Protein 2O2C (pdb70)

Structure (mmCIF, N/CA/C/O backbone):
data_2O2C
#
_entry.id   2O2C
#
_cell.length_a   125.837
_cell.length_b   221.253
_cell.length_c   128.087
_cell.angle_alpha   90.000
_cell.angle_beta   90.000
_cell.angle_gamma   90.000
#
_symmetry.space_group_name_H-M   'C 2 2 21'
#
loop_
_entity.id
_entity.type
_entity.pdbx_description
1 polymer 'Glucose-6-phosphate isomerase, glycosomal'
2 non-polymer GLUCOSE-6-PHOSPHATE
3 non-polymer GLYCEROL
4 water water
#
loop_
_atom_site.group_PDB
_atom_site.id
_atom_site.type_symbol
_atom_site.label_atom_id
_atom_site.label_alt_id
_atom_site.label_comp_id
_atom_site.label_asym_id
_atom_site.label_entity_id
_atom_site.label_seq_id
_atom_site.pdbx_PDB_ins_code
_atom_site.Cartn_x
_atom_site.Cartn_y
_atom_site.Cartn_z
_atom_site.occupancy
_atom_site.B_iso_or_equiv
_atom_site.auth_seq_id
_atom_site.auth_comp_id
_atom_site.auth_asym_id
_atom_site.auth_atom_id
_atom_site.pdbx_PDB_model_num
ATOM 1 N N . GLY A 1 43 ? 14.261 -20.339 9.098 1.00 41.43 43 GLY A N 1
ATOM 2 C CA . GLY A 1 43 ? 15.106 -20.469 10.318 1.00 40.90 43 GLY A CA 1
ATOM 3 C C . GLY A 1 43 ? 14.313 -20.357 11.607 1.00 41.01 43 GLY A C 1
ATOM 4 O O . GLY A 1 43 ? 13.254 -20.977 11.748 1.00 41.06 43 GLY A O 1
ATOM 5 N N . ALA A 1 44 ? 14.823 -19.553 12.539 1.00 40.53 44 ALA A N 1
ATOM 6 C CA . ALA A 1 44 ? 14.193 -19.329 13.844 1.00 39.88 44 ALA A CA 1
ATOM 7 C C . ALA A 1 44 ? 13.144 -18.212 13.808 1.00 38.89 44 ALA A C 1
ATOM 8 O O . ALA A 1 44 ? 12.900 -17.611 12.755 1.00 39.62 44 ALA A O 1
ATOM 10 N N . ASP A 1 45 ? 12.539 -17.933 14.967 1.00 37.49 45 ASP A N 1
ATOM 11 C CA . ASP A 1 45 ? 11.512 -16.893 15.114 1.00 36.10 45 ASP A CA 1
ATOM 12 C C . ASP A 1 45 ? 12.122 -15.493 14.977 1.00 34.64 45 ASP A C 1
ATOM 13 O O . ASP A 1 45 ? 13.319 -15.312 15.218 1.00 34.07 45 ASP A O 1
ATOM 18 N N . ALA A 1 46 ? 11.311 -14.523 14.559 1.00 32.03 46 ALA A N 1
ATOM 19 C CA . ALA A 1 46 ? 11.771 -13.143 14.388 1.00 30.26 46 ALA A CA 1
ATOM 20 C C . ALA A 1 46 ? 11.811 -12.382 15.707 1.00 29.04 46 ALA A C 1
ATOM 21 O O . ALA A 1 46 ? 10.922 -12.536 16.551 1.00 27.80 46 ALA A O 1
ATOM 23 N N . ASP A 1 47 ? 12.867 -11.586 15.884 1.00 26.65 47 ASP A N 1
ATOM 24 C CA . ASP A 1 47 ? 13.070 -10.777 17.089 1.00 26.23 47 ASP A CA 1
ATOM 25 C C . ASP A 1 47 ? 12.104 -9.595 17.124 1.00 26.39 47 ASP A C 1
ATOM 26 O O . ASP A 1 47 ? 11.975 -8.858 16.148 1.00 25.93 47 ASP A O 1
ATOM 31 N N . THR A 1 48 ? 11.425 -9.442 18.260 1.00 26.54 48 THR A N 1
ATOM 32 C CA . THR A 1 48 ? 10.461 -8.364 18.458 1.00 27.62 48 THR A CA 1
ATOM 33 C C . THR A 1 48 ? 10.903 -7.362 19.524 1.00 27.13 48 THR A C 1
ATOM 34 O O . THR A 1 48 ? 10.335 -6.275 19.608 1.00 27.86 48 THR A O 1
ATOM 38 N N . THR A 1 49 ? 11.938 -7.708 20.294 1.00 27.32 49 THR A N 1
ATOM 39 C CA . THR A 1 49 ? 12.449 -6.870 21.395 1.00 27.17 49 THR A CA 1
ATOM 40 C C . THR A 1 49 ? 12.872 -5.442 21.042 1.00 26.86 49 THR A C 1
ATOM 41 O O . THR A 1 49 ? 12.655 -4.522 21.832 1.00 26.46 49 THR A O 1
ATOM 45 N N . LEU A 1 50 ? 13.447 -5.264 19.850 1.00 25.65 50 LEU A N 1
ATOM 46 C CA . LEU A 1 50 ? 13.882 -3.948 19.392 1.00 25.31 50 LEU A CA 1
ATOM 47 C C . LEU A 1 50 ? 12.736 -3.135 18.753 1.00 25.70 50 LEU A C 1
ATOM 48 O O . LEU A 1 50 ? 12.529 -1.988 19.120 1.00 25.29 50 LEU A O 1
ATOM 53 N N . THR A 1 51 ? 12.059 -3.698 17.753 1.00 27.16 51 THR A N 1
ATOM 54 C CA . THR A 1 51 ? 10.941 -3.041 17.059 1.00 29.85 51 THR A CA 1
ATOM 55 C C . THR A 1 51 ? 9.709 -2.746 17.968 1.00 30.95 51 THR A C 1
ATOM 56 O O . THR A 1 51 ? 8.903 -1.865 17.553 1.00 31.65 51 THR A O 1
ATOM 60 N N . SER A 1 52 ? 9.589 -3.430 19.119 1.00 32.12 52 SER A N 1
ATOM 61 C CA . SER A 1 52 ? 8.487 -3.241 20.119 1.00 32.52 52 SER A CA 1
ATOM 62 C C . SER A 1 52 ? 8.809 -2.173 21.166 1.00 32.12 52 SER A C 1
ATOM 63 O O . SER A 1 52 ? 7.965 -1.860 22.017 1.00 32.64 52 SER A O 1
ATOM 66 N N . CYS A 1 53 ? 10.030 -1.628 21.114 1.00 30.53 53 CYS A N 1
ATOM 67 C CA . CYS A 1 53 ? 10.458 -0.565 22.031 1.00 29.58 53 CYS A CA 1
ATOM 68 C C . CYS A 1 53 ? 9.680 0.697 21.676 1.00 27.78 53 CYS A C 1
ATOM 69 O O . CYS A 1 53 ? 9.493 0.997 20.489 1.00 26.68 53 CYS A O 1
ATOM 72 N N . ALA A 1 54 ? 9.194 1.400 22.702 1.00 25.80 54 ALA A N 1
ATOM 73 C CA . ALA A 1 54 ? 8.431 2.641 22.538 1.00 25.01 54 ALA A CA 1
ATOM 74 C C . ALA A 1 54 ? 9.280 3.705 21.845 1.00 23.58 54 ALA A C 1
ATOM 75 O O . ALA A 1 54 ? 8.790 4.456 21.003 1.00 23.65 54 ALA A O 1
ATOM 77 N N . SER A 1 55 ? 10.578 3.679 22.145 1.00 23.13 55 SER A N 1
ATOM 78 C CA . SER A 1 55 ? 11.545 4.604 21.572 1.00 22.25 55 SER A CA 1
ATOM 79 C C . SER A 1 55 ? 11.797 4.366 20.083 1.00 20.58 55 SER A C 1
ATOM 80 O O . SER A 1 55 ? 12.045 5.313 19.341 1.00 19.21 55 SER A O 1
ATOM 83 N N . TRP A 1 56 ? 11.693 3.106 19.655 1.00 19.67 56 TRP A N 1
ATOM 84 C CA . TRP A 1 56 ? 11.882 2.732 18.248 1.00 18.80 56 TRP A CA 1
ATOM 85 C C . TRP A 1 56 ? 10.692 3.214 17.419 1.00 19.11 56 TRP A C 1
ATOM 86 O O . TRP A 1 56 ? 10.870 3.737 16.316 1.00 17.80 56 TRP A O 1
ATOM 97 N N . THR A 1 57 ? 9.491 3.039 17.982 1.00 19.65 57 THR A N 1
ATOM 98 C CA . THR A 1 57 ? 8.229 3.448 17.364 1.00 20.48 57 THR A CA 1
ATOM 99 C C . THR A 1 57 ? 8.213 4.968 17.204 1.00 19.76 57 THR A C 1
ATOM 100 O O . THR A 1 57 ? 7.789 5.479 16.161 1.00 20.73 57 THR A O 1
ATOM 104 N N . GLN A 1 58 ? 8.748 5.666 18.208 1.00 18.41 58 GLN A N 1
ATOM 105 C CA . GLN A 1 58 ? 8.826 7.125 18.197 1.00 18.97 58 GLN A CA 1
ATOM 106 C C . GLN A 1 58 ? 9.833 7.614 17.160 1.00 17.48 58 GLN A C 1
ATOM 107 O O . GLN A 1 58 ? 9.571 8.590 16.464 1.00 17.14 58 GLN A O 1
ATOM 113 N N . LEU A 1 59 ? 10.954 6.904 17.026 1.00 16.97 59 LEU A N 1
ATOM 114 C CA . LEU A 1 59 ? 11.973 7.264 16.042 1.00 15.94 59 LEU A CA 1
ATOM 115 C C . LEU A 1 59 ? 11.470 7.092 14.610 1.00 15.68 59 LEU A C 1
ATOM 116 O O . LEU A 1 59 ? 11.802 7.895 13.737 1.00 16.18 59 LEU A O 1
ATOM 121 N N . GLN A 1 60 ? 10.608 6.090 14.397 1.00 16.69 60 GLN A N 1
ATOM 122 C CA . GLN A 1 60 ? 10.008 5.832 13.083 1.00 18.07 60 GLN A CA 1
ATOM 123 C C . GLN A 1 60 ? 9.042 6.962 12.735 1.00 17.22 60 GLN A C 1
ATOM 124 O O . GLN A 1 60 ? 9.015 7.434 11.596 1.00 18.27 60 GLN A O 1
ATOM 130 N N . LYS A 1 61 ? 8.330 7.434 13.762 1.00 17.55 61 LYS A N 1
ATOM 131 C CA . LYS A 1 61 ? 7.365 8.532 13.656 1.00 18.04 61 LYS A CA 1
ATOM 132 C C . LYS A 1 61 ? 8.112 9.839 13.355 1.00 16.65 61 LYS A C 1
ATOM 133 O O . LYS A 1 61 ? 7.701 10.599 12.480 1.00 16.31 61 LYS A O 1
ATOM 139 N N . LEU A 1 62 ? 9.243 10.049 14.036 1.00 15.61 62 LEU A N 1
ATOM 140 C CA . LEU A 1 62 ? 10.072 11.245 13.842 1.00 15.45 62 LEU A CA 1
ATOM 141 C C . LEU A 1 62 ? 10.761 11.279 12.478 1.00 14.82 62 LEU A C 1
ATOM 142 O O . LEU A 1 62 ? 11.021 12.356 11.942 1.00 15.05 62 LEU A O 1
ATOM 147 N N . TYR A 1 63 ? 11.033 10.095 11.917 1.00 15.11 63 TYR A N 1
ATOM 148 C CA . TYR A 1 63 ? 11.644 9.980 10.593 1.00 15.48 63 TYR A CA 1
ATOM 149 C C . TYR A 1 63 ? 10.640 10.416 9.523 1.00 16.16 63 TYR A C 1
ATOM 150 O O . TYR A 1 63 ? 10.999 11.133 8.591 1.00 15.86 63 TYR A O 1
ATOM 159 N N . GLU A 1 64 ? 9.401 9.943 9.663 1.00 17.23 64 GLU A N 1
ATOM 160 C CA . GLU A 1 64 ? 8.313 10.268 8.738 1.00 18.53 64 GLU A CA 1
ATOM 161 C C . GLU A 1 64 ? 8.024 11.769 8.743 1.00 17.86 64 GLU A C 1
ATOM 162 O O . GLU A 1 64 ? 7.757 12.355 7.697 1.00 20.04 64 GLU A O 1
ATOM 168 N N . GLN A 1 65 ? 8.185 12.377 9.918 1.00 17.26 65 GLN A N 1
ATOM 169 C CA . GLN A 1 65 ? 7.950 13.804 10.129 1.00 16.89 65 GLN A CA 1
ATOM 170 C C . GLN A 1 65 ? 9.072 14.739 9.684 1.00 17.63 65 GLN A C 1
ATOM 171 O O . GLN A 1 65 ? 8.827 15.690 8.938 1.00 16.49 65 GLN A O 1
ATOM 177 N N . TYR A 1 66 ? 10.299 14.448 10.122 1.00 16.56 66 TYR A N 1
ATOM 178 C CA . TYR A 1 66 ? 11.456 15.307 9.845 1.00 16.35 66 TYR A CA 1
ATOM 179 C C . TYR A 1 66 ? 12.539 14.814 8.882 1.00 17.08 66 TYR A C 1
ATOM 180 O O . TYR A 1 66 ? 13.480 15.561 8.583 1.00 16.59 66 TYR A O 1
ATOM 189 N N . GLY A 1 67 ? 12.397 13.588 8.375 1.00 17.64 67 GLY A N 1
ATOM 190 C CA . GLY A 1 67 ? 13.381 13.013 7.455 1.00 19.92 67 GLY A CA 1
ATOM 191 C C . GLY A 1 67 ? 13.633 13.745 6.144 1.00 21.55 67 GLY A C 1
ATOM 192 O O . GLY A 1 67 ? 14.758 13.723 5.634 1.00 22.88 67 GLY A O 1
ATOM 193 N N . ASP A 1 68 ? 12.601 14.412 5.626 1.00 21.88 68 ASP A N 1
ATOM 194 C CA . ASP A 1 68 ? 12.680 15.169 4.371 1.00 22.55 68 ASP A CA 1
ATOM 195 C C . ASP A 1 68 ? 13.177 16.607 4.539 1.00 21.21 68 ASP A C 1
ATOM 196 O O . ASP A 1 68 ? 13.407 17.305 3.544 1.00 22.34 68 ASP A O 1
ATOM 201 N N . GLU A 1 69 ? 13.339 17.048 5.788 1.00 18.42 69 GLU A N 1
ATOM 202 C CA . GLU A 1 69 ? 13.828 18.401 6.072 1.00 18.05 69 GLU A CA 1
ATOM 203 C C . GLU A 1 69 ? 15.331 18.434 5.796 1.00 17.99 69 GLU A C 1
ATOM 204 O O . GLU A 1 69 ? 16.066 17.586 6.313 1.00 18.12 69 GLU A O 1
ATOM 210 N N . PRO A 1 70 ? 15.798 19.370 4.932 1.00 18.38 70 PRO A N 1
ATOM 211 C CA . PRO A 1 70 ? 17.234 19.449 4.622 1.00 17.49 70 PRO A CA 1
ATOM 212 C C . PRO A 1 70 ? 18.087 19.818 5.834 1.00 17.09 70 PRO A C 1
ATOM 213 O O . PRO A 1 70 ? 17.610 20.486 6.752 1.00 16.23 70 PRO A O 1
ATOM 217 N N . ILE A 1 71 ? 19.337 19.354 5.844 1.00 15.20 71 ILE A N 1
ATOM 218 C CA . ILE A 1 71 ? 20.255 19.628 6.953 1.00 14.85 71 ILE A CA 1
ATOM 219 C C . ILE A 1 71 ? 20.453 21.125 7.211 1.00 14.51 71 ILE A C 1
ATOM 220 O O . ILE A 1 71 ? 20.499 21.549 8.368 1.00 15.05 71 ILE A O 1
ATOM 225 N N . LYS A 1 72 ? 20.502 21.914 6.132 1.00 15.68 72 LYS A N 1
ATOM 226 C CA . LYS A 1 72 ? 20.684 23.364 6.226 1.00 16.15 72 LYS A CA 1
ATOM 227 C C . LYS A 1 72 ? 19.576 24.079 7.001 1.00 15.93 72 LYS A C 1
ATOM 228 O O . LYS A 1 72 ? 19.837 25.107 7.624 1.00 16.28 72 LYS A O 1
ATOM 234 N N . LYS A 1 73 ? 18.374 23.490 7.014 1.00 16.52 73 LYS A N 1
ATOM 235 C CA . LYS A 1 73 ? 17.220 24.052 7.734 1.00 17.18 73 LYS A CA 1
ATOM 236 C C . LYS A 1 73 ? 17.484 24.096 9.242 1.00 16.91 73 LYS A C 1
ATOM 237 O O . LYS A 1 73 ? 17.130 25.067 9.908 1.00 16.97 73 LYS A O 1
ATOM 243 N N . HIS A 1 74 ? 18.168 23.072 9.751 1.00 15.57 74 HIS A N 1
ATOM 244 C CA . HIS A 1 74 ? 18.492 22.980 11.173 1.00 15.38 74 HIS A CA 1
ATOM 245 C C . HIS A 1 74 ? 19.520 24.036 11.591 1.00 16.24 74 HIS A C 1
ATOM 246 O O . HIS A 1 74 ? 19.502 24.510 12.729 1.00 17.21 74 HIS A O 1
ATOM 253 N N . PHE A 1 75 ? 20.378 24.427 10.645 1.00 15.65 75 PHE A N 1
ATOM 254 C CA . PHE A 1 75 ? 21.393 25.460 10.874 1.00 16.73 75 PHE A CA 1
ATOM 255 C C . PHE A 1 75 ? 20.770 26.852 10.813 1.00 18.30 75 PHE A C 1
ATOM 256 O O . PHE A 1 75 ? 21.216 27.771 11.504 1.00 18.21 75 PHE A O 1
ATOM 264 N N . GLU A 1 76 ? 19.725 26.981 9.993 1.00 20.97 76 GLU A N 1
ATOM 265 C CA . GLU A 1 76 ? 18.996 28.239 9.818 1.00 23.39 76 GLU A CA 1
ATOM 266 C C . GLU A 1 76 ? 18.085 28.553 11.010 1.00 24.19 76 GLU A C 1
ATOM 267 O O . GLU A 1 76 ? 17.874 29.725 11.340 1.00 25.36 76 GLU A O 1
ATOM 273 N N . THR A 1 77 ? 17.591 27.509 11.680 1.00 23.95 77 THR A N 1
ATOM 274 C CA . THR A 1 77 ? 16.707 27.670 12.839 1.00 24.50 77 THR A CA 1
ATOM 275 C C . THR A 1 77 ? 17.434 27.680 14.190 1.00 24.76 77 THR A C 1
ATOM 276 O O . THR A 1 77 ? 16.868 28.108 15.203 1.00 26.28 77 THR A O 1
ATOM 280 N N . ASP A 1 78 ? 18.686 27.221 14.192 1.00 23.17 78 ASP A N 1
ATOM 281 C CA . ASP A 1 78 ? 19.524 27.175 15.395 1.00 21.82 78 ASP A CA 1
ATOM 282 C C . ASP A 1 78 ? 20.909 27.721 15.033 1.00 21.41 78 ASP A C 1
ATOM 283 O O . ASP A 1 78 ? 21.738 27.014 14.449 1.00 20.89 78 ASP A O 1
ATOM 288 N N . SER A 1 79 ? 21.161 28.969 15.435 1.00 20.85 79 SER A N 1
ATOM 289 C CA . SER A 1 79 ? 22.427 29.659 15.167 1.00 2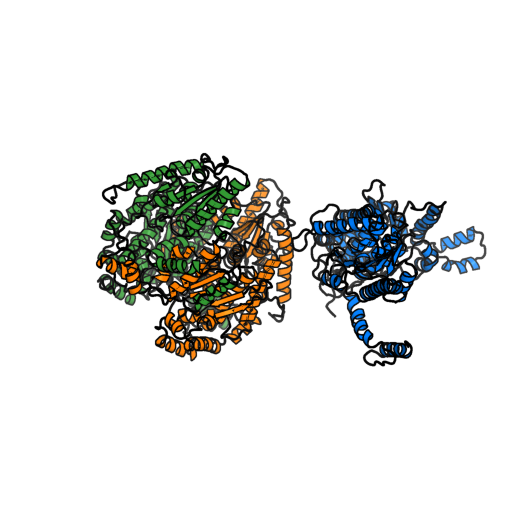0.21 79 SER A CA 1
ATOM 290 C C . SER A 1 79 ? 23.634 29.124 15.948 1.00 20.24 79 SER A C 1
ATOM 291 O O . SER A 1 79 ? 24.782 29.415 15.595 1.00 20.73 79 SER A O 1
ATOM 294 N N . GLU A 1 80 ? 23.365 28.336 16.991 1.00 19.93 80 GLU A N 1
ATOM 295 C CA . GLU A 1 80 ? 24.413 27.742 17.829 1.00 19.39 80 GLU A CA 1
ATOM 296 C C . GLU A 1 80 ? 24.537 26.230 17.604 1.00 17.70 80 GLU A C 1
ATOM 297 O O . GLU A 1 80 ? 25.159 25.538 18.421 1.00 18.56 80 GLU A O 1
ATOM 303 N N . ARG A 1 81 ? 24.004 25.732 16.483 1.00 15.95 81 ARG A N 1
ATOM 304 C CA . ARG A 1 81 ? 24.029 24.293 16.171 1.00 14.88 81 ARG A CA 1
ATOM 305 C C . ARG A 1 81 ? 25.410 23.645 16.178 1.00 15.59 81 ARG A C 1
ATOM 306 O O . ARG A 1 81 ? 25.571 22.553 16.726 1.00 14.78 81 ARG A O 1
ATOM 314 N N . GLY A 1 82 ? 26.396 24.343 15.614 1.00 15.99 82 GLY A N 1
ATOM 315 C CA . GLY A 1 82 ? 27.765 23.843 15.564 1.00 17.68 82 GLY A CA 1
ATOM 316 C C . GLY A 1 82 ? 28.332 23.493 16.929 1.00 18.86 82 GLY A C 1
ATOM 317 O O . GLY A 1 82 ? 28.934 22.430 17.090 1.00 20.37 82 GLY A O 1
ATOM 318 N N . GLN A 1 83 ? 28.049 24.339 17.922 1.00 18.63 83 GLN A N 1
ATOM 319 C CA . GLN A 1 83 ? 28.510 24.141 19.296 1.00 20.37 83 GLN A CA 1
ATOM 320 C C . GLN A 1 83 ? 27.664 23.137 20.080 1.00 19.03 83 GLN A C 1
ATOM 321 O O . GLN A 1 83 ? 28.204 22.320 20.827 1.00 19.23 83 GLN A O 1
ATOM 327 N N . ARG A 1 84 ? 26.344 23.182 19.880 1.00 19.16 84 ARG A N 1
ATOM 328 C CA . ARG A 1 84 ? 25.410 22.287 20.572 1.00 17.82 84 ARG A CA 1
ATOM 329 C C . ARG A 1 84 ? 25.493 20.835 20.105 1.00 17.33 84 ARG A C 1
ATOM 330 O O . ARG A 1 84 ? 25.196 19.910 20.870 1.00 17.57 84 ARG A O 1
ATOM 338 N N . TYR A 1 85 ? 25.892 20.649 18.848 1.00 14.97 85 TYR A N 1
ATOM 339 C CA . TYR A 1 85 ? 26.024 19.325 18.257 1.00 14.67 85 TYR A CA 1
ATOM 340 C C . TYR A 1 85 ? 27.481 18.928 18.022 1.00 14.05 85 TYR A C 1
ATOM 341 O O . TYR A 1 85 ? 27.846 18.364 16.974 1.00 13.65 85 TYR A O 1
ATOM 350 N N . SER A 1 86 ? 28.299 19.198 19.033 1.00 13.41 86 SER A N 1
ATOM 351 C CA . SER A 1 86 ? 29.715 18.867 19.012 1.00 14.48 86 SER A CA 1
ATOM 352 C C . SER A 1 86 ? 30.245 18.691 20.428 1.00 15.16 86 SER A C 1
ATOM 353 O O . SER A 1 86 ? 29.721 19.292 21.367 1.00 16.10 86 SER A O 1
ATOM 356 N N . VAL A 1 87 ? 31.229 17.804 20.580 1.00 13.72 87 VAL A N 1
ATOM 357 C CA . VAL A 1 87 ? 31.848 17.500 21.879 1.00 14.21 87 VAL A CA 1
ATOM 358 C C . VAL A 1 87 ? 33.370 17.405 21.731 1.00 14.90 87 VAL A C 1
ATOM 359 O O . VAL A 1 87 ? 33.864 16.756 20.806 1.00 15.19 87 VAL A O 1
ATOM 363 N N . LYS A 1 88 ? 34.095 18.030 22.660 1.00 15.14 88 LYS A N 1
ATOM 364 C CA . LYS A 1 88 ? 35.557 17.998 22.684 1.00 15.03 88 LYS A CA 1
ATOM 365 C C . LYS A 1 88 ? 35.995 17.172 23.895 1.00 15.33 88 LYS A C 1
ATOM 366 O O . LYS A 1 88 ? 35.593 17.458 25.026 1.00 15.72 88 LYS A O 1
ATOM 372 N N . VAL A 1 89 ? 36.778 16.124 23.640 1.00 14.55 89 VAL A N 1
ATOM 373 C CA . VAL A 1 89 ? 37.287 15.248 24.698 1.00 14.74 89 VAL A CA 1
ATOM 374 C C . VAL A 1 89 ? 38.799 15.425 24.783 1.00 14.97 89 VAL A C 1
ATOM 375 O O . VAL A 1 89 ? 39.512 15.123 23.826 1.00 15.05 89 VAL A O 1
ATOM 379 N N . SER A 1 90 ? 39.276 15.897 25.934 1.00 14.47 90 SER A N 1
ATOM 380 C CA . SER A 1 90 ? 40.708 16.090 26.171 1.00 16.13 90 SER A CA 1
ATOM 381 C C . SER A 1 90 ? 41.390 14.729 26.313 1.00 15.50 90 SER A C 1
ATOM 382 O O . SER A 1 90 ? 40.815 13.795 26.884 1.00 16.08 90 SER A O 1
ATOM 385 N N . LEU A 1 91 ? 42.598 14.612 25.762 1.00 15.49 91 LEU A N 1
ATOM 386 C CA . LEU A 1 91 ? 43.346 13.361 25.853 1.00 15.79 91 LEU A CA 1
ATOM 387 C C . LEU A 1 91 ? 44.229 13.261 27.097 1.00 17.01 91 LEU A C 1
ATOM 388 O O . LEU A 1 91 ? 44.851 12.225 27.340 1.00 17.01 91 LEU A O 1
ATOM 393 N N . GLY A 1 92 ? 44.257 14.342 27.883 1.00 18.39 92 GLY A N 1
ATOM 394 C CA . GLY A 1 92 ? 45.020 14.382 29.125 1.00 19.41 92 GLY A CA 1
ATOM 395 C C . GLY A 1 92 ? 46.530 14.501 29.040 1.00 20.42 92 GLY A C 1
ATOM 396 O O . GLY A 1 92 ? 47.220 14.269 30.038 1.00 21.62 92 GLY A O 1
ATOM 397 N N . SER A 1 93 ? 47.042 14.840 27.861 1.00 19.48 93 SER A N 1
ATOM 398 C CA . SER A 1 93 ? 48.478 14.997 27.641 1.00 19.75 93 SER A CA 1
ATOM 399 C C . SER A 1 93 ? 48.905 16.458 27.720 1.00 20.65 93 SER A C 1
ATOM 400 O O . SER A 1 93 ? 48.082 17.359 27.527 1.00 21.01 93 SER A O 1
ATOM 403 N N . LYS A 1 94 ? 50.201 16.675 27.962 1.00 21.68 94 LYS A N 1
ATOM 404 C CA . LYS A 1 94 ? 50.792 18.012 28.094 1.00 22.54 94 LYS A CA 1
ATOM 405 C C . LYS A 1 94 ? 50.692 18.891 26.838 1.00 21.58 94 LYS A C 1
ATOM 406 O O . LYS A 1 94 ? 50.642 20.123 26.942 1.00 22.60 94 LYS A O 1
ATOM 412 N N . ASP A 1 95 ? 50.601 18.258 25.665 1.00 20.69 95 ASP A N 1
ATOM 413 C CA . ASP A 1 95 ? 50.488 18.972 24.388 1.00 19.61 95 ASP A CA 1
ATOM 414 C C . ASP A 1 95 ? 49.061 19.504 24.135 1.00 18.77 95 ASP A C 1
ATOM 415 O O . ASP A 1 95 ? 48.793 20.132 23.106 1.00 18.46 95 ASP A O 1
ATOM 420 N N . GLU A 1 96 ? 48.170 19.234 25.094 1.00 18.15 96 GLU A N 1
ATOM 421 C CA . GLU A 1 96 ? 46.755 19.634 25.086 1.00 18.60 96 GLU A CA 1
ATOM 422 C C . GLU A 1 96 ? 45.968 19.077 23.890 1.00 17.43 96 GLU A C 1
ATOM 423 O O . GLU A 1 96 ? 45.061 19.725 23.355 1.00 17.08 96 GLU A O 1
ATOM 429 N N . ASN A 1 97 ? 46.312 17.843 23.510 1.00 15.96 97 ASN A N 1
ATOM 430 C CA . ASN A 1 97 ? 45.666 17.144 22.397 1.00 14.68 97 ASN A CA 1
ATOM 431 C C . ASN A 1 97 ? 44.237 16.766 22.792 1.00 14.54 97 ASN A C 1
ATOM 432 O O . ASN A 1 97 ? 43.915 16.641 23.982 1.00 14.54 97 ASN A O 1
ATOM 437 N N . PHE A 1 98 ? 43.384 16.625 21.783 1.00 12.26 98 PHE A N 1
ATOM 438 C CA . PHE A 1 98 ? 41.982 16.300 21.987 1.00 13.78 98 PHE A CA 1
ATOM 439 C C . PHE A 1 98 ? 41.393 15.526 20.815 1.00 13.77 98 PHE A C 1
ATOM 440 O O . PHE A 1 98 ? 42.014 15.417 19.767 1.00 13.53 98 PHE A O 1
ATOM 448 N N . LEU A 1 99 ? 40.157 15.068 21.003 1.00 14.50 99 LEU A N 1
ATOM 449 C CA . LEU A 1 99 ? 39.377 14.379 19.979 1.00 16.79 99 LEU A CA 1
ATOM 450 C C . LEU A 1 99 ? 38.064 15.168 19.974 1.00 16.32 99 LEU A C 1
ATOM 451 O O . LEU A 1 99 ? 37.345 15.197 20.977 1.00 18.54 99 LEU A O 1
ATOM 456 N N . PHE A 1 100 ? 37.823 15.885 18.877 1.00 14.68 100 PHE A N 1
ATOM 457 C CA . PHE A 1 100 ? 36.624 16.713 18.707 1.00 14.79 100 PHE A CA 1
ATOM 458 C C . PHE A 1 100 ? 35.689 16.098 17.676 1.00 15.46 100 PHE A C 1
ATOM 459 O O . PHE A 1 100 ? 36.072 15.933 16.517 1.00 16.60 100 PHE A O 1
ATOM 467 N N . LEU A 1 101 ? 34.464 15.789 18.099 1.00 14.13 101 LEU A N 1
ATOM 468 C CA . LEU A 1 101 ? 33.457 15.232 17.201 1.00 13.57 101 LEU A CA 1
ATOM 469 C C . LEU A 1 101 ? 32.398 16.285 16.916 1.00 13.51 101 LEU A C 1
ATOM 470 O O . LEU A 1 101 ? 31.814 16.842 17.840 1.00 13.95 101 LEU A O 1
ATOM 475 N N . ASP A 1 102 ? 32.186 16.553 15.631 1.00 12.68 102 ASP A N 1
ATOM 476 C CA . ASP A 1 102 ? 31.163 17.484 15.172 1.00 11.16 102 ASP A CA 1
ATOM 477 C C . ASP A 1 102 ? 30.202 16.612 14.365 1.00 12.25 102 ASP A C 1
ATOM 478 O O . ASP A 1 102 ? 30.540 16.163 13.271 1.00 12.13 102 ASP A O 1
ATOM 483 N N . TYR A 1 103 ? 29.013 16.377 14.921 1.00 12.25 103 TYR A N 1
ATOM 484 C CA . TYR A 1 103 ? 27.989 15.566 14.263 1.00 12.72 103 TYR A CA 1
ATOM 485 C C . TYR A 1 103 ? 26.790 16.421 13.828 1.00 13.13 103 TYR A C 1
ATOM 486 O O . TYR A 1 103 ? 25.697 15.898 13.580 1.00 13.58 103 TYR A O 1
ATOM 495 N N . SER A 1 104 ? 27.024 17.729 13.696 1.00 13.74 104 SER A N 1
ATOM 496 C CA . SER A 1 104 ? 25.985 18.696 13.321 1.00 12.35 104 SER A CA 1
ATOM 497 C C . SER A 1 104 ? 25.459 18.626 11.901 1.00 12.84 104 SER A C 1
ATOM 498 O O . SER A 1 104 ? 24.318 19.015 11.650 1.00 11.98 104 SER A O 1
ATOM 501 N N . LYS A 1 105 ? 26.292 18.154 10.973 1.00 11.82 105 LYS A N 1
ATOM 502 C CA . LYS A 1 105 ? 25.880 18.037 9.578 1.00 11.60 105 LYS A CA 1
ATOM 503 C C . LYS A 1 105 ? 25.129 16.714 9.415 1.00 12.06 105 LYS A C 1
ATOM 504 O O . LYS A 1 105 ? 25.616 15.760 8.809 1.00 12.43 105 LYS A O 1
ATOM 510 N N . SER A 1 106 ? 23.924 16.695 9.985 1.00 11.43 106 SER A N 1
ATOM 511 C CA . SER A 1 106 ? 23.042 15.531 9.998 1.00 11.88 106 SER A CA 1
ATOM 512 C C . SER A 1 106 ? 21.568 15.941 10.022 1.00 11.99 106 SER A C 1
ATOM 513 O O . SER A 1 106 ? 21.240 17.070 10.399 1.00 13.18 106 SER A O 1
ATOM 516 N N . HIS A 1 107 ? 20.690 15.002 9.657 1.00 12.81 107 HIS A N 1
ATOM 517 C CA . HIS A 1 107 ? 19.234 15.219 9.634 1.00 12.53 107 HIS A CA 1
ATOM 518 C C . HIS A 1 107 ? 18.691 14.919 11.034 1.00 13.76 107 HIS A C 1
ATOM 519 O O . HIS A 1 107 ? 17.833 14.041 11.221 1.00 13.89 107 HIS A O 1
ATOM 526 N N . ILE A 1 108 ? 19.233 15.628 12.022 1.00 13.08 108 ILE A N 1
ATOM 527 C CA . ILE A 1 108 ? 18.879 15.431 13.421 1.00 13.26 108 ILE A CA 1
ATOM 528 C C . ILE A 1 108 ? 18.571 16.752 14.125 1.00 14.56 108 ILE A C 1
ATOM 529 O O . ILE A 1 108 ? 19.426 17.632 14.203 1.00 13.67 108 ILE A O 1
ATOM 534 N N . ASN A 1 109 ? 17.336 16.885 14.608 1.00 15.05 109 ASN A N 1
ATOM 535 C CA . ASN A 1 109 ? 16.936 18.063 15.381 1.00 15.27 109 ASN A CA 1
ATOM 536 C C . ASN A 1 109 ? 16.927 17.634 16.855 1.00 15.58 109 ASN A C 1
ATOM 537 O O . ASN A 1 109 ? 17.233 16.474 17.154 1.00 14.87 109 ASN A O 1
ATOM 542 N N . ASP A 1 110 ? 16.588 18.543 17.772 1.00 15.86 110 ASP A N 1
ATOM 543 C CA . ASP A 1 110 ? 16.565 18.223 19.206 1.00 16.08 110 ASP A CA 1
ATOM 544 C C . ASP A 1 110 ? 15.643 17.071 19.610 1.00 15.76 110 ASP A C 1
ATOM 545 O O . ASP A 1 110 ? 15.996 16.271 20.478 1.00 16.12 110 ASP A O 1
ATOM 550 N N . GLU A 1 111 ? 14.503 16.955 18.922 1.00 15.65 111 GLU A N 1
ATOM 551 C CA . GLU A 1 111 ? 13.516 15.895 19.172 1.00 16.83 111 GLU A CA 1
ATOM 552 C C . GLU A 1 111 ? 14.065 14.517 18.804 1.00 16.15 111 GLU A C 1
ATOM 553 O O . GLU A 1 111 ? 13.854 13.547 19.533 1.00 16.51 111 GLU A O 1
ATOM 559 N N . ILE A 1 112 ? 14.796 14.453 17.690 1.00 15.57 112 ILE A N 1
ATOM 560 C CA . ILE A 1 112 ? 15.412 13.207 17.219 1.00 14.71 112 ILE A CA 1
ATOM 561 C C . ILE A 1 112 ? 16.590 12.828 18.124 1.00 14.86 112 ILE A C 1
ATOM 562 O O . ILE A 1 112 ? 16.706 11.668 18.516 1.00 14.47 112 ILE A O 1
ATOM 567 N N . LYS A 1 113 ? 17.413 13.816 18.494 1.00 15.47 113 LYS A N 1
ATOM 568 C CA . LYS A 1 113 ? 18.571 13.598 19.373 1.00 15.29 113 LYS A CA 1
ATOM 569 C C . LYS A 1 113 ? 18.112 13.025 20.715 1.00 16.28 113 LYS A C 1
ATOM 570 O O . LYS A 1 113 ? 18.657 12.026 21.181 1.00 16.77 113 LYS A O 1
ATOM 576 N N . CYS A 1 114 ? 17.031 13.593 21.252 1.00 16.95 114 CYS A N 1
ATOM 577 C CA . CYS A 1 114 ? 16.446 13.155 22.519 1.00 17.54 114 CYS A CA 1
ATOM 578 C C . CYS A 1 114 ? 15.901 11.731 22.408 1.00 15.90 114 CYS A C 1
ATOM 579 O O . CYS A 1 114 ? 16.153 10.904 23.284 1.00 16.60 114 CYS A O 1
ATOM 582 N N . ALA A 1 115 ? 15.231 11.438 21.292 1.00 15.13 115 ALA A N 1
ATOM 583 C CA . ALA A 1 115 ? 14.652 10.116 21.043 1.00 14.65 115 ALA A CA 1
ATOM 584 C C . ALA A 1 115 ? 15.698 9.021 20.845 1.00 15.64 115 ALA A C 1
ATOM 585 O O . ALA A 1 115 ? 15.479 7.868 21.238 1.00 16.47 115 ALA A O 1
ATOM 587 N N . LEU A 1 116 ? 16.838 9.392 20.253 1.00 16.00 116 LEU A N 1
ATOM 588 C CA . LEU A 1 116 ? 17.951 8.454 20.040 1.00 15.38 116 LEU A CA 1
ATOM 589 C C . LEU A 1 116 ? 18.587 8.116 21.389 1.00 15.06 116 LEU A C 1
ATOM 590 O O . LEU A 1 116 ? 18.935 6.960 21.649 1.00 14.94 116 LEU A O 1
ATOM 595 N N . LEU A 1 117 ? 18.694 9.126 22.256 1.00 15.03 117 LEU A N 1
ATOM 596 C CA . LEU A 1 117 ? 19.249 8.959 23.601 1.00 15.14 117 LEU A CA 1
ATOM 597 C C . LEU A 1 117 ? 18.320 8.111 24.469 1.00 16.00 117 LEU A C 1
ATOM 598 O O . LEU A 1 117 ? 18.788 7.317 25.289 1.00 16.63 117 LEU A O 1
ATOM 603 N N . ARG A 1 118 ? 17.010 8.235 24.236 1.00 16.49 118 ARG A N 1
ATOM 604 C CA . ARG A 1 118 ? 16.015 7.445 24.970 1.00 18.15 118 ARG A CA 1
ATOM 605 C C . ARG A 1 118 ? 16.070 5.981 24.528 1.00 18.32 118 ARG A C 1
ATOM 606 O O . ARG A 1 118 ? 15.797 5.085 25.328 1.00 18.28 118 ARG A O 1
ATOM 614 N N . LEU A 1 119 ? 16.459 5.749 23.265 1.00 17.27 119 LEU A N 1
ATOM 615 C CA . LEU A 1 119 ? 16.603 4.390 22.720 1.00 16.96 119 LEU A CA 1
ATOM 616 C C . LEU A 1 119 ? 17.759 3.698 23.427 1.00 16.81 119 LEU A C 1
ATOM 617 O O . LEU A 1 119 ? 17.657 2.527 23.798 1.00 15.96 119 LEU A O 1
ATOM 622 N N . ALA A 1 120 ? 18.827 4.464 23.652 1.00 17.54 120 ALA A N 1
ATOM 623 C CA . ALA A 1 120 ? 20.021 3.981 24.338 1.00 17.91 120 ALA A CA 1
ATOM 624 C C . ALA A 1 120 ? 19.695 3.586 25.785 1.00 18.85 120 ALA A C 1
ATOM 625 O O . ALA A 1 120 ? 20.159 2.551 26.264 1.00 18.43 120 ALA A O 1
ATOM 627 N N . GLU A 1 121 ? 18.822 4.365 26.430 1.00 19.92 121 GLU A N 1
ATOM 628 C CA . GLU A 1 121 ? 18.394 4.092 27.809 1.00 21.18 121 GLU A CA 1
ATOM 629 C C . GLU A 1 121 ? 17.505 2.847 27.876 1.00 20.99 121 GLU A C 1
ATOM 630 O O . GLU A 1 121 ? 17.720 1.979 28.729 1.00 21.12 121 GLU A O 1
ATOM 636 N N . GLU A 1 122 ? 16.554 2.746 26.939 1.00 20.84 122 GLU A N 1
ATOM 637 C CA . GLU A 1 122 ? 15.613 1.624 26.852 1.00 20.94 122 GLU A CA 1
ATOM 638 C C . GLU A 1 122 ? 16.264 0.275 26.555 1.00 20.33 122 GLU A C 1
ATOM 639 O O . GLU A 1 122 ? 15.826 -0.756 27.076 1.00 19.90 122 GLU A O 1
ATOM 645 N N . ARG A 1 123 ? 17.309 0.298 25.727 1.00 18.79 123 ARG A N 1
ATOM 646 C CA . ARG A 1 123 ? 18.048 -0.911 25.358 1.00 18.23 123 ARG A CA 1
ATOM 647 C C . ARG A 1 123 ? 19.131 -1.280 26.377 1.00 17.72 123 ARG A C 1
ATOM 648 O O . ARG A 1 123 ? 19.848 -2.270 26.200 1.00 18.68 123 ARG A O 1
ATOM 656 N N . GLY A 1 124 ? 19.236 -0.469 27.433 1.00 17.31 124 GLY A N 1
ATOM 657 C CA . GLY A 1 124 ? 20.191 -0.694 28.508 1.00 16.71 124 GLY A CA 1
ATOM 658 C C . GLY A 1 124 ? 21.666 -0.635 28.160 1.00 16.34 124 GLY A C 1
ATOM 659 O O . GLY A 1 124 ? 22.435 -1.481 28.620 1.00 16.82 124 GLY A O 1
ATOM 660 N N . ILE A 1 125 ? 22.062 0.374 27.382 1.00 16.18 125 ILE A N 1
ATOM 661 C CA . ILE A 1 125 ? 23.458 0.548 26.964 1.00 16.03 125 ILE A CA 1
ATOM 662 C C . ILE A 1 125 ? 24.408 0.787 28.136 1.00 16.11 125 ILE A C 1
ATOM 663 O O . ILE A 1 125 ? 25.468 0.171 28.190 1.00 16.62 125 ILE A O 1
ATOM 668 N N . ARG A 1 126 ? 23.994 1.625 29.090 1.00 16.36 126 ARG A N 1
ATOM 669 C CA . ARG A 1 126 ? 24.799 1.950 30.275 1.00 17.53 126 ARG A CA 1
ATOM 670 C C . ARG A 1 126 ? 25.183 0.690 31.064 1.00 18.04 126 ARG A C 1
ATOM 671 O O . ARG A 1 126 ? 26.363 0.483 31.375 1.00 17.56 126 ARG A O 1
ATOM 679 N N . GLN A 1 127 ? 24.197 -0.183 31.274 1.00 18.33 127 GLN A N 1
ATOM 680 C CA . GLN A 1 127 ? 24.374 -1.442 32.001 1.00 18.75 127 GLN A CA 1
ATOM 681 C C . GLN A 1 127 ? 25.181 -2.465 31.201 1.00 17.99 127 GLN A C 1
ATOM 682 O O . GLN A 1 127 ? 25.975 -3.211 31.777 1.00 18.16 127 GLN A O 1
ATOM 688 N N . PHE A 1 128 ? 25.009 -2.457 29.875 1.00 16.89 128 PHE A N 1
ATOM 689 C CA . PHE A 1 128 ? 25.732 -3.370 28.978 1.00 15.96 128 PHE A CA 1
ATOM 690 C C . PHE A 1 128 ? 27.223 -3.019 28.958 1.00 15.67 128 PHE A C 1
ATOM 691 O O . PHE A 1 128 ? 28.065 -3.916 28.939 1.00 14.91 128 PHE A O 1
ATOM 699 N N . VAL A 1 129 ? 27.525 -1.717 28.951 1.00 14.85 129 VAL A N 1
ATOM 700 C CA . VAL A 1 129 ? 28.905 -1.207 28.953 1.00 14.50 129 VAL A CA 1
ATOM 701 C C . VAL A 1 129 ? 29.607 -1.612 30.250 1.00 15.07 129 VAL A C 1
ATOM 702 O O . VAL A 1 129 ? 30.759 -2.053 30.223 1.00 15.07 129 VAL A O 1
ATOM 706 N N . GLN A 1 130 ? 28.891 -1.490 31.372 1.00 15.21 130 GLN A N 1
ATOM 707 C CA . GLN A 1 130 ? 29.438 -1.871 32.671 1.00 15.81 130 GLN A CA 1
ATOM 708 C C . GLN A 1 130 ? 29.723 -3.368 32.706 1.00 15.66 130 GLN A C 1
ATOM 709 O O . GLN A 1 130 ? 30.775 -3.780 33.181 1.00 16.32 130 GLN A O 1
ATOM 715 N N . SER A 1 131 ? 28.846 -4.148 32.072 1.00 15.73 131 SER A N 1
ATOM 716 C CA . SER A 1 131 ? 28.994 -5.602 31.984 1.00 16.15 131 SER A CA 1
ATOM 717 C C . SER A 1 131 ? 30.233 -5.994 31.174 1.00 16.62 131 SER A C 1
ATOM 718 O O . SER A 1 131 ? 30.979 -6.890 31.573 1.00 17.07 131 SER A O 1
ATOM 721 N N . VAL A 1 132 ? 30.486 -5.263 30.085 1.00 15.47 132 VAL A N 1
ATOM 722 C CA . VAL A 1 132 ? 31.643 -5.504 29.215 1.00 14.99 132 VAL A CA 1
ATOM 723 C C . VAL A 1 132 ? 32.941 -5.194 29.973 1.00 14.59 132 VAL A C 1
ATOM 724 O O . VAL A 1 132 ? 33.827 -6.045 30.061 1.00 14.15 132 VAL A O 1
ATOM 728 N N . PHE A 1 133 ? 32.993 -4.001 30.573 1.00 15.51 133 PHE A N 1
ATOM 729 C CA . PHE A 1 133 ? 34.156 -3.517 31.329 1.00 15.50 133 PHE A CA 1
ATOM 730 C C . PHE A 1 133 ? 34.527 -4.308 32.585 1.00 15.88 133 PHE A C 1
ATOM 731 O O . PHE A 1 133 ? 35.703 -4.367 32.955 1.00 16.40 133 PHE A O 1
ATOM 739 N N . ARG A 1 134 ? 33.525 -4.920 33.218 1.00 17.23 134 ARG A N 1
ATOM 740 C CA . ARG A 1 134 ? 33.718 -5.707 34.440 1.00 18.00 134 ARG A CA 1
ATOM 741 C C . ARG A 1 134 ? 34.027 -7.192 34.196 1.00 17.47 134 ARG A C 1
ATOM 742 O O . ARG A 1 134 ? 34.242 -7.954 35.142 1.00 18.17 134 ARG A O 1
ATOM 750 N N . GLY A 1 135 ? 34.023 -7.598 32.926 1.00 15.47 135 GLY A N 1
ATOM 751 C CA . GLY A 1 135 ? 34.367 -8.971 32.577 1.00 14.95 135 GLY A CA 1
ATOM 752 C C . GLY A 1 135 ? 33.249 -9.983 32.426 1.00 14.54 135 GLY A C 1
ATOM 753 O O . GLY A 1 135 ? 33.505 -11.192 32.358 1.00 14.59 135 GLY A O 1
ATOM 754 N N . GLU A 1 136 ? 32.003 -9.518 32.375 1.00 14.15 136 GLU A N 1
ATOM 755 C CA . GLU A 1 136 ? 30.870 -10.437 32.192 1.00 15.74 136 GLU A CA 1
ATOM 756 C C . GLU A 1 136 ? 30.969 -11.093 30.814 1.00 15.73 136 GLU A C 1
ATOM 757 O O . GLU A 1 136 ? 31.519 -10.505 29.875 1.00 15.42 136 GLU A O 1
ATOM 763 N N . ARG A 1 137 ? 30.462 -12.318 30.709 1.00 15.98 137 ARG A N 1
ATOM 764 C CA . ARG A 1 137 ? 30.494 -13.080 29.464 1.00 17.06 137 ARG A CA 1
ATOM 765 C C . ARG A 1 137 ? 29.395 -12.625 28.502 1.00 16.80 137 ARG A C 1
ATOM 766 O O . ARG A 1 137 ? 28.384 -13.310 28.310 1.00 18.09 137 ARG A O 1
ATOM 774 N N . VAL A 1 138 ? 29.622 -11.446 27.912 1.00 16.10 138 VAL A N 1
ATOM 775 C CA . VAL A 1 138 ? 28.703 -10.797 26.970 1.00 16.08 138 VAL A CA 1
ATOM 776 C C . VAL A 1 138 ? 28.741 -11.457 25.583 1.00 14.93 138 VAL A C 1
ATOM 777 O O . VAL A 1 138 ? 27.800 -11.334 24.790 1.00 15.65 138 VAL A O 1
ATOM 781 N N . ASN A 1 139 ? 29.858 -12.126 25.288 1.00 14.78 139 ASN A N 1
ATOM 782 C CA . ASN A 1 139 ? 30.013 -12.881 24.040 1.00 13.76 139 ASN A CA 1
ATOM 783 C C . ASN A 1 139 ? 29.339 -14.225 24.368 1.00 14.04 139 ASN A C 1
ATOM 784 O O . ASN A 1 139 ? 29.998 -15.235 24.631 1.00 15.81 139 ASN A O 1
ATOM 789 N N . THR A 1 140 ? 28.011 -14.187 24.324 1.00 15.40 140 THR A N 1
ATOM 790 C CA . THR A 1 140 ? 27.126 -15.296 24.674 1.00 15.59 140 THR A CA 1
ATOM 791 C C . THR A 1 140 ? 27.227 -16.578 23.842 1.00 16.03 140 THR A C 1
ATOM 792 O O . THR A 1 140 ? 27.051 -17.678 24.365 1.00 17.51 140 THR A O 1
ATOM 796 N N . THR A 1 141 ? 27.516 -16.449 22.551 1.00 16.02 141 THR A N 1
ATOM 797 C CA . THR A 1 141 ? 27.596 -17.633 21.686 1.00 15.80 141 THR A CA 1
ATOM 798 C C . THR A 1 141 ? 28.854 -18.480 21.946 1.00 17.27 141 THR A C 1
ATOM 799 O O . THR A 1 141 ? 28.919 -19.660 21.583 1.00 18.39 141 THR A O 1
ATOM 803 N N . GLU A 1 142 ? 29.850 -17.855 22.571 1.00 17.21 142 GLU A N 1
ATOM 804 C CA . GLU A 1 142 ? 31.124 -18.502 22.893 1.00 18.22 142 GLU A CA 1
ATOM 805 C C . GLU A 1 142 ? 31.372 -18.518 24.401 1.00 18.18 142 GLU A C 1
ATOM 806 O O . GLU A 1 142 ? 32.396 -19.034 24.873 1.00 19.28 142 GLU A O 1
ATOM 812 N N . ASN A 1 143 ? 30.422 -17.942 25.146 1.00 19.06 143 ASN A N 1
ATOM 813 C CA . ASN A 1 143 ? 30.451 -17.840 26.617 1.00 19.12 143 ASN A CA 1
ATOM 814 C C . ASN A 1 143 ? 31.799 -17.319 27.125 1.00 19.27 143 ASN A C 1
ATOM 815 O O . ASN A 1 143 ? 32.452 -17.948 27.969 1.00 18.60 143 ASN A O 1
ATOM 820 N N . ARG A 1 144 ? 32.218 -16.183 26.575 1.00 18.89 144 ARG A N 1
ATOM 821 C CA . ARG A 1 144 ? 33.513 -15.594 26.899 1.00 18.23 144 ARG A CA 1
ATOM 822 C C . ARG A 1 144 ? 33.453 -14.097 27.190 1.00 15.86 144 ARG A C 1
ATOM 823 O O . ARG A 1 144 ? 32.541 -13.411 26.712 1.00 13.22 144 ARG A O 1
ATOM 831 N N . PRO A 1 145 ? 34.371 -13.580 28.049 1.00 13.61 145 PRO A N 1
ATOM 832 C CA . PRO A 1 145 ? 34.370 -12.139 28.346 1.00 13.09 145 PRO A CA 1
ATOM 833 C C . PRO A 1 145 ? 34.905 -11.387 27.121 1.00 11.77 145 PRO A C 1
ATOM 834 O O . PRO A 1 145 ? 35.405 -12.004 26.173 1.00 11.74 145 PRO A O 1
ATOM 838 N N . VAL A 1 146 ? 34.750 -10.069 27.125 1.00 10.75 146 VAL A N 1
ATOM 839 C CA . VAL A 1 146 ? 35.215 -9.209 26.035 1.00 11.55 146 VAL A CA 1
ATOM 840 C C . VAL A 1 146 ? 35.993 -8.135 26.758 1.00 11.66 146 VAL A C 1
ATOM 841 O O . VAL A 1 146 ? 35.433 -7.134 27.222 1.00 12.40 146 VAL A O 1
ATOM 845 N N . LEU A 1 147 ? 37.297 -8.366 26.875 1.00 12.05 147 LEU A N 1
ATOM 846 C CA . LEU A 1 147 ? 38.142 -7.462 27.627 1.00 11.00 147 LEU A CA 1
ATOM 847 C C . LEU A 1 147 ? 39.343 -6.821 26.964 1.00 10.31 147 LEU A C 1
ATOM 848 O O . LEU A 1 147 ? 40.438 -6.802 27.535 1.00 11.29 147 LEU A O 1
ATOM 853 N N . HIS A 1 148 ? 39.139 -6.247 25.780 1.00 9.97 148 HIS A N 1
ATOM 854 C CA . HIS A 1 148 ? 40.235 -5.544 25.115 1.00 10.95 148 HIS A CA 1
ATOM 855 C C . HIS A 1 148 ? 40.577 -4.269 25.897 1.00 11.62 148 HIS A C 1
ATOM 856 O O . HIS A 1 148 ? 41.709 -3.794 25.837 1.00 11.98 148 HIS A O 1
ATOM 863 N N . ILE A 1 149 ? 39.622 -3.791 26.702 1.00 11.88 149 ILE A N 1
ATOM 864 C CA . ILE A 1 149 ? 39.827 -2.602 27.533 1.00 11.60 149 ILE A CA 1
ATOM 865 C C . ILE A 1 149 ? 40.838 -2.869 28.663 1.00 12.24 149 ILE A C 1
ATOM 866 O O . ILE A 1 149 ? 41.456 -1.939 29.184 1.00 12.87 149 ILE A O 1
ATOM 871 N N . ALA A 1 150 ? 40.986 -4.147 29.027 1.00 11.48 150 ALA A N 1
ATOM 872 C CA . ALA A 1 150 ? 41.923 -4.562 30.070 1.00 11.41 150 ALA A CA 1
ATOM 873 C C . ALA A 1 150 ? 43.371 -4.443 29.608 1.00 11.83 150 ALA A C 1
ATOM 874 O O . ALA A 1 150 ? 44.258 -4.145 30.407 1.00 13.09 150 ALA A O 1
ATOM 876 N N . LEU A 1 151 ? 43.584 -4.593 28.299 1.00 12.15 151 LEU A N 1
ATOM 877 C CA . LEU A 1 151 ? 44.914 -4.517 27.698 1.00 10.55 151 LEU A CA 1
ATOM 878 C C . LEU A 1 151 ? 45.551 -3.142 27.822 1.00 11.06 151 LEU A C 1
ATOM 879 O O . LEU A 1 151 ? 46.782 -3.022 27.896 1.00 10.74 151 LEU A O 1
ATOM 884 N N . ARG A 1 152 ? 44.697 -2.127 27.911 1.00 10.83 152 ARG A N 1
ATOM 885 C CA . ARG A 1 152 ? 45.127 -0.743 28.021 1.00 11.80 152 ARG A CA 1
ATOM 886 C C . ARG A 1 152 ? 44.687 -0.073 29.325 1.00 12.01 152 ARG A C 1
ATOM 887 O O . ARG A 1 152 ? 44.674 1.152 29.423 1.00 11.31 152 ARG A O 1
ATOM 895 N N . ASN A 1 153 ? 44.336 -0.883 30.322 1.00 12.95 153 ASN A N 1
ATOM 896 C CA . ASN A 1 153 ? 43.891 -0.379 31.624 1.00 12.61 153 ASN A CA 1
ATOM 897 C C . ASN A 1 153 ? 45.092 0.136 32.442 1.00 14.06 153 ASN A C 1
ATOM 898 O O . ASN A 1 153 ? 45.629 -0.561 33.305 1.00 13.81 153 ASN A O 1
ATOM 903 N N . ARG A 1 154 ? 45.477 1.386 32.161 1.00 14.53 154 ARG A N 1
ATOM 904 C CA . ARG A 1 154 ? 46.615 2.044 32.815 1.00 15.29 154 ARG A CA 1
ATOM 905 C C . ARG A 1 154 ? 46.432 2.316 34.305 1.00 16.52 154 ARG A C 1
ATOM 906 O O . ARG A 1 154 ? 47.419 2.428 35.037 1.00 18.39 154 ARG A O 1
ATOM 914 N N . SER A 1 155 ? 45.175 2.384 34.749 1.00 17.07 155 SER A N 1
ATOM 915 C CA . SER A 1 155 ? 44.846 2.627 36.160 1.00 17.42 155 SER A CA 1
ATOM 916 C C . SER A 1 155 ? 45.124 1.392 37.020 1.00 18.07 155 SER A C 1
ATOM 917 O O . SER A 1 155 ? 45.259 1.493 38.245 1.00 18.06 155 SER A O 1
ATOM 920 N N . ASN A 1 156 ? 45.210 0.237 36.349 1.00 17.22 156 ASN A N 1
ATOM 921 C CA . ASN A 1 156 ? 45.440 -1.080 36.958 1.00 18.18 156 ASN A CA 1
ATOM 922 C C . ASN A 1 156 ? 44.341 -1.497 37.928 1.00 19.14 156 ASN A C 1
ATOM 923 O O . ASN A 1 156 ? 44.564 -2.273 38.861 1.00 19.69 156 ASN A O 1
ATOM 928 N N . ARG A 1 157 ? 43.140 -0.971 37.659 1.00 19.96 157 ARG A N 1
ATOM 929 C CA . ARG A 1 157 ? 41.919 -1.258 38.411 1.00 21.03 157 ARG A CA 1
ATOM 930 C C . ARG A 1 157 ? 41.673 -2.751 38.171 1.00 20.51 157 ARG A C 1
ATOM 931 O O . ARG A 1 157 ? 41.694 -3.198 37.016 1.00 20.01 157 ARG A O 1
ATOM 939 N N . PRO A 1 158 ? 41.522 -3.550 39.249 1.00 20.07 158 PRO A N 1
ATOM 940 C CA . PRO A 1 158 ? 41.291 -4.986 39.083 1.00 19.07 158 PRO A CA 1
ATOM 941 C C . PRO A 1 158 ? 40.070 -5.384 38.248 1.00 17.97 158 PRO A C 1
ATOM 942 O O . PRO A 1 158 ? 38.983 -4.821 38.400 1.00 18.93 158 PRO A O 1
ATOM 946 N N . ILE A 1 159 ? 40.319 -6.253 37.267 1.00 16.52 159 ILE A N 1
ATOM 947 C CA . ILE A 1 159 ? 39.289 -6.780 36.371 1.00 15.71 159 ILE A CA 1
ATOM 948 C C . ILE A 1 159 ? 39.425 -8.298 36.497 1.00 14.91 159 ILE A C 1
ATOM 949 O O . ILE A 1 159 ? 40.481 -8.864 36.213 1.00 14.83 159 ILE A O 1
ATOM 954 N N . TYR A 1 160 ? 38.336 -8.945 36.896 1.00 14.81 160 TYR A N 1
ATOM 955 C CA . TYR A 1 160 ? 38.347 -10.382 37.140 1.00 14.88 160 TYR A CA 1
ATOM 956 C C . TYR A 1 160 ? 37.746 -11.322 36.106 1.00 14.05 160 TYR A C 1
ATOM 957 O O . TYR A 1 160 ? 36.673 -11.063 35.563 1.00 14.84 160 TYR A O 1
ATOM 966 N N . VAL A 1 161 ? 38.480 -12.406 35.842 1.00 13.80 161 VAL A N 1
ATOM 967 C CA . VAL A 1 161 ? 38.073 -13.495 34.941 1.00 15.83 161 VAL A CA 1
ATOM 968 C C . VAL A 1 161 ? 38.379 -14.749 35.758 1.00 17.07 161 VAL A C 1
ATOM 969 O O . VAL A 1 161 ? 39.523 -14.958 36.172 1.00 17.56 161 VAL A O 1
ATOM 973 N N . ASP A 1 162 ? 37.343 -15.559 36.000 1.00 19.62 162 ASP A N 1
ATOM 974 C CA . ASP A 1 162 ? 37.415 -16.806 36.793 1.00 21.47 162 ASP A CA 1
ATOM 975 C C . ASP A 1 162 ? 37.937 -16.542 38.221 1.00 21.27 162 ASP A C 1
ATOM 976 O O . ASP A 1 162 ? 38.680 -17.351 38.794 1.00 22.30 162 ASP A O 1
ATOM 981 N N . GLY A 1 163 ? 37.595 -15.362 38.744 1.00 21.11 163 GLY A N 1
ATOM 982 C CA . GLY A 1 163 ? 38.000 -14.948 40.082 1.00 20.88 163 GLY A CA 1
ATOM 983 C C . GLY A 1 163 ? 39.417 -14.428 40.246 1.00 20.46 163 GLY A C 1
ATOM 984 O O . GLY A 1 163 ? 39.833 -14.120 41.365 1.00 20.95 163 GLY A O 1
ATOM 985 N N . LYS A 1 164 ? 40.150 -14.322 39.136 1.00 19.46 164 LYS A N 1
ATOM 986 C CA . LYS A 1 164 ? 41.538 -13.852 39.144 1.00 19.32 164 LYS A CA 1
ATOM 987 C C . LYS A 1 164 ? 41.689 -12.544 38.379 1.00 17.87 164 LYS A C 1
ATOM 988 O O . LYS A 1 164 ? 41.180 -12.414 37.259 1.00 16.65 164 LYS A O 1
ATOM 994 N N . ASP A 1 165 ? 42.399 -11.584 38.982 1.00 17.07 165 ASP A N 1
ATOM 995 C CA . ASP A 1 165 ? 42.670 -10.279 38.361 1.00 16.79 165 ASP A CA 1
ATOM 996 C C . ASP A 1 165 ? 43.585 -10.534 37.162 1.00 15.50 165 ASP A C 1
ATOM 997 O O . ASP A 1 165 ? 44.631 -11.176 37.300 1.00 16.21 165 ASP A O 1
ATOM 1002 N N . VAL A 1 166 ? 43.166 -10.047 35.995 1.00 14.53 166 VAL A N 1
ATOM 1003 C CA . VAL A 1 166 ? 43.929 -10.234 34.761 1.00 13.94 166 VAL A CA 1
ATOM 1004 C C . VAL A 1 166 ? 45.046 -9.232 34.542 1.00 13.63 166 VAL A C 1
ATOM 1005 O O . VAL A 1 166 ? 45.917 -9.460 33.698 1.00 13.96 166 VAL A O 1
ATOM 1009 N N . MET A 1 167 ? 45.034 -8.148 35.321 1.00 14.37 167 MET A N 1
ATOM 1010 C CA . MET A 1 167 ? 46.040 -7.098 35.188 1.00 14.38 167 MET A CA 1
ATOM 1011 C C . MET A 1 167 ? 47.509 -7.502 35.352 1.00 14.76 167 MET A C 1
ATOM 1012 O O . MET A 1 167 ? 48.339 -7.038 34.564 1.00 15.15 167 MET A O 1
ATOM 1017 N N . PRO A 1 168 ? 47.853 -8.392 36.329 1.00 15.18 168 PRO A N 1
ATOM 1018 C CA . PRO A 1 168 ? 49.271 -8.769 36.442 1.00 14.55 168 PRO A CA 1
ATOM 1019 C C . PRO A 1 168 ? 49.774 -9.505 35.189 1.00 15.01 168 PRO A C 1
ATOM 1020 O O . PRO A 1 168 ? 50.896 -9.275 34.751 1.00 15.77 168 PRO A O 1
ATOM 1024 N N . ALA A 1 169 ? 48.891 -10.301 34.572 1.00 14.94 169 ALA A N 1
ATOM 1025 C CA . ALA A 1 169 ? 49.206 -11.063 33.359 1.00 13.83 169 ALA A CA 1
ATOM 1026 C C . ALA A 1 169 ? 49.362 -10.138 32.147 1.00 13.82 169 ALA A C 1
ATOM 1027 O O . ALA A 1 169 ? 50.262 -10.334 31.323 1.00 13.73 169 ALA A O 1
ATOM 1029 N N . VAL A 1 170 ? 48.503 -9.115 32.073 1.00 12.84 170 VAL A N 1
ATOM 1030 C CA . VAL A 1 170 ? 48.531 -8.111 30.997 1.00 13.39 170 VAL A CA 1
ATOM 1031 C C . VAL A 1 170 ? 49.843 -7.326 31.072 1.00 13.10 170 VAL A C 1
ATOM 1032 O O . VAL A 1 170 ? 50.545 -7.172 30.068 1.00 12.72 170 VAL A O 1
ATOM 1036 N N . ASN A 1 171 ? 50.179 -6.886 32.284 1.00 13.62 171 ASN A N 1
ATOM 1037 C CA . ASN A 1 171 ? 51.392 -6.116 32.534 1.00 15.02 171 ASN A CA 1
ATOM 1038 C C . ASN A 1 171 ? 52.680 -6.926 32.388 1.00 14.59 171 ASN A C 1
ATOM 1039 O O . ASN A 1 171 ? 53.717 -6.365 32.019 1.00 14.33 171 ASN A O 1
ATOM 1044 N N . LYS A 1 172 ? 52.598 -8.241 32.629 1.00 14.89 172 LYS A N 1
ATOM 1045 C CA . LYS A 1 172 ? 53.750 -9.147 32.494 1.00 15.05 172 LYS A CA 1
ATOM 1046 C C . LYS A 1 172 ? 54.154 -9.253 31.020 1.00 14.50 172 LYS A C 1
ATOM 1047 O O . LYS A 1 172 ? 55.343 -9.195 30.698 1.00 15.13 172 LYS A O 1
ATOM 1053 N N . VAL A 1 173 ? 53.156 -9.367 30.137 1.00 13.88 173 VAL A N 1
ATOM 1054 C CA . VAL A 1 173 ? 53.400 -9.454 28.694 1.00 12.79 173 VAL A CA 1
ATOM 1055 C C . VAL A 1 173 ? 53.899 -8.109 28.164 1.00 11.79 173 VAL A C 1
ATOM 1056 O O . VAL A 1 173 ? 54.827 -8.087 27.361 1.00 12.20 173 VAL A O 1
ATOM 1060 N N . LEU A 1 174 ? 53.350 -7.001 28.679 1.00 10.86 174 LEU A N 1
ATOM 1061 C CA . LEU A 1 174 ? 53.794 -5.664 28.262 1.00 11.50 174 LEU A CA 1
ATOM 1062 C C . LEU A 1 174 ? 55.267 -5.437 28.623 1.00 12.62 174 LEU A C 1
ATOM 1063 O O . LEU A 1 174 ? 56.013 -4.851 27.835 1.00 12.19 174 LEU A O 1
ATOM 1068 N N . ASP A 1 175 ? 55.689 -5.997 29.763 1.00 13.27 175 ASP A N 1
ATOM 1069 C CA . ASP A 1 175 ? 57.077 -5.904 30.223 1.00 13.95 175 ASP A CA 1
ATOM 1070 C C . ASP A 1 175 ? 57.979 -6.801 29.365 1.00 13.83 175 ASP A C 1
ATOM 1071 O O . ASP A 1 175 ? 59.107 -6.420 29.048 1.00 14.55 175 ASP A O 1
ATOM 1076 N N . GLN A 1 176 ? 57.462 -7.972 28.976 1.00 12.99 176 GLN A N 1
ATOM 1077 C CA . GLN A 1 176 ? 58.195 -8.922 28.131 1.00 13.40 176 GLN A CA 1
ATOM 1078 C C . GLN A 1 176 ? 58.404 -8.288 26.746 1.00 13.92 176 GLN A C 1
ATOM 1079 O O . GLN A 1 176 ? 59.487 -8.387 26.168 1.00 13.97 176 GLN A O 1
ATOM 1085 N N . MET A 1 177 ? 57.376 -7.577 26.271 1.00 13.95 177 MET A N 1
ATOM 1086 C CA . MET A 1 177 ? 57.408 -6.874 24.983 1.00 13.49 177 MET A CA 1
ATOM 1087 C C . MET A 1 177 ? 58.420 -5.730 25.024 1.00 13.48 177 MET A C 1
ATOM 1088 O O . MET A 1 177 ? 59.162 -5.529 24.064 1.00 14.02 177 MET A O 1
ATOM 1093 N N . ARG A 1 178 ? 58.471 -5.024 26.158 1.00 13.85 178 ARG A N 1
ATOM 1094 C CA . ARG A 1 178 ? 59.404 -3.910 26.385 1.00 14.72 178 ARG A CA 1
ATOM 1095 C C . ARG A 1 178 ? 60.849 -4.402 26.285 1.00 15.47 178 ARG A C 1
ATOM 1096 O O . ARG A 1 178 ? 61.633 -3.872 25.500 1.00 15.18 178 ARG A O 1
ATOM 1104 N N . SER A 1 179 ? 61.158 -5.449 27.052 1.00 15.44 179 SER A N 1
ATOM 1105 C CA . SER A 1 179 ? 62.491 -6.055 27.100 1.00 16.15 179 SER A CA 1
ATOM 1106 C C . SER A 1 179 ? 62.971 -6.540 25.732 1.00 15.89 179 SER A C 1
ATOM 1107 O O . SER A 1 179 ? 64.063 -6.175 25.298 1.00 16.10 179 SER A O 1
ATOM 1110 N N . PHE A 1 180 ? 62.113 -7.283 25.030 1.00 15.42 180 PHE A N 1
ATOM 1111 C CA . PHE A 1 180 ? 62.443 -7.819 23.708 1.00 14.33 180 PHE A CA 1
ATOM 1112 C C . PHE A 1 180 ? 62.567 -6.736 22.636 1.00 14.38 180 PHE A C 1
ATOM 1113 O O . PHE A 1 180 ? 63.521 -6.759 21.854 1.00 14.07 180 PHE A O 1
ATOM 1121 N N . SER A 1 181 ? 61.602 -5.814 22.589 1.00 14.20 181 SER A N 1
ATOM 1122 C CA . SER A 1 181 ? 61.624 -4.725 21.606 1.00 14.74 181 SER A CA 1
ATOM 1123 C C . SER A 1 181 ? 62.869 -3.854 21.757 1.00 15.18 181 SER A C 1
ATOM 1124 O O . SER A 1 181 ? 63.448 -3.442 20.756 1.00 13.99 181 SER A O 1
ATOM 1127 N N . GLU A 1 182 ? 63.327 -3.674 23.001 1.00 15.70 182 GLU A N 1
ATOM 1128 C CA . GLU A 1 182 ? 64.534 -2.887 23.269 1.00 17.46 182 GLU A CA 1
ATOM 1129 C C . GLU A 1 182 ? 65.784 -3.592 22.753 1.00 17.46 182 GLU A C 1
ATOM 1130 O O . GLU A 1 182 ? 66.673 -2.938 22.211 1.00 18.97 182 GLU A O 1
ATOM 1136 N N . LYS A 1 183 ? 65.806 -4.926 22.850 1.00 16.72 183 LYS A N 1
ATOM 1137 C CA . LYS A 1 183 ? 66.933 -5.737 22.365 1.00 16.72 183 LYS A CA 1
ATOM 1138 C C . LYS A 1 183 ? 67.035 -5.674 20.837 1.00 16.53 183 LYS A C 1
ATOM 1139 O O . LYS A 1 183 ? 68.132 -5.618 20.284 1.00 16.21 183 LYS A O 1
ATOM 1145 N N . VAL A 1 184 ? 65.880 -5.636 20.171 1.00 15.32 184 VAL A N 1
ATOM 1146 C CA . VAL A 1 184 ? 65.818 -5.561 18.709 1.00 14.05 184 VAL A CA 1
ATOM 1147 C C . VAL A 1 184 ? 66.238 -4.168 18.225 1.00 14.37 184 VAL A C 1
ATOM 1148 O O . VAL A 1 184 ? 67.082 -4.055 17.336 1.00 15.82 184 VAL A O 1
ATOM 1152 N N . ARG A 1 185 ? 65.699 -3.132 18.873 1.00 15.19 185 ARG A N 1
ATOM 1153 C CA . ARG A 1 185 ? 65.969 -1.726 18.537 1.00 15.42 185 ARG A CA 1
ATOM 1154 C C . ARG A 1 185 ? 67.398 -1.239 18.769 1.00 16.29 185 ARG A C 1
ATOM 1155 O O . ARG A 1 185 ? 67.911 -0.437 17.988 1.00 16.72 185 ARG A O 1
ATOM 1163 N N . THR A 1 186 ? 68.031 -1.719 19.840 1.00 17.04 186 THR A N 1
ATOM 1164 C CA . THR A 1 186 ? 69.404 -1.320 20.173 1.00 17.53 186 THR A CA 1
ATOM 1165 C C . THR A 1 186 ? 70.465 -2.112 19.405 1.00 18.24 186 THR A C 1
ATOM 1166 O O . THR A 1 186 ? 71.645 -1.739 19.402 1.00 19.07 186 THR A O 1
ATOM 1170 N N . GLY A 1 187 ? 70.036 -3.206 18.779 1.00 17.66 187 GLY A N 1
ATOM 1171 C CA . GLY A 1 187 ? 70.940 -4.052 18.018 1.00 18.00 187 GLY A CA 1
ATOM 1172 C C . GLY A 1 187 ? 71.556 -5.179 18.829 1.00 19.26 187 GLY A C 1
ATOM 1173 O O . GLY A 1 187 ? 72.465 -5.858 18.344 1.00 19.18 187 GLY A O 1
ATOM 1174 N N . GLU A 1 188 ? 71.054 -5.385 20.051 1.00 19.24 188 GLU A N 1
ATOM 1175 C CA . GLU A 1 188 ? 71.534 -6.438 20.956 1.00 20.80 188 GLU A CA 1
ATOM 1176 C C . GLU A 1 188 ? 71.114 -7.827 20.461 1.00 20.40 188 GLU A C 1
ATOM 1177 O O . GLU A 1 188 ? 71.895 -8.782 20.554 1.00 21.80 188 GLU A O 1
ATOM 1183 N N . TRP A 1 189 ? 69.893 -7.929 19.924 1.00 19.36 189 TRP A N 1
ATOM 1184 C CA . TRP A 1 189 ? 69.379 -9.197 19.398 1.00 18.12 189 TRP A CA 1
ATOM 1185 C C . TRP A 1 189 ? 70.049 -9.478 18.055 1.00 19.30 189 TRP A C 1
ATOM 1186 O O . TRP A 1 189 ? 69.902 -8.709 17.098 1.00 19.07 189 TRP A O 1
ATOM 1197 N N . LYS A 1 190 ? 70.772 -10.593 18.005 1.00 19.03 190 LYS A N 1
ATOM 1198 C CA . LYS A 1 190 ? 71.504 -10.992 16.810 1.00 19.86 190 LYS A CA 1
ATOM 1199 C C . LYS A 1 190 ? 70.891 -12.151 16.048 1.00 19.35 190 LYS A C 1
ATOM 1200 O O . LYS A 1 190 ? 70.257 -13.039 16.632 1.00 20.08 190 LYS A O 1
ATOM 1206 N N . GLY A 1 191 ? 71.147 -12.160 14.739 1.00 19.54 191 GLY A N 1
ATOM 1207 C CA . GLY A 1 191 ? 70.699 -13.236 13.873 1.00 19.22 191 GLY A CA 1
ATOM 1208 C C . GLY A 1 191 ? 71.690 -14.386 14.012 1.00 19.66 191 GLY A C 1
ATOM 1209 O O . GLY A 1 191 ? 72.649 -14.273 14.788 1.00 20.83 191 GLY A O 1
ATOM 1210 N N . HIS A 1 192 ? 71.509 -15.454 13.235 1.00 18.94 192 HIS A N 1
ATOM 1211 C CA . HIS A 1 192 ? 72.378 -16.636 13.303 1.00 20.47 192 HIS A CA 1
ATOM 1212 C C . HIS A 1 192 ? 73.854 -16.414 12.961 1.00 21.38 192 HIS A C 1
ATOM 1213 O O . HIS A 1 192 ? 74.727 -17.102 13.503 1.00 22.12 192 HIS A O 1
ATOM 1220 N N . THR A 1 193 ? 74.117 -15.448 12.081 1.00 21.39 193 THR A N 1
ATOM 1221 C CA . THR A 1 193 ? 75.477 -15.115 11.656 1.00 21.65 193 THR A CA 1
ATOM 1222 C C . THR A 1 193 ? 76.070 -13.919 12.416 1.00 21.65 193 THR A C 1
ATOM 1223 O O . THR A 1 193 ? 77.134 -13.402 12.047 1.00 22.73 193 THR A O 1
ATOM 1227 N N . GLY A 1 194 ? 75.367 -13.481 13.464 1.00 20.53 194 GLY A N 1
ATOM 1228 C CA . GLY A 1 194 ? 75.825 -12.375 14.291 1.00 20.12 194 GLY A CA 1
ATOM 1229 C C . GLY A 1 194 ? 75.420 -10.957 13.921 1.00 20.82 194 GLY A C 1
ATOM 1230 O O . GLY A 1 194 ? 75.880 -10.008 14.560 1.00 20.74 194 GLY A O 1
ATOM 1231 N N . LYS A 1 195 ? 74.551 -10.807 12.920 1.00 20.45 195 LYS A N 1
ATOM 1232 C CA . LYS A 1 195 ? 74.098 -9.486 12.476 1.00 20.49 195 LYS A CA 1
ATOM 1233 C C . LYS A 1 195 ? 72.941 -8.933 13.295 1.00 19.16 195 LYS A C 1
ATOM 1234 O O . LYS A 1 195 ? 72.075 -9.686 13.747 1.00 18.08 195 LYS A O 1
ATOM 1240 N N . ALA A 1 196 ? 72.917 -7.608 13.442 1.00 18.03 196 ALA A N 1
ATOM 1241 C CA . ALA A 1 196 ? 71.845 -6.906 14.148 1.00 18.04 196 ALA A CA 1
ATOM 1242 C C . ALA A 1 196 ? 70.610 -6.953 13.239 1.00 16.77 196 ALA A C 1
ATOM 1243 O O . ALA A 1 196 ? 70.741 -7.099 12.023 1.00 17.41 196 ALA A O 1
ATOM 1245 N N . ILE A 1 197 ? 69.423 -6.868 13.835 1.00 16.26 197 ILE A N 1
ATOM 1246 C CA . ILE A 1 197 ? 68.174 -6.922 13.075 1.00 16.12 197 ILE A CA 1
ATOM 1247 C C . ILE A 1 197 ? 67.903 -5.619 12.315 1.00 15.01 197 ILE A C 1
ATOM 1248 O O . ILE A 1 197 ? 67.963 -4.531 12.886 1.00 14.68 197 ILE A O 1
ATOM 1253 N N . ARG A 1 198 ? 67.670 -5.758 11.008 1.00 15.19 198 ARG A N 1
ATOM 1254 C CA . ARG A 1 198 ? 67.376 -4.634 10.120 1.00 15.10 198 ARG A CA 1
ATOM 1255 C C . ARG A 1 198 ? 65.978 -4.748 9.517 1.00 14.62 198 ARG A C 1
ATOM 1256 O O . ARG A 1 198 ? 65.404 -3.747 9.083 1.00 15.09 198 ARG A O 1
ATOM 1264 N N . HIS A 1 199 ? 65.455 -5.975 9.465 1.00 13.44 199 HIS A N 1
ATOM 1265 C CA . HIS A 1 199 ? 64.130 -6.249 8.898 1.00 13.24 199 HIS A CA 1
ATOM 1266 C C . HIS A 1 199 ? 63.237 -7.015 9.864 1.00 12.85 199 HIS A C 1
ATOM 1267 O O . HIS A 1 199 ? 63.654 -8.009 10.454 1.00 11.80 199 HIS A O 1
ATOM 1274 N N . VAL A 1 200 ? 62.007 -6.534 10.029 1.00 12.06 200 VAL A N 1
ATOM 1275 C CA . VAL A 1 200 ? 61.030 -7.169 10.910 1.00 12.44 200 VAL A CA 1
ATOM 1276 C C . VAL A 1 200 ? 59.848 -7.576 10.028 1.00 12.30 200 VAL A C 1
ATOM 1277 O O . VAL A 1 200 ? 59.185 -6.726 9.437 1.00 12.50 200 VAL A O 1
ATOM 1281 N N . VAL A 1 201 ? 59.628 -8.884 9.912 1.00 11.68 201 VAL A N 1
ATOM 1282 C CA . VAL A 1 201 ? 58.553 -9.426 9.085 1.00 11.58 201 VAL A CA 1
ATOM 1283 C C . VAL A 1 201 ? 57.438 -10.039 9.933 1.00 11.94 201 VAL A C 1
ATOM 1284 O O . VAL A 1 201 ? 57.639 -11.064 10.590 1.00 11.38 201 VAL A O 1
ATOM 1288 N N . ASN A 1 202 ? 56.261 -9.418 9.891 1.00 10.84 202 ASN A N 1
ATOM 1289 C CA . ASN A 1 202 ? 55.101 -9.926 10.618 1.00 11.64 202 ASN A CA 1
ATOM 1290 C C . ASN A 1 202 ? 54.370 -10.883 9.677 1.00 11.75 202 ASN A C 1
ATOM 1291 O O . ASN A 1 202 ? 54.197 -10.590 8.491 1.00 14.10 202 ASN A O 1
ATOM 1296 N N . ILE A 1 203 ? 54.050 -12.067 10.195 1.00 11.08 203 ILE A N 1
ATOM 1297 C CA . ILE A 1 203 ? 53.342 -13.099 9.449 1.00 11.97 203 ILE A CA 1
ATOM 1298 C C . ILE A 1 203 ? 52.029 -13.342 10.201 1.00 11.16 203 ILE A C 1
ATOM 1299 O O . ILE A 1 203 ? 52.023 -13.881 11.309 1.00 11.79 203 ILE A O 1
ATOM 1304 N N . GLY A 1 204 ? 50.929 -12.924 9.589 1.00 11.02 204 GLY A N 1
ATOM 1305 C CA . GLY A 1 204 ? 49.620 -13.084 10.197 1.00 10.72 204 GLY A CA 1
ATOM 1306 C C . GLY A 1 204 ? 48.565 -12.549 9.262 1.00 11.03 204 GLY A C 1
ATOM 1307 O O . GLY A 1 204 ? 48.898 -11.814 8.341 1.00 11.04 204 GLY A O 1
ATOM 1308 N N . ILE A 1 205 ? 47.303 -12.890 9.506 1.00 11.07 205 ILE A N 1
ATOM 1309 C CA . ILE A 1 205 ? 46.205 -12.442 8.652 1.00 11.39 205 ILE A CA 1
ATOM 1310 C C . ILE A 1 205 ? 45.026 -11.915 9.486 1.00 11.63 205 ILE A C 1
ATOM 1311 O O . ILE A 1 205 ? 44.884 -12.278 10.654 1.00 11.63 205 ILE A O 1
ATOM 1316 N N . GLY A 1 206 ? 44.249 -10.999 8.900 1.00 10.35 206 GLY A N 1
ATOM 1317 C CA . GLY A 1 206 ? 43.092 -10.420 9.576 1.00 10.04 206 GLY A CA 1
ATOM 1318 C C . GLY A 1 206 ? 43.438 -9.624 10.817 1.00 9.36 206 GLY A C 1
ATOM 1319 O O . GLY A 1 206 ? 44.179 -8.644 10.739 1.00 11.25 206 GLY A O 1
ATOM 1320 N N . GLY A 1 207 ? 42.956 -10.091 11.971 1.00 10.43 207 GLY A N 1
ATOM 1321 C CA . GLY A 1 207 ? 43.229 -9.418 13.234 1.00 10.30 207 GLY A CA 1
ATOM 1322 C C . GLY A 1 207 ? 44.691 -9.447 13.653 1.00 10.79 207 GLY A C 1
ATOM 1323 O O . GLY A 1 207 ? 45.131 -8.636 14.472 1.00 12.75 207 GLY A O 1
ATOM 1324 N N . SER A 1 208 ? 45.441 -10.370 13.059 1.00 11.10 208 SER A N 1
ATOM 1325 C CA . SER A 1 208 ? 46.868 -10.516 13.327 1.00 11.92 208 SER A CA 1
ATOM 1326 C C . SER A 1 208 ? 47.712 -9.833 12.237 1.00 13.90 208 SER A C 1
ATOM 1327 O O . SER A 1 208 ? 48.919 -10.091 12.120 1.00 15.13 208 SER A O 1
ATOM 1330 N N . ASP A 1 209 ? 47.076 -8.938 11.474 1.00 12.55 209 ASP A N 1
ATOM 1331 C CA . ASP A 1 209 ? 47.726 -8.205 10.378 1.00 12.38 209 ASP A CA 1
ATOM 1332 C C . ASP A 1 209 ? 47.301 -6.747 10.266 1.00 11.55 209 ASP A C 1
ATOM 1333 O O . ASP A 1 209 ? 48.149 -5.854 10.295 1.00 11.28 209 ASP A O 1
ATOM 1338 N N . LEU A 1 210 ? 45.994 -6.518 10.116 1.00 10.14 210 LEU A N 1
ATOM 1339 C CA . LEU A 1 210 ? 45.457 -5.170 9.913 1.00 10.70 210 LEU A CA 1
ATOM 1340 C C . LEU A 1 210 ? 45.812 -4.096 10.936 1.00 10.05 210 LEU A C 1
ATOM 1341 O O . LEU A 1 210 ? 46.111 -2.970 10.546 1.00 11.06 210 LEU A O 1
ATOM 1346 N N . GLY A 1 211 ? 45.819 -4.459 12.223 1.00 9.56 211 GLY A N 1
ATOM 1347 C CA . GLY A 1 211 ? 46.191 -3.536 13.299 1.00 10.30 211 GLY A CA 1
ATOM 1348 C C . GLY A 1 211 ? 47.648 -3.142 13.163 1.00 10.27 211 GLY A C 1
ATOM 1349 O O . GLY A 1 211 ? 47.956 -1.944 13.119 1.00 10.24 211 GLY A O 1
ATOM 1350 N N . PRO A 1 212 ? 48.571 -4.128 13.117 1.00 10.55 212 PRO A N 1
ATOM 1351 C CA . PRO A 1 212 ? 50.005 -3.868 12.963 1.00 10.63 212 PRO A CA 1
ATOM 1352 C C . PRO A 1 212 ? 50.323 -3.029 11.720 1.00 11.48 212 PRO A C 1
ATOM 1353 O O . PRO A 1 212 ? 51.127 -2.107 11.801 1.00 11.21 212 PRO A O 1
ATOM 1357 N N . VAL A 1 213 ? 49.623 -3.292 10.610 1.00 9.44 213 VAL A N 1
ATOM 1358 C CA . VAL A 1 213 ? 49.810 -2.531 9.363 1.00 10.81 213 VAL A CA 1
ATOM 1359 C C . VAL A 1 213 ? 49.336 -1.085 9.557 1.00 9.47 213 VAL A C 1
ATOM 1360 O O . VAL A 1 213 ? 50.108 -0.151 9.369 1.00 9.40 213 VAL A O 1
ATOM 1364 N N . MET A 1 214 ? 48.080 -0.925 9.971 1.00 8.17 214 MET A N 1
ATOM 1365 C CA . MET A 1 214 ? 47.475 0.393 10.179 1.00 9.09 214 MET A CA 1
ATOM 1366 C C . MET A 1 214 ? 48.248 1.287 11.139 1.00 9.39 214 MET A C 1
ATOM 1367 O O . MET A 1 214 ? 48.514 2.444 10.818 1.00 10.29 214 MET A O 1
ATOM 1372 N N . ALA A 1 215 ? 48.622 0.732 12.291 1.00 9.15 215 ALA A N 1
ATOM 1373 C CA . ALA A 1 215 ? 49.337 1.484 13.317 1.00 10.05 215 ALA A CA 1
ATOM 1374 C C . ALA A 1 215 ? 50.778 1.847 12.985 1.00 9.36 215 ALA A C 1
ATOM 1375 O O . ALA A 1 215 ? 51.204 2.956 13.305 1.00 11.23 215 ALA A O 1
ATOM 1377 N N . THR A 1 216 ? 51.521 0.942 12.338 1.00 10.69 216 THR A N 1
ATOM 1378 C CA . THR A 1 216 ? 52.912 1.249 11.959 1.00 10.55 216 THR A CA 1
ATOM 1379 C C . THR A 1 216 ? 52.937 2.291 10.839 1.00 10.59 216 THR A C 1
ATOM 1380 O O . THR A 1 216 ? 53.841 3.125 10.786 1.00 11.30 216 THR A O 1
ATOM 1384 N N . GLU A 1 217 ? 51.905 2.276 9.994 1.00 9.53 217 GLU A N 1
ATOM 1385 C CA . GLU A 1 217 ? 51.783 3.256 8.913 1.00 10.49 217 GLU A CA 1
ATOM 1386 C C . GLU A 1 217 ? 51.359 4.602 9.494 1.00 11.00 217 GLU A C 1
ATOM 1387 O O . GLU A 1 217 ? 51.938 5.636 9.155 1.00 11.86 217 GLU A O 1
ATOM 1393 N N . ALA A 1 218 ? 50.392 4.568 10.416 1.00 10.27 218 ALA A N 1
ATOM 1394 C CA . ALA A 1 218 ? 49.866 5.771 11.066 1.00 10.70 218 ALA A CA 1
ATOM 1395 C C . ALA A 1 218 ? 50.864 6.524 11.923 1.00 11.02 218 ALA A C 1
ATOM 1396 O O . ALA A 1 218 ? 50.850 7.759 11.971 1.00 12.31 218 ALA A O 1
ATOM 1398 N N . LEU A 1 219 ? 51.748 5.765 12.567 1.00 12.09 219 LEU A N 1
ATOM 1399 C CA . LEU A 1 219 ? 52.743 6.323 13.473 1.00 11.93 219 LEU A CA 1
ATOM 1400 C C . LEU A 1 219 ? 54.182 6.273 12.980 1.00 12.76 219 LEU A C 1
ATOM 1401 O O . LEU A 1 219 ? 55.124 6.289 13.778 1.00 13.30 219 LEU A O 1
ATOM 1406 N N . LYS A 1 220 ? 54.343 6.353 11.657 1.00 13.05 220 LYS A N 1
ATOM 1407 C CA . LYS A 1 220 ? 55.662 6.346 11.016 1.00 14.34 220 LYS A CA 1
ATOM 1408 C C . LYS A 1 220 ? 56.626 7.483 11.474 1.00 14.44 220 LYS A C 1
ATOM 1409 O O . LYS A 1 220 ? 57.834 7.240 11.552 1.00 14.06 220 LYS A O 1
ATOM 1415 N N . PRO A 1 221 ? 56.121 8.709 11.813 1.00 13.49 221 PRO A N 1
ATOM 1416 C CA . PRO A 1 221 ? 57.069 9.750 12.257 1.00 13.78 221 PRO A CA 1
ATOM 1417 C C . PRO A 1 221 ? 57.697 9.461 13.623 1.00 14.93 221 PRO A C 1
ATOM 1418 O O . PRO A 1 221 ? 58.707 10.067 13.991 1.00 16.05 221 PRO A O 1
ATOM 1422 N N . PHE A 1 222 ? 57.071 8.545 14.363 1.00 13.32 222 PHE A N 1
ATOM 1423 C CA . PHE A 1 222 ? 57.516 8.162 15.705 1.00 13.25 222 PHE A CA 1
ATOM 1424 C C . PHE A 1 222 ? 58.283 6.843 15.687 1.00 12.85 222 PHE A C 1
ATOM 1425 O O . PHE A 1 222 ? 58.606 6.294 16.740 1.00 15.06 222 PHE A O 1
ATOM 1433 N N . SER A 1 223 ? 58.619 6.377 14.483 1.00 13.73 223 SER A N 1
ATOM 1434 C CA . SER A 1 223 ? 59.333 5.117 14.300 1.00 13.34 223 SER A CA 1
ATOM 1435 C C . SER A 1 223 ? 60.851 5.226 14.202 1.00 13.73 223 SER A C 1
ATOM 1436 O O . SER A 1 223 ? 61.395 6.308 13.960 1.00 13.35 223 SER A O 1
ATOM 1439 N N . GLN A 1 224 ? 61.509 4.079 14.380 1.00 12.83 224 GLN A N 1
ATOM 1440 C CA . GLN A 1 224 ? 62.960 3.966 14.252 1.00 13.60 224 GLN A CA 1
ATOM 1441 C C . GLN A 1 224 ? 63.144 3.568 12.785 1.00 13.59 224 GLN A C 1
ATOM 1442 O O . GLN A 1 224 ? 62.838 2.437 12.387 1.00 13.41 224 GLN A O 1
ATOM 1448 N N . ARG A 1 225 ? 63.612 4.526 11.994 1.00 15.17 225 ARG A N 1
ATOM 1449 C CA . ARG A 1 225 ? 63.799 4.363 10.551 1.00 16.43 225 ARG A CA 1
ATOM 1450 C C . ARG A 1 225 ? 64.725 3.260 10.030 1.00 17.04 225 ARG A C 1
ATOM 1451 O O . ARG A 1 225 ? 64.526 2.783 8.909 1.00 17.39 225 ARG A O 1
ATOM 1459 N N . ASP A 1 226 ? 65.687 2.816 10.845 1.00 17.36 226 ASP A N 1
ATOM 1460 C CA . ASP A 1 226 ? 66.609 1.757 10.416 1.00 18.52 226 ASP A CA 1
ATOM 1461 C C . ASP A 1 226 ? 66.043 0.329 10.510 1.00 17.83 226 ASP A C 1
ATOM 1462 O O . ASP A 1 226 ? 66.740 -0.651 10.226 1.00 18.34 226 ASP A O 1
ATOM 1467 N N . LEU A 1 227 ? 64.793 0.230 10.961 1.00 16.67 227 LEU A N 1
ATOM 1468 C CA . LEU A 1 227 ? 64.092 -1.047 11.070 1.00 15.92 227 LEU A CA 1
ATOM 1469 C C . LEU A 1 227 ? 62.963 -1.070 10.040 1.00 15.95 227 LEU A C 1
ATOM 1470 O O . LEU A 1 227 ? 61.962 -0.359 10.189 1.00 17.58 227 LEU A O 1
ATOM 1475 N N . SER A 1 228 ? 63.145 -1.866 8.984 1.00 14.70 228 SER A N 1
ATOM 1476 C CA . SER A 1 228 ? 62.149 -1.996 7.917 1.00 15.61 228 SER A CA 1
ATOM 1477 C C . SER A 1 228 ? 61.086 -3.023 8.287 1.00 14.66 228 SER A C 1
ATOM 1478 O O . SER A 1 228 ? 61.408 -4.166 8.616 1.00 14.94 228 SER A O 1
ATOM 1481 N N . LEU A 1 229 ? 59.826 -2.589 8.266 1.00 14.24 229 LEU A N 1
ATOM 1482 C CA . LEU A 1 229 ? 58.687 -3.447 8.590 1.00 14.26 229 LEU A CA 1
ATOM 1483 C C . LEU A 1 229 ? 58.060 -4.032 7.327 1.00 14.32 229 LEU A C 1
ATOM 1484 O O . LEU A 1 229 ? 57.821 -3.316 6.354 1.00 15.05 229 LEU A O 1
ATOM 1489 N N . HIS A 1 230 ? 57.863 -5.352 7.337 1.00 12.52 230 HIS A N 1
ATOM 1490 C CA . HIS A 1 230 ? 57.273 -6.084 6.213 1.00 12.16 230 HIS A CA 1
ATOM 1491 C C . HIS A 1 230 ? 56.098 -6.894 6.744 1.00 12.52 230 HIS A C 1
ATOM 1492 O O . HIS A 1 230 ? 56.106 -7.333 7.900 1.00 12.16 230 HIS A O 1
ATOM 1499 N N . PHE A 1 231 ? 55.064 -7.053 5.917 1.00 11.66 231 PHE A N 1
ATOM 1500 C CA . PHE A 1 231 ? 53.868 -7.782 6.324 1.00 12.52 231 PHE A CA 1
ATOM 1501 C C . PHE A 1 231 ? 53.450 -8.855 5.334 1.00 14.07 231 PHE A C 1
ATOM 1502 O O . PHE A 1 231 ? 53.093 -8.560 4.189 1.00 16.84 231 PHE A O 1
ATOM 1510 N N . VAL A 1 232 ? 53.557 -10.109 5.776 1.00 11.74 232 VAL A N 1
ATOM 1511 C CA . VAL A 1 232 ? 53.165 -11.265 4.974 1.00 12.26 232 VAL A CA 1
ATOM 1512 C C . VAL A 1 232 ? 51.834 -11.733 5.562 1.00 12.41 232 VAL A C 1
ATOM 1513 O O . VAL A 1 232 ? 51.763 -12.098 6.733 1.00 13.88 232 VAL A O 1
ATOM 1517 N N . SER A 1 233 ? 50.785 -11.712 4.746 1.00 11.72 233 SER A N 1
ATOM 1518 C CA . SER A 1 233 ? 49.451 -12.101 5.205 1.00 11.23 233 SER A CA 1
ATOM 1519 C C . SER A 1 233 ? 48.717 -13.059 4.292 1.00 11.51 233 SER A C 1
ATOM 1520 O O . SER A 1 233 ? 48.211 -14.093 4.740 1.00 11.21 233 SER A O 1
ATOM 1523 N N . ASN A 1 234 ? 48.663 -12.706 3.010 1.00 10.48 234 ASN A N 1
ATOM 1524 C CA . ASN A 1 234 ? 47.989 -13.501 1.987 1.00 10.69 234 ASN A CA 1
ATOM 1525 C C . ASN A 1 234 ? 48.711 -14.831 1.791 1.00 11.00 234 ASN A C 1
ATOM 1526 O O . ASN A 1 234 ? 49.938 -14.877 1.865 1.00 10.00 234 ASN A O 1
ATOM 1531 N N . VAL A 1 235 ? 47.953 -15.907 1.561 1.00 9.68 235 VAL A N 1
ATOM 1532 C CA . VAL A 1 235 ? 48.566 -17.216 1.310 1.00 11.88 235 VAL A CA 1
ATOM 1533 C C . VAL A 1 235 ? 49.075 -17.285 -0.134 1.00 10.67 235 VAL A C 1
ATOM 1534 O O . VAL A 1 235 ? 49.790 -18.209 -0.502 1.00 13.33 235 VAL A O 1
ATOM 1538 N N . ASP A 1 236 ? 48.710 -16.289 -0.946 1.00 11.49 236 ASP A N 1
ATOM 1539 C CA . ASP A 1 236 ? 49.191 -16.182 -2.326 1.00 9.72 236 ASP A CA 1
ATOM 1540 C C . ASP A 1 236 ? 50.712 -16.116 -2.192 1.00 10.45 236 ASP A C 1
ATOM 1541 O O . ASP A 1 236 ? 51.226 -15.256 -1.470 1.00 11.62 236 ASP A O 1
ATOM 1546 N N . GLY A 1 237 ? 51.391 -17.057 -2.855 1.00 10.48 237 GLY A N 1
ATOM 1547 C CA . GLY A 1 237 ? 52.848 -17.163 -2.831 1.00 10.40 237 GLY A CA 1
ATOM 1548 C C . GLY A 1 237 ? 53.616 -15.896 -3.118 1.00 10.54 237 GLY A C 1
ATOM 1549 O O . GLY A 1 237 ? 54.740 -15.724 -2.659 1.00 11.32 237 GLY A O 1
ATOM 1550 N N . THR A 1 238 ? 52.951 -14.985 -3.823 1.00 10.28 238 THR A N 1
ATOM 1551 C CA . THR A 1 238 ? 53.479 -13.680 -4.179 1.00 10.39 238 THR A CA 1
ATOM 1552 C C . THR A 1 238 ? 53.856 -12.842 -2.959 1.00 11.26 238 THR A C 1
ATOM 1553 O O . THR A 1 238 ? 54.886 -12.165 -2.974 1.00 10.90 238 THR A O 1
ATOM 1557 N N . HIS A 1 239 ? 53.024 -12.896 -1.916 1.00 11.29 239 HIS A N 1
ATOM 1558 C CA . HIS A 1 239 ? 53.256 -12.112 -0.702 1.00 11.39 239 HIS A CA 1
ATOM 1559 C C . HIS A 1 239 ? 54.577 -12.444 0.003 1.00 13.01 239 HIS A C 1
ATOM 1560 O O . HIS A 1 239 ? 55.370 -11.551 0.281 1.00 12.80 239 HIS A O 1
ATOM 1567 N N . ILE A 1 240 ? 54.841 -13.725 0.241 1.00 13.79 240 ILE A N 1
ATOM 1568 C CA . ILE A 1 240 ? 56.092 -14.108 0.891 1.00 13.68 240 ILE A CA 1
ATOM 1569 C C . ILE A 1 240 ? 57.287 -13.961 -0.060 1.00 14.00 240 ILE A C 1
ATOM 1570 O O . ILE A 1 240 ? 58.393 -13.635 0.363 1.00 14.87 240 ILE A O 1
ATOM 1575 N N . ALA A 1 241 ? 57.027 -14.194 -1.343 1.00 12.71 241 ALA A N 1
ATOM 1576 C CA . ALA A 1 241 ? 58.044 -14.117 -2.391 1.00 12.34 241 ALA A CA 1
ATOM 1577 C C . ALA A 1 241 ? 58.636 -12.719 -2.529 1.00 11.46 241 ALA A C 1
ATOM 1578 O O . ALA A 1 241 ? 59.858 -12.548 -2.598 1.00 12.25 241 ALA A O 1
ATOM 1580 N N . GLU A 1 242 ? 57.749 -11.724 -2.566 1.00 11.33 242 GLU A N 1
ATOM 1581 C CA . GLU A 1 242 ? 58.141 -10.325 -2.704 1.00 11.53 242 GLU A CA 1
ATOM 1582 C C . GLU A 1 242 ? 58.862 -9.791 -1.476 1.00 11.11 242 GLU A C 1
ATOM 1583 O O . GLU A 1 242 ? 59.746 -8.939 -1.590 1.00 12.93 242 GLU A O 1
ATOM 1589 N N . VAL A 1 243 ? 58.504 -10.322 -0.306 1.00 11.40 243 VAL A N 1
ATOM 1590 C CA . VAL A 1 243 ? 59.145 -9.926 0.948 1.00 10.87 243 VAL A CA 1
ATOM 1591 C C . VAL A 1 243 ? 60.551 -10.538 1.003 1.00 11.55 243 VAL A C 1
ATOM 1592 O O . VAL A 1 243 ? 61.501 -9.860 1.393 1.00 12.53 243 VAL A O 1
ATOM 1596 N N . LEU A 1 244 ? 60.677 -11.788 0.545 1.00 12.19 244 LEU A N 1
ATOM 1597 C CA . LEU A 1 244 ? 61.971 -12.480 0.513 1.00 12.32 244 LEU A CA 1
ATOM 1598 C C . LEU A 1 244 ? 62.968 -11.796 -0.431 1.00 13.77 244 LEU A C 1
ATOM 1599 O O . LEU A 1 244 ? 64.179 -11.840 -0.200 1.00 14.32 244 LEU A O 1
ATOM 1604 N N . LYS A 1 245 ? 62.436 -11.112 -1.450 1.00 14.38 245 LYS A N 1
ATOM 1605 C CA . LYS A 1 245 ? 63.236 -10.359 -2.427 1.00 16.32 245 LYS A CA 1
ATOM 1606 C C . LYS A 1 245 ? 63.713 -9.019 -1.853 1.00 17.48 245 LYS A C 1
ATOM 1607 O O . LYS A 1 245 ? 64.711 -8.459 -2.319 1.00 18.34 245 LYS A O 1
ATOM 1613 N N . SER A 1 246 ? 63.005 -8.535 -0.831 1.00 17.74 246 SER A N 1
ATOM 1614 C CA . SER A 1 246 ? 63.279 -7.241 -0.197 1.00 19.35 246 SER A CA 1
ATOM 1615 C C . SER A 1 246 ? 64.069 -7.295 1.117 1.00 20.18 246 SER A C 1
ATOM 1616 O O . SER A 1 246 ? 64.376 -6.254 1.720 1.00 21.81 246 SER A O 1
ATOM 1619 N N . ILE A 1 247 ? 64.428 -8.472 1.578 1.00 18.64 247 ILE A N 1
ATOM 1620 C CA . ILE A 1 247 ? 65.143 -8.569 2.863 1.00 19.12 247 ILE A CA 1
ATOM 1621 C C . ILE A 1 247 ? 66.485 -9.293 2.767 1.00 19.40 247 ILE A C 1
ATOM 1622 O O . ILE A 1 247 ? 66.765 -9.989 1.778 1.00 20.58 247 ILE A O 1
ATOM 1627 N N . ASP A 1 248 ? 67.228 -9.053 3.834 1.00 20.00 248 ASP A N 1
ATOM 1628 C CA . ASP A 1 248 ? 68.515 -9.691 4.135 1.00 19.83 248 ASP A CA 1
ATOM 1629 C C . ASP A 1 248 ? 68.225 -10.630 5.305 1.00 18.14 248 ASP A C 1
ATOM 1630 O O . ASP A 1 248 ? 68.328 -10.241 6.474 1.00 18.34 248 ASP A O 1
ATOM 1635 N N . ILE A 1 249 ? 67.846 -11.832 4.929 1.00 17.42 249 ILE A N 1
ATOM 1636 C CA . ILE A 1 249 ? 67.380 -12.876 5.861 1.00 18.30 249 ILE A CA 1
ATOM 1637 C C . ILE A 1 249 ? 68.300 -13.071 7.091 1.00 18.04 249 ILE A C 1
ATOM 1638 O O . ILE A 1 249 ? 67.856 -13.534 8.150 1.00 18.45 249 ILE A O 1
ATOM 1643 N N . GLU A 1 250 ? 69.572 -12.727 6.970 1.00 18.44 250 GLU A N 1
ATOM 1644 C CA . GLU A 1 250 ? 70.537 -12.872 8.097 1.00 18.11 250 GLU A CA 1
ATOM 1645 C C . GLU A 1 250 ? 70.240 -11.847 9.186 1.00 17.20 250 GLU A C 1
ATOM 1646 O O . GLU A 1 250 ? 70.549 -12.057 10.362 1.00 17.33 250 GLU A O 1
ATOM 1652 N N . ALA A 1 251 ? 69.624 -10.744 8.766 1.00 16.04 251 ALA A N 1
ATOM 1653 C CA . ALA A 1 251 ? 69.272 -9.635 9.640 1.00 14.39 251 ALA A CA 1
ATOM 1654 C C . ALA A 1 251 ? 67.753 -9.489 9.765 1.00 13.38 251 ALA A C 1
ATOM 1655 O O . ALA A 1 251 ? 67.251 -8.397 10.043 1.00 14.41 251 ALA A O 1
ATOM 1657 N N . THR A 1 252 ? 67.034 -10.600 9.604 1.00 13.31 252 THR A N 1
ATOM 1658 C CA . THR A 1 252 ? 65.575 -10.583 9.679 1.00 13.02 252 THR A CA 1
ATOM 1659 C C . THR A 1 252 ? 64.961 -11.353 10.842 1.00 13.17 252 THR A C 1
ATOM 1660 O O . THR A 1 252 ? 65.313 -12.505 11.099 1.00 13.17 252 THR A O 1
ATOM 1664 N N . LEU A 1 253 ? 64.018 -10.691 11.512 1.00 13.08 253 LEU A N 1
ATOM 1665 C CA . LEU A 1 253 ? 63.256 -11.281 12.603 1.00 12.84 253 LEU A CA 1
ATOM 1666 C C . LEU A 1 253 ? 61.860 -11.539 12.041 1.00 12.69 253 LEU A C 1
ATOM 1667 O O . LEU A 1 253 ? 61.218 -10.624 11.513 1.00 12.74 253 LEU A O 1
ATOM 1672 N N . PHE A 1 254 ? 61.422 -12.791 12.127 1.00 12.14 254 PHE A N 1
ATOM 1673 C CA . PHE A 1 254 ? 60.095 -13.177 11.674 1.00 12.64 254 PHE A CA 1
ATOM 1674 C C . PHE A 1 254 ? 59.198 -13.296 12.900 1.00 12.66 254 PHE A C 1
ATOM 1675 O O . PHE A 1 254 ? 59.559 -13.932 13.897 1.00 12.38 254 PHE A O 1
ATOM 1683 N N . ILE A 1 255 ? 58.052 -12.624 12.839 1.00 11.99 255 ILE A N 1
ATOM 1684 C CA . ILE A 1 255 ? 57.077 -12.636 13.920 1.00 13.03 255 ILE A CA 1
ATOM 1685 C C . ILE A 1 255 ? 55.830 -13.378 13.428 1.00 13.39 255 ILE A C 1
ATOM 1686 O O . ILE A 1 255 ? 55.131 -12.887 12.538 1.00 14.18 255 ILE A O 1
ATOM 1691 N N . VAL A 1 256 ? 55.556 -14.550 14.003 1.00 13.22 256 VAL A N 1
ATOM 1692 C CA . VAL A 1 256 ? 54.375 -15.326 13.611 1.00 13.43 256 VAL A CA 1
ATOM 1693 C C . VAL A 1 256 ? 53.227 -14.964 14.562 1.00 14.21 256 VAL A C 1
ATOM 1694 O O . VAL A 1 256 ? 53.221 -15.344 15.732 1.00 12.74 256 VAL A O 1
ATOM 1698 N N . ALA A 1 257 ? 52.287 -14.182 14.031 1.00 13.54 257 ALA A N 1
ATOM 1699 C CA . ALA A 1 257 ? 51.130 -13.691 14.771 1.00 12.77 257 ALA A CA 1
ATOM 1700 C C . ALA A 1 257 ? 49.865 -14.448 14.393 1.00 14.04 257 ALA A C 1
ATOM 1701 O O . ALA A 1 257 ? 49.426 -14.418 13.241 1.00 13.75 257 ALA A O 1
ATOM 1703 N N . SER A 1 258 ? 49.285 -15.116 15.389 1.00 13.63 258 SER A N 1
ATOM 1704 C CA . SER A 1 258 ? 48.076 -15.911 15.216 1.00 15.15 258 SER A CA 1
ATOM 1705 C C . SER A 1 258 ? 47.505 -16.314 16.571 1.00 15.93 258 SER A C 1
ATOM 1706 O O . SER A 1 258 ? 48.187 -16.953 17.373 1.00 15.77 258 SER A O 1
ATOM 1709 N N . LYS A 1 259 ? 46.240 -15.959 16.796 1.00 16.09 259 LYS A N 1
ATOM 1710 C CA . LYS A 1 259 ? 45.531 -16.267 18.041 1.00 16.65 259 LYS A CA 1
ATOM 1711 C C . LYS A 1 259 ? 45.422 -17.759 18.306 1.00 17.06 259 LYS A C 1
ATOM 1712 O O . LYS A 1 259 ? 45.701 -18.234 19.405 1.00 17.48 259 LYS A O 1
ATOM 1718 N N . THR A 1 260 ? 45.025 -18.481 17.268 1.00 17.45 260 THR A N 1
ATOM 1719 C CA . THR A 1 260 ? 44.825 -19.921 17.339 1.00 17.83 260 THR A CA 1
ATOM 1720 C C . THR A 1 260 ? 46.098 -20.699 17.023 1.00 18.64 260 THR A C 1
ATOM 1721 O O . THR A 1 260 ? 46.349 -21.774 17.581 1.00 18.09 260 THR A O 1
ATOM 1725 N N . PHE A 1 261 ? 46.889 -20.133 16.111 1.00 18.10 261 PHE A N 1
ATOM 1726 C CA . PHE A 1 261 ? 48.142 -20.719 15.617 1.00 18.17 261 PHE A CA 1
ATOM 1727 C C . PHE A 1 261 ? 47.870 -21.940 14.755 1.00 18.16 261 PHE A C 1
ATOM 1728 O O . PHE A 1 261 ? 48.688 -22.862 14.679 1.00 20.33 261 PHE A O 1
ATOM 1736 N N . THR A 1 262 ? 46.697 -21.939 14.124 1.00 19.11 262 THR A N 1
ATOM 1737 C CA . THR A 1 262 ? 46.261 -23.036 13.256 1.00 18.50 262 THR A CA 1
ATOM 1738 C C . THR A 1 262 ? 45.709 -22.513 11.921 1.00 18.29 262 THR A C 1
ATOM 1739 O O . THR A 1 262 ? 45.397 -23.304 11.022 1.00 19.92 262 THR A O 1
ATOM 1743 N N . THR A 1 263 ? 45.582 -21.189 11.797 1.00 17.47 263 THR A N 1
ATOM 1744 C CA . THR A 1 263 ? 45.069 -20.552 10.569 1.00 16.59 263 THR A CA 1
ATOM 1745 C C . THR A 1 263 ? 45.961 -20.969 9.399 1.00 16.53 263 THR A C 1
ATOM 1746 O O . THR A 1 263 ? 47.178 -20.752 9.429 1.00 15.29 263 THR A O 1
ATOM 1750 N N . GLN A 1 264 ? 45.340 -21.616 8.409 1.00 15.13 264 GLN A N 1
ATOM 1751 C CA . GLN A 1 264 ? 46.031 -22.139 7.229 1.00 15.14 264 GLN A CA 1
ATOM 1752 C C . GLN A 1 264 ? 46.978 -21.165 6.534 1.00 14.37 264 GLN A C 1
ATOM 1753 O O . GLN A 1 264 ? 48.122 -21.517 6.271 1.00 13.12 264 GLN A O 1
ATOM 1759 N N . GLU A 1 265 ? 46.525 -19.931 6.325 1.00 12.96 265 GLU A N 1
ATOM 1760 C CA . GLU A 1 265 ? 47.335 -18.893 5.682 1.00 14.09 265 GLU A CA 1
ATOM 1761 C C . GLU A 1 265 ? 48.638 -18.597 6.416 1.00 12.75 265 GLU A C 1
ATOM 1762 O O . GLU A 1 265 ? 49.722 -18.635 5.828 1.00 13.23 265 GLU A O 1
ATOM 1768 N N . THR A 1 266 ? 48.508 -18.362 7.719 1.00 13.18 266 THR A N 1
ATOM 1769 C CA . THR A 1 266 ? 49.623 -18.017 8.589 1.00 11.94 266 THR A CA 1
ATOM 1770 C C . THR A 1 266 ? 50.628 -19.143 8.781 1.00 11.79 266 THR A C 1
ATOM 1771 O O . THR A 1 266 ? 51.830 -18.906 8.686 1.00 12.42 266 THR A O 1
ATOM 1775 N N . ILE A 1 267 ? 50.135 -20.367 8.979 1.00 12.59 267 ILE A N 1
ATOM 1776 C CA . ILE A 1 267 ? 51.017 -21.522 9.158 1.00 13.74 267 ILE A CA 1
ATOM 1777 C C . ILE A 1 267 ? 51.756 -21.855 7.861 1.00 12.93 267 ILE A C 1
ATOM 1778 O O . ILE A 1 267 ? 52.961 -22.099 7.900 1.00 13.62 267 ILE A O 1
ATOM 1783 N N . THR A 1 268 ? 51.070 -21.742 6.719 1.00 12.93 268 THR A N 1
ATOM 1784 C CA . THR A 1 268 ? 51.679 -22.007 5.404 1.00 12.77 268 THR A CA 1
ATOM 1785 C C . THR A 1 268 ? 52.799 -20.991 5.134 1.00 12.44 268 THR A C 1
ATOM 1786 O O . THR A 1 268 ? 53.895 -21.369 4.712 1.00 12.73 268 THR A O 1
ATOM 1790 N N . ASN A 1 269 ? 52.528 -19.717 5.433 1.00 11.35 269 ASN A N 1
ATOM 1791 C CA . ASN A 1 269 ? 53.513 -18.646 5.253 1.00 11.35 269 ASN A CA 1
ATOM 1792 C C . ASN A 1 269 ? 54.688 -18.786 6.218 1.00 12.52 269 ASN A C 1
ATOM 1793 O O . ASN A 1 269 ? 55.842 -18.602 5.817 1.00 12.83 269 ASN A O 1
ATOM 1798 N N . ALA A 1 270 ? 54.387 -19.161 7.466 1.00 12.07 270 ALA A N 1
ATOM 1799 C CA . ALA A 1 270 ? 55.401 -19.350 8.512 1.00 13.07 270 ALA A CA 1
ATOM 1800 C C . ALA A 1 270 ? 56.354 -20.494 8.171 1.00 12.98 270 ALA A C 1
ATOM 1801 O O . ALA A 1 270 ? 57.570 -20.366 8.357 1.00 13.72 270 ALA A O 1
ATOM 1803 N N . LEU A 1 271 ? 55.799 -21.570 7.602 1.00 13.80 271 LEU A N 1
ATOM 1804 C CA . LEU A 1 271 ? 56.577 -22.740 7.184 1.00 13.82 271 LEU A CA 1
ATOM 1805 C C . LEU A 1 271 ? 57.481 -22.408 5.999 1.00 14.78 271 LEU A C 1
ATOM 1806 O O . LEU A 1 271 ? 58.598 -22.916 5.908 1.00 14.68 271 LEU A O 1
ATOM 1811 N N . SER A 1 272 ? 57.010 -21.518 5.122 1.00 13.54 272 SER A N 1
ATOM 1812 C CA . SER A 1 272 ? 57.795 -21.094 3.962 1.00 12.83 272 SER A CA 1
ATOM 1813 C C . SER A 1 272 ? 58.900 -20.139 4.362 1.00 12.85 272 SER A C 1
ATOM 1814 O O . SER A 1 272 ? 59.970 -20.141 3.750 1.00 14.92 272 SER A O 1
ATOM 1817 N N . ALA A 1 273 ? 58.635 -19.342 5.403 1.00 13.50 273 ALA A N 1
ATOM 1818 C CA . ALA A 1 273 ? 59.612 -18.393 5.937 1.00 12.08 273 ALA A CA 1
ATOM 1819 C C . ALA A 1 273 ? 60.723 -19.175 6.633 1.00 13.60 273 ALA A C 1
ATOM 1820 O O . ALA A 1 273 ? 61.901 -18.814 6.526 1.00 13.55 273 ALA A O 1
ATOM 1822 N N . ARG A 1 274 ? 60.343 -20.269 7.305 1.00 14.11 274 ARG A N 1
ATOM 1823 C CA . ARG A 1 274 ? 61.298 -21.138 8.000 1.00 15.37 274 ARG A CA 1
ATOM 1824 C C . ARG A 1 274 ? 62.161 -21.885 6.993 1.00 15.33 274 ARG A C 1
ATOM 1825 O O . ARG A 1 274 ? 63.386 -21.943 7.155 1.00 15.29 274 ARG A O 1
ATOM 1833 N N . ARG A 1 275 ? 61.527 -22.367 5.919 1.00 15.61 275 ARG A N 1
ATOM 1834 C CA . ARG A 1 275 ? 62.223 -23.086 4.850 1.00 16.95 275 ARG A CA 1
ATOM 1835 C C . ARG A 1 275 ? 63.220 -22.150 4.165 1.00 16.25 275 ARG A C 1
ATOM 1836 O O . ARG A 1 275 ? 64.336 -22.561 3.862 1.00 15.78 275 ARG A O 1
ATOM 1844 N N . ALA A 1 276 ? 62.840 -20.876 4.024 1.00 15.72 276 ALA A N 1
ATOM 1845 C CA . ALA A 1 276 ? 63.692 -19.861 3.401 1.00 14.91 276 ALA A CA 1
ATOM 1846 C C . ALA A 1 276 ? 64.958 -19.590 4.216 1.00 14.54 276 ALA A C 1
ATOM 1847 O O . ALA A 1 276 ? 66.049 -19.482 3.649 1.00 15.39 276 ALA A O 1
ATOM 1849 N N . LEU A 1 277 ? 64.817 -19.538 5.545 1.00 14.61 277 LEU A N 1
ATOM 1850 C CA . LEU A 1 277 ? 65.958 -19.314 6.440 1.00 14.20 277 LEU A CA 1
ATOM 1851 C C . LEU A 1 277 ? 66.938 -20.482 6.336 1.00 14.00 277 LEU A C 1
ATOM 1852 O O . LEU A 1 277 ? 68.131 -20.267 6.119 1.00 15.51 277 LEU A O 1
ATOM 1857 N N . LEU A 1 278 ? 66.404 -21.702 6.407 1.00 14.76 278 LEU A N 1
ATOM 1858 C CA . LEU A 1 278 ? 67.208 -22.919 6.331 1.00 16.05 278 LEU A CA 1
ATOM 1859 C C . LEU A 1 278 ? 67.833 -23.145 4.950 1.00 16.72 278 LEU A C 1
ATOM 1860 O O . LEU A 1 278 ? 68.962 -23.634 4.859 1.00 17.72 278 LEU A O 1
ATOM 1865 N N . ASP A 1 279 ? 67.128 -22.723 3.895 1.00 16.63 279 ASP A N 1
ATOM 1866 C CA . ASP A 1 279 ? 67.617 -22.834 2.511 1.00 16.52 279 ASP A CA 1
ATOM 1867 C C . ASP A 1 279 ? 68.801 -21.889 2.276 1.00 15.60 279 ASP A C 1
ATOM 1868 O O . ASP A 1 279 ? 69.768 -22.259 1.604 1.00 15.28 279 ASP A O 1
ATOM 1873 N N . TYR A 1 280 ? 68.735 -20.689 2.862 1.00 15.86 280 TYR A N 1
ATOM 1874 C CA . TYR A 1 280 ? 69.806 -19.695 2.734 1.00 16.32 280 TYR A CA 1
ATOM 1875 C C . TYR A 1 280 ? 71.080 -20.185 3.404 1.00 16.59 280 TYR A C 1
ATOM 1876 O O . TYR A 1 280 ? 72.160 -20.097 2.820 1.00 16.63 280 TYR A O 1
ATOM 1885 N N . LEU A 1 281 ? 70.945 -20.635 4.651 1.00 17.40 281 LEU A N 1
ATOM 1886 C CA . LEU A 1 281 ? 72.081 -21.131 5.426 1.00 18.75 281 LEU A CA 1
ATOM 1887 C C . LEU A 1 281 ? 72.737 -22.348 4.780 1.00 20.22 281 LEU A C 1
ATOM 1888 O O . LEU A 1 281 ? 73.965 -22.427 4.720 1.00 20.31 281 LEU A O 1
ATOM 1893 N N . ARG A 1 282 ? 71.915 -23.227 4.201 1.00 20.10 282 ARG A N 1
ATOM 1894 C CA . ARG A 1 282 ? 72.397 -24.439 3.529 1.00 20.87 282 ARG A CA 1
ATOM 1895 C C . ARG A 1 282 ? 73.184 -24.112 2.252 1.00 21.66 282 ARG A C 1
ATOM 1896 O O . ARG A 1 282 ? 74.188 -24.768 1.951 1.00 21.57 282 ARG A O 1
ATOM 1904 N N . SER A 1 283 ? 72.746 -23.069 1.540 1.00 19.47 283 SER A N 1
ATOM 1905 C CA . SER A 1 283 ? 73.390 -22.626 0.298 1.00 19.48 283 SER A CA 1
ATOM 1906 C C . SER A 1 283 ? 74.749 -21.966 0.535 1.00 19.71 283 SER A C 1
ATOM 1907 O O . SER A 1 283 ? 75.597 -21.933 -0.356 1.00 18.23 283 SER A O 1
ATOM 1910 N N . ARG A 1 284 ? 74.919 -21.434 1.746 1.00 20.90 284 ARG A N 1
ATOM 1911 C CA . ARG A 1 284 ? 76.144 -20.761 2.176 1.00 24.17 284 ARG A CA 1
ATOM 1912 C C . ARG A 1 284 ? 77.049 -21.720 2.960 1.00 25.96 284 ARG A C 1
ATOM 1913 O O . ARG A 1 284 ? 78.162 -21.351 3.345 1.00 26.35 284 ARG A O 1
ATOM 1921 N N . GLY A 1 285 ? 76.542 -22.929 3.218 1.00 26.93 285 GLY A N 1
ATOM 1922 C CA . GLY A 1 285 ? 77.281 -23.951 3.952 1.00 29.06 285 GLY A CA 1
ATOM 1923 C C . GLY A 1 285 ? 77.332 -23.772 5.461 1.00 29.90 285 GLY A C 1
ATOM 1924 O O . GLY A 1 285 ? 78.090 -24.472 6.138 1.00 31.93 285 GLY A O 1
ATOM 1925 N N . ILE A 1 286 ? 76.512 -22.860 5.985 1.00 29.64 286 ILE A N 1
ATOM 1926 C CA . ILE A 1 286 ? 76.450 -22.549 7.418 1.00 29.65 286 ILE A CA 1
ATOM 1927 C C . ILE A 1 286 ? 75.567 -23.544 8.183 1.00 30.32 286 ILE A C 1
ATOM 1928 O O . ILE A 1 286 ? 74.503 -23.944 7.693 1.00 29.69 286 ILE A O 1
ATOM 1933 N N . ASP A 1 287 ? 76.026 -23.929 9.380 1.00 29.96 287 ASP A N 1
ATOM 1934 C CA . ASP A 1 287 ? 75.320 -24.851 10.277 1.00 30.51 287 ASP A CA 1
ATOM 1935 C C . ASP A 1 287 ? 74.025 -24.165 10.729 1.00 29.74 287 ASP A C 1
ATOM 1936 O O . ASP A 1 287 ? 74.056 -23.035 11.215 1.00 29.35 287 ASP A O 1
ATOM 1941 N N . GLU A 1 288 ? 72.909 -24.878 10.567 1.00 30.08 288 GLU A N 1
ATOM 1942 C CA . GLU A 1 288 ? 71.575 -24.370 10.895 1.00 30.04 288 GLU A CA 1
ATOM 1943 C C . GLU A 1 288 ? 71.046 -24.601 12.317 1.00 29.05 288 GLU A C 1
ATOM 1944 O O . GLU A 1 288 ? 69.959 -24.117 12.649 1.00 28.12 288 GLU A O 1
ATOM 1950 N N . LYS A 1 289 ? 71.796 -25.329 13.146 1.00 27.52 289 LYS A N 1
ATOM 1951 C CA . LYS A 1 289 ? 71.373 -25.626 14.521 1.00 27.24 289 LYS A CA 1
ATOM 1952 C C . LYS A 1 289 ? 71.241 -24.405 15.435 1.00 25.42 289 LYS A C 1
ATOM 1953 O O . LYS A 1 289 ? 72.202 -23.656 15.640 1.00 24.98 289 LYS A O 1
ATOM 1959 N N . GLY A 1 290 ? 70.013 -24.183 15.910 1.00 24.12 290 GLY A N 1
ATOM 1960 C CA . GLY A 1 290 ? 69.710 -23.068 16.796 1.00 23.36 290 GLY A CA 1
ATOM 1961 C C . GLY A 1 290 ? 69.328 -21.771 16.098 1.00 21.51 290 GLY A C 1
ATOM 1962 O O . GLY A 1 290 ? 69.144 -20.747 16.762 1.00 22.31 290 GLY A O 1
ATOM 1963 N N . SER A 1 291 ? 69.188 -21.820 14.771 1.00 20.91 291 SER A N 1
ATOM 1964 C CA . SER A 1 291 ? 68.842 -20.641 13.966 1.00 19.30 291 SER A CA 1
ATOM 1965 C C . SER A 1 291 ? 67.410 -20.146 14.103 1.00 19.67 291 SER A C 1
ATOM 1966 O O . SER A 1 291 ? 67.179 -18.935 14.167 1.00 18.54 291 SER A O 1
ATOM 1969 N N . VAL A 1 292 ? 66.462 -21.086 14.169 1.00 20.12 292 VAL A N 1
ATOM 1970 C CA . VAL A 1 292 ? 65.033 -20.773 14.286 1.00 20.37 292 VAL A CA 1
ATOM 1971 C C . VAL A 1 292 ? 64.714 -19.960 15.553 1.00 20.35 292 VAL A C 1
ATOM 1972 O O . VAL A 1 292 ? 63.974 -18.977 15.486 1.00 19.76 292 VAL A O 1
ATOM 1976 N N . ALA A 1 293 ? 65.373 -20.304 16.661 1.00 19.76 293 ALA A N 1
ATOM 1977 C CA . ALA A 1 293 ? 65.182 -19.628 17.951 1.00 20.05 293 ALA A CA 1
ATOM 1978 C C . ALA A 1 293 ? 65.640 -18.163 17.977 1.00 19.98 293 ALA A C 1
ATOM 1979 O O . ALA A 1 293 ? 65.150 -17.367 18.786 1.00 21.29 293 ALA A O 1
ATOM 1981 N N . LYS A 1 294 ? 66.563 -17.814 17.077 1.00 19.24 294 LYS A N 1
ATOM 1982 C CA . LYS A 1 294 ? 67.094 -16.453 16.983 1.00 18.87 294 LYS A CA 1
ATOM 1983 C C . LYS A 1 294 ? 66.317 -15.598 15.978 1.00 18.56 294 LYS A C 1
ATOM 1984 O O . LYS A 1 294 ? 66.300 -14.369 16.086 1.00 19.74 294 LYS A O 1
ATOM 1990 N N . HIS A 1 295 ? 65.676 -16.255 15.014 1.00 17.76 295 HIS A N 1
ATOM 1991 C CA . HIS A 1 295 ? 64.934 -15.563 13.958 1.00 16.12 295 HIS A CA 1
ATOM 1992 C C . HIS A 1 295 ? 63.410 -15.595 14.022 1.00 16.54 295 HIS A C 1
ATOM 1993 O O . HIS A 1 295 ? 62.760 -14.893 13.247 1.00 14.85 295 HIS A O 1
ATOM 2000 N N . PHE A 1 296 ? 62.847 -16.443 14.885 1.00 14.82 296 PHE A N 1
ATOM 2001 C CA . PHE A 1 296 ? 61.390 -16.581 15.016 1.00 14.70 296 PHE A CA 1
ATOM 2002 C C . PHE A 1 296 ? 60.831 -16.389 16.416 1.00 15.44 296 PHE A C 1
ATOM 2003 O O . PHE A 1 296 ? 61.370 -16.923 17.386 1.00 15.82 296 PHE A O 1
ATOM 2011 N N . VAL A 1 297 ? 59.761 -15.597 16.508 1.00 14.13 297 VAL A N 1
ATOM 2012 C CA . VAL A 1 297 ? 59.034 -15.364 17.761 1.00 13.01 297 VAL A CA 1
ATOM 2013 C C . VAL A 1 297 ? 57.546 -15.563 17.447 1.00 13.18 297 VAL A C 1
ATOM 2014 O O . VAL A 1 297 ? 57.141 -15.499 16.276 1.00 12.76 297 VAL A O 1
ATOM 2018 N N . ALA A 1 298 ? 56.745 -15.821 18.479 1.00 12.42 298 ALA A N 1
ATOM 2019 C CA . ALA A 1 298 ? 55.312 -16.057 18.297 1.00 12.78 298 ALA A CA 1
ATOM 2020 C C . ALA A 1 298 ? 54.409 -15.247 19.211 1.00 13.08 298 ALA A C 1
ATOM 2021 O O . ALA A 1 298 ? 54.745 -14.990 20.369 1.00 13.27 298 ALA A O 1
ATOM 2023 N N . LEU A 1 299 ? 53.288 -14.793 18.649 1.00 13.18 299 LEU A N 1
ATOM 2024 C CA . LEU A 1 299 ? 52.273 -14.025 19.383 1.00 13.30 299 LEU A CA 1
ATOM 2025 C C . LEU A 1 299 ? 51.029 -14.902 19.288 1.00 15.49 299 LEU A C 1
ATOM 2026 O O . LEU A 1 299 ? 50.409 -14.986 18.219 1.00 15.18 299 LEU A O 1
ATOM 2031 N N . SER A 1 300 ? 50.684 -15.574 20.392 1.00 16.43 300 SER A N 1
ATOM 2032 C CA . SER A 1 300 ? 49.551 -16.505 20.398 1.00 18.14 300 SER A CA 1
ATOM 2033 C C . SER A 1 300 ? 48.908 -16.757 21.763 1.00 18.81 300 SER A C 1
ATOM 2034 O O . SER A 1 300 ? 49.323 -16.189 22.774 1.00 18.72 300 SER A O 1
ATOM 2037 N N . THR A 1 301 ? 47.850 -17.574 21.753 1.00 20.21 301 THR A N 1
ATOM 2038 C CA . THR A 1 301 ? 47.139 -17.995 22.965 1.00 20.91 301 THR A CA 1
ATOM 2039 C C . THR A 1 301 ? 47.392 -19.498 23.115 1.00 22.06 301 THR A C 1
ATOM 2040 O O . THR A 1 301 ? 47.255 -20.056 24.205 1.00 22.92 301 THR A O 1
ATOM 2044 N N . ASN A 1 302 ? 47.763 -20.129 21.997 1.00 23.67 302 ASN A N 1
ATOM 2045 C CA . ASN A 1 302 ? 48.015 -21.569 21.922 1.00 25.39 302 ASN A CA 1
ATOM 2046 C C . ASN A 1 302 ? 49.484 -21.921 22.156 1.00 25.57 302 ASN A C 1
ATOM 2047 O O . ASN A 1 302 ? 50.291 -21.947 21.222 1.00 25.09 302 ASN A O 1
ATOM 2052 N N . ASN A 1 303 ? 49.800 -22.256 23.406 1.00 26.39 303 ASN A N 1
ATOM 2053 C CA . ASN A 1 303 ? 51.151 -22.627 23.831 1.00 27.58 303 ASN A CA 1
ATOM 2054 C C . ASN A 1 303 ? 51.674 -23.924 23.215 1.00 28.38 303 ASN A C 1
ATOM 2055 O O . ASN A 1 303 ? 52.864 -24.027 22.900 1.00 29.10 303 ASN A O 1
ATOM 2060 N N . GLN A 1 304 ? 50.764 -24.872 22.984 1.00 29.54 304 GLN A N 1
ATOM 2061 C CA . GLN A 1 304 ? 51.090 -26.183 22.417 1.00 31.03 304 GLN A CA 1
ATOM 2062 C C . GLN A 1 304 ? 51.517 -26.147 20.948 1.00 30.38 304 GLN A C 1
ATOM 2063 O O . GLN A 1 304 ? 52.531 -26.749 20.585 1.00 30.78 304 GLN A O 1
ATOM 2069 N N . LYS A 1 305 ? 50.765 -25.410 20.125 1.00 30.40 305 LYS A N 1
ATOM 2070 C CA . LYS A 1 305 ? 51.053 -25.288 18.688 1.00 29.97 305 LYS A CA 1
ATOM 2071 C C . LYS A 1 305 ? 52.315 -24.474 18.385 1.00 29.05 305 LYS A C 1
ATOM 2072 O O . LYS A 1 305 ? 52.956 -24.679 17.350 1.00 29.14 305 LYS A O 1
ATOM 2078 N N . VAL A 1 306 ? 52.683 -23.584 19.312 1.00 28.06 306 VAL A N 1
ATOM 2079 C CA . VAL A 1 306 ? 53.890 -22.752 19.193 1.00 27.10 306 VAL A CA 1
ATOM 2080 C C . VAL A 1 306 ? 55.133 -23.620 19.430 1.00 28.19 306 VAL A C 1
ATOM 2081 O O . VAL A 1 306 ? 56.163 -23.439 18.764 1.00 27.04 306 VAL A O 1
ATOM 2085 N N . LYS A 1 307 ? 55.009 -24.579 20.354 1.00 29.98 307 LYS A N 1
ATOM 2086 C CA . LYS A 1 307 ? 56.096 -25.505 20.683 1.00 32.79 307 LYS A CA 1
ATOM 2087 C C . LYS A 1 307 ? 56.375 -26.512 19.567 1.00 32.97 307 LYS A C 1
ATOM 2088 O O . LYS A 1 307 ? 57.530 -26.871 19.330 1.00 34.00 307 LYS A O 1
ATOM 2094 N N . GLU A 1 308 ? 55.314 -26.914 18.859 1.00 34.23 308 GLU A N 1
ATOM 2095 C CA . GLU A 1 308 ? 55.390 -27.871 17.746 1.00 35.69 308 GLU A CA 1
ATOM 2096 C C . GLU A 1 308 ? 56.116 -27.305 16.523 1.00 36.01 308 GLU A C 1
ATOM 2097 O O . GLU A 1 308 ? 56.695 -28.058 15.732 1.00 37.00 308 GLU A O 1
ATOM 2103 N N . PHE A 1 309 ? 56.072 -25.976 16.380 1.00 35.62 309 PHE A N 1
ATOM 2104 C CA . PHE A 1 309 ? 56.718 -25.262 15.276 1.00 34.78 309 PHE A CA 1
ATOM 2105 C C . PHE A 1 309 ? 58.237 -25.199 15.486 1.00 35.17 309 PHE A C 1
ATOM 2106 O O . PHE A 1 309 ? 59.003 -25.252 14.520 1.00 36.40 309 PHE A O 1
ATOM 2114 N N . GLY A 1 310 ? 58.656 -25.066 16.745 1.00 34.29 310 GLY A N 1
ATOM 2115 C CA . GLY A 1 310 ? 60.072 -25.003 17.062 1.00 33.87 310 GLY A CA 1
ATOM 2116 C C . GLY A 1 310 ? 60.524 -23.681 17.648 1.00 33.07 310 GLY A C 1
ATOM 2117 O O . GLY A 1 310 ? 61.712 -23.356 17.620 1.00 33.82 310 GLY A O 1
ATOM 2118 N N . ILE A 1 311 ? 59.569 -22.912 18.169 1.00 32.21 311 ILE A N 1
ATOM 2119 C CA . ILE A 1 311 ? 59.850 -21.615 18.785 1.00 31.59 311 ILE A CA 1
ATOM 2120 C C . ILE A 1 311 ? 59.985 -21.806 20.295 1.00 32.45 311 ILE A C 1
ATOM 2121 O O . ILE A 1 311 ? 59.209 -22.551 20.902 1.00 32.57 311 ILE A O 1
ATOM 2126 N N . ASP A 1 312 ? 60.972 -21.125 20.879 1.00 33.90 312 ASP A N 1
ATOM 2127 C CA . ASP A 1 312 ? 61.242 -21.165 22.324 1.00 35.20 312 ASP A CA 1
ATOM 2128 C C . ASP A 1 312 ? 60.079 -20.550 23.108 1.00 34.80 312 ASP A C 1
ATOM 2129 O O . ASP A 1 312 ? 59.469 -19.574 22.659 1.00 33.60 312 ASP A O 1
ATOM 2134 N N . GLU A 1 313 ? 59.762 -21.145 24.262 1.00 34.15 313 GLU A N 1
ATOM 2135 C CA . GLU A 1 313 ? 58.680 -20.676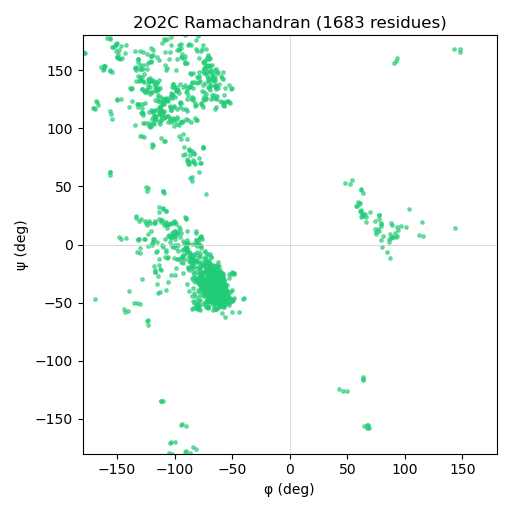 25.137 1.00 33.64 313 GLU A CA 1
ATOM 2136 C C . GLU A 1 313 ? 58.990 -19.278 25.709 1.00 32.73 313 GLU A C 1
ATOM 2137 O O . GLU A 1 313 ? 58.078 -18.494 25.997 1.00 31.88 313 GLU A O 1
ATOM 2143 N N . GLU A 1 314 ? 60.278 -18.949 25.763 1.00 31.55 314 GLU A N 1
ATOM 2144 C CA . GLU A 1 314 ? 60.774 -17.658 26.249 1.00 31.11 314 GLU A CA 1
ATOM 2145 C C . GLU A 1 314 ? 60.465 -16.574 25.205 1.00 29.08 314 GLU A C 1
ATOM 2146 O O . GLU A 1 314 ? 60.367 -15.388 25.527 1.00 29.73 314 GLU A O 1
ATOM 2152 N N . ASN A 1 315 ? 60.281 -17.020 23.961 1.00 26.42 315 ASN A N 1
ATOM 2153 C CA . ASN A 1 315 ? 59.992 -16.145 22.829 1.00 24.55 315 ASN A CA 1
ATOM 2154 C C . ASN A 1 315 ? 58.528 -16.159 22.371 1.00 22.72 315 ASN A C 1
ATOM 2155 O O . ASN A 1 315 ? 58.212 -15.757 21.241 1.00 21.50 315 ASN A O 1
ATOM 2160 N N . MET A 1 316 ? 57.642 -16.647 23.238 1.00 18.81 316 MET A N 1
ATOM 2161 C CA . MET A 1 316 ? 56.209 -16.653 22.956 1.00 18.12 316 MET A CA 1
ATOM 2162 C C . MET A 1 316 ? 55.586 -15.526 23.780 1.00 17.43 316 MET A C 1
ATOM 2163 O O . MET A 1 316 ? 55.806 -15.433 24.992 1.00 17.79 316 MET A O 1
ATOM 2168 N N . PHE A 1 317 ? 54.838 -14.661 23.101 1.00 15.29 317 PHE A N 1
ATOM 2169 C CA . PHE A 1 317 ? 54.173 -13.526 23.735 1.00 14.20 317 PHE A CA 1
ATOM 2170 C C . PHE A 1 317 ? 52.696 -13.861 23.806 1.00 14.25 317 PHE A C 1
ATOM 2171 O O . PHE A 1 317 ? 51.999 -13.944 22.795 1.00 13.31 317 PHE A O 1
ATOM 2179 N N . GLN A 1 318 ? 52.254 -14.081 25.037 1.00 13.66 318 GLN A N 1
ATOM 2180 C CA . GLN A 1 318 ? 50.897 -14.479 25.350 1.00 14.49 318 GLN A CA 1
ATOM 2181 C C . GLN A 1 318 ? 49.832 -13.393 25.387 1.00 13.73 318 GLN A C 1
ATOM 2182 O O . GLN A 1 318 ? 50.077 -12.263 25.813 1.00 13.80 318 GLN A O 1
ATOM 2188 N N . PHE A 1 319 ? 48.652 -13.806 24.923 1.00 13.75 319 PHE A N 1
ATOM 2189 C CA . PHE A 1 319 ? 47.412 -13.055 24.946 1.00 13.67 319 PHE A CA 1
ATOM 2190 C C . PHE A 1 319 ? 46.269 -14.059 25.243 1.00 13.90 319 PHE A C 1
ATOM 2191 O O . PHE A 1 319 ? 46.516 -15.273 25.301 1.00 15.34 319 PHE A O 1
ATOM 2199 N N . TRP A 1 320 ? 45.048 -13.582 25.484 1.00 14.47 320 TRP A N 1
ATOM 2200 C CA . TRP A 1 320 ? 43.975 -14.467 25.954 1.00 14.29 320 TRP A CA 1
ATOM 2201 C C . TRP A 1 320 ? 42.727 -14.573 25.096 1.00 13.83 320 TRP A C 1
ATOM 2202 O O . TRP A 1 320 ? 42.556 -13.781 24.175 1.00 13.71 320 TRP A O 1
ATOM 2213 N N . ASP A 1 321 ? 41.854 -15.540 25.405 1.00 15.76 321 ASP A N 1
ATOM 2214 C CA . ASP A 1 321 ? 40.621 -15.768 24.634 1.00 16.05 321 ASP A CA 1
ATOM 2215 C C . ASP A 1 321 ? 39.631 -14.601 24.598 1.00 15.05 321 ASP A C 1
ATOM 2216 O O . ASP A 1 321 ? 38.891 -14.437 23.623 1.00 14.94 321 ASP A O 1
ATOM 2221 N N . TRP A 1 322 ? 39.685 -13.760 25.633 1.00 13.56 322 TRP A N 1
ATOM 2222 C CA . TRP A 1 322 ? 38.823 -12.586 25.737 1.00 13.48 322 TRP A CA 1
ATOM 2223 C C . TRP A 1 322 ? 39.307 -11.391 24.904 1.00 12.88 322 TRP A C 1
ATOM 2224 O O . TRP A 1 322 ? 38.738 -10.296 24.971 1.00 12.94 322 TRP A O 1
ATOM 2235 N N . VAL A 1 323 ? 40.401 -11.607 24.172 1.00 12.53 323 VAL A N 1
ATOM 2236 C CA . VAL A 1 323 ? 40.964 -10.608 23.270 1.00 11.70 323 VAL A CA 1
ATOM 2237 C C . VAL A 1 323 ? 40.546 -11.054 21.862 1.00 12.06 323 VAL A C 1
ATOM 2238 O O . VAL A 1 323 ? 41.083 -12.034 21.330 1.00 12.36 323 VAL A O 1
ATOM 2242 N N . GLY A 1 324 ? 39.573 -10.352 21.278 1.00 11.21 324 GLY A N 1
ATOM 2243 C CA . GLY A 1 324 ? 39.125 -10.666 19.931 1.00 12.38 324 GLY A CA 1
ATOM 2244 C C . GLY A 1 324 ? 40.201 -10.235 18.947 1.00 12.37 324 GLY A C 1
ATOM 2245 O O . GLY A 1 324 ? 40.885 -9.245 19.198 1.00 12.18 324 GLY A O 1
ATOM 2246 N N . GLY A 1 325 ? 40.374 -10.983 17.860 1.00 11.72 325 GLY A N 1
ATOM 2247 C CA . GLY A 1 325 ? 41.393 -10.654 16.868 1.00 11.96 325 GLY A CA 1
ATOM 2248 C C . GLY A 1 325 ? 41.341 -9.234 16.328 1.00 12.26 325 GLY A C 1
ATOM 2249 O O . GLY A 1 325 ? 42.364 -8.556 16.264 1.00 11.79 325 GLY A O 1
ATOM 2250 N N . ARG A 1 326 ? 40.141 -8.764 15.991 1.00 10.97 326 ARG A N 1
ATOM 2251 C CA . ARG A 1 326 ? 39.941 -7.408 15.471 1.00 11.52 326 ARG A CA 1
ATOM 2252 C C . ARG A 1 326 ? 39.990 -6.338 16.567 1.00 10.95 326 ARG A C 1
ATOM 2253 O O . ARG A 1 326 ? 39.715 -5.160 16.324 1.00 12.29 326 ARG A O 1
ATOM 2261 N N . TYR A 1 327 ? 40.351 -6.775 17.775 1.00 10.33 327 TYR A N 1
ATOM 2262 C CA . TYR A 1 327 ? 40.489 -5.908 18.954 1.00 10.54 327 TYR A CA 1
ATOM 2263 C C . TYR A 1 327 ? 41.810 -6.247 19.663 1.00 11.72 327 TYR A C 1
ATOM 2264 O O . TYR A 1 327 ? 41.975 -5.952 20.852 1.00 11.68 327 TYR A O 1
ATOM 2273 N N . SER A 1 328 ? 42.753 -6.835 18.926 1.00 10.55 328 SER A N 1
ATOM 2274 C CA . SER A 1 328 ? 44.026 -7.311 19.492 1.00 10.03 328 SER A CA 1
ATOM 2275 C C . SER A 1 328 ? 45.292 -6.484 19.320 1.00 11.01 328 SER A C 1
ATOM 2276 O O . SER A 1 328 ? 46.348 -6.872 19.821 1.00 11.43 328 SER A O 1
ATOM 2279 N N . MET A 1 329 ? 45.228 -5.358 18.617 1.00 11.21 329 MET A N 1
ATOM 2280 C CA . MET A 1 329 ? 46.448 -4.560 18.394 1.00 12.53 329 MET A CA 1
ATOM 2281 C C . MET A 1 329 ? 47.081 -4.011 19.687 1.00 12.96 329 MET A C 1
ATOM 2282 O O . MET A 1 329 ? 48.238 -3.590 19.701 1.00 13.12 329 MET A O 1
ATOM 2287 N N . TRP A 1 330 ? 46.308 -4.055 20.769 1.00 10.60 330 TRP A N 1
ATOM 2288 C CA . TRP A 1 330 ? 46.724 -3.553 22.083 1.00 11.25 330 TRP A CA 1
ATOM 2289 C C . TRP A 1 330 ? 47.466 -4.592 22.914 1.00 11.63 330 TRP A C 1
ATOM 2290 O O . TRP A 1 330 ? 48.085 -4.259 23.930 1.00 11.86 330 TRP A O 1
ATOM 2301 N N . SER A 1 331 ? 47.371 -5.847 22.480 1.00 10.93 331 SER A N 1
ATOM 2302 C CA . SER A 1 331 ? 47.990 -6.983 23.156 1.00 11.35 331 SER A CA 1
ATOM 2303 C C . SER A 1 331 ? 49.372 -7.305 22.589 1.00 12.65 331 SER A C 1
ATOM 2304 O O . SER A 1 331 ? 50.033 -6.444 22.003 1.00 12.13 331 SER A O 1
ATOM 2307 N N . ALA A 1 332 ? 49.760 -8.578 22.736 1.00 12.56 332 ALA A N 1
ATOM 2308 C CA . ALA A 1 332 ? 51.017 -9.134 22.234 1.00 11.72 332 ALA A CA 1
ATOM 2309 C C . ALA A 1 332 ? 51.105 -8.948 20.723 1.00 11.31 332 ALA A C 1
ATOM 2310 O O . ALA A 1 332 ? 52.193 -8.778 20.188 1.00 12.09 332 ALA A O 1
ATOM 2312 N N . ILE A 1 333 ? 49.938 -8.908 20.066 1.00 11.14 333 ILE A N 1
ATOM 2313 C CA . ILE A 1 333 ? 49.814 -8.713 18.609 1.00 11.16 333 ILE A CA 1
ATOM 2314 C C . ILE A 1 333 ? 50.451 -7.390 18.193 1.00 10.72 333 ILE A C 1
ATOM 2315 O O . ILE A 1 333 ? 50.971 -7.257 17.082 1.00 11.85 333 ILE A O 1
ATOM 2320 N N . GLY A 1 334 ? 50.478 -6.456 19.141 1.00 10.52 334 GLY A N 1
ATOM 2321 C CA . GLY A 1 334 ? 51.073 -5.155 18.918 1.00 10.38 334 GLY A CA 1
ATOM 2322 C C . GLY A 1 334 ? 52.590 -5.136 18.992 1.00 10.55 334 GLY A C 1
ATOM 2323 O O . GLY A 1 334 ? 53.163 -4.056 18.908 1.00 10.98 334 GLY A O 1
ATOM 2324 N N . LEU A 1 335 ? 53.246 -6.301 19.114 1.00 10.94 335 LEU A N 1
ATOM 2325 C CA . LEU A 1 335 ? 54.722 -6.347 19.181 1.00 11.55 335 LEU A CA 1
ATOM 2326 C C . LEU A 1 335 ? 55.419 -5.644 17.993 1.00 12.48 335 LEU A C 1
ATOM 2327 O O . LEU A 1 335 ? 56.346 -4.866 18.231 1.00 12.51 335 LEU A O 1
ATOM 2332 N N . PRO A 1 336 ? 54.975 -5.881 16.721 1.00 12.96 336 PRO A N 1
ATOM 2333 C CA . PRO A 1 336 ? 55.653 -5.173 15.622 1.00 12.13 336 PRO A CA 1
ATOM 2334 C C . PRO A 1 336 ? 55.471 -3.646 15.706 1.00 12.01 336 PRO A C 1
ATOM 2335 O O . PRO A 1 336 ? 56.344 -2.899 15.264 1.00 12.23 336 PRO A O 1
ATOM 2339 N N . ILE A 1 337 ? 54.376 -3.199 16.338 1.00 10.58 337 ILE A N 1
ATOM 2340 C CA . ILE A 1 337 ? 54.116 -1.762 16.528 1.00 10.76 337 ILE A CA 1
ATOM 2341 C C . ILE A 1 337 ? 55.121 -1.233 17.554 1.00 11.92 337 ILE A C 1
ATOM 2342 O O . ILE A 1 337 ? 55.768 -0.218 17.312 1.00 12.73 337 ILE A O 1
ATOM 2347 N N . MET A 1 338 ? 55.298 -1.972 18.653 1.00 11.39 338 MET A N 1
ATOM 2348 C CA . MET A 1 338 ? 56.242 -1.583 19.707 1.00 11.84 338 MET A CA 1
ATOM 2349 C C . MET A 1 338 ? 57.698 -1.599 19.225 1.00 11.84 338 MET A C 1
ATOM 2350 O O . MET A 1 338 ? 58.483 -0.744 19.624 1.00 12.70 338 MET A O 1
ATOM 2355 N N . ILE A 1 339 ? 58.045 -2.552 18.359 1.00 12.61 339 ILE A N 1
ATOM 2356 C CA . ILE A 1 339 ? 59.408 -2.635 17.808 1.00 11.81 339 ILE A CA 1
ATOM 2357 C C . ILE A 1 339 ? 59.671 -1.409 16.926 1.00 13.21 339 ILE A C 1
ATOM 2358 O O . ILE A 1 339 ? 60.752 -0.825 16.973 1.00 12.76 339 ILE A O 1
ATOM 2363 N N . SER A 1 340 ? 58.647 -0.986 16.190 1.00 11.78 340 SER A N 1
ATOM 2364 C CA . SER A 1 340 ? 58.771 0.168 15.310 1.00 11.91 340 SER A CA 1
ATOM 2365 C C . SER A 1 340 ? 58.805 1.510 16.043 1.00 12.27 340 SER A C 1
ATOM 2366 O O . SER A 1 340 ? 59.741 2.282 15.851 1.00 13.39 340 SER A O 1
ATOM 2369 N N . ILE A 1 341 ? 57.839 1.743 16.934 1.00 11.55 341 ILE A N 1
ATOM 2370 C CA . ILE A 1 341 ? 57.738 3.020 17.648 1.00 11.57 341 ILE A CA 1
ATOM 2371 C C . ILE A 1 341 ? 58.327 3.125 19.060 1.00 11.67 341 ILE A C 1
ATOM 2372 O O . ILE A 1 341 ? 58.459 4.228 19.593 1.00 12.62 341 ILE A O 1
ATOM 2377 N N . GLY A 1 342 ? 58.666 1.984 19.658 1.00 11.53 342 GLY A N 1
ATOM 2378 C CA . GLY A 1 342 ? 59.229 1.977 21.002 1.00 13.08 342 GLY A CA 1
ATOM 2379 C C . GLY A 1 342 ? 58.197 1.827 22.096 1.00 13.10 342 GLY A C 1
ATOM 2380 O O . GLY A 1 342 ? 57.024 2.156 21.898 1.00 12.75 342 GLY A O 1
ATOM 2381 N N . TYR A 1 343 ? 58.652 1.355 23.258 1.00 12.82 343 TYR A N 1
ATOM 2382 C CA . TYR A 1 343 ? 57.799 1.141 24.429 1.00 12.97 343 TYR A CA 1
ATOM 2383 C C . TYR A 1 343 ? 57.028 2.371 24.901 1.00 13.97 343 TYR A C 1
ATOM 2384 O O . TYR A 1 343 ? 55.819 2.285 25.110 1.00 12.11 343 TYR A O 1
ATOM 2393 N N . GLU A 1 344 ? 57.726 3.495 25.079 1.00 14.32 344 GLU A N 1
ATOM 2394 C CA . GLU A 1 344 ? 57.090 4.727 25.551 1.00 15.20 344 GLU A CA 1
ATOM 2395 C C . GLU A 1 344 ? 55.974 5.223 24.631 1.00 14.18 344 GLU A C 1
ATOM 2396 O O . GLU A 1 344 ? 54.913 5.637 25.103 1.00 14.29 344 GLU A O 1
ATOM 2402 N N . ASN A 1 345 ? 56.183 5.077 23.324 1.00 13.34 345 ASN A N 1
ATOM 2403 C CA . ASN A 1 345 ? 55.176 5.474 22.349 1.00 12.60 345 ASN A CA 1
ATOM 2404 C C . ASN A 1 345 ? 54.024 4.467 22.316 1.00 12.64 345 ASN A C 1
ATOM 2405 O O . ASN A 1 345 ? 52.882 4.856 22.083 1.00 11.88 345 ASN A O 1
ATOM 2410 N N . PHE A 1 346 ? 54.314 3.192 22.609 1.00 12.23 346 PHE A N 1
ATOM 2411 C CA . PHE A 1 346 ? 53.266 2.160 22.644 1.00 12.52 346 PHE A CA 1
ATOM 2412 C C . PHE A 1 346 ? 52.388 2.391 23.879 1.00 12.69 346 PHE A C 1
ATOM 2413 O O . PHE A 1 346 ? 51.177 2.185 23.821 1.00 12.22 346 PHE A O 1
ATOM 2421 N N . VAL A 1 347 ? 53.003 2.833 24.980 1.00 12.89 347 VAL A N 1
ATOM 2422 C CA . VAL A 1 347 ? 52.277 3.140 26.214 1.00 11.91 347 VAL A CA 1
ATOM 2423 C C . VAL A 1 347 ? 51.357 4.338 25.962 1.00 11.95 347 VAL A C 1
ATOM 2424 O O . VAL A 1 347 ? 50.239 4.363 26.464 1.00 12.68 347 VAL A O 1
ATOM 2428 N N . GLU A 1 348 ? 51.807 5.277 25.121 1.00 12.19 348 GLU A N 1
ATOM 2429 C CA . GLU A 1 348 ? 51.003 6.446 24.763 1.00 11.75 348 GLU A CA 1
ATOM 2430 C C . GLU A 1 348 ? 49.779 6.009 23.956 1.00 11.87 348 GLU A C 1
ATOM 2431 O O . GLU A 1 348 ? 48.680 6.512 24.187 1.00 11.42 348 GLU A O 1
ATOM 2437 N N . LEU A 1 349 ? 49.973 5.021 23.070 1.00 12.25 349 LEU A N 1
ATOM 2438 C CA . LEU A 1 349 ? 48.902 4.450 22.238 1.00 12.17 349 LEU A CA 1
ATOM 2439 C C . LEU A 1 349 ? 47.839 3.810 23.138 1.00 12.30 349 LEU A C 1
ATOM 2440 O O . LEU A 1 349 ? 46.641 4.064 22.976 1.00 11.24 349 LEU A O 1
ATOM 2445 N N . LEU A 1 350 ? 48.304 3.058 24.139 1.00 11.96 350 LEU A N 1
ATOM 2446 C CA . LEU A 1 350 ? 47.429 2.406 25.114 1.00 11.71 350 LEU A CA 1
ATOM 2447 C C . LEU A 1 350 ? 46.691 3.429 25.977 1.00 12.28 350 LEU A C 1
ATOM 2448 O O . LEU A 1 350 ? 45.499 3.272 26.242 1.00 12.26 350 LEU A O 1
ATOM 2453 N N . THR A 1 351 ? 47.397 4.494 26.367 1.00 11.55 351 THR A N 1
ATOM 2454 C CA . THR A 1 351 ? 46.832 5.555 27.209 1.00 12.16 351 THR A CA 1
ATOM 2455 C C . THR A 1 351 ? 45.724 6.325 26.495 1.00 11.15 351 THR A C 1
ATOM 2456 O O . THR A 1 351 ? 44.720 6.665 27.116 1.00 10.96 351 THR A O 1
ATOM 2460 N N . GLY A 1 352 ? 45.876 6.524 25.182 1.00 12.25 352 GLY A N 1
ATOM 2461 C CA . GLY A 1 352 ? 44.862 7.217 24.401 1.00 11.28 352 GLY A CA 1
ATOM 2462 C C . GLY A 1 352 ? 43.571 6.433 24.374 1.00 11.48 352 GLY A C 1
ATOM 2463 O O . GLY A 1 352 ? 42.480 7.002 24.482 1.00 11.92 352 GLY A O 1
ATOM 2464 N N . ALA A 1 353 ? 43.715 5.113 24.278 1.00 11.17 353 ALA A N 1
ATOM 2465 C CA . ALA A 1 353 ? 42.580 4.208 24.279 1.00 11.13 353 ALA A CA 1
ATOM 2466 C C . ALA A 1 353 ? 41.921 4.208 25.651 1.00 10.83 353 ALA A C 1
ATOM 2467 O O . ALA A 1 353 ? 40.698 4.306 25.745 1.00 12.64 353 ALA A O 1
ATOM 2469 N N . HIS A 1 354 ? 42.754 4.204 26.696 1.00 12.31 354 HIS A N 1
ATOM 2470 C CA . HIS A 1 354 ? 42.296 4.221 28.092 1.00 11.82 354 HIS A CA 1
ATOM 2471 C C . HIS A 1 354 ? 41.495 5.484 28.422 1.00 12.90 354 HIS A C 1
ATOM 2472 O O . HIS A 1 354 ? 40.466 5.397 29.099 1.00 14.26 354 HIS A O 1
ATOM 2479 N N . VAL A 1 355 ? 41.945 6.637 27.915 1.00 12.37 355 VAL A N 1
ATOM 2480 C CA . VAL A 1 355 ? 41.262 7.917 28.142 1.00 12.82 355 VAL A CA 1
ATOM 2481 C C . VAL A 1 355 ? 39.854 7.877 27.531 1.00 11.95 355 VAL A C 1
ATOM 2482 O O . VAL A 1 355 ? 38.894 8.310 28.164 1.00 12.83 355 VAL A O 1
ATOM 2486 N N . ILE A 1 356 ? 39.734 7.282 26.343 1.00 12.05 356 ILE A N 1
ATOM 2487 C CA . ILE A 1 356 ? 38.438 7.158 25.675 1.00 11.07 356 ILE A CA 1
ATOM 2488 C C . ILE A 1 356 ? 37.563 6.074 26.321 1.00 11.26 356 ILE A C 1
ATOM 2489 O O . ILE A 1 356 ? 36.340 6.217 26.345 1.00 11.42 356 ILE A O 1
ATOM 2494 N N . ASP A 1 357 ? 38.193 5.040 26.895 1.00 12.04 357 ASP A N 1
ATOM 2495 C CA . ASP A 1 357 ? 37.462 3.971 27.597 1.00 12.45 357 ASP A CA 1
ATOM 2496 C C . ASP A 1 357 ? 36.784 4.578 28.831 1.00 12.73 357 ASP A C 1
ATOM 2497 O O . ASP A 1 357 ? 35.613 4.317 29.094 1.00 14.29 357 ASP A O 1
ATOM 2502 N N . GLU A 1 358 ? 37.532 5.426 29.546 1.00 14.08 358 GLU A N 1
ATOM 2503 C CA . GLU A 1 358 ? 37.037 6.106 30.744 1.00 14.95 358 GLU A CA 1
ATOM 2504 C C . GLU A 1 358 ? 35.953 7.126 30.403 1.00 14.59 358 GLU A C 1
ATOM 2505 O O . GLU A 1 358 ? 34.970 7.247 31.129 1.00 15.47 358 GLU A O 1
ATOM 2511 N N . HIS A 1 359 ? 36.123 7.815 29.271 1.00 14.27 359 HIS A N 1
ATOM 2512 C CA . HIS A 1 359 ? 35.156 8.799 28.776 1.00 13.72 359 HIS A CA 1
ATOM 2513 C C . HIS A 1 359 ? 33.850 8.074 28.422 1.00 13.71 359 HIS A C 1
ATOM 2514 O O . HIS A 1 359 ? 32.773 8.490 28.836 1.00 14.94 359 HIS A O 1
ATOM 2521 N N . PHE A 1 360 ? 33.971 6.978 27.674 1.00 12.79 360 PHE A N 1
ATOM 2522 C CA . PHE A 1 360 ? 32.818 6.188 27.241 1.00 12.62 360 PHE A CA 1
ATOM 2523 C C . PHE A 1 360 ? 32.000 5.613 28.404 1.00 13.08 360 PHE A C 1
ATOM 2524 O O . PHE A 1 360 ? 30.769 5.677 28.391 1.00 13.73 360 PHE A O 1
ATOM 2532 N N . ALA A 1 361 ? 32.694 5.081 29.405 1.00 14.22 361 ALA A N 1
ATOM 2533 C CA . ALA A 1 361 ? 32.039 4.482 30.563 1.00 16.17 361 ALA A CA 1
ATOM 2534 C C . ALA A 1 361 ? 31.463 5.467 31.577 1.00 17.66 361 ALA A C 1
ATOM 2535 O O . ALA A 1 361 ? 30.495 5.139 32.269 1.00 19.41 361 ALA A O 1
ATOM 2537 N N . ASN A 1 362 ? 32.013 6.684 31.620 1.00 18.10 362 ASN A N 1
ATOM 2538 C CA . ASN A 1 362 ? 31.588 7.678 32.613 1.00 18.89 362 ASN A CA 1
ATOM 2539 C C . ASN A 1 362 ? 30.891 8.961 32.172 1.00 18.08 362 ASN A C 1
ATOM 2540 O O . ASN A 1 362 ? 30.127 9.534 32.956 1.00 17.96 362 ASN A O 1
ATOM 2545 N N . ALA A 1 363 ? 31.150 9.420 30.947 1.00 17.16 363 ALA A N 1
ATOM 2546 C CA . ALA A 1 363 ? 30.549 10.662 30.440 1.00 17.56 363 ALA A CA 1
ATOM 2547 C C . ALA A 1 363 ? 29.031 10.586 30.240 1.00 17.98 363 ALA A C 1
ATOM 2548 O O . ALA A 1 363 ? 28.515 9.529 29.858 1.00 16.65 363 ALA A O 1
ATOM 2550 N N . PRO A 1 364 ? 28.293 11.690 30.544 1.00 18.98 364 PRO A N 1
ATOM 2551 C CA . PRO A 1 364 ? 26.831 11.748 30.389 1.00 20.26 364 PRO A CA 1
ATOM 2552 C C . PRO A 1 364 ? 26.434 11.463 28.929 1.00 20.11 364 PRO A C 1
ATOM 2553 O O . PRO A 1 364 ? 27.156 11.873 28.013 1.00 19.13 364 PRO A O 1
ATOM 2557 N N . PRO A 1 365 ? 25.308 10.743 28.694 1.00 19.95 365 PRO A N 1
ATOM 2558 C CA . PRO A 1 365 ? 24.827 10.395 27.346 1.00 19.88 365 PRO A CA 1
ATOM 2559 C C . PRO A 1 365 ? 24.903 11.449 26.238 1.00 20.52 365 PRO A C 1
ATOM 2560 O O . PRO A 1 365 ? 25.432 11.172 25.149 1.00 20.80 365 PRO A O 1
ATOM 2564 N N . GLU A 1 366 ? 24.461 12.665 26.552 1.00 20.52 366 GLU A N 1
ATOM 2565 C CA . GLU A 1 366 ? 24.451 13.777 25.600 1.00 21.18 366 GLU A CA 1
ATOM 2566 C C . GLU A 1 366 ? 25.832 14.366 25.268 1.00 20.14 366 GLU A C 1
ATOM 2567 O O . GLU A 1 366 ? 25.954 15.175 24.346 1.00 19.62 366 GLU A O 1
ATOM 2573 N N . GLN A 1 367 ? 26.853 13.957 26.027 1.00 18.21 367 GLN A N 1
ATOM 2574 C CA . GLN A 1 367 ? 28.237 14.412 25.844 1.00 17.60 367 GLN A CA 1
ATOM 2575 C C . GLN A 1 367 ? 29.205 13.230 25.660 1.00 16.36 367 GLN A C 1
ATOM 2576 O O . GLN A 1 367 ? 30.421 13.385 25.789 1.00 16.18 367 GLN A O 1
ATOM 2582 N N . ASN A 1 368 ? 28.656 12.065 25.320 1.00 14.96 368 ASN A N 1
ATOM 2583 C CA . ASN A 1 368 ? 29.425 10.831 25.133 1.00 12.89 368 ASN A CA 1
ATOM 2584 C C . ASN A 1 368 ? 29.709 10.616 23.633 1.00 12.71 368 ASN A C 1
ATOM 2585 O O . ASN A 1 368 ? 28.811 10.236 22.879 1.00 13.01 368 ASN A O 1
ATOM 2590 N N . VAL A 1 369 ? 30.968 10.807 23.226 1.00 12.17 369 VAL A N 1
ATOM 2591 C CA . VAL A 1 369 ? 31.375 10.683 21.813 1.00 12.58 369 VAL A CA 1
ATOM 2592 C C . VAL A 1 369 ? 31.079 9.350 21.094 1.00 12.14 369 VAL A C 1
ATOM 2593 O O . VAL A 1 369 ? 30.448 9.382 20.028 1.00 12.59 369 VAL A O 1
ATOM 2597 N N . PRO A 1 370 ? 31.487 8.177 21.657 1.00 11.93 370 PRO A N 1
ATOM 2598 C CA . PRO A 1 370 ? 31.176 6.939 20.929 1.00 12.13 370 PRO A CA 1
ATOM 2599 C C . PRO A 1 370 ? 29.681 6.606 20.875 1.00 12.15 370 PRO A C 1
ATOM 2600 O O . PRO A 1 370 ? 29.217 6.027 19.894 1.00 10.90 370 PRO A O 1
ATOM 2604 N N . LEU A 1 371 ? 28.934 7.004 21.911 1.00 12.39 371 LEU A N 1
ATOM 2605 C CA . LEU A 1 371 ? 27.484 6.773 21.955 1.00 11.82 371 LEU A CA 1
ATOM 2606 C C . LEU A 1 371 ? 26.779 7.614 20.884 1.00 12.07 371 LEU A C 1
ATOM 2607 O O . LEU A 1 371 ? 25.949 7.093 20.140 1.00 12.43 371 LEU A O 1
ATOM 2612 N N . LEU A 1 372 ? 27.153 8.892 20.786 1.00 12.59 372 LEU A N 1
ATOM 2613 C CA . LEU A 1 372 ? 26.575 9.805 19.799 1.00 12.55 372 LEU A CA 1
ATOM 2614 C C . LEU A 1 372 ? 26.888 9.377 18.368 1.00 12.61 372 LEU A C 1
ATOM 2615 O O . LEU A 1 372 ? 25.997 9.355 17.524 1.00 12.91 372 LEU A O 1
ATOM 2620 N N . LEU A 1 373 ? 28.123 8.924 18.144 1.00 11.69 373 LEU A N 1
ATOM 2621 C CA . LEU A 1 373 ? 28.576 8.453 16.830 1.00 11.98 373 LEU A CA 1
ATOM 2622 C C . LEU A 1 373 ? 27.787 7.200 16.419 1.00 11.62 373 LEU A C 1
ATOM 2623 O O . LEU A 1 373 ? 27.369 7.065 15.267 1.00 12.24 373 LEU A O 1
ATOM 2628 N N . ALA A 1 374 ? 27.518 6.338 17.399 1.00 11.33 374 ALA A N 1
ATOM 2629 C CA . ALA A 1 374 ? 26.763 5.111 17.179 1.00 11.37 374 ALA A CA 1
ATOM 2630 C C . ALA A 1 374 ? 25.297 5.361 16.880 1.00 10.06 374 ALA A C 1
ATOM 2631 O O . ALA A 1 374 ? 24.723 4.724 15.995 1.00 10.51 374 ALA A O 1
ATOM 2633 N N . LEU A 1 375 ? 24.713 6.316 17.603 1.00 11.16 375 LEU A N 1
ATOM 2634 C CA . LEU A 1 375 ? 23.309 6.681 17.433 1.00 11.12 375 LEU A CA 1
ATOM 2635 C C . LEU A 1 375 ? 23.026 7.383 16.108 1.00 11.10 375 LEU A C 1
ATOM 2636 O O . LEU A 1 375 ? 21.978 7.151 15.502 1.00 10.85 375 LEU A O 1
ATOM 2641 N N . VAL A 1 376 ? 23.971 8.215 15.654 1.00 11.22 376 VAL A N 1
ATOM 2642 C CA . VAL A 1 376 ? 23.865 8.918 14.368 1.00 11.53 376 VAL A CA 1
ATOM 2643 C C . VAL A 1 376 ? 23.887 7.835 13.274 1.00 10.59 376 VAL A C 1
ATOM 2644 O O . VAL A 1 376 ? 23.121 7.903 12.313 1.00 11.47 376 VAL A O 1
ATOM 2648 N N . GLY A 1 377 ? 24.701 6.800 13.508 1.00 11.35 377 GLY A N 1
ATOM 2649 C CA . GLY A 1 377 ? 24.822 5.679 12.589 1.00 11.25 377 GLY A CA 1
ATOM 2650 C C . GLY A 1 377 ? 23.542 4.862 12.505 1.00 11.43 377 GLY A C 1
ATOM 2651 O O . GLY A 1 377 ? 23.091 4.545 11.408 1.00 11.46 377 GLY A O 1
ATOM 2652 N N . VAL A 1 378 ? 22.931 4.586 13.663 1.00 11.20 378 VAL A N 1
ATOM 2653 C CA . VAL A 1 378 ? 21.669 3.833 13.753 1.00 11.21 378 VAL A CA 1
ATOM 2654 C C . VAL A 1 378 ? 20.546 4.611 13.058 1.00 10.63 378 VAL A C 1
ATOM 2655 O O . VAL A 1 378 ? 19.728 4.020 12.350 1.00 11.17 378 VAL A O 1
ATOM 2659 N N . TRP A 1 379 ? 20.564 5.937 13.209 1.00 10.36 379 TRP A N 1
ATOM 2660 C CA . TRP A 1 379 ? 19.570 6.806 12.580 1.00 11.46 379 TRP A CA 1
ATOM 2661 C C . TRP A 1 379 ? 19.624 6.658 11.054 1.00 11.38 379 TRP A C 1
ATOM 2662 O O . TRP A 1 379 ? 18.598 6.430 10.408 1.00 11.27 379 TRP A O 1
ATOM 2673 N N . TYR A 1 380 ? 20.835 6.668 10.502 1.00 10.59 380 TYR A N 1
ATOM 2674 C CA . TYR A 1 380 ? 21.003 6.524 9.063 1.00 10.33 380 TYR A CA 1
ATOM 2675 C C . TYR A 1 380 ? 20.801 5.122 8.505 1.00 10.52 380 TYR A C 1
ATOM 2676 O O . TYR A 1 380 ? 20.181 4.964 7.455 1.00 11.15 380 TYR A O 1
ATOM 2685 N N . ILE A 1 381 ? 21.268 4.108 9.230 1.00 9.92 381 ILE A N 1
ATOM 2686 C CA . ILE A 1 381 ? 21.127 2.717 8.786 1.00 10.62 381 ILE A CA 1
ATOM 2687 C C . ILE A 1 381 ? 19.685 2.203 8.853 1.00 11.71 381 ILE A C 1
ATOM 2688 O O . ILE A 1 381 ? 19.133 1.750 7.850 1.00 12.40 381 ILE A O 1
ATOM 2693 N N . ASN A 1 382 ? 19.085 2.321 10.032 1.00 11.35 382 ASN A N 1
ATOM 2694 C CA . ASN A 1 382 ? 17.744 1.796 10.271 1.00 11.68 382 ASN A CA 1
ATOM 2695 C C . ASN A 1 382 ? 16.540 2.655 9.894 1.00 13.57 382 ASN A C 1
ATOM 2696 O O . ASN A 1 382 ? 15.425 2.151 9.790 1.00 14.69 382 ASN A O 1
ATOM 2701 N N . PHE A 1 383 ? 16.733 3.950 9.695 1.00 12.89 383 PHE A N 1
ATOM 2702 C CA . PHE A 1 383 ? 15.586 4.778 9.358 1.00 13.36 383 PHE A CA 1
ATOM 2703 C C . PHE A 1 383 ? 15.685 5.341 7.960 1.00 13.88 383 PHE A C 1
ATOM 2704 O O . PHE A 1 383 ? 14.724 5.274 7.194 1.00 14.95 383 PHE A O 1
ATOM 2712 N N . PHE A 1 384 ? 16.881 5.791 7.589 1.00 13.70 384 PHE A N 1
ATOM 2713 C CA . PHE A 1 384 ? 17.119 6.297 6.239 1.00 13.12 384 PHE A CA 1
ATOM 2714 C C . PHE A 1 384 ? 17.421 5.156 5.260 1.00 12.77 384 PHE A C 1
ATOM 2715 O O . PHE A 1 384 ? 17.276 5.321 4.048 1.00 13.59 384 PHE A O 1
ATOM 2723 N N . GLY A 1 385 ? 17.829 4.002 5.799 1.00 12.31 385 GLY A N 1
ATOM 2724 C CA . GLY A 1 385 ? 18.147 2.845 4.975 1.00 13.12 385 GLY A CA 1
ATOM 2725 C C . GLY A 1 385 ? 19.502 2.920 4.286 1.00 13.04 385 GLY A C 1
ATOM 2726 O O . GLY A 1 385 ? 19.698 2.303 3.237 1.00 13.70 385 GLY A O 1
ATOM 2727 N N . ALA A 1 386 ? 20.425 3.690 4.868 1.00 12.18 386 ALA A N 1
ATOM 2728 C CA . ALA A 1 386 ? 21.777 3.860 4.330 1.00 11.99 386 ALA A CA 1
ATOM 2729 C C . ALA A 1 386 ? 22.639 2.668 4.746 1.00 12.04 386 ALA A C 1
ATOM 2730 O O . ALA A 1 386 ? 23.008 2.532 5.916 1.00 14.01 386 ALA A O 1
ATOM 2732 N N . VAL A 1 387 ? 22.933 1.805 3.771 1.00 11.81 387 VAL A N 1
ATOM 2733 C CA . VAL A 1 387 ? 23.701 0.584 3.995 1.00 12.13 387 VAL A CA 1
ATOM 2734 C C . VAL A 1 387 ? 25.215 0.700 3.835 1.00 11.40 387 VAL A C 1
ATOM 2735 O O . VAL A 1 387 ? 25.926 -0.301 3.952 1.00 11.76 387 VAL A O 1
ATOM 2739 N N . THR A 1 388 ? 25.701 1.897 3.506 1.00 10.24 388 THR A N 1
ATOM 2740 C CA . THR A 1 388 ? 27.139 2.125 3.355 1.00 10.80 388 THR A CA 1
ATOM 2741 C C . THR A 1 388 ? 27.583 3.256 4.276 1.00 10.75 388 THR A C 1
ATOM 2742 O O . THR A 1 388 ? 26.780 4.105 4.655 1.00 10.55 388 THR A O 1
ATOM 2746 N N . HIS A 1 389 ? 28.865 3.253 4.632 1.00 9.94 389 HIS A N 1
ATOM 2747 C CA . HIS A 1 389 ? 29.442 4.267 5.509 1.00 9.73 389 HIS A CA 1
ATOM 2748 C C . HIS A 1 389 ? 30.884 4.467 5.050 1.00 9.34 389 HIS A C 1
ATOM 2749 O O . HIS A 1 389 ? 31.654 3.512 4.968 1.00 10.84 389 HIS A O 1
ATOM 2756 N N . ALA A 1 390 ? 31.237 5.714 4.748 1.00 8.53 390 ALA A N 1
ATOM 2757 C CA . ALA A 1 390 ? 32.579 6.037 4.284 1.00 9.52 390 ALA A CA 1
ATOM 2758 C C . ALA A 1 390 ? 33.494 6.575 5.377 1.00 9.10 390 ALA A C 1
ATOM 2759 O O . ALA A 1 390 ? 33.083 7.413 6.173 1.00 11.59 390 ALA A O 1
ATOM 2761 N N . ILE A 1 391 ? 34.705 6.020 5.452 1.00 8.31 391 ILE A N 1
ATOM 2762 C CA . ILE A 1 391 ? 35.733 6.459 6.407 1.00 9.41 391 ILE A CA 1
ATOM 2763 C C . ILE A 1 391 ? 36.731 7.201 5.526 1.00 9.12 391 ILE A C 1
ATOM 2764 O O . ILE A 1 391 ? 37.401 6.601 4.682 1.00 9.34 391 ILE A O 1
ATOM 2769 N N . LEU A 1 392 ? 36.787 8.522 5.697 1.00 10.07 392 LEU A N 1
ATOM 2770 C CA . LEU A 1 392 ? 37.645 9.386 4.884 1.00 9.18 392 LEU A CA 1
ATOM 2771 C C . LEU A 1 392 ? 38.685 10.148 5.715 1.00 9.31 392 LEU A C 1
ATOM 2772 O O . LEU A 1 392 ? 38.472 11.314 6.081 1.00 9.81 392 LEU A O 1
ATOM 2777 N N . PRO A 1 393 ? 39.832 9.498 6.019 1.00 8.46 393 PRO A N 1
ATOM 2778 C CA . PRO A 1 393 ? 40.858 10.172 6.810 1.00 9.59 393 PRO A CA 1
ATOM 2779 C C . PRO A 1 393 ? 41.751 11.111 6.012 1.00 10.19 393 PRO A C 1
ATOM 2780 O O . PRO A 1 393 ? 42.376 10.715 5.032 1.00 9.69 393 PRO A O 1
ATOM 2784 N N . TYR A 1 394 ? 41.731 12.382 6.395 1.00 10.02 394 TYR A N 1
ATOM 2785 C CA . TYR A 1 394 ? 42.570 13.366 5.741 1.00 9.71 394 TYR A CA 1
ATOM 2786 C C . TYR A 1 394 ? 43.911 13.410 6.461 1.00 10.60 394 TYR A C 1
ATOM 2787 O O . TYR A 1 394 ? 44.245 14.361 7.170 1.00 11.14 394 TYR A O 1
ATOM 2796 N N . ASP A 1 395 ? 44.666 12.336 6.247 1.00 10.06 395 ASP A N 1
ATOM 2797 C CA . ASP A 1 395 ? 46.004 12.134 6.785 1.00 10.73 395 ASP A CA 1
ATOM 2798 C C . ASP A 1 395 ? 46.516 10.920 6.022 1.00 10.90 395 ASP A C 1
ATOM 2799 O O . ASP A 1 395 ? 45.964 9.819 6.142 1.00 11.47 395 ASP A O 1
ATOM 2804 N N . GLN A 1 396 ? 47.573 11.125 5.238 1.00 9.32 396 GLN A N 1
ATOM 2805 C CA . GLN A 1 396 ? 48.167 10.059 4.435 1.00 9.76 396 GLN A CA 1
ATOM 2806 C C . GLN A 1 396 ? 48.680 8.871 5.257 1.00 9.69 396 GLN A C 1
ATOM 2807 O O . GLN A 1 396 ? 48.630 7.738 4.795 1.00 9.95 396 GLN A O 1
ATOM 2813 N N . TYR A 1 397 ? 49.121 9.133 6.486 1.00 10.35 397 TYR A N 1
ATOM 2814 C CA . TYR A 1 397 ? 49.610 8.070 7.367 1.00 10.09 397 TYR A CA 1
ATOM 2815 C C . TYR A 1 397 ? 48.466 7.126 7.765 1.00 10.24 397 TYR A C 1
ATOM 2816 O O . TYR A 1 397 ? 48.691 5.950 8.045 1.00 11.10 397 TYR A O 1
ATOM 2825 N N . LEU A 1 398 ? 47.238 7.644 7.737 1.00 8.58 398 LEU A N 1
ATOM 2826 C CA . LEU A 1 398 ? 46.050 6.855 8.067 1.00 10.29 398 LEU A CA 1
ATOM 2827 C C . LEU A 1 398 ? 45.429 6.184 6.839 1.00 10.19 398 LEU A C 1
ATOM 2828 O O . LEU A 1 398 ? 44.255 5.804 6.865 1.00 9.76 398 LEU A O 1
ATOM 2833 N N . TRP A 1 399 ? 46.228 5.976 5.790 1.00 9.91 399 TRP A N 1
ATOM 2834 C CA . TRP A 1 399 ? 45.729 5.359 4.559 1.00 9.76 399 TRP A CA 1
ATOM 2835 C C . TRP A 1 399 ? 45.220 3.914 4.709 1.00 10.45 399 TRP A C 1
ATOM 2836 O O . TRP A 1 399 ? 44.446 3.444 3.873 1.00 11.11 399 TRP A O 1
ATOM 2847 N N . ARG A 1 400 ? 45.666 3.223 5.763 1.00 9.60 400 ARG A N 1
ATOM 2848 C CA . ARG A 1 400 ? 45.213 1.857 6.023 1.00 10.36 400 ARG A CA 1
ATOM 2849 C C . ARG A 1 400 ? 44.141 1.782 7.112 1.00 10.68 400 ARG A C 1
ATOM 2850 O O . ARG A 1 400 ? 43.731 0.688 7.511 1.00 11.33 400 ARG A O 1
ATOM 2858 N N . LEU A 1 401 ? 43.659 2.947 7.558 1.00 9.26 401 LEU A N 1
ATOM 2859 C CA . LEU A 1 401 ? 42.584 3.001 8.556 1.00 9.21 401 LEU A CA 1
ATOM 2860 C C . LEU A 1 401 ? 41.245 2.471 8.001 1.00 9.26 401 LEU A C 1
ATOM 2861 O O . LEU A 1 401 ? 40.560 1.735 8.713 1.00 9.94 401 LEU A O 1
ATOM 2866 N N . PRO A 1 402 ? 40.861 2.817 6.735 1.00 10.14 402 PRO A N 1
ATOM 2867 C CA . PRO A 1 402 ? 39.582 2.283 6.235 1.00 9.03 402 PRO A CA 1
ATOM 2868 C C . PRO A 1 402 ? 39.530 0.750 6.203 1.00 8.84 402 PRO A C 1
ATOM 2869 O O . PRO A 1 402 ? 38.537 0.164 6.625 1.00 9.64 402 PRO A O 1
ATOM 2873 N N . ALA A 1 403 ? 40.633 0.115 5.791 1.00 9.13 403 ALA A N 1
ATOM 2874 C CA . ALA A 1 403 ? 40.715 -1.353 5.738 1.00 8.11 403 ALA A CA 1
ATOM 2875 C C . ALA A 1 403 ? 40.621 -1.958 7.142 1.00 8.92 403 ALA A C 1
ATOM 2876 O O . ALA A 1 403 ? 39.991 -3.005 7.331 1.00 9.12 403 ALA A O 1
ATOM 2878 N N . TYR A 1 404 ? 41.196 -1.261 8.127 1.00 8.71 404 TYR A N 1
ATOM 2879 C CA . TYR A 1 404 ? 41.158 -1.711 9.521 1.00 8.68 404 TYR A CA 1
ATOM 2880 C C . TYR A 1 404 ? 39.729 -1.639 10.055 1.00 9.50 404 TYR A C 1
ATOM 2881 O O . TYR A 1 404 ? 39.251 -2.581 10.698 1.00 10.19 404 TYR A O 1
ATOM 2890 N N . LEU A 1 405 ? 39.075 -0.503 9.809 1.00 10.84 405 LEU A N 1
ATOM 2891 C CA . LEU A 1 405 ? 37.705 -0.293 10.259 1.00 11.26 405 LEU A CA 1
ATOM 2892 C C . LEU A 1 405 ? 36.701 -1.180 9.545 1.00 12.88 405 LEU A C 1
ATOM 2893 O O . LEU A 1 405 ? 35.622 -1.440 10.086 1.00 12.31 405 LEU A O 1
ATOM 2898 N N . GLN A 1 406 ? 37.088 -1.698 8.370 1.00 11.40 406 GLN A N 1
ATOM 2899 C CA . GLN A 1 406 ? 36.248 -2.631 7.614 1.00 12.78 406 GLN A CA 1
ATOM 2900 C C . GLN A 1 406 ? 36.123 -3.902 8.427 1.00 12.32 406 GLN A C 1
ATOM 2901 O O . GLN A 1 406 ? 35.022 -4.383 8.632 1.00 11.61 406 GLN A O 1
ATOM 2907 N N . GLN A 1 407 ? 37.249 -4.399 8.947 1.00 12.24 407 GLN A N 1
ATOM 2908 C CA . GLN A 1 407 ? 37.225 -5.604 9.767 1.00 11.89 407 GLN A CA 1
ATOM 2909 C C . GLN A 1 407 ? 36.519 -5.349 11.085 1.00 11.91 407 GLN A C 1
ATOM 2910 O O . GLN A 1 407 ? 35.618 -6.095 11.452 1.00 12.37 407 GLN A O 1
ATOM 2916 N N . LEU A 1 408 ? 36.893 -4.261 11.755 1.00 10.92 408 LEU A N 1
ATOM 2917 C CA . LEU A 1 408 ? 36.307 -3.912 13.046 1.00 10.21 408 LEU A CA 1
ATOM 2918 C C . LEU A 1 408 ? 34.783 -3.819 13.015 1.00 10.41 408 LEU A C 1
ATOM 2919 O O . LEU A 1 408 ? 34.116 -4.450 13.821 1.00 11.75 408 LEU A O 1
ATOM 2924 N N . ASP A 1 409 ? 34.250 -3.086 12.045 1.00 9.60 409 ASP A N 1
ATOM 2925 C CA . ASP A 1 409 ? 32.808 -2.903 11.934 1.00 9.32 409 ASP A CA 1
ATOM 2926 C C . ASP A 1 409 ? 32.085 -4.068 11.259 1.00 10.39 409 ASP A C 1
ATOM 2927 O O . ASP A 1 409 ? 31.163 -4.640 11.850 1.00 11.49 409 ASP A O 1
ATOM 2932 N N . MET A 1 410 ? 32.518 -4.433 10.053 1.00 10.03 410 MET A N 1
ATOM 2933 C CA . MET A 1 410 ? 31.866 -5.498 9.285 1.00 9.08 410 MET A CA 1
ATOM 2934 C C . MET A 1 410 ? 31.941 -6.903 9.856 1.00 9.34 410 MET A C 1
ATOM 2935 O O . MET A 1 410 ? 30.950 -7.639 9.794 1.00 10.18 410 MET A O 1
ATOM 2940 N N . GLU A 1 411 ? 33.082 -7.274 10.441 1.00 8.98 411 GLU A N 1
ATOM 2941 C CA . GLU A 1 411 ? 33.186 -8.606 11.035 1.00 9.14 411 GLU A CA 1
ATOM 2942 C C . GLU A 1 411 ? 32.469 -8.666 12.388 1.00 9.15 411 GLU A C 1
ATOM 2943 O O . GLU A 1 411 ? 31.973 -9.719 12.787 1.00 10.89 411 GLU A O 1
ATOM 2949 N N . SER A 1 412 ? 32.359 -7.519 13.056 1.00 9.77 412 SER A N 1
ATOM 2950 C CA . SER A 1 412 ? 31.661 -7.459 14.333 1.00 9.50 412 SER A CA 1
ATOM 2951 C C . SER A 1 412 ? 30.152 -7.424 14.176 1.00 10.08 412 SER A C 1
ATOM 2952 O O . SER A 1 412 ? 29.440 -8.258 14.736 1.00 10.45 412 SER A O 1
ATOM 2955 N N . ASN A 1 413 ? 29.677 -6.487 13.358 1.00 9.21 413 ASN A N 1
ATOM 2956 C CA . ASN A 1 413 ? 28.250 -6.276 13.197 1.00 9.28 413 ASN A CA 1
ATOM 2957 C C . ASN A 1 413 ? 27.522 -6.798 11.963 1.00 9.08 413 ASN A C 1
ATOM 2958 O O . ASN A 1 413 ? 26.324 -6.552 11.800 1.00 9.66 413 ASN A O 1
ATOM 2963 N N . GLY A 1 414 ? 28.223 -7.570 11.133 1.00 8.61 414 GLY A N 1
ATOM 2964 C CA . GLY A 1 414 ? 27.602 -8.160 9.958 1.00 9.97 414 GLY A CA 1
ATOM 2965 C C . GLY A 1 414 ? 26.994 -9.483 10.376 1.00 9.48 414 GLY A C 1
ATOM 2966 O O . GLY A 1 414 ? 27.518 -10.553 10.068 1.00 11.15 414 GLY A O 1
ATOM 2967 N N . LYS A 1 415 ? 25.910 -9.378 11.146 1.00 10.20 415 LYS A N 1
ATOM 2968 C CA . LYS A 1 415 ? 25.198 -10.521 11.718 1.00 10.35 415 LYS A CA 1
ATOM 2969 C C . LYS A 1 415 ? 23.707 -10.425 11.415 1.00 11.89 415 LYS A C 1
ATOM 2970 O O . LYS A 1 415 ? 23.172 -9.324 11.275 1.00 12.40 415 LYS A O 1
ATOM 2976 N N . TYR A 1 416 ? 23.037 -11.572 11.312 1.00 12.07 416 TYR A N 1
ATOM 2977 C CA . TYR A 1 416 ? 21.598 -11.559 11.059 1.00 13.11 416 TYR A CA 1
ATOM 2978 C C . TYR A 1 416 ? 20.742 -12.291 12.087 1.00 14.78 416 TYR A C 1
ATOM 2979 O O . TYR A 1 416 ? 19.545 -12.513 11.881 1.00 14.05 416 TYR A O 1
ATOM 2988 N N . VAL A 1 417 ? 21.389 -12.686 13.180 1.00 15.67 417 VAL A N 1
ATOM 2989 C 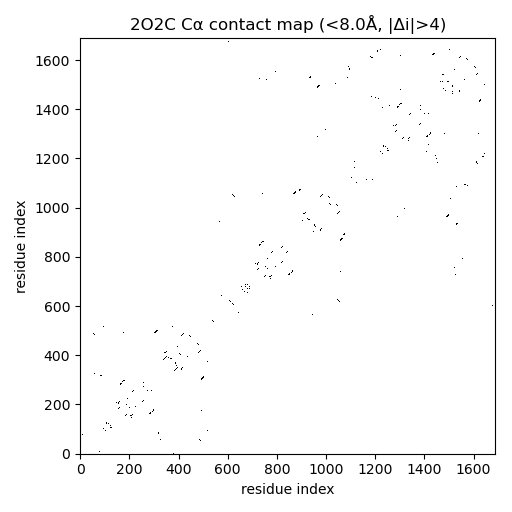CA . VAL A 1 417 ? 20.736 -13.364 14.295 1.00 17.66 417 VAL A CA 1
ATOM 2990 C C . VAL A 1 417 ? 21.163 -12.681 15.594 1.00 17.92 417 VAL A C 1
ATOM 2991 O O . VAL A 1 417 ? 22.294 -12.191 15.707 1.00 17.94 417 VAL A O 1
ATOM 2995 N N . THR A 1 418 ? 20.238 -12.609 16.548 1.00 17.72 418 THR A N 1
ATOM 2996 C CA . THR A 1 418 ? 20.487 -11.984 17.850 1.00 19.29 418 THR A CA 1
ATOM 2997 C C . THR A 1 418 ? 21.206 -12.951 18.799 1.00 21.15 418 THR A C 1
ATOM 2998 O O . THR A 1 418 ? 21.416 -14.115 18.448 1.00 20.74 418 THR A O 1
ATOM 3002 N N . ARG A 1 419 ? 21.563 -12.467 19.995 1.00 23.15 419 ARG A N 1
ATOM 3003 C CA . ARG A 1 419 ? 22.235 -13.280 21.030 1.00 27.42 419 ARG A CA 1
ATOM 3004 C C . ARG A 1 419 ? 21.352 -14.442 21.482 1.00 29.41 419 ARG A C 1
ATOM 3005 O O . ARG A 1 419 ? 21.848 -15.521 21.810 1.00 31.55 419 ARG A O 1
ATOM 3013 N N . SER A 1 420 ? 20.039 -14.200 21.484 1.00 31.04 420 SER A N 1
ATOM 3014 C CA . SER A 1 420 ? 19.035 -15.189 21.880 1.00 32.02 420 SER A CA 1
ATOM 3015 C C . SER A 1 420 ? 18.773 -16.220 20.775 1.00 31.81 420 SER A C 1
ATOM 3016 O O . SER A 1 420 ? 18.062 -17.209 20.989 1.00 34.08 420 SER A O 1
ATOM 3019 N N . GLY A 1 421 ? 19.357 -15.978 19.601 1.00 30.80 421 GLY A N 1
ATOM 3020 C CA . GLY A 1 421 ? 19.210 -16.883 18.476 1.00 28.14 421 GLY A CA 1
ATOM 3021 C C . GLY A 1 421 ? 18.019 -16.639 17.572 1.00 27.39 421 GLY A C 1
ATOM 3022 O O . GLY A 1 421 ? 17.624 -17.520 16.807 1.00 27.15 421 GLY A O 1
ATOM 3023 N N . LYS A 1 422 ? 17.435 -15.450 17.675 1.00 25.24 422 LYS A N 1
ATOM 3024 C CA . LYS A 1 422 ? 16.283 -15.075 16.860 1.00 24.68 422 LYS A CA 1
ATOM 3025 C C . LYS A 1 422 ? 16.757 -14.227 15.680 1.00 22.93 422 LYS A C 1
ATOM 3026 O O . LYS A 1 422 ? 17.767 -13.543 15.793 1.00 22.36 422 LYS A O 1
ATOM 3032 N N . THR A 1 423 ? 16.054 -14.297 14.546 1.00 20.91 423 THR A N 1
ATOM 3033 C CA . THR A 1 423 ? 16.436 -13.521 13.356 1.00 19.67 423 THR A CA 1
ATOM 3034 C C . THR A 1 423 ? 16.156 -12.029 13.553 1.00 18.46 423 THR A C 1
ATOM 3035 O O . THR A 1 423 ? 15.100 -11.661 14.077 1.00 18.53 423 THR A O 1
ATOM 3039 N N . VAL A 1 424 ? 17.110 -11.177 13.165 1.00 15.82 424 VAL A N 1
ATOM 3040 C CA . VAL A 1 424 ? 16.941 -9.724 13.311 1.00 14.51 424 VAL A CA 1
ATOM 3041 C C . VAL A 1 424 ? 15.805 -9.201 12.434 1.00 14.10 424 VAL A C 1
ATOM 3042 O O . VAL A 1 424 ? 15.538 -9.747 11.360 1.00 14.39 424 VAL A O 1
ATOM 3046 N N . SER A 1 425 ? 15.096 -8.203 12.952 1.00 14.83 425 SER A N 1
ATOM 3047 C CA . SER A 1 425 ? 13.984 -7.585 12.234 1.00 16.14 425 SER A CA 1
ATOM 3048 C C . SER A 1 425 ? 14.387 -6.217 11.702 1.00 14.86 425 SER A C 1
ATOM 3049 O O . SER A 1 425 ? 13.547 -5.453 11.222 1.00 15.89 425 SER A O 1
ATOM 3052 N N . THR A 1 426 ? 15.679 -5.902 11.831 1.00 13.75 426 THR A N 1
ATOM 3053 C CA . THR A 1 426 ? 16.234 -4.631 11.361 1.00 12.40 426 THR A CA 1
ATOM 3054 C C . THR A 1 426 ? 17.532 -4.895 10.614 1.00 12.14 426 THR A C 1
ATOM 3055 O O . THR A 1 426 ? 18.102 -5.988 10.706 1.00 12.55 426 THR A O 1
ATOM 3059 N N . LEU A 1 427 ? 18.005 -3.873 9.900 1.00 11.75 427 LEU A N 1
ATOM 3060 C CA . LEU A 1 427 ? 19.281 -3.949 9.199 1.00 11.57 427 LEU A CA 1
ATOM 3061 C C . LEU A 1 427 ? 20.366 -3.840 10.268 1.00 11.81 427 LEU A C 1
ATOM 3062 O O . LEU A 1 427 ? 20.142 -3.242 11.327 1.00 12.20 427 LEU A O 1
ATOM 3067 N N . THR A 1 428 ? 21.491 -4.511 10.041 1.00 10.71 428 THR A N 1
ATOM 3068 C CA . THR A 1 428 ? 22.592 -4.448 10.983 1.00 11.14 428 THR A CA 1
ATOM 3069 C C . THR A 1 428 ? 23.784 -3.703 10.379 1.00 10.38 428 THR A C 1
ATOM 3070 O O . THR A 1 428 ? 23.596 -2.636 9.788 1.00 10.61 428 THR A O 1
ATOM 3074 N N . GLY A 1 429 ? 24.993 -4.251 10.541 1.00 10.04 429 GLY A N 1
ATOM 3075 C CA . GLY A 1 429 ? 26.209 -3.622 10.051 1.00 11.85 429 GLY A CA 1
ATOM 3076 C C . GLY A 1 429 ? 26.249 -3.156 8.606 1.00 10.43 429 GLY A C 1
ATOM 3077 O O . GLY A 1 429 ? 25.786 -3.871 7.715 1.00 11.34 429 GLY A O 1
ATOM 3078 N N . PRO A 1 430 ? 26.746 -1.928 8.357 1.00 10.93 430 PRO A N 1
ATOM 3079 C CA . PRO A 1 430 ? 26.824 -1.410 6.993 1.00 10.73 430 PRO A CA 1
ATOM 3080 C C . PRO A 1 430 ? 28.142 -1.798 6.311 1.00 10.98 430 PRO A C 1
ATOM 3081 O O . PRO A 1 430 ? 29.054 -2.338 6.951 1.00 11.33 430 PRO A O 1
ATOM 3085 N N . ILE A 1 431 ? 28.222 -1.517 5.013 1.00 10.18 431 ILE A N 1
ATOM 3086 C CA . ILE A 1 431 ? 29.437 -1.763 4.245 1.00 10.25 431 ILE A CA 1
ATOM 3087 C C . ILE A 1 431 ? 30.328 -0.542 4.481 1.00 9.41 431 ILE A C 1
ATOM 3088 O O . ILE A 1 431 ? 29.886 0.590 4.319 1.00 11.16 431 ILE A O 1
ATOM 3093 N N . ILE A 1 432 ? 31.560 -0.797 4.914 1.00 8.31 432 ILE A N 1
ATOM 3094 C CA . ILE A 1 432 ? 32.536 0.254 5.170 1.00 9.71 432 ILE A CA 1
ATOM 3095 C C . ILE A 1 432 ? 33.487 0.326 3.979 1.00 8.68 432 ILE A C 1
ATOM 3096 O O . ILE A 1 432 ? 33.902 -0.702 3.448 1.00 9.53 432 ILE A O 1
ATOM 3101 N N . PHE A 1 433 ? 33.774 1.547 3.538 1.00 8.48 433 PHE A N 1
ATOM 3102 C CA . PHE A 1 433 ? 34.721 1.780 2.452 1.00 8.73 433 PHE A CA 1
ATOM 3103 C C . PHE A 1 433 ? 35.349 3.156 2.660 1.00 9.83 433 PHE A C 1
ATOM 3104 O O . PHE A 1 433 ? 34.915 3.920 3.527 1.00 9.08 433 PHE A O 1
ATOM 3112 N N . GLY A 1 434 ? 36.368 3.445 1.859 1.00 9.38 434 GLY A N 1
ATOM 3113 C CA . GLY A 1 434 ? 37.032 4.729 1.928 1.00 9.82 434 GLY A CA 1
ATOM 3114 C C . GLY A 1 434 ? 38.502 4.659 1.595 1.00 10.46 434 GLY A C 1
ATOM 3115 O O . GLY A 1 434 ? 39.104 3.579 1.531 1.00 10.33 434 GLY A O 1
ATOM 3116 N N . GLU A 1 435 ? 39.055 5.845 1.355 1.00 9.89 435 GLU A N 1
ATOM 3117 C CA . GLU A 1 435 ? 40.458 6.071 1.035 1.00 11.01 435 GLU A CA 1
ATOM 3118 C C . GLU A 1 435 ? 40.855 7.401 1.661 1.00 9.43 435 GLU A C 1
ATOM 3119 O O . GLU A 1 435 ? 39.995 8.226 1.986 1.00 10.80 435 GLU A O 1
ATOM 3125 N N . ALA A 1 436 ? 42.157 7.607 1.830 1.00 8.56 436 ALA A N 1
ATOM 3126 C CA . ALA A 1 436 ? 42.674 8.844 2.403 1.00 10.39 436 ALA A CA 1
ATOM 3127 C C . ALA A 1 436 ? 42.380 10.056 1.520 1.00 10.43 436 ALA A C 1
ATOM 3128 O O . ALA A 1 436 ? 42.496 9.976 0.295 1.00 11.82 436 ALA A O 1
ATOM 3130 N N . GLY A 1 437 ? 41.975 11.157 2.162 1.00 9.65 437 GLY A N 1
ATOM 3131 C CA . GLY A 1 437 ? 41.718 12.422 1.470 1.00 10.45 437 GLY A CA 1
ATOM 3132 C C . GLY A 1 437 ? 43.088 13.057 1.220 1.00 9.96 437 GLY A C 1
ATOM 3133 O O . GLY A 1 437 ? 43.988 12.774 1.982 1.00 10.99 437 GLY A O 1
ATOM 3134 N N . THR A 1 438 ? 43.293 13.820 0.140 1.00 11.52 438 THR A N 1
ATOM 3135 C CA . THR A 1 438 ? 42.280 14.133 -0.872 1.00 12.61 438 THR A CA 1
ATOM 3136 C C . THR A 1 438 ? 42.139 13.181 -2.053 1.00 14.12 438 THR A C 1
ATOM 3137 O O . THR A 1 438 ? 41.370 13.462 -2.972 1.00 15.40 438 THR A O 1
ATOM 3141 N N . ASN A 1 439 ? 42.881 12.081 -2.076 1.00 14.03 439 ASN A N 1
ATOM 3142 C CA . ASN A 1 439 ? 42.817 11.170 -3.224 1.00 16.23 439 ASN A CA 1
ATOM 3143 C C . ASN A 1 439 ? 41.397 10.719 -3.589 1.00 16.13 439 ASN A C 1
ATOM 3144 O O . ASN A 1 439 ? 41.088 10.467 -4.754 1.00 17.41 439 ASN A O 1
ATOM 3149 N N . GLY A 1 440 ? 40.534 10.679 -2.573 1.00 14.99 440 GLY A N 1
ATOM 3150 C CA . GLY A 1 440 ? 39.152 10.260 -2.750 1.00 14.67 440 GLY A CA 1
ATOM 3151 C C . GLY A 1 440 ? 38.320 11.222 -3.574 1.00 15.21 440 GLY A C 1
ATOM 3152 O O . GLY A 1 440 ? 37.379 10.818 -4.275 1.00 14.12 440 GLY A O 1
ATOM 3153 N N . GLN A 1 441 ? 38.665 12.508 -3.475 1.00 14.04 441 GLN A N 1
ATOM 3154 C CA . GLN A 1 441 ? 37.985 13.589 -4.192 1.00 13.96 441 GLN A CA 1
ATOM 3155 C C . GLN A 1 441 ? 38.031 13.437 -5.702 1.00 15.30 441 GLN A C 1
ATOM 3156 O O . GLN A 1 441 ? 37.094 13.807 -6.414 1.00 17.46 441 GLN A O 1
ATOM 3162 N N . HIS A 1 442 ? 39.142 12.878 -6.168 1.00 16.07 442 HIS A N 1
ATOM 3163 C CA . HIS A 1 442 ? 39.384 12.664 -7.594 1.00 17.35 442 HIS A CA 1
ATOM 3164 C C . HIS A 1 442 ? 39.169 11.199 -7.955 1.00 18.23 442 HIS A C 1
ATOM 3165 O O . HIS A 1 442 ? 39.635 10.726 -8.998 1.00 20.47 442 HIS A O 1
ATOM 3172 N N . ALA A 1 443 ? 38.453 10.494 -7.081 1.00 17.59 443 ALA A N 1
ATOM 3173 C CA . ALA A 1 443 ? 38.179 9.077 -7.247 1.00 16.27 443 ALA A CA 1
ATOM 3174 C C . ALA A 1 443 ? 36.697 8.726 -7.266 1.00 15.37 443 ALA A C 1
ATOM 3175 O O . ALA A 1 443 ? 36.153 8.333 -8.297 1.00 16.90 443 ALA A O 1
ATOM 3177 N N . PHE A 1 444 ? 36.044 8.874 -6.117 1.00 13.24 444 PHE A N 1
ATOM 3178 C CA . PHE A 1 444 ? 34.638 8.495 -5.973 1.00 11.85 444 PHE A CA 1
ATOM 3179 C C . PHE A 1 444 ? 33.701 9.519 -5.332 1.00 11.50 444 PHE A C 1
ATOM 3180 O O . PHE A 1 444 ? 32.536 9.211 -5.070 1.00 11.07 444 PHE A O 1
ATOM 3188 N N . TYR A 1 445 ? 34.203 10.716 -5.037 1.00 10.93 445 TYR A N 1
ATOM 3189 C CA . TYR A 1 445 ? 33.365 11.747 -4.414 1.00 11.56 445 TYR A CA 1
ATOM 3190 C C . TYR A 1 445 ? 32.271 12.221 -5.348 1.00 11.88 445 TYR A C 1
ATOM 3191 O O . TYR A 1 445 ? 31.256 12.745 -4.900 1.00 12.37 445 TYR A O 1
ATOM 3200 N N . GLN A 1 446 ? 32.478 11.991 -6.647 1.00 10.75 446 GLN A N 1
ATOM 3201 C CA . GLN A 1 446 ? 31.497 12.335 -7.674 1.00 9.91 446 GLN A CA 1
ATOM 3202 C C . GLN A 1 446 ? 30.175 11.635 -7.326 1.00 10.34 446 GLN A C 1
ATOM 3203 O O . GLN A 1 446 ? 29.111 12.251 -7.386 1.00 10.63 446 GLN A O 1
ATOM 3209 N N . LEU A 1 447 ? 30.278 10.367 -6.917 1.00 10.50 447 LEU A N 1
ATOM 3210 C CA . LEU A 1 447 ? 29.118 9.568 -6.533 1.00 10.57 447 LEU A CA 1
ATOM 3211 C C . LEU A 1 447 ? 28.530 10.022 -5.191 1.00 11.00 447 LEU A C 1
ATOM 3212 O O . LEU A 1 447 ? 27.313 10.025 -5.028 1.00 11.02 447 LEU A O 1
ATOM 3217 N N . ILE A 1 448 ? 29.379 10.403 -4.236 1.00 10.64 448 ILE A N 1
ATOM 3218 C CA . ILE A 1 448 ? 28.886 10.851 -2.924 1.00 10.52 448 ILE A CA 1
ATOM 3219 C C . ILE A 1 448 ? 28.079 12.162 -3.068 1.00 11.06 448 ILE A C 1
ATOM 3220 O O . ILE A 1 448 ? 27.014 12.309 -2.465 1.00 12.91 448 ILE A O 1
ATOM 3225 N N . HIS A 1 449 ? 28.535 13.032 -3.967 1.00 11.50 449 HIS A N 1
ATOM 3226 C CA . HIS A 1 449 ? 27.882 14.313 -4.234 1.00 11.50 449 HIS A CA 1
ATOM 3227 C C . HIS A 1 449 ? 26.694 14.245 -5.189 1.00 11.79 449 HIS A C 1
ATOM 3228 O O . HIS A 1 449 ? 25.669 14.886 -4.947 1.00 12.95 449 HIS A O 1
ATOM 3235 N N . GLN A 1 450 ? 26.846 13.498 -6.284 1.00 11.76 450 GLN A N 1
ATOM 3236 C CA . GLN A 1 450 ? 25.803 13.415 -7.309 1.00 11.98 450 GLN A CA 1
ATOM 3237 C C . GLN A 1 450 ? 25.243 12.037 -7.656 1.00 12.56 450 GLN A C 1
ATOM 3238 O O . GLN A 1 450 ? 24.621 11.861 -8.708 1.00 13.58 450 GLN A O 1
ATOM 3244 N N . GLY A 1 451 ? 25.421 11.076 -6.756 1.00 11.41 451 GLY A N 1
ATOM 3245 C CA . GLY A 1 451 ? 24.908 9.735 -6.990 1.00 11.49 451 GLY A CA 1
ATOM 3246 C C . GLY A 1 451 ? 23.509 9.549 -6.439 1.00 12.01 451 GLY A C 1
ATOM 3247 O O . GLY A 1 451 ? 22.939 10.459 -5.829 1.00 12.82 451 GLY A O 1
ATOM 3248 N N . THR A 1 452 ? 22.980 8.344 -6.620 1.00 11.59 452 THR A N 1
ATOM 3249 C CA . THR A 1 452 ? 21.633 8.000 -6.171 1.00 12.83 452 THR A CA 1
ATOM 3250 C C . THR A 1 452 ? 21.591 7.311 -4.801 1.00 14.15 452 THR A C 1
ATOM 3251 O O . THR A 1 452 ? 20.566 6.741 -4.414 1.00 16.51 452 THR A O 1
ATOM 3255 N N . ASN A 1 453 ? 22.704 7.387 -4.069 1.00 15.16 453 ASN A N 1
ATOM 3256 C CA . ASN A 1 453 ? 22.829 6.758 -2.752 1.00 17.26 453 ASN A CA 1
ATOM 3257 C C . ASN A 1 453 ? 23.152 7.773 -1.667 1.00 17.30 453 ASN A C 1
ATOM 3258 O O . ASN A 1 453 ? 23.926 8.706 -1.894 1.00 18.49 453 ASN A O 1
ATOM 3263 N N . LEU A 1 454 ? 22.579 7.563 -0.482 1.00 15.99 454 LEU A N 1
ATOM 3264 C CA . LEU A 1 454 ? 22.844 8.406 0.680 1.00 15.84 454 LEU A CA 1
ATOM 3265 C C . LEU A 1 454 ? 23.992 7.704 1.402 1.00 14.03 454 LEU A C 1
ATOM 3266 O O . LEU A 1 454 ? 23.860 6.545 1.810 1.00 14.24 454 LEU A O 1
ATOM 3271 N N . ILE A 1 455 ? 25.137 8.380 1.485 1.00 12.58 455 ILE A N 1
ATOM 3272 C CA . ILE A 1 455 ? 26.334 7.807 2.104 1.00 11.81 455 ILE A CA 1
ATOM 3273 C C . ILE A 1 455 ? 26.904 8.624 3.272 1.00 11.51 455 ILE A C 1
ATOM 3274 O O . ILE A 1 455 ? 27.592 9.630 3.053 1.00 12.35 455 ILE A O 1
ATOM 3279 N N . PRO A 1 456 ? 26.647 8.192 4.527 1.00 10.10 456 PRO A N 1
ATOM 3280 C CA . PRO A 1 456 ? 27.169 8.900 5.707 1.00 10.54 456 PRO A CA 1
ATOM 3281 C C . PRO A 1 456 ? 28.697 8.808 5.671 1.00 10.64 456 PRO A C 1
ATOM 3282 O O . PRO A 1 456 ? 29.248 7.752 5.356 1.00 10.74 456 PRO A O 1
ATOM 3286 N N . CYS A 1 457 ? 29.359 9.936 5.902 1.00 9.21 457 CYS A N 1
ATOM 3287 C CA . CYS A 1 457 ? 30.815 9.997 5.855 1.00 10.71 457 CYS A CA 1
ATOM 3288 C C . CYS A 1 457 ? 31.455 10.474 7.151 1.00 11.62 457 CYS A C 1
ATOM 3289 O O . CYS A 1 457 ? 30.929 11.354 7.820 1.00 13.63 457 CYS A O 1
ATOM 3292 N N . ASP A 1 458 ? 32.591 9.870 7.498 1.00 10.89 458 ASP A N 1
ATOM 3293 C CA . ASP A 1 458 ? 33.366 10.280 8.663 1.00 11.00 458 ASP A CA 1
ATOM 3294 C C . ASP A 1 458 ? 34.657 10.895 8.139 1.00 10.91 458 ASP A C 1
ATOM 3295 O O . ASP A 1 458 ? 35.474 10.209 7.523 1.00 12.18 458 ASP A O 1
ATOM 3300 N N . PHE A 1 459 ? 34.782 12.206 8.316 1.00 9.88 459 PHE A N 1
ATOM 3301 C CA . PHE A 1 459 ? 35.967 12.955 7.898 1.00 9.65 459 PHE A CA 1
ATOM 3302 C C . PHE A 1 459 ? 36.860 13.127 9.120 1.00 10.44 459 PHE A C 1
ATOM 3303 O O . PHE A 1 459 ? 36.463 13.759 10.098 1.00 12.64 459 PHE A O 1
ATOM 3311 N N . ILE A 1 460 ? 38.057 12.540 9.061 1.00 10.01 460 ILE A N 1
ATOM 3312 C CA . ILE A 1 460 ? 39.026 12.583 10.163 1.00 11.10 460 ILE A CA 1
ATOM 3313 C C . ILE A 1 460 ? 40.244 13.419 9.759 1.00 11.17 460 ILE A C 1
ATOM 3314 O O . ILE A 1 460 ? 40.830 13.183 8.710 1.00 11.59 460 ILE A O 1
ATOM 3319 N N . GLY A 1 461 ? 40.602 14.404 10.583 1.00 11.32 461 GLY A N 1
ATOM 3320 C CA . GLY A 1 461 ? 41.745 15.252 10.269 1.00 11.87 461 GLY A CA 1
ATOM 3321 C C . GLY A 1 461 ? 42.498 15.782 11.467 1.00 12.78 461 GLY A C 1
ATOM 3322 O O . GLY A 1 461 ? 42.001 15.739 12.596 1.00 13.05 461 GLY A O 1
ATOM 3323 N N . ALA A 1 462 ? 43.709 16.275 11.207 1.00 12.27 462 ALA A N 1
ATOM 3324 C CA . ALA A 1 462 ? 44.584 16.826 12.237 1.00 12.28 462 ALA A CA 1
ATOM 3325 C C . ALA A 1 462 ? 44.889 18.290 11.956 1.00 11.67 462 ALA A C 1
ATOM 3326 O O . ALA A 1 462 ? 45.097 18.667 10.805 1.00 11.97 462 ALA A O 1
ATOM 3328 N N . ILE A 1 463 ? 44.903 19.108 13.009 1.00 12.00 463 ILE A N 1
ATOM 3329 C CA . ILE A 1 463 ? 45.192 20.541 12.882 1.00 11.78 463 ILE A CA 1
ATOM 3330 C C . ILE A 1 463 ? 46.664 20.776 12.525 1.00 11.92 463 ILE A C 1
ATOM 3331 O O . ILE A 1 463 ? 46.979 21.642 11.702 1.00 13.25 463 ILE A O 1
ATOM 3336 N N . GLN A 1 464 ? 47.543 19.974 13.123 1.00 12.01 464 GLN A N 1
ATOM 3337 C CA . GLN A 1 464 ? 48.983 20.070 12.897 1.00 13.11 464 GLN A CA 1
ATOM 3338 C C . GLN A 1 464 ? 49.552 18.833 12.208 1.00 13.66 464 GLN A C 1
ATOM 3339 O O . GLN A 1 464 ? 49.242 17.697 12.588 1.00 14.12 464 GLN A O 1
ATOM 3345 N N . SER A 1 465 ? 50.382 19.071 11.193 1.00 13.11 465 SER A N 1
ATOM 3346 C CA . SER A 1 465 ? 51.051 18.007 10.444 1.00 13.21 465 SER A CA 1
ATOM 3347 C C . SER A 1 465 ? 52.380 17.682 11.116 1.00 13.61 465 SER A C 1
ATOM 3348 O O . SER A 1 465 ? 52.953 18.518 11.825 1.00 14.29 465 SER A O 1
ATOM 3351 N N . GLN A 1 466 ? 52.865 16.465 10.884 1.00 12.75 466 GLN A N 1
ATOM 3352 C CA . GLN A 1 466 ? 54.150 16.026 11.425 1.00 14.32 466 GLN A CA 1
ATOM 3353 C C . GLN A 1 466 ? 55.254 16.394 10.443 1.00 15.24 466 GLN A C 1
ATOM 3354 O O . GLN A 1 466 ? 56.438 16.447 10.793 1.00 17.25 466 GLN A O 1
ATOM 3360 N N . ASN A 1 467 ? 54.822 16.634 9.206 1.00 16.53 467 ASN A N 1
ATOM 3361 C CA . ASN A 1 467 ? 55.683 17.016 8.094 1.00 18.24 467 ASN A CA 1
ATOM 3362 C C . ASN A 1 467 ? 55.206 18.353 7.560 1.00 21.63 467 ASN A C 1
ATOM 3363 O O . ASN A 1 467 ? 54.227 18.438 6.809 1.00 23.97 467 ASN A O 1
ATOM 3368 N N . LYS A 1 468 ? 55.924 19.392 7.950 1.00 22.76 468 LYS A N 1
ATOM 3369 C CA . LYS A 1 468 ? 55.616 20.719 7.524 1.00 24.22 468 LYS A CA 1
ATOM 3370 C C . LYS A 1 468 ? 56.412 21.164 6.341 1.00 22.80 468 LYS A C 1
ATOM 3371 O O . LYS A 1 468 ? 57.550 21.623 6.468 1.00 24.91 468 LYS A O 1
ATOM 3377 N N . ILE A 1 469 ? 55.791 20.947 5.183 1.00 21.44 469 ILE A N 1
ATOM 3378 C CA . ILE A 1 469 ? 56.338 21.231 3.866 1.00 21.06 469 ILE A CA 1
ATOM 3379 C C . ILE A 1 469 ? 55.550 22.378 3.242 1.00 20.42 469 ILE A C 1
ATOM 3380 O O . ILE A 1 469 ? 54.386 22.213 2.844 1.00 18.47 469 ILE A O 1
ATOM 3385 N N . GLY A 1 470 ? 56.196 23.543 3.193 1.00 19.19 470 GLY A N 1
ATOM 3386 C CA . GLY A 1 470 ? 55.609 24.745 2.628 1.00 19.66 470 GLY A CA 1
ATOM 3387 C C . GLY A 1 470 ? 54.218 25.054 3.155 1.00 18.20 470 GLY A C 1
ATOM 3388 O O . GLY A 1 470 ? 53.983 25.070 4.369 1.00 18.99 470 GLY A O 1
ATOM 3389 N N . ASP A 1 471 ? 53.291 25.224 2.216 1.00 17.25 471 ASP A N 1
ATOM 3390 C CA . ASP A 1 471 ? 51.889 25.540 2.505 1.00 17.80 471 ASP A CA 1
ATOM 3391 C C . ASP A 1 471 ? 50.974 24.341 2.247 1.00 15.56 471 ASP A C 1
ATOM 3392 O O . ASP A 1 471 ? 49.756 24.497 2.102 1.00 15.54 471 ASP A O 1
ATOM 3397 N N . HIS A 1 472 ? 51.566 23.146 2.215 1.00 13.66 472 HIS A N 1
ATOM 3398 C CA . HIS A 1 472 ? 50.838 21.901 1.945 1.00 12.85 472 HIS A CA 1
ATOM 3399 C C . HIS A 1 472 ? 49.678 21.628 2.876 1.00 12.58 472 HIS A C 1
ATOM 3400 O O . HIS A 1 472 ? 48.594 21.277 2.413 1.00 11.75 472 HIS A O 1
ATOM 3407 N N . HIS A 1 473 ? 49.896 21.821 4.178 1.00 11.86 473 HIS A N 1
ATOM 3408 C CA . HIS A 1 473 ? 48.843 21.546 5.150 1.00 12.06 473 HIS A CA 1
ATOM 3409 C C . HIS A 1 473 ? 47.603 22.429 5.078 1.00 11.95 473 HIS A C 1
ATOM 3410 O O . HIS A 1 473 ? 46.493 21.912 5.212 1.00 11.64 473 HIS A O 1
ATOM 3417 N N . LYS A 1 474 ? 47.774 23.734 4.846 1.00 12.71 474 LYS A N 1
ATOM 3418 C CA . LYS A 1 474 ? 46.608 24.618 4.729 1.00 13.25 474 LYS A CA 1
ATOM 3419 C C . LYS A 1 474 ? 45.826 24.343 3.439 1.00 11.87 474 LYS A C 1
ATOM 3420 O O . LYS A 1 474 ? 44.595 24.366 3.448 1.00 11.72 474 LYS A O 1
ATOM 3426 N N . ILE A 1 475 ? 46.546 23.999 2.364 1.00 12.36 475 ILE A N 1
ATOM 3427 C CA . ILE A 1 475 ? 45.942 23.667 1.065 1.00 11.79 475 ILE A CA 1
ATOM 3428 C C . ILE A 1 475 ? 45.132 22.378 1.234 1.00 12.04 475 ILE A C 1
ATOM 3429 O O . ILE A 1 475 ? 43.984 22.292 0.810 1.00 13.29 475 ILE A O 1
ATOM 3434 N N . PHE A 1 476 ? 45.726 21.441 1.967 1.00 12.80 476 PHE A N 1
ATOM 3435 C CA . PHE A 1 476 ? 45.141 20.141 2.287 1.00 12.17 476 PHE A CA 1
ATOM 3436 C C . PHE A 1 476 ? 43.885 20.284 3.142 1.00 12.89 476 PHE A C 1
ATOM 3437 O O . PHE A 1 476 ? 42.841 19.702 2.827 1.00 12.95 476 PHE A O 1
ATOM 3445 N N . MET A 1 477 ? 43.995 21.072 4.208 1.00 12.01 477 MET A N 1
ATOM 3446 C CA . MET A 1 477 ? 42.877 21.278 5.114 1.00 12.14 477 MET A CA 1
ATOM 3447 C C . MET A 1 477 ? 41.751 22.144 4.573 1.00 11.69 477 MET A C 1
ATOM 3448 O O . MET A 1 477 ? 40.619 22.046 5.051 1.00 10.94 477 MET A O 1
ATOM 3453 N N . SER A 1 478 ? 42.027 22.904 3.507 1.00 11.62 478 SER A N 1
ATOM 3454 C CA . SER A 1 478 ? 40.988 23.722 2.874 1.00 10.27 478 SER A CA 1
ATOM 3455 C C . SER A 1 478 ? 39.969 22.780 2.227 1.00 10.82 478 SER A C 1
ATOM 3456 O O . SER A 1 478 ? 38.774 23.067 2.220 1.00 11.54 478 SER A O 1
ATOM 3459 N N . ASN A 1 479 ? 40.456 21.621 1.776 1.00 10.68 479 ASN A N 1
ATOM 3460 C CA . ASN A 1 479 ? 39.618 20.583 1.166 1.00 11.66 479 ASN A CA 1
ATOM 3461 C C . ASN A 1 479 ? 38.808 19.853 2.235 1.00 11.46 479 ASN A C 1
ATOM 3462 O O . ASN A 1 479 ? 37.644 19.543 2.020 1.00 10.63 479 ASN A O 1
ATOM 3467 N N . PHE A 1 480 ? 39.431 19.622 3.392 1.00 11.28 480 PHE A N 1
ATOM 3468 C CA . PHE A 1 480 ? 38.813 18.930 4.531 1.00 11.49 480 PHE A CA 1
ATOM 3469 C C . PHE A 1 480 ? 37.532 19.626 5.005 1.00 11.94 480 PHE A C 1
ATOM 3470 O O . PHE A 1 480 ? 36.496 18.979 5.177 1.00 13.58 480 PHE A O 1
ATOM 3478 N N . PHE A 1 481 ? 37.608 20.944 5.178 1.00 11.08 481 PHE A N 1
ATOM 3479 C CA . PHE A 1 481 ? 36.464 21.736 5.625 1.00 11.02 481 PHE A CA 1
ATOM 3480 C C . PHE A 1 481 ? 35.443 21.960 4.518 1.00 10.35 481 PHE A C 1
ATOM 3481 O O . PHE A 1 481 ? 34.236 21.902 4.761 1.00 12.16 481 PHE A O 1
ATOM 3489 N N . ALA A 1 482 ? 35.944 22.153 3.299 1.00 11.62 482 ALA A N 1
ATOM 3490 C CA . ALA A 1 482 ? 35.110 22.400 2.125 1.00 10.70 482 ALA A CA 1
ATOM 3491 C C . ALA A 1 482 ? 34.219 21.259 1.703 1.00 11.30 482 ALA A C 1
ATOM 3492 O O . ALA A 1 482 ? 33.088 21.486 1.292 1.00 11.98 482 ALA A O 1
ATOM 3494 N N . GLN A 1 483 ? 34.741 20.039 1.784 1.00 12.33 483 GLN A N 1
ATOM 3495 C CA . GLN A 1 483 ? 33.984 18.863 1.378 1.00 10.84 483 GLN A CA 1
ATOM 3496 C C . GLN A 1 483 ? 32.752 18.586 2.217 1.00 11.33 483 GLN A C 1
ATOM 3497 O O . GLN A 1 483 ? 31.690 18.308 1.665 1.00 9.98 483 GLN A O 1
ATOM 3503 N N . THR A 1 484 ? 32.875 18.749 3.535 1.00 10.99 484 THR A N 1
ATOM 3504 C CA . THR A 1 484 ? 31.746 18.537 4.441 1.00 11.80 484 THR A CA 1
ATOM 3505 C C . THR A 1 484 ? 30.725 19.661 4.260 1.00 11.38 484 THR A C 1
ATOM 3506 O O . THR A 1 484 ? 29.516 19.413 4.278 1.00 12.61 484 THR A O 1
ATOM 3510 N N . GLU A 1 485 ? 31.224 20.880 4.018 1.00 11.70 485 GLU A N 1
ATOM 3511 C CA . GLU A 1 485 ? 30.371 22.048 3.779 1.00 11.90 485 GLU A CA 1
ATOM 3512 C C . GLU A 1 485 ? 29.600 21.835 2.467 1.00 11.16 485 GLU A C 1
ATOM 3513 O O . GLU A 1 485 ? 28.384 22.020 2.425 1.00 10.34 485 GLU A O 1
ATOM 3519 N N . ALA A 1 486 ? 30.313 21.359 1.442 1.00 11.53 486 ALA A N 1
ATOM 3520 C CA . ALA A 1 486 ? 29.753 21.083 0.114 1.00 12.09 486 ALA A CA 1
ATOM 3521 C C . ALA A 1 486 ? 28.665 20.026 0.140 1.00 12.51 486 ALA A C 1
ATOM 3522 O O . ALA A 1 486 ? 27.607 20.197 -0.471 1.00 12.44 486 ALA A O 1
ATOM 3524 N N . LEU A 1 487 ? 28.919 18.958 0.896 1.00 12.34 487 LEU A N 1
ATOM 3525 C CA . LEU A 1 487 ? 27.973 17.856 1.051 1.00 11.40 487 LEU A CA 1
ATOM 3526 C C . LEU A 1 487 ? 26.682 18.325 1.717 1.00 11.75 487 LEU A C 1
ATOM 3527 O O . LEU A 1 487 ? 25.590 17.938 1.313 1.00 11.22 487 LEU A O 1
ATOM 3532 N N . MET A 1 488 ? 26.828 19.247 2.664 1.00 11.66 488 MET A N 1
ATOM 3533 C CA . MET A 1 488 ? 25.703 19.785 3.413 1.00 13.65 488 MET A CA 1
ATOM 3534 C C . MET A 1 488 ? 24.867 20.830 2.667 1.00 13.14 488 MET A C 1
ATOM 3535 O O . MET A 1 488 ? 23.654 20.660 2.519 1.00 13.76 488 MET A O 1
ATOM 3540 N N . ILE A 1 489 ? 25.513 21.904 2.208 1.00 14.06 489 ILE A N 1
ATOM 3541 C CA . ILE A 1 489 ? 24.802 22.997 1.542 1.00 13.99 489 ILE A CA 1
ATOM 3542 C C . ILE A 1 489 ? 24.395 22.804 0.088 1.00 14.93 489 ILE A C 1
ATOM 3543 O O . ILE A 1 489 ? 23.357 23.314 -0.335 1.00 15.34 489 ILE A O 1
ATOM 3548 N N . GLY A 1 490 ? 25.224 22.088 -0.672 1.00 13.78 490 GLY A N 1
ATOM 3549 C CA . GLY A 1 490 ? 24.957 21.872 -2.085 1.00 15.23 490 GLY A CA 1
ATOM 3550 C C . GLY A 1 490 ? 24.989 23.162 -2.896 1.00 16.47 490 GLY A C 1
ATOM 3551 O O . GLY A 1 490 ? 25.642 24.129 -2.504 1.00 16.82 490 GLY A O 1
ATOM 3552 N N . LYS A 1 491 ? 24.303 23.149 -4.037 1.00 18.30 491 LYS A N 1
ATOM 3553 C CA . LYS A 1 491 ? 24.194 24.306 -4.927 1.00 20.04 491 LYS A CA 1
ATOM 3554 C C . LYS A 1 491 ? 22.883 24.117 -5.688 1.00 21.22 491 LYS A C 1
ATOM 3555 O O . LYS A 1 491 ? 22.759 23.220 -6.528 1.00 19.91 491 LYS A O 1
ATOM 3561 N N . SER A 1 492 ? 21.897 24.943 -5.337 1.00 23.25 492 SER A N 1
ATOM 3562 C CA . SER A 1 492 ? 20.544 24.912 -5.908 1.00 25.56 492 SER A CA 1
ATOM 3563 C C . SER A 1 492 ? 20.474 25.374 -7.377 1.00 27.23 492 SER A C 1
ATOM 3564 O O . SER A 1 492 ? 21.417 26.015 -7.858 1.00 25.25 492 SER A O 1
ATOM 3567 N N . PRO A 1 493 ? 19.385 25.021 -8.119 1.00 28.43 493 PRO A N 1
ATOM 3568 C CA . PRO A 1 493 ? 19.251 25.441 -9.522 1.00 30.20 493 PRO A CA 1
ATOM 3569 C C . PRO A 1 493 ? 19.365 26.954 -9.742 1.00 31.29 493 PRO A C 1
ATOM 3570 O O . PRO A 1 493 ? 19.957 27.401 -10.730 1.00 31.72 493 PRO A O 1
ATOM 3574 N N . SER A 1 494 ? 18.852 27.718 -8.772 1.00 32.23 494 SER A N 1
ATOM 3575 C CA . SER A 1 494 ? 18.880 29.183 -8.793 1.00 33.14 494 SER A CA 1
ATOM 3576 C C . SER A 1 494 ? 20.288 29.744 -8.610 1.00 32.37 494 SER A C 1
ATOM 3577 O O . SER A 1 494 ? 20.646 30.734 -9.250 1.00 33.08 494 SER A O 1
ATOM 3580 N N . GLU A 1 495 ? 21.087 29.082 -7.765 1.00 31.55 495 GLU A N 1
ATOM 3581 C CA . GLU A 1 495 ? 22.476 29.479 -7.485 1.00 30.98 495 GLU A CA 1
ATOM 3582 C C . GLU A 1 495 ? 23.383 29.269 -8.700 1.00 29.76 495 GLU A C 1
ATOM 3583 O O . GLU A 1 495 ? 24.291 30.064 -8.943 1.00 28.98 495 GLU A O 1
ATOM 3589 N N . VAL A 1 496 ? 23.122 28.193 -9.450 1.00 29.49 496 VAL A N 1
ATOM 3590 C CA . VAL A 1 496 ? 23.877 27.848 -10.659 1.00 29.34 496 VAL A CA 1
ATOM 3591 C C . VAL A 1 496 ? 23.593 28.888 -11.757 1.00 30.30 496 VAL A C 1
ATOM 3592 O O . VAL A 1 496 ? 24.507 29.301 -12.471 1.00 30.38 496 VAL A O 1
ATOM 3596 N N . ARG A 1 497 ? 22.334 29.329 -11.841 1.00 31.97 497 ARG A N 1
ATOM 3597 C CA . ARG A 1 497 ? 21.901 30.331 -12.821 1.00 33.34 497 ARG A CA 1
ATOM 3598 C C . ARG A 1 497 ? 22.535 31.694 -12.521 1.00 34.24 497 ARG A C 1
ATOM 3599 O O . ARG A 1 497 ? 22.971 32.383 -13.444 1.00 34.93 497 ARG A O 1
ATOM 3607 N N . ARG A 1 498 ? 22.635 32.039 -11.233 1.00 35.15 498 ARG A N 1
ATOM 3608 C CA . ARG A 1 498 ? 23.236 33.306 -10.792 1.00 36.13 498 ARG A CA 1
ATOM 3609 C C . ARG A 1 498 ? 24.741 33.339 -11.038 1.00 35.81 498 ARG A C 1
ATOM 3610 O O . ARG A 1 498 ? 25.278 34.374 -11.427 1.00 36.33 498 ARG A O 1
ATOM 3618 N N . GLU A 1 499 ? 25.400 32.192 -10.839 1.00 35.40 499 GLU A N 1
ATOM 3619 C CA . GLU A 1 499 ? 26.848 32.048 -11.022 1.00 35.44 499 GLU A CA 1
ATOM 3620 C C . GLU A 1 499 ? 27.263 32.156 -12.492 1.00 34.97 499 GLU A C 1
ATOM 3621 O O . GLU A 1 499 ? 28.286 32.772 -12.806 1.00 34.56 499 GLU A O 1
ATOM 3627 N N . LEU A 1 500 ? 26.457 31.568 -13.377 1.00 34.23 500 LEU A N 1
ATOM 3628 C CA . LEU A 1 500 ? 26.725 31.598 -14.820 1.00 34.37 500 LEU A CA 1
ATOM 3629 C C . LEU A 1 500 ? 26.421 32.964 -15.440 1.00 34.87 500 LEU A C 1
ATOM 3630 O O . LEU A 1 500 ? 27.139 33.438 -16.325 1.00 34.89 500 LEU A O 1
ATOM 3635 N N . GLU A 1 501 ? 25.364 33.611 -14.950 1.00 35.98 501 GLU A N 1
ATOM 3636 C CA . GLU A 1 501 ? 24.954 34.923 -15.463 1.00 37.15 501 GLU A CA 1
ATOM 3637 C C . GLU A 1 501 ? 25.839 36.050 -14.933 1.00 38.02 501 GLU A C 1
ATOM 3638 O O . GLU A 1 501 ? 25.887 37.152 -15.495 1.00 38.76 501 GLU A O 1
ATOM 3644 N N . ALA A 1 502 ? 26.549 35.758 -13.840 1.00 38.18 502 ALA A N 1
ATOM 3645 C CA . ALA A 1 502 ? 27.452 36.724 -13.192 1.00 38.68 502 ALA A CA 1
ATOM 3646 C C . ALA A 1 502 ? 28.849 36.673 -13.803 1.00 38.90 502 ALA A C 1
ATOM 3647 O O . ALA A 1 502 ? 29.640 37.624 -13.686 1.00 39.69 502 ALA A O 1
ATOM 3649 N N . ALA A 1 503 ? 29.152 35.539 -14.443 1.00 38.82 503 ALA A N 1
ATOM 3650 C CA . ALA A 1 503 ? 30.442 35.294 -15.105 1.00 39.21 503 ALA A CA 1
ATOM 3651 C C . ALA A 1 503 ? 30.407 35.841 -16.538 1.00 39.74 503 ALA A C 1
ATOM 3652 O O . ALA A 1 503 ? 31.436 35.866 -17.239 1.00 40.43 503 ALA A O 1
ATOM 3654 N N . GLY A 1 504 ? 29.190 36.237 -16.953 1.00 40.04 504 GLY A N 1
ATOM 3655 C CA . GLY A 1 504 ? 28.915 36.864 -18.247 1.00 40.19 504 GLY A CA 1
ATOM 3656 C C . GLY A 1 504 ? 28.274 35.975 -19.320 1.00 39.98 504 GLY A C 1
ATOM 3657 O O . GLY A 1 504 ? 28.460 36.176 -20.524 1.00 40.27 504 GLY A O 1
ATOM 3658 N N . GLU A 1 505 ? 27.476 34.990 -18.922 1.00 39.55 505 GLU A N 1
ATOM 3659 C CA . GLU A 1 505 ? 26.877 34.089 -19.916 1.00 38.76 505 GLU A CA 1
ATOM 3660 C C . GLU A 1 505 ? 25.471 34.495 -20.268 1.00 38.28 505 GLU A C 1
ATOM 3661 O O . GLU A 1 505 ? 24.525 34.327 -19.482 1.00 38.48 505 GLU A O 1
ATOM 3667 N N . ARG A 1 506 ? 25.358 34.985 -21.495 1.00 37.52 506 ARG A N 1
ATOM 3668 C CA . ARG A 1 506 ? 24.120 35.483 -22.045 1.00 36.97 506 ARG A CA 1
ATOM 3669 C C . ARG A 1 506 ? 23.351 34.421 -22.823 1.00 35.49 506 ARG A C 1
ATOM 3670 O O . ARG A 1 506 ? 22.232 34.665 -23.283 1.00 35.42 506 ARG A O 1
ATOM 3678 N N . SER A 1 507 ? 23.943 33.236 -22.969 1.00 34.05 507 SER A N 1
ATOM 3679 C CA . SER A 1 507 ? 23.301 32.134 -23.700 1.00 32.11 507 SER A CA 1
ATOM 3680 C C . SER A 1 507 ? 22.372 31.340 -22.787 1.00 31.32 507 SER A C 1
ATOM 3681 O O . SER A 1 507 ? 22.842 30.539 -21.966 1.00 30.90 507 SER A O 1
ATOM 3684 N N . ALA A 1 508 ? 21.063 31.536 -22.963 1.00 29.88 508 ALA A N 1
ATOM 3685 C CA . ALA A 1 508 ? 20.028 30.853 -22.182 1.00 29.29 508 ALA A CA 1
ATOM 3686 C C . ALA A 1 508 ? 20.006 29.347 -22.446 1.00 28.31 508 ALA A C 1
ATOM 3687 O O . ALA A 1 508 ? 19.609 28.566 -21.579 1.00 27.76 508 ALA A O 1
ATOM 3689 N N . GLU A 1 509 ? 20.480 28.958 -23.632 1.00 27.71 509 GLU A N 1
ATOM 3690 C CA . GLU A 1 509 ? 20.555 27.559 -24.053 1.00 27.34 509 GLU A CA 1
ATOM 3691 C C . GLU A 1 509 ? 21.623 26.803 -23.259 1.00 27.00 509 GLU A C 1
ATOM 3692 O O . GLU A 1 509 ? 21.357 25.712 -22.748 1.00 25.64 509 GLU A O 1
ATOM 3698 N N . LYS A 1 510 ? 22.814 27.398 -23.154 1.00 26.50 510 LYS A N 1
ATOM 3699 C CA . LYS A 1 510 ? 23.939 26.796 -22.431 1.00 27.10 510 LYS A CA 1
ATOM 3700 C C . LYS A 1 510 ? 23.661 26.735 -20.925 1.00 26.31 510 LYS A C 1
ATOM 3701 O O . LYS A 1 510 ? 24.018 25.751 -20.272 1.00 25.96 510 LYS A O 1
ATOM 3707 N N . ILE A 1 511 ? 22.972 27.755 -20.403 1.00 25.16 511 ILE A N 1
ATOM 3708 C CA . ILE A 1 511 ? 22.607 27.819 -18.984 1.00 24.74 511 ILE A CA 1
ATOM 3709 C C . ILE A 1 511 ? 21.631 26.691 -18.655 1.00 24.58 511 ILE A C 1
ATOM 3710 O O . ILE A 1 511 ? 21.896 25.909 -17.746 1.00 23.52 511 ILE A O 1
ATOM 3715 N N . ASN A 1 512 ? 20.565 26.561 -19.452 1.00 23.76 512 ASN A N 1
ATOM 3716 C CA . ASN A 1 512 ? 19.542 25.525 -19.261 1.00 24.10 512 ASN A CA 1
ATOM 3717 C C . ASN A 1 512 ? 20.051 24.097 -19.481 1.00 24.07 512 ASN A C 1
ATOM 3718 O O . ASN A 1 512 ? 19.577 23.162 -18.826 1.00 24.75 512 ASN A O 1
ATOM 3723 N N . ALA A 1 513 ? 21.028 23.947 -20.380 1.00 23.52 513 ALA A N 1
ATOM 3724 C CA . ALA A 1 513 ? 21.618 22.641 -20.703 1.00 23.80 513 ALA A CA 1
ATOM 3725 C C . ALA A 1 513 ? 22.577 22.133 -19.626 1.00 24.60 513 ALA A C 1
ATOM 3726 O O . ALA A 1 513 ? 22.574 20.941 -19.302 1.00 25.08 513 ALA A O 1
ATOM 3728 N N . LEU A 1 514 ? 23.391 23.037 -19.080 1.00 24.28 514 LEU A N 1
ATOM 3729 C CA . LEU A 1 514 ? 24.366 22.697 -18.032 1.00 24.25 514 LEU A CA 1
ATOM 3730 C C . LEU A 1 514 ? 23.786 22.756 -16.620 1.00 23.56 514 LEU A C 1
ATOM 3731 O O . LEU A 1 514 ? 24.370 22.210 -15.676 1.00 21.86 514 LEU A O 1
ATOM 3736 N N . LEU A 1 515 ? 22.619 23.389 -16.492 1.00 21.72 515 LEU A N 1
ATOM 3737 C CA . LEU A 1 515 ? 21.947 23.584 -15.209 1.00 22.43 515 LEU A CA 1
ATOM 3738 C C . LEU A 1 515 ? 21.768 22.354 -14.313 1.00 20.56 515 LEU A C 1
ATOM 3739 O O . LEU A 1 515 ? 22.272 22.366 -13.184 1.00 20.47 515 LEU A O 1
ATOM 3744 N N . PRO A 1 516 ? 21.096 21.277 -14.801 1.00 20.05 516 PRO A N 1
ATOM 3745 C CA . PRO A 1 516 ? 20.928 20.110 -13.926 1.00 18.69 516 PRO A CA 1
ATOM 3746 C C . PRO A 1 516 ? 22.203 19.319 -13.610 1.00 17.97 516 PRO A C 1
ATOM 3747 O O . PRO A 1 516 ? 22.316 18.719 -12.534 1.00 17.96 516 PRO A O 1
ATOM 3751 N N . HIS A 1 517 ? 23.161 19.356 -14.534 1.00 17.44 517 HIS A N 1
ATOM 3752 C CA . HIS A 1 517 ? 24.439 18.657 -14.380 1.00 16.79 517 HIS A CA 1
ATOM 3753 C C . HIS A 1 517 ? 25.347 19.319 -13.343 1.00 17.32 517 HIS A C 1
ATOM 3754 O O . HIS A 1 517 ? 26.166 18.648 -12.711 1.00 16.90 517 HIS A O 1
ATOM 3761 N N . LYS A 1 518 ? 25.154 20.624 -13.146 1.00 15.58 518 LYS A N 1
ATOM 3762 C CA . LYS A 1 518 ? 25.928 21.422 -12.195 1.00 16.72 518 LYS A CA 1
ATOM 3763 C C . LYS A 1 518 ? 25.223 21.610 -10.846 1.00 16.16 518 LYS A C 1
ATOM 3764 O O . LYS A 1 518 ? 25.754 22.276 -9.950 1.00 16.55 518 LYS A O 1
ATOM 3770 N N . THR A 1 519 ? 24.023 21.040 -10.718 1.00 15.57 519 THR A N 1
ATOM 3771 C CA . THR A 1 519 ? 23.224 21.139 -9.496 1.00 15.89 519 THR A CA 1
ATOM 3772 C C . THR A 1 519 ? 23.625 20.080 -8.471 1.00 14.66 519 THR A C 1
ATOM 3773 O O . THR A 1 519 ? 23.844 18.918 -8.815 1.00 15.49 519 THR A O 1
ATOM 3777 N N . PHE A 1 520 ? 23.765 20.526 -7.224 1.00 14.19 520 PHE A N 1
ATOM 3778 C CA . PHE A 1 520 ? 24.111 19.665 -6.098 1.00 13.95 520 PHE A CA 1
ATOM 3779 C C . PHE A 1 520 ? 22.949 19.763 -5.116 1.00 13.85 520 PHE A C 1
ATOM 3780 O O . PHE A 1 520 ? 22.714 20.826 -4.534 1.00 15.42 520 PHE A O 1
ATOM 3788 N N . ILE A 1 521 ? 22.219 18.661 -4.931 1.00 14.73 521 ILE A N 1
ATOM 3789 C CA . ILE A 1 521 ? 21.065 18.642 -4.023 1.00 15.25 521 ILE A CA 1
ATOM 3790 C C . ILE A 1 521 ? 21.435 18.932 -2.570 1.00 14.98 521 ILE A C 1
ATOM 3791 O O . ILE A 1 521 ? 20.642 19.512 -1.823 1.00 15.81 521 ILE A O 1
ATOM 3796 N N . GLY A 1 522 ? 22.672 18.584 -2.206 1.00 14.07 522 GLY A N 1
ATOM 3797 C CA . GLY A 1 522 ? 23.146 18.778 -0.848 1.00 13.08 522 GLY A CA 1
ATOM 3798 C C . GLY A 1 522 ? 22.423 17.854 0.109 1.00 14.13 522 GLY A C 1
ATOM 3799 O O . GLY A 1 522 ? 21.881 16.821 -0.307 1.00 14.52 522 GLY A O 1
ATOM 3800 N N . GLY A 1 523 ? 22.400 18.236 1.385 1.00 13.40 523 GLY A N 1
ATOM 3801 C CA . GLY A 1 523 ? 21.740 17.430 2.401 1.00 15.57 523 GLY A CA 1
ATOM 3802 C C . GLY A 1 523 ? 22.383 16.068 2.589 1.00 15.82 523 GLY A C 1
ATOM 3803 O O . GLY A 1 523 ? 21.713 15.116 2.989 1.00 17.24 523 GLY A O 1
ATOM 3804 N N . ARG A 1 524 ? 23.666 15.972 2.231 1.00 14.78 524 ARG A N 1
ATOM 3805 C CA . ARG A 1 524 ? 24.438 14.736 2.359 1.00 14.71 524 ARG A CA 1
ATOM 3806 C C . ARG A 1 524 ? 25.149 14.877 3.714 1.00 13.79 524 ARG A C 1
ATOM 3807 O O . ARG A 1 524 ? 25.907 15.830 3.927 1.00 14.28 524 ARG A O 1
ATOM 3815 N N . PRO A 1 525 ? 24.926 13.927 4.641 1.00 11.38 525 PRO A N 1
ATOM 3816 C CA . PRO A 1 525 ? 25.535 13.968 5.972 1.00 11.01 525 PRO A CA 1
ATOM 3817 C C . PRO A 1 525 ? 27.004 13.631 6.123 1.00 10.62 525 PRO A C 1
ATOM 3818 O O . PRO A 1 525 ? 27.583 12.916 5.309 1.00 11.94 525 PRO A O 1
ATOM 3822 N N . SER A 1 526 ? 27.578 14.150 7.204 1.00 10.75 526 SER A N 1
ATOM 3823 C CA . SER A 1 526 ? 28.968 13.904 7.543 1.00 10.94 526 SER A CA 1
ATOM 3824 C C . SER A 1 526 ? 29.243 14.217 9.000 1.00 10.54 526 SER A C 1
ATOM 3825 O O . SER A 1 526 ? 28.546 15.024 9.625 1.00 11.04 526 SER A O 1
ATOM 3828 N N . ASN A 1 527 ? 30.226 13.506 9.540 1.00 10.48 527 ASN A N 1
ATOM 3829 C CA . ASN A 1 527 ? 30.714 13.716 10.891 1.00 10.67 527 ASN A CA 1
ATOM 3830 C C . ASN A 1 527 ? 32.149 14.175 10.679 1.00 11.36 527 ASN A C 1
ATOM 3831 O O . ASN A 1 527 ? 32.838 13.672 9.786 1.00 12.46 527 ASN A O 1
ATOM 3836 N N . THR A 1 528 ? 32.570 15.168 11.452 1.00 10.57 528 THR A N 1
ATOM 3837 C CA . THR A 1 528 ? 33.939 15.653 11.378 1.00 11.41 528 THR A CA 1
ATOM 3838 C C . THR A 1 528 ? 34.617 15.333 12.700 1.00 12.67 528 THR A C 1
ATOM 3839 O O . THR A 1 528 ? 34.097 15.649 13.770 1.00 13.51 528 THR A O 1
ATOM 3843 N N . LEU A 1 529 ? 35.729 14.611 12.600 1.00 12.50 529 LEU A N 1
ATOM 3844 C CA . LEU A 1 529 ? 36.551 14.231 13.740 1.00 13.92 529 LEU A CA 1
ATOM 3845 C C . LEU A 1 529 ? 37.860 14.990 13.578 1.00 13.65 529 LEU A C 1
ATOM 3846 O O . LEU A 1 529 ? 38.588 14.797 12.603 1.00 14.71 529 LEU A O 1
ATOM 3851 N N . LEU A 1 530 ? 38.103 15.916 14.499 1.00 12.85 530 LEU A N 1
ATOM 3852 C CA . LEU A 1 530 ? 39.297 16.746 14.457 1.00 13.73 530 LEU A CA 1
ATOM 3853 C C . LEU A 1 530 ? 40.159 16.563 15.698 1.00 14.82 530 LEU A C 1
ATOM 3854 O O . LEU A 1 530 ? 39.651 16.553 16.820 1.00 15.84 530 LEU A O 1
ATOM 3859 N N . ILE A 1 531 ? 41.453 16.348 15.476 1.00 13.27 531 ILE A N 1
ATOM 3860 C CA . ILE A 1 531 ? 42.427 16.184 16.559 1.00 13.54 531 ILE A CA 1
ATOM 3861 C C . ILE A 1 531 ? 43.479 17.281 16.400 1.00 12.38 531 ILE A C 1
ATOM 3862 O O . ILE A 1 531 ? 43.561 17.898 15.334 1.00 11.99 531 ILE A O 1
ATOM 3867 N N . LYS A 1 532 ? 44.254 17.556 17.452 1.00 11.92 532 LYS A N 1
ATOM 3868 C CA . LYS A 1 532 ? 45.296 18.586 17.359 1.00 11.76 532 LYS A CA 1
ATOM 3869 C C . LYS A 1 532 ? 46.450 18.073 16.481 1.00 12.10 532 LYS A C 1
ATOM 3870 O O . LYS A 1 532 ? 46.933 18.795 15.607 1.00 13.03 532 LYS A O 1
ATOM 3876 N N . SER A 1 533 ? 46.836 16.812 16.688 1.00 11.04 533 SER A N 1
ATOM 3877 C CA . SER A 1 533 ? 47.895 16.162 15.906 1.00 12.39 533 SER A CA 1
ATOM 3878 C C . SER A 1 533 ? 47.784 14.648 16.064 1.00 11.92 533 SER A C 1
ATOM 3879 O O . SER A 1 533 ? 47.269 14.166 17.080 1.00 12.53 533 SER A O 1
ATOM 3882 N N . LEU A 1 534 ? 48.258 13.906 15.060 1.00 12.72 534 LEU A N 1
ATOM 3883 C CA . LEU A 1 534 ? 48.213 12.445 15.100 1.00 12.03 534 LEU A CA 1
ATOM 3884 C C . LEU A 1 534 ? 49.434 11.848 15.795 1.00 12.10 534 LEU A C 1
ATOM 3885 O O . LEU A 1 534 ? 50.424 11.453 15.165 1.00 12.22 534 LEU A O 1
ATOM 3890 N N . THR A 1 535 ? 49.339 11.833 17.118 1.00 11.49 535 THR A N 1
ATOM 3891 C CA . THR A 1 535 ? 50.359 11.294 18.010 1.00 12.31 535 THR A CA 1
ATOM 3892 C C . THR A 1 535 ? 49.911 9.872 18.366 1.00 12.39 535 THR A C 1
ATOM 3893 O O . THR A 1 535 ? 48.781 9.491 18.019 1.00 11.08 535 THR A O 1
ATOM 3897 N N . PRO A 1 536 ? 50.797 9.040 18.984 1.00 11.92 536 PRO A N 1
ATOM 3898 C CA . PRO A 1 536 ? 50.359 7.686 19.349 1.00 10.99 536 PRO A CA 1
ATOM 3899 C C . PRO A 1 536 ? 49.122 7.702 20.247 1.00 11.27 536 PRO A C 1
ATOM 3900 O O . PRO A 1 536 ? 48.211 6.896 20.053 1.00 10.96 536 PRO A O 1
ATOM 3904 N N . ARG A 1 537 ? 49.049 8.696 21.137 1.00 10.22 537 ARG A N 1
ATOM 3905 C CA . ARG A 1 537 ? 47.911 8.859 22.041 1.00 10.65 537 ARG A CA 1
ATOM 3906 C C . ARG A 1 537 ? 46.635 9.175 21.258 1.00 10.58 537 ARG A C 1
ATOM 3907 O O . ARG A 1 537 ? 45.574 8.617 21.551 1.00 11.07 537 ARG A O 1
ATOM 3915 N N . ALA A 1 538 ? 46.763 9.993 20.211 1.00 10.68 538 ALA A N 1
ATOM 3916 C CA . ALA A 1 538 ? 45.621 10.358 19.375 1.00 11.01 538 ALA A CA 1
ATOM 3917 C C . ALA A 1 538 ? 45.083 9.172 18.588 1.00 10.77 538 ALA A C 1
ATOM 3918 O O . ALA A 1 538 ? 43.865 9.007 18.499 1.00 10.85 538 ALA A O 1
ATOM 3920 N N . LEU A 1 539 ? 45.979 8.322 18.072 1.00 10.82 539 LEU A N 1
ATOM 3921 C CA . LEU A 1 539 ? 45.558 7.135 17.317 1.00 10.52 539 LEU A CA 1
ATOM 3922 C C . LEU A 1 539 ? 44.807 6.169 18.227 1.00 11.10 539 LEU A C 1
ATOM 3923 O O . LEU A 1 539 ? 43.758 5.653 17.843 1.00 10.84 539 LEU A O 1
ATOM 3928 N N . GLY A 1 540 ? 45.324 5.996 19.449 1.00 10.57 540 GLY A N 1
ATOM 3929 C CA . GLY A 1 540 ? 44.703 5.113 20.429 1.00 10.84 540 GLY A CA 1
ATOM 3930 C C . GLY A 1 540 ? 43.291 5.544 20.753 1.00 10.94 540 GLY A C 1
ATOM 3931 O O . GLY A 1 540 ? 42.382 4.721 20.863 1.00 12.43 540 GLY A O 1
ATOM 3932 N N . ALA A 1 541 ? 43.114 6.859 20.826 1.00 10.17 541 ALA A N 1
ATOM 3933 C CA . ALA A 1 541 ? 41.830 7.479 21.099 1.00 9.90 541 ALA A CA 1
ATOM 3934 C C . ALA A 1 541 ? 40.816 7.238 19.988 1.00 10.61 541 ALA A C 1
ATOM 3935 O O . ALA A 1 541 ? 39.669 6.869 20.257 1.00 12.35 541 ALA A O 1
ATOM 3937 N N . ILE A 1 542 ? 41.278 7.376 18.744 1.00 10.39 542 ILE A N 1
ATOM 3938 C CA . ILE A 1 542 ? 40.443 7.191 17.551 1.00 10.60 542 ILE A CA 1
ATOM 3939 C C . ILE A 1 542 ? 39.955 5.746 17.405 1.00 9.93 542 ILE A C 1
ATOM 3940 O O . ILE A 1 542 ? 38.768 5.518 17.167 1.00 11.13 542 ILE A O 1
ATOM 3945 N N . ILE A 1 543 ? 40.860 4.783 17.590 1.00 10.68 543 ILE A N 1
ATOM 3946 C CA . ILE A 1 543 ? 40.502 3.370 17.460 1.00 9.50 543 ILE A CA 1
ATOM 3947 C C . ILE A 1 543 ? 39.539 2.928 18.562 1.00 10.45 543 ILE A C 1
ATOM 3948 O O . ILE A 1 543 ? 38.542 2.269 18.268 1.00 11.41 543 ILE A O 1
ATOM 3953 N N . ALA A 1 544 ? 39.795 3.361 19.799 1.00 10.09 544 ALA A N 1
ATOM 3954 C CA . ALA A 1 544 ? 38.924 3.022 20.929 1.00 9.89 544 ALA A CA 1
ATOM 3955 C C . ALA A 1 544 ? 37.525 3.593 20.727 1.00 9.26 544 ALA A C 1
ATOM 3956 O O . ALA A 1 544 ? 36.545 2.937 21.055 1.00 11.48 544 ALA A O 1
ATOM 3958 N N . MET A 1 545 ? 37.444 4.789 20.130 1.00 9.74 545 MET A N 1
ATOM 3959 C CA . MET A 1 545 ? 36.162 5.447 19.844 1.00 9.98 545 MET A CA 1
ATOM 3960 C C . MET A 1 545 ? 35.326 4.582 18.890 1.00 10.18 545 MET A C 1
ATOM 3961 O O . MET A 1 545 ? 34.139 4.344 19.138 1.00 10.47 545 MET A O 1
ATOM 3966 N N . TYR A 1 546 ? 35.977 4.068 17.846 1.00 10.24 546 TYR A N 1
ATOM 3967 C CA . TYR A 1 546 ? 35.318 3.206 16.869 1.00 9.19 546 TYR A CA 1
ATOM 3968 C C . TYR A 1 546 ? 34.960 1.839 17.439 1.00 8.85 546 TYR A C 1
ATOM 3969 O O . TYR A 1 546 ? 33.915 1.296 17.102 1.00 11.06 546 TYR A O 1
ATOM 3978 N N . GLU A 1 547 ? 35.796 1.321 18.344 1.00 10.12 547 GLU A N 1
ATOM 3979 C CA . GLU A 1 547 ? 35.535 0.033 19.000 1.00 9.22 547 GLU A CA 1
ATOM 3980 C C . GLU A 1 547 ? 34.272 0.154 19.852 1.00 9.06 547 GLU A C 1
ATOM 3981 O O . GLU A 1 547 ? 33.411 -0.726 19.837 1.00 10.57 547 GLU A O 1
ATOM 3987 N N . HIS A 1 548 ? 34.127 1.307 20.503 1.00 9.54 548 HIS A N 1
ATOM 3988 C CA . HIS A 1 548 ? 32.976 1.565 21.355 1.00 9.64 548 HIS A CA 1
ATOM 3989 C C . HIS A 1 548 ? 31.711 1.931 20.588 1.00 10.43 548 HIS A C 1
ATOM 3990 O O . HIS A 1 548 ? 30.603 1.633 21.044 1.00 11.28 548 HIS A O 1
ATOM 3997 N N . LYS A 1 549 ? 31.884 2.510 19.395 1.00 10.84 549 LYS A N 1
ATOM 3998 C CA . LYS A 1 549 ? 30.762 2.853 18.511 1.00 10.97 549 LYS A CA 1
ATOM 3999 C C . LYS A 1 549 ? 30.126 1.522 18.073 1.00 10.62 549 LYS A C 1
ATOM 4000 O O . LYS A 1 549 ? 28.902 1.353 18.127 1.00 11.21 549 LYS A O 1
ATOM 4006 N N . VAL A 1 550 ? 30.996 0.576 17.709 1.00 11.82 550 VAL A N 1
ATOM 4007 C CA . VAL A 1 550 ? 30.615 -0.764 17.258 1.00 10.59 550 VAL A CA 1
ATOM 4008 C C . VAL A 1 550 ? 29.912 -1.548 18.377 1.00 11.86 550 VAL A C 1
ATOM 4009 O O . VAL A 1 550 ? 28.939 -2.261 18.114 1.00 10.97 550 VAL A O 1
ATOM 4013 N N . LEU A 1 551 ? 30.362 -1.334 19.618 1.00 10.99 551 LEU A N 1
ATOM 4014 C CA . LEU A 1 551 ? 29.780 -1.971 20.806 1.00 11.51 551 LEU A CA 1
ATOM 4015 C C . LEU A 1 551 ? 28.333 -1.505 20.976 1.00 11.10 551 LEU A C 1
ATOM 4016 O O . LEU A 1 551 ? 27.438 -2.325 21.159 1.00 12.91 551 LEU A O 1
ATOM 4021 N N . VAL A 1 552 ? 28.124 -0.188 20.921 1.00 10.26 552 VAL A N 1
ATOM 4022 C CA . VAL A 1 552 ? 26.789 0.389 21.092 1.00 10.30 552 VAL A CA 1
ATOM 4023 C C . VAL A 1 552 ? 25.819 -0.044 19.995 1.00 10.15 552 VAL A C 1
ATOM 4024 O O . VAL A 1 552 ? 24.702 -0.453 20.305 1.00 10.91 552 VAL A O 1
ATOM 4028 N N . GLN A 1 553 ? 26.261 -0.002 18.735 1.00 10.44 553 GLN A N 1
ATOM 4029 C CA . GLN A 1 553 ? 25.409 -0.401 17.611 1.00 8.96 553 GLN A CA 1
ATOM 4030 C C . GLN A 1 553 ? 24.995 -1.862 17.705 1.00 9.77 553 GLN A C 1
ATOM 4031 O O . GLN A 1 553 ? 23.821 -2.183 17.517 1.00 10.59 553 GLN A O 1
ATOM 4037 N N . GLY A 1 554 ? 25.943 -2.711 18.100 1.00 9.45 554 GLY A N 1
ATOM 4038 C CA . GLY A 1 554 ? 25.680 -4.130 18.261 1.00 10.89 554 GLY A CA 1
ATOM 4039 C C . GLY A 1 554 ? 24.709 -4.412 19.398 1.00 11.93 554 GLY A C 1
ATOM 4040 O O . GLY A 1 554 ? 23.824 -5.260 19.269 1.00 13.33 554 GLY A O 1
ATOM 4041 N N . ALA A 1 555 ? 24.826 -3.633 20.475 1.00 11.92 555 ALA A N 1
ATOM 4042 C CA . ALA A 1 555 ? 23.960 -3.771 21.645 1.00 13.17 555 ALA A CA 1
ATOM 4043 C C . ALA A 1 555 ? 22.534 -3.291 21.361 1.00 13.79 555 ALA A C 1
ATOM 4044 O O . ALA A 1 555 ? 21.570 -3.877 21.865 1.00 14.54 555 ALA A O 1
ATOM 4046 N N . ILE A 1 556 ? 22.407 -2.251 20.529 1.00 12.83 556 ILE A N 1
ATOM 4047 C CA . ILE A 1 556 ? 21.096 -1.712 20.137 1.00 12.09 556 ILE A CA 1
ATOM 4048 C C . ILE A 1 556 ? 20.355 -2.759 19.294 1.00 13.21 556 ILE A C 1
ATOM 4049 O O . ILE A 1 556 ? 19.191 -3.052 19.560 1.00 12.59 556 ILE A O 1
ATOM 4054 N N . TRP A 1 557 ? 21.074 -3.373 18.350 1.00 12.69 557 TRP A N 1
ATOM 4055 C CA . TRP A 1 557 ? 20.513 -4.400 17.468 1.00 12.65 557 TRP A CA 1
ATOM 4056 C C . TRP A 1 557 ? 20.300 -5.747 18.160 1.00 12.41 557 TRP A C 1
ATOM 4057 O O . TRP A 1 557 ? 19.546 -6.591 17.665 1.00 14.31 557 TRP A O 1
ATOM 4068 N N . GLY A 1 558 ? 20.959 -5.920 19.306 1.00 12.10 558 GLY A N 1
ATOM 4069 C CA . GLY A 1 558 ? 20.844 -7.141 20.091 1.00 13.10 558 GLY A CA 1
ATOM 4070 C C . GLY A 1 558 ? 21.671 -8.309 19.596 1.00 12.70 558 GLY A C 1
ATOM 4071 O O . GLY A 1 558 ? 21.423 -9.451 19.987 1.00 13.43 558 GLY A O 1
ATOM 4072 N N . ILE A 1 559 ? 22.665 -8.024 18.756 1.00 12.46 559 ILE A N 1
ATOM 4073 C CA . ILE A 1 559 ? 23.537 -9.056 18.196 1.00 11.53 559 ILE A CA 1
ATOM 4074 C C . ILE A 1 559 ? 24.820 -9.236 19.013 1.00 12.11 559 ILE A C 1
ATOM 4075 O O . ILE A 1 559 ? 25.102 -8.449 19.922 1.00 12.39 559 ILE A O 1
ATOM 4080 N N . ASP A 1 560 ? 25.564 -10.296 18.702 1.00 11.39 560 ASP A N 1
ATOM 4081 C CA . ASP A 1 560 ? 26.844 -10.588 19.351 1.00 11.75 560 ASP A CA 1
ATOM 4082 C C . ASP A 1 560 ? 27.920 -10.011 18.421 1.00 11.59 560 ASP A C 1
ATOM 4083 O O . ASP A 1 560 ? 28.253 -10.604 17.394 1.00 12.47 560 ASP A O 1
ATOM 4088 N N . SER A 1 561 ? 28.458 -8.856 18.813 1.00 12.13 561 SER A N 1
ATOM 4089 C CA . SER A 1 561 ? 29.494 -8.157 18.050 1.00 11.29 561 SER A CA 1
ATOM 4090 C C . SER A 1 561 ? 30.870 -8.793 18.242 1.00 12.44 561 SER A C 1
ATOM 4091 O O . SER A 1 561 ? 31.882 -8.288 17.738 1.00 12.99 561 SER A O 1
ATOM 4094 N N . TYR A 1 562 ? 30.929 -9.921 18.942 1.00 9.91 562 TYR A N 1
ATOM 4095 C CA . TYR A 1 562 ? 32.248 -10.444 19.316 1.00 11.25 562 TYR A CA 1
ATOM 4096 C C . TYR A 1 562 ? 32.601 -11.823 18.802 1.00 9.57 562 TYR A C 1
ATOM 4097 O O . TYR A 1 562 ? 33.709 -12.313 19.045 1.00 12.17 562 TYR A O 1
ATOM 4106 N N . ASP A 1 563 ? 31.686 -12.417 18.044 1.00 10.83 563 ASP A N 1
ATOM 4107 C CA . ASP A 1 563 ? 31.920 -13.720 17.435 1.00 10.02 563 ASP A CA 1
ATOM 4108 C C . ASP A 1 563 ? 32.089 -13.557 15.918 1.00 11.69 563 ASP A C 1
ATOM 4109 O O . ASP A 1 563 ? 32.007 -12.439 15.397 1.00 11.23 563 ASP A O 1
ATOM 4114 N N . GLN A 1 564 ? 32.375 -14.664 15.232 1.00 10.93 564 GLN A N 1
ATOM 4115 C CA . GLN A 1 564 ? 32.570 -14.674 13.782 1.00 12.00 564 GLN A CA 1
ATOM 4116 C C . GLN A 1 564 ? 32.313 -16.058 13.181 1.00 11.46 564 GLN A C 1
ATOM 4117 O O . GLN A 1 564 ? 33.186 -16.666 12.558 1.00 13.05 564 GLN A O 1
ATOM 4123 N N . TRP A 1 565 ? 31.075 -16.526 13.328 1.00 12.30 565 TRP A N 1
ATOM 4124 C CA . TRP A 1 565 ? 30.671 -17.836 12.810 1.00 12.72 565 TRP A CA 1
ATOM 4125 C C . TRP A 1 565 ? 30.565 -17.872 11.284 1.00 13.06 565 TRP A C 1
ATOM 4126 O O . TRP A 1 565 ? 30.638 -18.941 10.678 1.00 12.73 565 TRP A O 1
ATOM 4137 N N . GLY A 1 566 ? 30.460 -16.686 10.682 1.00 13.37 566 GLY A N 1
ATOM 4138 C CA . GLY A 1 566 ? 30.336 -16.543 9.239 1.00 14.11 566 GLY A CA 1
ATOM 4139 C C . GLY A 1 566 ? 31.516 -16.898 8.360 1.00 15.06 566 GLY A C 1
ATOM 4140 O O . GLY A 1 566 ? 31.367 -16.987 7.141 1.00 16.04 566 GLY A O 1
ATOM 4141 N N . VAL A 1 567 ? 32.675 -17.122 8.972 1.00 15.46 567 VAL A N 1
ATOM 4142 C CA . VAL A 1 567 ? 33.874 -17.475 8.224 1.00 16.36 567 VAL A CA 1
ATOM 4143 C C . VAL A 1 567 ? 34.070 -18.993 8.117 1.00 16.82 567 VAL A C 1
ATOM 4144 O O . VAL A 1 567 ? 34.884 -19.458 7.318 1.00 15.74 567 VAL A O 1
ATOM 4148 N N . GLU A 1 568 ? 33.270 -19.749 8.877 1.00 16.46 568 GLU A N 1
ATOM 4149 C CA . GLU A 1 568 ? 33.372 -21.213 8.914 1.00 17.06 568 GLU A CA 1
ATOM 4150 C C . GLU A 1 568 ? 33.064 -22.003 7.646 1.00 15.73 568 GLU A C 1
ATOM 4151 O O . GLU A 1 568 ? 33.819 -22.914 7.311 1.00 16.81 568 GLU A O 1
ATOM 4157 N N . LEU A 1 569 ? 31.994 -21.647 6.928 1.00 14.39 569 LEU A N 1
ATOM 4158 C CA . LEU A 1 569 ? 31.614 -22.370 5.705 1.00 13.66 569 LEU A CA 1
ATOM 4159 C C . LEU A 1 569 ? 32.665 -22.320 4.598 1.00 14.24 569 LEU A C 1
ATOM 4160 O O . LEU A 1 569 ? 32.970 -23.351 3.993 1.00 14.17 569 LEU A O 1
ATOM 4165 N N . GLY A 1 570 ? 33.249 -21.138 4.389 1.00 13.04 570 GLY A N 1
ATOM 4166 C CA . GLY A 1 570 ? 34.282 -20.957 3.378 1.00 13.57 570 GLY A CA 1
ATOM 4167 C C . GLY A 1 570 ? 35.526 -21.778 3.686 1.00 13.93 570 GLY A C 1
ATOM 4168 O O . GLY A 1 570 ? 36.129 -22.345 2.777 1.00 13.44 570 GLY A O 1
ATOM 4169 N N . LYS A 1 571 ? 35.849 -21.902 4.977 1.00 13.88 571 LYS A N 1
ATOM 4170 C CA . LYS A 1 571 ? 37.007 -22.679 5.434 1.00 13.82 571 LYS A CA 1
ATOM 4171 C C . LYS A 1 571 ? 36.801 -24.181 5.238 1.00 14.04 571 LYS A C 1
ATOM 4172 O O . LYS A 1 571 ? 37.707 -24.872 4.767 1.00 15.42 571 LYS A O 1
ATOM 4178 N N . VAL A 1 572 ? 35.596 -24.661 5.560 1.00 14.12 572 VAL A N 1
ATOM 4179 C CA . VAL A 1 572 ? 35.236 -26.083 5.427 1.00 14.95 572 VAL A CA 1
ATOM 4180 C C . VAL A 1 572 ? 35.194 -26.509 3.953 1.00 14.70 572 VAL A C 1
ATOM 4181 O O . VAL A 1 572 ? 35.739 -27.559 3.589 1.00 15.37 572 VAL A O 1
ATOM 4185 N N . LEU A 1 573 ? 34.580 -25.681 3.107 1.00 14.15 573 LEU A N 1
ATOM 4186 C CA . LEU A 1 573 ? 34.496 -25.992 1.680 1.00 13.49 573 LEU A CA 1
ATOM 4187 C C . LEU A 1 573 ? 35.860 -25.878 0.984 1.00 13.79 573 LEU A C 1
ATOM 4188 O O . LEU A 1 573 ? 36.114 -26.556 -0.010 1.00 14.23 573 LEU A O 1
ATOM 4193 N N . ALA A 1 574 ? 36.757 -25.043 1.511 1.00 13.23 574 ALA A N 1
ATOM 4194 C CA . ALA A 1 574 ? 38.094 -24.930 0.905 1.00 13.77 574 ALA A CA 1
ATOM 4195 C C . ALA A 1 574 ? 38.915 -26.177 1.231 1.00 13.77 574 ALA A C 1
ATOM 4196 O O . ALA A 1 574 ? 39.657 -26.701 0.395 1.00 14.22 574 ALA A O 1
ATOM 4198 N N . LYS A 1 575 ? 38.745 -26.660 2.459 1.00 15.10 575 LYS A N 1
ATOM 4199 C CA . LYS A 1 575 ? 39.440 -27.855 2.937 1.00 16.14 575 LYS A CA 1
ATOM 4200 C C . LYS A 1 575 ? 39.015 -29.091 2.148 1.00 16.41 575 LYS A C 1
ATOM 4201 O O . LYS A 1 575 ? 39.812 -30.002 1.938 1.00 16.76 575 LYS A O 1
ATOM 4207 N N . SER A 1 576 ? 37.772 -29.073 1.663 1.00 15.29 576 SER A N 1
ATOM 4208 C CA . SER A 1 576 ? 37.207 -30.169 0.872 1.00 15.96 576 SER A CA 1
ATOM 4209 C C . SER A 1 576 ? 37.686 -30.108 -0.584 1.00 15.18 576 SER A C 1
ATOM 4210 O O . SER A 1 576 ? 37.880 -31.145 -1.228 1.00 16.61 576 SER A O 1
ATOM 4213 N N . ILE A 1 577 ? 37.903 -28.888 -1.081 1.00 13.99 577 ILE A N 1
ATOM 4214 C CA . ILE A 1 577 ? 38.365 -28.659 -2.453 1.00 13.28 577 ILE A CA 1
ATOM 4215 C C . ILE A 1 577 ? 39.876 -28.842 -2.623 1.00 13.50 577 ILE A C 1
ATOM 4216 O O . ILE A 1 577 ? 40.315 -29.301 -3.675 1.00 14.11 577 ILE A O 1
ATOM 4221 N N . LEU A 1 578 ? 40.655 -28.560 -1.572 1.00 14.20 578 LEU A N 1
ATOM 4222 C CA . LEU A 1 578 ? 42.119 -28.683 -1.633 1.00 14.01 578 LEU A CA 1
ATOM 4223 C C . LEU A 1 578 ? 42.681 -30.021 -2.177 1.00 15.34 578 LEU A C 1
ATOM 4224 O O . LEU A 1 578 ? 43.519 -29.981 -3.086 1.00 15.14 578 LEU A O 1
ATOM 4229 N N . PRO A 1 579 ? 42.194 -31.200 -1.691 1.00 16.06 579 PRO A N 1
ATOM 4230 C CA . PRO A 1 579 ? 42.747 -32.449 -2.243 1.00 17.22 579 PRO A CA 1
ATOM 4231 C C . PRO A 1 579 ? 42.279 -32.777 -3.673 1.00 17.47 579 PRO A C 1
ATOM 4232 O O . PRO A 1 579 ? 42.764 -33.729 -4.286 1.00 18.70 579 PRO A O 1
ATOM 4236 N N . GLN A 1 580 ? 41.349 -31.971 -4.189 1.00 15.85 580 GLN A N 1
ATOM 4237 C CA . GLN A 1 580 ? 40.812 -32.131 -5.543 1.00 15.10 580 GLN A CA 1
ATOM 4238 C C . GLN A 1 580 ? 41.590 -31.294 -6.557 1.00 14.37 580 GLN A C 1
ATOM 4239 O O . GLN A 1 580 ? 41.376 -31.420 -7.766 1.00 14.13 580 GLN A O 1
ATOM 4245 N N . LEU A 1 581 ? 42.475 -30.423 -6.065 1.00 15.09 581 LEU A N 1
ATOM 4246 C CA . LEU A 1 581 ? 43.277 -29.574 -6.945 1.00 15.48 581 LEU A CA 1
ATOM 4247 C C . LEU A 1 581 ? 44.606 -30.238 -7.303 1.00 16.64 581 LEU A C 1
ATOM 4248 O O . LEU A 1 581 ? 45.642 -29.988 -6.686 1.00 17.41 581 LEU A O 1
ATOM 4253 N N . ARG A 1 582 ? 44.522 -31.182 -8.242 1.00 17.98 582 ARG A N 1
ATOM 4254 C CA . ARG A 1 582 ? 45.672 -31.951 -8.734 1.00 19.05 582 ARG A CA 1
ATOM 4255 C C . ARG A 1 582 ? 45.577 -31.959 -10.266 1.00 18.32 582 ARG A C 1
ATOM 4256 O O . ARG A 1 582 ? 44.477 -32.079 -10.804 1.00 16.98 582 ARG A O 1
ATOM 4264 N N . PRO A 1 583 ? 46.721 -31.834 -10.991 1.00 19.63 583 PRO A N 1
ATOM 4265 C CA . PRO A 1 583 ? 46.718 -31.829 -12.464 1.00 19.47 583 PRO A CA 1
ATOM 4266 C C . PRO A 1 583 ? 45.992 -33.007 -13.122 1.00 19.96 583 PRO A C 1
ATOM 4267 O O . PRO A 1 583 ? 46.258 -34.168 -12.802 1.00 20.61 583 PRO A O 1
ATOM 4271 N N . GLY A 1 584 ? 45.000 -32.675 -13.947 1.00 18.69 584 GLY A N 1
ATOM 4272 C CA . GLY A 1 584 ? 44.219 -33.677 -14.652 1.00 18.48 584 GLY A CA 1
ATOM 4273 C C . GLY A 1 584 ? 43.015 -34.250 -13.921 1.00 18.22 584 GLY A C 1
ATOM 4274 O O . GLY A 1 584 ? 42.192 -34.922 -14.551 1.00 19.36 584 GLY A O 1
ATOM 4275 N N . MET A 1 585 ? 42.891 -33.986 -12.619 1.00 17.42 585 MET A N 1
ATOM 4276 C CA . MET A 1 585 ? 41.769 -34.499 -11.821 1.00 16.82 585 MET A CA 1
ATOM 4277 C C . MET A 1 585 ? 40.435 -33.863 -12.204 1.00 18.26 585 MET A C 1
ATOM 4278 O O . MET A 1 585 ? 40.370 -32.666 -12.494 1.00 17.28 585 MET A O 1
ATOM 4283 N N . ARG A 1 586 ? 39.399 -34.701 -12.279 1.00 18.60 586 ARG A N 1
ATOM 4284 C CA . ARG A 1 586 ? 38.047 -34.260 -12.620 1.00 21.08 586 ARG A CA 1
ATOM 4285 C C . ARG A 1 586 ? 37.099 -34.521 -11.454 1.00 20.78 586 ARG A C 1
ATOM 4286 O O . ARG A 1 586 ? 37.187 -35.562 -10.785 1.00 20.75 586 ARG A O 1
ATOM 4294 N N . VAL A 1 587 ? 36.235 -33.543 -11.176 1.00 18.20 587 VAL A N 1
ATOM 4295 C CA . VAL A 1 587 ? 35.261 -33.628 -10.085 1.00 17.41 587 VAL A CA 1
ATOM 4296 C C . VAL A 1 587 ? 33.817 -33.516 -10.588 1.00 17.61 587 VAL A C 1
ATOM 4297 O O . VAL A 1 587 ? 33.567 -32.948 -11.657 1.00 18.09 587 VAL A O 1
ATOM 4301 N N . ASN A 1 588 ? 32.881 -34.039 -9.794 1.00 17.36 588 ASN A N 1
ATOM 4302 C CA . ASN A 1 588 ? 31.451 -34.012 -10.121 1.00 18.11 588 ASN A CA 1
ATOM 4303 C C . ASN A 1 588 ? 30.531 -33.876 -8.902 1.00 17.13 588 ASN A C 1
ATOM 4304 O O . ASN A 1 588 ? 29.304 -33.878 -9.046 1.00 17.26 588 ASN A O 1
ATOM 4309 N N . ASN A 1 589 ? 31.125 -33.701 -7.720 1.00 16.68 589 ASN A N 1
ATOM 4310 C CA . ASN A 1 589 ? 30.368 -33.618 -6.464 1.00 16.73 589 ASN A CA 1
ATOM 4311 C C . ASN A 1 589 ? 29.769 -32.265 -6.065 1.00 16.11 589 ASN A C 1
ATOM 4312 O O . ASN A 1 589 ? 28.974 -32.191 -5.124 1.00 17.71 589 ASN A O 1
ATOM 4317 N N . HIS A 1 590 ? 30.169 -31.202 -6.755 1.00 15.60 590 HIS A N 1
ATOM 4318 C CA . HIS A 1 590 ? 29.658 -29.861 -6.461 1.00 15.82 590 HIS A CA 1
ATOM 4319 C C . HIS A 1 590 ? 28.632 -29.485 -7.529 1.00 16.40 590 HIS A C 1
ATOM 4320 O O . HIS A 1 590 ? 28.249 -30.318 -8.356 1.00 16.60 590 HIS A O 1
ATOM 4327 N N . ASP A 1 591 ? 28.217 -28.216 -7.519 1.00 16.06 591 ASP A N 1
ATOM 4328 C CA . ASP A 1 591 ? 27.290 -27.662 -8.514 1.00 14.62 591 ASP A CA 1
ATOM 4329 C C . ASP A 1 591 ? 28.077 -27.565 -9.835 1.00 13.86 591 ASP A C 1
ATOM 4330 O O . ASP A 1 591 ? 29.314 -27.558 -9.803 1.00 14.97 591 ASP A O 1
ATOM 4335 N N . SER A 1 592 ? 27.384 -27.421 -10.965 1.00 13.22 592 SER A N 1
ATOM 4336 C CA . SER A 1 592 ? 28.053 -27.367 -12.276 1.00 14.01 592 SER A CA 1
ATOM 4337 C C . SER A 1 592 ? 29.059 -26.238 -12.513 1.00 13.58 592 SER A C 1
ATOM 4338 O O . SER A 1 592 ? 29.995 -26.403 -13.294 1.00 13.40 592 SER A O 1
ATOM 4341 N N . SER A 1 593 ? 28.874 -25.113 -11.817 1.00 13.56 593 SER A N 1
ATOM 4342 C CA . SER A 1 593 ? 29.786 -23.969 -11.928 1.00 12.97 593 SER A CA 1
ATOM 4343 C C . SER A 1 593 ? 31.112 -24.300 -11.255 1.00 13.24 593 SER A C 1
ATOM 4344 O O . SER A 1 593 ? 32.158 -24.237 -11.895 1.00 12.60 593 SER A O 1
ATOM 4347 N N . THR A 1 594 ? 31.039 -24.725 -9.991 1.00 13.30 594 THR A N 1
ATOM 4348 C CA . THR A 1 594 ? 32.218 -25.091 -9.197 1.00 11.78 594 THR A CA 1
ATOM 4349 C C . THR A 1 594 ? 32.950 -26.281 -9.830 1.00 12.74 594 THR A C 1
ATOM 4350 O O . THR A 1 594 ? 34.176 -26.268 -9.901 1.00 12.90 594 THR A O 1
ATOM 4354 N N . ASN A 1 595 ? 32.191 -27.247 -10.364 1.00 13.03 595 ASN A N 1
ATOM 4355 C CA . ASN A 1 595 ? 32.773 -28.419 -11.038 1.00 13.74 595 ASN A CA 1
ATOM 4356 C C . ASN A 1 595 ? 33.557 -27.971 -12.270 1.00 13.60 595 ASN A C 1
ATOM 4357 O O . ASN A 1 595 ? 34.724 -28.335 -12.430 1.00 14.05 595 ASN A O 1
ATOM 4362 N N . GLY A 1 596 ? 32.930 -27.101 -13.073 1.00 13.30 596 GLY A N 1
ATOM 4363 C CA . GLY A 1 596 ? 33.540 -26.579 -14.287 1.00 13.12 596 GLY A CA 1
ATOM 4364 C C . GLY A 1 596 ? 34.789 -25.751 -14.040 1.00 13.49 596 GLY A C 1
ATOM 4365 O O . GLY A 1 596 ? 35.756 -25.850 -14.791 1.00 13.69 596 GLY A O 1
ATOM 4366 N N . LEU A 1 597 ? 34.776 -24.983 -12.951 1.00 13.12 597 LEU A N 1
ATOM 4367 C CA . LEU A 1 597 ? 35.904 -24.140 -12.563 1.00 12.48 597 LEU A CA 1
ATOM 4368 C C . LEU A 1 597 ? 37.104 -24.950 -12.073 1.00 12.60 597 LEU A C 1
ATOM 4369 O O . LEU A 1 597 ? 38.230 -24.716 -12.514 1.00 12.60 597 LEU A O 1
ATOM 4374 N N . ILE A 1 598 ? 36.844 -25.928 -11.197 1.00 13.68 598 ILE A N 1
ATOM 4375 C CA . ILE A 1 598 ? 37.885 -26.814 -10.656 1.00 13.16 598 ILE A CA 1
ATOM 4376 C C . ILE A 1 598 ? 38.489 -27.667 -11.782 1.00 12.00 598 ILE A C 1
ATOM 4377 O O . ILE A 1 598 ? 39.710 -27.823 -11.848 1.00 12.33 598 ILE A O 1
ATOM 4382 N N . ASN A 1 599 ? 37.632 -28.166 -12.678 1.00 13.58 599 ASN A N 1
ATOM 4383 C CA . ASN A 1 599 ? 38.078 -28.993 -13.806 1.00 15.01 599 ASN A CA 1
ATOM 4384 C C . ASN A 1 599 ? 38.961 -28.230 -14.778 1.00 14.71 599 ASN A C 1
ATOM 4385 O O . ASN A 1 599 ? 39.984 -28.757 -15.204 1.00 15.69 599 ASN A O 1
ATOM 4390 N N . MET A 1 600 ? 38.625 -26.959 -15.026 1.00 15.13 600 MET A N 1
ATOM 4391 C CA . MET A 1 600 ? 39.408 -26.094 -15.919 1.00 15.26 600 MET A CA 1
ATOM 4392 C C . MET A 1 600 ? 40.770 -25.775 -15.293 1.00 14.66 600 MET A C 1
ATOM 4393 O O . MET A 1 600 ? 41.799 -25.741 -15.982 1.00 15.87 600 MET A O 1
ATOM 4398 N N . PHE A 1 601 ? 40.762 -25.561 -13.975 1.00 13.79 601 PHE A N 1
ATOM 4399 C CA . PHE A 1 601 ? 41.979 -25.253 -13.218 1.00 13.12 601 PHE A CA 1
ATOM 4400 C C . PHE A 1 601 ? 42.963 -26.422 -13.271 1.00 12.72 601 PHE A C 1
ATOM 4401 O O . PHE A 1 601 ? 44.169 -26.226 -13.418 1.00 13.84 601 PHE A O 1
ATOM 4409 N N . ASN A 1 602 ? 42.418 -27.629 -13.130 1.00 14.30 602 ASN A N 1
ATOM 4410 C CA . ASN A 1 602 ? 43.192 -28.866 -13.122 1.00 14.76 602 ASN A CA 1
ATOM 4411 C C . ASN A 1 602 ? 43.766 -29.222 -14.480 1.00 16.18 602 ASN A C 1
ATOM 4412 O O . ASN A 1 602 ? 44.822 -29.850 -14.572 1.00 16.25 602 ASN A O 1
ATOM 4417 N N . GLU A 1 603 ? 43.074 -28.781 -15.528 1.00 18.11 603 GLU A N 1
ATOM 4418 C CA . GLU A 1 603 ? 43.493 -29.029 -16.907 1.00 20.94 603 GLU A CA 1
ATOM 4419 C C . GLU A 1 603 ? 44.697 -28.174 -17.297 1.00 21.35 603 GLU A C 1
ATOM 4420 O O . GLU A 1 603 ? 45.547 -28.612 -18.070 1.00 22.15 603 GLU A O 1
ATOM 4426 N N . LEU A 1 604 ? 44.754 -26.953 -16.752 1.00 21.44 604 LEU A N 1
ATOM 4427 C CA . LEU A 1 604 ? 45.804 -25.990 -17.087 1.00 22.57 604 LEU A CA 1
ATOM 4428 C C . LEU A 1 604 ? 46.795 -25.541 -16.004 1.00 24.15 604 LEU A C 1
ATOM 4429 O O . LEU A 1 604 ? 47.659 -24.700 -16.287 1.00 24.66 604 LEU A O 1
ATOM 4434 N N . SER A 1 605 ? 46.693 -26.085 -14.784 1.00 25.28 605 SER A N 1
ATOM 4435 C CA . SER A 1 605 ? 47.608 -25.726 -13.677 1.00 29.01 605 SER A CA 1
ATOM 4436 C C . SER A 1 605 ? 49.041 -26.132 -13.998 1.00 32.51 605 SER A C 1
ATOM 4437 O O . SER A 1 605 ? 50.000 -25.426 -13.655 1.00 33.65 605 SER A O 1
ATOM 4440 N N . HIS A 1 606 ? 49.133 -27.257 -14.706 1.00 35.91 606 HIS A N 1
ATOM 4441 C CA . HIS A 1 606 ? 50.356 -27.881 -15.205 1.00 40.22 606 HIS A CA 1
ATOM 4442 C C . HIS A 1 606 ? 49.890 -29.012 -16.137 1.00 41.65 606 HIS A C 1
ATOM 4443 O O . HIS A 1 606 ? 48.867 -29.681 -15.843 1.00 43.22 606 HIS A O 1
ATOM 4450 N N . GLY B 1 43 ? -8.807 -48.122 58.294 1.00 41.62 43 GLY B N 1
ATOM 4451 C CA . GLY B 1 43 ? -7.508 -48.024 57.572 1.00 41.14 43 GLY B CA 1
ATOM 4452 C C . GLY B 1 43 ? -7.527 -48.691 56.212 1.00 41.15 43 GLY B C 1
ATOM 4453 O O . GLY B 1 43 ? -8.599 -48.971 55.664 1.00 41.92 43 GLY B O 1
ATOM 4454 N N . ALA B 1 44 ? -6.337 -48.941 55.667 1.00 40.67 44 ALA B N 1
ATOM 4455 C CA . ALA B 1 44 ? -6.177 -49.580 54.361 1.00 39.78 44 ALA B CA 1
ATOM 4456 C C . ALA B 1 44 ? -5.776 -51.055 54.484 1.00 38.89 44 ALA B C 1
ATOM 4457 O O . ALA B 1 44 ? -5.481 -51.536 55.586 1.00 39.63 44 ALA B O 1
ATOM 4459 N N . ASP B 1 45 ? -5.784 -51.762 53.351 1.00 37.24 45 ASP B N 1
ATOM 4460 C CA . ASP B 1 45 ? -5.415 -53.185 53.285 1.00 35.18 45 ASP B CA 1
ATOM 4461 C C . ASP B 1 45 ? -3.895 -53.344 53.299 1.00 32.96 45 ASP B C 1
ATOM 4462 O O . ASP B 1 45 ? -3.169 -52.396 53.000 1.00 31.87 45 ASP B O 1
ATOM 4467 N N . ALA B 1 46 ? -3.420 -54.540 53.647 1.00 30.67 46 ALA B N 1
ATOM 4468 C CA . ALA B 1 46 ? -1.985 -54.820 53.702 1.00 28.06 46 ALA B CA 1
ATOM 4469 C C . ALA B 1 46 ? -1.409 -55.224 52.345 1.00 26.59 46 ALA B C 1
ATOM 4470 O O . ALA B 1 46 ? -2.040 -55.962 51.580 1.00 25.98 46 ALA B O 1
ATOM 4472 N N . ASP B 1 47 ? -0.215 -54.711 52.049 1.00 24.26 47 ASP B N 1
ATOM 4473 C CA . ASP B 1 47 ? 0.495 -54.998 50.800 1.00 23.13 47 ASP B CA 1
ATOM 4474 C C . ASP B 1 47 ? 1.085 -56.405 50.832 1.00 23.30 47 ASP B C 1
ATOM 4475 O O . ASP B 1 47 ? 1.725 -56.796 51.807 1.00 23.78 47 ASP B O 1
ATOM 4480 N N . THR B 1 48 ? 0.847 -57.150 49.755 1.00 23.17 48 THR B N 1
ATOM 4481 C CA . THR B 1 48 ? 1.354 -58.513 49.620 1.00 24.25 48 THR B CA 1
ATOM 4482 C C . THR B 1 48 ? 2.336 -58.655 48.459 1.00 23.71 48 THR B C 1
ATOM 4483 O O . THR B 1 48 ? 2.983 -59.691 48.339 1.00 23.87 48 THR B O 1
ATOM 4487 N N . THR B 1 49 ? 2.497 -57.599 47.653 1.00 23.05 49 THR B N 1
ATOM 4488 C CA . THR B 1 49 ? 3.385 -57.622 46.477 1.00 23.15 49 THR B CA 1
ATOM 4489 C C . THR B 1 49 ? 4.863 -57.915 46.742 1.00 22.62 49 THR B C 1
ATOM 4490 O O . THR B 1 49 ? 5.503 -58.614 45.951 1.00 23.55 49 THR B O 1
ATOM 4494 N N . LEU B 1 50 ? 5.391 -57.401 47.856 1.00 21.98 50 LEU B N 1
ATOM 4495 C CA . LEU B 1 50 ? 6.789 -57.630 48.221 1.00 21.15 50 LEU B CA 1
ATOM 4496 C C . LEU B 1 50 ? 6.963 -58.990 48.897 1.00 22.49 50 LEU B C 1
ATOM 4497 O O . LEU B 1 50 ? 7.835 -59.768 48.507 1.00 20.81 50 LEU B O 1
ATOM 4502 N N . THR B 1 51 ? 6.115 -59.269 49.881 1.00 24.12 51 THR B N 1
ATOM 4503 C CA . THR B 1 51 ? 6.169 -60.523 50.637 1.00 27.12 51 THR B CA 1
ATOM 4504 C C . THR B 1 51 ? 5.842 -61.794 49.841 1.00 28.24 51 THR B C 1
ATOM 4505 O O . THR B 1 51 ? 6.270 -62.887 50.227 1.00 28.80 51 THR B O 1
ATOM 4509 N N . SER B 1 52 ? 5.143 -61.635 48.711 1.00 29.22 52 SER B N 1
ATOM 4510 C CA . SER B 1 52 ? 4.779 -62.762 47.844 1.00 29.80 52 SER B CA 1
ATOM 4511 C C . SER B 1 52 ? 5.803 -63.030 46.740 1.00 29.37 52 SER B C 1
ATOM 4512 O O . SER B 1 52 ? 5.651 -63.992 45.970 1.00 30.06 52 SER B O 1
ATOM 4515 N N . CYS B 1 53 ? 6.835 -62.183 46.655 1.00 27.37 53 CYS B N 1
ATOM 4516 C CA . CYS B 1 53 ? 7.914 -62.333 45.670 1.00 26.41 53 CYS B CA 1
ATOM 4517 C C . CYS B 1 53 ? 8.669 -63.622 45.987 1.00 25.45 53 CYS B C 1
ATOM 4518 O O . CYS B 1 53 ? 8.927 -63.914 47.161 1.00 24.67 53 CYS B O 1
ATOM 4521 N N . ALA B 1 54 ? 8.984 -64.396 44.945 1.00 25.07 54 ALA B N 1
ATOM 4522 C CA . ALA B 1 54 ? 9.707 -65.669 45.080 1.00 23.16 54 ALA B CA 1
ATO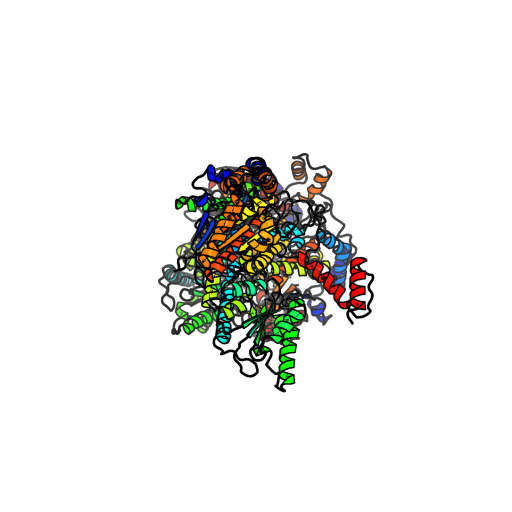M 4523 C C . ALA B 1 54 ? 11.068 -65.489 45.754 1.00 21.76 54 ALA B C 1
ATOM 4524 O O . ALA B 1 54 ? 11.494 -66.324 46.553 1.00 21.16 54 ALA B O 1
ATOM 4526 N N . SER B 1 55 ? 11.697 -64.347 45.484 1.00 20.20 55 SER B N 1
ATOM 4527 C CA . SER B 1 55 ? 12.997 -64.014 46.048 1.00 20.13 55 SER B CA 1
ATOM 4528 C C . SER B 1 55 ? 12.938 -63.586 47.513 1.00 17.82 55 SER B C 1
ATOM 4529 O O . SER B 1 55 ? 13.924 -63.735 48.225 1.00 18.04 55 SER B O 1
ATOM 4532 N N . TRP B 1 56 ? 11.786 -63.070 47.959 1.00 16.76 56 TRP B N 1
ATOM 4533 C CA . TRP B 1 56 ? 11.611 -62.660 49.356 1.00 16.51 56 TRP B CA 1
ATOM 4534 C C . TRP B 1 56 ? 11.528 -63.897 50.247 1.00 16.68 56 TRP B C 1
ATOM 4535 O O . TRP B 1 56 ? 12.140 -63.941 51.318 1.00 16.82 56 TRP B O 1
ATOM 4546 N N . THR B 1 57 ? 10.749 -64.883 49.797 1.00 17.79 57 THR B N 1
ATOM 4547 C CA . THR B 1 57 ? 10.575 -66.142 50.521 1.00 18.45 57 THR B CA 1
ATOM 4548 C C . THR B 1 57 ? 11.892 -66.924 50.531 1.00 17.81 57 THR B C 1
ATOM 4549 O O . THR B 1 57 ? 12.232 -67.555 51.534 1.00 18.15 57 THR B O 1
ATOM 4553 N N . GLN B 1 58 ? 12.671 -66.778 49.455 1.00 17.00 58 GLN B N 1
ATOM 4554 C CA . GLN B 1 58 ? 13.977 -67.431 49.337 1.00 17.95 58 GLN B CA 1
ATOM 4555 C C . GLN B 1 58 ? 14.978 -66.783 50.295 1.00 17.14 58 GLN B C 1
ATOM 4556 O O . GLN B 1 58 ? 15.753 -67.485 50.936 1.00 16.90 58 GLN B O 1
ATOM 4562 N N . LEU B 1 59 ? 14.915 -65.456 50.429 1.00 16.30 59 LEU B N 1
ATOM 4563 C CA . LEU B 1 59 ? 15.804 -64.731 51.339 1.00 14.95 59 LEU B CA 1
ATOM 4564 C C . LEU B 1 59 ? 15.531 -65.070 52.808 1.00 14.13 59 LEU B C 1
ATOM 4565 O O . LEU B 1 59 ? 16.461 -65.115 53.609 1.00 15.46 59 LEU B O 1
ATOM 4570 N N . GLN B 1 60 ? 14.265 -65.353 53.139 1.00 16.04 60 GLN B N 1
ATOM 4571 C CA . GLN B 1 60 ? 13.867 -65.735 54.502 1.00 15.85 60 GLN B CA 1
ATOM 4572 C C . GLN B 1 60 ? 14.425 -67.124 54.826 1.00 15.71 60 GLN B C 1
ATOM 4573 O O . GLN B 1 60 ? 14.918 -67.355 55.929 1.00 16.16 60 GLN B O 1
ATOM 4579 N N . LYS B 1 61 ? 14.416 -67.996 53.816 1.00 16.83 61 LYS B N 1
ATOM 4580 C CA . LYS B 1 61 ? 14.932 -69.363 53.916 1.00 16.91 61 LYS B CA 1
ATOM 4581 C C . LYS B 1 61 ? 16.453 -69.306 54.110 1.00 17.46 61 LYS B C 1
ATOM 4582 O O . LYS B 1 61 ? 16.997 -69.991 54.977 1.00 17.92 61 LYS B O 1
ATOM 4588 N N . LEU B 1 62 ? 17.108 -68.411 53.366 1.00 15.75 62 LEU B N 1
ATOM 4589 C CA . LEU B 1 62 ? 18.559 -68.233 53.458 1.00 15.22 62 LEU B CA 1
ATOM 4590 C C . LEU B 1 62 ? 18.993 -67.612 54.786 1.00 14.75 62 LEU B C 1
ATOM 4591 O O . LEU B 1 62 ? 20.091 -67.892 55.269 1.00 14.76 62 LEU B O 1
ATOM 4596 N N . TYR B 1 63 ? 18.115 -66.789 55.375 1.00 15.11 63 TYR B N 1
ATOM 4597 C CA . TYR B 1 63 ? 18.366 -66.148 56.673 1.00 15.75 63 TYR B CA 1
ATOM 4598 C C . TYR B 1 63 ? 18.376 -67.211 57.768 1.00 16.25 63 TYR B C 1
ATOM 4599 O O . TYR B 1 63 ? 19.261 -67.229 58.623 1.00 16.08 63 TYR B O 1
ATOM 4608 N N . GLU B 1 64 ? 17.381 -68.091 57.716 1.00 18.24 64 GLU B N 1
ATOM 4609 C CA . GLU B 1 64 ? 17.233 -69.179 58.678 1.00 19.92 64 GLU B CA 1
ATOM 4610 C C . GLU B 1 64 ? 18.405 -70.165 58.596 1.00 19.30 64 GLU B C 1
ATOM 4611 O O . GLU B 1 64 ? 18.907 -70.622 59.622 1.00 19.88 64 GLU B O 1
ATOM 4617 N N . GLN B 1 65 ? 18.887 -70.394 57.373 1.00 19.00 65 GLN B N 1
ATOM 4618 C CA . GLN B 1 65 ? 19.998 -71.309 57.107 1.00 18.57 65 GLN B CA 1
ATOM 4619 C C . GLN B 1 65 ? 21.399 -70.765 57.396 1.00 18.85 65 GLN B C 1
ATOM 4620 O O . GLN B 1 65 ? 22.192 -71.428 58.072 1.00 18.66 65 GLN B O 1
ATOM 4626 N N . TYR B 1 66 ? 21.691 -69.557 56.902 1.00 18.32 66 TYR B N 1
ATOM 4627 C CA . TYR B 1 66 ? 23.026 -68.957 57.034 1.00 18.73 66 TYR B CA 1
ATOM 4628 C C . TYR B 1 66 ? 23.202 -67.685 57.868 1.00 18.81 66 TYR B C 1
ATOM 4629 O O . TYR B 1 66 ? 24.338 -67.239 58.063 1.00 19.30 66 TYR B O 1
ATOM 4638 N N . GLY B 1 67 ? 22.103 -67.111 58.355 1.00 20.48 67 GLY B N 1
ATOM 4639 C CA . GLY B 1 67 ? 22.175 -65.881 59.146 1.00 23.05 67 GLY B CA 1
ATOM 4640 C C . GLY B 1 67 ? 22.848 -65.983 60.508 1.00 25.62 67 GLY B C 1
ATOM 4641 O O . GLY B 1 67 ? 23.326 -64.975 61.044 1.00 26.18 67 GLY B O 1
ATOM 4642 N N . ASP B 1 68 ? 22.921 -67.206 61.038 1.00 27.46 68 ASP B N 1
ATOM 4643 C CA . ASP B 1 68 ? 23.530 -67.495 62.342 1.00 29.14 68 ASP B CA 1
ATOM 4644 C C . ASP B 1 68 ? 25.046 -67.704 62.214 1.00 28.24 68 ASP B C 1
ATOM 4645 O O . ASP B 1 68 ? 25.762 -67.698 63.219 1.00 28.86 68 ASP B O 1
ATOM 4650 N N . GLU B 1 69 ? 25.531 -67.877 60.983 1.00 27.25 69 GLU B N 1
ATOM 4651 C CA . GLU B 1 69 ? 26.958 -68.079 60.732 1.00 26.67 69 GLU B CA 1
ATOM 4652 C C . GLU B 1 69 ? 27.746 -66.775 60.896 1.00 25.40 69 GLU B C 1
ATOM 4653 O O . GLU B 1 69 ? 27.407 -65.761 60.269 1.00 23.78 69 GLU B O 1
ATOM 4659 N N . PRO B 1 70 ? 28.788 -66.771 61.769 1.00 23.38 70 PRO B N 1
ATOM 4660 C CA . PRO B 1 70 ? 29.604 -65.564 61.996 1.00 21.86 70 PRO B CA 1
ATOM 4661 C C . PRO B 1 70 ? 30.266 -65.032 60.727 1.00 20.09 70 PRO B C 1
ATOM 4662 O O . PRO B 1 70 ? 30.592 -65.804 59.822 1.00 19.14 70 PRO B O 1
ATOM 4666 N N . ILE B 1 71 ? 30.451 -63.712 60.665 1.00 19.16 71 ILE B N 1
ATOM 4667 C CA . ILE B 1 71 ? 31.063 -63.057 59.504 1.00 17.87 71 ILE B CA 1
ATOM 4668 C C . ILE B 1 71 ? 32.467 -63.588 59.188 1.00 17.41 71 ILE B C 1
ATOM 4669 O O . ILE B 1 71 ? 32.787 -63.814 58.019 1.00 16.26 71 ILE B O 1
ATOM 4674 N N . LYS B 1 72 ? 33.259 -63.839 60.236 1.00 19.97 72 LYS B N 1
ATOM 4675 C CA . LYS B 1 72 ? 34.625 -64.359 60.100 1.00 21.45 72 LYS B CA 1
ATOM 4676 C C . LYS B 1 72 ? 34.708 -65.693 59.346 1.00 21.36 72 LYS B C 1
ATOM 4677 O O . LYS B 1 72 ? 35.709 -65.961 58.682 1.00 22.21 72 LYS B O 1
ATOM 4683 N N . LYS B 1 73 ? 33.627 -66.475 59.408 1.00 21.59 73 LYS B N 1
ATOM 4684 C CA . LYS B 1 73 ? 33.507 -67.722 58.708 1.00 22.19 73 LYS B CA 1
ATOM 4685 C C . LYS B 1 73 ? 33.571 -67.617 57.207 1.00 21.23 73 LYS B C 1
ATOM 4686 O O . LYS B 1 73 ? 34.181 -68.434 56.510 1.00 21.06 73 LYS B O 1
ATOM 4692 N N . HIS B 1 74 ? 32.970 -66.540 56.720 1.00 19.70 74 HIS B N 1
ATOM 4693 C CA . HIS B 1 74 ? 32.934 -66.253 55.289 1.00 18.69 74 HIS B CA 1
ATOM 4694 C C . HIS B 1 74 ? 34.323 -65.911 54.743 1.00 18.54 74 HIS B C 1
ATOM 4695 O O . HIS B 1 74 ? 34.629 -66.209 53.585 1.00 18.46 74 HIS B O 1
ATOM 4702 N N . PHE B 1 75 ? 35.165 -65.330 55.602 1.00 18.12 75 PHE B N 1
ATOM 4703 C CA . PHE B 1 75 ? 36.543 -64.967 55.258 1.00 18.67 75 PHE B CA 1
ATOM 4704 C C . PHE B 1 75 ? 37.461 -66.188 55.277 1.00 20.14 75 PHE B C 1
ATOM 4705 O O . PHE B 1 75 ? 38.439 -66.244 54.527 1.00 21.20 75 PHE B O 1
ATOM 4713 N N . GLU B 1 76 ? 37.117 -67.163 56.122 1.00 22.22 76 GLU B N 1
ATOM 4714 C CA . GLU B 1 76 ? 37.866 -68.420 56.254 1.00 23.97 76 GLU B CA 1
ATOM 4715 C C . GLU B 1 76 ? 37.637 -69.315 55.031 1.00 24.34 76 GLU B C 1
ATOM 4716 O O . GLU B 1 76 ? 38.565 -69.977 54.555 1.00 25.53 76 GLU B O 1
ATOM 4722 N N . THR B 1 77 ? 36.408 -69.287 54.514 1.00 24.24 77 THR B N 1
ATOM 4723 C CA . THR B 1 77 ? 35.986 -70.073 53.349 1.00 24.01 77 THR B CA 1
ATOM 4724 C C . THR B 1 77 ? 36.488 -69.471 52.030 1.00 24.12 77 THR B C 1
ATOM 4725 O O . THR B 1 77 ? 36.981 -70.190 51.152 1.00 23.82 77 THR B O 1
ATOM 4729 N N . ASP B 1 78 ? 36.378 -68.148 51.924 1.00 22.28 78 ASP B N 1
ATOM 4730 C CA . ASP B 1 78 ? 36.763 -67.402 50.731 1.00 21.67 78 ASP B CA 1
ATOM 4731 C C . ASP B 1 78 ? 37.961 -66.490 51.024 1.00 21.16 78 ASP B C 1
ATOM 4732 O O . ASP B 1 78 ? 37.807 -65.426 51.627 1.00 20.66 78 ASP B O 1
ATOM 4737 N N . SER B 1 79 ? 39.135 -66.892 50.532 1.00 21.01 79 SER B N 1
ATOM 4738 C CA . SER B 1 79 ? 40.384 -66.145 50.721 1.00 21.28 79 SER B CA 1
ATOM 4739 C C . SER B 1 79 ? 40.449 -64.851 49.895 1.00 20.49 79 SER B C 1
ATOM 4740 O O . SER B 1 79 ? 41.309 -63.998 50.131 1.00 20.73 79 SER B O 1
ATOM 4743 N N . GLU B 1 80 ? 39.535 -64.731 48.933 1.00 20.45 80 GLU B N 1
ATOM 4744 C CA . GLU B 1 80 ? 39.447 -63.569 48.053 1.00 19.98 80 GLU B CA 1
ATOM 4745 C C . GLU B 1 80 ? 38.210 -62.712 48.357 1.00 18.73 80 GLU B C 1
ATOM 4746 O O . GLU B 1 80 ? 37.845 -61.857 47.543 1.00 18.53 80 GLU B O 1
ATOM 4752 N N . ARG B 1 81 ? 37.603 -62.902 49.536 1.00 16.76 81 ARG B N 1
ATOM 4753 C CA . ARG B 1 81 ? 36.390 -62.165 49.928 1.00 16.30 81 ARG B CA 1
ATOM 4754 C C . ARG B 1 81 ? 36.488 -60.643 49.892 1.00 16.24 81 ARG B C 1
ATOM 4755 O O . ARG B 1 81 ? 35.553 -59.980 49.434 1.00 16.17 81 ARG B O 1
ATOM 4763 N N . GLY B 1 82 ? 37.633 -60.109 50.321 1.00 16.81 82 GLY B N 1
ATOM 4764 C CA . GLY B 1 82 ? 37.854 -58.670 50.320 1.00 17.88 82 GLY B CA 1
ATOM 4765 C C . GLY B 1 82 ? 37.727 -58.055 48.937 1.00 19.27 82 GLY B C 1
ATOM 4766 O O . GLY B 1 82 ? 37.118 -56.998 48.786 1.00 19.90 82 GLY B O 1
ATOM 4767 N N . GLN B 1 83 ? 38.225 -58.772 47.927 1.00 18.57 83 GLN B N 1
ATOM 4768 C CA . GLN B 1 83 ? 38.184 -58.337 46.528 1.00 19.16 83 GLN B CA 1
ATOM 4769 C C . GLN B 1 83 ? 36.823 -58.581 45.878 1.00 18.09 83 GLN B C 1
ATOM 4770 O O . GLN B 1 83 ? 36.285 -57.700 45.204 1.00 17.83 83 GLN B O 1
ATOM 4776 N N . ARG B 1 84 ? 36.264 -59.771 46.108 1.00 16.92 84 ARG B N 1
ATOM 4777 C CA . ARG B 1 84 ? 34.977 -60.181 45.540 1.00 16.98 84 ARG B CA 1
ATOM 4778 C C . ARG B 1 84 ? 33.774 -59.413 46.084 1.00 16.20 84 ARG B C 1
ATOM 4779 O O . ARG B 1 84 ? 32.758 -59.271 45.400 1.00 17.87 84 ARG B O 1
ATOM 4787 N N . TYR B 1 85 ? 33.893 -58.935 47.320 1.00 15.67 85 TYR B N 1
ATOM 4788 C CA . TYR B 1 85 ? 32.827 -58.174 47.961 1.00 14.88 85 TYR B CA 1
ATOM 4789 C C . TYR B 1 85 ? 33.188 -56.701 48.121 1.00 14.96 85 TYR B C 1
ATOM 4790 O O . TYR B 1 85 ? 32.970 -56.088 49.177 1.00 14.93 85 TYR B O 1
ATOM 4799 N N . SER B 1 86 ? 33.713 -56.138 47.036 1.00 13.74 86 SER B N 1
ATOM 4800 C CA . SER B 1 86 ? 34.105 -54.737 46.980 1.00 14.50 86 SER B CA 1
ATOM 4801 C C . SER B 1 86 ? 34.119 -54.226 45.544 1.00 15.02 86 SER B C 1
ATOM 4802 O O . SER B 1 86 ? 34.290 -55.007 44.610 1.00 15.79 86 SER B O 1
ATOM 4805 N N . VAL B 1 87 ? 33.857 -52.926 45.370 1.00 14.72 87 VAL B N 1
ATOM 4806 C CA . VAL B 1 87 ? 33.829 -52.292 44.045 1.00 14.66 87 VAL B CA 1
ATOM 4807 C C . VAL B 1 87 ? 34.508 -50.922 44.101 1.00 15.58 87 VAL B C 1
ATOM 4808 O O . VAL B 1 87 ? 34.261 -50.136 45.023 1.00 16.11 87 VAL B O 1
ATOM 4812 N N . LYS B 1 88 ? 35.360 -50.650 43.114 1.00 16.03 88 LYS B N 1
ATOM 4813 C CA . LYS B 1 88 ? 36.049 -49.369 42.996 1.00 16.25 88 LYS B CA 1
ATOM 4814 C C . LYS B 1 88 ? 35.473 -48.632 41.784 1.00 16.62 88 LYS B C 1
ATOM 4815 O O . LYS B 1 88 ? 35.448 -49.171 40.669 1.00 16.87 88 LYS B O 1
ATOM 4821 N N . VAL B 1 89 ? 34.965 -47.423 42.026 1.00 15.38 89 VAL B N 1
ATOM 4822 C CA . VAL B 1 89 ? 34.393 -46.592 40.968 1.00 16.08 89 VAL B CA 1
ATOM 4823 C C . VAL B 1 89 ? 35.273 -45.365 40.774 1.00 15.79 89 VAL B C 1
ATOM 4824 O O . VAL B 1 89 ? 35.404 -44.547 41.681 1.00 16.16 89 VAL B O 1
ATOM 4828 N N . SER B 1 90 ? 35.851 -45.236 39.581 1.00 15.58 90 SER B N 1
ATOM 4829 C CA . SER B 1 90 ? 36.700 -44.095 39.234 1.00 15.76 90 SER B CA 1
ATOM 4830 C C . SER B 1 90 ? 35.830 -42.841 39.098 1.00 15.28 90 SER B C 1
ATOM 4831 O O . SER B 1 90 ? 34.713 -42.914 38.589 1.00 14.54 90 SER B O 1
ATOM 4834 N N . LEU B 1 91 ? 36.331 -41.708 39.586 1.00 15.62 91 LEU B N 1
ATOM 4835 C CA . LEU B 1 91 ? 35.577 -40.459 39.486 1.00 15.11 91 LEU B CA 1
ATOM 4836 C C . LEU B 1 91 ? 35.858 -39.671 38.204 1.00 16.53 91 LEU B C 1
ATOM 4837 O O . LEU B 1 91 ? 35.257 -38.620 37.969 1.00 15.61 91 LEU B O 1
ATOM 4842 N N . GLY B 1 92 ? 36.762 -40.206 37.379 1.00 18.48 92 GLY B N 1
ATOM 4843 C CA . GLY B 1 92 ? 37.110 -39.599 36.100 1.00 20.36 92 GLY B CA 1
ATOM 4844 C C . GLY B 1 92 ? 37.977 -38.355 36.101 1.00 21.06 92 GLY B C 1
ATOM 4845 O O . GLY B 1 92 ? 38.145 -37.720 35.054 1.00 22.71 92 GLY B O 1
ATOM 4846 N N . SER B 1 93 ? 38.518 -38.001 37.264 1.00 21.64 93 SER B N 1
ATOM 4847 C CA . SER B 1 93 ? 39.376 -36.825 37.410 1.00 21.83 93 SER B CA 1
ATOM 4848 C C . SER B 1 93 ? 40.857 -37.139 37.218 1.00 22.13 93 SER B C 1
ATOM 4849 O O . SER B 1 93 ? 41.274 -38.296 37.333 1.00 21.71 93 SER B O 1
ATOM 4852 N N . LYS B 1 94 ? 41.639 -36.086 36.966 1.00 22.87 94 LYS B N 1
ATOM 4853 C CA . LYS B 1 94 ? 43.090 -36.162 36.733 1.00 23.99 94 LYS B CA 1
ATOM 4854 C C . LYS B 1 94 ? 43.897 -36.676 37.928 1.00 22.77 94 LYS B C 1
ATOM 4855 O O . LYS B 1 94 ? 44.938 -37.315 37.744 1.00 22.81 94 LYS B O 1
ATOM 4861 N N . ASP B 1 95 ? 43.392 -36.425 39.142 1.00 20.92 95 ASP B N 1
ATOM 4862 C CA . ASP B 1 95 ? 44.039 -36.857 40.391 1.00 19.67 95 ASP B CA 1
ATOM 4863 C C . ASP B 1 95 ? 43.837 -38.354 40.689 1.00 19.26 95 ASP B C 1
ATOM 4864 O O . ASP B 1 95 ? 44.312 -38.860 41.710 1.00 19.60 95 ASP B O 1
ATOM 4869 N N . GLU B 1 96 ? 43.101 -39.026 39.797 1.00 19.11 96 GLU B N 1
ATOM 4870 C CA . GLU B 1 96 ? 42.765 -40.459 39.871 1.00 19.29 96 GLU B CA 1
ATOM 4871 C C . GLU B 1 96 ? 41.958 -40.839 41.118 1.00 17.45 96 GLU B C 1
ATOM 4872 O O . GLU B 1 96 ? 42.106 -41.934 41.671 1.00 17.55 96 GLU B O 1
ATOM 4878 N N . ASN B 1 97 ? 41.075 -39.925 41.529 1.00 15.79 97 ASN B N 1
ATOM 4879 C CA . ASN B 1 97 ? 40.205 -40.119 42.693 1.00 14.59 97 ASN B CA 1
ATOM 4880 C C . ASN B 1 97 ? 39.165 -41.201 42.387 1.00 14.11 97 ASN B C 1
ATOM 4881 O O . ASN B 1 97 ? 38.824 -41.442 41.222 1.00 15.14 97 ASN B O 1
ATOM 4886 N N . PHE B 1 98 ? 38.697 -41.864 43.441 1.00 13.84 98 PHE B N 1
ATOM 4887 C CA . PHE B 1 98 ? 37.722 -42.943 43.326 1.00 13.89 98 PHE B CA 1
ATOM 4888 C C . PHE B 1 98 ? 36.830 -43.035 44.556 1.00 14.46 98 PHE B C 1
ATOM 4889 O O . PHE B 1 98 ? 37.083 -42.378 45.558 1.00 14.54 98 PHE B O 1
ATOM 4897 N N . LEU B 1 99 ? 35.826 -43.904 44.471 1.00 14.84 99 LEU B N 1
ATOM 4898 C CA . LEU B 1 99 ? 34.921 -44.203 45.575 1.00 15.45 99 LEU B CA 1
ATOM 4899 C C . LEU B 1 99 ? 34.968 -45.734 45.642 1.00 15.67 99 LEU B C 1
ATOM 4900 O O . LEU B 1 99 ? 34.605 -46.415 44.682 1.00 16.16 99 LEU B O 1
ATOM 4905 N N . PHE B 1 100 ? 35.515 -46.246 46.743 1.00 14.69 100 PHE B N 1
ATOM 4906 C CA . PHE B 1 100 ? 35.665 -47.686 46.967 1.00 15.39 100 PHE B CA 1
ATOM 4907 C C . PHE B 1 100 ? 34.739 -48.167 48.080 1.00 14.89 100 PHE B C 1
ATOM 4908 O O . PHE B 1 100 ? 34.843 -47.703 49.210 1.00 15.36 100 PHE B O 1
ATOM 4916 N N . LEU B 1 101 ? 33.842 -49.096 47.747 1.00 13.31 101 LEU B N 1
ATOM 4917 C CA . LEU B 1 101 ? 32.927 -49.676 48.730 1.00 13.38 101 LEU B CA 1
ATOM 4918 C C . LEU B 1 101 ? 33.360 -51.100 49.039 1.00 13.17 101 LEU B C 1
ATOM 4919 O O . LEU B 1 101 ? 33.502 -51.914 48.138 1.00 13.84 101 LEU B O 1
ATOM 4924 N N . ASP B 1 102 ? 33.540 -51.376 50.325 1.00 12.89 102 ASP B N 1
ATOM 4925 C CA . ASP B 1 102 ? 33.893 -52.700 50.810 1.00 12.29 102 ASP B CA 1
ATOM 4926 C C . ASP B 1 102 ? 32.709 -53.100 51.690 1.00 12.66 102 ASP B C 1
ATOM 4927 O O . ASP B 1 102 ? 32.526 -52.546 52.770 1.00 13.27 102 ASP B O 1
ATOM 4932 N N . TYR B 1 103 ? 31.908 -54.053 51.211 1.00 12.05 103 TYR B N 1
ATOM 4933 C CA . TYR B 1 103 ? 30.743 -54.536 51.951 1.00 11.69 103 TYR B CA 1
ATOM 4934 C C . TYR B 1 103 ? 30.930 -55.988 52.425 1.00 11.62 103 TYR B C 1
ATOM 4935 O O . TYR B 1 103 ? 29.959 -56.670 52.764 1.00 12.49 103 TYR B O 1
ATOM 4944 N N . SER B 1 104 ? 32.189 -56.417 52.502 1.00 11.96 104 SER B N 1
ATOM 4945 C CA . SER B 1 104 ? 32.548 -57.780 52.909 1.00 12.03 104 SER B CA 1
ATOM 4946 C C . SER B 1 104 ? 32.297 -58.162 54.358 1.00 11.41 104 SER B C 1
ATOM 4947 O O . SER B 1 104 ? 32.066 -59.333 54.653 1.00 12.14 104 SER B O 1
ATOM 4950 N N . LYS B 1 105 ? 32.364 -57.184 55.262 1.00 10.92 105 LYS B N 1
ATOM 4951 C CA . LYS B 1 105 ? 32.138 -57.444 56.686 1.00 10.89 105 LYS B CA 1
ATOM 4952 C C . LYS B 1 105 ? 30.626 -57.467 56.942 1.00 12.34 105 LYS B C 1
ATOM 4953 O O . LYS B 1 105 ? 30.061 -56.572 57.566 1.00 12.50 105 LYS B O 1
ATOM 4959 N N . SER B 1 106 ? 29.994 -58.517 56.418 1.00 12.63 106 SER B N 1
ATOM 4960 C CA . SER B 1 106 ? 28.552 -58.725 56.498 1.00 12.12 106 SER B CA 1
ATOM 4961 C C . SER B 1 106 ? 28.205 -60.215 56.554 1.00 12.33 106 SER B C 1
ATOM 4962 O O . SER B 1 106 ? 29.015 -61.062 56.162 1.00 12.66 106 SER B O 1
ATOM 4965 N N . HIS B 1 107 ? 26.994 -60.523 57.022 1.00 12.28 107 HIS B N 1
ATOM 4966 C CA . HIS B 1 107 ? 26.499 -61.905 57.120 1.00 12.18 107 HIS B CA 1
ATOM 4967 C C . HIS B 1 107 ? 25.901 -62.290 55.764 1.00 11.31 107 HIS B C 1
ATOM 4968 O O . HIS B 1 107 ? 24.713 -62.624 55.657 1.00 12.89 107 HIS B O 1
ATOM 4975 N N . ILE B 1 108 ? 26.722 -62.203 54.721 1.00 13.06 108 ILE B N 1
ATOM 4976 C CA . ILE B 1 108 ? 26.284 -62.484 53.357 1.00 13.14 108 ILE B CA 1
ATOM 4977 C C . ILE B 1 108 ? 27.243 -63.425 52.630 1.00 13.34 108 ILE B C 1
ATOM 4978 O O . ILE B 1 108 ? 28.427 -63.126 52.512 1.00 13.77 108 ILE B O 1
ATOM 4983 N N . ASN B 1 109 ? 26.725 -64.570 52.177 1.00 14.55 109 ASN B N 1
ATOM 4984 C CA . ASN B 1 109 ? 27.519 -65.509 51.380 1.00 15.29 109 ASN B CA 1
ATOM 4985 C C . ASN B 1 109 ? 27.058 -65.325 49.925 1.00 16.01 109 ASN B C 1
ATOM 4986 O O . ASN B 1 109 ? 26.166 -64.508 49.671 1.00 16.04 109 ASN B O 1
ATOM 4991 N N . ASP B 1 110 ? 27.657 -66.051 48.976 1.00 16.40 110 ASP B N 1
ATOM 4992 C CA . ASP B 1 110 ? 27.289 -65.925 47.559 1.00 16.95 110 ASP B CA 1
ATOM 4993 C C . ASP B 1 110 ? 25.820 -66.190 47.240 1.00 17.06 110 ASP B C 1
ATOM 4994 O O . ASP B 1 110 ? 25.247 -65.511 46.385 1.00 17.70 110 ASP B O 1
ATOM 4999 N N . GLU B 1 111 ? 25.205 -67.122 47.975 1.00 16.24 111 GLU B N 1
ATOM 5000 C CA . GLU B 1 111 ? 23.787 -67.470 47.799 1.00 16.71 111 GLU B CA 1
ATOM 5001 C C . GLU B 1 111 ? 22.868 -66.309 48.169 1.00 15.73 111 GLU B C 1
ATOM 5002 O O . GLU B 1 111 ? 21.925 -66.004 47.435 1.00 16.77 111 GLU B O 1
ATOM 5008 N N . ILE B 1 112 ? 23.179 -65.651 49.289 1.00 15.91 112 ILE B N 1
ATOM 5009 C CA . ILE B 1 112 ? 22.416 -64.503 49.790 1.00 14.28 112 ILE B CA 1
ATOM 5010 C C . ILE B 1 112 ? 22.579 -63.300 48.854 1.00 14.12 112 ILE B C 1
ATOM 5011 O O . ILE B 1 112 ? 21.592 -62.646 48.519 1.00 13.12 112 ILE B O 1
ATOM 5016 N N . LYS B 1 113 ? 23.813 -63.069 48.396 1.00 14.10 113 LYS B N 1
ATOM 5017 C CA . LYS B 1 113 ? 24.144 -61.970 47.478 1.00 15.20 113 LYS B CA 1
ATOM 5018 C C . LYS B 1 113 ? 23.351 -62.096 46.178 1.00 15.50 113 LYS B C 1
ATOM 5019 O O . LYS B 1 113 ? 22.744 -61.127 45.727 1.00 15.52 113 LYS B O 1
ATOM 5025 N N . CYS B 1 114 ? 23.288 -63.316 45.641 1.00 15.81 114 CYS B N 1
ATOM 5026 C CA . CYS B 1 114 ? 22.557 -63.587 44.405 1.00 17.89 114 CYS B CA 1
ATOM 5027 C C . CYS B 1 114 ? 21.045 -63.442 44.567 1.00 15.92 114 CYS B C 1
ATOM 5028 O O . CYS B 1 114 ? 20.374 -62.926 43.672 1.00 16.51 114 CYS B O 1
ATOM 5031 N N . ALA B 1 115 ? 20.537 -63.814 45.745 1.00 13.99 115 ALA B N 1
ATOM 5032 C CA . ALA B 1 115 ? 19.112 -63.717 46.056 1.00 14.13 115 ALA B CA 1
ATOM 5033 C C . ALA B 1 115 ? 18.681 -62.264 46.282 1.00 13.91 115 ALA B C 1
ATOM 5034 O O . ALA B 1 115 ? 17.550 -61.894 45.953 1.00 14.30 115 ALA B O 1
ATOM 5036 N N . LEU B 1 116 ? 19.596 -61.451 46.822 1.00 14.60 116 LEU B N 1
ATOM 5037 C CA . LEU B 1 116 ? 19.343 -60.022 47.052 1.00 13.52 116 LEU B CA 1
ATOM 5038 C C . LEU B 1 116 ? 19.281 -59.315 45.694 1.00 14.07 116 LEU B C 1
ATOM 5039 O O . LEU B 1 116 ? 18.436 -58.445 45.484 1.00 15.22 116 LEU B O 1
ATOM 5044 N N . LEU B 1 117 ? 20.147 -59.736 44.766 1.00 14.93 117 LEU B N 1
ATOM 5045 C CA . LEU B 1 117 ? 20.178 -59.178 43.409 1.00 15.12 117 LEU B CA 1
ATOM 5046 C C . LEU B 1 117 ? 18.944 -59.614 42.617 1.00 15.73 117 LEU B C 1
ATOM 5047 O O . LEU B 1 117 ? 18.427 -58.851 41.798 1.00 15.22 117 LEU B O 1
ATOM 5052 N N . ARG B 1 118 ? 18.446 -60.820 42.915 1.00 16.63 118 ARG B N 1
ATOM 5053 C CA . ARG B 1 118 ? 17.252 -61.367 42.262 1.00 17.85 118 ARG B CA 1
ATOM 5054 C C . ARG B 1 118 ? 16.007 -60.613 42.733 1.00 16.48 118 ARG B C 1
ATOM 5055 O O . ARG B 1 118 ? 15.060 -60.445 41.963 1.00 17.07 118 ARG B O 1
ATOM 5063 N N . LEU B 1 119 ? 16.034 -60.140 43.984 1.00 16.33 119 LEU B N 1
ATOM 5064 C CA . LEU B 1 119 ? 14.928 -59.362 44.563 1.00 15.15 119 LEU B CA 1
ATOM 5065 C C . LEU B 1 119 ? 14.800 -58.037 43.828 1.00 15.34 119 LEU B C 1
ATOM 5066 O O . LEU B 1 119 ? 13.692 -57.603 43.503 1.00 14.66 119 LEU B O 1
ATOM 5071 N N . ALA B 1 120 ? 15.955 -57.449 43.514 1.00 15.55 120 ALA B N 1
ATOM 5072 C CA . ALA B 1 120 ? 16.030 -56.186 42.788 1.00 15.70 120 ALA B CA 1
ATOM 5073 C C . ALA B 1 120 ? 15.482 -56.345 41.365 1.00 17.31 120 ALA B C 1
ATOM 5074 O O . ALA B 1 120 ? 14.789 -55.461 40.854 1.00 17.35 120 ALA B O 1
ATOM 5076 N N . GLU B 1 121 ? 15.717 -57.524 40.785 1.00 18.14 121 GLU B N 1
ATOM 5077 C CA . GLU B 1 121 ? 15.255 -57.867 39.436 1.00 19.74 121 GLU B CA 1
ATOM 5078 C C . GLU B 1 121 ? 13.732 -58.049 39.437 1.00 19.32 121 GLU B C 1
ATOM 5079 O O . GLU B 1 121 ? 13.040 -57.503 38.574 1.00 18.82 121 GLU B O 1
ATOM 5085 N N . GLU B 1 122 ? 13.225 -58.745 40.460 1.00 18.37 122 GLU B N 1
ATOM 5086 C CA . GLU B 1 122 ? 11.791 -59.013 40.629 1.00 19.27 122 GLU B CA 1
ATOM 5087 C C . GLU B 1 122 ? 10.954 -57.775 40.940 1.00 19.31 122 GLU B C 1
ATOM 5088 O O . GLU B 1 122 ? 9.786 -57.699 40.551 1.00 20.14 122 GLU B O 1
ATOM 5094 N N . ARG B 1 123 ? 11.555 -56.819 41.652 1.00 18.29 123 ARG B N 1
ATOM 5095 C CA . ARG B 1 123 ? 10.876 -55.577 42.018 1.00 18.08 123 ARG B CA 1
ATOM 5096 C C . ARG B 1 123 ? 11.017 -54.492 40.956 1.00 18.16 123 ARG B C 1
ATOM 5097 O O . ARG B 1 123 ? 10.510 -53.380 41.125 1.00 19.32 123 ARG B O 1
ATOM 5105 N N . GLY B 1 124 ? 11.701 -54.843 39.864 1.00 17.52 124 GLY B N 1
ATOM 5106 C CA . GLY B 1 124 ? 11.908 -53.947 38.735 1.00 17.05 124 GLY B CA 1
ATOM 5107 C C . GLY B 1 124 ? 12.676 -52.671 39.008 1.00 15.83 124 GLY B C 1
ATOM 5108 O O . GLY B 1 124 ? 12.258 -51.597 38.561 1.00 16.53 124 GLY B O 1
ATOM 5109 N N . ILE B 1 125 ? 13.804 -52.792 39.713 1.00 16.31 125 ILE B N 1
ATOM 5110 C CA . ILE B 1 125 ? 14.644 -51.637 40.059 1.00 16.98 125 ILE B CA 1
ATOM 5111 C C . ILE B 1 125 ? 15.233 -50.963 38.823 1.00 17.11 125 ILE B C 1
ATOM 5112 O O . ILE B 1 125 ? 15.179 -49.739 38.719 1.00 16.90 125 ILE B O 1
ATOM 5117 N N . ARG B 1 126 ? 15.710 -51.768 37.869 1.00 17.68 126 ARG B N 1
ATOM 5118 C CA . ARG B 1 126 ? 16.304 -51.270 36.619 1.00 18.42 126 ARG B CA 1
ATOM 5119 C C . ARG B 1 126 ? 15.324 -50.373 35.846 1.00 18.65 126 ARG B C 1
ATOM 5120 O O . ARG B 1 126 ? 15.675 -49.253 35.468 1.00 18.88 126 ARG B O 1
ATOM 5128 N N . GLN B 1 127 ? 14.080 -50.841 35.708 1.00 17.69 127 GLN B N 1
ATOM 5129 C CA . GLN B 1 127 ? 13.021 -50.109 35.008 1.00 18.13 127 GLN B CA 1
ATOM 5130 C C . GLN B 1 127 ? 12.579 -48.851 35.761 1.00 17.80 127 GLN B C 1
ATOM 5131 O O . GLN B 1 127 ? 12.268 -47.831 35.137 1.00 17.33 127 GLN B O 1
ATOM 5137 N N . PHE B 1 128 ? 12.583 -48.926 37.097 1.00 15.91 128 PHE B N 1
ATOM 5138 C CA . PHE B 1 128 ? 12.199 -47.801 37.956 1.00 15.27 128 PHE B CA 1
ATOM 5139 C C . PHE B 1 128 ? 13.229 -46.674 37.842 1.00 14.86 128 PHE B C 1
ATOM 5140 O O . PHE B 1 128 ? 12.856 -45.500 37.776 1.00 15.81 128 PHE B O 1
ATOM 5148 N N . VAL B 1 129 ? 14.511 -47.042 37.803 1.00 15.19 129 VAL B N 1
ATOM 5149 C CA . VAL B 1 129 ? 15.620 -46.088 37.681 1.00 13.41 129 VAL B CA 1
ATOM 5150 C C . VAL B 1 129 ? 15.526 -45.342 36.353 1.00 14.65 129 VAL B C 1
ATOM 5151 O O . VAL B 1 129 ? 15.628 -44.116 36.319 1.00 14.18 129 VAL B O 1
ATOM 5155 N N . GLN B 1 130 ? 15.272 -46.090 35.277 1.00 15.31 130 GLN B N 1
ATOM 5156 C CA . GLN B 1 130 ? 15.139 -45.502 33.946 1.00 15.53 130 GLN B CA 1
ATOM 5157 C C . GLN B 1 130 ? 13.957 -44.538 33.885 1.00 15.71 130 GLN B C 1
ATOM 5158 O O . GLN B 1 130 ? 14.052 -43.487 33.257 1.00 14.79 130 GLN B O 1
ATOM 5164 N N . SER B 1 131 ? 12.898 -44.859 34.637 1.00 15.33 131 SER B N 1
ATOM 5165 C CA . SER B 1 131 ? 11.694 -44.029 34.719 1.00 14.96 131 SER B CA 1
ATOM 5166 C C . SER B 1 131 ? 11.979 -42.728 35.469 1.00 14.66 131 SER B C 1
ATOM 5167 O O . SER B 1 131 ? 11.543 -41.661 35.045 1.00 14.07 131 SER B O 1
ATOM 5170 N N . VAL B 1 132 ? 12.762 -42.821 36.548 1.00 14.67 132 VAL B N 1
ATOM 5171 C CA . VAL B 1 132 ? 13.142 -41.651 37.350 1.00 13.20 132 VAL B CA 1
ATOM 5172 C C . VAL B 1 132 ? 14.014 -40.718 36.501 1.00 13.33 132 VAL B C 1
ATOM 5173 O O . VAL B 1 132 ? 13.731 -39.520 36.390 1.00 13.14 132 VAL B O 1
ATOM 5177 N N . PHE B 1 133 ? 15.020 -41.309 35.854 1.00 12.77 133 PHE B N 1
ATOM 5178 C CA . PHE B 1 133 ? 15.978 -40.584 35.018 1.00 14.22 133 PHE B CA 1
ATOM 5179 C C . PHE B 1 133 ? 15.414 -39.916 33.763 1.00 14.45 133 PHE B C 1
ATOM 5180 O O . PHE B 1 133 ? 15.940 -38.886 33.335 1.00 15.45 133 PHE B O 1
ATOM 5188 N N . ARG B 1 134 ? 14.344 -40.475 33.192 1.00 14.97 134 ARG B N 1
ATOM 5189 C CA . ARG B 1 134 ? 13.737 -39.887 31.992 1.00 16.46 134 ARG B CA 1
ATOM 5190 C C . ARG B 1 134 ? 12.681 -38.819 32.305 1.00 16.25 134 ARG B C 1
ATOM 5191 O O . ARG B 1 134 ? 12.153 -38.172 31.398 1.00 16.44 134 ARG B O 1
ATOM 5199 N N . GLY B 1 135 ? 12.362 -38.659 33.588 1.00 15.64 135 GLY B N 1
ATOM 5200 C CA . GLY B 1 135 ? 11.398 -37.649 33.979 1.00 14.66 135 GLY B CA 1
ATOM 5201 C C . GLY B 1 135 ? 9.963 -38.071 34.176 1.00 15.10 135 GLY B C 1
ATOM 5202 O O . GLY B 1 135 ? 9.077 -37.211 34.201 1.00 15.05 135 GLY B O 1
ATOM 5203 N N . GLU B 1 136 ? 9.716 -39.377 34.304 1.00 14.15 136 GLU B N 1
ATOM 5204 C CA . GLU B 1 136 ? 8.359 -39.874 34.547 1.00 16.31 136 GLU B CA 1
ATOM 5205 C C . GLU B 1 136 ? 7.939 -39.454 35.959 1.00 15.29 136 GLU B C 1
ATOM 5206 O O . GLU B 1 136 ? 8.781 -39.307 36.851 1.00 15.43 136 GLU B O 1
ATOM 5212 N N . ARG B 1 137 ? 6.641 -39.240 36.139 1.00 15.79 137 ARG B N 1
ATOM 5213 C CA . ARG B 1 137 ? 6.078 -38.802 37.414 1.00 16.12 137 ARG B CA 1
ATOM 5214 C C . ARG B 1 137 ? 5.980 -39.939 38.429 1.00 16.29 137 ARG B C 1
ATOM 5215 O O . ARG B 1 137 ? 4.884 -40.396 38.777 1.00 16.98 137 ARG B O 1
ATOM 5223 N N . VAL B 1 138 ? 7.156 -40.370 38.902 1.00 15.74 138 VAL B N 1
ATOM 5224 C CA . VAL B 1 138 ? 7.315 -41.474 39.857 1.00 15.44 138 VAL B CA 1
ATOM 5225 C C . VAL B 1 138 ? 6.875 -41.108 41.286 1.00 14.39 138 VAL B C 1
ATOM 5226 O O . VAL B 1 138 ? 6.596 -41.984 42.110 1.00 15.50 138 VAL B O 1
ATOM 5230 N N . ASN B 1 139 ? 6.856 -39.807 41.584 1.00 13.38 139 ASN B N 1
ATOM 5231 C CA . ASN B 1 139 ? 6.373 -39.311 42.885 1.00 13.22 139 ASN B CA 1
ATOM 5232 C C . ASN B 1 139 ? 4.852 -39.226 42.656 1.00 13.91 139 ASN B C 1
ATOM 5233 O O . ASN B 1 139 ? 4.295 -38.157 42.406 1.00 15.38 139 ASN B O 1
ATOM 5238 N N . THR B 1 140 ? 4.213 -40.389 42.769 1.00 14.65 140 THR B N 1
ATOM 5239 C CA . THR B 1 140 ? 2.790 -40.577 42.491 1.00 16.19 140 THR B CA 1
ATOM 5240 C C . THR B 1 140 ? 1.772 -39.838 43.358 1.00 16.40 140 THR B C 1
ATOM 5241 O O . THR B 1 140 ? 0.702 -39.460 42.880 1.00 16.40 140 THR B O 1
ATOM 5245 N N . THR B 1 141 ? 2.101 -39.620 44.629 1.00 15.74 141 THR B N 1
ATOM 5246 C CA . THR B 1 141 ? 1.166 -38.948 45.536 1.00 15.62 141 THR B CA 1
ATOM 5247 C C . THR B 1 141 ? 1.014 -37.461 45.214 1.00 16.00 141 THR B C 1
ATOM 5248 O O . THR B 1 141 ? -0.042 -36.864 45.442 1.00 18.06 141 THR B O 1
ATOM 5252 N N . GLU B 1 142 ? 2.092 -36.880 44.688 1.00 16.01 142 GLU B N 1
ATOM 5253 C CA . GLU B 1 142 ? 2.129 -35.472 44.306 1.00 15.86 142 GLU B CA 1
ATOM 5254 C C . GLU B 1 142 ? 2.109 -35.295 42.783 1.00 16.47 142 GLU B C 1
ATOM 5255 O O . GLU B 1 142 ? 2.034 -34.164 42.296 1.00 17.31 142 GLU B O 1
ATOM 5261 N N . ASN B 1 143 ? 2.167 -36.416 42.048 1.00 16.82 143 ASN B N 1
ATOM 5262 C CA . ASN B 1 143 ? 2.175 -36.471 40.567 1.00 16.93 143 ASN B CA 1
ATOM 5263 C C . ASN B 1 143 ? 3.273 -35.559 39.983 1.00 17.31 143 ASN B C 1
ATOM 5264 O O . ASN B 1 143 ? 3.025 -34.694 39.138 1.00 17.95 143 ASN B O 1
ATOM 5269 N N . ARG B 1 144 ? 4.488 -35.751 40.491 1.00 15.27 144 ARG B N 1
ATOM 5270 C CA . ARG B 1 144 ? 5.645 -34.947 40.099 1.00 15.56 144 ARG B CA 1
ATOM 5271 C C . ARG B 1 144 ? 6.843 -35.778 39.661 1.00 14.03 144 ARG B C 1
ATOM 5272 O O . ARG B 1 144 ? 6.975 -36.941 40.069 1.00 12.95 144 ARG B O 1
ATOM 5280 N N . PRO B 1 145 ? 7.693 -35.231 38.756 1.00 14.11 145 PRO B N 1
ATOM 5281 C CA . PRO B 1 145 ? 8.880 -35.992 38.344 1.00 13.74 145 PRO B CA 1
ATOM 5282 C C . PRO B 1 145 ? 9.892 -35.872 39.503 1.00 12.55 145 PRO B C 1
ATOM 5283 O O . PRO B 1 145 ? 9.667 -35.115 40.461 1.00 12.27 145 PRO B O 1
ATOM 5287 N N . VAL B 1 146 ? 10.949 -36.672 39.456 1.00 11.30 146 VAL B N 1
ATOM 5288 C CA . VAL B 1 146 ? 11.993 -36.661 40.483 1.00 10.56 146 VAL B CA 1
ATOM 5289 C C . VAL B 1 146 ? 13.266 -36.506 39.680 1.00 10.56 146 VAL B C 1
ATOM 5290 O O . VAL B 1 146 ? 13.840 -37.480 39.185 1.00 10.87 146 VAL B O 1
ATOM 5294 N N . LEU B 1 147 ? 13.683 -35.253 39.522 1.00 10.26 147 LEU B N 1
ATOM 5295 C CA . LEU B 1 147 ? 14.835 -34.960 38.692 1.00 9.29 147 LEU B CA 1
ATOM 5296 C C . LEU B 1 147 ? 16.028 -34.205 39.251 1.00 9.67 147 LEU B C 1
ATOM 5297 O O . LEU B 1 147 ? 16.577 -33.315 38.592 1.00 9.86 147 LEU B O 1
ATOM 5302 N N . HIS B 1 148 ? 16.483 -34.596 40.438 1.00 9.26 148 HIS B N 1
ATOM 5303 C CA . HIS B 1 148 ? 17.685 -33.977 40.993 1.00 9.40 148 HIS B CA 1
ATOM 5304 C C . HIS B 1 148 ? 18.910 -34.360 40.138 1.00 10.18 148 HIS B C 1
ATOM 5305 O O . HIS B 1 148 ? 19.900 -33.630 40.111 1.00 10.50 148 HIS B O 1
ATOM 5312 N N . ILE B 1 149 ? 18.790 -35.454 39.374 1.00 9.73 149 ILE B N 1
ATOM 5313 C CA . ILE B 1 149 ? 19.867 -35.899 38.482 1.00 9.73 149 ILE B CA 1
ATOM 5314 C C . ILE B 1 149 ? 20.047 -34.927 37.302 1.00 9.87 149 ILE B C 1
ATOM 5315 O O . ILE B 1 149 ? 21.138 -34.821 36.742 1.00 10.93 149 ILE B O 1
ATOM 5320 N N . ALA B 1 150 ? 18.976 -34.200 36.965 1.00 9.74 150 ALA B N 1
ATOM 5321 C CA . ALA B 1 150 ? 19.010 -33.215 35.877 1.00 10.92 150 ALA B CA 1
ATOM 5322 C C . ALA B 1 150 ? 19.852 -31.995 36.249 1.00 11.20 150 ALA B C 1
ATOM 5323 O O . ALA B 1 150 ? 20.514 -31.405 35.395 1.00 11.84 150 ALA B O 1
ATOM 5325 N N . LEU B 1 151 ? 19.880 -31.678 37.544 1.00 10.31 151 LEU B N 1
ATOM 5326 C CA . LEU B 1 151 ? 20.637 -30.535 38.065 1.00 9.15 151 LEU B CA 1
ATOM 5327 C C . LEU B 1 151 ? 22.146 -30.655 37.877 1.00 9.70 151 LEU B C 1
ATOM 5328 O O . LEU B 1 151 ? 22.845 -29.649 37.743 1.00 9.29 151 LEU B O 1
ATOM 5333 N N . ARG B 1 152 ? 22.626 -31.895 37.841 1.00 9.48 152 ARG B N 1
ATOM 5334 C CA . ARG B 1 152 ? 24.043 -32.186 37.679 1.00 10.85 152 ARG B CA 1
ATOM 5335 C C . ARG B 1 152 ? 24.350 -32.953 36.387 1.00 10.68 152 ARG B C 1
ATOM 5336 O O . ARG B 1 152 ? 25.408 -33.568 36.261 1.00 11.75 152 ARG B O 1
ATOM 5344 N N . ASN B 1 153 ? 23.432 -32.889 35.423 1.00 11.25 153 ASN B N 1
ATOM 5345 C CA . ASN B 1 153 ? 23.590 -33.585 34.141 1.00 11.44 153 ASN B CA 1
ATOM 5346 C C . ASN B 1 153 ? 24.595 -32.847 33.245 1.00 11.30 153 ASN B C 1
ATOM 5347 O O . ASN B 1 153 ? 24.215 -32.080 32.356 1.00 12.24 153 ASN B O 1
ATOM 5352 N N . ARG B 1 154 ? 25.876 -33.141 33.474 1.00 11.12 154 ARG B N 1
ATOM 5353 C CA . ARG B 1 154 ? 26.980 -32.517 32.744 1.00 13.32 154 ARG B CA 1
ATOM 5354 C C . ARG B 1 154 ? 27.069 -32.891 31.272 1.00 14.35 154 ARG B C 1
ATOM 5355 O O . ARG B 1 154 ? 27.605 -32.119 30.477 1.00 15.85 154 ARG B O 1
ATOM 5363 N N . SER B 1 155 ? 26.501 -34.044 30.911 1.00 15.94 155 SER B N 1
ATOM 5364 C CA . SER B 1 155 ? 26.496 -34.514 29.516 1.00 16.77 155 SER B CA 1
ATOM 5365 C C . SER B 1 155 ? 25.554 -33.652 28.673 1.00 16.77 155 SER B C 1
ATOM 5366 O O . SER B 1 155 ? 25.685 -33.575 27.450 1.00 16.73 155 SER B O 1
ATOM 5369 N N . ASN B 1 156 ? 24.613 -33.004 29.372 1.00 16.23 156 ASN B N 1
ATOM 5370 C CA . ASN B 1 156 ? 23.586 -32.130 28.808 1.00 18.06 156 ASN B CA 1
ATOM 5371 C C . ASN B 1 156 ? 22.631 -32.815 27.840 1.00 18.09 156 ASN B C 1
ATOM 5372 O O . ASN B 1 156 ? 22.010 -32.162 26.994 1.00 19.43 156 ASN B O 1
ATOM 5377 N N . ARG B 1 157 ? 22.503 -34.138 27.992 1.00 18.21 157 ARG B N 1
ATOM 5378 C CA . ARG B 1 157 ? 21.587 -34.935 27.174 1.00 19.45 157 ARG B CA 1
ATOM 5379 C C . ARG B 1 157 ? 20.177 -34.461 27.568 1.00 17.73 157 ARG B C 1
ATOM 5380 O O . ARG B 1 157 ? 19.934 -34.136 28.742 1.00 18.19 157 ARG B O 1
ATOM 5388 N N . PRO B 1 158 ? 19.255 -34.352 26.597 1.00 16.20 158 PRO B N 1
ATOM 5389 C CA . PRO B 1 158 ? 17.907 -33.894 26.936 1.00 15.43 158 PRO B CA 1
ATOM 5390 C C . PRO B 1 158 ? 17.055 -34.758 27.871 1.00 15.07 158 PRO B C 1
ATOM 5391 O O . PRO B 1 158 ? 17.098 -35.991 27.812 1.00 15.75 158 PRO B O 1
ATOM 5395 N N . ILE B 1 159 ? 16.407 -34.084 28.824 1.00 14.57 159 ILE B N 1
ATOM 5396 C CA . ILE B 1 159 ? 15.509 -34.703 29.809 1.00 14.94 159 ILE B CA 1
ATOM 5397 C C . ILE B 1 159 ? 14.211 -33.888 29.728 1.00 14.91 159 ILE B C 1
ATOM 5398 O O . ILE B 1 159 ? 14.195 -32.692 30.039 1.00 14.65 159 ILE B O 1
ATOM 5403 N N . TYR B 1 160 ? 13.127 -34.554 29.336 1.00 15.93 160 TYR B N 1
ATOM 5404 C CA . TYR B 1 160 ? 11.827 -33.913 29.129 1.00 17.04 160 TYR B CA 1
ATOM 5405 C C . TYR B 1 160 ? 10.768 -33.962 30.226 1.00 17.82 160 TYR B C 1
ATOM 5406 O O . TYR B 1 160 ? 10.530 -35.009 30.838 1.00 19.61 160 TYR B O 1
ATOM 5415 N N . VAL B 1 161 ? 10.150 -32.801 30.452 1.00 18.56 161 VAL B N 1
ATOM 5416 C CA . VAL B 1 161 ? 9.040 -32.598 31.400 1.00 21.40 161 VAL B CA 1
ATOM 5417 C C . VAL B 1 161 ? 8.080 -31.697 30.615 1.00 22.80 161 VAL B C 1
ATOM 5418 O O . VAL B 1 161 ? 8.473 -30.612 30.161 1.00 22.95 161 VAL B O 1
ATOM 5422 N N . ASP B 1 162 ? 6.831 -32.155 30.470 1.00 24.74 162 ASP B N 1
ATOM 5423 C CA . ASP B 1 162 ? 5.753 -31.466 29.727 1.00 26.62 162 ASP B CA 1
ATOM 5424 C C . ASP B 1 162 ? 6.117 -31.271 28.240 1.00 27.03 162 ASP B C 1
ATOM 5425 O O . ASP B 1 162 ? 5.682 -30.305 27.598 1.00 28.42 162 ASP B O 1
ATOM 5430 N N . GLY B 1 163 ? 6.941 -32.187 27.724 1.00 27.15 163 GLY B N 1
ATOM 5431 C CA . GLY B 1 163 ? 7.398 -32.150 26.337 1.00 26.92 163 GLY B CA 1
ATOM 5432 C C . GLY B 1 163 ? 8.488 -31.124 26.054 1.00 26.51 163 GLY B C 1
ATOM 5433 O O . GLY B 1 163 ? 8.805 -30.850 24.894 1.00 26.86 163 GLY B O 1
ATOM 5434 N N . LYS B 1 164 ? 9.077 -30.587 27.123 1.00 24.97 164 LYS B N 1
ATOM 5435 C CA . LYS B 1 164 ? 10.120 -29.568 27.048 1.00 22.99 164 LYS B CA 1
ATOM 5436 C C . LYS B 1 164 ? 11.382 -30.016 27.794 1.00 21.40 164 LYS B C 1
ATOM 5437 O O . LYS B 1 164 ? 11.297 -30.486 28.935 1.00 20.78 164 LYS B O 1
ATOM 5443 N N . ASP B 1 165 ? 12.541 -29.850 27.149 1.00 18.32 165 ASP B N 1
ATOM 5444 C CA . ASP B 1 165 ? 13.847 -30.188 27.733 1.00 17.04 165 ASP B CA 1
ATOM 5445 C C . ASP B 1 165 ? 14.100 -29.213 28.890 1.00 16.27 165 ASP B C 1
ATOM 5446 O O . ASP B 1 165 ? 13.969 -27.997 28.725 1.00 16.55 165 ASP B O 1
ATOM 5451 N N . VAL B 1 166 ? 14.429 -29.769 30.056 1.00 13.80 166 VAL B N 1
ATOM 5452 C CA . VAL B 1 166 ? 14.689 -28.973 31.255 1.00 13.76 166 VAL B CA 1
ATOM 5453 C C . VAL B 1 166 ? 16.106 -28.435 31.372 1.00 13.84 166 VAL B C 1
ATOM 5454 O O . VAL B 1 166 ? 16.352 -27.515 32.158 1.00 13.79 166 VAL B O 1
ATOM 5458 N N . MET B 1 167 ? 17.022 -28.985 30.574 1.00 12.79 167 MET B N 1
ATOM 5459 C CA . MET B 1 167 ? 18.418 -28.560 30.606 1.00 12.73 167 MET B CA 1
ATOM 5460 C C . MET B 1 167 ? 18.716 -27.072 30.348 1.00 13.43 167 MET B C 1
ATOM 5461 O O . MET B 1 167 ? 19.585 -26.517 31.027 1.00 12.58 167 MET B O 1
ATOM 5466 N N . PRO B 1 168 ? 18.001 -26.399 29.393 1.00 13.98 168 PRO B N 1
ATOM 5467 C CA . PRO B 1 168 ? 18.295 -24.971 29.188 1.00 13.90 168 PRO B CA 1
ATOM 5468 C C . PRO B 1 168 ? 18.008 -24.134 30.439 1.00 14.57 168 PRO B C 1
ATOM 5469 O O . PRO B 1 168 ? 18.775 -23.229 30.773 1.00 15.57 168 PRO B O 1
ATOM 5473 N N . ALA B 1 169 ? 16.954 -24.514 31.164 1.00 13.71 169 ALA B N 1
ATOM 5474 C CA . ALA B 1 169 ? 16.536 -23.841 32.395 1.00 13.55 169 ALA B CA 1
ATOM 5475 C C . ALA B 1 169 ? 17.517 -24.102 33.544 1.00 13.63 169 ALA B C 1
ATOM 5476 O O . ALA B 1 169 ? 17.815 -23.194 34.324 1.00 14.27 169 ALA B O 1
ATOM 5478 N N . VAL B 1 170 ? 18.022 -25.337 33.625 1.00 12.83 170 VAL B N 1
ATOM 5479 C CA . VAL B 1 170 ? 18.996 -25.741 34.651 1.00 12.26 170 VAL B CA 1
ATOM 5480 C C . VAL B 1 170 ? 20.300 -24.956 34.469 1.00 12.53 170 VAL B C 1
ATOM 5481 O O . VAL B 1 170 ? 20.810 -24.350 35.417 1.00 12.40 170 VAL B O 1
ATOM 5485 N N . ASN B 1 171 ? 20.784 -24.932 33.228 1.00 12.34 171 ASN B N 1
ATOM 5486 C CA . ASN B 1 171 ? 22.027 -24.247 32.889 1.00 12.74 171 ASN B CA 1
ATOM 5487 C C . ASN B 1 171 ? 21.954 -22.727 32.948 1.00 12.05 171 ASN B C 1
ATOM 5488 O O . ASN B 1 171 ? 22.969 -22.082 33.226 1.00 13.85 171 ASN B O 1
ATOM 5493 N N . LYS B 1 172 ? 20.754 -22.169 32.751 1.00 13.93 172 LYS B N 1
ATOM 5494 C CA . LYS B 1 172 ? 20.551 -20.714 32.816 1.00 13.13 172 LYS B CA 1
ATOM 5495 C C . LYS B 1 172 ? 20.734 -20.250 34.264 1.00 13.22 172 LYS B C 1
ATOM 5496 O O . LYS B 1 172 ? 21.383 -19.230 34.517 1.00 13.92 172 LYS B O 1
ATOM 5502 N N . VAL B 1 173 ? 20.215 -21.041 35.209 1.00 12.42 173 VAL B N 1
ATOM 5503 C CA . VAL B 1 173 ? 20.341 -20.724 36.632 1.00 11.08 173 VAL B CA 1
ATOM 5504 C C . VAL B 1 173 ? 21.792 -20.902 37.089 1.00 10.31 173 VAL B C 1
ATOM 5505 O O . VAL B 1 173 ? 22.295 -20.075 37.847 1.00 10.09 173 VAL B O 1
ATOM 5509 N N . LEU B 1 174 ? 22.472 -21.942 36.593 1.00 10.02 174 LEU B N 1
ATOM 5510 C CA . LEU B 1 174 ? 23.883 -22.169 36.941 1.00 11.18 174 LEU B CA 1
ATOM 5511 C C . LEU B 1 174 ? 24.776 -21.021 36.462 1.00 12.04 174 LEU B C 1
ATOM 5512 O O . LEU B 1 174 ? 25.716 -20.637 37.161 1.00 13.05 174 LEU B O 1
ATOM 5517 N N . ASP B 1 175 ? 24.418 -20.430 35.316 1.00 13.46 175 ASP B N 1
ATOM 5518 C CA . ASP B 1 175 ? 25.154 -19.292 34.744 1.00 14.14 175 ASP B CA 1
ATOM 5519 C C . ASP B 1 175 ? 24.892 -18.037 35.586 1.00 12.74 175 ASP B C 1
ATOM 5520 O O . ASP B 1 175 ? 25.806 -17.244 35.815 1.00 13.63 175 ASP B O 1
ATOM 5525 N N . GLN B 1 176 ? 23.647 -17.890 36.050 1.00 12.96 176 GLN B N 1
ATOM 5526 C CA . GLN B 1 176 ? 23.223 -16.766 36.893 1.00 12.19 176 GLN B CA 1
ATOM 5527 C C . GLN B 1 176 ? 23.971 -16.851 38.232 1.00 12.21 176 GLN B C 1
ATOM 5528 O O . GLN B 1 176 ? 24.464 -15.840 38.740 1.00 12.43 176 GLN B O 1
ATOM 5534 N N . MET B 1 177 ? 24.097 -18.075 38.753 1.00 11.23 177 MET B N 1
ATOM 5535 C CA . MET B 1 177 ? 24.809 -18.346 40.005 1.00 11.70 177 MET B CA 1
ATOM 5536 C C . MET B 1 177 ? 26.298 -18.031 39.846 1.00 10.98 177 MET B C 1
ATOM 5537 O O . MET B 1 177 ? 26.900 -17.445 40.741 1.00 10.82 177 MET B O 1
ATOM 5542 N N . ARG B 1 178 ? 26.864 -18.378 38.686 1.00 12.08 178 ARG B N 1
ATOM 5543 C CA . ARG B 1 178 ? 28.279 -18.117 38.376 1.00 11.78 178 ARG B CA 1
ATOM 5544 C C . ARG B 1 178 ? 28.570 -16.618 38.419 1.00 12.51 178 ARG B C 1
ATOM 5545 O O . ARG B 1 178 ? 29.466 -16.181 39.136 1.00 12.72 178 ARG B O 1
ATOM 5553 N N . SER B 1 179 ? 27.771 -15.853 37.676 1.00 12.28 179 SER B N 1
ATOM 5554 C CA . SER B 1 179 ? 27.914 -14.398 37.586 1.00 12.30 179 SER B CA 1
ATOM 5555 C C . SER B 1 179 ? 27.778 -13.700 38.935 1.00 12.90 179 SER B C 1
ATOM 5556 O O . SER B 1 179 ? 28.636 -12.895 39.311 1.00 13.11 179 SER B O 1
ATOM 5559 N N . PHE B 1 180 ? 26.730 -14.054 39.679 1.00 12.21 180 PHE B N 1
ATOM 5560 C CA . PHE B 1 180 ? 26.479 -13.460 40.990 1.00 11.49 180 PHE B CA 1
ATOM 5561 C C . PHE B 1 180 ? 27.531 -13.837 42.028 1.00 12.29 180 PHE B C 1
ATOM 5562 O O . PHE B 1 180 ? 28.015 -12.965 42.756 1.00 11.49 180 PHE B O 1
ATOM 5570 N N . SER B 1 181 ? 27.855 -15.132 42.114 1.00 10.93 181 SER B N 1
ATOM 5571 C CA . SER B 1 181 ? 28.851 -15.612 43.073 1.00 11.45 181 SER B CA 1
ATOM 5572 C C . SER B 1 181 ? 30.202 -14.951 42.839 1.00 10.83 181 SER B C 1
ATOM 5573 O O . SER B 1 181 ? 30.881 -14.598 43.796 1.00 10.96 181 SER B O 1
ATOM 5576 N N . GLU B 1 182 ? 30.530 -14.698 41.567 1.00 12.21 182 GLU B N 1
ATOM 5577 C CA . GLU B 1 182 ? 31.784 -14.034 41.221 1.00 13.08 182 GLU B CA 1
ATOM 5578 C C . GLU B 1 182 ? 31.786 -12.577 41.668 1.00 12.22 182 GLU B C 1
ATOM 5579 O O . GLU B 1 182 ? 32.779 -12.115 42.215 1.00 14.03 182 GLU B O 1
ATOM 5585 N N . LYS B 1 183 ? 30.647 -11.895 41.521 1.00 12.24 183 LYS B N 1
ATOM 5586 C CA . LYS B 1 183 ? 30.515 -10.493 41.948 1.00 12.25 183 LYS B CA 1
ATOM 5587 C C . LYS B 1 183 ? 30.701 -10.363 43.466 1.00 12.89 183 LYS B C 1
ATOM 5588 O O . LYS B 1 183 ? 31.376 -9.445 43.935 1.00 13.96 183 LYS B O 1
ATOM 5594 N N . VAL B 1 184 ? 30.162 -11.331 44.214 1.00 11.43 184 VAL B N 1
ATOM 5595 C CA . VAL B 1 184 ? 30.273 -11.355 45.677 1.00 11.31 184 VAL B CA 1
ATOM 5596 C C . VAL B 1 184 ? 31.707 -11.655 46.132 1.00 11.50 184 VAL B C 1
ATOM 5597 O O . VAL B 1 184 ? 32.278 -10.901 46.919 1.00 12.02 184 VAL B O 1
ATOM 5601 N N . ARG B 1 185 ? 32.284 -12.724 45.584 1.00 10.81 185 ARG B N 1
ATOM 5602 C CA . ARG B 1 185 ? 33.639 -13.177 45.914 1.00 11.30 185 ARG B CA 1
ATOM 5603 C C . ARG B 1 185 ? 34.764 -12.192 45.600 1.00 11.26 185 ARG B C 1
ATOM 5604 O O . ARG B 1 185 ? 35.700 -12.046 46.383 1.00 12.54 185 ARG B O 1
ATOM 5612 N N . THR B 1 186 ? 34.645 -11.506 44.466 1.00 12.74 186 THR B N 1
ATOM 5613 C CA . THR B 1 186 ? 35.658 -10.546 44.030 1.00 13.85 186 THR B CA 1
ATOM 5614 C C . THR B 1 186 ? 35.545 -9.173 44.685 1.00 15.48 186 THR B C 1
ATOM 5615 O O . THR B 1 186 ? 36.426 -8.323 44.517 1.00 16.37 186 THR B O 1
ATOM 5619 N N . GLY B 1 187 ? 34.450 -8.964 45.413 1.00 15.69 187 GLY B N 1
ATOM 5620 C CA . GLY B 1 187 ? 34.217 -7.700 46.088 1.00 15.64 187 GLY B CA 1
ATOM 5621 C C . GLY B 1 187 ? 33.500 -6.660 45.250 1.00 16.48 187 GLY B C 1
ATOM 5622 O O . GLY B 1 187 ? 33.332 -5.528 45.702 1.00 17.67 187 GLY B O 1
ATOM 5623 N N . GLU B 1 188 ? 33.056 -7.047 44.050 1.00 16.76 188 GLU B N 1
ATOM 5624 C CA . GLU B 1 188 ? 32.347 -6.150 43.129 1.00 17.81 188 GLU B CA 1
ATOM 5625 C C . GLU B 1 188 ? 30.933 -5.818 43.624 1.00 16.51 188 GLU B C 1
ATOM 5626 O O . GLU B 1 188 ? 30.461 -4.692 43.433 1.00 17.42 188 GLU B O 1
ATOM 5632 N N . TRP B 1 189 ? 30.264 -6.796 44.247 1.00 14.21 189 TRP B N 1
ATOM 5633 C CA . TRP B 1 189 ? 28.919 -6.591 44.795 1.00 13.84 189 TRP B CA 1
ATOM 5634 C C . TRP B 1 189 ? 29.052 -5.792 46.087 1.00 13.95 189 TRP B C 1
ATOM 5635 O O . TRP B 1 189 ? 29.704 -6.229 47.039 1.00 14.56 189 TRP B O 1
ATOM 5646 N N . LYS B 1 190 ? 28.424 -4.621 46.099 1.00 14.49 190 LYS B N 1
ATOM 5647 C CA . LYS B 1 190 ? 28.485 -3.735 47.251 1.00 14.75 190 LYS B CA 1
ATOM 5648 C C . LYS B 1 190 ? 27.203 -3.666 48.058 1.00 13.50 190 LYS B C 1
ATOM 5649 O O . LYS B 1 190 ? 26.101 -3.803 47.524 1.00 14.53 190 LYS B O 1
ATOM 5655 N N . GLY B 1 191 ? 27.374 -3.411 49.356 1.00 14.55 191 GLY B N 1
ATOM 5656 C CA . GLY B 1 191 ? 26.248 -3.230 50.256 1.00 13.47 191 GLY B CA 1
ATOM 5657 C C . GLY B 1 191 ? 25.747 -1.803 50.064 1.00 14.15 191 GLY B C 1
ATOM 5658 O O . GLY B 1 191 ? 26.346 -1.045 49.296 1.00 14.45 191 GLY B O 1
ATOM 5659 N N . HIS B 1 192 ? 24.700 -1.418 50.792 1.00 14.05 192 HIS B N 1
ATOM 5660 C CA . HIS B 1 192 ? 24.100 -0.081 50.675 1.00 14.65 192 HIS B CA 1
ATOM 5661 C C . HIS B 1 192 ? 25.027 1.113 50.920 1.00 14.76 192 HIS B C 1
ATOM 5662 O O . HIS B 1 192 ? 24.840 2.176 50.324 1.00 16.26 192 HIS B O 1
ATOM 5669 N N . THR B 1 193 ? 26.027 0.918 51.775 1.00 14.52 193 THR B N 1
ATOM 5670 C CA . THR B 1 193 ? 26.987 1.972 52.105 1.00 14.85 193 THR B CA 1
ATOM 5671 C C . THR B 1 193 ? 28.305 1.843 51.329 1.00 15.37 193 THR B C 1
ATOM 5672 O O . THR B 1 193 ? 29.305 2.489 51.665 1.00 16.75 193 THR B O 1
ATOM 5676 N N . GLY B 1 194 ? 28.303 0.976 50.315 1.00 15.71 194 GLY B N 1
ATOM 5677 C CA . GLY B 1 194 ? 29.466 0.776 49.464 1.00 15.58 194 GLY B CA 1
ATOM 5678 C C . GLY B 1 194 ? 30.527 -0.225 49.882 1.00 15.76 194 GLY B C 1
ATOM 5679 O O . GLY B 1 194 ? 31.580 -0.291 49.248 1.00 17.23 194 GLY B O 1
ATOM 5680 N N . LYS B 1 195 ? 30.261 -1.012 50.924 1.00 14.67 195 LYS B N 1
ATOM 5681 C CA . LYS B 1 195 ? 31.229 -2.008 51.394 1.00 15.16 195 LYS B CA 1
ATOM 5682 C C . LYS B 1 195 ? 31.102 -3.330 50.651 1.00 14.79 195 LYS B C 1
ATOM 5683 O O . LYS B 1 195 ? 29.997 -3.724 50.268 1.00 15.32 195 LYS B O 1
ATOM 5689 N N . ALA B 1 196 ? 32.233 -4.015 50.474 1.00 14.80 196 ALA B N 1
ATOM 5690 C CA . ALA B 1 196 ? 32.268 -5.334 49.837 1.00 13.95 196 ALA B CA 1
ATOM 5691 C C . ALA B 1 196 ? 31.664 -6.325 50.847 1.00 14.30 196 ALA B C 1
ATOM 5692 O O . ALA B 1 196 ? 31.705 -6.081 52.056 1.00 13.66 196 ALA B O 1
ATOM 5694 N N . ILE B 1 197 ? 31.091 -7.420 50.345 1.00 13.01 197 ILE B N 1
ATOM 5695 C CA . ILE B 1 197 ? 30.470 -8.439 51.200 1.00 13.13 197 ILE B CA 1
ATOM 5696 C C . ILE B 1 197 ? 31.514 -9.276 51.953 1.00 12.71 197 ILE B C 1
ATOM 5697 O O . ILE B 1 197 ? 32.448 -9.812 51.350 1.00 13.25 197 ILE B O 1
ATOM 5702 N N . ARG B 1 198 ? 31.363 -9.327 53.279 1.00 12.12 198 ARG B N 1
ATOM 5703 C CA . ARG B 1 198 ? 32.247 -10.088 54.160 1.00 13.47 198 ARG B CA 1
ATOM 5704 C C . ARG B 1 198 ? 31.498 -11.200 54.880 1.00 11.38 198 ARG B C 1
ATOM 5705 O O . ARG B 1 198 ? 32.113 -12.148 55.369 1.00 12.07 198 ARG B O 1
ATOM 5713 N N . HIS B 1 199 ? 30.179 -11.045 54.985 1.00 11.09 199 HIS B N 1
ATOM 5714 C CA . HIS B 1 199 ? 29.318 -12.015 55.667 1.00 10.69 199 HIS B CA 1
ATOM 5715 C C . HIS B 1 199 ? 28.193 -12.474 54.761 1.00 9.97 199 HIS B C 1
ATOM 5716 O O . HIS B 1 199 ? 27.538 -11.660 54.120 1.00 10.38 199 HIS B O 1
ATOM 5723 N N . VAL B 1 200 ? 28.003 -13.791 54.687 1.00 10.11 200 VAL B N 1
ATOM 5724 C CA . VAL B 1 200 ? 26.956 -14.394 53.864 1.00 10.96 200 VAL B CA 1
ATOM 5725 C C . VAL B 1 200 ? 26.063 -15.180 54.825 1.00 11.43 200 VAL B C 1
ATOM 5726 O O . VAL B 1 200 ? 26.513 -16.123 55.472 1.00 12.54 200 VAL B O 1
ATOM 5730 N N . VAL B 1 201 ? 24.809 -14.750 54.934 1.00 9.98 201 VAL B N 1
ATOM 5731 C CA . VAL B 1 201 ? 23.847 -15.372 55.837 1.00 9.93 201 VAL B CA 1
ATOM 5732 C C . VAL B 1 201 ? 22.735 -16.088 55.077 1.00 9.94 201 VAL B C 1
ATOM 5733 O O . VAL B 1 201 ? 21.901 -15.452 54.431 1.00 10.85 201 VAL B O 1
ATOM 5737 N N . ASN B 1 202 ? 22.735 -17.417 55.165 1.00 9.41 202 ASN B N 1
ATOM 5738 C CA . ASN B 1 202 ? 21.709 -18.232 54.529 1.00 10.07 202 ASN B CA 1
ATOM 5739 C C . ASN B 1 202 ? 20.564 -18.367 55.532 1.00 10.17 202 ASN B C 1
ATOM 5740 O O . ASN B 1 202 ? 20.791 -18.638 56.712 1.00 12.06 202 ASN B O 1
ATOM 5745 N N . ILE B 1 203 ? 19.352 -18.067 55.069 1.00 8.77 203 ILE B N 1
ATOM 5746 C CA . ILE B 1 203 ? 18.149 -18.161 55.886 1.00 9.35 203 ILE B CA 1
ATOM 5747 C C . ILE B 1 203 ? 17.268 -19.225 55.235 1.00 9.74 203 ILE B C 1
ATOM 5748 O O . ILE B 1 203 ? 16.751 -19.023 54.142 1.00 9.57 203 ILE B O 1
ATOM 5753 N N . GLY B 1 204 ? 17.135 -20.364 55.909 1.00 10.45 204 GLY B N 1
ATOM 5754 C CA . GLY B 1 204 ? 16.330 -21.458 55.392 1.00 10.79 204 GLY B CA 1
ATOM 5755 C C . GLY B 1 204 ? 16.344 -22.607 56.367 1.00 10.10 204 GLY B C 1
ATOM 5756 O O . GLY B 1 204 ? 17.207 -22.648 57.234 1.00 9.68 204 GLY B O 1
ATOM 5757 N N . ILE B 1 205 ? 15.436 -23.567 56.197 1.00 9.70 205 ILE B N 1
ATOM 5758 C CA . ILE B 1 205 ? 15.363 -24.704 57.111 1.00 9.37 205 ILE B CA 1
ATOM 5759 C C . ILE B 1 205 ? 15.228 -26.033 56.365 1.00 9.07 205 ILE B C 1
ATOM 5760 O O . ILE B 1 205 ? 14.757 -26.061 55.222 1.00 9.62 205 ILE B O 1
ATOM 5765 N N . GLY B 1 206 ? 15.722 -27.105 56.997 1.00 9.21 206 GLY B N 1
ATOM 5766 C CA . GLY B 1 206 ? 15.664 -28.448 56.434 1.00 9.29 206 GLY B CA 1
ATOM 5767 C C . GLY B 1 206 ? 16.452 -28.604 55.153 1.00 7.59 206 GLY B C 1
ATOM 5768 O O . GLY B 1 206 ? 17.670 -28.441 55.147 1.00 8.46 206 GLY B O 1
ATOM 5769 N N . GLY B 1 207 ? 15.738 -28.856 54.056 1.00 8.19 207 GLY B N 1
ATOM 5770 C CA . GLY B 1 207 ? 16.376 -29.015 52.760 1.00 9.61 207 GLY B CA 1
ATOM 5771 C C . GLY B 1 207 ? 17.003 -27.736 52.229 1.00 8.67 207 GLY B C 1
ATOM 5772 O O . GLY B 1 207 ? 17.848 -27.768 51.334 1.00 9.96 207 GLY B O 1
ATOM 5773 N N . SER B 1 208 ? 16.586 -26.610 52.802 1.00 10.31 208 SER B N 1
ATOM 5774 C CA . SER B 1 208 ? 17.110 -25.300 52.429 1.00 11.48 208 SER B CA 1
ATOM 5775 C C . SER B 1 208 ? 18.179 -24.832 53.434 1.00 12.81 208 SER B C 1
ATOM 5776 O O . SER B 1 208 ? 18.509 -23.639 53.496 1.00 13.94 208 SER B O 1
ATOM 5779 N N . ASP B 1 209 ? 18.737 -25.787 54.187 1.00 10.93 209 ASP B N 1
ATOM 5780 C CA . ASP B 1 209 ? 19.753 -25.512 55.209 1.00 11.79 209 ASP B CA 1
ATOM 5781 C C . ASP B 1 209 ? 20.830 -26.588 55.333 1.00 11.60 209 ASP B C 1
ATOM 5782 O O . ASP B 1 209 ? 22.016 -26.275 55.247 1.00 12.21 209 ASP B O 1
ATOM 5787 N N . LEU B 1 210 ? 20.412 -27.836 55.557 1.00 11.11 210 LEU B N 1
ATOM 5788 C CA . LEU B 1 210 ? 21.347 -28.949 55.772 1.00 10.60 210 LEU B CA 1
ATOM 5789 C C . LEU B 1 210 ? 22.390 -29.224 54.695 1.00 10.37 210 LEU B C 1
ATOM 5790 O O . LEU B 1 210 ? 23.539 -29.493 55.026 1.00 10.13 210 LEU B O 1
ATOM 5795 N N . GLY B 1 211 ? 21.989 -29.119 53.423 1.00 9.96 211 GLY B N 1
ATOM 5796 C CA . GLY B 1 211 ? 22.905 -29.307 52.299 1.00 11.11 211 GLY B CA 1
ATOM 5797 C C . GLY B 1 211 ? 23.966 -28.228 52.329 1.00 9.99 211 GLY B C 1
ATOM 5798 O O . GLY B 1 211 ? 25.159 -28.549 52.314 1.00 11.27 211 GLY B O 1
ATOM 5799 N N . PRO B 1 212 ? 23.560 -26.938 52.344 1.00 9.87 212 PRO B N 1
ATOM 5800 C CA . PRO B 1 212 ? 24.496 -25.815 52.398 1.00 10.06 212 PRO B CA 1
ATOM 5801 C C . PRO B 1 212 ? 25.469 -25.897 53.585 1.00 9.44 212 PRO B C 1
ATOM 5802 O O . PRO B 1 212 ? 26.665 -25.690 53.407 1.00 9.66 212 PRO B O 1
ATOM 5806 N N . VAL B 1 213 ? 24.962 -26.280 54.764 1.00 8.96 213 VAL B N 1
ATOM 5807 C CA . VAL B 1 213 ? 25.784 -26.436 55.977 1.00 9.34 213 VAL B CA 1
ATOM 5808 C C . VAL B 1 213 ? 26.795 -27.576 55.794 1.00 9.13 213 VAL B C 1
ATOM 5809 O O . VAL B 1 213 ? 27.999 -27.366 55.937 1.00 10.29 213 VAL B O 1
ATOM 5813 N N . MET B 1 214 ? 26.295 -28.759 55.439 1.00 8.65 214 MET B N 1
ATOM 5814 C CA . MET B 1 214 ? 27.139 -29.941 55.260 1.00 8.58 214 MET B CA 1
ATOM 5815 C C . MET B 1 214 ? 28.241 -29.754 54.225 1.00 8.41 214 MET B C 1
ATOM 5816 O O . MET B 1 214 ? 29.403 -30.045 54.509 1.00 9.18 214 MET B O 1
ATOM 5821 N N . ALA B 1 215 ? 27.870 -29.225 53.059 1.00 8.76 215 ALA B N 1
ATOM 5822 C CA . ALA B 1 215 ? 28.809 -29.022 51.962 1.00 9.02 215 ALA B CA 1
ATOM 5823 C C . ALA B 1 215 ? 29.854 -27.951 52.220 1.00 9.01 215 ALA B C 1
ATOM 5824 O O . ALA B 1 215 ? 31.023 -28.160 51.893 1.00 10.19 215 ALA B O 1
ATOM 5826 N N . THR B 1 216 ? 29.458 -26.831 52.836 1.00 9.28 216 THR B N 1
ATOM 5827 C CA . THR B 1 216 ? 30.429 -25.767 53.137 1.00 9.16 216 THR B CA 1
ATOM 5828 C C . THR B 1 216 ? 31.406 -26.194 54.228 1.00 9.88 216 THR B C 1
ATOM 5829 O O . THR B 1 216 ? 32.572 -25.802 54.203 1.00 11.45 216 THR B O 1
ATOM 5833 N N . GLU B 1 217 ? 30.938 -27.031 55.157 1.00 9.67 217 GLU B N 1
ATOM 5834 C CA . GLU B 1 217 ? 31.798 -27.555 56.219 1.00 10.32 217 GLU B CA 1
ATOM 5835 C C . GLU B 1 217 ? 32.746 -28.605 55.640 1.00 11.24 217 GLU B C 1
ATOM 5836 O O . GLU B 1 217 ? 33.943 -28.605 55.939 1.00 11.49 217 GLU B O 1
ATOM 5842 N N . ALA B 1 218 ? 32.206 -29.452 54.762 1.00 9.73 218 ALA B N 1
ATOM 5843 C CA . ALA B 1 218 ? 32.965 -30.523 54.114 1.00 9.46 218 ALA B CA 1
ATOM 5844 C C . ALA B 1 218 ? 34.062 -30.032 53.186 1.00 10.13 218 ALA B C 1
ATOM 5845 O O . ALA B 1 218 ? 35.139 -30.631 53.101 1.00 9.93 218 ALA B O 1
ATOM 5847 N N . LEU B 1 219 ? 33.767 -28.927 52.502 1.00 9.06 219 LEU B N 1
ATOM 5848 C CA . LEU B 1 219 ? 34.673 -28.341 51.521 1.00 10.28 219 LEU B CA 1
ATOM 5849 C C . LEU B 1 219 ? 35.368 -27.052 51.936 1.00 10.40 219 LEU B C 1
ATOM 5850 O O . LEU B 1 219 ? 35.820 -26.278 51.085 1.00 11.45 219 LEU B O 1
ATOM 5855 N N . LYS B 1 220 ? 35.572 -26.901 53.248 1.00 10.54 220 LYS B N 1
ATOM 5856 C CA . LYS B 1 220 ? 36.259 -25.736 53.810 1.00 11.36 220 LYS B CA 1
ATOM 5857 C C . LYS B 1 220 ? 37.690 -25.485 53.253 1.00 12.43 220 LYS B C 1
ATOM 5858 O O . LYS B 1 220 ? 38.076 -24.321 53.108 1.00 12.28 220 LYS B O 1
ATOM 5864 N N . PRO B 1 221 ? 38.480 -26.548 52.907 1.00 11.94 221 PRO B N 1
ATOM 5865 C CA . PRO B 1 221 ? 39.826 -26.271 52.369 1.00 12.35 221 PRO B CA 1
ATOM 5866 C C . PRO B 1 221 ? 39.811 -25.560 51.014 1.00 13.34 221 PRO B C 1
ATOM 5867 O O . PRO B 1 221 ? 40.793 -24.921 50.625 1.00 16.20 221 PRO B O 1
ATOM 5871 N N . PHE B 1 222 ? 38.687 -25.694 50.313 1.00 11.75 222 PHE B N 1
ATOM 5872 C CA . PHE B 1 222 ? 38.480 -25.127 48.978 1.00 11.19 222 PHE B CA 1
ATOM 5873 C C . PHE B 1 222 ? 37.705 -23.813 49.013 1.00 11.27 222 PHE B C 1
ATOM 5874 O O . PHE B 1 222 ? 37.318 -23.283 47.965 1.00 12.63 222 PHE B O 1
ATOM 5882 N N . SER B 1 223 ? 37.518 -23.276 50.218 1.00 10.29 223 SER B N 1
ATOM 5883 C CA . SER B 1 223 ? 36.765 -22.041 50.410 1.00 11.10 223 SER B CA 1
ATOM 5884 C C . SER B 1 223 ? 37.572 -20.755 50.401 1.00 10.55 223 SER B C 1
ATOM 5885 O O . SER B 1 223 ? 38.788 -20.767 50.592 1.00 12.44 223 SER B O 1
ATOM 5888 N N . GLN B 1 224 ? 36.867 -19.652 50.155 1.00 10.92 224 GLN B N 1
ATOM 5889 C CA . GLN B 1 224 ? 37.462 -18.318 50.186 1.00 11.86 224 GLN B CA 1
ATOM 5890 C C . GLN B 1 224 ? 37.302 -17.925 51.655 1.00 11.83 224 GLN B C 1
ATOM 5891 O O . GLN B 1 224 ? 36.190 -17.667 52.130 1.00 12.92 224 GLN B O 1
ATOM 5897 N N . ARG B 1 225 ? 38.429 -17.925 52.362 1.00 13.16 225 ARG B N 1
ATOM 5898 C CA . ARG B 1 225 ? 38.493 -17.649 53.798 1.00 14.26 225 ARG B CA 1
ATOM 5899 C C . ARG B 1 225 ? 38.040 -16.285 54.328 1.00 15.44 225 ARG B C 1
ATOM 5900 O O . ARG B 1 225 ? 37.641 -16.192 55.493 1.00 17.74 225 ARG B O 1
ATOM 5908 N N . ASP B 1 226 ? 38.068 -15.246 53.488 1.00 15.41 226 ASP B N 1
ATOM 5909 C CA . ASP B 1 226 ? 37.644 -13.911 53.934 1.00 16.65 226 ASP B CA 1
ATOM 5910 C C . ASP B 1 226 ? 36.124 -13.682 53.929 1.00 16.58 226 ASP B C 1
ATOM 5911 O O . ASP B 1 226 ? 35.647 -12.582 54.229 1.00 18.42 226 ASP B O 1
ATOM 5916 N N . LEU B 1 227 ? 35.382 -14.723 53.550 1.00 15.98 227 LEU B N 1
ATOM 5917 C CA . LEU B 1 227 ? 33.922 -14.693 53.524 1.00 16.12 227 LEU B CA 1
ATOM 5918 C C . LEU B 1 227 ? 33.402 -15.575 54.654 1.00 16.88 227 LEU B C 1
ATOM 5919 O O . LEU B 1 227 ? 33.620 -16.791 54.643 1.00 19.81 227 LEU B O 1
ATOM 5924 N N . SER B 1 228 ? 32.732 -14.961 55.628 1.00 14.40 228 SER B N 1
ATOM 5925 C CA . SER B 1 228 ? 32.172 -15.685 56.771 1.00 13.67 228 SER B CA 1
ATOM 5926 C C . SER B 1 228 ? 30.757 -16.154 56.460 1.00 13.06 228 SER B C 1
ATOM 5927 O O . SER B 1 228 ? 29.907 -15.354 56.070 1.00 13.27 228 SER B O 1
ATOM 5930 N N . LEU B 1 229 ? 30.527 -17.457 56.609 1.00 12.01 229 LEU B N 1
ATOM 5931 C CA . LEU B 1 229 ? 29.223 -18.066 56.351 1.00 13.65 229 LEU B CA 1
ATOM 5932 C C . LEU B 1 229 ? 28.435 -18.269 57.638 1.00 12.50 229 LEU B C 1
ATOM 5933 O O . LEU B 1 229 ? 28.980 -18.718 58.642 1.00 13.95 229 LEU B O 1
ATOM 5938 N N . HIS B 1 230 ? 27.161 -17.872 57.611 1.00 11.18 230 HIS B N 1
ATOM 5939 C CA . HIS B 1 230 ? 26.262 -18.000 58.763 1.00 12.08 230 HIS B CA 1
ATOM 5940 C C . HIS B 1 230 ? 24.989 -18.676 58.276 1.00 11.95 230 HIS B C 1
ATOM 5941 O O . HIS B 1 230 ? 24.557 -18.457 57.141 1.00 11.59 230 HIS B O 1
ATOM 5948 N N . PHE B 1 231 ? 24.435 -19.555 59.109 1.00 12.29 231 PHE B N 1
ATOM 5949 C CA . PHE B 1 231 ? 23.221 -20.286 58.762 1.00 12.16 231 PHE B CA 1
ATOM 5950 C C . PHE B 1 231 ? 22.111 -20.131 59.794 1.00 12.91 231 PHE B C 1
ATOM 5951 O O . PHE B 1 231 ? 22.176 -20.701 60.886 1.00 16.03 231 PHE B O 1
ATOM 5959 N N . VAL B 1 232 ? 21.114 -19.316 59.445 1.00 11.14 232 VAL B N 1
ATOM 5960 C CA . VAL B 1 232 ? 19.949 -19.068 60.297 1.00 11.09 232 VAL B CA 1
ATOM 5961 C C . VAL B 1 232 ? 18.860 -20.030 59.814 1.00 10.75 232 VAL B C 1
ATOM 5962 O O . VAL B 1 232 ? 18.424 -19.954 58.668 1.00 12.75 232 VAL B O 1
ATOM 5966 N N . SER B 1 233 ? 18.428 -20.927 60.697 1.00 9.46 233 SER B N 1
ATOM 5967 C CA . SER B 1 233 ? 17.418 -21.920 60.346 1.00 9.09 233 SER B CA 1
ATOM 5968 C C . SER B 1 233 ? 16.267 -22.022 61.322 1.00 7.79 233 SER B C 1
ATOM 5969 O O . SER B 1 233 ? 15.103 -21.959 60.933 1.00 9.76 233 SER B O 1
ATOM 5972 N N . ASN B 1 234 ? 16.603 -22.168 62.598 1.00 9.30 234 ASN B N 1
ATOM 5973 C CA . ASN B 1 234 ? 15.618 -22.296 63.666 1.00 9.57 234 ASN B CA 1
ATOM 5974 C C . ASN B 1 234 ? 14.825 -21.002 63.841 1.00 9.42 234 ASN B C 1
ATOM 5975 O O . ASN B 1 234 ? 15.374 -19.910 63.666 1.00 9.62 234 ASN B O 1
ATOM 5980 N N . VAL B 1 235 ? 13.533 -21.130 64.151 1.00 8.89 235 VAL B N 1
ATOM 5981 C CA . VAL B 1 235 ? 12.699 -19.949 64.395 1.00 8.69 235 VAL B CA 1
ATOM 5982 C C . VAL B 1 235 ? 12.997 -19.409 65.797 1.00 8.98 235 VAL B C 1
ATOM 5983 O O . VAL B 1 235 ? 12.639 -18.281 66.112 1.00 10.42 235 VAL B O 1
ATOM 5987 N N . ASP B 1 236 ? 13.659 -20.220 66.628 1.00 9.77 236 ASP B N 1
ATOM 5988 C CA . ASP B 1 236 ? 14.086 -19.792 67.967 1.00 8.03 236 ASP B CA 1
ATOM 5989 C C . ASP B 1 236 ? 14.848 -18.481 67.749 1.00 8.62 236 ASP B C 1
ATOM 5990 O O . ASP B 1 236 ? 15.798 -18.449 66.957 1.00 10.13 236 ASP B O 1
ATOM 5995 N N . GLY B 1 237 ? 14.371 -17.410 68.394 1.00 8.78 237 GLY B N 1
ATOM 5996 C CA . GLY B 1 237 ? 14.966 -16.078 68.277 1.00 9.68 237 GLY B CA 1
ATOM 5997 C C . GLY B 1 237 ? 16.465 -16.006 68.450 1.00 9.94 237 GLY B C 1
ATOM 5998 O O . GLY B 1 237 ? 17.129 -15.131 67.899 1.00 10.43 237 GLY B O 1
ATOM 5999 N N . THR B 1 238 ? 16.988 -16.994 69.165 1.00 8.97 238 THR B N 1
ATOM 6000 C CA . THR B 1 238 ? 18.411 -17.144 69.426 1.00 9.57 238 THR B CA 1
ATOM 6001 C C . THR B 1 238 ? 19.245 -17.228 68.147 1.00 10.27 238 THR B C 1
ATOM 6002 O O . THR B 1 238 ? 20.304 -16.609 68.067 1.00 11.27 238 THR B O 1
ATOM 6006 N N . HIS B 1 239 ? 18.748 -17.967 67.153 1.00 10.46 239 HIS B N 1
ATOM 6007 C CA . HIS B 1 239 ? 19.476 -18.150 65.898 1.00 10.36 239 HIS B CA 1
ATOM 6008 C C . HIS B 1 239 ? 19.767 -16.853 65.150 1.00 10.14 239 HIS B C 1
ATOM 6009 O O . HIS B 1 239 ? 20.936 -16.561 64.877 1.00 10.53 239 HIS B O 1
ATOM 6016 N N . ILE B 1 240 ? 18.736 -16.034 64.929 1.00 10.37 240 ILE B N 1
ATOM 6017 C CA . ILE B 1 240 ? 18.929 -14.758 64.243 1.00 11.61 240 ILE B CA 1
ATOM 6018 C C . ILE B 1 240 ? 19.652 -13.750 65.151 1.00 11.43 240 ILE B C 1
ATOM 6019 O O . ILE B 1 240 ? 20.519 -13.025 64.673 1.00 11.56 240 ILE B O 1
ATOM 6024 N N . ALA B 1 241 ? 19.377 -13.796 66.459 1.00 10.97 241 ALA B N 1
ATOM 6025 C CA . ALA B 1 241 ? 20.010 -12.885 67.425 1.00 10.51 241 ALA B CA 1
ATOM 6026 C C . ALA B 1 241 ? 21.529 -13.042 67.511 1.00 10.56 241 ALA B C 1
ATOM 6027 O O . ALA B 1 241 ? 22.252 -12.044 67.479 1.00 11.73 241 ALA B O 1
ATOM 6029 N N . GLU B 1 242 ? 22.008 -14.285 67.568 1.00 9.30 242 GLU B N 1
ATOM 6030 C CA . GLU B 1 242 ? 23.448 -14.545 67.641 1.00 9.75 242 GLU B CA 1
ATOM 6031 C C . GLU B 1 242 ? 24.178 -14.195 66.343 1.00 10.52 242 GLU B C 1
ATOM 6032 O O . GLU B 1 242 ? 25.331 -13.758 66.376 1.00 12.46 242 GLU B O 1
ATOM 6038 N N . VAL B 1 243 ? 23.480 -14.328 65.213 1.00 10.16 243 VAL B N 1
ATOM 6039 C CA . VAL B 1 243 ? 24.051 -13.978 63.914 1.00 11.00 243 VAL B CA 1
ATOM 6040 C C . VAL B 1 243 ? 24.129 -12.448 63.790 1.00 11.04 243 VAL B C 1
ATOM 6041 O O . VAL B 1 243 ? 25.137 -11.927 63.317 1.00 11.71 243 VAL B O 1
ATOM 6045 N N . LEU B 1 244 ? 23.113 -11.737 64.290 1.00 11.39 244 LEU B N 1
ATOM 6046 C CA . LEU B 1 244 ? 23.111 -10.268 64.248 1.00 11.29 244 LEU B CA 1
ATOM 6047 C C . LEU B 1 244 ? 24.221 -9.671 65.126 1.00 13.58 244 LEU B C 1
ATOM 6048 O O . LEU B 1 244 ? 24.769 -8.614 64.806 1.00 14.31 244 LEU B O 1
ATOM 6053 N N . LYS B 1 245 ? 24.595 -10.405 66.178 1.00 13.88 245 LYS B N 1
ATOM 6054 C CA . LYS B 1 245 ? 25.665 -10.009 67.104 1.00 15.42 245 LYS B CA 1
ATOM 6055 C C . LYS B 1 245 ? 27.059 -10.290 66.526 1.00 16.64 245 LYS B C 1
ATOM 6056 O O . LYS B 1 245 ? 28.052 -9.713 66.979 1.00 19.01 245 LYS B O 1
ATOM 6062 N N . SER B 1 246 ? 27.113 -11.172 65.528 1.00 17.70 246 SER B N 1
ATOM 6063 C CA . SER B 1 246 ? 28.365 -11.593 64.887 1.00 19.51 246 SER B CA 1
ATOM 6064 C C . SER B 1 246 ? 28.705 -10.895 63.564 1.00 19.95 246 SER B C 1
ATOM 6065 O O . SER B 1 246 ? 29.870 -10.879 63.136 1.00 23.05 246 SER B O 1
ATOM 6068 N N . ILE B 1 247 ? 27.725 -10.312 62.917 1.00 18.85 247 ILE B N 1
ATOM 6069 C CA . ILE B 1 247 ? 27.961 -9.698 61.598 1.00 17.86 247 ILE B CA 1
ATOM 6070 C C . ILE B 1 247 ? 28.038 -8.167 61.629 1.00 18.57 247 ILE B C 1
ATOM 6071 O O . ILE B 1 247 ? 27.656 -7.526 62.620 1.00 19.95 247 ILE B O 1
ATOM 6076 N N . ASP B 1 248 ? 28.556 -7.704 60.502 1.00 18.61 248 ASP B N 1
ATOM 6077 C CA . ASP B 1 248 ? 28.656 -6.292 60.113 1.00 17.86 248 ASP B CA 1
ATOM 6078 C C . ASP B 1 248 ? 27.643 -6.152 58.979 1.00 16.14 248 ASP B C 1
ATOM 6079 O O . ASP B 1 248 ? 27.970 -6.354 57.803 1.00 16.04 248 ASP B O 1
ATOM 6084 N N . ILE B 1 249 ? 26.432 -5.837 59.387 1.00 14.96 249 ILE B N 1
ATOM 6085 C CA . ILE B 1 249 ? 25.262 -5.812 58.496 1.00 13.82 249 ILE B CA 1
ATOM 6086 C C . ILE B 1 249 ? 25.460 -4.993 57.210 1.00 14.52 249 ILE B C 1
ATOM 6087 O O . ILE B 1 249 ? 24.814 -5.250 56.196 1.00 13.81 249 ILE B O 1
ATOM 6092 N N . GLU B 1 250 ? 26.368 -4.017 57.258 1.00 14.12 250 GLU B N 1
ATOM 6093 C CA . GLU B 1 250 ? 26.659 -3.181 56.089 1.00 15.04 250 GLU B CA 1
ATOM 6094 C C . GLU B 1 250 ? 27.356 -3.991 54.995 1.00 13.36 250 GLU B C 1
ATOM 6095 O O . GLU B 1 250 ? 27.251 -3.689 53.802 1.00 14.03 250 GLU B O 1
ATOM 6101 N N . ALA B 1 251 ? 28.062 -5.029 55.440 1.00 13.16 251 ALA B N 1
ATOM 6102 C CA . ALA B 1 251 ? 28.820 -5.926 54.570 1.00 11.51 251 ALA B CA 1
ATOM 6103 C C . ALA B 1 251 ? 28.210 -7.327 54.576 1.00 10.28 251 ALA B C 1
ATOM 6104 O O . ALA B 1 251 ? 28.925 -8.327 54.423 1.00 10.56 251 ALA B O 1
ATOM 6106 N N . THR B 1 252 ? 26.891 -7.403 54.735 1.00 10.25 252 THR B N 1
ATOM 6107 C CA . THR B 1 252 ? 26.210 -8.695 54.787 1.00 10.66 252 THR B CA 1
ATOM 6108 C C . THR B 1 252 ? 25.209 -8.941 53.674 1.00 9.86 252 THR B C 1
ATOM 6109 O O . THR B 1 252 ? 24.384 -8.082 53.359 1.00 10.63 252 THR B O 1
ATOM 6113 N N . LEU B 1 253 ? 25.302 -10.133 53.091 1.00 10.19 253 LEU B N 1
ATOM 6114 C CA . LEU B 1 253 ? 24.375 -10.575 52.062 1.00 9.64 253 LEU B CA 1
ATOM 6115 C C . LEU B 1 253 ? 23.493 -11.629 52.724 1.00 9.68 253 LEU B C 1
ATOM 6116 O O . LEU B 1 253 ? 23.998 -12.587 53.317 1.00 10.75 253 LEU B O 1
ATOM 6121 N N . PHE B 1 254 ? 22.185 -11.411 52.658 1.00 9.21 254 PHE B N 1
ATOM 6122 C CA . PHE B 1 254 ? 21.215 -12.353 53.199 1.00 10.03 254 PHE B CA 1
ATOM 6123 C C . PHE B 1 254 ? 20.628 -13.140 52.035 1.00 10.29 254 PHE B C 1
ATOM 6124 O O . PHE B 1 254 ? 20.212 -12.568 51.024 1.00 10.76 254 PHE B O 1
ATOM 6132 N N . ILE B 1 255 ? 20.643 -14.461 52.173 1.00 9.43 255 ILE B N 1
ATOM 6133 C CA . ILE B 1 255 ? 20.120 -15.363 51.154 1.00 10.16 255 ILE B CA 1
ATOM 6134 C C . ILE B 1 255 ? 18.893 -16.066 51.742 1.00 10.02 255 ILE B C 1
ATOM 6135 O O . ILE B 1 255 ? 19.026 -16.844 52.684 1.00 11.04 255 ILE B O 1
ATOM 6140 N N . VAL B 1 256 ? 17.711 -15.784 51.192 1.00 8.90 256 VAL B N 1
ATOM 6141 C CA . VAL B 1 256 ? 16.481 -16.417 51.674 1.00 8.79 256 VAL B CA 1
ATOM 6142 C C . VAL B 1 256 ? 16.202 -17.649 50.801 1.00 9.01 256 VAL B C 1
ATOM 6143 O O . VAL B 1 256 ? 15.784 -17.537 49.646 1.00 9.62 256 VAL B O 1
ATOM 6147 N N . ALA B 1 257 ? 16.465 -18.817 51.382 1.00 9.60 257 ALA B N 1
ATOM 6148 C CA . ALA B 1 257 ? 16.312 -20.103 50.714 1.00 9.66 257 ALA B CA 1
ATOM 6149 C C . ALA B 1 257 ? 15.053 -20.816 51.168 1.00 9.67 257 ALA B C 1
ATOM 6150 O O . ALA B 1 257 ? 14.924 -21.175 52.338 1.00 10.25 257 ALA B O 1
ATOM 6152 N N . SER B 1 258 ? 14.122 -21.004 50.234 1.00 10.25 258 SER B N 1
ATOM 6153 C CA . SER B 1 258 ? 12.856 -21.659 50.532 1.00 11.52 258 SER B CA 1
ATOM 6154 C C . SER B 1 258 ? 12.122 -22.042 49.255 1.00 11.59 258 SER B C 1
ATOM 6155 O O . SER B 1 258 ? 11.784 -21.172 48.461 1.00 11.92 258 SER B O 1
ATOM 6158 N N . LYS B 1 259 ? 11.862 -23.341 49.077 1.00 12.06 259 LYS B N 1
ATOM 6159 C CA . LYS B 1 259 ? 11.149 -23.863 47.903 1.00 13.20 259 LYS B CA 1
ATOM 6160 C C . LYS B 1 259 ? 9.774 -23.238 47.708 1.00 13.32 259 LYS B C 1
ATOM 6161 O O . LYS B 1 259 ? 9.467 -22.704 46.646 1.00 12.99 259 LYS B O 1
ATOM 6167 N N . THR B 1 260 ? 8.998 -23.250 48.784 1.00 14.63 260 THR B N 1
ATOM 6168 C CA . THR B 1 260 ? 7.643 -22.716 48.799 1.00 14.32 260 THR B CA 1
ATOM 6169 C C . THR B 1 260 ? 7.579 -21.213 49.041 1.00 14.99 260 THR B C 1
ATOM 6170 O O . THR B 1 260 ? 6.653 -20.545 48.580 1.00 14.90 260 THR B O 1
ATOM 6174 N N . PHE B 1 261 ? 8.561 -20.708 49.797 1.00 14.28 261 PHE B N 1
ATOM 6175 C CA . PHE B 1 261 ? 8.668 -19.303 50.220 1.00 14.54 261 PHE B CA 1
ATOM 6176 C C . PHE B 1 261 ? 7.511 -18.926 51.147 1.00 14.65 261 PHE B C 1
ATOM 6177 O O . PHE B 1 261 ? 7.110 -17.765 51.231 1.00 15.62 261 PHE B O 1
ATOM 6185 N N . THR B 1 262 ? 6.977 -19.943 51.832 1.00 14.71 262 THR B N 1
ATOM 6186 C CA . THR B 1 262 ? 5.868 -19.778 52.773 1.00 15.27 262 THR B CA 1
ATOM 6187 C C . THR B 1 262 ? 6.133 -20.440 54.130 1.00 14.74 262 THR B C 1
ATOM 6188 O O . THR B 1 262 ? 5.341 -20.256 55.063 1.00 16.40 262 THR B O 1
ATOM 6192 N N . THR B 1 263 ? 7.240 -21.189 54.244 1.00 13.86 263 THR B N 1
ATOM 6193 C CA . THR B 1 263 ? 7.617 -21.882 55.493 1.00 12.21 263 THR B CA 1
ATOM 6194 C C . THR B 1 263 ? 7.730 -20.868 56.632 1.00 11.15 263 THR B C 1
ATOM 6195 O O . THR B 1 263 ? 8.509 -19.917 56.540 1.00 12.56 263 THR B O 1
ATOM 6199 N N . GLN B 1 264 ? 6.940 -21.087 57.687 1.00 11.39 264 GLN B N 1
ATOM 6200 C CA . GLN B 1 264 ? 6.878 -20.177 58.833 1.00 12.34 264 GLN B CA 1
ATOM 6201 C C . GLN B 1 264 ? 8.213 -19.760 59.434 1.00 11.21 264 GLN B C 1
ATOM 6202 O O . GLN B 1 264 ? 8.445 -18.569 59.603 1.00 11.98 264 GLN B O 1
ATOM 6208 N N . GLU B 1 265 ? 9.103 -20.722 59.673 1.00 11.02 265 GLU B N 1
ATOM 6209 C CA . GLU B 1 265 ? 10.428 -20.447 60.244 1.00 10.75 265 GLU B CA 1
ATOM 6210 C C . GLU B 1 265 ? 11.269 -19.492 59.407 1.00 11.36 265 GLU B C 1
ATOM 6211 O O . GLU B 1 265 ? 11.784 -18.494 59.916 1.00 9.48 265 GLU B O 1
ATOM 6217 N N . THR B 1 266 ? 11.325 -19.785 58.108 1.00 9.90 266 THR B N 1
ATOM 6218 C CA . THR B 1 266 ? 12.114 -19.025 57.144 1.00 9.87 266 THR B CA 1
ATOM 6219 C C . THR B 1 266 ? 11.598 -17.622 56.891 1.00 10.74 266 THR B C 1
ATOM 6220 O O . THR B 1 266 ? 12.388 -16.683 56.864 1.00 10.36 266 THR B O 1
ATOM 6224 N N . ILE B 1 267 ? 10.281 -17.481 56.751 1.00 9.98 267 ILE B N 1
ATOM 6225 C CA . ILE B 1 267 ? 9.682 -16.167 56.522 1.00 11.64 267 ILE B CA 1
ATOM 6226 C C . ILE B 1 267 ? 9.812 -15.289 57.767 1.00 11.02 267 ILE B C 1
ATOM 6227 O O . ILE B 1 267 ? 10.157 -14.115 57.644 1.00 11.04 267 ILE B O 1
ATOM 6232 N N . THR B 1 268 ? 9.639 -15.883 58.953 1.00 10.45 268 THR B N 1
ATOM 6233 C CA . THR B 1 268 ? 9.769 -15.152 60.226 1.00 10.14 268 THR B CA 1
ATOM 6234 C C . THR B 1 268 ? 11.204 -14.638 60.378 1.00 9.90 268 THR B C 1
ATOM 6235 O O . THR B 1 268 ? 11.415 -13.472 60.708 1.00 11.17 268 THR B O 1
ATOM 6239 N N . ASN B 1 269 ? 12.173 -15.501 60.071 1.00 9.09 269 ASN B N 1
ATOM 6240 C CA . ASN B 1 269 ? 13.592 -15.147 60.146 1.00 8.37 269 ASN B CA 1
ATOM 6241 C C . ASN B 1 269 ? 13.969 -14.103 59.095 1.00 8.19 269 ASN B C 1
ATOM 6242 O O . ASN B 1 269 ? 14.693 -13.156 59.402 1.00 8.99 269 ASN B O 1
ATOM 6247 N N . ALA B 1 270 ? 13.438 -14.267 57.879 1.00 8.35 270 ALA B N 1
ATOM 6248 C CA . ALA B 1 270 ? 13.690 -13.344 56.763 1.00 9.46 270 ALA B CA 1
ATOM 6249 C C . ALA B 1 270 ? 13.146 -11.947 57.063 1.00 10.61 270 ALA B C 1
ATOM 6250 O O . ALA B 1 270 ? 13.812 -10.951 56.776 1.00 10.99 270 ALA B O 1
ATOM 6252 N N . LEU B 1 271 ? 11.960 -11.891 57.676 1.00 9.51 271 LEU B N 1
ATOM 6253 C CA . LEU B 1 271 ? 11.333 -10.618 58.056 1.00 10.56 271 LEU B CA 1
ATOM 6254 C C . LEU B 1 271 ? 12.132 -9.915 59.154 1.00 11.03 271 LEU B C 1
ATOM 6255 O O . LEU B 1 271 ? 12.270 -8.693 59.129 1.00 11.23 271 LEU B O 1
ATOM 6260 N N . SER B 1 272 ? 12.705 -10.694 60.076 1.00 9.91 272 SER B N 1
ATOM 6261 C CA . SER B 1 272 ? 13.514 -10.134 61.164 1.00 9.55 272 SER B CA 1
ATOM 6262 C C . SER B 1 272 ? 14.857 -9.622 60.673 1.00 9.48 272 SER B C 1
ATOM 6263 O O . SER B 1 272 ? 15.362 -8.624 61.184 1.00 10.01 272 SER B O 1
ATOM 6266 N N . ALA B 1 273 ? 15.410 -10.299 59.663 1.00 10.37 273 ALA B N 1
ATOM 6267 C CA . ALA B 1 273 ? 16.683 -9.919 59.049 1.00 9.91 273 ALA B CA 1
ATOM 6268 C C . ALA B 1 273 ? 16.483 -8.632 58.253 1.00 9.79 273 ALA B C 1
ATOM 6269 O O . ALA B 1 273 ? 17.341 -7.743 58.278 1.00 11.83 273 ALA B O 1
ATOM 6271 N N . ARG B 1 274 ? 15.327 -8.528 57.585 1.00 10.27 274 ARG B N 1
ATOM 6272 C CA . ARG B 1 274 ? 14.981 -7.340 56.797 1.00 10.82 274 ARG B CA 1
ATOM 6273 C C . ARG B 1 274 ? 14.748 -6.151 57.711 1.00 11.31 274 ARG B C 1
ATOM 6274 O O . ARG B 1 274 ? 15.209 -5.045 57.416 1.00 11.25 274 ARG B O 1
ATOM 6282 N N . ARG B 1 275 ? 14.093 -6.407 58.848 1.00 10.78 275 ARG B N 1
ATOM 6283 C CA . ARG B 1 275 ? 13.815 -5.367 59.840 1.00 11.48 275 ARG B CA 1
ATOM 6284 C C . ARG B 1 275 ? 15.136 -4.875 60.436 1.00 11.53 275 ARG B C 1
ATOM 6285 O O . ARG B 1 275 ? 15.313 -3.672 60.626 1.00 12.47 275 ARG B O 1
ATOM 6293 N N . ALA B 1 276 ? 16.087 -5.794 60.607 1.00 10.16 276 ALA B N 1
ATOM 6294 C CA . ALA B 1 276 ? 17.406 -5.476 61.159 1.00 11.50 276 ALA B CA 1
ATOM 6295 C C . ALA B 1 276 ? 18.218 -4.554 60.255 1.00 11.61 276 ALA B C 1
ATOM 6296 O O . ALA B 1 276 ? 18.860 -3.624 60.741 1.00 12.63 276 ALA B O 1
ATOM 6298 N N . LEU B 1 277 ? 18.167 -4.802 58.943 1.00 11.22 277 LEU B N 1
ATOM 6299 C CA . LEU B 1 277 ? 18.878 -3.976 57.965 1.00 11.00 277 LEU B CA 1
ATOM 6300 C C . LEU B 1 277 ? 18.329 -2.552 57.982 1.00 11.15 277 LEU B C 1
ATOM 6301 O O . LEU B 1 277 ? 19.094 -1.593 58.107 1.00 11.74 277 LEU B O 1
ATOM 6306 N N . LEU B 1 278 ? 17.002 -2.441 57.916 1.00 12.26 278 LEU B N 1
ATOM 6307 C CA . LEU B 1 278 ? 16.328 -1.146 57.912 1.00 12.04 278 LEU B CA 1
ATOM 6308 C C . LEU B 1 278 ? 16.493 -0.393 59.234 1.00 13.08 278 LEU B C 1
ATOM 6309 O O . LEU B 1 278 ? 16.690 0.823 59.221 1.00 13.92 278 LEU B O 1
ATOM 6314 N N . ASP B 1 279 ? 16.502 -1.130 60.351 1.00 13.00 279 ASP B N 1
ATOM 6315 C CA . ASP B 1 279 ? 16.687 -0.544 61.686 1.00 12.13 279 ASP B CA 1
ATOM 6316 C C . ASP B 1 279 ? 18.091 0.035 61.839 1.00 12.91 279 ASP B C 1
ATOM 6317 O O . ASP B 1 279 ? 18.253 1.111 62.413 1.00 12.25 279 ASP B O 1
ATOM 6322 N N . TYR B 1 280 ? 19.095 -0.661 61.296 1.00 11.64 280 TYR B N 1
ATOM 6323 C CA . TYR B 1 280 ? 20.483 -0.195 61.369 1.00 11.60 280 TYR B CA 1
ATOM 6324 C C . TYR B 1 280 ? 20.667 1.098 60.596 1.00 12.90 280 TYR B C 1
ATOM 6325 O O . TYR B 1 280 ? 21.281 2.037 61.095 1.00 13.36 280 TYR B O 1
ATOM 6334 N N . LEU B 1 281 ? 20.167 1.113 59.362 1.00 12.73 281 LEU B N 1
ATOM 6335 C CA . LEU B 1 281 ? 20.272 2.286 58.502 1.00 13.45 281 LEU B CA 1
ATOM 6336 C C . LEU B 1 281 ? 19.536 3.484 59.090 1.00 13.10 281 LEU B C 1
ATOM 6337 O O . LEU B 1 281 ? 20.082 4.591 59.120 1.00 14.26 281 LEU B O 1
ATOM 6342 N N . ARG B 1 282 ? 18.361 3.229 59.670 1.00 12.19 282 ARG B N 1
ATOM 6343 C CA . ARG B 1 282 ? 17.543 4.283 60.280 1.00 13.39 282 ARG B CA 1
ATOM 6344 C C . ARG B 1 282 ? 18.204 4.853 61.538 1.00 13.74 282 ARG B C 1
ATOM 6345 O O . ARG B 1 282 ? 18.142 6.063 61.775 1.00 14.23 282 ARG B O 1
ATOM 6353 N N . SER B 1 283 ? 18.899 3.995 62.289 1.00 12.90 283 SER B N 1
ATOM 6354 C CA . SER B 1 283 ? 19.584 4.409 63.520 1.00 13.30 283 SER B CA 1
ATOM 6355 C C . SER B 1 283 ? 20.775 5.327 63.272 1.00 13.59 283 SER B C 1
ATOM 6356 O O . SER B 1 283 ? 21.211 6.052 64.172 1.00 13.39 283 SER B O 1
ATOM 6359 N N . ARG B 1 284 ? 21.310 5.246 62.054 1.00 13.94 284 ARG B N 1
ATOM 6360 C CA . ARG B 1 284 ? 22.448 6.056 61.641 1.00 15.45 284 ARG B CA 1
ATOM 6361 C C . ARG B 1 284 ? 22.033 7.191 60.703 1.00 15.02 284 ARG B C 1
ATOM 6362 O O . ARG B 1 284 ? 22.889 7.901 60.171 1.00 17.25 284 ARG B O 1
ATOM 6370 N N . GLY B 1 285 ? 20.718 7.371 60.538 1.00 14.22 285 GLY B N 1
ATOM 6371 C CA . GLY B 1 285 ? 20.168 8.425 59.690 1.00 15.93 285 GLY B CA 1
ATOM 6372 C C . GLY B 1 285 ? 20.434 8.291 58.200 1.00 16.82 285 GLY B C 1
ATOM 6373 O O . GLY B 1 285 ? 20.420 9.288 57.471 1.00 17.24 285 GLY B O 1
ATOM 6374 N N . ILE B 1 286 ? 20.684 7.061 57.755 1.00 16.05 286 ILE B N 1
ATOM 6375 C CA . ILE B 1 286 ? 20.970 6.760 56.349 1.00 17.17 286 ILE B CA 1
ATOM 6376 C C . ILE B 1 286 ? 19.683 6.397 55.607 1.00 18.07 286 ILE B C 1
ATOM 6377 O O . ILE B 1 286 ? 18.869 5.613 56.107 1.00 16.59 286 ILE B O 1
ATOM 6382 N N . ASP B 1 287 ? 19.525 6.957 54.403 1.00 18.52 287 ASP B N 1
ATOM 6383 C CA . ASP B 1 287 ? 18.361 6.709 53.548 1.00 19.70 287 ASP B CA 1
ATOM 6384 C C . ASP B 1 287 ? 18.339 5.230 53.135 1.00 19.02 287 ASP B C 1
ATOM 6385 O O . ASP B 1 287 ? 19.326 4.716 52.605 1.00 19.79 287 ASP B O 1
ATOM 6390 N N . GLU B 1 288 ? 17.211 4.573 53.403 1.00 19.67 288 GLU B N 1
ATOM 6391 C CA . GLU B 1 288 ? 17.025 3.146 53.128 1.00 20.55 288 GLU B CA 1
ATOM 6392 C C . GLU B 1 288 ? 16.586 2.715 51.725 1.00 20.38 288 GLU B C 1
ATOM 6393 O O . GLU B 1 288 ? 16.588 1.517 51.438 1.00 19.60 288 GLU B O 1
ATOM 6399 N N . LYS B 1 289 ? 16.206 3.663 50.864 1.00 20.02 289 LYS B N 1
ATOM 6400 C CA . LYS B 1 289 ? 15.735 3.337 49.508 1.00 20.22 289 LYS B CA 1
ATOM 6401 C C . LYS B 1 289 ? 16.717 2.545 48.636 1.00 19.44 289 LYS B C 1
ATOM 6402 O O . LYS B 1 289 ? 17.841 2.985 48.378 1.00 18.53 289 LYS B O 1
ATOM 6408 N N . GLY B 1 290 ? 16.269 1.354 48.230 1.00 18.44 290 GLY B N 1
ATOM 6409 C CA . GLY B 1 290 ? 17.063 0.473 47.390 1.00 17.31 290 GLY B CA 1
ATOM 6410 C C . GLY B 1 290 ? 18.025 -0.451 48.115 1.00 16.28 290 GLY B C 1
ATOM 6411 O O . GLY B 1 290 ? 18.766 -1.186 47.462 1.00 16.30 290 GLY B O 1
ATOM 6412 N N . SER B 1 291 ? 17.992 -0.438 49.452 1.00 14.94 291 SER B N 1
ATOM 6413 C CA . SER B 1 291 ? 18.874 -1.272 50.275 1.00 13.54 291 SER B CA 1
ATOM 6414 C C . SER B 1 291 ? 18.607 -2.766 50.225 1.00 12.76 291 SER B C 1
ATOM 6415 O O . SER B 1 291 ? 19.552 -3.557 50.191 1.00 13.28 291 SER B O 1
ATOM 6418 N N . VAL B 1 292 ? 17.327 -3.139 50.214 1.00 14.40 292 VAL B N 1
ATOM 6419 C CA . VAL B 1 292 ? 16.910 -4.546 50.183 1.00 15.66 292 VAL B CA 1
ATOM 6420 C C . VAL B 1 292 ? 17.399 -5.267 48.921 1.00 16.36 292 VAL B C 1
ATOM 6421 O O . VAL B 1 292 ? 17.838 -6.414 49.000 1.00 16.69 292 VAL B O 1
ATOM 6425 N N . ALA B 1 293 ? 17.428 -4.546 47.797 1.00 15.79 293 ALA B N 1
ATOM 6426 C CA . ALA B 1 293 ? 17.877 -5.084 46.504 1.00 16.48 293 ALA B CA 1
ATOM 6427 C C . ALA B 1 293 ? 19.379 -5.389 46.448 1.00 16.46 293 ALA B C 1
ATOM 6428 O O . ALA B 1 293 ? 19.838 -6.151 45.594 1.00 19.26 293 ALA B O 1
ATOM 6430 N N . LYS B 1 294 ? 20.130 -4.804 47.379 1.00 13.74 294 LYS B N 1
ATOM 6431 C CA . LYS B 1 294 ? 21.575 -4.988 47.460 1.00 13.64 294 LYS B CA 1
ATOM 6432 C C . LYS B 1 294 ? 21.960 -6.019 48.519 1.00 12.85 294 LYS B C 1
ATOM 6433 O O . LYS B 1 294 ? 22.994 -6.679 48.409 1.00 13.52 294 LYS B O 1
ATOM 6439 N N . HIS B 1 295 ? 21.102 -6.179 49.525 1.00 12.19 295 HIS B N 1
ATOM 6440 C CA . HIS B 1 295 ? 21.379 -7.096 50.627 1.00 10.93 295 HIS B CA 1
ATOM 6441 C C . HIS B 1 295 ? 20.606 -8.406 50.664 1.00 11.25 295 HIS B C 1
ATOM 6442 O O . HIS B 1 295 ? 20.905 -9.256 51.501 1.00 11.36 295 HIS B O 1
ATOM 6449 N N . PHE B 1 296 ? 19.579 -8.541 49.825 1.00 11.28 296 PHE B N 1
ATOM 6450 C CA . PHE B 1 296 ? 18.747 -9.749 49.809 1.00 11.12 296 PHE B CA 1
ATOM 6451 C C . PHE B 1 296 ? 18.563 -10.399 48.456 1.00 11.82 296 PHE B C 1
ATOM 6452 O O . PHE B 1 296 ? 18.289 -9.726 47.460 1.00 12.49 296 PHE B O 1
ATOM 6460 N N . VAL B 1 297 ? 18.729 -11.720 48.437 1.00 10.76 297 VAL B N 1
ATOM 6461 C CA . VAL B 1 297 ? 18.504 -12.536 47.242 1.00 10.71 297 VAL B CA 1
ATOM 6462 C C . VAL B 1 297 ? 17.639 -13.713 47.686 1.00 10.54 297 VAL B C 1
ATOM 6463 O O . VAL B 1 297 ? 17.574 -14.022 48.881 1.00 10.13 297 VAL B O 1
ATOM 6467 N N . ALA B 1 298 ? 16.964 -14.347 46.730 1.00 10.53 298 ALA B N 1
ATOM 6468 C CA . ALA B 1 298 ? 16.084 -15.471 47.033 1.00 9.83 298 ALA B CA 1
ATOM 6469 C C . ALA B 1 298 ? 16.305 -16.691 46.163 1.00 10.25 298 ALA B C 1
ATOM 6470 O O . ALA B 1 298 ? 16.613 -16.575 44.981 1.00 10.86 298 ALA B O 1
ATOM 6472 N N . LEU B 1 299 ? 16.222 -17.867 46.792 1.00 10.32 299 LEU B N 1
ATOM 6473 C CA . LEU B 1 299 ? 16.366 -19.159 46.106 1.00 9.70 299 LEU B CA 1
ATOM 6474 C C . LEU B 1 299 ? 14.999 -19.801 46.314 1.00 11.05 299 LEU B C 1
ATOM 6475 O O . LEU B 1 299 ? 14.667 -20.219 47.430 1.00 11.17 299 LEU B O 1
ATOM 6480 N N . SER B 1 300 ? 14.199 -19.854 45.245 1.00 11.33 300 SER B N 1
ATOM 6481 C CA . SER B 1 300 ? 12.827 -20.360 45.345 1.00 12.50 300 SER B CA 1
ATOM 6482 C C . SER B 1 300 ? 12.210 -20.840 44.035 1.00 13.76 300 SER B C 1
ATOM 6483 O O . SER B 1 300 ? 12.848 -20.793 42.979 1.00 12.73 300 SER B O 1
ATOM 6486 N N . THR B 1 301 ? 10.979 -21.351 44.139 1.00 16.09 301 THR B N 1
ATOM 6487 C CA . THR B 1 301 ? 10.186 -21.793 42.987 1.00 17.02 301 THR B CA 1
ATOM 6488 C C . THR B 1 301 ? 8.979 -20.853 42.887 1.00 18.63 301 THR B C 1
ATOM 6489 O O . THR B 1 301 ? 8.318 -20.784 41.853 1.00 18.90 301 THR B O 1
ATOM 6493 N N . ASN B 1 302 ? 8.707 -20.142 43.984 1.00 19.32 302 ASN B N 1
ATOM 6494 C CA . ASN B 1 302 ? 7.570 -19.232 44.091 1.00 20.16 302 ASN B CA 1
ATOM 6495 C C . ASN B 1 302 ? 7.919 -17.783 43.749 1.00 20.05 302 ASN B C 1
ATOM 6496 O O . ASN B 1 302 ? 8.229 -16.975 44.630 1.00 20.25 302 ASN B O 1
ATOM 6501 N N . ASN B 1 303 ? 7.764 -17.448 42.467 1.00 20.60 303 ASN B N 1
ATOM 6502 C CA . ASN B 1 303 ? 8.053 -16.110 41.938 1.00 21.00 303 ASN B CA 1
ATOM 6503 C C . ASN B 1 303 ? 7.198 -15.001 42.545 1.00 21.14 303 ASN B C 1
ATOM 6504 O O . ASN B 1 303 ? 7.705 -13.912 42.823 1.00 21.14 303 ASN B O 1
ATOM 6509 N N . GLN B 1 304 ? 5.932 -15.321 42.813 1.00 23.26 304 GLN B N 1
ATOM 6510 C CA . GLN B 1 304 ? 4.964 -14.386 43.390 1.00 25.18 304 GLN B CA 1
ATOM 6511 C C . GLN B 1 304 ? 5.284 -13.974 44.830 1.00 24.68 304 GLN B C 1
ATOM 6512 O O . GLN B 1 304 ? 5.279 -12.780 45.142 1.00 24.34 304 GLN B O 1
ATOM 6518 N N . LYS B 1 305 ? 5.612 -14.949 45.681 1.00 24.48 305 LYS B N 1
ATOM 6519 C CA . LYS B 1 305 ? 5.940 -14.677 47.087 1.00 24.98 305 LYS B CA 1
ATOM 6520 C C . LYS B 1 305 ? 7.281 -13.974 47.279 1.00 24.10 305 LYS B C 1
ATOM 6521 O O . LYS B 1 305 ? 7.473 -13.255 48.264 1.00 24.88 305 LYS B O 1
ATOM 6527 N N . VAL B 1 306 ? 8.190 -14.155 46.317 1.00 22.31 306 VAL B N 1
ATOM 6528 C CA . VAL B 1 306 ? 9.505 -13.510 46.327 1.00 21.93 306 VAL B CA 1
ATOM 6529 C C . VAL B 1 306 ? 9.311 -12.018 46.024 1.00 23.08 306 VAL B C 1
ATOM 6530 O O . VAL B 1 306 ? 9.926 -11.161 46.667 1.00 22.68 306 VAL B O 1
ATOM 6534 N N . LYS B 1 307 ? 8.408 -11.733 45.081 1.00 24.88 307 LYS B N 1
ATOM 6535 C CA . LYS B 1 307 ? 8.079 -10.368 44.666 1.00 27.52 307 LYS B CA 1
ATOM 6536 C C . LYS B 1 307 ? 7.346 -9.631 45.796 1.00 27.39 307 LYS B C 1
ATOM 6537 O O . LYS B 1 307 ? 7.640 -8.461 46.066 1.00 29.09 307 LYS B O 1
ATOM 6543 N N . GLU B 1 308 ? 6.454 -10.348 46.488 1.00 28.05 308 GLU B N 1
ATOM 6544 C CA . GLU B 1 308 ? 5.667 -9.810 47.610 1.00 28.97 308 GLU B CA 1
ATOM 6545 C C . GLU B 1 308 ? 6.523 -9.473 48.837 1.00 29.02 308 GLU B C 1
ATOM 6546 O O . GLU B 1 308 ? 6.116 -8.671 49.685 1.00 28.54 308 GLU B O 1
ATOM 6552 N N . PHE B 1 309 ? 7.712 -10.078 48.909 1.00 28.42 309 PHE B N 1
ATOM 6553 C CA . PHE B 1 309 ? 8.662 -9.848 50.001 1.00 28.26 309 PHE B CA 1
ATOM 6554 C C . PHE B 1 309 ? 9.480 -8.576 49.726 1.00 28.71 309 PHE B C 1
ATOM 6555 O O . PHE B 1 309 ? 9.965 -7.932 50.662 1.00 29.33 309 PHE B O 1
ATOM 6563 N N . GLY B 1 310 ? 9.655 -8.243 48.448 1.00 28.97 310 GLY B N 1
ATOM 6564 C CA . GLY B 1 310 ? 10.407 -7.058 48.077 1.00 29.08 310 GLY B CA 1
ATOM 6565 C C . GLY B 1 310 ? 11.724 -7.322 47.378 1.00 29.25 310 GLY B C 1
ATOM 6566 O O . GLY B 1 310 ? 12.509 -6.397 47.161 1.00 30.23 310 GLY B O 1
ATOM 6567 N N . ILE B 1 311 ? 11.976 -8.584 47.028 1.00 28.59 311 ILE B N 1
ATOM 6568 C CA . ILE B 1 311 ? 13.203 -8.963 46.332 1.00 27.93 311 ILE B CA 1
ATOM 6569 C C . ILE B 1 311 ? 12.985 -8.852 44.824 1.00 29.07 311 ILE B C 1
ATOM 6570 O O . ILE B 1 311 ? 11.958 -9.302 44.303 1.00 28.75 311 ILE B O 1
ATOM 6575 N N . ASP B 1 312 ? 13.965 -8.252 44.148 1.00 29.87 312 ASP B N 1
ATOM 6576 C CA . ASP B 1 312 ? 13.957 -8.054 42.696 1.00 31.47 312 ASP B CA 1
ATOM 6577 C C . ASP B 1 312 ? 13.959 -9.386 41.943 1.00 31.45 312 ASP B C 1
ATOM 6578 O O . ASP B 1 312 ? 14.532 -10.373 42.418 1.00 30.65 312 ASP B O 1
ATOM 6583 N N . GLU B 1 313 ? 13.313 -9.399 40.776 1.00 31.86 313 GLU B N 1
ATOM 6584 C CA . GLU B 1 313 ? 13.208 -10.582 39.910 1.00 31.66 313 GLU B CA 1
ATOM 6585 C C . GLU B 1 313 ? 14.588 -11.065 39.435 1.00 30.48 313 GLU B C 1
ATOM 6586 O O . GLU B 1 313 ? 14.845 -12.268 39.362 1.00 29.65 313 GLU B O 1
ATOM 6592 N N . GLU B 1 314 ? 15.491 -10.111 39.220 1.00 29.25 314 GLU B N 1
ATOM 6593 C CA . GLU B 1 314 ? 16.865 -10.354 38.768 1.00 28.84 314 GLU B CA 1
ATOM 6594 C C . GLU B 1 314 ? 17.692 -11.033 39.866 1.00 26.92 314 GLU B C 1
ATOM 6595 O O . GLU B 1 314 ? 18.687 -11.712 39.585 1.00 27.71 314 GLU B O 1
ATOM 6601 N N . ASN B 1 315 ? 17.241 -10.865 41.110 1.00 24.59 315 ASN B N 1
ATOM 6602 C CA . ASN B 1 315 ? 17.900 -11.429 42.285 1.00 22.65 315 ASN B CA 1
ATOM 6603 C C . ASN B 1 315 ? 17.221 -12.696 42.816 1.00 19.40 315 ASN B C 1
ATOM 6604 O O . ASN B 1 315 ? 17.413 -13.080 43.974 1.00 17.19 315 ASN B O 1
ATOM 6609 N N . MET B 1 316 ? 16.407 -13.325 41.969 1.00 17.32 316 MET B N 1
ATOM 6610 C CA . MET B 1 316 ? 15.741 -14.570 42.328 1.00 15.65 316 MET B CA 1
ATOM 6611 C C . MET B 1 316 ? 16.365 -15.697 41.507 1.00 15.17 316 MET B C 1
ATOM 6612 O O . MET B 1 316 ? 16.442 -15.621 40.276 1.00 16.00 316 MET B O 1
ATOM 6617 N N . PHE B 1 317 ? 16.837 -16.722 42.218 1.00 12.87 317 PHE B N 1
ATOM 6618 C CA . PHE B 1 317 ? 17.459 -17.900 41.622 1.00 11.27 317 PHE B CA 1
ATOM 6619 C C . PHE B 1 317 ? 16.439 -19.027 41.688 1.00 11.69 317 PHE B C 1
ATOM 6620 O O . PHE B 1 317 ? 16.126 -19.561 42.757 1.00 12.52 317 PHE B O 1
ATOM 6628 N N . GLN B 1 318 ? 15.930 -19.349 40.504 1.00 12.27 318 GLN B N 1
ATOM 6629 C CA . GLN B 1 318 ? 14.886 -20.335 40.285 1.00 12.50 318 GLN B CA 1
ATOM 6630 C C . GLN B 1 318 ? 15.335 -21.801 40.301 1.00 11.19 318 GLN B C 1
ATOM 6631 O O . GLN B 1 318 ? 16.435 -22.139 39.856 1.00 13.06 318 GLN B O 1
ATOM 6637 N N . PHE B 1 319 ? 14.416 -22.608 40.832 1.00 11.99 319 PHE B N 1
ATOM 6638 C CA . PHE B 1 319 ? 14.502 -24.084 40.825 1.00 11.43 319 PHE B CA 1
ATOM 6639 C C . PHE B 1 319 ? 13.056 -24.594 40.701 1.00 13.17 319 PHE B C 1
ATOM 6640 O O . PHE B 1 319 ? 12.093 -23.815 40.783 1.00 14.47 319 PHE B O 1
ATOM 6648 N N . TRP B 1 320 ? 12.901 -25.891 40.492 1.00 12.26 320 TRP B N 1
ATOM 6649 C CA . TRP B 1 320 ? 11.580 -26.435 40.128 1.00 12.63 320 TRP B CA 1
ATOM 6650 C C . TRP B 1 320 ? 11.005 -27.442 41.099 1.00 12.03 320 TRP B C 1
ATOM 6651 O O . TRP B 1 320 ? 11.705 -27.931 41.988 1.00 12.13 320 TRP B O 1
ATOM 6662 N N . ASP B 1 321 ? 9.715 -27.730 40.910 1.00 14.48 321 ASP B N 1
ATOM 6663 C CA . ASP B 1 321 ? 8.951 -28.648 41.755 1.00 13.64 321 ASP B CA 1
ATOM 6664 C C . ASP B 1 321 ? 9.496 -30.078 41.769 1.00 13.32 321 ASP B C 1
ATOM 6665 O O . ASP B 1 321 ? 9.267 -30.821 42.721 1.00 13.35 321 ASP B O 1
ATOM 6670 N N . TRP B 1 322 ? 10.222 -30.453 40.715 1.00 11.82 322 TRP B N 1
ATOM 6671 C CA . TRP B 1 322 ? 10.796 -31.801 40.641 1.00 11.71 322 TRP B CA 1
ATOM 6672 C C . TRP B 1 322 ? 12.099 -31.940 41.425 1.00 11.54 322 TRP B C 1
ATOM 6673 O O . TRP B 1 322 ? 12.770 -32.975 41.362 1.00 11.50 322 TRP B O 1
ATOM 6684 N N . VAL B 1 323 ? 12.478 -30.862 42.109 1.00 10.91 323 VAL B N 1
ATOM 6685 C CA . VAL B 1 323 ? 13.677 -30.842 42.942 1.00 10.32 323 VAL B CA 1
ATOM 6686 C C . VAL B 1 323 ? 13.165 -30.929 44.383 1.00 9.98 323 VAL B C 1
ATOM 6687 O O . VAL B 1 323 ? 12.611 -29.961 44.904 1.00 10.48 323 VAL B O 1
ATOM 6691 N N . GLY B 1 324 ? 13.339 -32.090 45.019 1.00 9.87 324 GLY B N 1
ATOM 6692 C CA . GLY B 1 324 ? 12.913 -32.246 46.404 1.00 9.86 324 GLY B CA 1
ATOM 6693 C C . GLY B 1 324 ? 13.866 -31.473 47.300 1.00 9.63 324 GLY B C 1
ATOM 6694 O O . GLY B 1 324 ? 15.040 -31.345 46.956 1.00 10.00 324 GLY B O 1
ATOM 6695 N N . GLY B 1 325 ? 13.374 -30.930 48.415 1.00 10.66 325 GLY B N 1
ATOM 6696 C CA . GLY B 1 325 ? 14.224 -30.164 49.319 1.00 9.93 325 GLY B CA 1
ATOM 6697 C C . GLY B 1 325 ? 15.464 -30.900 49.815 1.00 9.29 325 GLY B C 1
ATOM 6698 O O . GLY B 1 325 ? 16.565 -30.356 49.792 1.00 9.97 325 GLY B O 1
ATOM 6699 N N . ARG B 1 326 ? 15.298 -32.165 50.196 1.00 9.62 326 ARG B N 1
ATOM 6700 C CA . ARG B 1 326 ? 16.416 -32.984 50.677 1.00 9.33 326 ARG B CA 1
ATOM 6701 C C . ARG B 1 326 ? 17.314 -33.495 49.540 1.00 9.49 326 ARG B C 1
ATOM 6702 O O . ARG B 1 326 ? 18.226 -34.288 49.761 1.00 10.35 326 ARG B O 1
ATOM 6710 N N . TYR B 1 327 ? 17.034 -33.015 48.327 1.00 9.15 327 TYR B N 1
ATOM 6711 C CA . TYR B 1 327 ? 17.788 -33.351 47.111 1.00 9.47 327 TYR B CA 1
ATOM 6712 C C . TYR B 1 327 ? 18.072 -32.054 46.333 1.00 9.67 327 TYR B C 1
ATOM 6713 O O . TYR B 1 327 ? 18.308 -32.093 45.124 1.00 9.26 327 TYR B O 1
ATOM 6722 N N . SER B 1 328 ? 18.084 -30.921 47.035 1.00 9.19 328 SER B N 1
ATOM 6723 C CA . SER B 1 328 ? 18.236 -29.601 46.404 1.00 8.45 328 SER B CA 1
ATOM 6724 C C . SER B 1 328 ? 19.584 -28.889 46.463 1.00 8.36 328 SER B C 1
ATOM 6725 O O . SER B 1 328 ? 19.718 -27.795 45.918 1.00 9.64 328 SER B O 1
ATOM 6728 N N . MET B 1 329 ? 20.586 -29.470 47.113 1.00 8.39 329 MET B N 1
ATOM 6729 C CA . MET B 1 329 ? 21.888 -28.788 47.231 1.00 10.15 329 MET B CA 1
ATOM 6730 C C . MET B 1 329 ? 22.584 -28.542 45.889 1.00 10.44 329 MET B C 1
ATOM 6731 O O . MET B 1 329 ? 23.453 -27.676 45.772 1.00 11.12 329 MET B O 1
ATOM 6736 N N . TRP B 1 330 ? 22.133 -29.283 44.876 1.00 10.45 330 TRP B N 1
ATOM 6737 C CA . TRP B 1 330 ? 22.665 -29.223 43.516 1.00 9.77 330 TRP B CA 1
ATOM 6738 C C . TRP B 1 330 ? 22.064 -28.108 42.671 1.00 10.52 330 TRP B C 1
ATOM 6739 O O . TRP B 1 330 ? 22.588 -27.781 41.605 1.00 10.82 330 TRP B O 1
ATOM 6750 N N . SER B 1 331 ? 20.958 -27.548 43.152 1.00 9.30 331 SER B N 1
ATOM 6751 C CA . SER B 1 331 ? 20.230 -26.488 42.459 1.00 9.06 331 SER B CA 1
ATOM 6752 C C . SER B 1 331 ? 20.658 -25.106 42.931 1.00 8.26 331 SER B C 1
ATOM 6753 O O . SER B 1 331 ? 21.752 -24.932 43.472 1.00 9.49 331 SER B O 1
ATOM 6756 N N . ALA B 1 332 ? 19.742 -24.150 42.762 1.00 9.82 332 ALA B N 1
ATOM 6757 C CA . ALA B 1 332 ? 19.901 -22.765 43.190 1.00 8.61 332 ALA B CA 1
ATOM 6758 C C . ALA B 1 332 ? 20.150 -22.704 44.703 1.00 9.57 332 ALA B C 1
ATOM 6759 O O . ALA B 1 332 ? 20.851 -21.816 45.170 1.00 9.49 332 ALA B O 1
ATOM 6761 N N . ILE B 1 333 ? 19.645 -23.710 45.436 1.00 8.51 333 ILE B N 1
ATOM 6762 C CA . ILE B 1 333 ? 19.814 -23.830 46.900 1.00 8.92 333 ILE B CA 1
ATOM 6763 C C . ILE B 1 333 ? 21.299 -23.903 47.269 1.00 9.06 333 ILE B C 1
ATOM 6764 O O . ILE B 1 333 ? 21.706 -23.475 48.351 1.00 9.92 333 ILE B O 1
ATOM 6769 N N . GLY B 1 334 ? 22.097 -24.365 46.309 1.00 9.18 334 GLY B N 1
ATOM 6770 C CA . GLY B 1 334 ? 23.528 -24.463 46.495 1.00 9.00 334 GLY B CA 1
ATOM 6771 C C . GLY B 1 334 ? 24.291 -23.167 46.291 1.00 9.27 334 GLY B C 1
ATOM 6772 O O . GLY B 1 334 ? 25.515 -23.200 46.283 1.00 10.21 334 GLY B O 1
ATOM 6773 N N . LEU B 1 335 ? 23.593 -22.028 46.159 1.00 9.44 335 LEU B N 1
ATOM 6774 C CA . LEU B 1 335 ? 24.270 -20.729 45.981 1.00 9.37 335 LEU B CA 1
ATOM 6775 C C . LEU B 1 335 ? 25.281 -20.408 47.101 1.00 8.65 335 LEU B C 1
ATOM 6776 O O . LEU B 1 335 ? 26.395 -19.989 46.784 1.00 9.74 335 LEU B O 1
ATOM 6781 N N . PRO B 1 336 ? 24.931 -20.625 48.406 1.00 10.64 336 PRO B N 1
ATOM 6782 C CA . PRO B 1 336 ? 25.933 -20.325 49.441 1.00 10.45 336 PRO B CA 1
ATOM 6783 C C . PRO B 1 336 ? 27.173 -21.230 49.338 1.00 9.78 336 PRO B C 1
ATOM 6784 O O . PRO B 1 336 ? 28.267 -20.813 49.712 1.00 10.40 336 PRO B O 1
ATOM 6788 N N . ILE B 1 337 ? 26.999 -22.434 48.771 1.00 9.56 337 ILE B N 1
ATOM 6789 C CA . ILE B 1 337 ? 28.119 -23.369 48.573 1.00 9.41 337 ILE B CA 1
ATOM 6790 C C . ILE B 1 337 ? 29.013 -22.782 47.475 1.00 10.42 337 ILE B C 1
ATOM 6791 O O . ILE B 1 337 ? 30.223 -22.675 47.661 1.00 10.36 337 ILE B O 1
ATOM 6796 N N . MET B 1 338 ? 28.391 -22.332 46.380 1.00 9.72 338 MET B N 1
ATOM 6797 C CA . MET B 1 338 ? 29.125 -21.727 45.265 1.00 9.73 338 MET B CA 1
ATOM 6798 C C . MET B 1 338 ? 29.834 -20.426 45.669 1.00 9.38 338 MET B C 1
ATOM 6799 O O . MET B 1 338 ? 30.943 -20.164 45.210 1.00 9.82 338 MET B O 1
ATOM 6804 N N . ILE B 1 339 ? 29.213 -19.636 46.548 1.00 10.16 339 ILE B N 1
ATOM 6805 C CA . ILE B 1 339 ? 29.831 -18.392 47.019 1.00 9.42 339 ILE B CA 1
ATOM 6806 C C . ILE B 1 339 ? 31.067 -18.722 47.867 1.00 10.01 339 ILE B C 1
ATOM 6807 O O . ILE B 1 339 ? 32.096 -18.056 47.760 1.00 10.60 339 ILE B O 1
ATOM 6812 N N . SER B 1 340 ? 30.981 -19.805 48.635 1.00 8.86 340 SER B N 1
ATOM 6813 C CA . SER B 1 340 ? 32.087 -20.229 49.483 1.00 10.31 340 SER B CA 1
ATOM 6814 C C . SER B 1 340 ? 33.251 -20.860 48.710 1.00 10.24 340 SER B C 1
ATOM 6815 O O . SER B 1 340 ? 34.399 -20.441 48.872 1.00 10.13 340 SER B O 1
ATOM 6818 N N . ILE B 1 341 ? 32.942 -21.815 47.831 1.00 10.47 341 ILE B N 1
ATOM 6819 C CA . ILE B 1 341 ? 33.974 -22.539 47.084 1.00 10.64 341 ILE B CA 1
ATOM 6820 C C . ILE B 1 341 ? 34.268 -22.140 45.634 1.00 10.99 341 ILE B C 1
ATOM 6821 O O . ILE B 1 341 ? 35.269 -22.580 45.063 1.00 11.24 341 ILE B O 1
ATOM 6826 N N . GLY B 1 342 ? 33.399 -21.316 45.050 1.00 10.30 342 GLY B N 1
ATOM 6827 C CA . GLY B 1 342 ? 33.587 -20.874 43.673 1.00 10.25 342 GLY B CA 1
ATOM 6828 C C . GLY B 1 342 ? 32.926 -21.767 42.650 1.00 11.15 342 GLY B C 1
ATOM 6829 O O . GLY B 1 342 ? 32.704 -22.956 42.902 1.00 11.69 342 GLY B O 1
ATOM 6830 N N . TYR B 1 343 ? 32.639 -21.189 41.484 1.00 10.94 343 TYR B N 1
ATOM 6831 C CA . TYR B 1 343 ? 31.997 -21.895 40.373 1.00 11.26 343 TYR B CA 1
ATOM 6832 C C . TYR B 1 343 ? 32.682 -23.192 39.953 1.00 11.87 343 TYR B C 1
ATOM 6833 O O . TYR B 1 343 ? 32.010 -24.214 39.818 1.00 11.54 343 TYR B O 1
ATOM 6842 N N . GLU B 1 344 ? 33.994 -23.123 39.700 1.00 12.09 344 GLU B N 1
ATOM 6843 C CA . GLU B 1 344 ? 34.793 -24.275 39.264 1.00 13.94 344 GLU B CA 1
ATOM 6844 C C . GLU B 1 344 ? 34.671 -25.474 40.204 1.00 13.68 344 GLU B C 1
ATOM 6845 O O . GLU B 1 344 ? 34.460 -26.605 39.752 1.00 13.27 344 GLU B O 1
ATOM 6851 N N . ASN B 1 345 ? 34.719 -25.203 41.509 1.00 11.69 345 ASN B N 1
ATOM 6852 C CA . ASN B 1 345 ? 34.597 -26.246 42.526 1.00 11.77 345 ASN B CA 1
ATOM 6853 C C . ASN B 1 345 ? 33.163 -26.760 42.652 1.00 11.15 345 ASN B C 1
ATOM 6854 O O . ASN B 1 345 ? 32.949 -27.937 42.953 1.00 10.12 345 ASN B O 1
ATOM 6859 N N . PHE B 1 346 ? 32.186 -25.887 42.388 1.00 10.91 346 PHE B N 1
ATOM 6860 C CA . PHE B 1 346 ? 30.777 -26.288 42.432 1.00 10.37 346 PHE B CA 1
ATOM 6861 C C . PHE B 1 346 ? 30.497 -27.217 41.242 1.00 10.70 346 PHE B C 1
ATOM 6862 O O . PHE B 1 346 ? 29.722 -28.161 41.371 1.00 11.03 346 PHE B O 1
ATOM 6870 N N . VAL B 1 347 ? 31.137 -26.944 40.101 1.00 10.84 347 VAL B N 1
ATOM 6871 C CA . VAL B 1 347 ? 30.995 -27.779 38.901 1.00 11.09 347 VAL B CA 1
ATOM 6872 C C . VAL B 1 347 ? 31.605 -29.151 39.193 1.00 11.16 347 VAL B C 1
ATOM 6873 O O . VAL B 1 347 ? 31.044 -30.163 38.787 1.00 11.24 347 VAL B O 1
ATOM 6877 N N . GLU B 1 348 ? 32.703 -29.173 39.957 1.00 11.41 348 GLU B N 1
ATOM 6878 C CA . GLU B 1 348 ? 33.353 -30.425 40.351 1.00 10.54 348 GLU B CA 1
ATOM 6879 C C . GLU B 1 348 ? 32.412 -31.231 41.253 1.00 10.79 348 GLU B C 1
ATOM 6880 O O . GLU B 1 348 ? 32.289 -32.446 41.082 1.00 11.39 348 GLU B O 1
ATOM 6886 N N . LEU B 1 349 ? 31.692 -30.532 42.141 1.00 9.67 349 LEU B N 1
ATOM 6887 C CA . LEU B 1 349 ? 30.706 -31.151 43.046 1.00 10.14 349 LEU B CA 1
ATOM 6888 C C . LEU B 1 349 ? 29.576 -31.797 42.229 1.00 10.67 349 LEU B C 1
ATOM 6889 O O . LEU B 1 349 ? 29.228 -32.961 42.455 1.00 11.09 349 LEU B O 1
ATOM 6894 N N . LEU B 1 350 ? 29.080 -31.064 41.229 1.00 9.55 350 LEU B N 1
ATOM 6895 C CA . LEU B 1 350 ? 28.026 -31.555 40.340 1.00 9.37 350 LEU B CA 1
ATOM 6896 C C . LEU B 1 350 ? 28.512 -32.742 39.502 1.00 9.56 350 LEU B C 1
ATOM 6897 O O . LEU B 1 350 ? 27.785 -33.721 39.331 1.00 10.85 350 LEU B O 1
ATOM 6902 N N . THR B 1 351 ? 29.761 -32.659 39.038 1.00 10.87 351 THR B N 1
ATOM 6903 C CA . THR B 1 351 ? 30.376 -33.706 38.215 1.00 10.39 351 THR B CA 1
ATOM 6904 C C . THR B 1 351 ? 30.548 -35.014 38.981 1.00 11.25 351 THR B C 1
ATOM 6905 O O . THR B 1 351 ? 30.343 -36.081 38.412 1.00 11.42 351 THR B O 1
ATOM 6909 N N . GLY B 1 352 ? 30.871 -34.920 40.274 1.00 11.66 352 GLY B N 1
ATOM 6910 C CA . GLY B 1 352 ? 31.023 -36.111 41.102 1.00 11.65 352 GLY B CA 1
ATOM 6911 C C . GLY B 1 352 ? 29.714 -36.860 41.212 1.00 10.75 352 GLY B C 1
ATOM 6912 O O . GLY B 1 352 ? 29.674 -38.094 41.144 1.00 10.73 352 GLY B O 1
ATOM 6913 N N . ALA B 1 353 ? 28.632 -36.095 41.333 1.00 10.87 353 ALA B N 1
ATOM 6914 C CA . ALA B 1 353 ? 27.296 -36.660 41.409 1.00 10.46 353 ALA B CA 1
ATOM 6915 C C . ALA B 1 353 ? 26.898 -37.291 40.080 1.00 10.89 353 ALA B C 1
ATOM 6916 O O . ALA B 1 353 ? 26.390 -38.411 40.062 1.00 10.58 353 ALA B O 1
ATOM 6918 N N . HIS B 1 354 ? 27.249 -36.615 38.983 1.00 10.75 354 HIS B N 1
ATOM 6919 C CA . HIS B 1 354 ? 26.954 -37.086 37.627 1.00 11.34 354 HIS B CA 1
ATOM 6920 C C . HIS B 1 354 ? 27.643 -38.416 37.325 1.00 11.05 354 HIS B C 1
ATOM 6921 O O . HIS B 1 354 ? 27.022 -39.311 36.749 1.00 12.37 354 HIS B O 1
ATOM 6928 N N . VAL B 1 355 ? 28.906 -38.546 37.742 1.00 11.68 355 VAL B N 1
ATOM 6929 C CA . VAL B 1 355 ? 29.683 -39.776 37.533 1.00 12.21 355 VAL B CA 1
ATOM 6930 C C . VAL B 1 355 ? 29.008 -40.959 38.240 1.00 13.07 355 VAL B C 1
ATOM 6931 O O . VAL B 1 355 ? 28.896 -42.046 37.666 1.00 11.75 355 VAL B O 1
ATOM 6935 N N . ILE B 1 356 ? 28.485 -40.715 39.441 1.00 11.55 356 ILE B N 1
ATOM 6936 C CA . ILE B 1 356 ? 27.791 -41.763 40.188 1.00 11.39 356 ILE B CA 1
ATOM 6937 C C . ILE B 1 356 ? 26.390 -42.025 39.619 1.00 11.28 356 ILE B C 1
ATOM 6938 O O . ILE B 1 356 ? 25.928 -43.164 39.654 1.00 11.62 356 ILE B O 1
ATOM 6943 N N . ASP B 1 357 ? 25.759 -40.999 39.030 1.00 10.72 357 ASP B N 1
ATOM 6944 C CA . ASP B 1 357 ? 24.434 -41.156 38.401 1.00 10.96 357 ASP B CA 1
ATOM 6945 C C . ASP B 1 357 ? 24.576 -42.105 37.208 1.00 11.85 357 ASP B C 1
ATOM 6946 O O . ASP B 1 357 ? 23.759 -43.010 37.025 1.00 12.03 357 ASP B O 1
ATOM 6951 N N . GLU B 1 358 ? 25.653 -41.909 36.441 1.00 13.01 358 GLU B N 1
ATOM 6952 C CA . GLU B 1 358 ? 25.955 -42.728 35.266 1.00 13.04 358 GLU B CA 1
ATOM 6953 C C . GLU B 1 358 ? 26.339 -44.148 35.666 1.00 14.21 358 GLU B C 1
ATOM 6954 O O . GLU B 1 358 ? 25.903 -45.109 35.027 1.00 14.30 358 GLU B O 1
ATOM 6960 N N . HIS B 1 359 ? 27.108 -44.268 36.753 1.00 12.53 359 HIS B N 1
ATOM 6961 C CA . HIS B 1 359 ? 27.522 -45.570 37.291 1.00 13.08 359 HIS B CA 1
ATOM 6962 C C . HIS B 1 359 ? 26.271 -46.339 37.746 1.00 13.00 359 HIS B C 1
ATOM 6963 O O . HIS B 1 359 ? 26.096 -47.504 37.404 1.00 13.11 359 HIS B O 1
ATOM 6970 N N . PHE B 1 360 ? 25.396 -45.657 38.485 1.00 12.69 360 PHE B N 1
ATOM 6971 C CA . PHE B 1 360 ? 24.169 -46.260 39.010 1.00 11.86 360 PHE B CA 1
ATOM 6972 C C . PHE B 1 360 ? 23.212 -46.761 37.923 1.00 13.00 360 PHE B C 1
ATOM 6973 O O . PHE B 1 360 ? 22.650 -47.855 38.041 1.00 14.41 360 PHE B O 1
ATOM 6981 N N . ALA B 1 361 ? 23.035 -45.961 36.879 1.00 13.96 361 ALA B N 1
ATOM 6982 C CA . ALA B 1 361 ? 22.140 -46.308 35.782 1.00 15.34 361 ALA B CA 1
ATOM 6983 C C . ALA B 1 361 ? 22.687 -47.351 34.795 1.00 17.16 361 ALA B C 1
ATOM 6984 O O . ALA B 1 361 ? 21.910 -48.069 34.167 1.00 19.06 361 ALA B O 1
ATOM 6986 N N . ASN B 1 362 ? 24.009 -47.464 34.676 1.00 17.36 362 ASN B N 1
ATOM 6987 C CA . ASN B 1 362 ? 24.600 -48.360 33.668 1.00 18.53 362 ASN B CA 1
ATOM 6988 C C . ASN B 1 362 ? 25.464 -49.535 34.139 1.00 18.55 362 ASN B C 1
ATOM 6989 O O . ASN B 1 362 ? 25.711 -50.474 33.378 1.00 18.93 362 ASN B O 1
ATOM 6994 N N . ALA B 1 363 ? 25.952 -49.489 35.375 1.00 17.18 363 ALA B N 1
ATOM 6995 C CA . ALA B 1 363 ? 26.813 -50.562 35.889 1.00 16.95 363 ALA B CA 1
ATOM 6996 C C . ALA B 1 363 ? 26.060 -51.864 36.155 1.00 17.60 363 ALA B C 1
ATOM 6997 O O . ALA B 1 363 ? 24.914 -51.832 36.605 1.00 17.41 363 ALA B O 1
ATOM 6999 N N . PRO B 1 364 ? 26.695 -53.026 35.884 1.00 18.54 364 PRO B N 1
ATOM 7000 C CA . PRO B 1 364 ? 26.052 -54.328 36.122 1.00 19.38 364 PRO B CA 1
ATOM 7001 C C . PRO B 1 364 ? 25.711 -54.411 37.623 1.00 18.96 364 PRO B C 1
ATOM 7002 O O . PRO B 1 364 ? 26.466 -53.893 38.458 1.00 18.16 364 PRO B O 1
ATOM 7006 N N . PRO B 1 365 ? 24.576 -55.050 37.972 1.00 18.76 365 PRO B N 1
ATOM 7007 C CA . PRO B 1 365 ? 24.149 -55.167 39.375 1.00 19.37 365 PRO B CA 1
ATOM 7008 C C . PRO B 1 365 ? 25.146 -55.688 40.396 1.00 19.14 365 PRO B C 1
ATOM 7009 O O . PRO B 1 365 ? 25.235 -55.156 41.507 1.00 18.71 365 PRO B O 1
ATOM 7013 N N . GLU B 1 366 ? 25.930 -56.690 40.031 1.00 19.36 366 GLU B N 1
ATOM 7014 C CA . GLU B 1 366 ? 26.921 -57.229 40.970 1.00 20.32 366 GLU B CA 1
ATOM 7015 C C . GLU B 1 366 ? 28.095 -56.266 41.205 1.00 18.57 366 GLU B C 1
ATOM 7016 O O . GLU B 1 366 ? 28.934 -56.501 42.075 1.00 19.07 366 GLU B O 1
ATOM 7022 N N . GLN B 1 367 ? 28.149 -55.183 40.420 1.00 17.14 367 GLN B N 1
ATOM 7023 C CA . GLN B 1 367 ? 29.213 -54.168 40.517 1.00 16.52 367 GLN B CA 1
ATOM 7024 C C . GLN B 1 367 ? 28.658 -52.742 40.628 1.00 15.35 367 GLN B C 1
ATOM 7025 O O . GLN B 1 367 ? 29.350 -51.763 40.323 1.00 15.25 367 GLN B O 1
ATOM 7031 N N . ASN B 1 368 ? 27.403 -52.647 41.068 1.00 14.70 368 ASN B N 1
ATOM 7032 C CA . ASN B 1 368 ? 26.680 -51.374 41.219 1.00 13.93 368 ASN B CA 1
ATOM 7033 C C . ASN B 1 368 ? 26.694 -50.973 42.703 1.00 14.25 368 ASN B C 1
ATOM 7034 O O . ASN B 1 368 ? 25.982 -51.564 43.519 1.00 14.55 368 ASN B O 1
ATOM 7039 N N . VAL B 1 369 ? 27.461 -49.927 43.023 1.00 13.46 369 VAL B N 1
ATOM 7040 C CA . VAL B 1 369 ? 27.646 -49.467 44.405 1.00 13.62 369 VAL B CA 1
ATOM 7041 C C . VAL B 1 369 ? 26.373 -49.073 45.173 1.00 11.84 369 VAL B C 1
ATOM 7042 O O . VAL B 1 369 ? 26.125 -49.637 46.246 1.00 11.93 369 VAL B O 1
ATOM 7046 N N . PRO B 1 370 ? 25.529 -48.157 44.625 1.00 11.93 370 PRO B N 1
ATOM 7047 C CA . PRO B 1 370 ? 24.330 -47.816 45.401 1.00 11.34 370 PRO B CA 1
ATOM 7048 C C . PRO B 1 370 ? 23.329 -48.961 45.548 1.00 11.39 370 PRO B C 1
ATOM 7049 O O . PRO B 1 370 ? 22.662 -49.063 46.580 1.00 10.16 370 PRO B O 1
ATOM 7053 N N . LEU B 1 371 ? 23.271 -49.844 44.543 1.00 11.32 371 LEU B N 1
ATOM 7054 C CA . LEU B 1 371 ? 22.371 -51.001 44.586 1.00 12.95 371 LEU B CA 1
ATOM 7055 C C . LEU B 1 371 ? 22.818 -51.975 45.681 1.00 12.35 371 LEU B C 1
ATOM 7056 O O . LEU B 1 371 ? 22.001 -52.405 46.491 1.00 12.10 371 LEU B O 1
ATOM 7061 N N . LEU B 1 372 ? 24.124 -52.253 45.732 1.00 11.99 372 LEU B N 1
ATOM 7062 C CA . LEU B 1 372 ? 24.696 -53.160 46.730 1.00 12.59 372 LEU B CA 1
ATOM 7063 C C . LEU B 1 372 ? 24.560 -52.629 48.156 1.00 12.64 372 LEU B C 1
ATOM 7064 O O . LEU B 1 372 ? 24.170 -53.369 49.051 1.00 11.39 372 LEU B O 1
ATOM 7069 N N . LEU B 1 373 ? 24.767 -51.320 48.330 1.00 12.87 373 LEU B N 1
ATOM 7070 C CA . LEU B 1 373 ? 24.651 -50.669 49.639 1.00 12.70 373 LEU B CA 1
ATOM 7071 C C . LEU B 1 373 ? 23.202 -50.752 50.133 1.00 12.48 373 LEU B C 1
ATOM 7072 O O . LEU B 1 373 ? 22.940 -51.015 51.309 1.00 12.79 373 LEU B O 1
ATOM 7077 N N . ALA B 1 374 ? 22.274 -50.605 49.190 1.00 11.59 374 ALA B N 1
ATOM 7078 C CA . ALA B 1 374 ? 20.846 -50.678 49.469 1.00 9.71 374 ALA B CA 1
ATOM 7079 C C . ALA B 1 374 ? 20.390 -52.083 49.842 1.00 10.32 374 ALA B C 1
ATOM 7080 O O . ALA B 1 374 ? 19.640 -52.254 50.801 1.00 10.13 374 ALA B O 1
ATOM 7082 N N . LEU B 1 375 ? 20.896 -53.075 49.107 1.00 11.22 375 LEU B N 1
ATOM 7083 C CA . LEU B 1 375 ? 20.557 -54.478 49.341 1.00 12.43 375 LEU B CA 1
ATOM 7084 C C . LEU B 1 375 ? 21.118 -55.030 50.646 1.00 12.26 375 LEU B C 1
ATOM 7085 O O . LEU B 1 375 ? 20.446 -55.814 51.320 1.00 11.89 375 LEU B O 1
ATOM 7090 N N . VAL B 1 376 ? 22.323 -54.585 51.017 1.00 11.18 376 VAL B N 1
ATOM 7091 C CA . VAL B 1 376 ? 22.966 -54.976 52.287 1.00 11.42 376 VAL B CA 1
ATOM 7092 C C . VAL B 1 376 ? 22.100 -54.397 53.425 1.00 11.48 376 VAL B C 1
ATOM 7093 O O . VAL B 1 376 ? 21.866 -55.061 54.438 1.00 11.96 376 VAL B O 1
ATOM 7097 N N . GLY B 1 377 ? 21.571 -53.191 53.194 1.00 11.09 377 GLY B N 1
ATOM 7098 C CA . GLY B 1 377 ? 20.709 -52.523 54.159 1.00 11.76 377 GLY B CA 1
ATOM 7099 C C . GLY B 1 377 ? 19.370 -53.224 54.338 1.00 11.45 377 GLY B C 1
ATOM 7100 O O . GLY B 1 377 ? 18.930 -53.410 55.471 1.00 11.62 377 GLY B O 1
ATOM 7101 N N . VAL B 1 378 ? 18.755 -53.649 53.228 1.00 10.76 378 VAL B N 1
ATOM 7102 C CA . VAL B 1 378 ? 17.470 -54.375 53.230 1.00 11.01 378 VAL B CA 1
ATOM 7103 C C . VAL B 1 378 ? 17.634 -55.717 53.964 1.00 10.58 378 VAL B C 1
ATOM 7104 O O . VAL B 1 378 ? 16.748 -56.143 54.707 1.00 10.43 378 VAL B O 1
ATOM 7108 N N . TRP B 1 379 ? 18.807 -56.328 53.802 1.00 11.01 379 TRP B N 1
ATOM 7109 C CA . TRP B 1 379 ? 19.118 -57.597 54.453 1.00 10.45 379 TRP B CA 1
ATOM 7110 C C . TRP B 1 379 ? 19.101 -57.440 55.978 1.00 11.09 379 TRP B C 1
ATOM 7111 O O . TRP B 1 379 ? 18.454 -58.218 56.680 1.00 12.33 379 TRP B O 1
ATOM 7122 N N . TYR B 1 380 ? 19.723 -56.371 56.471 1.00 10.35 380 TYR B N 1
ATOM 7123 C CA . TYR B 1 380 ? 19.762 -56.118 57.906 1.00 10.49 380 TYR B CA 1
ATOM 7124 C C . TYR B 1 380 ? 18.473 -55.590 58.519 1.00 10.96 380 TYR B C 1
ATOM 7125 O O . TYR B 1 380 ? 18.099 -56.003 59.614 1.00 11.38 380 TYR B O 1
ATOM 7134 N N . ILE B 1 381 ? 17.772 -54.727 57.790 1.00 10.72 381 ILE B N 1
ATOM 7135 C CA . ILE B 1 381 ? 16.516 -54.152 58.268 1.00 10.54 381 ILE B CA 1
ATOM 7136 C C . ILE B 1 381 ? 15.376 -55.175 58.296 1.00 11.16 381 ILE B C 1
ATOM 7137 O O . ILE B 1 381 ? 14.758 -55.403 59.333 1.00 12.30 381 ILE B O 1
ATOM 7142 N N . ASN B 1 382 ? 15.149 -55.813 57.154 1.00 12.08 382 ASN B N 1
ATOM 7143 C CA . ASN B 1 382 ? 14.041 -56.748 57.007 1.00 11.91 382 ASN B CA 1
ATOM 7144 C C . ASN B 1 382 ? 14.218 -58.193 57.451 1.00 13.43 382 ASN B C 1
ATOM 7145 O O . ASN B 1 382 ? 13.228 -58.872 57.732 1.00 14.50 382 ASN B O 1
ATOM 7150 N N . PHE B 1 383 ? 15.458 -58.671 57.496 1.00 13.05 383 PHE B N 1
ATOM 7151 C CA . PHE B 1 383 ? 15.701 -60.052 57.906 1.00 13.26 383 PHE B CA 1
ATOM 7152 C C . PHE B 1 383 ? 16.316 -60.191 59.288 1.00 14.04 383 PHE B C 1
ATOM 7153 O O . PHE B 1 383 ? 15.877 -61.038 60.063 1.00 15.64 383 PHE B O 1
ATOM 7161 N N . PHE B 1 384 ? 17.251 -59.302 59.630 1.00 12.48 384 PHE B N 1
ATOM 7162 C CA . PHE B 1 384 ? 17.864 -59.301 60.961 1.00 12.91 384 PHE B CA 1
ATOM 7163 C C . PHE B 1 384 ? 17.056 -58.451 61.944 1.00 13.34 384 PHE B C 1
ATOM 7164 O O . PHE B 1 384 ? 17.196 -58.599 63.160 1.00 14.87 384 PHE B O 1
ATOM 7172 N N . GLY B 1 385 ? 16.229 -57.550 61.407 1.00 13.81 385 GLY B N 1
ATOM 7173 C CA . GLY B 1 385 ? 15.410 -56.683 62.240 1.00 14.13 385 GLY B CA 1
ATOM 7174 C C . GLY B 1 385 ? 16.163 -55.516 62.860 1.00 13.76 385 GLY B C 1
ATOM 7175 O O . GLY B 1 385 ? 15.760 -55.014 63.911 1.00 14.41 385 GLY B O 1
ATOM 7176 N N . ALA B 1 386 ? 17.260 -55.105 62.219 1.00 14.36 386 ALA B N 1
ATOM 7177 C CA . ALA B 1 386 ? 18.086 -53.987 62.689 1.00 14.33 386 ALA B CA 1
ATOM 7178 C C . ALA B 1 386 ? 17.444 -52.685 62.211 1.00 14.52 386 ALA B C 1
ATOM 7179 O O . ALA B 1 386 ? 17.451 -52.383 61.018 1.00 15.87 386 ALA B O 1
ATOM 7181 N N . VAL B 1 387 ? 16.874 -51.932 63.152 1.00 12.96 387 VAL B N 1
ATOM 7182 C CA . VAL B 1 387 ? 16.181 -50.684 62.831 1.00 14.25 387 VAL B CA 1
ATOM 7183 C C . VAL B 1 387 ? 17.015 -49.407 62.911 1.00 12.83 387 VAL B C 1
ATOM 7184 O O . VAL B 1 387 ? 16.476 -48.307 62.763 1.00 12.92 387 VAL B O 1
ATOM 7188 N N . THR B 1 388 ? 18.306 -49.546 63.209 1.00 11.98 388 THR B N 1
ATOM 7189 C CA . THR B 1 388 ? 19.209 -48.393 63.278 1.00 11.90 388 THR B CA 1
ATOM 7190 C C . THR B 1 388 ? 20.364 -48.583 62.306 1.00 11.51 388 THR B C 1
ATOM 7191 O O . THR B 1 388 ? 20.680 -49.708 61.923 1.00 12.28 388 THR B O 1
ATOM 7195 N N . HIS B 1 389 ? 20.979 -47.470 61.914 1.00 11.83 389 HIS B N 1
ATOM 7196 C CA . HIS B 1 389 ? 22.102 -47.473 60.983 1.00 11.43 389 HIS B CA 1
ATOM 7197 C C . HIS B 1 389 ? 22.990 -46.278 61.329 1.00 10.55 389 HIS B C 1
ATOM 7198 O O . HIS B 1 389 ? 22.527 -45.139 61.358 1.00 10.59 389 HIS B O 1
ATOM 7205 N N . ALA B 1 390 ? 24.270 -46.552 61.570 1.00 9.34 390 ALA B N 1
ATOM 7206 C CA . ALA B 1 390 ? 25.221 -45.510 61.925 1.00 9.62 390 ALA B CA 1
ATOM 7207 C C . ALA B 1 390 ? 26.058 -45.014 60.750 1.00 9.99 390 ALA B C 1
ATOM 7208 O O . ALA B 1 390 ? 26.545 -45.810 59.955 1.00 11.53 390 ALA B O 1
ATOM 7210 N N . ILE B 1 391 ? 26.159 -43.688 60.622 1.00 8.84 391 ILE B N 1
ATOM 7211 C CA . ILE B 1 391 ? 26.974 -43.043 59.586 1.00 11.09 391 ILE B CA 1
ATOM 7212 C C . ILE B 1 391 ? 28.155 -42.469 60.369 1.00 9.79 391 ILE B C 1
ATOM 7213 O O . ILE B 1 391 ? 28.001 -41.542 61.174 1.00 9.58 391 ILE B O 1
ATOM 7218 N N . LEU B 1 392 ? 29.329 -43.070 60.162 1.00 10.02 392 LEU B N 1
ATOM 7219 C CA . LEU B 1 392 ? 30.546 -42.693 60.879 1.00 9.73 392 LEU B CA 1
ATOM 7220 C C . LEU B 1 392 ? 31.667 -42.195 59.958 1.00 10.14 392 LEU B C 1
ATOM 7221 O O . LEU B 1 392 ? 32.554 -42.967 59.553 1.00 11.01 392 LEU B O 1
ATOM 7226 N N . PRO B 1 393 ? 31.651 -40.888 59.624 1.00 10.13 393 PRO B N 1
ATOM 7227 C CA . PRO B 1 393 ? 32.687 -40.350 58.750 1.00 10.65 393 PRO B CA 1
ATOM 7228 C C . PRO B 1 393 ? 33.988 -39.989 59.454 1.00 10.55 393 PRO B C 1
ATOM 7229 O O . PRO B 1 393 ? 34.011 -39.189 60.389 1.00 10.94 393 PRO B O 1
ATOM 7233 N N . TYR B 1 394 ? 35.061 -40.651 59.038 1.00 10.58 394 TYR B N 1
ATOM 7234 C CA . TYR B 1 394 ? 36.367 -40.381 59.595 1.00 10.18 394 TYR B CA 1
ATOM 7235 C C . TYR B 1 394 ? 37.017 -39.257 58.806 1.00 10.53 394 TYR B C 1
ATOM 7236 O O . TYR B 1 394 ? 37.950 -39.453 58.024 1.00 11.92 394 TYR B O 1
ATOM 7245 N N . ASP B 1 395 ? 36.471 -38.067 59.038 1.00 11.24 395 ASP B N 1
ATOM 7246 C CA . ASP B 1 395 ? 36.913 -36.817 58.437 1.00 12.48 395 ASP B CA 1
ATOM 7247 C C . ASP B 1 395 ? 36.151 -35.756 59.220 1.00 12.78 395 ASP B C 1
ATOM 7248 O O . ASP B 1 395 ? 34.914 -35.716 59.186 1.00 12.94 395 ASP B O 1
ATOM 7253 N N . GLN B 1 396 ? 36.894 -34.902 59.923 1.00 11.70 396 GLN B N 1
ATOM 7254 C CA . GLN B 1 396 ? 36.308 -33.834 60.731 1.00 11.65 396 GLN B CA 1
ATOM 7255 C C . GLN B 1 396 ? 35.488 -32.824 59.917 1.00 10.34 396 GLN B C 1
ATOM 7256 O O . GLN B 1 396 ? 34.493 -32.302 60.414 1.00 11.13 396 GLN B O 1
ATOM 7262 N N . TYR B 1 397 ? 35.858 -32.614 58.654 1.00 10.31 397 TYR B N 1
ATOM 7263 C CA . TYR B 1 397 ? 35.123 -31.696 57.777 1.00 10.63 397 TYR B CA 1
ATOM 7264 C C . TYR B 1 397 ? 33.717 -32.245 57.472 1.00 9.95 397 TYR B C 1
ATOM 7265 O O . TYR B 1 397 ? 32.781 -31.480 57.234 1.00 10.69 397 TYR B O 1
ATOM 7274 N N . LEU B 1 398 ? 33.575 -33.569 57.542 1.00 10.74 398 LEU B N 1
ATOM 7275 C CA . LEU B 1 398 ? 32.298 -34.238 57.303 1.00 10.51 398 LEU B CA 1
ATOM 7276 C C . LEU B 1 398 ? 31.458 -34.405 58.572 1.00 10.27 398 LEU B C 1
ATOM 7277 O O . LEU B 1 398 ? 30.538 -35.226 58.603 1.00 11.47 398 LEU B O 1
ATOM 7282 N N . TRP B 1 399 ? 31.721 -33.581 59.590 1.00 10.07 399 TRP B N 1
ATOM 7283 C CA . TRP B 1 399 ? 30.998 -33.672 60.861 1.00 10.55 399 TRP B CA 1
ATOM 7284 C C . TRP B 1 399 ? 29.481 -33.446 60.760 1.00 10.31 399 TRP B C 1
ATOM 7285 O O . TRP B 1 399 ? 28.734 -33.867 61.645 1.00 12.19 399 TRP B O 1
ATOM 7296 N N . ARG B 1 400 ? 29.045 -32.773 59.691 1.00 9.79 400 ARG B N 1
ATOM 7297 C CA . ARG B 1 400 ? 27.619 -32.535 59.474 1.00 11.00 400 ARG B CA 1
ATOM 7298 C C . ARG B 1 400 ? 26.960 -33.486 58.480 1.00 10.79 400 ARG B C 1
ATOM 7299 O O . ARG B 1 400 ? 25.761 -33.369 58.200 1.00 10.85 400 ARG B O 1
ATOM 7307 N N . LEU B 1 401 ? 27.731 -34.472 58.007 1.00 8.66 401 LEU B N 1
ATOM 7308 C CA . LEU B 1 401 ? 27.216 -35.489 57.085 1.00 9.28 401 LEU B CA 1
ATOM 7309 C C . LEU B 1 401 ? 26.150 -36.398 57.739 1.00 9.61 401 LEU B C 1
ATOM 7310 O O . LEU B 1 401 ? 25.136 -36.682 57.095 1.00 9.26 401 LEU B O 1
ATOM 7315 N N . PRO B 1 402 ? 26.334 -36.828 59.024 1.00 9.40 402 PRO B N 1
ATOM 7316 C CA . PRO B 1 402 ? 25.291 -37.680 59.617 1.00 9.50 402 PRO B CA 1
ATOM 7317 C C . PRO B 1 402 ? 23.922 -36.991 59.698 1.00 9.19 402 PRO B C 1
ATOM 7318 O O . PRO B 1 402 ? 22.910 -37.602 59.364 1.00 9.76 402 PRO B O 1
ATOM 7322 N N . ALA B 1 403 ? 23.915 -35.699 60.045 1.00 8.64 403 ALA B N 1
ATOM 7323 C CA . ALA B 1 403 ? 22.673 -34.917 60.133 1.00 8.46 403 ALA B CA 1
ATOM 7324 C C . ALA B 1 403 ? 22.020 -34.774 58.753 1.00 8.52 403 ALA B C 1
ATOM 7325 O O . ALA B 1 403 ? 20.797 -34.861 58.628 1.00 9.00 403 ALA B O 1
ATOM 7327 N N . TYR B 1 404 ? 22.849 -34.624 57.718 1.00 8.48 404 TYR B N 1
ATOM 7328 C CA . TYR B 1 404 ? 22.363 -34.504 56.340 1.00 7.96 404 TYR B CA 1
ATOM 7329 C C . TYR B 1 404 ? 21.720 -35.817 55.869 1.00 8.13 404 TYR B C 1
ATOM 7330 O O . TYR B 1 404 ? 20.641 -35.804 55.270 1.00 8.90 404 TYR B O 1
ATOM 7339 N N . LEU B 1 405 ? 22.417 -36.932 56.103 1.00 10.14 405 LEU B N 1
ATOM 7340 C CA . LEU B 1 405 ? 21.923 -38.253 55.710 1.00 11.04 405 LEU B CA 1
ATOM 7341 C C . LEU B 1 405 ? 20.724 -38.702 56.524 1.00 12.06 405 LEU B C 1
ATOM 7342 O O . LEU B 1 405 ? 19.920 -39.513 56.062 1.00 11.57 405 LEU B O 1
ATOM 7347 N N . GLN B 1 406 ? 20.577 -38.098 57.702 1.00 11.94 406 GLN B N 1
ATOM 7348 C CA . GLN B 1 406 ? 19.457 -38.343 58.602 1.00 12.38 406 GLN B CA 1
ATOM 7349 C C . GLN B 1 406 ? 18.199 -37.812 57.913 1.00 12.45 406 GLN B C 1
ATOM 7350 O O . GLN B 1 406 ? 17.194 -38.510 57.857 1.00 13.05 406 GLN B O 1
ATOM 7356 N N . GLN B 1 407 ? 18.290 -36.628 57.300 1.00 11.20 407 GLN B N 1
ATOM 7357 C CA . GLN B 1 407 ? 17.148 -36.077 56.573 1.00 10.81 407 GLN B CA 1
ATOM 7358 C C . GLN B 1 407 ? 16.909 -36.859 55.286 1.00 9.78 407 GLN B C 1
ATOM 7359 O O . GLN B 1 407 ? 15.790 -37.299 55.028 1.00 11.52 407 GLN B O 1
ATOM 7365 N N . LEU B 1 408 ? 17.976 -37.068 54.517 1.00 9.29 408 LEU B N 1
ATOM 7366 C CA . LEU B 1 408 ? 17.892 -37.779 53.246 1.00 8.76 408 LEU B CA 1
ATOM 7367 C C . LEU B 1 408 ? 17.214 -39.142 53.352 1.00 9.53 408 LEU B C 1
ATOM 7368 O O . LEU B 1 408 ? 16.268 -39.409 52.626 1.00 10.70 408 LEU B O 1
ATOM 7373 N N . ASP B 1 409 ? 17.662 -39.953 54.305 1.00 9.07 409 ASP B N 1
ATOM 7374 C CA . ASP B 1 409 ? 17.118 -41.292 54.492 1.00 9.77 409 ASP B CA 1
ATOM 7375 C C . ASP B 1 409 ? 15.787 -41.319 55.241 1.00 9.64 409 ASP B C 1
ATOM 7376 O O . ASP B 1 409 ? 14.804 -41.856 54.726 1.00 10.82 409 ASP B O 1
ATOM 7381 N N . MET B 1 410 ? 15.747 -40.701 56.420 1.00 9.03 410 MET B N 1
ATOM 7382 C CA . MET B 1 410 ? 14.542 -40.722 57.250 1.00 9.35 410 MET B CA 1
ATOM 7383 C C . MET B 1 410 ? 13.319 -40.003 56.706 1.00 8.87 410 MET B C 1
ATOM 7384 O O . MET B 1 410 ? 12.204 -40.513 56.831 1.00 9.26 410 MET B O 1
ATOM 7389 N N . GLU B 1 411 ? 13.521 -38.859 56.055 1.00 8.26 411 GLU B N 1
ATOM 7390 C CA . GLU B 1 411 ? 12.384 -38.136 55.492 1.00 7.97 411 GLU B CA 1
ATOM 7391 C C . GLU B 1 411 ? 11.907 -38.787 54.193 1.00 7.86 411 GLU B C 1
ATOM 7392 O O . GLU B 1 411 ? 10.726 -38.707 53.847 1.00 9.63 411 GLU B O 1
ATOM 7398 N N . SER B 1 412 ? 12.822 -39.466 53.504 1.00 8.22 412 SER B N 1
ATOM 7399 C CA . SER B 1 412 ? 12.475 -40.154 52.270 1.00 8.51 412 SER B CA 1
ATOM 7400 C C . SER B 1 412 ? 11.775 -41.474 52.524 1.00 8.36 412 SER B C 1
ATOM 7401 O O . SER B 1 412 ? 10.672 -41.709 52.029 1.00 9.01 412 SER B O 1
ATOM 7404 N N . ASN B 1 413 ? 12.405 -42.308 53.345 1.00 9.26 413 ASN B N 1
ATOM 7405 C CA . ASN B 1 413 ? 11.892 -43.644 53.598 1.00 8.73 413 ASN B CA 1
ATOM 7406 C C . ASN B 1 413 ? 11.156 -43.954 54.889 1.00 9.21 413 ASN B C 1
ATOM 7407 O O . ASN B 1 413 ? 10.824 -45.112 55.150 1.00 8.27 413 ASN B O 1
ATOM 7412 N N . GLY B 1 414 ? 10.839 -42.914 55.657 1.00 9.70 414 GLY B N 1
ATOM 7413 C CA . GLY B 1 414 ? 10.086 -43.097 56.888 1.00 10.08 414 GLY B CA 1
ATOM 7414 C C . GLY B 1 414 ? 8.616 -43.033 56.545 1.00 10.14 414 GLY B C 1
ATOM 7415 O O . GLY B 1 414 ? 7.919 -42.076 56.883 1.00 10.40 414 GLY B O 1
ATOM 7416 N N . LYS B 1 415 ? 8.166 -44.063 55.827 1.00 10.38 415 LYS B N 1
ATOM 7417 C CA . LYS B 1 415 ? 6.796 -44.163 55.328 1.00 10.45 415 LYS B CA 1
ATOM 7418 C C . LYS B 1 415 ? 6.174 -45.511 55.672 1.00 10.90 415 LYS B C 1
ATOM 7419 O O . LYS B 1 415 ? 6.887 -46.499 55.868 1.00 10.66 415 LYS B O 1
ATOM 7425 N N . TYR B 1 416 ? 4.844 -45.544 55.756 1.00 12.15 416 TYR B N 1
ATOM 7426 C CA . TYR B 1 416 ? 4.148 -46.798 56.024 1.00 13.76 416 TYR B CA 1
ATOM 7427 C C . TYR B 1 416 ? 3.057 -47.167 55.019 1.00 14.61 416 TYR B C 1
ATOM 7428 O O . TYR B 1 416 ? 2.345 -48.158 55.198 1.00 14.58 416 TYR B O 1
ATOM 7437 N N . VAL B 1 417 ? 2.941 -46.361 53.963 1.00 14.08 417 VAL B N 1
ATOM 7438 C CA . VAL B 1 417 ? 1.959 -46.588 52.902 1.00 15.29 417 VAL B CA 1
ATOM 7439 C C . VAL B 1 417 ? 2.690 -46.737 51.562 1.00 15.54 417 VAL B C 1
ATOM 7440 O O . VAL B 1 417 ? 3.617 -45.982 51.262 1.00 16.29 417 VAL B O 1
ATOM 7444 N N . THR B 1 418 ? 2.275 -47.731 50.776 1.00 15.64 418 THR B N 1
ATOM 7445 C CA . THR B 1 418 ? 2.855 -47.986 49.455 1.00 15.45 418 THR B CA 1
ATOM 7446 C C . THR B 1 418 ? 2.248 -47.026 48.427 1.00 15.73 418 THR B C 1
ATOM 7447 O O . THR B 1 418 ? 1.215 -46.409 48.696 1.00 15.32 418 THR B O 1
ATOM 7451 N N . ARG B 1 419 ? 2.861 -46.941 47.243 1.00 17.00 419 ARG B N 1
ATOM 7452 C CA . ARG B 1 419 ? 2.367 -46.079 46.153 1.00 18.97 419 ARG B CA 1
ATOM 7453 C C . ARG B 1 419 ? 0.993 -46.526 45.634 1.00 20.63 419 ARG B C 1
ATOM 7454 O O . ARG B 1 419 ? 0.252 -45.731 45.046 1.00 21.07 419 ARG B O 1
ATOM 7462 N N . SER B 1 420 ? 0.659 -47.792 45.888 1.00 22.43 420 SER B N 1
ATOM 7463 C CA . SER B 1 420 ? -0.621 -48.377 45.487 1.00 24.19 420 SER B CA 1
ATOM 7464 C C . SER B 1 420 ? -1.737 -48.062 46.496 1.00 24.27 420 SER B C 1
ATOM 7465 O O . SER B 1 420 ? -2.913 -48.343 46.241 1.00 26.24 420 SER B O 1
ATOM 7468 N N . GLY B 1 421 ? -1.355 -47.473 47.632 1.00 23.97 421 GLY B N 1
ATOM 7469 C CA . GLY B 1 421 ? -2.308 -47.101 48.668 1.00 23.69 421 GLY B CA 1
ATOM 7470 C C . GLY B 1 421 ? -2.544 -48.111 49.776 1.00 23.37 421 GLY B C 1
ATOM 7471 O O . GLY B 1 421 ? -3.518 -47.990 50.525 1.00 24.16 421 GLY B O 1
ATOM 7472 N N . LYS B 1 422 ? -1.658 -49.102 49.891 1.00 21.93 422 LYS B N 1
ATOM 7473 C CA . LYS B 1 422 ? -1.779 -50.142 50.916 1.00 21.53 422 LYS B CA 1
ATOM 7474 C C . LYS B 1 422 ? -0.768 -49.928 52.036 1.00 20.00 422 LYS B C 1
ATOM 7475 O O . LYS B 1 422 ? 0.246 -49.265 51.834 1.00 19.52 422 LYS B O 1
ATOM 7481 N N . THR B 1 423 ? -1.027 -50.513 53.207 1.00 18.58 423 THR B N 1
ATOM 7482 C CA . THR B 1 423 ? -0.096 -50.404 54.333 1.00 17.89 423 THR B CA 1
ATOM 7483 C C . THR B 1 423 ? 1.045 -51.398 54.098 1.00 16.51 423 THR B C 1
ATOM 7484 O O . THR B 1 423 ? 0.809 -52.503 53.597 1.00 16.82 423 THR B O 1
ATOM 7488 N N . VAL B 1 424 ? 2.277 -50.994 54.408 1.00 14.57 424 VAL B N 1
ATOM 7489 C CA . VAL B 1 424 ? 3.435 -51.874 54.221 1.00 14.92 424 VAL B CA 1
ATOM 7490 C C . VAL B 1 424 ? 3.397 -53.071 55.171 1.00 14.73 424 VAL B C 1
ATOM 7491 O O . VAL B 1 424 ? 2.884 -52.973 56.290 1.00 15.87 424 VAL B O 1
ATOM 7495 N N . SER B 1 425 ? 3.891 -54.207 54.690 1.00 16.90 425 SER B N 1
ATOM 7496 C CA . SER B 1 425 ? 3.932 -55.421 55.496 1.00 16.96 425 SER B CA 1
ATOM 7497 C C . SER B 1 425 ? 5.344 -55.697 56.000 1.00 16.97 425 SER B C 1
ATOM 7498 O O . SER B 1 425 ? 5.594 -56.712 56.652 1.00 18.32 425 SER B O 1
ATOM 7501 N N . THR B 1 426 ? 6.268 -54.791 55.668 1.00 15.33 426 THR B N 1
ATOM 7502 C CA . THR B 1 426 ? 7.664 -54.897 56.087 1.00 13.96 426 THR B CA 1
ATOM 7503 C C . THR B 1 426 ? 8.085 -53.597 56.756 1.00 13.06 426 THR B C 1
ATOM 7504 O O . THR B 1 426 ? 7.404 -52.572 56.633 1.00 13.05 426 THR B O 1
ATOM 7508 N N . LEU B 1 427 ? 9.222 -53.642 57.445 1.00 11.92 427 LEU B N 1
ATOM 7509 C CA . LEU B 1 427 ? 9.790 -52.451 58.066 1.00 12.31 427 LEU B CA 1
ATOM 7510 C C . LEU B 1 427 ? 10.363 -51.612 56.932 1.00 11.19 427 LEU B C 1
ATOM 7511 O O . LEU B 1 427 ? 10.729 -52.151 55.876 1.00 11.97 427 LEU B O 1
ATOM 7516 N N . THR B 1 428 ? 10.328 -50.294 57.101 1.00 9.79 428 THR B N 1
ATOM 7517 C CA . THR B 1 428 ? 10.867 -49.413 56.087 1.00 11.27 428 THR B CA 1
ATOM 7518 C C . THR B 1 428 ? 12.146 -48.731 56.571 1.00 10.28 428 THR B C 1
ATOM 7519 O O . THR B 1 428 ? 13.016 -49.399 57.132 1.00 10.15 428 THR B O 1
ATOM 7523 N N . GLY B 1 429 ? 12.267 -47.420 56.349 1.00 9.99 429 GLY B N 1
ATOM 7524 C CA . GLY B 1 429 ? 13.462 -46.679 56.731 1.00 10.27 429 GLY B CA 1
ATOM 7525 C C . GLY B 1 429 ? 13.939 -46.793 58.167 1.00 10.44 429 GLY B C 1
ATOM 7526 O O . GLY B 1 429 ? 13.117 -46.791 59.088 1.00 10.88 429 GLY B O 1
ATOM 7527 N N . PRO B 1 430 ? 15.263 -46.938 58.384 1.00 11.48 430 PRO B N 1
ATOM 7528 C CA . PRO B 1 430 ? 15.801 -47.052 59.740 1.00 12.07 430 PRO B CA 1
ATOM 7529 C C . PRO B 1 430 ? 16.108 -45.686 60.365 1.00 11.89 430 PRO B C 1
ATOM 7530 O O . PRO B 1 430 ? 16.010 -44.648 59.700 1.00 11.75 430 PRO B O 1
ATOM 7534 N N . ILE B 1 431 ? 16.451 -45.699 61.651 1.00 10.86 431 ILE B N 1
ATOM 7535 C CA . ILE B 1 431 ? 16.842 -44.481 62.351 1.00 9.96 431 ILE B CA 1
ATOM 7536 C C . ILE B 1 431 ? 18.329 -44.315 62.047 1.00 10.62 431 ILE B C 1
ATOM 7537 O O . ILE B 1 431 ? 19.117 -45.241 62.230 1.00 11.60 431 ILE B O 1
ATOM 7542 N N . ILE B 1 432 ? 18.684 -43.135 61.550 1.00 9.96 432 ILE B N 1
ATOM 7543 C CA . ILE B 1 432 ? 20.066 -42.807 61.218 1.00 10.14 432 ILE B CA 1
ATOM 7544 C C . ILE B 1 432 ? 20.648 -41.950 62.338 1.00 10.72 432 ILE B C 1
ATOM 7545 O O . ILE B 1 432 ? 19.978 -41.063 62.861 1.00 11.23 432 ILE B O 1
ATOM 7550 N N . PHE B 1 433 ? 21.892 -42.251 62.708 1.00 10.79 433 PHE B N 1
ATOM 7551 C CA . PHE B 1 433 ? 22.623 -41.501 63.726 1.00 10.24 433 PHE B CA 1
ATOM 7552 C C . PHE B 1 433 ? 24.119 -41.633 63.463 1.00 10.31 433 PHE B C 1
ATOM 7553 O O . PHE B 1 433 ? 24.546 -42.449 62.647 1.00 10.58 433 PHE B O 1
ATOM 7561 N N . GLY B 1 434 ? 24.893 -40.835 64.191 1.00 10.39 434 GLY B N 1
ATOM 7562 C CA . GLY B 1 434 ? 26.332 -40.872 64.069 1.00 10.34 434 GLY B CA 1
ATOM 7563 C C . GLY B 1 434 ? 26.976 -39.531 64.294 1.00 10.81 434 GLY B C 1
ATOM 7564 O O . GLY B 1 434 ? 26.310 -38.484 64.358 1.00 11.78 434 GLY B O 1
ATOM 7565 N N . GLU B 1 435 ? 28.301 -39.602 64.432 1.00 11.33 435 GLU B N 1
ATOM 7566 C CA . GLU B 1 435 ? 29.202 -38.478 64.646 1.00 12.38 435 GLU B CA 1
ATOM 7567 C C . GLU B 1 435 ? 30.530 -38.812 63.973 1.00 12.06 435 GLU B C 1
ATOM 7568 O O . GLU B 1 435 ? 30.832 -39.984 63.716 1.00 11.58 435 GLU B O 1
ATOM 7574 N N . ALA B 1 436 ? 31.320 -37.779 63.692 1.00 11.30 436 ALA B N 1
ATOM 7575 C CA . ALA B 1 436 ? 32.623 -37.938 63.054 1.00 12.05 436 ALA B CA 1
ATOM 7576 C C . ALA B 1 436 ? 33.613 -38.713 63.924 1.00 12.60 436 ALA B C 1
ATOM 7577 O O . ALA B 1 436 ? 33.699 -38.475 65.133 1.00 13.61 436 ALA B O 1
ATOM 7579 N N . GLY B 1 437 ? 34.331 -39.647 63.288 1.00 11.15 437 GLY B N 1
ATOM 7580 C CA . GLY B 1 437 ? 35.372 -40.448 63.940 1.00 11.66 437 GLY B CA 1
ATOM 7581 C C . GLY B 1 437 ? 36.576 -39.523 64.125 1.00 11.57 437 GLY B C 1
ATOM 7582 O O . GLY B 1 437 ? 36.676 -38.577 63.377 1.00 13.31 437 GLY B O 1
ATOM 7583 N N . THR B 1 438 ? 37.424 -39.709 65.140 1.00 12.12 438 THR B N 1
ATOM 7584 C CA . THR B 1 438 ? 37.317 -40.777 66.139 1.00 12.17 438 THR B CA 1
ATOM 7585 C C . THR B 1 438 ? 36.485 -40.459 67.373 1.00 13.89 438 THR B C 1
ATOM 7586 O O . THR B 1 438 ? 36.396 -41.279 68.286 1.00 13.55 438 THR B O 1
ATOM 7590 N N . ASN B 1 439 ? 35.901 -39.266 67.427 1.00 13.94 439 ASN B N 1
ATOM 7591 C CA . ASN B 1 439 ? 35.122 -38.838 68.594 1.00 15.51 439 ASN B CA 1
ATOM 7592 C C . ASN B 1 439 ? 34.074 -39.844 69.067 1.00 15.03 439 ASN B C 1
ATOM 7593 O O . ASN B 1 439 ? 33.904 -40.066 70.273 1.00 15.84 439 ASN B O 1
ATOM 7598 N N . GLY B 1 440 ? 33.422 -40.481 68.094 1.00 14.93 440 GLY B N 1
ATOM 7599 C CA . GLY B 1 440 ? 32.381 -41.461 68.365 1.00 14.95 440 GLY B CA 1
ATOM 7600 C C . GLY B 1 440 ? 32.842 -42.634 69.207 1.00 14.56 440 GLY B C 1
ATOM 7601 O O . GLY B 1 440 ? 32.063 -43.224 69.968 1.00 14.56 440 GLY B O 1
ATOM 7602 N N . GLN B 1 441 ? 34.126 -42.964 69.066 1.00 13.78 441 GLN B N 1
ATOM 7603 C CA . GLN B 1 441 ? 34.773 -44.055 69.798 1.00 14.42 441 GLN B CA 1
ATOM 7604 C C . GLN B 1 441 ? 34.751 -43.864 71.303 1.00 15.16 441 GLN B C 1
ATOM 7605 O O . GLN B 1 441 ? 34.717 -44.825 72.075 1.00 16.47 441 GLN B O 1
ATOM 7611 N N . HIS B 1 442 ? 34.758 -42.597 71.698 1.00 15.77 442 HIS B N 1
ATOM 7612 C CA . HIS B 1 442 ? 34.766 -42.202 73.101 1.00 17.63 442 HIS B CA 1
ATOM 7613 C C . HIS B 1 442 ? 33.394 -41.670 73.510 1.00 19.00 442 HIS B C 1
ATOM 7614 O O . HIS B 1 442 ? 33.253 -40.995 74.538 1.00 22.06 442 HIS B O 1
ATOM 7621 N N . ALA B 1 443 ? 32.386 -41.987 72.700 1.00 18.88 443 ALA B N 1
ATOM 7622 C CA . ALA B 1 443 ? 31.028 -41.528 72.934 1.00 17.74 443 ALA B CA 1
ATOM 7623 C C . ALA B 1 443 ? 29.996 -42.643 73.019 1.00 17.06 443 ALA B C 1
ATOM 7624 O O . ALA B 1 443 ? 29.404 -42.880 74.073 1.00 17.86 443 ALA B O 1
ATOM 7626 N N . PHE B 1 444 ? 29.787 -43.337 71.906 1.00 14.31 444 PHE B N 1
ATOM 7627 C CA . PHE B 1 444 ? 28.767 -44.383 71.836 1.00 13.17 444 PHE B CA 1
ATOM 7628 C C . PHE B 1 444 ? 29.185 -45.731 71.239 1.00 13.00 444 PHE B C 1
ATOM 7629 O O . PHE B 1 444 ? 28.339 -46.612 71.049 1.00 13.12 444 PHE B O 1
ATOM 7637 N N . TYR B 1 445 ? 30.465 -45.892 70.908 1.00 12.58 445 TYR B N 1
ATOM 7638 C CA . TYR B 1 445 ? 30.943 -47.155 70.322 1.00 11.88 445 TYR B CA 1
ATOM 7639 C C . TYR B 1 445 ? 30.867 -48.297 71.314 1.00 12.59 445 TYR B C 1
ATOM 7640 O O . TYR B 1 445 ? 30.840 -49.463 70.926 1.00 12.05 445 TYR B O 1
ATOM 7649 N N . GLN B 1 446 ? 30.816 -47.941 72.597 1.00 12.25 446 GLN B N 1
ATOM 7650 C CA . GLN B 1 446 ? 30.686 -48.908 73.684 1.00 11.82 446 GLN B CA 1
ATOM 7651 C C . GLN B 1 446 ? 29.423 -49.743 73.439 1.00 12.89 446 GLN B C 1
ATOM 7652 O O . GLN B 1 446 ? 29.465 -50.969 73.536 1.00 13.01 446 GLN B O 1
ATOM 7658 N N . LEU B 1 447 ? 28.339 -49.068 73.046 1.00 11.57 447 LEU B N 1
ATOM 7659 C CA . LEU B 1 447 ? 27.064 -49.724 72.761 1.00 12.13 447 LEU B CA 1
ATOM 7660 C C . LEU B 1 447 ? 27.119 -50.530 71.464 1.00 12.05 447 LEU B C 1
ATOM 7661 O O . LEU B 1 447 ? 26.551 -51.620 71.392 1.00 12.73 447 LEU B O 1
ATOM 7666 N N . ILE B 1 448 ? 27.792 -50.000 70.443 1.00 12.00 448 ILE B N 1
ATOM 7667 C CA . ILE B 1 448 ? 27.896 -50.706 69.162 1.00 11.90 448 ILE B CA 1
ATOM 7668 C C . ILE B 1 448 ? 28.664 -52.028 69.328 1.00 12.95 448 ILE B C 1
ATOM 7669 O O . ILE B 1 448 ? 28.259 -53.043 68.767 1.00 13.74 448 ILE B O 1
ATOM 7674 N N . HIS B 1 449 ? 29.679 -52.022 70.194 1.00 12.61 449 HIS B N 1
ATOM 7675 C CA . HIS B 1 449 ? 30.504 -53.207 70.462 1.00 13.19 449 HIS B CA 1
ATOM 7676 C C . HIS B 1 449 ? 29.935 -54.167 71.506 1.00 13.50 449 HIS B C 1
ATOM 7677 O O . HIS B 1 449 ? 29.998 -55.389 71.333 1.00 15.04 449 HIS B O 1
ATOM 7684 N N . GLN B 1 450 ? 29.430 -53.616 72.611 1.00 13.27 450 GLN B N 1
ATOM 7685 C CA . GLN B 1 450 ? 28.922 -54.433 73.715 1.00 13.13 450 GLN B CA 1
ATOM 7686 C C . GLN B 1 450 ? 27.464 -54.259 74.141 1.00 14.56 450 GLN B C 1
ATOM 7687 O O . GLN B 1 450 ? 27.084 -54.684 75.235 1.00 13.78 450 GLN B O 1
ATOM 7693 N N . GLY B 1 451 ? 26.647 -53.671 73.271 1.00 14.04 451 GLY B N 1
ATOM 7694 C CA . GLY B 1 451 ? 25.240 -53.474 73.580 1.00 14.18 451 GLY B CA 1
ATOM 7695 C C . GLY B 1 451 ? 24.372 -54.626 73.115 1.00 14.76 451 GLY B C 1
ATOM 7696 O O . GLY B 1 451 ? 24.862 -55.595 72.529 1.00 14.91 451 GLY B O 1
ATOM 7697 N N . THR B 1 452 ? 23.069 -54.490 73.340 1.00 14.47 452 THR B N 1
ATOM 7698 C CA . THR B 1 452 ? 22.100 -55.522 72.976 1.00 15.98 452 THR B CA 1
ATOM 7699 C C . THR B 1 452 ? 21.425 -55.320 71.614 1.00 16.91 452 THR B C 1
ATOM 7700 O O . THR B 1 452 ? 20.438 -55.995 71.294 1.00 18.85 452 THR B O 1
ATOM 7704 N N . ASN B 1 453 ? 21.976 -54.410 70.813 1.00 18.04 453 ASN B N 1
ATOM 7705 C CA . ASN B 1 453 ? 21.439 -54.095 69.490 1.00 19.16 453 ASN B CA 1
ATOM 7706 C C . ASN B 1 453 ? 22.450 -54.311 68.379 1.00 18.80 453 ASN B C 1
ATOM 7707 O O . ASN B 1 453 ? 23.631 -53.983 68.527 1.00 17.26 453 ASN B O 1
ATOM 7712 N N . LEU B 1 454 ? 21.967 -54.845 67.257 1.00 18.29 454 LEU B N 1
ATOM 7713 C CA . LEU B 1 454 ? 22.792 -55.073 66.072 1.00 19.25 454 LEU B CA 1
ATOM 7714 C C . LEU B 1 454 ? 22.669 -53.765 65.283 1.00 17.01 454 LEU B C 1
ATOM 7715 O O . LEU B 1 454 ? 21.565 -53.370 64.890 1.00 16.66 454 LEU B O 1
ATOM 7720 N N . ILE B 1 455 ? 23.793 -53.058 65.145 1.00 13.84 455 ILE B N 1
ATOM 7721 C CA . ILE B 1 455 ? 23.820 -51.762 64.458 1.00 12.41 455 ILE B CA 1
ATOM 7722 C C . ILE B 1 455 ? 24.757 -51.706 63.249 1.00 11.58 455 ILE B C 1
ATOM 7723 O O . ILE B 1 455 ? 25.977 -51.584 63.418 1.00 12.58 455 ILE B O 1
ATOM 7728 N N . PRO B 1 456 ? 24.205 -51.793 62.016 1.00 11.00 456 PRO B N 1
ATOM 7729 C CA . PRO B 1 456 ? 25.020 -51.726 60.792 1.00 12.01 456 PRO B CA 1
ATOM 7730 C C . PRO B 1 456 ? 25.685 -50.343 60.751 1.00 12.06 456 PRO B C 1
ATOM 7731 O O . PRO B 1 456 ? 25.053 -49.334 61.086 1.00 12.89 456 PRO B O 1
ATOM 7735 N N . CYS B 1 457 ? 26.975 -50.325 60.439 1.00 12.34 457 CYS B N 1
ATOM 7736 C CA . CYS B 1 457 ? 27.750 -49.090 60.396 1.00 12.57 457 CYS B CA 1
ATOM 7737 C C . CYS B 1 457 ? 28.407 -48.814 59.054 1.00 12.63 457 CYS B C 1
ATOM 7738 O O . CYS B 1 457 ? 28.902 -49.728 58.404 1.00 14.33 457 CYS B O 1
ATOM 7741 N N . ASP B 1 458 ? 28.397 -47.547 58.644 1.00 11.58 458 ASP B N 1
ATOM 7742 C CA . ASP B 1 458 ? 29.058 -47.112 57.415 1.00 12.07 458 ASP B CA 1
ATOM 7743 C C . ASP B 1 458 ? 30.241 -46.252 57.840 1.00 10.99 458 ASP B C 1
ATOM 7744 O O . ASP B 1 458 ? 30.065 -45.201 58.458 1.00 11.27 458 ASP B O 1
ATOM 7749 N N . PHE B 1 459 ? 31.443 -46.743 57.554 1.00 10.90 459 PHE B N 1
ATOM 7750 C CA . PHE B 1 459 ? 32.685 -46.045 57.873 1.00 10.97 459 PHE B CA 1
ATOM 7751 C C . PHE B 1 459 ? 33.188 -45.380 56.596 1.00 10.78 459 PHE B C 1
ATOM 7752 O O . PHE B 1 459 ? 33.445 -46.059 55.607 1.00 11.90 459 PHE B O 1
ATOM 7760 N N . ILE B 1 460 ? 33.278 -44.049 56.613 1.00 10.37 460 ILE B N 1
ATOM 7761 C CA . ILE B 1 460 ? 33.720 -43.270 55.445 1.00 11.59 460 ILE B CA 1
ATOM 7762 C C . ILE B 1 460 ? 35.052 -42.575 55.745 1.00 11.44 460 ILE B C 1
ATOM 7763 O O . ILE B 1 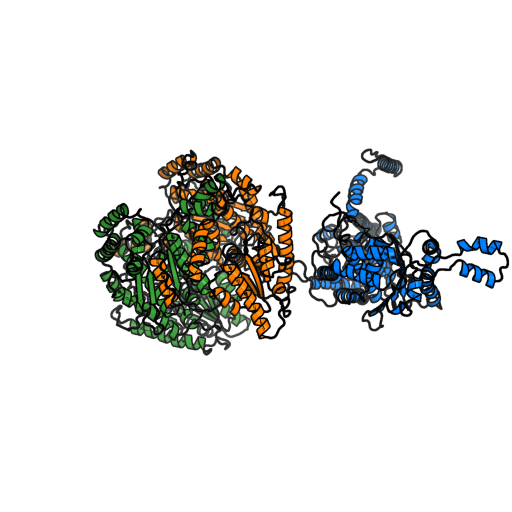460 ? 35.177 -41.884 56.751 1.00 12.51 460 ILE B O 1
ATOM 7768 N N . GLY B 1 461 ? 36.042 -42.775 54.877 1.00 11.43 461 GLY B N 1
ATOM 7769 C CA . GLY B 1 461 ? 37.345 -42.160 55.090 1.00 11.22 461 GLY B CA 1
ATOM 7770 C C . GLY B 1 461 ? 38.092 -41.803 53.828 1.00 11.67 461 GLY B C 1
ATOM 7771 O O . GLY B 1 461 ? 37.730 -42.241 52.734 1.00 12.11 461 GLY B O 1
ATOM 7772 N N . ALA B 1 462 ? 39.154 -41.018 54.000 1.00 11.39 462 ALA B N 1
ATOM 7773 C CA . ALA B 1 462 ? 39.995 -40.565 52.898 1.00 12.25 462 ALA B CA 1
ATOM 7774 C C . ALA B 1 462 ? 41.430 -41.004 53.111 1.00 12.99 462 ALA B C 1
ATOM 7775 O O . ALA B 1 462 ? 41.923 -40.984 54.237 1.00 13.00 462 ALA B O 1
ATOM 7777 N N . ILE B 1 463 ? 42.092 -41.404 52.026 1.00 12.50 463 ILE B N 1
ATOM 7778 C CA . ILE B 1 463 ? 43.492 -41.840 52.081 1.00 12.08 463 ILE B CA 1
ATOM 7779 C C . ILE B 1 463 ? 44.414 -40.645 52.329 1.00 13.15 463 ILE B C 1
ATOM 7780 O O . ILE B 1 463 ? 45.355 -40.732 53.123 1.00 13.58 463 ILE B O 1
ATOM 7785 N N . GLN B 1 464 ? 44.102 -39.529 51.673 1.00 13.57 464 GLN B N 1
ATOM 7786 C CA . GLN B 1 464 ? 44.885 -38.302 51.789 1.00 14.93 464 GLN B CA 1
ATOM 7787 C C . GLN B 1 464 ? 44.107 -37.194 52.486 1.00 14.99 464 GLN B C 1
ATOM 7788 O O . GLN B 1 464 ? 42.934 -36.959 52.185 1.00 16.63 464 GLN B O 1
ATOM 7794 N N . SER B 1 465 ? 44.773 -36.527 53.424 1.00 15.70 465 SER B N 1
ATOM 7795 C CA . SER B 1 465 ? 44.193 -35.410 54.167 1.00 15.23 465 SER B CA 1
ATOM 7796 C C . SER B 1 465 ? 44.515 -34.120 53.431 1.00 15.78 465 SER B C 1
ATOM 7797 O O . SER B 1 465 ? 45.476 -34.058 52.667 1.00 16.82 465 SER B O 1
ATOM 7800 N N . GLN B 1 466 ? 43.701 -33.093 53.659 1.00 14.93 466 GLN B N 1
ATOM 7801 C CA . GLN B 1 466 ? 43.936 -31.783 53.060 1.00 15.18 466 GLN B CA 1
ATOM 7802 C C . GLN B 1 466 ? 44.885 -30.983 53.956 1.00 16.29 466 GLN B C 1
ATOM 7803 O O . GLN B 1 466 ? 45.402 -29.934 53.556 1.00 18.23 466 GLN B O 1
ATOM 7809 N N . ASN B 1 467 ? 45.124 -31.515 55.156 1.00 16.46 467 ASN B N 1
ATOM 7810 C CA . ASN B 1 467 ? 45.995 -30.899 56.156 1.00 17.38 467 ASN B CA 1
ATOM 7811 C C . ASN B 1 467 ? 47.129 -31.835 56.555 1.00 19.92 467 ASN B C 1
ATOM 7812 O O . ASN B 1 467 ? 46.897 -32.903 57.127 1.00 21.58 467 ASN B O 1
ATOM 7817 N N . LYS B 1 468 ? 48.356 -31.437 56.222 1.00 21.08 468 LYS B N 1
ATOM 7818 C CA . LYS B 1 468 ? 49.558 -32.216 56.534 1.00 24.18 468 LYS B CA 1
ATOM 7819 C C . LYS B 1 468 ? 50.139 -31.792 57.875 1.00 23.94 468 LYS B C 1
ATOM 7820 O O . LYS B 1 468 ? 51.008 -30.918 57.939 1.00 25.77 468 LYS B O 1
ATOM 7826 N N . ILE B 1 469 ? 49.594 -32.363 58.951 1.00 22.52 469 ILE B N 1
ATOM 7827 C CA . ILE B 1 469 ? 50.037 -32.056 60.317 1.00 22.15 469 ILE B CA 1
ATOM 7828 C C . ILE B 1 469 ? 50.707 -33.292 60.916 1.00 21.82 469 ILE B C 1
ATOM 7829 O O . ILE B 1 469 ? 50.022 -34.251 61.277 1.00 20.46 469 ILE B O 1
ATOM 7834 N N . GLY B 1 470 ? 52.042 -33.271 60.982 1.00 21.24 470 GLY B N 1
ATOM 7835 C CA . GLY B 1 470 ? 52.824 -34.373 61.538 1.00 20.21 470 GLY B CA 1
ATOM 7836 C C . GLY B 1 470 ? 52.438 -35.771 61.080 1.00 19.15 470 GLY B C 1
ATOM 7837 O O . GLY B 1 470 ? 52.306 -36.026 59.883 1.00 20.62 470 GLY B O 1
ATOM 7838 N N . ASP B 1 471 ? 52.186 -36.643 62.055 1.00 18.87 471 ASP B N 1
ATOM 7839 C CA . ASP B 1 471 ? 51.782 -38.027 61.806 1.00 18.47 471 ASP B CA 1
ATOM 7840 C C . ASP B 1 471 ? 50.299 -38.238 62.132 1.00 16.81 471 ASP B C 1
ATOM 7841 O O . ASP B 1 471 ? 49.848 -39.379 62.261 1.00 15.33 471 ASP B O 1
ATOM 7846 N N . HIS B 1 472 ? 49.541 -37.143 62.231 1.00 14.04 472 HIS B N 1
ATOM 7847 C CA . HIS B 1 472 ? 48.110 -37.201 62.554 1.00 13.48 472 HIS B CA 1
ATOM 7848 C C . HIS B 1 472 ? 47.256 -38.107 61.690 1.00 12.58 472 HIS B C 1
ATOM 7849 O O . HIS B 1 472 ? 46.461 -38.876 62.225 1.00 13.73 472 HIS B O 1
ATOM 7856 N N . HIS B 1 473 ? 47.447 -38.052 60.371 1.00 12.71 473 HIS B N 1
ATOM 7857 C CA . HIS B 1 473 ? 46.637 -38.875 59.482 1.00 12.66 473 HIS B CA 1
ATOM 7858 C C . HIS B 1 473 ? 46.793 -40.381 59.609 1.00 12.85 473 HIS B C 1
ATOM 7859 O O . HIS B 1 473 ? 45.789 -41.090 59.564 1.00 13.17 473 HIS B O 1
ATOM 7866 N N . LYS B 1 474 ? 48.021 -40.871 59.798 1.00 13.69 474 LYS B N 1
ATOM 7867 C CA . LYS B 1 474 ? 48.215 -42.314 59.957 1.00 14.81 474 LYS B CA 1
ATOM 7868 C C . LYS B 1 474 ? 47.696 -42.813 61.313 1.00 14.07 474 LYS B C 1
ATOM 7869 O O . LYS B 1 474 ? 47.124 -43.895 61.392 1.00 14.39 474 LYS B O 1
ATOM 7875 N N . ILE B 1 475 ? 47.810 -41.972 62.347 1.00 13.84 475 ILE B N 1
ATOM 7876 C CA . ILE B 1 475 ? 47.318 -42.290 63.697 1.00 12.82 475 ILE B CA 1
ATOM 7877 C C . ILE B 1 475 ? 45.785 -42.344 63.627 1.00 12.07 475 ILE B C 1
ATOM 7878 O O . ILE B 1 475 ? 45.157 -43.273 64.136 1.00 12.93 475 ILE B O 1
ATOM 7883 N N . PHE B 1 476 ? 45.223 -41.379 62.904 1.00 12.36 476 PHE B N 1
ATOM 7884 C CA . PHE B 1 476 ? 43.786 -41.254 62.685 1.00 11.99 476 PHE B CA 1
ATOM 7885 C C . PHE B 1 476 ? 43.236 -42.463 61.937 1.00 12.60 476 PHE B C 1
ATOM 7886 O O . PHE B 1 476 ? 42.294 -43.114 62.403 1.00 14.27 476 PHE B O 1
ATOM 7894 N N . MET B 1 477 ? 43.875 -42.788 60.819 1.00 12.53 477 MET B N 1
ATOM 7895 C CA . MET B 1 477 ? 43.443 -43.894 59.985 1.00 12.77 477 MET B CA 1
ATOM 7896 C C . MET B 1 477 ? 43.671 -45.286 60.545 1.00 12.76 477 MET B C 1
ATOM 7897 O O . MET B 1 477 ? 43.027 -46.231 60.102 1.00 13.56 477 MET B O 1
ATOM 7902 N N . SER B 1 478 ? 44.515 -45.394 61.578 1.00 13.40 478 SER B N 1
ATOM 7903 C CA . SER B 1 478 ? 44.762 -46.680 62.234 1.00 13.98 478 SER B CA 1
ATOM 7904 C C . SER B 1 478 ? 43.479 -47.097 62.956 1.00 13.54 478 SER B C 1
ATOM 7905 O O . SER B 1 478 ? 43.159 -48.279 63.017 1.00 13.74 478 SER B O 1
ATOM 7908 N N . ASN B 1 479 ? 42.724 -46.097 63.422 1.00 12.63 479 ASN B N 1
ATOM 7909 C CA . ASN B 1 479 ? 41.444 -46.295 64.104 1.00 12.97 479 ASN B CA 1
ATOM 7910 C C . ASN B 1 479 ? 40.359 -46.703 63.111 1.00 12.13 479 ASN B C 1
ATOM 7911 O O . ASN B 1 479 ? 39.531 -47.559 63.412 1.00 13.59 479 ASN B O 1
ATOM 7916 N N . PHE B 1 480 ? 40.388 -46.083 61.928 1.00 12.18 480 PHE B N 1
ATOM 7917 C CA . PHE B 1 480 ? 39.431 -46.337 60.846 1.00 12.41 480 PHE B CA 1
ATOM 7918 C C . PHE B 1 480 ? 39.397 -47.809 60.415 1.00 13.16 480 PHE B C 1
ATOM 7919 O O . PHE B 1 480 ? 38.320 -48.395 60.280 1.00 14.35 480 PHE B O 1
ATOM 7927 N N . PHE B 1 481 ? 40.580 -48.393 60.224 1.00 13.07 481 PHE B N 1
ATOM 7928 C CA . PHE B 1 481 ? 40.705 -49.790 59.816 1.00 14.22 481 PHE B CA 1
ATOM 7929 C C . PHE B 1 481 ? 40.473 -50.752 60.978 1.00 13.22 481 PHE B C 1
ATOM 7930 O O . PHE B 1 481 ? 39.865 -51.808 60.801 1.00 15.15 481 PHE B O 1
ATOM 7938 N N . ALA B 1 482 ? 40.905 -50.343 62.171 1.00 12.69 482 ALA B N 1
ATOM 7939 C CA . ALA B 1 482 ? 40.784 -51.152 63.384 1.00 12.87 482 ALA B CA 1
ATOM 7940 C C . ALA B 1 482 ? 39.390 -51.375 63.921 1.00 13.33 482 ALA B C 1
ATOM 7941 O O . ALA B 1 482 ? 39.079 -52.470 64.385 1.00 13.57 482 ALA B O 1
ATOM 7943 N N . GLN B 1 483 ? 38.559 -50.337 63.871 1.00 13.42 483 GLN B N 1
ATOM 7944 C CA . GLN B 1 483 ? 37.194 -50.425 64.379 1.00 13.07 483 GLN B CA 1
ATOM 7945 C C . GLN B 1 483 ? 36.307 -51.410 63.631 1.00 12.92 483 GLN B C 1
ATOM 7946 O O . GLN B 1 483 ? 35.564 -52.163 64.256 1.00 12.61 483 GLN B O 1
ATOM 7952 N N . THR B 1 484 ? 36.446 -51.446 62.303 1.00 12.44 484 THR B N 1
ATOM 7953 C CA . THR B 1 484 ? 35.677 -52.365 61.464 1.00 12.51 484 THR B CA 1
ATOM 7954 C C . THR B 1 484 ? 36.164 -53.797 61.681 1.00 12.12 484 THR B C 1
ATOM 7955 O O . THR B 1 484 ? 35.360 -54.725 61.723 1.00 12.73 484 THR B O 1
ATOM 7959 N N . GLU B 1 485 ? 37.479 -53.946 61.876 1.00 12.53 485 GLU B N 1
ATOM 7960 C CA . GLU B 1 485 ? 38.093 -55.248 62.145 1.00 12.18 485 GLU B CA 1
ATOM 7961 C C . GLU B 1 485 ? 37.599 -55.742 63.512 1.00 12.81 485 GLU B C 1
ATOM 7962 O O . GLU B 1 485 ? 37.180 -56.891 63.643 1.00 11.85 485 GLU B O 1
ATOM 7968 N N . ALA B 1 486 ? 37.578 -54.830 64.490 1.00 13.25 486 ALA B N 1
ATOM 7969 C CA . ALA B 1 486 ? 37.129 -55.113 65.858 1.00 12.89 486 ALA B CA 1
ATOM 7970 C C . ALA B 1 486 ? 35.675 -55.564 65.932 1.00 14.00 486 ALA B C 1
ATOM 7971 O O . ALA B 1 486 ? 35.355 -56.540 66.616 1.00 12.05 486 ALA B O 1
ATOM 7973 N N . LEU B 1 487 ? 34.816 -54.875 65.178 1.00 13.30 487 LEU B N 1
ATOM 7974 C CA . LEU B 1 487 ? 33.388 -55.187 65.118 1.00 13.80 487 LEU B CA 1
ATOM 7975 C C . LEU B 1 487 ? 33.148 -56.592 64.574 1.00 13.84 487 LEU B C 1
ATOM 7976 O O . LEU B 1 487 ? 32.294 -57.319 65.073 1.00 13.83 487 LEU B O 1
ATOM 7981 N N . MET B 1 488 ? 33.977 -56.991 63.613 1.00 14.86 488 MET B N 1
ATOM 7982 C CA . MET B 1 488 ? 33.859 -58.300 62.995 1.00 15.29 488 MET B CA 1
ATOM 7983 C C . MET B 1 488 ? 34.472 -59.476 63.766 1.00 15.94 488 MET B C 1
ATOM 7984 O O . MET B 1 488 ? 33.793 -60.483 63.982 1.00 16.11 488 MET B O 1
ATOM 7989 N N . ILE B 1 489 ? 35.742 -59.356 64.156 1.00 15.82 489 ILE B N 1
ATOM 7990 C CA . ILE B 1 489 ? 36.431 -60.458 64.841 1.00 15.58 489 ILE B CA 1
ATOM 7991 C C . ILE B 1 489 ? 36.132 -60.667 66.318 1.00 16.48 489 ILE B C 1
ATOM 7992 O O . ILE B 1 489 ? 36.095 -61.808 66.788 1.00 16.99 489 ILE B O 1
ATOM 7997 N N . GLY B 1 490 ? 35.912 -59.572 67.043 1.00 15.91 490 GLY B N 1
ATOM 7998 C CA . GLY B 1 490 ? 35.648 -59.662 68.468 1.00 15.64 490 GLY B CA 1
ATOM 7999 C C . GLY B 1 490 ? 36.858 -60.115 69.269 1.00 15.45 490 GLY B C 1
ATOM 8000 O O . GLY B 1 490 ? 37.999 -59.970 68.819 1.00 16.25 490 GLY B O 1
ATOM 8001 N N . LYS B 1 491 ? 36.598 -60.646 70.462 1.00 16.46 491 LYS B N 1
ATOM 8002 C CA . LYS B 1 491 ? 37.634 -61.141 71.366 1.00 18.75 491 LYS B CA 1
ATOM 8003 C C . LYS B 1 491 ? 36.965 -62.172 72.274 1.00 19.79 491 LYS B C 1
ATOM 8004 O O . LYS B 1 491 ? 36.073 -61.845 73.056 1.00 18.51 491 LYS B O 1
ATOM 8010 N N . SER B 1 492 ? 37.400 -63.425 72.135 1.00 22.11 492 SER B N 1
ATOM 8011 C CA . SER B 1 492 ? 36.872 -64.564 72.893 1.00 24.22 492 SER B CA 1
ATOM 8012 C C . SER B 1 492 ? 37.311 -64.557 74.371 1.00 25.29 492 SER B C 1
ATOM 8013 O O . SER B 1 492 ? 38.304 -63.901 74.703 1.00 25.03 492 SER B O 1
ATOM 8016 N N . PRO B 1 493 ? 36.572 -65.260 75.276 1.00 26.27 493 PRO B N 1
ATOM 8017 C CA . PRO B 1 493 ? 36.976 -65.279 76.693 1.00 27.65 493 PRO B CA 1
ATOM 8018 C C . PRO B 1 493 ? 38.346 -65.936 76.934 1.00 28.42 493 PRO B C 1
ATOM 8019 O O . PRO B 1 493 ? 38.966 -65.714 77.974 1.00 29.24 493 PRO B O 1
ATOM 8023 N N . SER B 1 494 ? 38.815 -66.705 75.945 1.00 29.49 494 SER B N 1
ATOM 8024 C CA . SER B 1 494 ? 40.117 -67.380 75.990 1.00 30.36 494 SER B CA 1
ATOM 8025 C C . SER B 1 494 ? 41.229 -66.363 75.711 1.00 30.01 494 SER B C 1
ATOM 8026 O O . SER B 1 494 ? 42.289 -66.410 76.342 1.00 29.73 494 SER B O 1
ATOM 8029 N N . GLU B 1 495 ? 40.961 -65.434 74.789 1.00 28.65 495 GLU B N 1
ATOM 8030 C CA . GLU B 1 495 ? 41.901 -64.369 74.423 1.00 28.90 495 GLU B CA 1
ATOM 8031 C C . GLU B 1 495 ? 42.034 -63.358 75.559 1.00 28.10 495 GLU B C 1
ATOM 8032 O O . GLU B 1 495 ? 43.117 -62.805 75.781 1.00 27.80 495 GLU B O 1
ATOM 8038 N N . VAL B 1 496 ? 40.931 -63.142 76.285 1.00 27.09 496 VAL B N 1
ATOM 8039 C CA . VAL B 1 496 ? 40.884 -62.228 77.429 1.00 27.24 496 VAL B CA 1
ATOM 8040 C C . VAL B 1 496 ? 41.705 -62.827 78.585 1.00 27.96 496 VAL B C 1
ATOM 8041 O O . VAL B 1 496 ? 42.411 -62.101 79.283 1.00 27.56 496 VAL B O 1
ATOM 8045 N N . ARG B 1 497 ? 41.640 -64.150 78.730 1.00 29.42 497 ARG B N 1
ATOM 8046 C CA . ARG B 1 497 ? 42.375 -64.879 79.770 1.00 30.80 497 ARG B CA 1
ATOM 8047 C C . ARG B 1 497 ? 43.887 -64.765 79.572 1.00 31.84 497 ARG B C 1
ATOM 8048 O O . ARG B 1 497 ? 44.600 -64.443 80.520 1.00 31.27 497 ARG B O 1
ATOM 8056 N N . ARG B 1 498 ? 44.346 -64.945 78.329 1.00 32.97 498 ARG B N 1
ATOM 8057 C CA . ARG B 1 498 ? 45.771 -64.850 77.971 1.00 34.94 498 ARG B CA 1
ATOM 8058 C C . ARG B 1 498 ? 46.284 -63.410 78.075 1.00 36.18 498 ARG B C 1
ATOM 8059 O O . ARG B 1 498 ? 47.494 -63.171 78.206 1.00 36.90 498 ARG B O 1
ATOM 8067 N N . GLU B 1 499 ? 45.352 -62.481 78.020 1.00 36.80 499 GLU B N 1
ATOM 8068 C CA . GLU B 1 499 ? 45.666 -61.045 78.079 1.00 37.74 499 GLU B CA 1
ATOM 8069 C C . GLU B 1 499 ? 45.819 -60.573 79.531 1.00 37.50 499 GLU B C 1
ATOM 8070 O O . GLU B 1 499 ? 46.675 -59.733 79.844 1.00 37.60 499 GLU B O 1
ATOM 8076 N N . LEU B 1 500 ? 44.982 -61.131 80.383 1.00 36.92 500 LEU B N 1
ATOM 8077 C CA . LEU B 1 500 ? 44.949 -60.781 81.814 1.00 37.08 500 LEU B CA 1
ATOM 8078 C C . LEU B 1 500 ? 46.094 -61.451 82.583 1.00 38.13 500 LEU B C 1
ATOM 8079 O O . LEU B 1 500 ? 46.469 -61.015 83.681 1.00 38.19 500 LEU B O 1
ATOM 8084 N N . GLU B 1 501 ? 46.630 -62.502 81.994 1.00 39.05 501 GLU B N 1
ATOM 8085 C CA . GLU B 1 501 ? 47.712 -63.283 82.617 1.00 40.45 501 GLU B CA 1
ATOM 8086 C C . GLU B 1 501 ? 49.075 -62.652 82.320 1.00 41.40 501 GLU B C 1
ATOM 8087 O O . GLU B 1 501 ? 49.848 -62.334 83.235 1.00 41.57 501 GLU B O 1
ATOM 8093 N N . ALA B 1 502 ? 49.346 -62.487 81.045 1.00 41.96 502 ALA B N 1
ATOM 8094 C CA . ALA B 1 502 ? 50.600 -61.879 80.588 1.00 42.98 502 ALA B CA 1
ATOM 8095 C C . ALA B 1 502 ? 50.570 -60.377 80.881 1.00 43.46 502 ALA B C 1
ATOM 8096 O O . ALA B 1 502 ? 50.969 -59.554 80.045 1.00 44.10 502 ALA B O 1
ATOM 8098 N N . ALA B 1 503 ? 50.096 -60.047 82.080 1.00 43.73 503 ALA B N 1
ATOM 8099 C CA . ALA B 1 503 ? 49.950 -58.639 82.499 1.00 44.24 503 ALA B CA 1
ATOM 8100 C C . ALA B 1 503 ? 50.362 -58.407 83.963 1.00 44.31 503 ALA B C 1
ATOM 8101 O O . ALA B 1 503 ? 50.970 -57.382 84.303 1.00 45.34 503 ALA B O 1
ATOM 8103 N N . GLY B 1 504 ? 50.011 -59.340 84.837 1.00 44.22 504 GLY B N 1
ATOM 8104 C CA . GLY B 1 504 ? 50.378 -59.222 86.264 1.00 44.08 504 GLY B CA 1
ATOM 8105 C C . GLY B 1 504 ? 49.281 -59.754 87.200 1.00 44.19 504 GLY B C 1
ATOM 8106 O O . GLY B 1 504 ? 49.300 -59.510 88.415 1.00 44.36 504 GLY B O 1
ATOM 8107 N N . GLU B 1 505 ? 48.328 -60.478 86.645 1.00 43.91 505 GLU B N 1
ATOM 8108 C CA . GLU B 1 505 ? 47.251 -61.069 87.461 1.00 43.80 505 GLU B CA 1
ATOM 8109 C C . GLU B 1 505 ? 47.510 -62.565 87.649 1.00 43.42 505 GLU B C 1
ATOM 8110 O O . GLU B 1 505 ? 47.733 -63.302 86.677 1.00 43.24 505 GLU B O 1
ATOM 8116 N N . ARG B 1 506 ? 47.473 -62.959 88.913 1.00 43.30 506 ARG B N 1
ATOM 8117 C CA . ARG B 1 506 ? 47.709 -64.352 89.333 1.00 43.13 506 ARG B CA 1
ATOM 8118 C C . ARG B 1 506 ? 46.442 -64.947 89.961 1.00 42.96 506 ARG B C 1
ATOM 8119 O O . ARG B 1 506 ? 46.167 -66.149 89.827 1.00 43.36 506 ARG B O 1
ATOM 8127 N N . SER B 1 507 ? 45.703 -64.082 90.639 1.00 43.21 507 SER B N 1
ATOM 8128 C CA . SER B 1 507 ? 44.442 -64.463 91.303 1.00 43.07 507 SER B CA 1
ATOM 8129 C C . SER B 1 507 ? 43.422 -64.889 90.248 1.00 42.62 507 SER B C 1
ATOM 8130 O O . SER B 1 507 ? 43.008 -64.086 89.400 1.00 43.01 507 SER B O 1
ATOM 8133 N N . ALA B 1 508 ? 43.047 -66.146 90.345 1.00 42.03 508 ALA B N 1
ATOM 8134 C CA . ALA B 1 508 ? 42.119 -66.786 89.402 1.00 41.27 508 ALA B CA 1
ATOM 8135 C C . ALA B 1 508 ? 40.697 -66.185 89.472 1.00 40.92 508 ALA B C 1
ATOM 8136 O O . ALA B 1 508 ? 39.975 -66.141 88.467 1.00 41.06 508 ALA B O 1
ATOM 8138 N N . GLU B 1 509 ? 40.293 -65.725 90.657 1.00 40.24 509 GLU B N 1
ATOM 8139 C CA . GLU B 1 509 ? 38.922 -65.169 90.864 1.00 39.58 509 GLU B CA 1
ATOM 8140 C C . GLU B 1 509 ? 38.759 -63.773 90.237 1.00 38.55 509 GLU B C 1
ATOM 8141 O O . GLU B 1 509 ? 37.672 -63.407 89.765 1.00 37.77 509 GLU B O 1
ATOM 8147 N N . LYS B 1 510 ? 39.839 -63.011 90.248 1.00 37.55 510 LYS B N 1
ATOM 8148 C CA . LYS B 1 510 ? 39.846 -61.640 89.693 1.00 37.34 510 LYS B CA 1
ATOM 8149 C C . LYS B 1 510 ? 39.842 -61.696 88.163 1.00 36.61 510 LYS B C 1
ATOM 8150 O O . LYS B 1 510 ? 39.368 -60.765 87.506 1.00 37.02 510 LYS B O 1
ATOM 8156 N N . ILE B 1 511 ? 40.360 -62.800 87.616 1.00 35.39 511 ILE B N 1
ATOM 8157 C CA . ILE B 1 511 ? 40.396 -63.044 86.170 1.00 34.79 511 ILE B CA 1
ATOM 8158 C C . ILE B 1 511 ? 38.994 -63.497 85.761 1.00 34.01 511 ILE B C 1
ATOM 8159 O O . ILE B 1 511 ? 38.416 -62.939 84.828 1.00 33.20 511 ILE B O 1
ATOM 8164 N N . ASN B 1 512 ? 38.437 -64.447 86.520 1.00 32.94 512 ASN B N 1
ATOM 8165 C CA . ASN B 1 512 ? 37.097 -65.007 86.281 1.00 32.64 512 ASN B CA 1
ATOM 8166 C C . ASN B 1 512 ? 35.965 -63.992 86.417 1.00 31.25 512 ASN B C 1
ATOM 8167 O O . ASN B 1 512 ? 34.925 -64.125 85.759 1.00 31.62 512 ASN B O 1
ATOM 8172 N N . ALA B 1 513 ? 36.177 -62.984 87.263 1.00 29.63 513 ALA B N 1
ATOM 8173 C CA . ALA B 1 513 ? 35.199 -61.921 87.489 1.00 28.30 513 ALA B CA 1
ATOM 8174 C C . ALA B 1 513 ? 35.213 -60.923 86.332 1.00 27.27 513 ALA B C 1
ATOM 8175 O O . ALA B 1 513 ? 34.158 -60.444 85.920 1.00 27.19 513 ALA B O 1
ATOM 8177 N N . LEU B 1 514 ? 36.405 -60.649 85.803 1.00 26.08 514 LEU B N 1
ATOM 8178 C CA . LEU B 1 514 ? 36.580 -59.712 84.693 1.00 25.33 514 LEU B CA 1
ATOM 8179 C C . LEU B 1 514 ? 36.345 -60.265 83.291 1.00 24.42 514 LEU B C 1
ATOM 8180 O O . LEU B 1 514 ? 35.969 -59.498 82.396 1.00 23.01 514 LEU B O 1
ATOM 8185 N N . LEU B 1 515 ? 36.519 -61.581 83.108 1.00 22.62 515 LEU B N 1
ATOM 8186 C CA . LEU B 1 515 ? 36.346 -62.244 81.801 1.00 22.90 515 LEU B CA 1
ATOM 8187 C C . LEU B 1 515 ? 35.135 -61.873 80.942 1.00 21.85 515 LEU B C 1
ATOM 8188 O O . LEU B 1 515 ? 35.339 -61.347 79.840 1.00 21.21 515 LEU B O 1
ATOM 8193 N N . PRO B 1 516 ? 33.877 -62.043 81.448 1.00 20.40 516 PRO B N 1
ATOM 8194 C CA . PRO B 1 516 ? 32.753 -61.674 80.575 1.00 19.33 516 PRO B CA 1
ATOM 8195 C C . PRO B 1 516 ? 32.628 -60.192 80.209 1.00 17.90 516 PRO B C 1
ATOM 8196 O O . PRO B 1 516 ? 32.154 -59.864 79.119 1.00 18.12 516 PRO B O 1
ATOM 8200 N N . HIS B 1 517 ? 33.109 -59.321 81.095 1.00 16.61 517 HIS B N 1
ATOM 8201 C CA . HIS B 1 517 ? 33.049 -57.869 80.891 1.00 16.46 517 HIS B CA 1
ATOM 8202 C C . HIS B 1 517 ? 33.963 -57.359 79.785 1.00 17.13 517 HIS B C 1
ATOM 8203 O O . HIS B 1 517 ? 33.670 -56.339 79.156 1.00 16.77 517 HIS B O 1
ATOM 8210 N N . LYS B 1 518 ? 35.055 -58.084 79.549 1.00 16.11 518 LYS B N 1
ATOM 8211 C CA . LYS B 1 518 ? 36.040 -57.725 78.535 1.00 16.43 518 LYS B CA 1
ATOM 8212 C C . LYS B 1 518 ? 35.918 -58.576 77.263 1.00 15.74 518 LYS B C 1
ATOM 8213 O O . LYS B 1 518 ? 36.747 -58.468 76.357 1.00 16.73 518 LYS B O 1
ATOM 8219 N N . THR B 1 519 ? 34.872 -59.401 77.198 1.00 15.60 519 THR B N 1
ATOM 8220 C CA . THR B 1 519 ? 34.611 -60.266 76.039 1.00 15.65 519 THR B CA 1
ATOM 8221 C C . THR B 1 519 ? 33.803 -59.507 74.980 1.00 15.92 519 THR B C 1
ATOM 8222 O O . THR B 1 519 ? 32.858 -58.786 75.307 1.00 15.91 519 THR B O 1
ATOM 8226 N N . PHE B 1 520 ? 34.223 -59.653 73.722 1.00 15.36 520 PHE B N 1
ATOM 8227 C CA . PHE B 1 520 ? 33.564 -59.019 72.578 1.00 16.18 520 PHE B CA 1
ATOM 8228 C C . PHE B 1 520 ? 33.034 -60.135 71.685 1.00 15.95 520 PHE B C 1
ATOM 8229 O O . PHE B 1 520 ? 33.816 -60.913 71.134 1.00 17.80 520 PHE B O 1
ATOM 8237 N N . ILE B 1 521 ? 31.711 -60.212 71.540 1.00 16.27 521 ILE B N 1
ATOM 8238 C CA . ILE B 1 521 ? 31.086 -61.254 70.714 1.00 16.17 521 ILE B CA 1
ATOM 82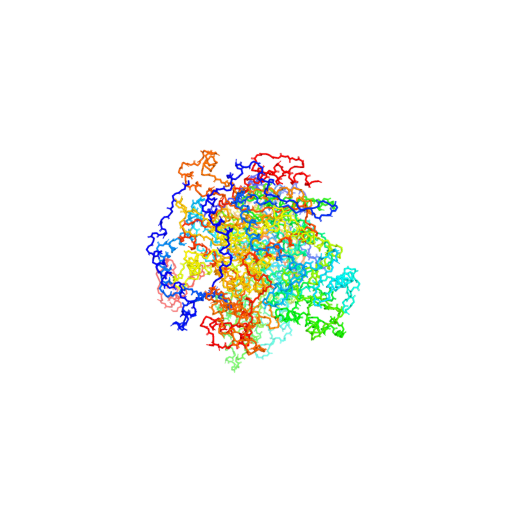39 C C . ILE B 1 521 ? 31.444 -61.166 69.231 1.00 15.99 521 ILE B C 1
ATOM 8240 O O . ILE B 1 521 ? 31.542 -62.189 68.548 1.00 16.27 521 ILE B O 1
ATOM 8245 N N . GLY B 1 522 ? 31.680 -59.939 68.763 1.00 15.71 522 GLY B N 1
ATOM 8246 C CA . GLY B 1 522 ? 32.020 -59.706 67.370 1.00 14.38 522 GLY B CA 1
ATOM 8247 C C . GLY B 1 522 ? 30.861 -60.022 66.452 1.00 15.18 522 GLY B C 1
ATOM 8248 O O . GLY B 1 522 ? 29.703 -60.016 66.890 1.00 15.38 522 GLY B O 1
ATOM 8249 N N . GLY B 1 523 ? 31.175 -60.335 65.193 1.00 15.61 523 GLY B N 1
ATOM 8250 C CA . GLY B 1 523 ? 30.152 -60.655 64.209 1.00 16.19 523 GLY B CA 1
ATOM 8251 C C . GLY B 1 523 ? 29.214 -59.491 63.947 1.00 16.06 523 GLY B C 1
ATOM 8252 O O . GLY B 1 523 ? 28.047 -59.686 63.616 1.00 16.60 523 GLY B O 1
ATOM 8253 N N . ARG B 1 524 ? 29.717 -58.282 64.185 1.00 15.35 524 ARG B N 1
ATOM 8254 C CA . ARG B 1 524 ? 28.960 -57.055 63.984 1.00 15.58 524 ARG B CA 1
ATOM 8255 C C . ARG B 1 524 ? 29.393 -56.476 62.638 1.00 14.28 524 ARG B C 1
ATOM 8256 O O . ARG B 1 524 ? 30.590 -56.319 62.370 1.00 14.35 524 ARG B O 1
ATOM 8264 N N . PRO B 1 525 ? 28.416 -56.186 61.756 1.00 13.17 525 PRO B N 1
ATOM 8265 C CA . PRO B 1 525 ? 28.680 -55.651 60.420 1.00 11.75 525 PRO B CA 1
ATOM 8266 C C . PRO B 1 525 ? 29.081 -54.209 60.236 1.00 11.27 525 PRO B C 1
ATOM 8267 O O . PRO B 1 525 ? 28.779 -53.346 61.059 1.00 12.62 525 PRO B O 1
ATOM 8271 N N . SER B 1 526 ? 29.735 -53.974 59.102 1.00 11.36 526 SER B N 1
ATOM 8272 C CA . SER B 1 526 ? 30.163 -52.647 58.704 1.00 10.83 526 SER B CA 1
ATOM 8273 C C . SER B 1 526 ? 30.485 -52.604 57.226 1.00 10.67 526 SER B C 1
ATOM 8274 O O . SER B 1 526 ? 30.812 -53.622 56.614 1.00 11.16 526 SER B O 1
ATOM 8277 N N . ASN B 1 527 ? 30.287 -51.425 56.648 1.00 10.85 527 ASN B N 1
ATOM 8278 C CA . ASN B 1 527 ? 30.624 -51.162 55.259 1.00 10.91 527 ASN B CA 1
ATOM 8279 C C . ASN B 1 527 ? 31.720 -50.117 55.365 1.00 10.76 527 ASN B C 1
ATOM 8280 O O . ASN B 1 527 ? 31.662 -49.250 56.242 1.00 12.53 527 ASN B O 1
ATOM 8285 N N . THR B 1 528 ? 32.738 -50.236 54.521 1.00 11.71 528 THR B N 1
ATOM 8286 C CA . THR B 1 528 ? 33.824 -49.267 54.506 1.00 12.17 528 THR B CA 1
ATOM 8287 C C . THR B 1 528 ? 33.837 -48.577 53.146 1.00 12.39 528 THR B C 1
ATOM 8288 O O . THR B 1 528 ? 33.849 -49.230 52.101 1.00 12.15 528 THR B O 1
ATOM 8292 N N . LEU B 1 529 ? 33.749 -47.250 53.188 1.00 11.41 529 LEU B N 1
ATOM 8293 C CA . LEU B 1 529 ? 33.776 -46.406 52.001 1.00 12.28 529 LEU B CA 1
ATOM 8294 C C . LEU B 1 529 ? 35.081 -45.625 52.054 1.00 12.72 529 LEU B C 1
ATOM 8295 O O . LEU B 1 529 ? 35.314 -44.861 52.986 1.00 12.87 529 LEU B O 1
ATOM 8300 N N . LEU B 1 530 ? 35.949 -45.873 51.078 1.00 13.06 530 LEU B N 1
ATOM 8301 C CA . LEU B 1 530 ? 37.251 -45.222 51.015 1.00 13.53 530 LEU B CA 1
ATOM 8302 C C . LEU B 1 530 ? 37.434 -44.434 49.724 1.00 14.26 530 LEU B C 1
ATOM 8303 O O . LEU B 1 530 ? 37.142 -44.928 48.638 1.00 15.01 530 LEU B O 1
ATOM 8308 N N . ILE B 1 531 ? 37.847 -43.176 49.870 1.00 13.48 531 ILE B N 1
ATOM 8309 C CA . ILE B 1 531 ? 38.108 -42.292 48.732 1.00 12.49 531 ILE B CA 1
ATOM 8310 C C . ILE B 1 531 ? 39.586 -41.904 48.789 1.00 11.89 531 ILE B C 1
ATOM 8311 O O . ILE B 1 531 ? 40.220 -42.079 49.832 1.00 12.02 531 ILE B O 1
ATOM 8316 N N . LYS B 1 532 ? 40.140 -41.396 47.686 1.00 12.43 532 LYS B N 1
ATOM 8317 C CA . LYS B 1 532 ? 41.554 -40.988 47.683 1.00 12.14 532 LYS B CA 1
ATOM 8318 C C . LYS B 1 532 ? 41.723 -39.710 48.515 1.00 12.73 532 LYS B C 1
ATOM 8319 O O . LYS B 1 532 ? 42.628 -39.624 49.337 1.00 13.61 532 LYS B O 1
ATOM 8325 N N . SER B 1 533 ? 40.813 -38.755 48.320 1.00 12.99 533 SER B N 1
ATOM 8326 C CA . SER B 1 533 ? 40.804 -37.488 49.059 1.00 12.55 533 SER B CA 1
ATOM 8327 C C . SER B 1 533 ? 39.427 -36.849 48.956 1.00 12.45 533 SER B C 1
ATOM 8328 O O . SER B 1 533 ? 38.703 -37.088 47.984 1.00 11.51 533 SER B O 1
ATOM 8331 N N . LEU B 1 534 ? 39.073 -36.033 49.952 1.00 11.49 534 LEU B N 1
ATOM 8332 C CA . LEU B 1 534 ? 37.780 -35.355 49.957 1.00 10.90 534 LEU B CA 1
ATOM 8333 C C . LEU B 1 534 ? 37.799 -34.021 49.212 1.00 11.72 534 LEU B C 1
ATOM 8334 O O . LEU B 1 534 ? 37.919 -32.939 49.796 1.00 12.18 534 LEU B O 1
ATOM 8339 N N . THR B 1 535 ? 37.687 -34.147 47.894 1.00 11.61 535 THR B N 1
ATOM 8340 C CA . THR B 1 535 ? 37.648 -33.029 46.961 1.00 11.31 535 THR B CA 1
ATOM 8341 C C . THR B 1 535 ? 36.162 -32.747 46.684 1.00 10.64 535 THR B C 1
ATOM 8342 O O . THR B 1 535 ? 35.306 -33.552 47.092 1.00 10.31 535 THR B O 1
ATOM 8346 N N . PRO B 1 536 ? 35.823 -31.594 46.043 1.00 10.16 536 PRO B N 1
ATOM 8347 C CA . PRO B 1 536 ? 34.403 -31.343 45.759 1.00 10.12 536 PRO B CA 1
ATOM 8348 C C . PRO B 1 536 ? 33.758 -32.467 44.945 1.00 9.54 536 PRO B C 1
ATOM 8349 O O . PRO B 1 536 ? 32.622 -32.857 45.221 1.00 9.71 536 PRO B O 1
ATOM 8353 N N . ARG B 1 537 ? 34.542 -33.056 44.036 1.00 10.54 537 ARG B N 1
ATOM 8354 C CA . ARG B 1 537 ? 34.091 -34.168 43.196 1.00 10.27 537 ARG B CA 1
ATOM 8355 C C . ARG B 1 537 ? 33.762 -35.410 44.029 1.00 10.66 537 ARG B C 1
ATOM 8356 O O . ARG B 1 537 ? 32.730 -36.046 43.806 1.00 10.80 537 ARG B O 1
ATOM 8364 N N . ALA B 1 538 ? 34.602 -35.702 45.025 1.00 10.76 538 ALA B N 1
ATOM 8365 C CA . ALA B 1 538 ? 34.388 -36.852 45.908 1.00 10.06 538 ALA B CA 1
ATOM 8366 C C . ALA B 1 538 ? 33.147 -36.694 46.777 1.00 10.13 538 ALA B C 1
ATOM 8367 O O . ALA B 1 538 ? 32.433 -37.670 47.002 1.00 10.14 538 ALA B O 1
ATOM 8369 N N . LEU B 1 539 ? 32.875 -35.469 47.235 1.00 9.28 539 LEU B N 1
ATOM 8370 C CA . LEU B 1 539 ? 31.683 -35.222 48.055 1.00 9.18 539 LEU B CA 1
ATOM 8371 C C . LEU B 1 539 ? 30.420 -35.436 47.227 1.00 9.59 539 LEU B C 1
ATOM 8372 O O . LEU B 1 539 ? 29.474 -36.068 47.697 1.00 9.91 539 LEU B O 1
ATOM 8377 N N . GLY B 1 540 ? 30.442 -34.955 45.981 1.00 9.90 540 GLY B N 1
ATOM 8378 C CA . GLY B 1 540 ? 29.307 -35.112 45.084 1.00 9.73 540 GLY B CA 1
ATOM 8379 C C . GLY B 1 540 ? 28.999 -36.576 44.842 1.00 9.32 540 GLY B C 1
ATOM 8380 O O . GLY B 1 540 ? 27.837 -36.987 44.816 1.00 9.45 540 GLY B O 1
ATOM 8381 N N . ALA B 1 541 ? 30.069 -37.360 44.741 1.00 9.96 541 ALA B N 1
ATOM 8382 C CA . ALA B 1 541 ? 29.995 -38.797 44.538 1.00 9.30 541 ALA B CA 1
ATOM 8383 C C . ALA B 1 541 ? 29.356 -39.508 45.724 1.00 10.05 541 ALA B C 1
ATOM 8384 O O . ALA B 1 541 ? 28.460 -40.335 45.545 1.00 10.79 541 ALA B O 1
ATOM 8386 N N . ILE B 1 542 ? 29.785 -39.129 46.928 1.00 9.72 542 ILE B N 1
ATOM 8387 C CA . ILE B 1 542 ? 29.276 -39.708 48.176 1.00 9.33 542 ILE B CA 1
ATOM 8388 C C . ILE B 1 542 ? 27.789 -39.420 48.388 1.00 8.62 542 ILE B C 1
ATOM 8389 O O . ILE B 1 542 ? 27.028 -40.334 48.695 1.00 8.72 542 ILE B O 1
ATOM 8394 N N . ILE B 1 543 ? 27.378 -38.169 48.180 1.00 8.91 543 ILE B N 1
ATOM 8395 C CA . ILE B 1 543 ? 25.974 -37.803 48.367 1.00 8.46 543 ILE B CA 1
ATOM 8396 C C . ILE B 1 543 ? 25.070 -38.484 47.341 1.00 8.16 543 ILE B C 1
ATOM 8397 O O . ILE B 1 543 ? 24.033 -39.034 47.715 1.00 9.38 543 ILE B O 1
ATOM 8402 N N . ALA B 1 544 ? 25.500 -38.507 46.076 1.00 8.90 544 ALA B N 1
ATOM 8403 C CA . ALA B 1 544 ? 24.725 -39.151 45.007 1.00 9.47 544 ALA B CA 1
ATOM 8404 C C . ALA B 1 544 ? 24.553 -40.647 45.266 1.00 9.08 544 ALA B C 1
ATOM 8405 O O . ALA B 1 544 ? 23.488 -41.199 45.005 1.00 9.93 544 ALA B O 1
ATOM 8407 N N . MET B 1 545 ? 25.590 -41.271 45.834 1.00 9.27 545 MET B N 1
ATOM 8408 C CA . MET B 1 545 ? 25.563 -42.697 46.181 1.00 9.45 545 MET B CA 1
ATOM 8409 C C . MET B 1 545 ? 24.453 -42.962 47.203 1.00 8.51 545 MET B C 1
ATOM 8410 O O . MET B 1 545 ? 23.653 -43.886 47.029 1.00 9.49 545 MET B O 1
ATOM 8415 N N . TYR B 1 546 ? 24.379 -42.114 48.232 1.00 8.07 546 TYR B N 1
ATOM 8416 C CA . TYR B 1 546 ? 23.350 -42.255 49.256 1.00 7.46 546 TYR B CA 1
ATOM 8417 C C . TYR B 1 546 ? 21.952 -41.928 48.750 1.00 8.55 546 TYR B C 1
ATOM 8418 O O . TYR B 1 546 ? 20.994 -42.560 49.174 1.00 9.51 546 TYR B O 1
ATOM 8427 N N . GLU B 1 547 ? 21.845 -40.973 47.819 1.00 8.50 547 GLU B N 1
ATOM 8428 C CA . GLU B 1 547 ? 20.549 -40.612 47.224 1.00 9.37 547 GLU B CA 1
ATOM 8429 C C . GLU B 1 547 ? 20.000 -41.811 46.451 1.00 8.89 547 GLU B C 1
ATOM 8430 O O . GLU B 1 547 ? 18.817 -42.135 46.546 1.00 9.51 547 GLU B O 1
ATOM 8436 N N . HIS B 1 548 ? 20.897 -42.509 45.757 1.00 9.21 548 HIS B N 1
ATOM 8437 C CA . HIS B 1 548 ? 20.519 -43.676 44.980 1.00 9.24 548 HIS B CA 1
ATOM 8438 C C . HIS B 1 548 ? 20.288 -44.934 45.822 1.00 10.32 548 HIS B C 1
ATOM 8439 O O . HIS B 1 548 ? 19.457 -45.770 45.457 1.00 10.24 548 HIS B O 1
ATOM 8446 N N . LYS B 1 549 ? 20.967 -45.021 46.973 1.00 8.98 549 LYS B N 1
ATOM 8447 C CA . LYS B 1 549 ? 20.783 -46.131 47.925 1.00 8.45 549 LYS B CA 1
ATOM 8448 C C . LYS B 1 549 ? 19.339 -46.009 48.452 1.00 8.51 549 LYS B C 1
ATOM 8449 O O . LYS B 1 549 ? 18.596 -46.988 48.506 1.00 8.89 549 LYS B O 1
ATOM 8455 N N . VAL B 1 550 ? 18.958 -44.777 48.794 1.00 8.67 550 VAL B N 1
ATOM 8456 C CA . VAL B 1 550 ? 17.624 -44.453 49.297 1.00 8.80 550 VAL B CA 1
ATOM 8457 C C . VAL B 1 550 ? 16.536 -44.758 48.249 1.00 9.14 550 VAL B C 1
ATOM 8458 O O . VAL B 1 550 ? 15.472 -45.293 48.596 1.00 10.18 550 VAL B O 1
ATOM 8462 N N . LEU B 1 551 ? 16.844 -44.486 46.976 1.00 8.97 551 LEU B N 1
ATOM 8463 C CA . LEU B 1 551 ? 15.931 -44.742 45.853 1.00 8.18 551 LEU B CA 1
ATOM 8464 C C . LEU B 1 551 ? 15.618 -46.234 45.760 1.00 9.42 551 LEU B C 1
ATOM 8465 O O . LEU B 1 551 ? 14.452 -46.621 45.681 1.00 10.02 551 LEU B O 1
ATOM 8470 N N . VAL B 1 552 ? 16.672 -47.049 45.766 1.00 9.62 552 VAL B N 1
ATOM 8471 C CA . VAL B 1 552 ? 16.536 -48.501 45.659 1.00 9.57 552 VAL B CA 1
ATOM 8472 C C . VAL B 1 552 ? 15.748 -49.099 46.821 1.00 9.66 552 VAL B C 1
ATOM 8473 O O . VAL B 1 552 ? 14.821 -49.878 46.590 1.00 10.93 552 VAL B O 1
ATOM 8477 N N . GLN B 1 553 ? 16.067 -48.687 48.048 1.00 9.92 553 GLN B N 1
ATOM 8478 C CA . GLN B 1 553 ? 15.361 -49.195 49.228 1.00 9.44 553 GLN B CA 1
ATOM 8479 C C . GLN B 1 553 ? 13.880 -48.845 49.189 1.00 10.44 553 GLN B C 1
ATOM 8480 O O . GLN B 1 553 ? 13.032 -49.708 49.423 1.00 10.85 553 GLN B O 1
ATOM 8486 N N . GLY B 1 554 ? 13.582 -47.611 48.777 1.00 8.86 554 GLY B N 1
ATOM 8487 C CA . GLY B 1 554 ? 12.204 -47.160 48.665 1.00 9.88 554 GLY B CA 1
ATOM 8488 C C . GLY B 1 554 ? 11.425 -47.910 47.593 1.00 9.36 554 GLY B C 1
ATOM 8489 O O . GLY B 1 554 ? 10.250 -48.243 47.786 1.00 10.59 554 GLY B O 1
ATOM 8490 N N . ALA B 1 555 ? 12.103 -48.225 46.488 1.00 10.87 555 ALA B N 1
ATOM 8491 C CA . ALA B 1 555 ? 11.487 -48.956 45.380 1.00 11.13 555 ALA B CA 1
ATOM 8492 C C . ALA B 1 555 ? 11.252 -50.429 45.734 1.00 11.94 555 ALA B C 1
ATOM 8493 O O . ALA B 1 555 ? 10.243 -51.007 45.319 1.00 12.63 555 ALA B O 1
ATOM 8495 N N . ILE B 1 556 ? 12.143 -51.005 46.551 1.00 11.64 556 ILE B N 1
ATOM 8496 C CA . ILE B 1 556 ? 12.011 -52.399 47.009 1.00 12.25 556 ILE B CA 1
ATOM 8497 C C . ILE B 1 556 ? 10.789 -52.493 47.934 1.00 11.99 556 ILE B C 1
ATOM 8498 O O . ILE B 1 556 ? 9.957 -53.387 47.776 1.00 13.20 556 ILE B O 1
ATOM 8503 N N . TRP B 1 557 ? 10.654 -51.516 48.832 1.00 11.20 557 TRP B N 1
ATOM 8504 C CA . TRP B 1 557 ? 9.542 -51.465 49.782 1.00 11.03 557 TRP B CA 1
ATOM 8505 C C . TRP B 1 557 ? 8.213 -51.042 49.155 1.00 10.79 557 TRP B C 1
ATOM 8506 O O . TRP B 1 557 ? 7.149 -51.284 49.728 1.00 12.57 557 TRP B O 1
ATOM 8517 N N . GLY B 1 558 ? 8.297 -50.450 47.963 1.00 10.57 558 GLY B N 1
ATOM 8518 C CA . GLY B 1 558 ? 7.124 -50.001 47.228 1.00 11.68 558 GLY B CA 1
ATOM 8519 C C . GLY B 1 558 ? 6.529 -48.683 47.685 1.00 12.03 558 GLY B C 1
ATOM 8520 O O . GLY B 1 558 ? 5.386 -48.382 47.351 1.00 13.43 558 GLY B O 1
ATOM 8521 N N . ILE B 1 559 ? 7.316 -47.894 48.416 1.00 12.18 559 ILE B N 1
ATOM 8522 C CA . ILE B 1 559 ? 6.881 -46.597 48.945 1.00 11.15 559 ILE B CA 1
ATOM 8523 C C . ILE B 1 559 ? 7.298 -45.415 48.061 1.00 10.68 559 ILE B C 1
ATOM 8524 O O . ILE B 1 559 ? 8.011 -45.592 47.071 1.00 12.19 559 ILE B O 1
ATOM 8529 N N . ASP B 1 560 ? 6.791 -44.226 48.401 1.00 12.20 560 ASP B N 1
ATOM 8530 C CA . ASP B 1 560 ? 7.119 -42.991 47.689 1.00 11.30 560 ASP B CA 1
ATOM 8531 C C . ASP B 1 560 ? 8.206 -42.318 48.526 1.00 10.26 560 ASP B C 1
ATOM 8532 O O . ASP B 1 560 ? 7.927 -41.716 49.561 1.00 12.18 560 ASP B O 1
ATOM 8537 N N . SER B 1 561 ? 9.445 -42.420 48.048 1.00 10.14 561 SER B N 1
ATOM 8538 C CA . SER B 1 561 ? 10.601 -41.841 48.733 1.00 10.12 561 SER B CA 1
ATOM 8539 C C . SER B 1 561 ? 10.714 -40.334 48.542 1.00 10.54 561 SER B C 1
ATOM 8540 O O . SER B 1 561 ? 11.593 -39.698 49.118 1.00 10.24 561 SER B O 1
ATOM 8543 N N . TYR B 1 562 ? 9.805 -39.766 47.754 1.00 10.40 562 TYR B N 1
ATOM 8544 C CA . TYR B 1 562 ? 9.895 -38.355 47.391 1.00 9.40 562 TYR B CA 1
ATOM 8545 C C . TYR B 1 562 ? 8.893 -37.352 47.925 1.00 10.10 562 TYR B C 1
ATOM 8546 O O . TYR B 1 562 ? 8.992 -36.151 47.636 1.00 10.80 562 TYR B O 1
ATOM 8555 N N . ASP B 1 563 ? 7.946 -37.840 48.722 1.00 11.18 563 ASP B N 1
ATOM 8556 C CA . ASP B 1 563 ? 6.957 -36.970 49.344 1.00 10.27 563 ASP B CA 1
ATOM 8557 C C . ASP B 1 563 ? 7.277 -36.841 50.840 1.00 10.07 563 ASP B C 1
ATOM 8558 O O . ASP B 1 563 ? 8.244 -37.435 51.322 1.00 10.63 563 ASP B O 1
ATOM 8563 N N . GLN B 1 564 ? 6.498 -36.021 51.542 1.00 9.50 564 GLN B N 1
ATOM 8564 C CA . GLN B 1 564 ? 6.670 -35.794 52.978 1.00 10.08 564 GLN B CA 1
ATOM 8565 C C . GLN B 1 564 ? 5.373 -35.311 53.627 1.00 10.20 564 GLN B C 1
ATOM 8566 O O . GLN B 1 564 ? 5.301 -34.225 54.208 1.00 10.68 564 GLN B O 1
ATOM 8572 N N . TRP B 1 565 ? 4.355 -36.167 53.575 1.00 10.76 565 TRP B N 1
ATOM 8573 C CA . TRP B 1 565 ? 3.047 -35.843 54.150 1.00 11.66 565 TRP B CA 1
ATOM 8574 C C . TRP B 1 565 ? 3.028 -35.852 55.673 1.00 12.69 565 TRP B C 1
ATOM 8575 O O . TRP B 1 565 ? 2.156 -35.239 56.292 1.00 12.70 565 TRP B O 1
ATOM 8586 N N . GLY B 1 566 ? 4.048 -36.486 56.254 1.00 13.13 566 GLY B N 1
ATOM 8587 C CA . GLY B 1 566 ? 4.180 -36.608 57.694 1.00 14.56 566 GLY B CA 1
ATOM 8588 C C . GLY B 1 566 ? 4.473 -35.369 58.507 1.00 14.87 566 GLY B C 1
ATOM 8589 O O . GLY B 1 566 ? 4.371 -35.407 59.733 1.00 16.79 566 GLY B O 1
ATOM 8590 N N . VAL B 1 567 ? 4.801 -34.273 57.832 1.00 16.14 567 VAL B N 1
ATOM 8591 C CA . VAL B 1 567 ? 5.102 -33.014 58.506 1.00 17.11 567 VAL B CA 1
ATOM 8592 C C . VAL B 1 567 ? 3.886 -32.090 58.644 1.00 17.09 567 VAL B C 1
ATOM 8593 O O . VAL B 1 567 ? 3.922 -31.131 59.422 1.00 16.87 567 VAL B O 1
ATOM 8597 N N . GLU B 1 568 ? 2.803 -32.421 57.937 1.00 16.97 568 GLU B N 1
ATOM 8598 C CA . GLU B 1 568 ? 1.587 -31.605 57.935 1.00 17.53 568 GLU B CA 1
ATOM 8599 C C . GLU B 1 568 ? 0.790 -31.469 59.230 1.00 16.17 568 GLU B C 1
ATOM 8600 O O . GLU B 1 568 ? 0.396 -30.354 59.575 1.00 15.82 568 GLU B O 1
ATOM 8606 N N . LEU B 1 569 ? 0.595 -32.567 59.968 1.00 13.55 569 LEU B N 1
ATOM 8607 C CA . LEU B 1 569 ? -0.178 -32.519 61.219 1.00 13.83 569 LEU B CA 1
ATOM 8608 C C . LEU B 1 569 ? 0.401 -31.575 62.275 1.00 13.91 569 LEU B C 1
ATOM 8609 O O . LEU B 1 569 ? -0.341 -30.787 62.870 1.00 13.90 569 LEU B O 1
ATOM 8614 N N . GLY B 1 570 ? 1.723 -31.629 62.453 1.00 13.46 570 GLY B N 1
ATOM 8615 C CA . GLY B 1 570 ? 2.402 -30.770 63.415 1.00 13.63 570 GLY B CA 1
ATOM 8616 C C . GLY B 1 570 ? 2.281 -29.292 63.073 1.00 14.02 570 GLY B C 1
ATOM 8617 O O . GLY B 1 570 ? 2.116 -28.461 63.969 1.00 14.45 570 GLY B O 1
ATOM 8618 N N . LYS B 1 571 ? 2.285 -28.983 61.773 1.00 14.27 571 LYS B N 1
ATOM 8619 C CA . LYS B 1 571 ? 2.157 -27.604 61.283 1.00 14.82 571 LYS B CA 1
ATOM 8620 C C . LYS B 1 571 ? 0.758 -27.044 61.521 1.00 14.48 571 LYS B C 1
ATOM 8621 O O . LYS B 1 571 ? 0.612 -25.901 61.956 1.00 14.86 571 LYS B O 1
ATOM 8627 N N . VAL B 1 572 ? -0.255 -27.877 61.264 1.00 15.37 572 VAL B N 1
ATOM 8628 C CA . VAL B 1 572 ? -1.673 -27.523 61.429 1.00 16.57 572 VAL B CA 1
ATOM 8629 C C . VAL B 1 572 ? -2.011 -27.304 62.913 1.00 14.35 572 VAL B C 1
ATOM 8630 O O . VAL B 1 572 ? -2.631 -26.296 63.268 1.00 14.48 572 VAL B O 1
ATOM 8634 N N . LEU B 1 573 ? -1.543 -28.207 63.777 1.00 12.94 573 LEU B N 1
ATOM 8635 C CA . LEU B 1 573 ? -1.794 -28.080 65.212 1.00 12.25 573 LEU B CA 1
ATOM 8636 C C . LEU B 1 573 ? -1.049 -26.905 65.842 1.00 12.28 573 LEU B C 1
ATOM 8637 O O . LEU B 1 573 ? -1.527 -26.326 66.817 1.00 13.36 573 LEU B O 1
ATOM 8642 N N . ALA B 1 574 ? 0.090 -26.529 65.246 1.00 13.26 574 ALA B N 1
ATOM 8643 C CA . ALA B 1 574 ? 0.891 -25.385 65.707 1.00 12.72 574 ALA B CA 1
ATOM 8644 C C . ALA B 1 574 ? 0.195 -24.075 65.369 1.00 13.09 574 ALA B C 1
ATOM 8645 O O . ALA B 1 574 ? 0.195 -23.145 66.179 1.00 13.15 574 ALA B O 1
ATOM 8647 N N . LYS B 1 575 ? -0.453 -24.043 64.200 1.00 14.10 575 LYS B N 1
ATOM 8648 C CA . LYS B 1 575 ? -1.197 -22.870 63.720 1.00 15.55 575 LYS B CA 1
ATOM 8649 C C . LYS B 1 575 ? -2.359 -22.595 64.678 1.00 15.09 575 LYS B C 1
ATOM 8650 O O . LYS B 1 575 ? -2.664 -21.438 64.959 1.00 15.94 575 LYS B O 1
ATOM 8656 N N . SER B 1 576 ? -2.987 -23.665 65.166 1.00 15.26 576 SER B N 1
ATOM 8657 C CA . SER B 1 576 ? -4.118 -23.581 66.091 1.00 15.64 576 SER B CA 1
ATOM 8658 C C . SER B 1 576 ? -3.702 -23.148 67.502 1.00 14.93 576 SER B C 1
ATOM 8659 O O . SER B 1 576 ? -4.448 -22.441 68.182 1.00 15.78 576 SER B O 1
ATOM 8662 N N . ILE B 1 577 ? -2.495 -23.543 67.911 1.00 12.54 577 ILE B N 1
ATOM 8663 C CA . ILE B 1 577 ? -1.963 -23.212 69.236 1.00 11.69 577 ILE B CA 1
ATOM 8664 C C . ILE B 1 577 ? -1.373 -21.804 69.332 1.00 11.60 577 ILE B C 1
ATOM 8665 O O . ILE B 1 577 ? -1.473 -21.181 70.384 1.00 10.45 577 ILE B O 1
ATOM 8670 N N . LEU B 1 578 ? -0.818 -21.289 68.232 1.00 12.19 578 LEU B N 1
ATOM 8671 C CA . LEU B 1 578 ? -0.207 -19.949 68.220 1.00 12.30 578 LEU B CA 1
ATOM 8672 C C . LEU B 1 578 ? -1.071 -18.798 68.799 1.00 12.68 578 LEU B C 1
ATOM 8673 O O . LEU B 1 578 ? -0.579 -18.071 69.670 1.00 13.08 578 LEU B O 1
ATOM 8678 N N . PRO B 1 579 ? -2.369 -18.668 68.397 1.00 13.89 579 PRO B N 1
ATOM 8679 C CA . PRO B 1 579 ? -3.154 -17.567 68.983 1.00 14.62 579 PRO B CA 1
ATOM 8680 C C . PRO B 1 579 ? -3.559 -17.789 70.450 1.00 14.99 579 PRO B C 1
ATOM 8681 O O . PRO B 1 579 ? -4.087 -16.884 71.102 1.00 15.87 579 PRO B O 1
ATOM 8685 N N . GLN B 1 580 ? -3.272 -18.991 70.956 1.00 13.48 580 GLN B N 1
ATOM 8686 C CA . GLN B 1 580 ? -3.564 -19.367 72.339 1.00 13.36 580 GLN B CA 1
ATOM 8687 C C . GLN B 1 580 ? -2.391 -19.072 73.280 1.00 13.58 580 GLN B C 1
ATOM 8688 O O . GLN B 1 580 ? -2.518 -19.223 74.500 1.00 13.52 580 GLN B O 1
ATOM 8694 N N . LEU B 1 581 ? -1.245 -18.687 72.710 1.00 13.60 581 LEU B N 1
ATOM 8695 C CA . LEU B 1 581 ? -0.064 -18.355 73.509 1.00 14.28 581 LEU B CA 1
ATOM 8696 C C . LEU B 1 581 ? -0.010 -16.858 73.820 1.00 15.67 581 LEU B C 1
ATOM 8697 O O . LEU B 1 581 ? 0.709 -16.084 73.182 1.00 17.11 581 LEU B O 1
ATOM 8702 N N . ARG B 1 582 ? -0.848 -16.469 74.780 1.00 16.75 582 ARG B N 1
ATOM 8703 C CA . ARG B 1 582 ? -0.989 -15.086 75.245 1.00 17.73 582 ARG B CA 1
ATOM 8704 C C . ARG B 1 582 ? -0.897 -15.097 76.781 1.00 17.45 582 ARG B C 1
ATOM 8705 O O . ARG B 1 582 ? -1.393 -16.034 77.406 1.00 16.59 582 ARG B O 1
ATOM 8713 N N . PRO B 1 583 ? -0.281 -14.058 77.409 1.00 17.89 583 PRO B N 1
ATOM 8714 C CA . PRO B 1 583 ? -0.145 -13.989 78.877 1.00 18.18 583 PRO B CA 1
ATOM 8715 C C . PRO B 1 583 ? -1.456 -14.148 79.645 1.00 17.56 583 PRO B C 1
ATOM 8716 O O . PRO B 1 583 ? -2.429 -13.444 79.366 1.00 18.64 583 PRO B O 1
ATOM 8720 N N . GLY B 1 584 ? -1.492 -15.136 80.539 1.00 16.44 584 GLY B N 1
ATOM 8721 C CA . GLY B 1 584 ? -2.670 -15.394 81.357 1.00 16.50 584 GLY B CA 1
ATOM 8722 C C . GLY B 1 584 ? -3.815 -16.165 80.724 1.00 15.83 584 GLY B C 1
ATOM 8723 O O . GLY B 1 584 ? -4.802 -16.452 81.404 1.00 17.30 584 GLY B O 1
ATOM 8724 N N . MET B 1 585 ? -3.688 -16.513 79.442 1.00 14.84 585 MET B N 1
ATOM 8725 C CA . MET B 1 585 ? -4.735 -17.249 78.723 1.00 14.56 585 MET B CA 1
ATOM 8726 C C . MET B 1 585 ? -4.825 -18.722 79.126 1.00 15.37 585 MET B C 1
ATOM 8727 O O . MET B 1 585 ? -3.808 -19.373 79.359 1.00 14.92 585 MET B O 1
ATOM 8732 N N . ARG B 1 586 ? -6.060 -19.204 79.262 1.00 16.25 586 ARG B N 1
ATOM 8733 C CA . ARG B 1 586 ? -6.341 -20.592 79.623 1.00 16.99 586 ARG B CA 1
ATOM 8734 C C . ARG B 1 586 ? -7.021 -21.311 78.463 1.00 16.27 586 ARG B C 1
ATOM 8735 O O . ARG B 1 586 ? -7.814 -20.712 77.730 1.00 17.20 586 ARG B O 1
ATOM 8743 N N . VAL B 1 587 ? -6.658 -22.576 78.254 1.00 14.62 587 VAL B N 1
ATOM 8744 C CA . VAL B 1 587 ? -7.249 -23.387 77.186 1.00 14.76 587 VAL B CA 1
ATOM 8745 C C . VAL B 1 587 ? -7.855 -24.668 77.752 1.00 14.83 587 VAL B C 1
ATOM 8746 O O . VAL B 1 587 ? -7.392 -25.178 78.779 1.00 15.31 587 VAL B O 1
ATOM 8750 N N . ASN B 1 588 ? -8.883 -25.177 77.072 1.00 15.06 588 ASN B N 1
ATOM 8751 C CA . ASN B 1 588 ? -9.577 -26.401 77.480 1.00 16.02 588 ASN B CA 1
ATOM 8752 C C . ASN B 1 588 ? -9.999 -27.300 76.312 1.00 15.87 588 ASN B C 1
ATOM 8753 O O . ASN B 1 588 ? -10.650 -28.325 76.522 1.00 18.19 588 ASN B O 1
ATOM 8758 N N . ASN B 1 589 ? -9.596 -26.928 75.093 1.00 15.89 589 ASN B N 1
ATOM 8759 C CA . ASN B 1 589 ? -9.967 -27.664 73.875 1.00 15.39 589 ASN B CA 1
ATOM 8760 C C . ASN B 1 589 ? -9.124 -28.882 73.483 1.00 15.44 589 ASN B C 1
ATOM 8761 O O . ASN B 1 589 ? -9.541 -29.683 72.643 1.00 18.07 589 ASN B O 1
ATOM 8766 N N . HIS B 1 590 ? -7.934 -29.004 74.064 1.00 14.38 590 HIS B N 1
ATOM 8767 C CA . HIS B 1 590 ? -7.043 -30.125 73.762 1.00 14.08 590 HIS B CA 1
ATOM 8768 C C . HIS B 1 590 ? -7.164 -31.173 74.868 1.00 15.38 590 HIS B C 1
ATOM 8769 O O . HIS B 1 590 ? -8.034 -31.077 75.742 1.00 15.80 590 HIS B O 1
ATOM 8776 N N . ASP B 1 591 ? -6.262 -32.156 74.834 1.00 15.45 591 ASP B N 1
ATOM 8777 C CA . ASP B 1 591 ? -6.176 -33.200 75.857 1.00 14.91 591 ASP B CA 1
ATOM 8778 C C . ASP B 1 591 ? -5.620 -32.505 77.115 1.00 14.88 591 ASP B C 1
ATOM 8779 O O . ASP B 1 591 ? -5.009 -31.439 76.995 1.00 14.54 591 ASP B O 1
ATOM 8784 N N . SER B 1 592 ? -5.778 -33.116 78.290 1.00 14.52 592 SER B N 1
ATOM 8785 C CA . SER B 1 592 ? -5.312 -32.502 79.543 1.00 13.95 592 SER B CA 1
ATOM 8786 C C . SER B 1 592 ? -3.820 -32.176 79.658 1.00 13.01 592 SER B C 1
ATOM 8787 O O . SER B 1 592 ? -3.454 -31.238 80.369 1.00 14.25 592 SER B O 1
ATOM 8790 N N . SER B 1 593 ? -2.975 -32.920 78.940 1.00 13.22 593 SER B N 1
ATOM 8791 C CA . SER B 1 593 ? -1.526 -32.679 78.954 1.00 12.05 593 SER B CA 1
ATOM 8792 C C . SER B 1 593 ? -1.210 -31.388 78.214 1.00 11.55 593 SER B C 1
ATOM 8793 O O . SER B 1 593 ? -0.599 -30.487 78.783 1.00 11.27 593 SER B O 1
ATOM 8796 N N . THR B 1 594 ? -1.695 -31.293 76.973 1.00 12.09 594 THR B N 1
ATOM 8797 C CA . THR B 1 594 ? -1.487 -30.114 76.128 1.00 11.98 594 THR B CA 1
ATOM 8798 C C . THR B 1 594 ? -2.111 -28.871 76.787 1.00 12.21 594 THR B C 1
ATOM 8799 O O . THR B 1 594 ? -1.477 -27.820 76.818 1.00 12.62 594 THR B O 1
ATOM 8803 N N . ASN B 1 595 ? -3.293 -29.034 77.397 1.00 12.62 595 ASN B N 1
ATOM 8804 C CA . ASN B 1 595 ? -3.965 -27.935 78.108 1.00 12.66 595 ASN B CA 1
ATOM 8805 C C . ASN B 1 595 ? -3.117 -27.416 79.268 1.00 12.20 595 ASN B C 1
ATOM 8806 O O . ASN B 1 595 ? -2.874 -26.215 79.372 1.00 12.41 595 ASN B O 1
ATOM 8811 N N . GLY B 1 596 ? -2.623 -28.351 80.089 1.00 13.29 596 GLY B N 1
ATOM 8812 C CA . GLY B 1 596 ? -1.804 -28.029 81.250 1.00 13.17 596 GLY B CA 1
ATOM 8813 C C . GLY B 1 596 ? -0.486 -27.359 80.908 1.00 11.84 596 GLY B C 1
ATOM 8814 O O . GLY B 1 596 ? -0.070 -26.428 81.592 1.00 12.81 596 GLY B O 1
ATOM 8815 N N . LEU B 1 597 ? 0.130 -27.809 79.813 1.00 11.61 597 LEU B N 1
ATOM 8816 C CA . LEU B 1 597 ? 1.397 -27.269 79.328 1.00 11.95 597 LEU B CA 1
ATOM 8817 C C . LEU B 1 597 ? 1.251 -25.843 78.798 1.00 11.91 597 LEU B C 1
ATOM 8818 O O . LEU B 1 597 ? 2.049 -24.971 79.148 1.00 12.66 597 LEU B O 1
ATOM 8823 N N . ILE B 1 598 ? 0.201 -25.605 78.005 1.00 11.82 598 ILE B N 1
ATOM 8824 C CA . ILE B 1 598 ? -0.082 -24.277 77.445 1.00 11.54 598 ILE B CA 1
ATOM 8825 C C . ILE B 1 598 ? -0.468 -23.306 78.571 1.00 11.68 598 ILE B C 1
ATOM 8826 O O . ILE B 1 598 ? -0.013 -22.163 78.580 1.00 12.53 598 ILE B O 1
ATOM 8831 N N . ASN B 1 599 ? -1.263 -23.783 79.533 1.00 13.21 599 ASN B N 1
ATOM 8832 C CA . ASN B 1 599 ? -1.692 -22.957 80.670 1.00 12.75 599 ASN B CA 1
ATOM 8833 C C . ASN B 1 599 ? -0.518 -22.517 81.541 1.00 13.32 599 ASN B C 1
ATOM 8834 O O . ASN B 1 599 ? -0.458 -21.357 81.958 1.00 13.91 599 ASN B O 1
ATOM 8839 N N . MET B 1 600 ? 0.443 -23.426 81.738 1.00 12.86 600 MET B N 1
ATOM 8840 C CA . MET B 1 600 ? 1.647 -23.148 82.532 1.00 13.54 600 MET B CA 1
ATOM 8841 C C . MET B 1 600 ? 2.540 -22.139 81.801 1.00 13.76 600 MET B C 1
ATOM 8842 O O . MET B 1 600 ? 3.099 -21.232 82.426 1.00 13.94 600 MET B O 1
ATOM 8847 N N . PHE B 1 601 ? 2.642 -22.301 80.477 1.00 12.43 601 PHE B N 1
ATOM 8848 C CA . PHE B 1 601 ? 3.431 -21.413 79.617 1.00 12.31 601 PHE B CA 1
ATOM 8849 C C . PHE B 1 601 ? 2.897 -19.981 79.722 1.00 13.36 601 PHE B C 1
ATOM 8850 O O . PHE B 1 601 ? 3.661 -19.054 79.972 1.00 13.49 601 PHE B O 1
ATOM 8858 N N . ASN B 1 602 ? 1.582 -19.832 79.552 1.00 14.30 602 ASN B N 1
ATOM 8859 C CA . ASN B 1 602 ? 0.898 -18.534 79.594 1.00 15.29 602 ASN B CA 1
ATOM 8860 C C . ASN B 1 602 ? 0.910 -17.829 80.948 1.00 17.24 602 ASN B C 1
ATOM 8861 O O . ASN B 1 602 ? 0.825 -16.602 81.022 1.00 17.79 602 ASN B O 1
ATOM 8866 N N . GLU B 1 603 ? 1.018 -18.611 82.015 1.00 19.39 603 GLU B N 1
ATOM 8867 C CA . GLU B 1 603 ? 1.052 -18.069 83.372 1.00 23.43 603 GLU B CA 1
ATOM 8868 C C . GLU B 1 603 ? 2.374 -17.373 83.670 1.00 24.60 603 GLU B C 1
ATOM 8869 O O . GLU B 1 603 ? 2.413 -16.373 84.386 1.00 25.31 603 GLU B O 1
ATOM 8875 N N . LEU B 1 604 ? 3.457 -17.910 83.099 1.00 26.69 604 LEU B N 1
ATOM 8876 C CA . LEU B 1 604 ? 4.812 -17.415 83.342 1.00 28.80 604 LEU B CA 1
ATOM 8877 C C . LEU B 1 604 ? 5.611 -16.847 82.161 1.00 30.01 604 LEU B C 1
ATOM 8878 O O . LEU B 1 604 ? 6.776 -16.468 82.338 1.00 29.95 604 LEU B O 1
ATOM 8883 N N . SER B 1 605 ? 4.994 -16.748 80.979 1.00 30.97 605 SER B N 1
ATOM 8884 C CA . SER B 1 605 ? 5.679 -16.248 79.782 1.00 33.02 605 SER B CA 1
ATOM 8885 C C . SER B 1 605 ? 6.208 -14.810 79.840 1.00 34.99 605 SER B C 1
ATOM 8886 O O . SER B 1 605 ? 7.286 -14.543 79.284 1.00 34.89 605 SER B O 1
ATOM 8889 N N . HIS B 1 606 ? 5.607 -13.998 80.706 1.00 37.02 606 HIS B N 1
ATOM 8890 C CA . HIS B 1 606 ? 5.844 -12.549 80.678 1.00 39.56 606 HIS B CA 1
ATOM 8891 C C . HIS B 1 606 ? 6.056 -11.951 82.060 1.00 40.65 606 HIS B C 1
ATOM 8892 O O . HIS B 1 606 ? 6.881 -11.016 82.170 1.00 42.29 606 HIS B O 1
ATOM 8899 N N . ALA C 1 46 ? 23.105 -67.261 81.708 1.00 28.70 46 ALA C N 1
ATOM 8900 C CA . ALA C 1 46 ? 22.182 -66.104 81.524 1.00 28.51 46 ALA C CA 1
ATOM 8901 C C . ALA C 1 46 ? 21.531 -65.695 82.842 1.00 29.02 46 ALA C C 1
ATOM 8902 O O . ALA C 1 46 ? 21.144 -66.550 83.645 1.00 28.97 46 ALA C O 1
ATOM 8904 N N . ASP C 1 47 ? 21.420 -64.383 83.053 1.00 27.99 47 ASP C N 1
ATOM 8905 C CA . ASP C 1 47 ? 20.828 -63.802 84.263 1.00 28.11 47 ASP C CA 1
ATOM 8906 C C . ASP C 1 47 ? 19.318 -64.030 84.336 1.00 28.40 47 ASP C C 1
ATOM 8907 O O . ASP C 1 47 ? 18.604 -63.855 83.349 1.00 29.04 47 ASP C O 1
ATOM 8912 N N . THR C 1 48 ? 18.852 -64.442 85.514 1.00 28.26 48 THR C N 1
ATOM 8913 C CA . THR C 1 48 ? 17.432 -64.694 85.741 1.00 28.01 48 THR C CA 1
ATOM 8914 C C . THR C 1 48 ? 16.859 -63.872 86.896 1.00 27.44 48 THR C C 1
ATOM 8915 O O . THR C 1 48 ? 15.657 -63.920 87.137 1.00 26.78 48 THR C O 1
ATOM 8919 N N . THR C 1 49 ? 17.702 -63.071 87.557 1.00 27.00 49 THR C N 1
ATOM 8920 C CA . THR C 1 49 ? 17.281 -62.244 88.704 1.00 27.47 49 THR C CA 1
ATOM 8921 C C . THR C 1 49 ? 16.242 -61.159 88.395 1.00 26.97 49 THR C C 1
ATOM 8922 O O . THR C 1 49 ? 15.404 -60.840 89.243 1.00 27.08 49 THR C O 1
ATOM 8926 N N . LEU C 1 50 ? 16.302 -60.600 87.185 1.00 26.93 50 LEU C N 1
ATOM 8927 C CA . LEU C 1 50 ? 15.354 -59.569 86.759 1.00 26.14 50 LEU C CA 1
ATOM 8928 C C . LEU C 1 50 ? 14.059 -60.190 86.223 1.00 26.68 50 LEU C C 1
ATOM 8929 O O . LEU C 1 50 ? 12.964 -59.800 86.642 1.00 26.07 50 LEU C O 1
ATOM 8934 N N . THR C 1 51 ? 14.197 -61.167 85.328 1.00 27.66 51 THR C N 1
ATOM 8935 C CA . THR C 1 51 ? 13.053 -61.847 84.721 1.00 30.00 51 THR C CA 1
ATOM 8936 C C . THR C 1 51 ? 12.197 -62.679 85.688 1.00 30.79 51 THR C C 1
ATOM 8937 O O . THR C 1 51 ? 11.016 -62.918 85.422 1.00 31.48 51 THR C O 1
ATOM 8941 N N . SER C 1 52 ? 12.780 -63.057 86.828 1.00 32.33 52 SER C N 1
ATOM 8942 C CA . SER C 1 52 ? 12.077 -63.844 87.848 1.00 33.03 52 SER C CA 1
ATOM 8943 C C . SER C 1 52 ? 11.375 -62.994 88.907 1.00 32.96 52 SER C C 1
ATOM 8944 O O . SER C 1 52 ? 10.708 -63.541 89.795 1.00 33.81 52 SER C O 1
ATOM 8947 N N . CYS C 1 53 ? 11.526 -61.667 88.817 1.00 31.75 53 CYS C N 1
ATOM 8948 C CA . CYS C 1 53 ? 10.884 -60.731 89.754 1.00 30.72 53 CYS C CA 1
ATOM 8949 C C . CYS C 1 53 ? 9.372 -60.809 89.560 1.00 29.72 53 CYS C C 1
ATOM 8950 O O . CYS C 1 53 ? 8.895 -60.933 88.423 1.00 29.53 53 CYS C O 1
ATOM 8953 N N . ALA C 1 54 ? 8.634 -60.759 90.672 1.00 28.87 54 ALA C N 1
ATOM 8954 C CA . ALA C 1 54 ? 7.169 -60.827 90.672 1.00 28.34 54 ALA C CA 1
ATOM 8955 C C . ALA C 1 54 ? 6.546 -59.710 89.840 1.00 27.98 54 ALA C C 1
ATOM 8956 O O . ALA C 1 54 ? 5.612 -59.944 89.074 1.00 27.99 54 ALA C O 1
ATOM 8958 N N . SER C 1 55 ? 7.143 -58.524 89.937 1.00 27.65 55 SER C N 1
ATOM 8959 C CA . SER C 1 55 ? 6.695 -57.342 89.211 1.00 27.50 55 SER C CA 1
ATOM 8960 C C . SER C 1 55 ? 6.973 -57.386 87.710 1.00 25.96 55 SER C C 1
ATOM 8961 O O . SER C 1 55 ? 6.257 -56.750 86.941 1.00 25.95 55 SER C O 1
ATOM 8964 N N . TRP C 1 56 ? 7.981 -58.161 87.299 1.00 25.55 56 TRP C N 1
ATOM 8965 C CA . TRP C 1 56 ? 8.324 -58.304 85.877 1.00 25.10 56 TRP C CA 1
ATOM 8966 C C . TRP C 1 56 ? 7.270 -59.143 85.156 1.00 25.77 56 TRP C C 1
ATOM 8967 O O . TRP C 1 56 ? 6.894 -58.831 84.021 1.00 24.84 56 TRP C O 1
ATOM 8978 N N . THR C 1 57 ? 6.817 -60.213 85.820 1.00 25.75 57 THR C N 1
ATOM 8979 C CA . THR C 1 57 ? 5.794 -61.110 85.283 1.00 26.44 57 THR C CA 1
ATOM 8980 C C . THR C 1 57 ? 4.464 -60.355 85.195 1.00 25.58 57 THR C C 1
ATOM 8981 O O . THR C 1 57 ? 3.731 -60.505 84.217 1.00 25.73 57 THR C O 1
ATOM 8985 N N . GLN C 1 58 ? 4.220 -59.489 86.184 1.00 25.28 58 GLN C N 1
ATOM 8986 C CA . GLN C 1 58 ? 3.012 -58.655 86.257 1.00 25.35 58 GLN C CA 1
ATOM 8987 C C . GLN C 1 58 ? 2.995 -57.623 85.130 1.00 24.03 58 GLN C C 1
ATOM 8988 O O . GLN C 1 58 ? 1.960 -57.401 84.515 1.00 22.78 58 GLN C O 1
ATOM 8994 N N . LEU C 1 59 ? 4.159 -57.038 84.840 1.00 23.65 59 LEU C N 1
ATOM 8995 C CA . LEU C 1 59 ? 4.301 -56.043 83.774 1.00 22.93 59 LEU C CA 1
ATOM 8996 C C . LEU C 1 59 ? 4.130 -56.643 82.380 1.00 23.11 59 LEU C C 1
ATOM 8997 O O . LEU C 1 59 ? 3.621 -55.975 81.478 1.00 22.40 59 LEU C O 1
ATOM 9002 N N . GLN C 1 60 ? 4.529 -57.908 82.222 1.00 23.84 60 GLN C N 1
ATOM 9003 C CA . GLN C 1 60 ? 4.394 -58.623 80.950 1.00 25.23 60 GLN C CA 1
ATOM 9004 C C . GLN C 1 60 ? 2.917 -58.929 80.697 1.00 24.88 60 GLN C C 1
ATOM 9005 O O . GLN C 1 60 ? 2.443 -58.836 79.560 1.00 23.97 60 GLN C O 1
ATOM 9011 N N . LYS C 1 61 ? 2.197 -59.232 81.781 1.00 25.56 61 LYS C N 1
ATOM 9012 C CA . LYS C 1 61 ? 0.761 -59.517 81.740 1.00 25.98 61 LYS C CA 1
ATOM 9013 C C . LYS C 1 61 ? -0.005 -58.234 81.414 1.00 25.27 61 LYS C C 1
ATOM 9014 O O . LYS C 1 61 ? -0.969 -58.262 80.646 1.00 25.06 61 LYS C O 1
ATOM 9020 N N . LEU C 1 62 ? 0.478 -57.110 81.954 1.00 23.84 62 LEU C N 1
ATOM 9021 C CA . LEU C 1 62 ? -0.129 -55.797 81.728 1.00 23.27 62 LEU C CA 1
ATOM 9022 C C . LEU C 1 62 ? 0.145 -55.258 80.320 1.00 22.54 62 LEU C C 1
ATOM 9023 O O . LEU C 1 62 ? -0.612 -54.428 79.810 1.00 22.92 62 LEU C O 1
ATOM 9028 N N . TYR C 1 63 ? 1.213 -55.752 79.690 1.00 23.03 63 TYR C N 1
ATOM 9029 C CA . TYR C 1 63 ? 1.559 -55.348 78.324 1.00 23.21 63 TYR C CA 1
ATOM 9030 C C . TYR C 1 63 ? 0.603 -56.001 77.323 1.00 24.30 63 TYR C C 1
ATOM 9031 O O . TYR C 1 63 ? 0.144 -55.351 76.387 1.00 23.61 63 TYR C O 1
ATOM 9040 N N . GLU C 1 64 ? 0.332 -57.293 77.512 1.00 26.31 64 GLU C N 1
ATOM 9041 C CA . GLU C 1 64 ? -0.578 -58.036 76.632 1.00 28.61 64 GLU C CA 1
ATOM 9042 C C . GLU C 1 64 ? -2.026 -57.580 76.830 1.00 28.46 64 GLU C C 1
ATOM 9043 O O . GLU C 1 64 ? -2.853 -57.679 75.921 1.00 29.23 64 GLU C O 1
ATOM 9049 N N . GLN C 1 65 ? -2.278 -57.014 78.009 1.00 28.81 65 GLN C N 1
ATOM 9050 C CA . GLN C 1 65 ? -3.582 -56.513 78.429 1.00 29.17 65 GLN C CA 1
ATOM 9051 C C . GLN C 1 65 ? -3.892 -55.098 77.924 1.00 28.91 65 GLN C C 1
ATOM 9052 O O . GLN C 1 65 ? -4.955 -54.870 77.340 1.00 28.84 65 GLN C O 1
ATOM 9058 N N . TYR C 1 66 ? -2.960 -54.164 78.137 1.00 28.17 66 TYR C N 1
ATOM 9059 C CA . TYR C 1 66 ? -3.151 -52.756 77.756 1.00 27.82 66 TYR C CA 1
ATOM 9060 C C . TYR C 1 66 ? -2.178 -52.149 76.735 1.00 27.56 66 TYR C C 1
ATOM 9061 O O . TYR C 1 66 ? -2.271 -50.950 76.444 1.00 26.72 66 TYR C O 1
ATOM 9070 N N . GLY C 1 67 ? -1.273 -52.960 76.183 1.00 27.11 67 GLY C N 1
ATOM 9071 C CA . GLY C 1 67 ? -0.288 -52.475 75.215 1.00 27.96 67 GLY C CA 1
ATOM 9072 C C . GLY C 1 67 ? -0.798 -51.952 73.885 1.00 28.52 67 GLY C C 1
ATOM 9073 O O . GLY C 1 67 ? -0.195 -51.039 73.308 1.00 29.01 67 GLY C O 1
ATOM 9074 N N . ASP C 1 68 ? -1.912 -52.512 73.409 1.00 28.88 68 ASP C N 1
ATOM 9075 C CA . ASP C 1 68 ? -2.523 -52.111 72.139 1.00 29.87 68 ASP C CA 1
ATOM 9076 C C . ASP C 1 68 ? -3.557 -50.991 72.278 1.00 28.96 68 ASP C C 1
ATOM 9077 O O . ASP C 1 68 ? -4.099 -50.508 71.277 1.00 28.38 68 ASP C O 1
ATOM 9082 N N . GLU C 1 69 ? -3.817 -50.577 73.520 1.00 27.44 69 GLU C N 1
ATOM 9083 C CA . GLU C 1 69 ? -4.770 -49.506 73.817 1.00 27.44 69 GLU C CA 1
ATOM 9084 C C . GLU C 1 69 ? -4.083 -48.167 73.501 1.00 26.03 69 GLU C C 1
ATOM 9085 O O . GLU C 1 69 ? -3.014 -47.884 74.057 1.00 25.74 69 GLU C O 1
ATOM 9091 N N . PRO C 1 70 ? -4.665 -47.348 72.588 1.00 24.01 70 PRO C N 1
ATOM 9092 C CA . PRO C 1 70 ? -4.064 -46.051 72.232 1.00 22.61 70 PRO C CA 1
ATOM 9093 C C . PRO C 1 70 ? -3.974 -45.085 73.413 1.00 20.43 70 PRO C C 1
ATOM 9094 O O . PRO C 1 70 ? -4.809 -45.130 74.320 1.00 19.50 70 PRO C O 1
ATOM 9098 N N . ILE C 1 71 ? -2.943 -44.240 73.403 1.00 18.08 71 ILE C N 1
ATOM 9099 C CA . ILE C 1 71 ? -2.697 -43.269 74.474 1.00 17.92 71 ILE C CA 1
ATOM 9100 C C . ILE C 1 71 ? -3.876 -42.333 74.755 1.00 17.86 71 ILE C C 1
ATOM 9101 O O . ILE C 1 71 ? -4.177 -42.056 75.920 1.00 17.13 71 ILE C O 1
ATOM 9106 N N . LYS C 1 72 ? -4.563 -41.910 73.691 1.00 19.92 72 LYS C N 1
ATOM 9107 C CA . LYS C 1 72 ? -5.711 -41.003 73.796 1.00 21.84 72 LYS C CA 1
ATOM 9108 C C . LYS C 1 72 ? -6.859 -41.534 74.658 1.00 22.32 72 LYS C C 1
ATOM 9109 O O . LYS C 1 72 ? -7.610 -40.750 75.229 1.00 22.20 72 LYS C O 1
ATOM 9115 N N . LYS C 1 73 ? -6.945 -42.860 74.785 1.00 23.03 73 LYS C N 1
ATOM 9116 C CA . LYS C 1 73 ? -7.977 -43.498 75.598 1.00 23.80 73 LYS C CA 1
ATOM 9117 C C . LYS C 1 73 ? -7.798 -43.303 77.095 1.00 22.91 73 LYS C C 1
ATOM 9118 O O . LYS C 1 73 ? -8.779 -43.234 77.833 1.00 23.86 73 LYS C O 1
ATOM 9124 N N . HIS C 1 74 ? -6.542 -43.161 77.530 1.00 21.46 74 HIS C N 1
ATOM 9125 C CA . HIS C 1 74 ? -6.222 -42.942 78.942 1.00 20.00 74 HIS C CA 1
ATOM 9126 C C . HIS C 1 74 ? -6.645 -41.527 79.359 1.00 19.83 74 HIS C C 1
ATOM 9127 O O . HIS C 1 74 ? -6.990 -41.287 80.518 1.00 20.21 74 HIS C O 1
ATOM 9134 N N . PHE C 1 75 ? -6.632 -40.610 78.386 1.00 19.68 75 PHE C N 1
ATOM 9135 C CA . PHE C 1 75 ? -7.031 -39.216 78.582 1.00 19.66 75 PHE C CA 1
ATOM 9136 C C . PHE C 1 75 ? -8.550 -39.071 78.577 1.00 20.93 75 PHE C C 1
ATOM 9137 O O . PHE C 1 75 ? -9.088 -38.170 79.215 1.00 22.25 75 PHE C O 1
ATOM 9145 N N . GLU C 1 76 ? -9.219 -39.971 77.852 1.00 23.27 76 GLU C N 1
ATOM 9146 C CA . GLU C 1 76 ? -10.680 -39.996 77.748 1.00 25.20 76 GLU C CA 1
ATOM 9147 C C . GLU C 1 76 ? -11.318 -40.626 78.991 1.00 26.82 76 GLU C C 1
ATOM 9148 O O . GLU C 1 76 ? -12.455 -40.304 79.341 1.00 27.40 76 GLU C O 1
ATOM 9154 N N . THR C 1 77 ? -10.557 -41.488 79.670 1.00 27.51 77 THR C N 1
ATOM 9155 C CA . THR C 1 77 ? -11.010 -42.172 80.888 1.00 28.83 77 THR C CA 1
ATOM 9156 C C . THR C 1 77 ? -10.727 -41.316 82.132 1.00 28.59 77 THR C C 1
ATOM 9157 O O . THR C 1 77 ? -11.557 -41.241 83.046 1.00 29.03 77 THR C O 1
ATOM 9161 N N . ASP C 1 78 ? -9.562 -40.667 82.145 1.00 28.00 78 ASP C N 1
ATOM 9162 C CA . ASP C 1 78 ? -9.135 -39.820 83.258 1.00 26.91 78 ASP C CA 1
ATOM 9163 C C . ASP C 1 78 ? -8.982 -38.373 82.782 1.00 26.89 78 ASP C C 1
ATOM 9164 O O . ASP C 1 78 ? -8.045 -38.043 82.049 1.00 25.30 78 ASP C O 1
ATOM 9169 N N . SER C 1 79 ? -9.891 -37.513 83.248 1.00 25.77 79 SER C N 1
ATOM 9170 C CA . SER C 1 79 ? -9.908 -36.088 82.902 1.00 25.40 79 SER C CA 1
ATOM 9171 C C . SER C 1 79 ? -8.819 -35.272 83.609 1.00 24.56 79 SER C C 1
ATOM 9172 O O . SER C 1 79 ? -8.584 -34.109 83.270 1.00 24.12 79 SER C O 1
ATOM 9175 N N . GLU C 1 80 ? -8.172 -35.894 84.594 1.00 23.55 80 GLU C N 1
ATOM 9176 C CA . GLU C 1 80 ? -7.099 -35.263 85.363 1.00 23.68 80 GLU C CA 1
ATOM 9177 C C . GLU C 1 80 ? -5.736 -35.909 85.096 1.00 21.38 80 GLU C C 1
ATOM 9178 O O . GLU C 1 80 ? -4.796 -35.713 85.875 1.00 21.47 80 GLU C O 1
ATOM 9184 N N . ARG C 1 81 ? -5.616 -36.623 83.972 1.00 19.09 81 ARG C N 1
ATOM 9185 C CA . ARG C 1 81 ? -4.375 -37.321 83.608 1.00 17.24 81 ARG C CA 1
ATOM 9186 C C . ARG C 1 81 ? -3.133 -36.439 83.509 1.00 16.76 81 ARG C C 1
ATOM 9187 O O . ARG C 1 81 ? -2.077 -36.807 84.029 1.00 16.78 81 ARG C O 1
ATOM 9195 N N . GLY C 1 82 ? -3.286 -35.267 82.890 1.00 17.56 82 GLY C N 1
ATOM 9196 C CA . GLY C 1 82 ? -2.179 -34.330 82.734 1.00 17.73 82 GLY C CA 1
ATOM 9197 C C . GLY C 1 82 ? -1.535 -33.916 84.046 1.00 18.91 82 GLY C C 1
ATOM 9198 O O . GLY C 1 82 ? -0.313 -33.888 84.145 1.00 18.87 82 GLY C O 1
ATOM 9199 N N . GLN C 1 83 ? -2.364 -33.687 85.066 1.00 19.58 83 GLN C N 1
ATOM 9200 C CA . GLN C 1 83 ? -1.914 -33.289 86.401 1.00 20.75 83 GLN C CA 1
ATOM 9201 C C . GLN C 1 83 ? -1.379 -34.469 87.224 1.00 19.79 83 GLN C C 1
ATOM 9202 O O . GLN C 1 83 ? -0.357 -34.345 87.900 1.00 20.39 83 GLN C O 1
ATOM 9208 N N . ARG C 1 84 ? -2.059 -35.614 87.135 1.00 18.96 84 ARG C N 1
ATOM 9209 C CA . ARG C 1 84 ? -1.684 -36.827 87.875 1.00 18.22 84 ARG C CA 1
ATOM 9210 C C . ARG C 1 84 ? -0.411 -37.500 87.366 1.00 17.33 84 ARG C C 1
ATOM 9211 O O . ARG C 1 84 ? 0.277 -38.205 88.116 1.00 17.26 84 ARG C O 1
ATOM 9219 N N . TYR C 1 85 ? -0.128 -37.308 86.079 1.00 15.81 85 TYR C N 1
ATOM 9220 C CA . TYR C 1 85 ? 1.047 -37.888 85.445 1.00 14.31 85 TYR C CA 1
ATOM 9221 C C . TYR C 1 85 ? 2.092 -36.834 85.094 1.00 14.71 85 TYR C C 1
ATOM 9222 O O . TYR C 1 85 ? 2.689 -36.842 84.006 1.00 14.14 85 TYR C O 1
ATOM 9231 N N . SER C 1 86 ? 2.342 -35.959 86.062 1.00 14.14 86 SER C N 1
ATOM 9232 C CA . SER C 1 86 ? 3.319 -34.889 85.930 1.00 14.45 86 SER C CA 1
ATOM 9233 C C . SER C 1 86 ? 3.811 -34.434 87.295 1.00 14.99 86 SER C C 1
ATOM 9234 O O . SER C 1 86 ? 3.093 -34.561 88.284 1.00 15.53 86 SER C O 1
ATOM 9237 N N . VAL C 1 87 ? 5.066 -33.979 87.351 1.00 14.90 87 VAL C N 1
ATOM 9238 C CA . VAL C 1 87 ? 5.687 -33.502 88.595 1.00 15.63 87 VAL C CA 1
ATOM 9239 C C . VAL C 1 87 ? 6.503 -32.225 88.347 1.00 16.05 87 VAL C C 1
ATOM 9240 O O . VAL C 1 87 ? 7.274 -32.154 87.382 1.00 14.61 87 VAL C O 1
ATOM 9244 N N . LYS C 1 88 ? 6.322 -31.233 89.222 1.00 15.95 88 LYS C N 1
ATOM 9245 C CA . LYS C 1 88 ? 7.062 -29.970 89.160 1.00 17.47 88 LYS C CA 1
ATOM 9246 C C . LYS C 1 88 ? 8.044 -29.930 90.332 1.00 17.28 88 LYS C C 1
ATOM 9247 O O . LYS C 1 88 ? 7.642 -30.060 91.492 1.00 18.58 88 LYS C O 1
ATOM 9253 N N . VAL C 1 89 ? 9.327 -29.769 90.013 1.00 16.22 89 VAL C N 1
ATOM 9254 C CA . VAL C 1 89 ? 10.393 -29.694 91.013 1.00 16.24 89 VAL C CA 1
ATOM 9255 C C . VAL C 1 89 ? 10.992 -28.290 90.996 1.00 16.48 89 VAL C C 1
ATOM 9256 O O . VAL C 1 89 ? 11.563 -27.869 89.986 1.00 15.48 89 VAL C O 1
ATOM 9260 N N . SER C 1 90 ? 10.877 -27.587 92.123 1.00 16.28 90 SER C N 1
ATOM 9261 C CA . SER C 1 90 ? 11.426 -26.238 92.272 1.00 17.07 90 SER C CA 1
ATOM 9262 C C . SER C 1 90 ? 12.953 -26.294 92.306 1.00 17.23 90 SER C C 1
ATOM 9263 O O . SER C 1 90 ? 13.533 -27.225 92.868 1.00 18.08 90 SER C O 1
ATOM 9266 N N . LEU C 1 91 ? 13.597 -25.310 91.679 1.00 17.28 91 LEU C N 1
ATOM 9267 C CA . LEU C 1 91 ? 15.056 -25.262 91.666 1.00 17.58 91 LEU C CA 1
ATOM 9268 C C . LEU C 1 91 ? 15.667 -24.488 92.830 1.00 18.00 91 LEU C C 1
ATOM 9269 O O . LEU C 1 91 ? 16.888 -24.440 92.970 1.00 17.44 91 LEU C O 1
ATOM 9274 N N . GLY C 1 92 ? 14.801 -23.912 93.668 1.00 19.75 92 GLY C N 1
ATOM 9275 C CA . GLY C 1 92 ? 15.228 -23.169 94.845 1.00 21.19 92 GLY C CA 1
ATOM 9276 C C . GLY C 1 92 ? 15.812 -21.782 94.642 1.00 22.25 92 GLY C C 1
ATOM 9277 O O . GLY C 1 92 ? 16.360 -21.203 95.586 1.00 23.56 92 GLY C O 1
ATOM 9278 N N . SER C 1 93 ? 15.695 -21.249 93.427 1.00 21.80 93 SER C N 1
ATOM 9279 C CA . SER C 1 93 ? 16.217 -19.922 93.107 1.00 22.63 93 SER C CA 1
ATOM 9280 C C . SER C 1 93 ? 15.174 -18.819 93.233 1.00 22.69 93 SER C C 1
ATOM 9281 O O . SER C 1 93 ? 13.968 -19.084 93.215 1.00 23.01 93 SER C O 1
ATOM 9284 N N . LYS C 1 94 ? 15.662 -17.583 93.339 1.00 23.21 94 LYS C N 1
ATOM 9285 C CA . LYS C 1 94 ? 14.836 -16.378 93.484 1.00 23.56 94 LYS C CA 1
ATOM 9286 C C . LYS C 1 94 ? 13.939 -16.061 92.282 1.00 22.45 94 LYS C C 1
ATOM 9287 O O . LYS C 1 94 ? 12.904 -15.402 92.431 1.00 22.43 94 LYS C O 1
ATOM 9293 N N . ASP C 1 95 ? 14.320 -16.565 91.106 1.00 21.36 95 ASP C N 1
ATOM 9294 C CA . ASP C 1 95 ? 13.554 -16.360 89.869 1.00 20.38 95 ASP C CA 1
ATOM 9295 C C . ASP C 1 95 ? 12.390 -17.358 89.737 1.00 19.91 95 ASP C C 1
ATOM 9296 O O . ASP C 1 95 ? 11.663 -17.353 88.739 1.00 20.02 95 ASP C O 1
ATOM 9301 N N . GLU C 1 96 ? 12.256 -18.219 90.753 1.00 20.22 96 GLU C N 1
ATOM 9302 C CA . GLU C 1 96 ? 11.232 -19.269 90.852 1.00 20.36 96 GLU C CA 1
ATOM 9303 C C . GLU C 1 96 ? 11.282 -20.291 89.707 1.00 17.75 96 GLU C C 1
ATOM 9304 O O . GLU C 1 96 ? 10.252 -20.819 89.272 1.00 18.03 96 GLU C O 1
ATOM 9310 N N . ASN C 1 97 ? 12.503 -20.588 89.252 1.00 16.57 97 ASN C N 1
ATOM 9311 C CA . ASN C 1 97 ? 12.735 -21.550 88.170 1.00 14.85 97 ASN C CA 1
ATOM 9312 C C . ASN C 1 97 ? 12.379 -22.960 88.644 1.00 15.42 97 ASN C C 1
ATOM 9313 O O . ASN C 1 97 ? 12.411 -23.251 89.849 1.00 15.12 97 ASN C O 1
ATOM 9318 N N . PHE C 1 98 ? 12.025 -23.821 87.692 1.00 14.48 98 PHE C N 1
ATOM 9319 C CA . PHE C 1 98 ? 11.621 -25.192 87.984 1.00 14.97 98 PHE C CA 1
ATOM 9320 C C . PHE C 1 98 ? 11.949 -26.153 86.845 1.00 14.99 98 PHE C C 1
ATOM 9321 O O . PHE C 1 98 ? 12.314 -25.724 85.755 1.00 14.31 98 PHE C O 1
ATOM 9329 N N . LEU C 1 99 ? 11.753 -27.441 87.112 1.00 14.97 99 LEU C N 1
ATOM 9330 C CA . LEU C 1 99 ? 11.920 -28.510 86.130 1.00 16.01 99 LEU C CA 1
ATOM 9331 C C . LEU C 1 99 ? 10.592 -29.271 86.219 1.00 16.20 99 LEU C C 1
ATOM 9332 O O . LEU C 1 99 ? 10.257 -29.826 87.271 1.00 17.37 99 LEU C O 1
ATOM 9337 N N . PHE C 1 100 ? 9.814 -29.215 85.138 1.00 14.20 100 PHE C N 1
ATOM 9338 C CA . PHE C 1 100 ? 8.505 -29.869 85.063 1.00 14.39 100 PHE C CA 1
ATOM 9339 C C . PHE C 1 100 ? 8.527 -31.031 84.081 1.00 14.46 100 PHE C C 1
ATOM 9340 O O . PHE C 1 100 ? 8.784 -30.835 82.896 1.00 15.65 100 PHE C O 1
ATOM 9348 N N . LEU C 1 101 ? 8.239 -32.230 84.582 1.00 12.68 101 LEU C N 1
ATOM 9349 C CA . LEU C 1 101 ? 8.177 -33.421 83.742 1.00 12.28 101 LEU C CA 1
ATOM 9350 C C . LEU C 1 101 ? 6.725 -33.838 83.563 1.00 13.35 101 LEU C C 1
ATOM 9351 O O . LEU C 1 101 ? 6.019 -34.040 84.541 1.00 14.53 101 LEU C O 1
ATOM 9356 N N . ASP C 1 102 ? 6.306 -33.953 82.304 1.00 12.27 102 ASP C N 1
ATOM 9357 C CA . ASP C 1 102 ? 4.975 -34.417 81.944 1.00 11.66 102 ASP C CA 1
ATOM 9358 C C . ASP C 1 102 ? 5.231 -35.722 81.185 1.00 12.25 102 ASP C C 1
ATOM 9359 O O . ASP C 1 102 ? 5.772 -35.705 80.079 1.00 12.23 102 ASP C O 1
ATOM 9364 N N . TYR C 1 103 ? 4.858 -36.845 81.800 1.00 11.90 103 TYR C N 1
ATOM 9365 C CA . TYR C 1 103 ? 5.034 -38.163 81.187 1.00 12.14 103 TYR C CA 1
ATOM 9366 C C . TYR C 1 103 ? 3.686 -38.824 80.863 1.00 12.92 103 TYR C C 1
ATOM 9367 O O . TYR C 1 103 ? 3.606 -40.044 80.679 1.00 13.03 103 TYR C O 1
ATOM 9376 N N . SER C 1 104 ? 2.645 -37.999 80.748 1.00 11.98 104 SER C N 1
ATOM 9377 C CA . SER C 1 104 ? 1.285 -38.468 80.469 1.00 12.36 104 SER C CA 1
ATOM 9378 C C . SER C 1 104 ? 1.006 -39.013 79.080 1.00 12.88 104 SER C C 1
ATOM 9379 O O . SER C 1 104 ? 0.101 -39.834 78.908 1.00 13.30 104 SER C O 1
ATOM 9382 N N . LYS C 1 105 ? 1.754 -38.541 78.085 1.00 12.37 105 LYS C N 1
ATOM 9383 C CA . LYS C 1 105 ? 1.574 -39.015 76.717 1.00 12.20 105 LYS C CA 1
ATOM 9384 C C . LYS C 1 105 ? 2.355 -40.320 76.561 1.00 13.16 105 LYS C C 1
ATOM 9385 O O . LYS C 1 105 ? 3.394 -40.383 75.907 1.00 13.13 105 LYS C O 1
ATOM 9391 N N . SER C 1 106 ? 1.826 -41.355 77.216 1.00 13.83 106 SER C N 1
ATOM 9392 C CA . SER C 1 106 ? 2.415 -42.689 77.248 1.00 14.08 106 SER C CA 1
ATOM 9393 C C . SER C 1 106 ? 1.336 -43.759 77.400 1.00 14.28 106 SER C C 1
ATOM 9394 O O . SER C 1 106 ? 0.224 -43.464 77.844 1.00 14.09 106 SER C O 1
ATOM 9397 N N . HIS C 1 107 ? 1.691 -44.999 77.051 1.00 14.62 107 HIS C N 1
ATOM 9398 C CA . HIS C 1 107 ? 0.792 -46.161 77.150 1.00 15.51 107 HIS C CA 1
ATOM 9399 C C . HIS C 1 107 ? 0.874 -46.715 78.581 1.00 15.87 107 HIS C C 1
ATOM 9400 O O . HIS C 1 107 ? 1.196 -47.893 78.798 1.00 16.49 107 HIS C O 1
ATOM 9407 N N . ILE C 1 108 ? 0.624 -45.845 79.558 1.00 15.51 108 ILE C N 1
ATOM 9408 C CA . ILE C 1 108 ? 0.711 -46.198 80.972 1.00 16.90 108 ILE C CA 1
ATOM 9409 C C . ILE C 1 108 ? -0.549 -45.808 81.746 1.00 18.27 108 ILE C C 1
ATOM 9410 O O . ILE C 1 108 ? -0.927 -44.638 81.765 1.00 18.70 108 ILE C O 1
ATOM 9415 N N . ASN C 1 109 ? -1.206 -46.801 82.355 1.00 18.98 109 ASN C N 1
ATOM 9416 C CA . ASN C 1 109 ? -2.375 -46.549 83.195 1.00 19.12 109 ASN C CA 1
ATOM 9417 C C . ASN C 1 109 ? -1.934 -46.712 84.658 1.00 19.56 109 ASN C C 1
ATOM 9418 O O . ASN C 1 109 ? -0.749 -46.972 84.909 1.00 19.35 109 ASN C O 1
ATOM 9423 N N . ASP C 1 110 ? -2.854 -46.542 85.612 1.00 20.39 110 ASP C N 1
ATOM 9424 C CA . ASP C 1 110 ? -2.529 -46.657 87.043 1.00 21.24 110 ASP C CA 1
ATOM 9425 C C . ASP C 1 110 ? -1.936 -47.999 87.475 1.00 21.06 110 ASP C C 1
ATOM 9426 O O . ASP C 1 110 ? -1.024 -48.025 88.307 1.00 20.81 110 ASP C O 1
ATOM 9431 N N . GLU C 1 111 ? -2.400 -49.086 86.852 1.00 22.07 111 GLU C N 1
ATOM 9432 C CA . GLU C 1 111 ? -1.915 -50.443 87.139 1.00 22.49 111 GLU C CA 1
ATOM 9433 C C . GLU C 1 111 ? -0.469 -50.635 86.688 1.00 21.20 111 GLU C C 1
ATOM 9434 O O . GLU C 1 111 ? 0.333 -51.242 87.400 1.00 19.98 111 GLU C O 1
ATOM 9440 N N . ILE C 1 112 ? -0.149 -50.099 85.508 1.00 20.06 112 ILE C N 1
ATOM 9441 C CA . ILE C 1 112 ? 1.195 -50.179 84.935 1.00 18.93 112 ILE C CA 1
ATOM 9442 C C . ILE C 1 112 ? 2.169 -49.308 85.736 1.00 19.29 112 ILE C C 1
ATOM 9443 O O . ILE C 1 112 ? 3.275 -49.750 86.036 1.00 18.81 112 ILE C O 1
ATOM 9448 N N . LYS C 1 113 ? 1.722 -48.107 86.123 1.00 19.26 113 LYS C N 1
ATOM 9449 C CA . LYS C 1 113 ? 2.523 -47.160 86.912 1.00 20.12 113 LYS C CA 1
ATOM 9450 C C . LYS C 1 113 ? 2.915 -47.772 88.254 1.00 20.32 113 LYS C C 1
ATOM 9451 O O . LYS C 1 113 ? 4.095 -47.788 88.603 1.00 19.08 113 LYS C O 1
ATOM 9457 N N . CYS C 1 114 ? 1.931 -48.363 88.939 1.00 20.44 114 CYS C N 1
ATOM 9458 C CA . CYS C 1 114 ? 2.146 -49.012 90.235 1.00 21.93 114 CYS C CA 1
ATOM 9459 C C . CYS C 1 114 ? 3.075 -50.215 90.119 1.00 19.38 114 CYS C C 1
ATOM 9460 O O . CYS C 1 114 ? 3.939 -50.407 90.972 1.00 20.22 114 CYS C O 1
ATOM 9463 N N . ALA C 1 115 ? 2.940 -50.966 89.024 1.00 18.39 115 ALA C N 1
ATOM 9464 C CA . ALA C 1 115 ? 3.771 -52.146 88.763 1.00 17.61 115 ALA C CA 1
ATOM 9465 C C . ALA C 1 115 ? 5.220 -51.789 88.421 1.00 18.28 115 ALA C C 1
ATOM 9466 O O . ALA C 1 115 ? 6.144 -52.531 88.773 1.00 19.17 115 ALA C O 1
ATOM 9468 N N . LEU C 1 116 ? 5.415 -50.644 87.759 1.00 18.68 116 LEU C N 1
ATOM 9469 C CA . LEU C 1 116 ? 6.754 -50.154 87.409 1.00 17.36 116 LEU C CA 1
ATOM 9470 C C . LEU C 1 116 ? 7.460 -49.684 88.685 1.00 17.67 116 LEU C C 1
ATOM 9471 O O . LEU C 1 116 ? 8.663 -49.894 88.851 1.00 17.95 116 LEU C O 1
ATOM 9476 N N . LEU C 1 117 ? 6.688 -49.094 89.601 1.00 18.59 117 LEU C N 1
ATOM 9477 C CA . LEU C 1 117 ? 7.211 -48.616 90.886 1.00 19.52 117 LEU C CA 1
ATOM 9478 C C . LEU C 1 117 ? 7.559 -49.797 91.795 1.00 20.25 117 LEU C C 1
ATOM 9479 O O . LEU C 1 117 ? 8.543 -49.740 92.541 1.00 20.33 117 LEU C O 1
ATOM 9484 N N . ARG C 1 118 ? 6.787 -50.884 91.672 1.00 20.85 118 ARG C N 1
ATOM 9485 C CA . ARG C 1 118 ? 7.019 -52.112 92.443 1.00 21.69 118 ARG C CA 1
ATOM 9486 C C . ARG C 1 118 ? 8.307 -52.793 91.975 1.00 21.02 118 ARG C C 1
ATOM 9487 O O . ARG C 1 118 ? 9.016 -53.396 92.785 1.00 21.95 118 ARG C O 1
ATOM 9495 N N . LEU C 1 119 ? 8.618 -52.653 90.678 1.00 19.93 119 LEU C N 1
ATOM 9496 C CA . LEU C 1 119 ? 9.837 -53.211 90.074 1.00 19.27 119 LEU C CA 1
ATOM 9497 C C . LEU C 1 119 ? 11.054 -52.507 90.647 1.00 19.58 119 LEU C C 1
ATOM 9498 O O . LEU C 1 119 ? 12.048 -53.154 90.986 1.00 20.16 119 LEU C O 1
ATOM 9503 N N . ALA C 1 120 ? 10.930 -51.190 90.818 1.00 19.61 120 ALA C N 1
ATOM 9504 C CA . ALA C 1 120 ? 11.988 -50.363 91.384 1.00 20.18 120 ALA C CA 1
ATOM 9505 C C . ALA C 1 120 ? 12.261 -50.742 92.848 1.00 21.13 120 ALA C C 1
ATOM 9506 O O . ALA C 1 120 ? 13.413 -50.753 93.285 1.00 20.97 120 ALA C O 1
ATOM 9508 N N . GLU C 1 121 ? 11.202 -51.126 93.564 1.00 22.61 121 GLU C N 1
ATOM 9509 C CA . GLU C 1 121 ? 11.291 -51.543 94.967 1.00 24.83 121 GLU C CA 1
ATOM 9510 C C . GLU C 1 121 ? 11.925 -52.939 95.081 1.00 24.87 121 GLU C C 1
ATOM 9511 O O . GLU C 1 121 ? 12.798 -53.154 95.928 1.00 25.26 121 GLU C O 1
ATOM 9517 N N . GLU C 1 122 ? 11.529 -53.849 94.182 1.00 24.76 122 GLU C N 1
ATOM 9518 C CA . GLU C 1 122 ? 12.042 -55.227 94.148 1.00 25.02 122 GLU C CA 1
ATOM 9519 C C . GLU C 1 122 ? 13.509 -55.343 93.732 1.00 23.83 122 GLU C C 1
ATOM 9520 O O . GLU C 1 122 ? 14.217 -56.253 94.175 1.00 23.90 122 GLU C O 1
ATOM 9526 N N . ARG C 1 123 ? 13.953 -54.415 92.884 1.00 22.00 123 ARG C N 1
ATOM 9527 C CA . ARG C 1 123 ? 15.335 -54.382 92.407 1.00 21.57 123 ARG C CA 1
ATOM 9528 C C . ARG C 1 123 ? 16.247 -53.556 93.321 1.00 20.95 123 ARG C C 1
ATOM 9529 O O . ARG C 1 123 ? 17.443 -53.395 93.045 1.00 21.95 123 ARG C O 1
ATOM 9537 N N . GLY C 1 124 ? 15.659 -53.034 94.400 1.00 20.60 124 GLY C N 1
ATOM 9538 C CA . GLY C 1 124 ? 16.382 -52.252 95.390 1.00 20.45 124 GLY C CA 1
ATOM 9539 C C . GLY C 1 124 ? 17.029 -50.953 94.945 1.00 20.07 124 GLY C C 1
ATOM 9540 O O . GLY C 1 124 ? 18.192 -50.711 95.277 1.00 20.93 124 GLY C O 1
ATOM 9541 N N . ILE C 1 125 ? 16.276 -50.116 94.227 1.00 21.06 125 ILE C N 1
ATOM 9542 C CA . ILE C 1 125 ? 16.775 -48.821 93.736 1.00 21.49 125 ILE C CA 1
ATOM 9543 C C . ILE C 1 125 ? 17.138 -47.876 94.874 1.00 21.80 125 ILE C C 1
ATOM 9544 O O . ILE C 1 125 ? 18.223 -47.299 94.860 1.00 21.42 125 ILE C O 1
ATOM 9549 N N . ARG C 1 126 ? 16.261 -47.784 95.880 1.00 22.89 126 ARG C N 1
ATOM 9550 C CA . ARG C 1 126 ? 16.457 -46.919 97.053 1.00 23.21 126 ARG C CA 1
ATOM 9551 C C . ARG C 1 126 ? 17.800 -47.182 97.736 1.00 22.84 126 ARG C C 1
ATOM 9552 O O . ARG C 1 126 ? 18.563 -46.248 97.988 1.00 22.55 126 ARG C O 1
ATOM 9560 N N . GLN C 1 127 ? 18.106 -48.463 97.935 1.00 23.32 127 GLN C N 1
ATOM 9561 C CA . GLN C 1 127 ? 19.340 -48.931 98.572 1.00 24.17 127 GLN C CA 1
ATOM 9562 C C . GLN C 1 127 ? 20.571 -48.676 97.707 1.00 23.24 127 GLN C C 1
ATOM 9563 O O . GLN C 1 127 ? 21.625 -48.287 98.224 1.00 23.40 127 GLN C O 1
ATOM 9569 N N . PHE C 1 128 ? 20.421 -48.879 96.393 1.00 21.86 128 PHE C N 1
ATOM 9570 C CA . PHE C 1 128 ? 21.502 -48.673 95.424 1.00 20.03 128 PHE C CA 1
ATOM 9571 C C . PHE C 1 128 ? 21.911 -47.199 95.376 1.00 19.39 128 PHE C C 1
ATOM 9572 O O . PHE C 1 128 ? 23.102 -46.892 95.347 1.00 18.97 128 PHE C O 1
ATOM 9580 N N . VAL C 1 129 ? 20.914 -46.312 95.399 1.00 19.96 129 VAL C N 1
ATOM 9581 C CA . VAL C 1 129 ? 21.121 -44.858 95.368 1.00 20.01 129 VAL C CA 1
ATOM 9582 C C . VAL C 1 129 ? 21.897 -44.390 96.598 1.00 20.71 129 VAL C C 1
ATOM 9583 O O . VAL C 1 129 ? 22.862 -43.633 96.471 1.00 19.95 129 VAL C O 1
ATOM 9587 N N . GLN C 1 130 ? 21.498 -44.880 97.775 1.00 21.42 130 GLN C N 1
ATOM 9588 C CA . GLN C 1 130 ? 22.165 -44.528 99.029 1.00 22.05 130 GLN C CA 1
ATOM 9589 C C . GLN C 1 130 ? 23.615 -45.009 99.044 1.00 20.75 130 GLN C C 1
ATOM 9590 O O . GLN C 1 130 ? 24.496 -44.300 99.530 1.00 20.47 130 GLN C O 1
ATOM 9596 N N . SER C 1 131 ? 23.854 -46.166 98.416 1.00 19.84 131 SER C N 1
ATOM 9597 C CA . SER C 1 131 ? 25.189 -46.759 98.304 1.00 20.46 131 SER C CA 1
ATOM 9598 C C . SER C 1 131 ? 26.089 -45.902 97.412 1.00 19.87 131 SER C C 1
ATOM 9599 O O . SER C 1 131 ? 27.257 -45.676 97.736 1.00 20.55 131 SER C O 1
ATOM 9602 N N . VAL C 1 132 ? 25.516 -45.388 96.320 1.00 19.17 132 VAL C N 1
ATOM 9603 C CA . VAL C 1 132 ? 26.232 -44.525 95.371 1.00 18.19 132 VAL C CA 1
ATOM 9604 C C . VAL C 1 132 ? 26.584 -43.195 96.050 1.00 18.01 132 VAL C C 1
ATOM 9605 O O . VAL C 1 132 ? 27.743 -42.778 96.036 1.00 17.76 132 VAL C O 1
ATOM 9609 N N . PHE C 1 133 ? 25.588 -42.594 96.703 1.00 18.74 133 PHE C N 1
ATOM 9610 C CA . PHE C 1 133 ? 25.733 -41.308 97.389 1.00 20.16 133 PHE C CA 1
ATOM 9611 C C . PHE C 1 133 ? 26.703 -41.270 98.575 1.00 21.00 133 PHE C C 1
ATOM 9612 O O . PHE C 1 133 ? 27.321 -40.231 98.830 1.00 20.79 133 PHE C O 1
ATOM 9620 N N . ARG C 1 134 ? 26.854 -42.397 99.278 1.00 22.03 134 ARG C N 1
ATOM 9621 C CA . ARG C 1 134 ? 27.759 -42.453 100.431 1.00 22.96 134 ARG C CA 1
ATOM 9622 C C . ARG C 1 134 ? 29.203 -42.848 100.081 1.00 22.69 134 ARG C C 1
ATOM 9623 O O . ARG C 1 134 ? 30.084 -42.835 100.948 1.00 22.93 134 ARG C O 1
ATOM 9631 N N . GLY C 1 135 ? 29.430 -43.223 98.825 1.00 20.99 135 GLY C N 1
ATOM 9632 C CA . GLY C 1 135 ? 30.768 -43.586 98.393 1.00 20.39 135 GLY C CA 1
ATOM 9633 C C . GLY C 1 135 ? 31.134 -45.048 98.272 1.00 20.37 135 GLY C C 1
ATOM 9634 O O . GLY C 1 135 ? 32.325 -45.354 98.175 1.00 20.12 135 GLY C O 1
ATOM 9635 N N . GLU C 1 136 ? 30.147 -45.945 98.262 1.00 20.91 136 GLU C N 1
ATOM 9636 C CA . GLU C 1 136 ? 30.431 -47.381 98.119 1.00 21.38 136 GLU C CA 1
ATOM 9637 C C . GLU C 1 136 ? 30.885 -47.691 96.697 1.00 21.10 136 GLU C C 1
ATOM 9638 O O . GLU C 1 136 ? 30.498 -47.001 95.741 1.00 19.75 136 GLU C O 1
ATOM 9644 N N . ARG C 1 137 ? 31.731 -48.710 96.578 1.00 20.55 137 ARG C N 1
ATOM 9645 C CA . ARG C 1 137 ? 32.293 -49.130 95.298 1.00 20.49 137 ARG C CA 1
ATOM 9646 C C . ARG C 1 137 ? 31.326 -49.948 94.440 1.00 21.41 137 ARG C C 1
ATOM 9647 O O . ARG C 1 137 ? 31.520 -51.149 94.216 1.00 21.33 137 ARG C O 1
ATOM 9655 N N . VAL C 1 138 ? 30.301 -49.251 93.931 1.00 19.46 138 VAL C N 1
ATOM 9656 C CA . VAL C 1 138 ? 29.246 -49.833 93.090 1.00 20.54 138 VAL C CA 1
ATOM 9657 C C . VAL C 1 138 ? 29.747 -50.150 91.668 1.00 19.68 138 VAL C C 1
ATOM 9658 O O . VAL C 1 138 ? 29.164 -50.975 90.958 1.00 21.66 138 VAL C O 1
ATOM 9662 N N . ASN C 1 139 ? 30.817 -49.468 91.254 1.00 17.99 139 ASN C N 1
ATOM 9663 C CA . ASN C 1 139 ? 31.462 -49.733 89.960 1.00 17.29 139 ASN C CA 1
ATOM 9664 C C . ASN C 1 139 ? 32.378 -50.928 90.293 1.00 17.01 139 ASN C C 1
ATOM 9665 O O . ASN C 1 139 ? 33.588 -50.784 90.473 1.00 17.02 139 ASN C O 1
ATOM 9670 N N . THR C 1 140 ? 31.747 -52.097 90.356 1.00 17.86 140 THR C N 1
ATOM 9671 C CA . THR C 1 140 ? 32.372 -53.363 90.745 1.00 18.76 140 THR C CA 1
ATOM 9672 C C . THR C 1 140 ? 33.487 -53.918 89.853 1.00 18.62 140 THR C C 1
ATOM 9673 O O . THR C 1 140 ? 34.431 -54.541 90.345 1.00 19.07 140 THR C O 1
ATOM 9677 N N . THR C 1 141 ? 33.397 -53.685 88.545 1.00 17.89 141 THR C N 1
ATOM 9678 C CA . THR C 1 141 ? 34.397 -54.210 87.609 1.00 17.72 141 THR C CA 1
ATOM 9679 C C . THR C 1 141 ? 35.755 -53.512 87.729 1.00 18.13 141 THR C C 1
ATOM 9680 O O . THR C 1 141 ? 36.806 -54.106 87.458 1.00 20.50 141 THR C O 1
ATOM 9684 N N . GLU C 1 142 ? 35.707 -52.239 88.113 1.00 18.32 142 GLU C N 1
ATOM 9685 C CA . GLU C 1 142 ? 36.901 -51.418 88.296 1.00 18.42 142 GLU C CA 1
ATOM 9686 C C . GLU C 1 142 ? 37.184 -51.160 89.782 1.00 18.44 142 GLU C C 1
ATOM 9687 O O . GLU C 1 142 ? 38.223 -50.584 90.123 1.00 19.61 142 GLU C O 1
ATOM 9693 N N . ASN C 1 143 ? 36.255 -51.598 90.645 1.00 18.30 143 ASN C N 1
ATOM 9694 C CA . ASN C 1 143 ? 36.307 -51.446 92.118 1.00 18.70 143 ASN C CA 1
ATOM 9695 C C . ASN C 1 143 ? 36.515 -49.974 92.516 1.00 18.23 143 ASN C C 1
ATOM 9696 O O . ASN C 1 143 ? 37.473 -49.618 93.207 1.00 18.49 143 ASN C O 1
ATOM 9701 N N . ARG C 1 144 ? 35.620 -49.121 92.019 1.00 16.44 144 ARG C N 1
ATOM 9702 C CA . ARG C 1 144 ? 35.699 -47.677 92.250 1.00 17.04 144 ARG C CA 1
ATOM 9703 C C . ARG C 1 144 ? 34.389 -47.063 92.733 1.00 15.76 144 ARG C C 1
ATOM 9704 O O . ARG C 1 144 ? 33.313 -47.601 92.453 1.00 15.78 144 ARG C O 1
ATOM 9712 N N . PRO C 1 145 ? 34.459 -45.958 93.523 1.00 15.04 145 PRO C N 1
ATOM 9713 C CA . PRO C 1 145 ? 33.211 -45.326 93.973 1.00 15.26 145 PRO C CA 1
ATOM 9714 C C . PRO C 1 145 ? 32.677 -44.534 92.764 1.00 14.13 145 PRO C C 1
ATOM 9715 O O . PRO C 1 145 ? 33.374 -44.392 91.749 1.00 14.66 145 PRO C O 1
ATOM 9719 N N . VAL C 1 146 ? 31.427 -44.098 92.841 1.00 14.25 146 VAL C N 1
ATOM 9720 C CA . VAL C 1 146 ? 30.795 -43.327 91.765 1.00 15.05 146 VAL C CA 1
ATOM 9721 C C . VAL C 1 146 ? 30.284 -42.086 92.467 1.00 14.16 146 VAL C C 1
ATOM 9722 O O . VAL C 1 146 ? 29.186 -42.070 93.035 1.00 15.26 146 VAL C O 1
ATOM 9726 N N . LEU C 1 147 ? 31.121 -41.050 92.463 1.00 15.31 147 LEU C N 1
ATOM 9727 C CA . LEU C 1 147 ? 30.793 -39.831 93.178 1.00 14.52 147 LEU C CA 1
ATOM 9728 C C . LEU C 1 147 ? 30.779 -38.496 92.453 1.00 14.06 147 LEU C C 1
ATOM 9729 O O . LEU C 1 147 ? 31.335 -37.509 92.947 1.00 14.76 147 LEU C O 1
ATOM 9734 N N . HIS C 1 148 ? 30.094 -38.437 91.311 1.00 13.72 148 HIS C N 1
ATOM 9735 C CA . HIS C 1 148 ? 29.970 -37.166 90.603 1.00 13.17 148 HIS C CA 1
ATOM 9736 C C . HIS C 1 148 ? 29.081 -36.218 91.414 1.00 13.58 148 HIS C C 1
ATOM 9737 O O . HIS C 1 148 ? 29.202 -35.000 91.292 1.00 14.08 148 HIS C O 1
ATOM 9744 N N . ILE C 1 149 ? 28.267 -36.788 92.310 1.00 13.86 149 ILE C N 1
ATOM 9745 C CA . ILE C 1 149 ? 27.388 -36.003 93.183 1.00 14.25 149 ILE C CA 1
ATOM 9746 C C . ILE C 1 149 ? 28.184 -35.215 94.233 1.00 14.31 149 ILE C C 1
ATOM 9747 O O . ILE C 1 149 ? 27.701 -34.211 94.753 1.00 15.10 149 ILE C O 1
ATOM 9752 N N . ALA C 1 150 ? 29.402 -35.685 94.527 1.00 14.65 150 ALA C N 1
ATOM 9753 C CA . ALA C 1 150 ? 30.300 -35.036 95.490 1.00 13.66 150 ALA C CA 1
ATOM 9754 C C . ALA C 1 150 ? 30.862 -33.733 94.930 1.00 14.13 150 ALA C C 1
ATOM 9755 O O . ALA C 1 150 ? 31.090 -32.780 95.672 1.00 14.88 150 ALA C O 1
ATOM 9757 N N . LEU C 1 151 ? 31.018 -33.686 93.607 1.00 13.80 151 LEU C N 1
ATOM 9758 C CA . LEU C 1 151 ? 31.552 -32.515 92.906 1.00 13.52 151 LEU C CA 1
ATOM 9759 C C . LEU C 1 151 ? 30.661 -31.282 93.021 1.00 13.21 151 LEU C C 1
ATOM 9760 O O . LEU C 1 151 ? 31.155 -30.147 93.001 1.00 13.09 151 LEU C O 1
ATOM 9765 N N . ARG C 1 152 ? 29.361 -31.525 93.186 1.00 14.20 152 ARG C N 1
ATOM 9766 C CA . ARG C 1 152 ? 28.359 -30.469 93.304 1.00 14.26 152 ARG C CA 1
ATOM 9767 C C . ARG C 1 152 ? 27.636 -30.452 94.657 1.00 15.28 152 ARG C C 1
ATOM 9768 O O . ARG C 1 152 ? 26.570 -29.852 94.787 1.00 14.55 152 ARG C O 1
ATOM 9776 N N . ASN C 1 153 ? 28.231 -31.097 95.660 1.00 16.50 153 ASN C N 1
ATOM 9777 C CA . ASN C 1 153 ? 27.652 -31.175 97.006 1.00 15.99 153 ASN C CA 1
ATOM 9778 C C . ASN C 1 153 ? 27.829 -29.840 97.756 1.00 17.51 153 ASN C C 1
ATOM 9779 O O . ASN C 1 153 ? 28.761 -29.666 98.550 1.00 17.42 153 ASN C O 1
ATOM 9784 N N . ARG C 1 154 ? 26.899 -28.917 97.503 1.00 17.21 154 ARG C N 1
ATOM 9785 C CA . ARG C 1 154 ? 26.913 -27.577 98.103 1.00 19.38 154 ARG C CA 1
ATOM 9786 C C . ARG C 1 154 ? 26.611 -27.544 99.601 1.00 20.27 154 ARG C C 1
ATOM 9787 O O . ARG C 1 154 ? 26.963 -26.580 100.288 1.00 22.34 154 ARG C O 1
ATOM 9795 N N . SER C 1 155 ? 25.982 -28.603 100.110 1.00 21.89 155 SER C N 1
ATOM 9796 C CA . SER C 1 155 ? 25.659 -28.691 101.536 1.00 22.91 155 SER C CA 1
ATOM 9797 C C . SER C 1 155 ? 26.929 -29.021 102.316 1.00 24.08 155 SER C C 1
ATOM 9798 O O . SER C 1 155 ? 26.996 -28.853 103.545 1.00 24.39 155 SER C O 1
ATOM 9801 N N . ASN C 1 156 ? 27.924 -29.505 101.565 1.00 24.05 156 ASN C N 1
ATOM 9802 C CA . ASN C 1 156 ? 29.246 -29.858 102.075 1.00 26.43 156 ASN C CA 1
ATOM 9803 C C . ASN C 1 156 ? 29.208 -30.912 103.165 1.00 27.40 156 ASN C C 1
ATOM 9804 O O . ASN C 1 156 ? 30.018 -30.892 104.100 1.00 28.35 156 ASN C O 1
ATOM 9809 N N . ARG C 1 157 ? 28.243 -31.820 103.056 1.00 27.88 157 ARG C N 1
ATOM 9810 C CA . ARG C 1 157 ? 28.114 -32.910 104.008 1.00 29.28 157 ARG C CA 1
ATOM 9811 C C . ARG C 1 157 ? 29.202 -33.929 103.656 1.00 28.59 157 ARG C C 1
ATOM 9812 O O . ARG C 1 157 ? 29.370 -34.297 102.496 1.00 28.50 157 ARG C O 1
ATOM 9820 N N . PRO C 1 158 ? 29.953 -34.400 104.658 1.00 27.17 158 PRO C N 1
ATOM 9821 C CA . PRO C 1 158 ? 31.024 -35.361 104.404 1.00 26.28 158 PRO C CA 1
ATOM 9822 C C . PRO C 1 158 ? 30.612 -36.622 103.708 1.00 25.11 158 PRO C C 1
ATOM 9823 O O . PRO C 1 158 ? 29.568 -37.214 104.046 1.00 25.58 158 PRO C O 1
ATOM 9827 N N . ILE C 1 159 ? 31.438 -36.963 102.709 1.00 23.84 159 ILE C N 1
ATOM 9828 C CA . ILE C 1 159 ? 31.361 -38.158 101.859 1.00 23.64 159 ILE C CA 1
ATOM 9829 C C . ILE C 1 159 ? 32.793 -38.739 101.895 1.00 23.49 159 ILE C C 1
ATOM 9830 O O . ILE C 1 159 ? 33.761 -38.083 101.492 1.00 23.33 159 ILE C O 1
ATOM 9835 N N . TYR C 1 160 ? 32.907 -39.980 102.356 1.00 24.02 160 TYR C N 1
ATOM 9836 C CA . TYR C 1 160 ? 34.198 -40.627 102.543 1.00 25.05 160 TYR C CA 1
ATOM 9837 C C . TYR C 1 160 ? 34.652 -41.620 101.507 1.00 24.64 160 TYR C C 1
ATOM 9838 O O . TYR C 1 160 ? 33.869 -42.446 101.023 1.00 25.21 160 TYR C O 1
ATOM 9847 N N . VAL C 1 161 ? 35.948 -41.504 101.200 1.00 24.08 161 VAL C N 1
ATOM 9848 C CA . VAL C 1 161 ? 36.702 -42.366 100.289 1.00 24.39 161 VAL C CA 1
ATOM 9849 C C . VAL C 1 161 ? 38.065 -42.578 100.969 1.00 24.54 161 VAL C C 1
ATOM 9850 O O . VAL C 1 161 ? 38.817 -41.617 101.212 1.00 23.35 161 VAL C O 1
ATOM 9854 N N . ASP C 1 162 ? 38.353 -43.845 101.284 1.00 26.28 162 ASP C N 1
ATOM 9855 C CA . ASP C 1 162 ? 39.598 -44.274 101.939 1.00 28.24 162 ASP C CA 1
ATOM 9856 C C . ASP C 1 162 ? 39.775 -43.658 103.335 1.00 28.99 162 ASP C C 1
ATOM 9857 O O . ASP C 1 162 ? 40.899 -43.406 103.787 1.00 30.48 162 ASP C O 1
ATOM 9862 N N . GLY C 1 163 ? 38.640 -43.392 103.981 1.00 29.66 163 GLY C N 1
ATOM 9863 C CA . GLY C 1 163 ? 38.617 -42.810 105.315 1.00 29.44 163 GLY C CA 1
ATOM 9864 C C . GLY C 1 163 ? 38.803 -41.306 105.401 1.00 29.77 163 GLY C C 1
ATOM 9865 O O . GLY C 1 163 ? 38.920 -40.755 106.499 1.00 30.24 163 GLY C O 1
ATOM 9866 N N . LYS C 1 164 ? 38.810 -40.642 104.246 1.00 28.05 164 LYS C N 1
ATOM 9867 C CA . LYS C 1 164 ? 38.990 -39.199 104.183 1.00 26.67 164 LYS C CA 1
ATOM 9868 C C . LYS C 1 164 ? 37.816 -38.551 103.458 1.00 25.33 164 LYS C C 1
ATOM 9869 O O . LYS C 1 164 ? 37.369 -39.043 102.413 1.00 23.45 164 LYS C O 1
ATOM 9875 N N . ASP C 1 165 ? 37.319 -37.453 104.033 1.00 23.20 165 ASP C N 1
ATOM 9876 C CA . ASP C 1 165 ? 36.219 -36.671 103.465 1.00 22.55 165 ASP C CA 1
ATOM 9877 C C . ASP C 1 165 ? 36.773 -36.016 102.196 1.00 21.35 165 ASP C C 1
ATOM 9878 O O . ASP C 1 165 ? 37.813 -35.357 102.233 1.00 20.77 165 ASP C O 1
ATOM 9883 N N . VAL C 1 166 ? 36.087 -36.249 101.078 1.00 20.50 166 VAL C N 1
ATOM 9884 C CA . VAL C 1 166 ? 36.505 -35.719 99.783 1.00 18.28 166 VAL C CA 1
ATOM 9885 C C . VAL C 1 166 ? 36.160 -34.263 99.543 1.00 18.54 166 VAL C C 1
ATOM 9886 O O . VAL C 1 166 ? 36.736 -33.636 98.652 1.00 17.62 166 VAL C O 1
ATOM 9890 N N . MET C 1 167 ? 35.254 -33.727 100.363 1.00 17.45 167 MET C N 1
ATOM 9891 C CA . MET C 1 167 ? 34.818 -32.341 100.219 1.00 17.84 167 MET C CA 1
ATOM 9892 C C . MET C 1 167 ? 35.876 -31.233 100.287 1.00 19.10 167 MET C C 1
ATOM 9893 O O . MET C 1 167 ? 35.802 -30.302 99.483 1.00 19.76 167 MET C O 1
ATOM 9898 N N . PRO C 1 168 ? 36.874 -31.314 101.214 1.00 19.45 168 PRO C N 1
ATOM 9899 C CA . PRO C 1 168 ? 37.886 -30.245 101.238 1.00 19.48 168 PRO C CA 1
ATOM 9900 C C . PRO C 1 168 ? 38.718 -30.229 99.948 1.00 18.83 168 PRO C C 1
ATOM 9901 O O . PRO C 1 168 ? 39.072 -29.160 99.457 1.00 19.42 168 PRO C O 1
ATOM 9905 N N . ALA C 1 169 ? 38.936 -31.417 99.370 1.00 18.22 169 ALA C N 1
ATOM 9906 C CA . ALA C 1 169 ? 39.693 -31.578 98.124 1.00 17.82 169 ALA C CA 1
ATOM 9907 C C . ALA C 1 169 ? 38.898 -31.055 96.919 1.00 17.42 169 ALA C C 1
ATOM 9908 O O . ALA C 1 169 ? 39.464 -30.408 96.029 1.00 17.72 169 ALA C O 1
ATOM 9910 N N . VAL C 1 170 ? 37.586 -31.313 96.920 1.00 17.13 170 VAL C N 1
ATOM 9911 C CA . VAL C 1 170 ? 36.667 -30.863 95.861 1.00 16.49 170 VAL C CA 1
ATOM 9912 C C . VAL C 1 170 ? 36.612 -29.331 95.851 1.00 16.76 170 VAL C C 1
ATOM 9913 O O . VAL C 1 170 ? 36.770 -28.703 94.799 1.00 15.40 170 VAL C O 1
ATOM 9917 N N . ASN C 1 171 ? 36.448 -28.758 97.042 1.00 16.22 171 ASN C N 1
ATOM 9918 C CA . ASN C 1 171 ? 36.373 -27.310 97.228 1.00 16.97 171 ASN C CA 1
ATOM 9919 C C . ASN C 1 171 ? 37.690 -26.581 96.975 1.00 17.07 171 ASN C C 1
ATOM 9920 O O . ASN C 1 171 ? 37.674 -25.423 96.546 1.00 17.46 171 ASN C O 1
ATOM 9925 N N . LYS C 1 172 ? 38.817 -27.266 97.207 1.00 18.08 172 LYS C N 1
ATOM 9926 C CA . LYS C 1 172 ? 40.152 -26.694 96.977 1.00 18.31 172 LYS C CA 1
ATOM 9927 C C . LYS C 1 172 ? 40.366 -26.482 95.475 1.00 17.53 172 LYS C C 1
ATOM 9928 O O . LYS C 1 172 ? 40.867 -25.435 95.063 1.00 18.14 172 LYS C O 1
ATOM 9934 N N . VAL C 1 173 ? 39.942 -27.463 94.674 1.00 16.93 173 VAL C N 1
ATOM 9935 C CA . VAL C 1 173 ? 40.062 -27.392 93.213 1.00 16.16 173 VAL C CA 1
ATOM 9936 C C . VAL C 1 173 ? 39.121 -26.325 92.655 1.00 15.35 173 VAL C C 1
ATOM 9937 O O . VAL C 1 173 ? 39.514 -25.581 91.759 1.00 15.91 173 VAL C O 1
ATOM 9941 N N . LEU C 1 174 ? 37.916 -26.217 93.224 1.00 15.68 174 LEU C N 1
ATOM 9942 C CA . LEU C 1 174 ? 36.943 -25.202 92.798 1.00 16.60 174 LEU C CA 1
ATOM 9943 C C . LEU C 1 174 ? 37.460 -23.792 93.088 1.00 16.43 174 LEU C C 1
ATOM 9944 O O . LEU C 1 174 ? 37.253 -22.878 92.286 1.00 16.02 174 LEU C O 1
ATOM 9949 N N . ASP C 1 175 ? 38.201 -23.653 94.194 1.00 18.20 175 ASP C N 1
ATOM 9950 C CA . ASP C 1 175 ? 38.808 -22.381 94.603 1.00 18.96 175 ASP C CA 1
ATOM 9951 C C . ASP C 1 175 ? 39.996 -22.050 93.682 1.00 18.13 175 ASP C C 1
ATOM 9952 O O . ASP C 1 175 ? 40.231 -20.878 93.366 1.00 18.58 175 ASP C O 1
ATOM 9957 N N . GLN C 1 176 ? 40.716 -23.091 93.248 1.00 17.14 176 GLN C N 1
ATOM 9958 C CA . GLN C 1 176 ? 41.866 -22.957 92.340 1.00 16.99 176 GLN C CA 1
ATOM 9959 C C . GLN C 1 176 ? 41.328 -22.548 90.963 1.00 16.17 176 GLN C C 1
ATOM 9960 O O . GLN C 1 176 ? 41.912 -21.695 90.290 1.00 16.24 176 GLN C O 1
ATOM 9966 N N . MET C 1 177 ? 40.185 -23.134 90.590 1.00 16.58 177 MET C N 1
ATOM 9967 C CA . MET C 1 177 ? 39.502 -22.838 89.328 1.00 15.75 177 MET C CA 1
ATOM 9968 C C . MET C 1 177 ? 38.994 -21.396 89.342 1.00 16.32 177 MET C C 1
ATOM 9969 O O . MET C 1 177 ? 39.092 -20.702 88.331 1.00 16.87 177 MET C O 1
ATOM 9974 N N . ARG C 1 178 ? 38.515 -20.944 90.508 1.00 16.25 178 ARG C N 1
ATOM 9975 C CA . ARG C 1 178 ? 38.006 -19.575 90.710 1.00 16.27 178 ARG C CA 1
ATOM 9976 C C . ARG C 1 178 ? 39.113 -18.548 90.470 1.00 16.87 178 ARG C C 1
ATOM 9977 O O . ARG C 1 178 ? 38.961 -17.656 89.633 1.00 17.01 178 ARG C O 1
ATOM 9985 N N . SER C 1 179 ? 40.229 -18.728 91.182 1.00 17.22 179 SER C N 1
ATOM 9986 C CA . SER C 1 179 ? 41.399 -17.853 91.107 1.00 17.53 179 SER C CA 1
ATOM 9987 C C . SER C 1 179 ? 41.997 -17.757 89.705 1.00 16.87 179 SER C C 1
ATOM 9988 O O . SER C 1 179 ? 42.228 -16.651 89.208 1.00 17.53 179 SER C O 1
ATOM 9991 N N . PHE C 1 180 ? 42.174 -18.909 89.056 1.00 15.51 180 PHE C N 1
ATOM 9992 C CA . PHE C 1 180 ? 42.734 -18.970 87.705 1.00 15.96 180 PHE C CA 1
ATOM 9993 C C . PHE C 1 180 ? 41.803 -18.380 86.645 1.00 15.46 180 PHE C C 1
ATOM 9994 O O . PHE C 1 180 ? 42.255 -17.589 85.816 1.00 16.50 180 PHE C O 1
ATOM 10002 N N . SER C 1 181 ? 40.525 -18.778 86.668 1.00 15.84 181 SER C N 1
ATOM 10003 C CA . SER C 1 181 ? 39.534 -18.283 85.704 1.00 15.56 181 SER C CA 1
ATOM 10004 C C . SER C 1 181 ? 39.390 -16.770 85.771 1.00 15.99 181 SER C C 1
ATOM 10005 O O . SER C 1 181 ? 39.260 -16.123 84.738 1.00 16.54 181 SER C O 1
ATOM 10008 N N . GLU C 1 182 ? 39.504 -16.216 86.981 1.00 16.81 182 GLU C N 1
ATOM 10009 C CA . GLU C 1 182 ? 39.428 -14.770 87.187 1.00 17.91 182 GLU C CA 1
ATOM 10010 C C . GLU C 1 182 ? 40.632 -14.056 86.582 1.00 18.01 182 GLU C C 1
ATOM 10011 O O . GLU C 1 182 ? 40.463 -13.020 85.949 1.00 18.06 182 GLU C O 1
ATOM 10017 N N . LYS C 1 183 ? 41.819 -14.666 86.696 1.00 17.90 183 LYS C N 1
ATOM 10018 C CA . LYS C 1 183 ? 43.054 -14.100 86.128 1.00 17.28 183 LYS C CA 1
ATOM 10019 C C . LYS C 1 183 ? 42.980 -14.071 84.597 1.00 16.54 183 LYS C C 1
ATOM 10020 O O . LYS C 1 183 ? 43.431 -13.114 83.967 1.00 17.03 183 LYS C O 1
ATOM 10026 N N . VAL C 1 184 ? 42.353 -15.095 84.015 1.00 15.97 184 VAL C N 1
ATOM 10027 C CA . VAL C 1 184 ? 42.183 -15.193 82.562 1.00 15.70 184 VAL C CA 1
ATOM 10028 C C . VAL C 1 184 ? 41.145 -14.177 82.059 1.00 15.86 184 VAL C C 1
ATOM 10029 O O . VAL C 1 184 ? 41.421 -13.423 81.125 1.00 16.53 184 VAL C O 1
ATOM 10033 N N . ARG C 1 185 ? 39.995 -14.121 82.736 1.00 16.52 185 ARG C N 1
ATOM 10034 C CA . ARG C 1 185 ? 38.885 -13.227 82.389 1.00 17.24 185 ARG C CA 1
ATOM 10035 C C . ARG C 1 185 ? 39.169 -11.726 82.495 1.00 17.37 185 ARG C C 1
ATOM 10036 O O . ARG C 1 185 ? 38.748 -10.960 81.628 1.00 18.23 185 ARG C O 1
ATOM 10044 N N . THR C 1 186 ? 39.905 -11.326 83.533 1.00 18.43 186 THR C N 1
ATOM 10045 C CA . THR C 1 186 ? 40.247 -9.914 83.773 1.00 18.59 186 THR C CA 1
ATOM 10046 C C . THR C 1 186 ? 41.424 -9.407 82.936 1.00 19.48 186 THR C C 1
ATOM 10047 O O . THR C 1 186 ? 41.662 -8.194 82.857 1.00 19.98 186 THR C O 1
ATOM 10051 N N . GLY C 1 187 ? 42.162 -10.341 82.342 1.00 18.31 187 GLY C N 1
ATOM 10052 C CA . GLY C 1 187 ? 43.310 -9.994 81.524 1.00 19.76 187 GLY C CA 1
ATOM 10053 C C . GLY C 1 187 ? 44.624 -9.995 82.281 1.00 20.56 187 GLY C C 1
ATOM 10054 O O . GLY C 1 187 ? 45.652 -9.612 81.719 1.00 21.86 187 GLY C O 1
ATOM 10055 N N . GLU C 1 188 ? 44.598 -10.447 83.537 1.00 20.63 188 GLU C N 1
ATOM 10056 C CA . GLU C 1 188 ? 45.797 -10.510 84.380 1.00 22.64 188 GLU C CA 1
ATOM 10057 C C . GLU C 1 188 ? 46.783 -11.601 83.981 1.00 21.48 188 GLU C C 1
ATOM 10058 O O . GLU C 1 188 ? 48.001 -11.412 84.086 1.00 20.39 188 GLU C O 1
ATOM 10064 N N . TRP C 1 189 ? 46.257 -12.735 83.509 1.00 20.46 189 TRP C N 1
ATOM 10065 C CA . TRP C 1 189 ? 47.097 -13.847 83.059 1.00 19.43 189 TRP C CA 1
ATOM 10066 C C . TRP C 1 189 ? 47.629 -13.472 81.676 1.00 19.83 189 TRP C C 1
ATOM 10067 O O . TRP C 1 189 ? 46.858 -13.219 80.741 1.00 19.56 189 TRP C O 1
ATOM 10078 N N . LYS C 1 190 ? 48.956 -13.423 81.569 1.00 19.91 190 LYS C N 1
ATOM 10079 C CA . LYS C 1 190 ? 49.618 -13.056 80.325 1.00 20.25 190 LYS C CA 1
ATOM 10080 C C . LYS C 1 190 ? 50.299 -14.228 79.636 1.00 20.17 190 LYS C C 1
ATOM 10081 O O . LYS C 1 190 ? 50.703 -15.200 80.287 1.00 20.60 190 LYS C O 1
ATOM 10087 N N . GLY C 1 191 ? 50.445 -14.108 78.315 1.00 19.76 191 GLY C N 1
ATOM 10088 C CA . GLY C 1 191 ? 51.134 -15.109 77.517 1.00 19.79 191 GLY C CA 1
ATOM 10089 C C . GLY C 1 191 ? 52.631 -14.826 77.589 1.00 19.79 191 GLY C C 1
ATOM 10090 O O . GLY C 1 191 ? 53.044 -13.912 78.312 1.00 21.02 191 GLY C O 1
ATOM 10091 N N . HIS C 1 192 ? 53.434 -15.559 76.819 1.00 19.54 192 HIS C N 1
ATOM 10092 C CA . HIS C 1 192 ? 54.896 -15.392 76.822 1.00 19.42 192 HIS C CA 1
ATOM 10093 C C . HIS C 1 192 ? 55.416 -14.023 76.373 1.00 20.66 192 HIS C C 1
ATOM 10094 O O . HIS C 1 192 ? 56.445 -13.552 76.876 1.00 21.53 192 HIS C O 1
ATOM 10101 N N . THR C 1 193 ? 54.697 -13.385 75.452 1.00 21.53 193 THR C N 1
ATOM 10102 C CA . THR C 1 193 ? 55.080 -12.069 74.937 1.00 22.15 193 THR C CA 1
ATOM 10103 C C . THR C 1 193 ? 54.381 -10.908 75.657 1.00 22.84 193 THR C C 1
ATOM 10104 O O . THR C 1 193 ? 54.501 -9.749 75.241 1.00 23.91 193 THR C O 1
ATOM 10108 N N . GLY C 1 194 ? 53.641 -11.234 76.720 1.00 23.27 194 GLY C N 1
ATOM 10109 C CA . GLY C 1 194 ? 52.949 -10.229 77.516 1.00 22.83 194 GLY C CA 1
ATOM 10110 C C . GLY C 1 194 ? 51.510 -9.879 77.174 1.00 23.43 194 GLY C C 1
ATOM 10111 O O . GLY C 1 194 ? 50.945 -8.956 77.770 1.00 23.54 194 GLY C O 1
ATOM 10112 N N . LYS C 1 195 ? 50.910 -10.612 76.239 1.00 23.06 195 LYS C N 1
ATOM 10113 C CA . LYS C 1 195 ? 49.527 -10.364 75.824 1.00 22.81 195 LYS C CA 1
ATOM 10114 C C . LYS C 1 195 ? 48.504 -11.070 76.706 1.00 21.74 195 LYS C C 1
ATOM 10115 O O . LYS C 1 195 ? 48.749 -12.183 77.182 1.00 20.48 195 LYS C O 1
ATOM 10121 N N . ALA C 1 196 ? 47.347 -10.428 76.885 1.00 19.83 196 ALA C N 1
ATOM 10122 C CA . ALA C 1 196 ? 46.240 -10.985 77.663 1.00 19.12 196 ALA C CA 1
ATOM 10123 C C . ALA C 1 196 ? 45.616 -12.105 76.831 1.00 18.62 196 ALA C C 1
ATOM 10124 O O . ALA C 1 196 ? 45.694 -12.082 75.599 1.00 18.48 196 ALA C O 1
ATOM 10126 N N . ILE C 1 197 ? 45.020 -13.087 77.504 1.00 17.20 197 ILE C N 1
ATOM 10127 C CA . ILE C 1 197 ? 44.397 -14.228 76.832 1.00 16.94 197 ILE C CA 1
ATOM 10128 C C . ILE C 1 197 ? 43.085 -13.844 76.138 1.00 15.83 197 ILE C C 1
ATOM 10129 O O . ILE C 1 197 ? 42.194 -13.258 76.755 1.00 17.38 197 ILE C O 1
ATOM 10134 N N . ARG C 1 198 ? 43.015 -14.140 74.839 1.00 15.46 198 ARG C N 1
ATOM 10135 C CA . ARG C 1 198 ? 41.838 -13.858 74.015 1.00 16.01 198 ARG C CA 1
ATOM 10136 C C . ARG C 1 198 ? 41.214 -15.145 73.475 1.00 15.15 198 ARG C C 1
ATOM 10137 O O . ARG C 1 198 ? 40.036 -15.162 73.102 1.00 15.36 198 ARG C O 1
ATOM 10145 N N . HIS C 1 199 ? 42.025 -16.199 73.398 1.00 13.90 199 HIS C N 1
ATOM 10146 C CA . HIS C 1 199 ? 41.597 -17.506 72.889 1.00 14.19 199 HIS C CA 1
ATOM 10147 C C . HIS C 1 199 ? 41.862 -18.605 73.909 1.00 13.96 199 HIS C C 1
ATOM 10148 O O . HIS C 1 199 ? 42.956 -18.695 74.467 1.00 14.44 199 HIS C O 1
ATOM 10155 N N . VAL C 1 200 ? 40.843 -19.424 74.159 1.00 12.88 200 VAL C N 1
ATOM 10156 C CA . VAL C 1 200 ? 40.938 -20.537 75.103 1.00 12.41 200 VAL C CA 1
ATOM 10157 C C . VAL C 1 200 ? 40.681 -21.812 74.298 1.00 12.30 200 VAL C C 1
ATOM 10158 O O . VAL C 1 200 ? 39.584 -22.010 73.774 1.00 13.58 200 VAL C O 1
ATOM 10162 N N . VAL C 1 201 ? 41.704 -22.658 74.193 1.00 12.06 201 VAL C N 1
ATOM 10163 C CA . VAL C 1 201 ? 41.601 -23.903 73.430 1.00 12.54 201 VAL C CA 1
ATOM 10164 C C . VAL C 1 201 ? 41.608 -25.143 74.326 1.00 12.48 201 VAL C C 1
ATOM 10165 O O . VAL C 1 201 ? 42.612 -25.454 74.960 1.00 13.83 201 VAL C O 1
ATOM 10169 N N . ASN C 1 202 ? 40.480 -25.850 74.353 1.00 11.83 202 ASN C N 1
ATOM 10170 C CA . ASN C 1 202 ? 40.363 -27.082 75.126 1.00 12.12 202 ASN C CA 1
ATOM 10171 C C . ASN C 1 202 ? 40.803 -28.230 74.216 1.00 11.94 202 ASN C C 1
ATOM 10172 O O . ASN C 1 202 ? 40.460 -28.266 73.031 1.00 13.42 202 ASN C O 1
ATOM 10177 N N . ILE C 1 203 ? 41.668 -29.086 74.753 1.00 10.79 203 ILE C N 1
ATOM 10178 C CA . ILE C 1 203 ? 42.185 -30.248 74.035 1.00 10.75 203 ILE C CA 1
ATOM 10179 C C . ILE C 1 203 ? 41.776 -31.478 74.846 1.00 11.18 203 ILE C C 1
ATOM 10180 O O . ILE C 1 203 ? 42.305 -31.723 75.928 1.00 11.52 203 ILE C O 1
ATOM 10185 N N . GLY C 1 204 ? 40.823 -32.234 74.311 1.00 11.95 204 GLY C N 1
ATOM 10186 C CA . GLY C 1 204 ? 40.331 -33.423 74.989 1.00 12.49 204 GLY C CA 1
ATOM 10187 C C . GLY C 1 204 ? 39.297 -34.108 74.130 1.00 12.30 204 GLY C C 1
ATOM 10188 O O . GLY C 1 204 ? 38.774 -33.488 73.215 1.00 11.68 204 GLY C O 1
ATOM 10189 N N . ILE C 1 205 ? 38.973 -35.360 74.442 1.00 12.28 205 ILE C N 1
ATOM 10190 C CA . ILE C 1 205 ? 38.001 -36.119 73.655 1.00 12.71 205 ILE C CA 1
ATOM 10191 C C . ILE C 1 205 ? 36.995 -36.845 74.560 1.00 12.18 205 ILE C C 1
ATOM 10192 O O . ILE C 1 205 ? 37.287 -37.106 75.728 1.00 12.42 205 ILE C O 1
ATOM 10197 N N . GLY C 1 206 ? 35.783 -37.064 74.035 1.00 12.13 206 GLY C N 1
ATOM 10198 C CA . GLY C 1 206 ? 34.728 -37.754 74.772 1.00 12.22 206 GLY C CA 1
ATOM 10199 C C . GLY C 1 206 ? 34.278 -37.011 76.012 1.00 12.17 206 GLY C C 1
ATOM 10200 O O . GLY C 1 206 ? 33.798 -35.884 75.914 1.00 12.56 206 GLY C O 1
ATOM 10201 N N . GLY C 1 207 ? 34.513 -37.616 77.176 1.00 11.80 207 GLY C N 1
ATOM 10202 C CA . GLY C 1 207 ? 34.145 -37.000 78.444 1.00 12.18 207 GLY C CA 1
ATOM 10203 C C . GLY C 1 207 ? 34.916 -35.735 78.792 1.00 12.81 207 GLY C C 1
ATOM 10204 O O . GLY C 1 207 ? 34.486 -34.942 79.636 1.00 13.35 207 GLY C O 1
ATOM 10205 N N . SER C 1 208 ? 36.049 -35.544 78.121 1.00 13.26 208 SER C N 1
ATOM 10206 C CA . SER C 1 208 ? 36.889 -34.371 78.317 1.00 13.85 208 SER C CA 1
ATOM 10207 C C . SER C 1 208 ? 36.663 -33.349 77.190 1.00 14.75 208 SER C C 1
ATOM 10208 O O . SER C 1 208 ? 37.500 -32.468 76.963 1.00 16.18 208 SER C O 1
ATOM 10211 N N . ASP C 1 209 ? 35.522 -33.471 76.507 1.00 13.49 209 ASP C N 1
ATOM 10212 C CA . ASP C 1 209 ? 35.155 -32.587 75.393 1.00 13.08 209 ASP C CA 1
ATOM 10213 C C . ASP C 1 209 ? 33.672 -32.250 75.339 1.00 12.73 209 ASP C C 1
ATOM 10214 O O . ASP C 1 209 ? 33.312 -31.073 75.341 1.00 12.69 209 ASP C O 1
ATOM 10219 N N . LEU C 1 210 ? 32.825 -33.278 75.250 1.00 12.86 210 LEU C N 1
ATOM 10220 C CA . LEU C 1 210 ? 31.373 -33.102 75.125 1.00 12.23 210 LEU C CA 1
ATOM 10221 C C . LEU C 1 210 ? 30.677 -32.223 76.156 1.00 12.10 210 LEU C C 1
ATOM 10222 O O . LEU C 1 210 ? 29.826 -31.417 75.784 1.00 12.40 210 LEU C O 1
ATOM 10227 N N . GLY C 1 211 ? 31.072 -32.355 77.426 1.00 11.94 211 GLY C N 1
ATOM 10228 C CA . GLY C 1 211 ? 30.523 -31.544 78.512 1.00 11.50 211 GLY C CA 1
ATOM 10229 C C . GLY C 1 211 ? 30.869 -30.087 78.306 1.00 11.45 211 GLY C C 1
ATOM 10230 O O . GLY C 1 211 ? 29.971 -29.239 78.320 1.00 13.38 211 GLY C O 1
ATOM 10231 N N . PRO C 1 212 ? 32.169 -29.760 78.155 1.00 12.08 212 PRO C N 1
ATOM 10232 C CA . PRO C 1 212 ? 32.612 -28.385 77.926 1.00 11.82 212 PRO C CA 1
ATOM 10233 C C . PRO C 1 212 ? 31.950 -27.738 76.701 1.00 11.69 212 PRO C C 1
ATOM 10234 O O . PRO C 1 212 ? 31.485 -26.606 76.790 1.00 11.88 212 PRO C O 1
ATOM 10238 N N . VAL C 1 213 ? 31.812 -28.501 75.610 1.00 11.10 213 VAL C N 1
ATOM 10239 C CA . VAL C 1 213 ? 31.168 -28.016 74.374 1.00 10.77 213 VAL C CA 1
ATOM 10240 C C . VAL C 1 213 ? 29.678 -27.736 74.617 1.00 10.74 213 VAL C C 1
ATOM 10241 O O . VAL C 1 213 ? 29.209 -26.628 74.368 1.00 10.75 213 VAL C O 1
ATOM 10245 N N . MET C 1 214 ? 28.967 -28.738 75.134 1.00 10.18 214 MET C N 1
ATOM 10246 C CA . MET C 1 214 ? 27.532 -28.638 75.410 1.00 9.91 214 MET C CA 1
ATOM 10247 C C . MET C 1 214 ? 27.171 -27.486 76.344 1.00 10.36 214 MET C C 1
ATOM 10248 O O . MET C 1 214 ? 26.289 -26.693 76.021 1.00 10.14 214 MET C O 1
ATOM 10253 N N . ALA C 1 215 ? 27.883 -27.387 77.468 1.00 10.14 215 ALA C N 1
ATOM 10254 C CA . ALA C 1 215 ? 27.625 -26.354 78.467 1.00 10.83 215 ALA C CA 1
ATOM 10255 C C . ALA C 1 215 ? 27.973 -24.934 78.050 1.00 10.93 215 ALA C C 1
ATOM 10256 O O . ALA C 1 215 ? 27.217 -24.015 78.363 1.00 11.26 215 ALA C O 1
ATOM 10258 N N . THR C 1 216 ? 29.083 -24.749 77.327 1.00 10.66 216 THR C N 1
ATOM 10259 C CA . THR C 1 216 ? 29.455 -23.401 76.869 1.00 10.84 216 THR C CA 1
ATOM 10260 C C . THR C 1 216 ? 28.505 -22.919 75.772 1.00 11.12 216 THR C C 1
ATOM 10261 O O . THR C 1 216 ? 28.217 -21.729 75.682 1.00 11.92 216 THR C O 1
ATOM 10265 N N . GLU C 1 217 ? 27.986 -23.860 74.976 1.00 10.96 217 GLU C N 1
ATOM 10266 C CA . GLU C 1 217 ? 27.023 -23.526 73.925 1.00 10.82 217 GLU C CA 1
ATOM 10267 C C . GLU C 1 217 ? 25.670 -23.205 74.565 1.00 11.02 217 GLU C C 1
ATOM 10268 O O . GLU C 1 217 ? 25.037 -22.207 74.217 1.00 11.39 217 GLU C O 1
ATOM 10274 N N . ALA C 1 218 ? 25.302 -24.006 75.569 1.00 9.13 218 ALA C N 1
ATOM 10275 C CA . ALA C 1 218 ? 24.039 -23.865 76.291 1.00 10.11 218 ALA C CA 1
ATOM 10276 C C . ALA C 1 218 ? 23.915 -22.579 77.080 1.00 9.87 218 ALA C C 1
ATOM 10277 O O . ALA C 1 218 ? 22.841 -21.970 77.135 1.00 10.70 218 ALA C O 1
ATOM 10279 N N . LEU C 1 219 ? 25.040 -22.175 77.670 1.00 10.17 219 LEU C N 1
ATOM 10280 C CA . LEU C 1 219 ? 25.108 -20.999 78.526 1.00 10.52 219 LEU C CA 1
ATOM 10281 C C . LEU C 1 219 ? 25.809 -19.785 77.939 1.00 10.66 219 LEU C C 1
ATOM 10282 O O . LEU C 1 219 ? 26.275 -18.911 78.677 1.00 12.45 219 LEU C O 1
ATOM 10287 N N . LYS C 1 220 ? 25.755 -19.671 76.609 1.00 10.45 220 LYS C N 1
ATOM 10288 C CA . LYS C 1 220 ? 26.347 -18.541 75.884 1.00 11.64 220 LYS C CA 1
ATOM 10289 C C . LYS C 1 220 ? 25.830 -17.141 76.334 1.00 13.01 220 LYS C C 1
ATOM 10290 O O . LYS C 1 220 ? 26.622 -16.204 76.371 1.00 12.18 220 LYS C O 1
ATOM 10296 N N . PRO C 1 221 ? 24.522 -16.986 76.711 1.00 13.18 221 PRO C N 1
ATOM 10297 C CA . PRO C 1 221 ? 24.074 -15.647 77.144 1.00 13.18 221 PRO C CA 1
ATOM 10298 C C . PRO C 1 221 ? 24.750 -15.145 78.423 1.00 13.73 221 PRO C C 1
ATOM 10299 O O . PRO C 1 221 ? 24.791 -13.943 78.680 1.00 14.84 221 PRO C O 1
ATOM 10303 N N . PHE C 1 222 ? 25.283 -16.087 79.200 1.00 13.26 222 PHE C N 1
ATOM 10304 C CA . PHE C 1 222 ? 25.943 -15.804 80.473 1.00 13.99 222 PHE C CA 1
ATOM 10305 C C . PHE C 1 222 ? 27.466 -15.780 80.358 1.00 13.56 222 PHE C C 1
ATOM 10306 O O . PHE C 1 222 ? 28.167 -15.705 81.369 1.00 15.55 222 PHE C O 1
ATOM 10314 N N . SER C 1 223 ? 27.960 -15.781 79.120 1.00 14.43 223 SER C N 1
ATOM 10315 C CA . SER C 1 223 ? 29.394 -15.793 78.842 1.00 13.82 223 SER C CA 1
ATOM 10316 C C . SER C 1 223 ? 30.054 -14.438 78.637 1.00 15.02 223 SER C C 1
ATOM 10317 O O . SER C 1 223 ? 29.385 -13.440 78.354 1.00 14.01 223 SER C O 1
ATOM 10320 N N . GLN C 1 224 ? 31.380 -14.429 78.778 1.00 14.48 224 GLN C N 1
ATOM 10321 C CA . GLN C 1 224 ? 32.187 -13.234 78.545 1.00 14.85 224 GLN C CA 1
ATOM 10322 C C . GLN C 1 224 ? 32.527 -13.332 77.054 1.00 14.83 224 GLN C C 1
ATOM 10323 O O . GLN C 1 224 ? 33.292 -14.205 76.622 1.00 14.91 224 GLN C O 1
ATOM 10329 N N . ARG C 1 225 ? 31.897 -12.449 76.286 1.00 14.99 225 ARG C N 1
ATOM 10330 C CA . ARG C 1 225 ? 32.008 -12.393 74.832 1.00 16.20 225 ARG C CA 1
ATOM 10331 C C . ARG C 1 225 ? 33.362 -12.101 74.192 1.00 17.23 225 ARG C C 1
ATOM 10332 O O . ARG C 1 225 ? 33.583 -12.486 73.040 1.00 18.41 225 ARG C O 1
ATOM 10340 N N . ASP C 1 226 ? 34.282 -11.471 74.929 1.00 17.30 226 ASP C N 1
ATOM 10341 C CA . ASP C 1 226 ? 35.601 -11.162 74.365 1.00 18.44 226 ASP C CA 1
ATOM 10342 C C . ASP C 1 226 ? 36.593 -12.332 74.362 1.00 19.53 226 ASP C C 1
ATOM 10343 O O . ASP C 1 226 ? 37.730 -12.194 73.908 1.00 19.78 226 ASP C O 1
ATOM 10348 N N . LEU C 1 227 ? 36.151 -13.474 74.896 1.00 18.80 227 LEU C N 1
ATOM 10349 C CA . LEU C 1 227 ? 36.959 -14.689 74.942 1.00 19.34 227 LEU C CA 1
ATOM 10350 C C . LEU C 1 227 ? 36.436 -15.678 73.901 1.00 20.02 227 LEU C C 1
ATOM 10351 O O . LEU C 1 227 ? 35.251 -16.008 73.898 1.00 23.26 227 LEU C O 1
ATOM 10356 N N . SER C 1 228 ? 37.316 -16.105 72.999 1.00 18.08 228 SER C N 1
ATOM 10357 C CA . SER C 1 228 ? 36.953 -17.064 71.955 1.00 17.67 228 SER C CA 1
ATOM 10358 C C . SER C 1 228 ? 37.311 -18.473 72.414 1.00 16.89 228 SER C C 1
ATOM 10359 O O . SER C 1 228 ? 38.461 -18.742 72.763 1.00 16.48 228 SER C O 1
ATOM 10362 N N . LEU C 1 229 ? 36.307 -19.345 72.458 1.00 16.50 229 LEU C N 1
ATOM 10363 C CA . LEU C 1 229 ? 36.482 -20.737 72.883 1.00 15.80 229 LEU C CA 1
ATOM 10364 C C . LEU C 1 229 ? 36.615 -21.658 71.679 1.00 14.98 229 LEU C C 1
ATOM 10365 O O . LEU C 1 229 ? 35.862 -21.542 70.707 1.00 15.61 229 LEU C O 1
ATOM 10370 N N . HIS C 1 230 ? 37.623 -22.528 71.728 1.00 13.56 230 HIS C N 1
ATOM 10371 C CA . HIS C 1 230 ? 37.911 -23.494 70.661 1.00 13.10 230 HIS C CA 1
ATOM 10372 C C . HIS C 1 230 ? 38.024 -24.874 71.296 1.00 13.01 230 HIS C C 1
ATOM 10373 O O . HIS C 1 230 ? 38.474 -25.001 72.439 1.00 12.34 230 HIS C O 1
ATOM 10380 N N . PHE C 1 231 ? 37.555 -25.898 70.580 1.00 13.07 231 PHE C N 1
ATOM 10381 C CA . PHE C 1 231 ? 37.573 -27.272 71.081 1.00 13.46 231 PHE C CA 1
ATOM 10382 C C . PHE C 1 231 ? 38.224 -28.260 70.114 1.00 15.07 231 PHE C C 1
ATOM 10383 O O . PHE C 1 231 ? 37.642 -28.618 69.081 1.00 17.58 231 PHE C O 1
ATOM 10391 N N . VAL C 1 232 ? 39.453 -28.662 70.445 1.00 13.06 232 VAL C N 1
ATOM 10392 C CA . VAL C 1 232 ? 40.222 -29.626 69.655 1.00 12.73 232 VAL C CA 1
ATOM 10393 C C . VAL C 1 232 ? 39.974 -30.988 70.299 1.00 13.20 232 VAL C C 1
ATOM 10394 O O . VAL C 1 232 ? 40.235 -31.175 71.487 1.00 15.50 232 VAL C O 1
ATOM 10398 N N . SER C 1 233 ? 39.459 -31.929 69.514 1.00 12.13 233 SER C N 1
ATOM 10399 C CA . SER C 1 233 ? 39.154 -33.252 70.041 1.00 11.15 233 SER C CA 1
ATOM 10400 C C . SER C 1 233 ? 39.588 -34.402 69.165 1.00 11.83 233 SER C C 1
ATOM 10401 O O . SER C 1 233 ? 40.233 -35.341 69.637 1.00 12.19 233 SER C O 1
ATOM 10404 N N . ASN C 1 234 ? 39.225 -34.325 67.890 1.00 10.98 234 ASN C N 1
ATOM 10405 C CA . ASN C 1 234 ? 39.559 -35.352 66.908 1.00 11.16 234 ASN C CA 1
ATOM 10406 C C . ASN C 1 234 ? 41.067 -35.376 66.647 1.00 11.86 234 ASN C C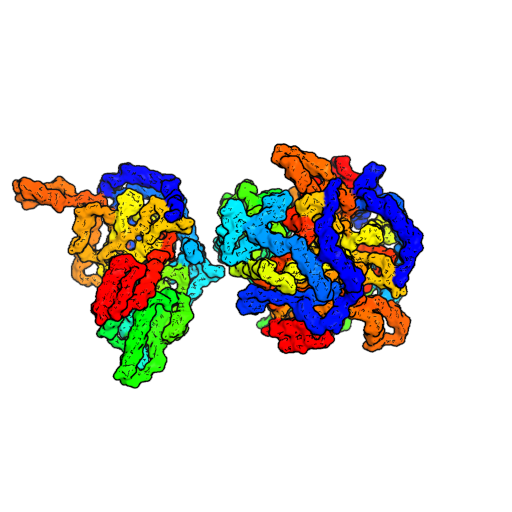 1
ATOM 10407 O O . ASN C 1 234 ? 41.710 -34.328 66.672 1.00 11.53 234 ASN C O 1
ATOM 10412 N N . VAL C 1 235 ? 41.620 -36.574 66.434 1.00 11.77 235 VAL C N 1
ATOM 10413 C CA . VAL C 1 235 ? 43.049 -36.715 66.122 1.00 11.83 235 VAL C CA 1
ATOM 10414 C C . VAL C 1 235 ? 43.281 -36.372 64.648 1.00 12.64 235 VAL C C 1
ATOM 10415 O O . VAL C 1 235 ? 44.421 -36.237 64.209 1.00 13.13 235 VAL C O 1
ATOM 10419 N N . ASP C 1 236 ? 42.189 -36.244 63.892 1.00 11.05 236 ASP C N 1
ATOM 10420 C CA . ASP C 1 236 ? 42.251 -35.838 62.485 1.00 12.02 236 ASP C CA 1
ATOM 10421 C C . ASP C 1 236 ? 42.978 -34.488 62.516 1.00 11.45 236 ASP C C 1
ATOM 10422 O O . ASP C 1 236 ? 42.558 -33.581 63.240 1.00 12.23 236 ASP C O 1
ATOM 10427 N N . GLY C 1 237 ? 44.093 -34.409 61.779 1.00 11.83 237 GLY C N 1
ATOM 10428 C CA . GLY C 1 237 ? 44.923 -33.206 61.708 1.00 12.24 237 GLY C CA 1
ATOM 10429 C C . GLY C 1 237 ? 44.179 -31.918 61.438 1.00 12.05 237 GLY C C 1
ATOM 10430 O O . GLY C 1 237 ? 44.607 -30.841 61.831 1.00 12.27 237 GLY C O 1
ATOM 10431 N N . THR C 1 238 ? 43.017 -32.073 60.814 1.00 11.80 238 THR C N 1
ATOM 10432 C CA . THR C 1 238 ? 42.117 -30.984 60.489 1.00 11.80 238 THR C CA 1
ATOM 10433 C C . THR C 1 238 ? 41.685 -30.177 61.716 1.00 11.53 238 THR C C 1
ATOM 10434 O O . THR C 1 238 ? 41.613 -28.947 61.641 1.00 12.76 238 THR C O 1
ATOM 10438 N N . HIS C 1 239 ? 41.424 -30.865 62.834 1.00 12.09 239 HIS C N 1
ATOM 10439 C CA . HIS C 1 239 ? 40.975 -30.196 64.054 1.00 13.20 239 HIS C CA 1
ATOM 10440 C C . HIS C 1 239 ? 41.999 -29.211 64.620 1.00 13.25 239 HIS C C 1
ATOM 10441 O O . HIS C 1 239 ? 41.674 -28.055 64.922 1.00 14.70 239 HIS C O 1
ATOM 10448 N N . ILE C 1 240 ? 43.230 -29.629 64.774 1.00 14.65 240 ILE C N 1
ATOM 10449 C CA . ILE C 1 240 ? 44.249 -28.719 65.320 1.00 15.27 240 ILE C CA 1
ATOM 10450 C C . ILE C 1 240 ? 44.635 -27.666 64.260 1.00 14.51 240 ILE C C 1
ATOM 10451 O O . ILE C 1 240 ? 44.920 -26.504 64.583 1.00 15.76 240 ILE C O 1
ATOM 10456 N N . ALA C 1 241 ? 44.617 -28.093 63.007 1.00 13.74 241 ALA C N 1
ATOM 10457 C CA . ALA C 1 241 ? 44.986 -27.234 61.860 1.00 13.91 241 ALA C CA 1
ATOM 10458 C C . ALA C 1 241 ? 44.055 -26.014 61.743 1.00 14.04 241 ALA C C 1
ATOM 10459 O O . ALA C 1 241 ? 44.509 -24.873 61.580 1.00 14.28 241 ALA C O 1
ATOM 10461 N N . GLU C 1 242 ? 42.758 -26.271 61.831 1.00 13.42 242 GLU C N 1
ATOM 10462 C CA . GLU C 1 242 ? 41.741 -25.210 61.686 1.00 12.52 242 GLU C CA 1
ATOM 10463 C C . GLU C 1 242 ? 41.742 -24.262 62.880 1.00 12.95 242 GLU C C 1
ATOM 10464 O O . GLU C 1 242 ? 41.491 -23.066 62.723 1.00 13.89 242 GLU C O 1
ATOM 10470 N N . VAL C 1 243 ? 42.072 -24.789 64.060 1.00 12.72 243 VAL C N 1
ATOM 10471 C CA . VAL C 1 243 ? 42.150 -23.970 65.267 1.00 12.95 243 VAL C CA 1
ATOM 10472 C C . VAL C 1 243 ? 43.398 -23.076 65.202 1.00 12.50 243 VAL C C 1
ATOM 10473 O O . VAL C 1 243 ? 43.332 -21.910 65.587 1.00 14.03 243 VAL C O 1
ATOM 10477 N N . LEU C 1 244 ? 44.490 -23.593 64.630 1.00 14.07 244 LEU C N 1
ATOM 10478 C CA . LEU C 1 244 ? 45.727 -22.816 64.481 1.00 14.54 244 LEU C CA 1
ATOM 10479 C C . LEU C 1 244 ? 45.552 -21.647 63.505 1.00 15.91 244 LEU C C 1
ATOM 10480 O O . LEU C 1 244 ? 46.194 -20.607 63.652 1.00 16.62 244 LEU C O 1
ATOM 10485 N N . LYS C 1 245 ? 44.608 -21.801 62.575 1.00 16.07 245 LYS C N 1
ATOM 10486 C CA . LYS C 1 245 ? 44.283 -20.768 61.585 1.00 18.44 245 LYS C CA 1
ATOM 10487 C C . LYS C 1 245 ? 43.352 -19.703 62.176 1.00 19.52 245 LYS C C 1
ATOM 10488 O O . LYS C 1 245 ? 43.331 -18.564 61.707 1.00 20.93 245 LYS C O 1
ATOM 10494 N N . SER C 1 246 ? 42.618 -20.079 63.226 1.00 20.16 246 SER C N 1
ATOM 10495 C CA . SER C 1 246 ? 41.646 -19.203 63.892 1.00 21.82 246 SER C CA 1
ATOM 10496 C C . SER C 1 246 ? 42.156 -18.428 65.112 1.00 22.10 246 SER C C 1
ATOM 10497 O O . SER C 1 246 ? 41.520 -17.465 65.551 1.00 24.32 246 SER C O 1
ATOM 10500 N N . ILE C 1 247 ? 43.299 -18.828 65.654 1.00 21.30 247 ILE C N 1
ATOM 10501 C CA . ILE C 1 247 ? 43.826 -18.173 66.844 1.00 20.70 247 ILE C CA 1
ATOM 10502 C C . ILE C 1 247 ? 45.065 -17.303 66.601 1.00 20.98 247 ILE C C 1
ATOM 10503 O O . ILE C 1 247 ? 45.705 -17.377 65.544 1.00 22.15 247 ILE C O 1
ATOM 10508 N N . ASP C 1 248 ? 45.297 -16.508 67.637 1.00 21.43 248 ASP C N 1
ATOM 10509 C CA . ASP C 1 248 ? 46.479 -15.650 67.818 1.00 21.67 248 ASP C CA 1
ATOM 10510 C C . ASP C 1 248 ? 47.217 -16.303 68.982 1.00 20.41 248 ASP C C 1
ATOM 10511 O O . ASP C 1 248 ? 46.939 -16.019 70.152 1.00 20.33 248 ASP C O 1
ATOM 10516 N N . ILE C 1 249 ? 48.119 -17.185 68.613 1.00 20.50 249 ILE C N 1
ATOM 10517 C CA . ILE C 1 249 ? 48.809 -18.069 69.563 1.00 18.92 249 ILE C CA 1
ATOM 10518 C C . ILE C 1 249 ? 49.484 -17.348 70.744 1.00 19.35 249 ILE C C 1
ATOM 10519 O O . ILE C 1 249 ? 49.645 -17.925 71.825 1.00 17.34 249 ILE C O 1
ATOM 10524 N N . GLU C 1 250 ? 49.832 -16.077 70.545 1.00 19.81 250 GLU C N 1
ATOM 10525 C CA . GLU C 1 250 ? 50.456 -15.256 71.597 1.00 20.73 250 GLU C CA 1
ATOM 10526 C C . GLU C 1 250 ? 49.492 -15.012 72.751 1.00 18.89 250 GLU C C 1
ATOM 10527 O O . GLU C 1 250 ? 49.898 -14.873 73.913 1.00 19.15 250 GLU C O 1
ATOM 10533 N N . ALA C 1 251 ? 48.211 -14.947 72.388 1.00 17.54 251 ALA C N 1
ATOM 10534 C CA . ALA C 1 251 ? 47.110 -14.699 73.309 1.00 15.92 251 ALA C CA 1
ATOM 10535 C C . ALA C 1 251 ? 46.247 -15.940 73.497 1.00 15.70 251 ALA C C 1
ATOM 10536 O O . ALA C 1 251 ? 45.043 -15.827 73.739 1.00 15.97 251 ALA C O 1
ATOM 10538 N N . THR C 1 252 ? 46.864 -17.117 73.397 1.00 14.60 252 THR C N 1
ATOM 10539 C CA . THR C 1 252 ? 46.127 -18.373 73.542 1.00 15.41 252 THR C CA 1
ATOM 10540 C C . THR C 1 252 ? 46.534 -19.219 74.740 1.00 14.89 252 THR C C 1
ATOM 10541 O O . THR C 1 252 ? 47.720 -19.408 75.019 1.00 16.53 252 THR C O 1
ATOM 10545 N N . LEU C 1 253 ? 45.514 -19.710 75.440 1.00 14.96 253 LEU C N 1
ATOM 10546 C CA . LEU C 1 253 ? 45.691 -20.611 76.566 1.00 15.23 253 LEU C CA 1
ATOM 10547 C C . LEU C 1 253 ? 45.204 -21.970 76.080 1.00 15.08 253 LEU C C 1
ATOM 10548 O O . LEU C 1 253 ? 44.083 -22.094 75.575 1.00 14.57 253 LEU C O 1
ATOM 10553 N N . PHE C 1 254 ? 46.069 -22.970 76.206 1.00 14.37 254 PHE C N 1
ATOM 10554 C CA . PHE C 1 254 ? 45.736 -24.334 75.825 1.00 13.91 254 PHE C CA 1
ATOM 10555 C C . PHE C 1 254 ? 45.439 -25.111 77.096 1.00 14.71 254 PHE C C 1
ATOM 10556 O O . PHE C 1 254 ? 46.195 -25.056 78.069 1.00 15.19 254 PHE C O 1
ATOM 10564 N N . ILE C 1 255 ? 44.290 -25.773 77.101 1.00 13.58 255 ILE C N 1
ATOM 10565 C CA . ILE C 1 255 ? 43.850 -26.565 78.235 1.00 13.18 255 ILE C CA 1
ATOM 10566 C C . ILE C 1 255 ? 43.860 -28.035 77.813 1.00 13.46 255 ILE C C 1
ATOM 10567 O O . ILE C 1 255 ? 43.082 -28.432 76.949 1.00 15.02 255 ILE C O 1
ATOM 10572 N N . VAL C 1 256 ? 44.752 -28.829 78.406 1.00 12.40 256 VAL C N 1
ATOM 10573 C CA . VAL C 1 256 ? 44.827 -30.256 78.086 1.00 12.88 256 VAL C CA 1
ATOM 10574 C C . VAL C 1 256 ? 43.974 -31.023 79.101 1.00 13.01 256 VAL C C 1
ATOM 10575 O O . VAL C 1 256 ? 44.340 -31.176 80.271 1.00 13.36 256 VAL C O 1
ATOM 10579 N N . ALA C 1 257 ? 42.814 -31.469 78.626 1.00 12.67 257 ALA C N 1
ATOM 10580 C CA . ALA C 1 257 ? 41.838 -32.191 79.430 1.00 12.95 257 ALA C CA 1
ATOM 10581 C C . ALA C 1 257 ? 41.852 -33.691 79.154 1.00 12.78 257 ALA C C 1
ATOM 10582 O O . ALA C 1 257 ? 41.527 -34.133 78.049 1.00 14.39 257 ALA C O 1
ATOM 10584 N N . SER C 1 258 ? 42.213 -34.472 80.170 1.00 13.61 258 SER C N 1
ATOM 10585 C CA . SER C 1 258 ? 42.277 -35.929 80.048 1.00 13.82 258 SER C CA 1
ATOM 10586 C C . SER C 1 258 ? 42.403 -36.576 81.423 1.00 15.18 258 SER C C 1
ATOM 10587 O O . SER C 1 258 ? 43.358 -36.296 82.141 1.00 15.83 258 SER C O 1
ATOM 10590 N N . LYS C 1 259 ? 41.470 -37.468 81.760 1.00 14.91 259 LYS C N 1
ATOM 10591 C CA . LYS C 1 259 ? 41.470 -38.178 83.046 1.00 15.72 259 LYS C CA 1
ATOM 10592 C C . LYS C 1 259 ? 42.728 -39.017 83.254 1.00 16.84 259 LYS C C 1
ATOM 10593 O O . LYS C 1 259 ? 43.416 -38.881 84.264 1.00 16.90 259 LYS C O 1
ATOM 10599 N N . THR C 1 260 ? 43.058 -39.809 82.239 1.00 16.44 260 THR C N 1
ATOM 10600 C CA . THR C 1 260 ? 44.218 -40.693 82.258 1.00 17.74 260 THR C CA 1
ATOM 10601 C C . THR C 1 260 ? 45.521 -40.020 81.835 1.00 17.73 260 THR C C 1
ATOM 10602 O O . THR C 1 260 ? 46.604 -40.438 82.256 1.00 17.65 260 THR C O 1
ATOM 10606 N N . PHE C 1 261 ? 45.398 -38.996 80.982 1.00 17.65 261 PHE C N 1
ATOM 10607 C CA . PHE C 1 261 ? 46.518 -38.246 80.391 1.00 17.72 261 PHE C CA 1
ATOM 10608 C C . PHE C 1 261 ? 47.390 -39.140 79.503 1.00 18.39 261 PHE C C 1
ATOM 10609 O O . PHE C 1 261 ? 48.580 -38.883 79.300 1.00 19.46 261 PHE C O 1
ATOM 10617 N N . THR C 1 262 ? 46.770 -40.206 78.986 1.00 18.35 262 THR C N 1
ATOM 10618 C CA . THR C 1 262 ? 47.438 -41.176 78.110 1.00 19.00 262 THR C CA 1
ATOM 10619 C C . THR C 1 262 ? 46.646 -41.459 76.827 1.00 18.16 262 THR C C 1
ATOM 10620 O O . THR C 1 262 ? 47.116 -42.221 75.974 1.00 19.59 262 THR C O 1
ATOM 10624 N N . THR C 1 263 ? 45.454 -40.861 76.692 1.00 16.61 263 THR C N 1
ATOM 10625 C CA . THR C 1 263 ? 44.601 -41.049 75.502 1.00 15.52 263 THR C CA 1
ATOM 10626 C C . THR C 1 263 ? 45.352 -40.560 74.267 1.00 15.06 263 THR C C 1
ATOM 10627 O O . THR C 1 263 ? 45.776 -39.405 74.218 1.00 14.94 263 THR C O 1
ATOM 10631 N N . GLN C 1 264 ? 45.498 -41.448 73.281 1.00 14.89 264 GLN C N 1
ATOM 10632 C CA . GLN C 1 264 ? 46.244 -41.153 72.056 1.00 14.74 264 GLN C CA 1
ATOM 10633 C C . GLN C 1 264 ? 45.856 -39.873 71.326 1.00 13.94 264 GLN C C 1
ATOM 10634 O O . GLN C 1 264 ? 46.729 -39.063 71.028 1.00 14.21 264 GLN C O 1
ATOM 10640 N N . GLU C 1 265 ? 44.556 -39.655 71.130 1.00 13.61 265 GLU C N 1
ATOM 10641 C CA . GLU C 1 265 ? 44.059 -38.461 70.442 1.00 13.32 265 GLU C CA 1
ATOM 10642 C C . GLU C 1 265 ? 44.465 -37.160 71.119 1.00 12.47 265 GLU C C 1
ATOM 10643 O O . GLU C 1 265 ? 45.036 -36.269 70.488 1.00 12.62 265 GLU C O 1
ATOM 10649 N N . THR C 1 266 ? 44.243 -37.119 72.429 1.00 12.06 266 THR C N 1
ATOM 10650 C CA . THR C 1 266 ? 44.532 -35.950 73.251 1.00 12.15 266 THR C CA 1
ATOM 10651 C C . THR C 1 266 ? 46.019 -35.643 73.383 1.00 11.54 266 THR C C 1
ATOM 10652 O O . THR C 1 266 ? 46.410 -34.488 73.247 1.00 11.84 266 THR C O 1
ATOM 10656 N N . ILE C 1 267 ? 46.836 -36.675 73.593 1.00 12.69 267 ILE C N 1
ATOM 10657 C CA . ILE C 1 267 ? 48.285 -36.488 73.713 1.00 12.90 267 ILE C CA 1
ATOM 10658 C C . ILE C 1 267 ? 48.900 -36.058 72.379 1.00 13.64 267 ILE C C 1
ATOM 10659 O O . ILE C 1 267 ? 49.733 -35.157 72.363 1.00 13.57 267 ILE C O 1
ATOM 10664 N N . THR C 1 268 ? 48.417 -36.631 71.270 1.00 12.55 268 THR C N 1
ATOM 10665 C CA . THR C 1 268 ? 48.898 -36.282 69.924 1.00 12.67 268 THR C CA 1
ATOM 10666 C C . THR C 1 268 ? 48.570 -34.814 69.624 1.00 12.79 268 THR C C 1
ATOM 10667 O O . THR C 1 268 ? 49.430 -34.066 69.151 1.00 13.41 268 THR C O 1
ATOM 10671 N N . ASN C 1 269 ? 47.345 -34.407 69.962 1.00 12.24 269 ASN C N 1
ATOM 10672 C CA . ASN C 1 269 ? 46.884 -33.032 69.761 1.00 11.90 269 ASN C CA 1
ATOM 10673 C C . ASN C 1 269 ? 47.624 -32.042 70.660 1.00 13.23 269 ASN C C 1
ATOM 10674 O O . ASN C 1 269 ? 47.993 -30.956 70.215 1.00 12.78 269 ASN C O 1
ATOM 10679 N N . ALA C 1 270 ? 47.865 -32.447 71.911 1.00 13.47 270 ALA C N 1
ATOM 10680 C CA . ALA C 1 270 ? 48.573 -31.620 72.891 1.00 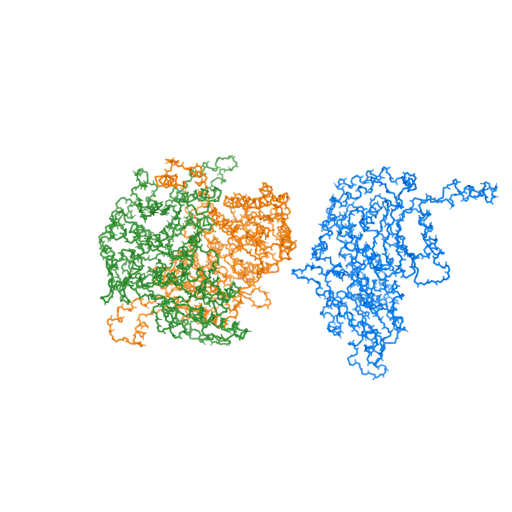14.56 270 ALA C CA 1
ATOM 10681 C C . ALA C 1 270 ? 50.028 -31.408 72.480 1.00 14.12 270 ALA C C 1
ATOM 10682 O O . ALA C 1 270 ? 50.542 -30.293 72.580 1.00 13.94 270 ALA C O 1
ATOM 10684 N N . LEU C 1 271 ? 50.653 -32.466 71.955 1.00 14.75 271 LEU C N 1
ATOM 10685 C CA . LEU C 1 271 ? 52.043 -32.408 71.485 1.00 14.55 271 LEU C CA 1
ATOM 10686 C C . LEU C 1 271 ? 52.159 -31.496 70.265 1.00 14.96 271 LEU C C 1
ATOM 10687 O O . LEU C 1 271 ? 53.136 -30.758 70.130 1.00 15.48 271 LEU C O 1
ATOM 10692 N N . SER C 1 272 ? 51.124 -31.498 69.422 1.00 13.80 272 SER C N 1
ATOM 10693 C CA . SER C 1 272 ? 51.095 -30.649 68.230 1.00 13.76 272 SER C CA 1
ATOM 10694 C C . SER C 1 272 ? 50.861 -29.183 68.563 1.00 14.18 272 SER C C 1
ATOM 10695 O O . SER C 1 272 ? 51.369 -28.303 67.865 1.00 14.79 272 SER C O 1
ATOM 10698 N N . ALA C 1 273 ? 50.099 -28.939 69.632 1.00 14.03 273 ALA C N 1
ATOM 10699 C CA . ALA C 1 273 ? 49.805 -27.582 70.105 1.00 14.06 273 ALA C CA 1
ATOM 10700 C C . ALA C 1 273 ? 51.061 -27.000 70.743 1.00 14.77 273 ALA C C 1
ATOM 10701 O O . ALA C 1 273 ? 51.345 -25.808 70.589 1.00 14.80 273 ALA C O 1
ATOM 10703 N N . ARG C 1 274 ? 51.820 -27.864 71.426 1.00 15.12 274 ARG C N 1
ATOM 10704 C CA . ARG C 1 274 ? 53.076 -27.473 72.076 1.00 16.75 274 ARG C CA 1
ATOM 10705 C C . ARG C 1 274 ? 54.124 -27.167 71.023 1.00 16.41 274 ARG C C 1
ATOM 10706 O O . ARG C 1 274 ? 54.817 -26.158 71.128 1.00 15.75 274 ARG C O 1
ATOM 10714 N N . ARG C 1 275 ? 54.148 -27.981 69.962 1.00 16.72 275 ARG C N 1
ATOM 10715 C CA . ARG C 1 275 ? 55.082 -27.806 68.845 1.00 18.04 275 ARG C CA 1
ATOM 10716 C C . ARG C 1 275 ? 54.767 -26.491 68.135 1.00 17.00 275 ARG C C 1
ATOM 10717 O O . ARG C 1 275 ? 55.678 -25.767 67.758 1.00 17.38 275 ARG C O 1
ATOM 10725 N N . ALA C 1 276 ? 53.476 -26.164 68.034 1.00 15.04 276 ALA C N 1
ATOM 10726 C CA . ALA C 1 276 ? 53.019 -24.930 67.396 1.00 15.13 276 ALA C CA 1
ATOM 10727 C C . ALA C 1 276 ? 53.487 -23.688 68.155 1.00 14.65 276 ALA C C 1
ATOM 10728 O O . ALA C 1 276 ? 53.946 -22.723 67.543 1.00 14.59 276 ALA C O 1
ATOM 10730 N N . LEU C 1 277 ? 53.409 -23.741 69.487 1.00 14.22 277 LEU C N 1
ATOM 10731 C CA . LEU C 1 277 ? 53.845 -22.633 70.343 1.00 14.87 277 LEU C CA 1
ATOM 10732 C C . LEU C 1 277 ? 55.352 -22.419 70.207 1.00 15.62 277 LEU C C 1
ATOM 10733 O O . LEU C 1 277 ? 55.799 -21.295 69.976 1.00 15.48 277 LEU C O 1
ATOM 10738 N N . LEU C 1 278 ? 56.105 -23.515 70.276 1.00 15.70 278 LEU C N 1
ATOM 10739 C CA . LEU C 1 278 ? 57.563 -23.473 70.165 1.00 16.58 278 LEU C CA 1
ATOM 10740 C C . LEU C 1 278 ? 58.040 -23.077 68.768 1.00 16.91 278 LEU C C 1
ATOM 10741 O O . LEU C 1 278 ? 59.019 -22.348 68.646 1.00 16.76 278 LEU C O 1
ATOM 10746 N N . ASP C 1 279 ? 57.305 -23.502 67.734 1.00 16.29 279 ASP C N 1
ATOM 10747 C CA . ASP C 1 279 ? 57.620 -23.163 66.337 1.00 16.30 279 ASP C CA 1
ATOM 10748 C C . ASP C 1 279 ? 57.434 -21.662 66.113 1.00 15.79 279 ASP C C 1
ATOM 10749 O O . ASP C 1 279 ? 58.241 -21.032 65.433 1.00 16.71 279 ASP C O 1
ATOM 10754 N N . TYR C 1 280 ? 56.387 -21.097 66.721 1.00 16.32 280 TYR C N 1
ATOM 10755 C CA . TYR C 1 280 ? 56.094 -19.665 66.612 1.00 16.35 280 TYR C CA 1
ATOM 10756 C C . TYR C 1 280 ? 57.197 -18.823 67.248 1.00 17.31 280 TYR C C 1
ATOM 10757 O O . TYR C 1 280 ? 57.690 -17.878 66.632 1.00 16.66 280 TYR C O 1
ATOM 10766 N N . LEU C 1 281 ? 57.538 -19.153 68.493 1.00 17.35 281 LEU C N 1
ATOM 10767 C CA . LEU C 1 281 ? 58.569 -18.430 69.236 1.00 17.70 281 LEU C CA 1
ATOM 10768 C C . LEU C 1 281 ? 59.941 -18.522 68.585 1.00 18.89 281 LEU C C 1
ATOM 10769 O O . LEU C 1 281 ? 60.646 -17.514 68.485 1.00 19.60 281 LEU C O 1
ATOM 10774 N N . ARG C 1 282 ? 60.262 -19.706 68.056 1.00 18.26 282 ARG C N 1
ATOM 10775 C CA . ARG C 1 282 ? 61.542 -19.958 67.383 1.00 18.30 282 ARG C CA 1
ATOM 10776 C C . ARG C 1 282 ? 61.648 -19.159 66.085 1.00 17.94 282 ARG C C 1
ATOM 10777 O O . ARG C 1 282 ? 62.726 -18.655 65.756 1.00 17.36 282 ARG C O 1
ATOM 10785 N N . SER C 1 283 ? 60.515 -18.997 65.396 1.00 16.56 283 SER C N 1
ATOM 10786 C CA . SER C 1 283 ? 60.452 -18.249 64.134 1.00 16.87 283 SER C CA 1
ATOM 10787 C C . SER C 1 283 ? 60.671 -16.752 64.326 1.00 16.76 283 SER C C 1
ATOM 10788 O O . SER C 1 283 ? 61.059 -16.044 63.391 1.00 16.15 283 SER C O 1
ATOM 10791 N N . ARG C 1 284 ? 60.385 -16.287 65.540 1.00 16.74 284 ARG C N 1
ATOM 10792 C CA . ARG C 1 284 ? 60.560 -14.887 65.900 1.00 18.14 284 ARG C CA 1
ATOM 10793 C C . ARG C 1 284 ? 61.811 -14.690 66.759 1.00 17.54 284 ARG C C 1
ATOM 10794 O O . ARG C 1 284 ? 62.055 -13.590 67.248 1.00 18.96 284 ARG C O 1
ATOM 10802 N N . GLY C 1 285 ? 62.594 -15.759 66.932 1.00 18.57 285 GLY C N 1
ATOM 10803 C CA . GLY C 1 285 ? 63.826 -15.708 67.715 1.00 18.97 285 GLY C CA 1
ATOM 10804 C C . GLY C 1 285 ? 63.678 -15.462 69.210 1.00 19.95 285 GLY C C 1
ATOM 10805 O O . GLY C 1 285 ? 64.637 -15.058 69.875 1.00 20.14 285 GLY C O 1
ATOM 10806 N N . ILE C 1 286 ? 62.475 -15.703 69.732 1.00 18.57 286 ILE C N 1
ATOM 10807 C CA . ILE C 1 286 ? 62.164 -15.510 71.151 1.00 19.04 286 ILE C CA 1
ATOM 10808 C C . ILE C 1 286 ? 62.524 -16.760 71.955 1.00 20.22 286 ILE C C 1
ATOM 10809 O O . ILE C 1 286 ? 62.241 -17.884 71.528 1.00 20.09 286 ILE C O 1
ATOM 10814 N N . ASP C 1 287 ? 63.149 -16.545 73.118 1.00 20.79 287 ASP C N 1
ATOM 10815 C CA . ASP C 1 287 ? 63.549 -17.617 74.035 1.00 22.13 287 ASP C CA 1
ATOM 10816 C C . ASP C 1 287 ? 62.294 -18.345 74.541 1.00 22.38 287 ASP C C 1
ATOM 10817 O O . ASP C 1 287 ? 61.361 -17.709 75.030 1.00 22.72 287 ASP C O 1
ATOM 10822 N N . GLU C 1 288 ? 62.299 -19.670 74.397 1.00 22.96 288 GLU C N 1
ATOM 10823 C CA . GLU C 1 288 ? 61.172 -20.528 74.785 1.00 25.10 288 GLU C CA 1
ATOM 10824 C C . GLU C 1 288 ? 61.044 -20.903 76.263 1.00 24.63 288 GLU C C 1
ATOM 10825 O O . GLU C 1 288 ? 60.000 -21.420 76.670 1.00 23.81 288 GLU C O 1
ATOM 10831 N N . LYS C 1 289 ? 62.095 -20.661 77.049 1.00 24.03 289 LYS C N 1
ATOM 10832 C CA . LYS C 1 289 ? 62.118 -20.993 78.482 1.00 24.26 289 LYS C CA 1
ATOM 10833 C C . LYS C 1 289 ? 60.981 -20.341 79.283 1.00 22.90 289 LYS C C 1
ATOM 10834 O O . LYS C 1 289 ? 60.825 -19.116 79.285 1.00 22.41 289 LYS C O 1
ATOM 10840 N N . GLY C 1 290 ? 60.160 -21.193 79.896 1.00 22.83 290 GLY C N 1
ATOM 10841 C CA . GLY C 1 290 ? 59.037 -20.739 80.704 1.00 22.28 290 GLY C CA 1
ATOM 10842 C C . GLY C 1 290 ? 57.735 -20.467 79.968 1.00 22.05 290 GLY C C 1
ATOM 10843 O O . GLY C 1 290 ? 56.755 -20.066 80.599 1.00 21.57 290 GLY C O 1
ATOM 10844 N N . SER C 1 291 ? 57.705 -20.709 78.654 1.00 20.82 291 SER C N 1
ATOM 10845 C CA . SER C 1 291 ? 56.508 -20.468 77.839 1.00 19.23 291 SER C CA 1
ATOM 10846 C C . SER C 1 291 ? 55.352 -21.433 78.073 1.00 19.21 291 SER C C 1
ATOM 10847 O O . SER C 1 291 ? 54.192 -21.018 78.068 1.00 18.17 291 SER C O 1
ATOM 10850 N N . VAL C 1 292 ? 55.682 -22.705 78.306 1.00 19.96 292 VAL C N 1
ATOM 10851 C CA . VAL C 1 292 ? 54.689 -23.761 78.544 1.00 20.56 292 VAL C CA 1
ATOM 10852 C C . VAL C 1 292 ? 53.891 -23.526 79.838 1.00 21.16 292 VAL C C 1
ATOM 10853 O O . VAL C 1 292 ? 52.691 -23.793 79.882 1.00 20.72 292 VAL C O 1
ATOM 10857 N N . ALA C 1 293 ? 54.538 -22.926 80.838 1.00 21.15 293 ALA C N 1
ATOM 10858 C CA . ALA C 1 293 ? 53.910 -22.624 82.132 1.00 20.46 293 ALA C CA 1
ATOM 10859 C C . ALA C 1 293 ? 52.922 -21.453 82.051 1.00 21.03 293 ALA C C 1
ATOM 10860 O O . ALA C 1 293 ? 52.117 -21.235 82.959 1.00 21.30 293 ALA C O 1
ATOM 10862 N N . LYS C 1 294 ? 52.990 -20.714 80.946 1.00 19.97 294 LYS C N 1
ATOM 10863 C CA . LYS C 1 294 ? 52.129 -19.560 80.711 1.00 19.34 294 LYS C CA 1
ATOM 10864 C C . LYS C 1 294 ? 51.004 -19.868 79.721 1.00 18.92 294 LYS C C 1
ATOM 10865 O O . LYS C 1 294 ? 49.938 -19.248 79.771 1.00 19.13 294 LYS C O 1
ATOM 10871 N N . HIS C 1 295 ? 51.238 -20.840 78.841 1.00 17.62 295 HIS C N 1
ATOM 10872 C CA . HIS C 1 295 ? 50.262 -21.201 77.812 1.00 16.06 295 HIS C CA 1
ATOM 10873 C C . HIS C 1 295 ? 49.537 -22.536 77.973 1.00 16.27 295 HIS C C 1
ATOM 10874 O O . HIS C 1 295 ? 48.596 -22.814 77.225 1.00 15.80 295 HIS C O 1
ATOM 10881 N N . PHE C 1 296 ? 49.996 -23.373 78.904 1.00 15.99 296 PHE C N 1
ATOM 10882 C CA . PHE C 1 296 ? 49.406 -24.696 79.121 1.00 15.23 296 PHE C CA 1
ATOM 10883 C C . PHE C 1 296 ? 49.013 -25.029 80.553 1.00 15.47 296 PHE C C 1
ATOM 10884 O O . PHE C 1 296 ? 49.764 -24.771 81.498 1.00 15.85 296 PHE C O 1
ATOM 10892 N N . VAL C 1 297 ? 47.807 -25.581 80.694 1.00 15.03 297 VAL C N 1
ATOM 10893 C CA . VAL C 1 297 ? 47.287 -26.055 81.976 1.00 14.75 297 VAL C CA 1
ATOM 10894 C C . VAL C 1 297 ? 46.723 -27.457 81.725 1.00 15.32 297 VAL C C 1
ATOM 10895 O O . VAL C 1 297 ? 46.407 -27.800 80.579 1.00 15.00 297 VAL C O 1
ATOM 10899 N N . ALA C 1 298 ? 46.638 -28.265 82.781 1.00 14.15 298 ALA C N 1
ATOM 10900 C CA . ALA C 1 298 ? 46.128 -29.630 82.668 1.00 15.10 298 ALA C CA 1
ATOM 10901 C C . ALA C 1 298 ? 45.009 -29.957 83.646 1.00 14.07 298 ALA C C 1
ATOM 10902 O O . ALA C 1 298 ? 45.016 -29.499 84.786 1.00 14.26 298 ALA C O 1
ATOM 10904 N N . LEU C 1 299 ? 44.017 -30.705 83.157 1.00 13.67 299 LEU C N 1
ATOM 10905 C CA . LEU C 1 299 ? 42.873 -31.154 83.957 1.00 12.75 299 LEU C CA 1
ATOM 10906 C C . LEU C 1 299 ? 43.008 -32.671 83.902 1.00 14.13 299 LEU C C 1
ATOM 10907 O O . LEU C 1 299 ? 42.704 -33.285 82.873 1.00 13.58 299 LEU C O 1
ATOM 10912 N N . SER C 1 300 ? 43.490 -33.265 84.998 1.00 14.62 300 SER C N 1
ATOM 10913 C CA . SER C 1 300 ? 43.750 -34.711 85.049 1.00 14.98 300 SER C CA 1
ATOM 10914 C C . SER C 1 300 ? 43.744 -35.328 86.451 1.00 15.40 300 SER C C 1
ATOM 10915 O O . SER C 1 300 ? 43.566 -34.628 87.449 1.00 14.92 300 SER C O 1
ATOM 10918 N N . THR C 1 301 ? 43.912 -36.652 86.498 1.00 17.71 301 THR C N 1
ATOM 10919 C CA . THR C 1 301 ? 44.009 -37.418 87.750 1.00 19.25 301 THR C CA 1
ATOM 10920 C C . THR C 1 301 ? 45.443 -37.947 87.846 1.00 20.69 301 THR C C 1
ATOM 10921 O O . THR C 1 301 ? 45.925 -38.291 88.928 1.00 21.39 301 THR C O 1
ATOM 10925 N N . ASN C 1 302 ? 46.098 -38.025 86.686 1.00 22.24 302 ASN C N 1
ATOM 10926 C CA . ASN C 1 302 ? 47.455 -38.545 86.558 1.00 22.30 302 ASN C CA 1
ATOM 10927 C C . ASN C 1 302 ? 48.523 -37.462 86.718 1.00 22.34 302 ASN C C 1
ATOM 10928 O O . ASN C 1 302 ? 48.973 -36.869 85.737 1.00 21.86 302 ASN C O 1
ATOM 10933 N N . ASN C 1 303 ? 48.974 -37.272 87.958 1.00 22.43 303 ASN C N 1
ATOM 10934 C CA . ASN C 1 303 ? 49.996 -36.274 88.298 1.00 23.01 303 ASN C CA 1
ATOM 10935 C C . ASN C 1 303 ? 51.353 -36.508 87.643 1.00 23.52 303 ASN C C 1
ATOM 10936 O O . ASN C 1 303 ? 52.010 -35.553 87.223 1.00 23.77 303 ASN C O 1
ATOM 10941 N N . GLN C 1 304 ? 51.731 -37.782 87.516 1.00 24.70 304 GLN C N 1
ATOM 10942 C CA . GLN C 1 304 ? 53.004 -38.186 86.924 1.00 25.91 304 GLN C CA 1
ATOM 10943 C C . GLN C 1 304 ? 53.102 -37.910 85.422 1.00 25.49 304 GLN C C 1
ATOM 10944 O O . GLN C 1 304 ? 54.104 -37.356 84.965 1.00 25.56 304 GLN C O 1
ATOM 10950 N N . LYS C 1 305 ? 52.048 -38.245 84.677 1.00 25.14 305 LYS C N 1
ATOM 10951 C CA . LYS C 1 305 ? 52.025 -38.023 83.225 1.00 24.96 305 LYS C CA 1
ATOM 10952 C C . LYS C 1 305 ? 51.927 -36.545 82.848 1.00 23.97 305 LYS C C 1
ATOM 10953 O O . LYS C 1 305 ? 52.398 -36.143 81.783 1.00 24.06 305 LYS C O 1
ATOM 10959 N N . VAL C 1 306 ? 51.359 -35.741 83.754 1.00 23.29 306 VAL C N 1
ATOM 10960 C CA . VAL C 1 306 ? 51.234 -34.287 83.576 1.00 23.03 306 VAL C CA 1
ATOM 10961 C C . VAL C 1 306 ? 52.626 -33.665 83.752 1.00 24.27 306 VAL C C 1
ATOM 10962 O O . VAL C 1 306 ? 53.012 -32.774 82.991 1.00 24.48 306 VAL C O 1
ATOM 10966 N N . LYS C 1 307 ? 53.379 -34.199 84.718 1.00 26.09 307 LYS C N 1
ATOM 10967 C CA . LYS C 1 307 ? 54.747 -33.760 85.024 1.00 27.40 307 LYS C CA 1
ATOM 10968 C C . LYS C 1 307 ? 55.692 -34.121 83.869 1.00 27.69 307 LYS C C 1
ATOM 10969 O O . LYS C 1 307 ? 56.493 -33.286 83.439 1.00 27.46 307 LYS C O 1
ATOM 10975 N N . GLU C 1 308 ? 55.534 -35.337 83.339 1.00 28.58 308 GLU C N 1
ATOM 10976 C CA . GLU C 1 308 ? 56.340 -35.856 82.228 1.00 29.90 308 GLU C CA 1
ATOM 10977 C C . GLU C 1 308 ? 56.106 -35.119 80.907 1.00 30.29 308 GLU C C 1
ATOM 10978 O O . GLU C 1 308 ? 56.986 -35.094 80.040 1.00 31.09 308 GLU C O 1
ATOM 10984 N N . PHE C 1 309 ? 54.923 -34.513 80.773 1.00 29.73 309 PHE C N 1
ATOM 10985 C CA . PHE C 1 309 ? 54.549 -33.745 79.584 1.00 30.05 309 PHE C CA 1
ATOM 10986 C C . PHE C 1 309 ? 55.230 -32.368 79.601 1.00 30.03 309 PHE C C 1
ATOM 10987 O O . PHE C 1 309 ? 55.497 -31.794 78.544 1.00 30.72 309 PHE C O 1
ATOM 10995 N N . GLY C 1 310 ? 55.485 -31.840 80.797 1.00 30.14 310 GLY C N 1
ATOM 10996 C CA . GLY C 1 310 ? 56.139 -30.547 80.919 1.00 30.16 310 GLY C CA 1
ATOM 10997 C C . GLY C 1 310 ? 55.304 -29.450 81.545 1.00 29.71 310 GLY C C 1
ATOM 10998 O O . GLY C 1 310 ? 55.703 -28.286 81.535 1.00 29.81 310 GLY C O 1
ATOM 10999 N N . ILE C 1 311 ? 54.128 -29.811 82.056 1.00 29.93 311 ILE C N 1
ATOM 11000 C CA . ILE C 1 311 ? 53.236 -28.853 82.712 1.00 30.25 311 ILE C CA 1
ATOM 11001 C C . ILE C 1 311 ? 53.552 -28.831 84.210 1.00 31.33 311 ILE C C 1
ATOM 11002 O O . ILE C 1 311 ? 53.755 -29.883 84.827 1.00 31.91 311 ILE C O 1
ATOM 11007 N N . ASP C 1 312 ? 53.595 -27.622 84.770 1.00 32.48 312 ASP C N 1
ATOM 11008 C CA . ASP C 1 312 ? 53.880 -27.391 86.190 1.00 33.76 312 ASP C CA 1
ATOM 11009 C C . ASP C 1 312 ? 52.749 -27.899 87.085 1.00 33.78 312 ASP C C 1
ATOM 11010 O O . ASP C 1 312 ? 51.582 -27.912 86.672 1.00 32.32 312 ASP C O 1
ATOM 11015 N N . GLU C 1 313 ? 53.099 -28.316 88.304 1.00 33.54 313 GLU C N 1
ATOM 11016 C CA . GLU C 1 313 ? 52.131 -28.836 89.281 1.00 33.91 313 GLU C CA 1
ATOM 11017 C C . GLU C 1 313 ? 51.121 -27.791 89.766 1.00 32.71 313 GLU C C 1
ATOM 11018 O O . GLU C 1 313 ? 50.017 -28.143 90.195 1.00 32.26 313 GLU C O 1
ATOM 11024 N N . GLU C 1 314 ? 51.492 -26.512 89.653 1.00 31.68 314 GLU C N 1
ATOM 11025 C CA . GLU C 1 314 ? 50.627 -25.391 90.031 1.00 31.07 314 GLU C CA 1
ATOM 11026 C C . GLU C 1 314 ? 49.574 -25.152 88.947 1.00 28.88 314 GLU C C 1
ATOM 11027 O O . GLU C 1 314 ? 48.509 -24.585 89.211 1.00 29.62 314 GLU C O 1
ATOM 11033 N N . ASN C 1 315 ? 49.890 -25.598 87.733 1.00 27.19 315 ASN C N 1
ATOM 11034 C CA . ASN C 1 315 ? 49.013 -25.467 86.571 1.00 24.19 315 ASN C CA 1
ATOM 11035 C C . ASN C 1 315 ? 48.151 -26.716 86.347 1.00 22.49 315 ASN C C 1
ATOM 11036 O O . ASN C 1 315 ? 47.514 -26.860 85.298 1.00 19.89 315 ASN C O 1
ATOM 11041 N N . MET C 1 316 ? 48.154 -27.624 87.323 1.00 19.33 316 MET C N 1
ATOM 11042 C CA . MET C 1 316 ? 47.356 -28.843 87.243 1.00 19.16 316 MET C CA 1
ATOM 11043 C C . MET C 1 316 ? 46.118 -28.726 88.123 1.00 18.29 316 MET C C 1
ATOM 11044 O O . MET C 1 316 ? 46.202 -28.329 89.290 1.00 18.50 316 MET C O 1
ATOM 11049 N N . PHE C 1 317 ? 44.969 -29.041 87.526 1.00 16.36 317 PHE C N 1
ATOM 11050 C CA . PHE C 1 317 ? 43.676 -29.004 88.203 1.00 16.22 317 PHE C CA 1
ATOM 11051 C C . PHE C 1 317 ? 43.255 -30.452 88.362 1.00 16.66 317 PHE C C 1
ATOM 11052 O O . PHE C 1 317 ? 42.910 -31.144 87.400 1.00 15.95 317 PHE C O 1
ATOM 11060 N N . GLN C 1 318 ? 43.311 -30.886 89.614 1.00 15.70 318 GLN C N 1
ATOM 11061 C CA . GLN C 1 318 ? 43.037 -32.249 90.023 1.00 16.42 318 GLN C CA 1
ATOM 11062 C C . GLN C 1 318 ? 41.545 -32.628 90.113 1.00 16.87 318 GLN C C 1
ATOM 11063 O O . GLN C 1 318 ? 40.702 -31.816 90.517 1.00 17.31 318 GLN C O 1
ATOM 11069 N N . PHE C 1 319 ? 41.320 -33.888 89.721 1.00 16.59 319 PHE C N 1
ATOM 11070 C CA . PHE C 1 319 ? 40.022 -34.601 89.829 1.00 16.57 319 PHE C CA 1
ATOM 11071 C C . PHE C 1 319 ? 40.375 -36.092 90.017 1.00 16.99 319 PHE C C 1
ATOM 11072 O O . PHE C 1 319 ? 41.496 -36.526 89.711 1.00 18.97 319 PHE C O 1
ATOM 11080 N N . TRP C 1 320 ? 39.424 -36.857 90.535 1.00 16.76 320 TRP C N 1
ATOM 11081 C CA . TRP C 1 320 ? 39.702 -38.240 90.991 1.00 17.11 320 TRP C CA 1
ATOM 11082 C C . TRP C 1 320 ? 39.055 -39.348 90.133 1.00 17.21 320 TRP C C 1
ATOM 11083 O O . TRP C 1 320 ? 38.264 -39.075 89.219 1.00 17.10 320 TRP C O 1
ATOM 11094 N N . ASP C 1 321 ? 39.452 -40.580 90.501 1.00 17.53 321 ASP C N 1
ATOM 11095 C CA . ASP C 1 321 ? 39.079 -41.825 89.787 1.00 17.14 321 ASP C CA 1
ATOM 11096 C C . ASP C 1 321 ? 37.588 -42.127 89.864 1.00 15.81 321 ASP C C 1
ATOM 11097 O O . ASP C 1 321 ? 37.036 -42.795 88.988 1.00 15.73 321 ASP C O 1
ATOM 11102 N N . TRP C 1 322 ? 36.950 -41.581 90.898 1.00 14.38 322 TRP C N 1
ATOM 11103 C CA . TRP C 1 322 ? 35.521 -41.757 91.122 1.00 14.41 322 TRP C CA 1
ATOM 11104 C C . TRP C 1 322 ? 34.647 -40.819 90.285 1.00 13.25 322 TRP C C 1
ATOM 11105 O O . TRP C 1 322 ? 33.419 -40.801 90.427 1.00 14.19 322 TRP C O 1
ATOM 11116 N N . VAL C 1 323 ? 35.302 -40.037 89.429 1.00 13.76 323 VAL C N 1
ATOM 11117 C CA . VAL C 1 323 ? 34.628 -39.119 88.516 1.00 12.98 323 VAL C CA 1
ATOM 11118 C C . VAL C 1 323 ? 34.729 -39.752 87.121 1.00 11.97 323 VAL C C 1
ATOM 11119 O O . VAL C 1 323 ? 35.799 -39.737 86.512 1.00 13.46 323 VAL C O 1
ATOM 11123 N N . GLY C 1 324 ? 33.622 -40.310 86.629 1.00 12.75 324 GLY C N 1
ATOM 11124 C CA . GLY C 1 324 ? 33.607 -40.903 85.297 1.00 12.76 324 GLY C CA 1
ATOM 11125 C C . GLY C 1 324 ? 33.710 -39.784 84.276 1.00 13.12 324 GLY C C 1
ATOM 11126 O O . GLY C 1 324 ? 33.249 -38.674 84.551 1.00 12.84 324 GLY C O 1
ATOM 11127 N N . GLY C 1 325 ? 34.342 -40.050 83.133 1.00 13.91 325 GLY C N 1
ATOM 11128 C CA . GLY C 1 325 ? 34.495 -39.023 82.106 1.00 13.26 325 GLY C CA 1
ATOM 11129 C C . GLY C 1 325 ? 33.189 -38.388 81.643 1.00 12.29 325 GLY C C 1
ATOM 11130 O O . GLY C 1 325 ? 33.090 -37.165 81.533 1.00 13.29 325 GLY C O 1
ATOM 11131 N N . ARG C 1 326 ? 32.172 -39.214 81.410 1.00 12.09 326 ARG C N 1
ATOM 11132 C CA . ARG C 1 326 ? 30.856 -38.736 80.959 1.00 11.62 326 ARG C CA 1
ATOM 11133 C C . ARG C 1 326 ? 30.030 -38.105 82.081 1.00 11.76 326 ARG C C 1
ATOM 11134 O O . ARG C 1 326 ? 28.862 -37.752 81.890 1.00 11.44 326 ARG C O 1
ATOM 11142 N N . TYR C 1 327 ? 30.659 -37.990 83.251 1.00 11.43 327 TYR C N 1
ATOM 11143 C CA . TYR C 1 327 ? 30.062 -37.396 84.455 1.00 11.34 327 TYR C CA 1
ATOM 11144 C C . TYR C 1 327 ? 31.050 -36.376 85.045 1.00 11.40 327 TYR C C 1
ATOM 11145 O O . TYR C 1 327 ? 30.939 -36.008 86.217 1.00 12.24 327 TYR C O 1
ATOM 11154 N N . SER C 1 328 ? 31.988 -35.900 84.223 1.00 12.12 328 SER C N 1
ATOM 11155 C CA . SER C 1 328 ? 33.058 -35.004 84.684 1.00 11.83 328 SER C CA 1
ATOM 11156 C C . SER C 1 328 ? 32.943 -33.497 84.476 1.00 11.67 328 SER C C 1
ATOM 11157 O O . SER C 1 328 ? 33.816 -32.753 84.922 1.00 12.37 328 SER C O 1
ATOM 11160 N N . MET C 1 329 ? 31.888 -33.023 83.819 1.00 11.80 329 MET C N 1
ATOM 11161 C CA . MET C 1 329 ? 31.760 -31.575 83.553 1.00 11.08 329 MET C CA 1
ATOM 11162 C C . MET C 1 329 ? 31.692 -30.703 84.814 1.00 10.69 329 MET C C 1
ATOM 11163 O O . MET C 1 329 ? 31.992 -29.512 84.778 1.00 12.34 329 MET C O 1
ATOM 11168 N N . TRP C 1 330 ? 31.365 -31.348 85.930 1.00 11.14 330 TRP C N 1
ATOM 11169 C CA . TRP C 1 330 ? 31.224 -30.709 87.239 1.00 12.02 330 TRP C CA 1
ATOM 11170 C C . TRP C 1 330 ? 32.551 -30.530 87.968 1.00 12.86 330 TRP C C 1
ATOM 11171 O O . TRP C 1 330 ? 32.642 -29.751 88.920 1.00 13.20 330 TRP C O 1
ATOM 11182 N N . SER C 1 331 ? 33.559 -31.281 87.531 1.00 12.28 331 SER C N 1
ATOM 11183 C CA . SER C 1 331 ? 34.900 -31.252 88.124 1.00 12.79 331 SER C CA 1
ATOM 11184 C C . SER C 1 331 ? 35.810 -30.215 87.462 1.00 13.30 331 SER C C 1
ATOM 11185 O O . SER C 1 331 ? 35.340 -29.266 86.822 1.00 12.75 331 SER C O 1
ATOM 11188 N N . ALA C 1 332 ? 37.118 -30.458 87.577 1.00 12.64 332 ALA C N 1
ATOM 11189 C CA . ALA C 1 332 ? 38.175 -29.644 86.984 1.00 13.10 332 ALA C CA 1
ATOM 11190 C C . ALA C 1 332 ? 38.006 -29.571 85.459 1.00 12.26 332 ALA C C 1
ATOM 11191 O O . ALA C 1 332 ? 38.407 -28.587 84.840 1.00 11.83 332 ALA C O 1
ATOM 11193 N N . ILE C 1 333 ? 37.350 -30.590 84.884 1.00 12.31 333 ILE C N 1
ATOM 11194 C CA . ILE C 1 333 ? 37.063 -30.682 83.436 1.00 12.48 333 ILE C CA 1
ATOM 11195 C C . ILE C 1 333 ? 36.203 -29.499 82.986 1.00 13.00 333 ILE C C 1
ATOM 11196 O O . ILE C 1 333 ? 36.285 -29.057 81.837 1.00 12.68 333 ILE C O 1
ATOM 11201 N N . GLY C 1 334 ? 35.455 -28.953 83.943 1.00 11.91 334 GLY C N 1
ATOM 11202 C CA . GLY C 1 334 ? 34.608 -27.807 83.690 1.00 12.28 334 GLY C CA 1
ATOM 11203 C C . GLY C 1 334 ? 35.323 -26.468 83.705 1.00 12.13 334 GLY C C 1
ATOM 11204 O O . GLY C 1 334 ? 34.650 -25.439 83.704 1.00 13.80 334 GLY C O 1
ATOM 11205 N N . LEU C 1 335 ? 36.664 -26.461 83.704 1.00 12.06 335 LEU C N 1
ATOM 11206 C CA . LEU C 1 335 ? 37.429 -25.201 83.695 1.00 12.35 335 LEU C CA 1
ATOM 11207 C C . LEU C 1 335 ? 37.093 -24.304 82.487 1.00 12.47 335 LEU C C 1
ATOM 11208 O O . LEU C 1 335 ? 36.884 -23.104 82.688 1.00 12.59 335 LEU C O 1
ATOM 11213 N N . PRO C 1 336 ? 37.010 -24.858 81.241 1.00 12.93 336 PRO C N 1
ATOM 11214 C CA . PRO C 1 336 ? 36.665 -23.941 80.143 1.00 12.97 336 PRO C CA 1
ATOM 11215 C C . PRO C 1 336 ? 35.249 -23.351 80.287 1.00 12.68 336 PRO C C 1
ATOM 11216 O O . PRO C 1 336 ? 35.006 -22.234 79.828 1.00 14.16 336 PRO C O 1
ATOM 11220 N N . ILE C 1 337 ? 34.363 -24.064 80.999 1.00 12.07 337 ILE C N 1
ATOM 11221 C CA . ILE C 1 337 ? 32.991 -23.588 81.251 1.00 11.63 337 ILE C CA 1
ATOM 11222 C C . ILE C 1 337 ? 33.070 -22.410 82.222 1.00 12.42 337 ILE C C 1
ATOM 11223 O O . ILE C 1 337 ? 32.473 -21.366 81.970 1.00 13.41 337 ILE C O 1
ATOM 11228 N N . MET C 1 338 ? 33.876 -22.558 83.276 1.00 12.48 338 MET C N 1
ATOM 11229 C CA . MET C 1 338 ? 34.054 -21.499 84.275 1.00 12.55 338 MET C CA 1
ATOM 11230 C C . MET C 1 338 ? 34.765 -20.270 83.696 1.00 13.27 338 MET C C 1
ATOM 11231 O O . MET C 1 338 ? 34.437 -19.142 84.062 1.00 13.13 338 MET C O 1
ATOM 11236 N N . ILE C 1 339 ? 35.720 -20.487 82.787 1.00 13.49 339 ILE C N 1
ATOM 11237 C CA . ILE C 1 339 ? 36.440 -19.378 82.139 1.00 13.49 339 ILE C CA 1
ATOM 11238 C C . ILE C 1 339 ? 35.452 -18.583 81.277 1.00 13.22 339 ILE C C 1
ATOM 11239 O O . ILE C 1 339 ? 35.500 -17.354 81.238 1.00 13.84 339 ILE C O 1
ATOM 11244 N N . SER C 1 340 ? 34.513 -19.297 80.658 1.00 13.43 340 SER C N 1
ATOM 11245 C CA . SER C 1 340 ? 33.509 -18.674 79.809 1.00 12.67 340 SER C CA 1
ATOM 11246 C C . SER C 1 340 ? 32.401 -17.941 80.568 1.00 12.39 340 SER C C 1
ATOM 11247 O O . SER C 1 340 ? 32.163 -16.760 80.313 1.00 12.47 340 SER C O 1
ATOM 11250 N N . ILE C 1 341 ? 31.777 -18.618 81.534 1.00 12.90 341 ILE C N 1
ATOM 11251 C CA . ILE C 1 341 ? 30.659 -18.036 82.277 1.00 11.28 341 ILE C CA 1
ATOM 11252 C C . ILE C 1 341 ? 30.934 -17.411 83.646 1.00 12.28 341 ILE C C 1
ATOM 11253 O O . ILE C 1 341 ? 30.067 -16.721 84.188 1.00 12.45 341 ILE C O 1
ATOM 11258 N N . GLY C 1 342 ? 32.126 -17.653 84.195 1.00 13.46 342 GLY C N 1
ATOM 11259 C CA . GLY C 1 342 ? 32.483 -17.110 85.500 1.00 14.27 342 GLY C CA 1
ATOM 11260 C C . GLY C 1 342 ? 32.194 -18.049 86.653 1.00 14.58 342 GLY C C 1
ATOM 11261 O O . GLY C 1 342 ? 31.365 -18.954 86.525 1.00 15.19 342 GLY C O 1
ATOM 11262 N N . TYR C 1 343 ? 32.850 -17.800 87.789 1.00 14.73 343 TYR C N 1
ATOM 11263 C CA . TYR C 1 343 ? 32.695 -18.612 89.000 1.00 15.03 343 TYR C CA 1
ATOM 11264 C C . TYR C 1 343 ? 31.268 -18.720 89.535 1.00 14.62 343 TYR C C 1
ATOM 11265 O O . TYR C 1 343 ? 30.794 -19.832 89.760 1.00 15.23 343 TYR C O 1
ATOM 11274 N N . GLU C 1 344 ? 30.607 -17.581 89.757 1.00 15.02 344 GLU C N 1
ATOM 11275 C CA . GLU C 1 344 ? 29.245 -17.571 90.299 1.00 15.74 344 GLU C CA 1
ATOM 11276 C C . GLU C 1 344 ? 28.228 -18.312 89.439 1.00 14.02 344 GLU C C 1
ATOM 11277 O O . GLU C 1 344 ? 27.367 -19.014 89.969 1.00 15.41 344 GLU C O 1
ATOM 11283 N N . ASN C 1 345 ? 28.386 -18.219 88.117 1.00 14.49 345 ASN C N 1
ATOM 11284 C CA . ASN C 1 345 ? 27.499 -18.921 87.192 1.00 13.45 345 ASN C CA 1
ATOM 11285 C C . ASN C 1 345 ? 27.814 -20.419 87.185 1.00 13.62 345 ASN C C 1
ATOM 11286 O O . ASN C 1 345 ? 26.914 -21.241 86.997 1.00 13.88 345 ASN C O 1
ATOM 11291 N N . PHE C 1 346 ? 29.083 -20.768 87.426 1.00 13.47 346 PHE C N 1
ATOM 11292 C CA . PHE C 1 346 ? 29.486 -22.178 87.496 1.00 12.33 346 PHE C CA 1
ATOM 11293 C C . PHE C 1 346 ? 28.936 -22.780 88.796 1.00 13.64 346 PHE C C 1
ATOM 11294 O O . PHE C 1 346 ? 28.554 -23.950 88.817 1.00 13.37 346 PHE C O 1
ATOM 11302 N N . VAL C 1 347 ? 28.886 -21.974 89.863 1.00 14.54 347 VAL C N 1
ATOM 11303 C CA . VAL C 1 347 ? 28.343 -22.415 91.158 1.00 14.23 347 VAL C CA 1
ATOM 11304 C C . VAL C 1 347 ? 26.842 -22.658 90.998 1.00 14.15 347 VAL C C 1
ATOM 11305 O O . VAL C 1 347 ? 26.313 -23.606 91.566 1.00 14.12 347 VAL C O 1
ATOM 11309 N N . GLU C 1 348 ? 26.187 -21.830 90.178 1.00 13.54 348 GLU C N 1
ATOM 11310 C CA . GLU C 1 348 ? 24.757 -21.978 89.896 1.00 13.70 348 GLU C CA 1
ATOM 11311 C C . GLU C 1 348 ? 24.513 -23.287 89.145 1.00 13.30 348 GLU C C 1
ATOM 11312 O O . GLU C 1 348 ? 23.550 -23.997 89.447 1.00 13.04 348 GLU C O 1
ATOM 11318 N N . LEU C 1 349 ? 25.437 -23.635 88.238 1.00 12.34 349 LEU C N 1
ATOM 11319 C CA . LEU C 1 349 ? 25.378 -24.882 87.461 1.00 12.06 349 LEU C CA 1
ATOM 11320 C C . LEU C 1 349 ? 25.494 -26.087 88.403 1.00 12.70 349 LEU C C 1
ATOM 11321 O O . LEU C 1 349 ? 24.737 -27.055 88.279 1.00 13.84 349 LEU C O 1
ATOM 11326 N N . LEU C 1 350 ? 26.403 -25.984 89.373 1.00 12.88 350 LEU C N 1
ATOM 11327 C CA . LEU C 1 350 ? 26.613 -27.037 90.367 1.00 12.55 350 LEU C CA 1
ATOM 11328 C C . LEU C 1 350 ? 25.410 -27.165 91.302 1.00 13.39 350 LEU C C 1
ATOM 11329 O O . LEU C 1 350 ? 24.993 -28.277 91.629 1.00 13.68 350 LEU C O 1
ATOM 11334 N N . THR C 1 351 ? 24.823 -26.021 91.668 1.00 13.36 351 THR C N 1
ATOM 11335 C CA . THR C 1 351 ? 23.670 -25.969 92.573 1.00 13.65 351 THR C CA 1
ATOM 11336 C C . THR C 1 351 ? 22.408 -26.585 91.969 1.00 14.10 351 THR C C 1
ATOM 11337 O O . THR C 1 351 ? 21.649 -27.242 92.680 1.00 13.36 351 THR C O 1
ATOM 11341 N N . GLY C 1 352 ? 22.216 -26.411 90.657 1.00 13.32 352 GLY C N 1
ATOM 11342 C CA . GLY C 1 352 ? 21.063 -26.992 89.983 1.00 12.26 352 GLY C CA 1
ATOM 11343 C C . GLY C 1 352 ? 21.127 -28.502 90.009 1.00 12.23 352 GLY C C 1
ATOM 11344 O O . GLY C 1 352 ? 20.112 -29.178 90.187 1.00 13.64 352 GLY C O 1
ATOM 11345 N N . ALA C 1 353 ? 22.347 -29.018 89.879 1.00 12.92 353 ALA C N 1
ATOM 11346 C CA . ALA C 1 353 ? 22.598 -30.449 89.916 1.00 11.79 353 ALA C CA 1
ATOM 11347 C C . ALA C 1 353 ? 22.370 -30.979 91.322 1.00 13.07 353 ALA C C 1
ATOM 11348 O O . ALA C 1 353 ? 21.717 -32.008 91.493 1.00 13.73 353 ALA C O 1
ATOM 11350 N N . HIS C 1 354 ? 22.809 -30.197 92.312 1.00 14.39 354 HIS C N 1
ATOM 11351 C CA . HIS C 1 354 ? 22.663 -30.529 93.731 1.00 14.45 354 HIS C CA 1
ATOM 11352 C C . HIS C 1 354 ? 21.190 -30.619 94.145 1.00 13.01 354 HIS C C 1
ATOM 11353 O O . HIS C 1 354 ? 20.811 -31.547 94.857 1.00 13.61 354 HIS C O 1
ATOM 11360 N N . VAL C 1 355 ? 20.371 -29.675 93.668 1.00 13.98 355 VAL C N 1
ATOM 11361 C CA . VAL C 1 355 ? 18.932 -29.641 93.970 1.00 14.07 355 VAL C CA 1
ATOM 11362 C C . VAL C 1 355 ? 18.247 -30.912 93.453 1.00 13.88 355 VAL C C 1
ATOM 11363 O O . VAL C 1 355 ? 17.421 -31.504 94.151 1.00 13.05 355 VAL C O 1
ATOM 11367 N N . ILE C 1 356 ? 18.644 -31.351 92.259 1.00 13.11 356 ILE C N 1
ATOM 11368 C CA . ILE C 1 356 ? 18.090 -32.566 91.671 1.00 13.91 356 ILE C CA 1
ATOM 11369 C C . ILE C 1 356 ? 18.647 -33.821 92.347 1.00 13.91 356 ILE C C 1
ATOM 11370 O O . ILE C 1 356 ? 17.925 -34.812 92.460 1.00 14.07 356 ILE C O 1
ATOM 11375 N N . ASP C 1 357 ? 19.881 -33.746 92.865 1.00 14.58 357 ASP C N 1
ATOM 11376 C CA . ASP C 1 357 ? 20.496 -34.878 93.584 1.00 14.69 357 ASP C CA 1
ATOM 11377 C C . ASP C 1 357 ? 19.712 -35.136 94.873 1.00 15.18 357 ASP C C 1
ATOM 11378 O O . ASP C 1 357 ? 19.417 -36.286 95.202 1.00 14.94 357 ASP C O 1
ATOM 11383 N N . GLU C 1 358 ? 19.341 -34.049 95.560 1.00 16.71 358 GLU C N 1
ATOM 11384 C CA . GLU C 1 358 ? 18.573 -34.105 96.808 1.00 17.48 358 GLU C CA 1
ATOM 11385 C C . GLU C 1 358 ? 17.132 -34.537 96.561 1.00 18.00 358 GLU C C 1
ATOM 11386 O O . GLU C 1 358 ? 16.524 -35.227 97.384 1.00 18.15 358 GLU C O 1
ATOM 11392 N N . HIS C 1 359 ? 16.602 -34.153 95.401 1.00 16.07 359 HIS C N 1
ATOM 11393 C CA . HIS C 1 359 ? 15.242 -34.516 95.006 1.00 15.37 359 HIS C CA 1
ATOM 11394 C C . HIS C 1 359 ? 15.175 -36.014 94.711 1.00 15.46 359 HIS C C 1
ATOM 11395 O O . HIS C 1 359 ? 14.223 -36.692 95.079 1.00 16.04 359 HIS C O 1
ATOM 11402 N N . PHE C 1 360 ? 16.197 -36.490 94.004 1.00 15.64 360 PHE C N 1
ATOM 11403 C CA . PHE C 1 360 ? 16.309 -37.887 93.588 1.00 15.56 360 PHE C CA 1
ATOM 11404 C C . PHE C 1 360 ? 16.521 -38.851 94.755 1.00 17.93 360 PHE C C 1
ATOM 11405 O O . PHE C 1 360 ? 16.099 -40.010 94.703 1.00 18.51 360 PHE C O 1
ATOM 11413 N N . ALA C 1 361 ? 17.201 -38.364 95.785 1.00 18.79 361 ALA C N 1
ATOM 11414 C CA . ALA C 1 361 ? 17.542 -39.174 96.952 1.00 21.01 361 ALA C CA 1
ATOM 11415 C C . ALA C 1 361 ? 16.533 -39.153 98.093 1.00 22.67 361 ALA C C 1
ATOM 11416 O O . ALA C 1 361 ? 16.637 -39.949 99.028 1.00 25.25 361 ALA C O 1
ATOM 11418 N N . ASN C 1 362 ? 15.573 -38.233 98.047 1.00 23.37 362 ASN C N 1
ATOM 11419 C CA . ASN C 1 362 ? 14.616 -38.100 99.151 1.00 24.05 362 ASN C CA 1
ATOM 11420 C C . ASN C 1 362 ? 13.147 -38.113 98.747 1.00 23.58 362 ASN C C 1
ATOM 11421 O O . ASN C 1 362 ? 12.278 -38.534 99.519 1.00 23.80 362 ASN C O 1
ATOM 11426 N N . ALA C 1 363 ? 12.866 -37.634 97.535 1.00 22.46 363 ALA C N 1
ATOM 11427 C CA . ALA C 1 363 ? 11.492 -37.562 97.027 1.00 21.64 363 ALA C CA 1
ATOM 11428 C C . ALA C 1 363 ? 10.838 -38.937 96.922 1.00 21.52 363 ALA C C 1
ATOM 11429 O O . ALA C 1 363 ? 11.498 -39.893 96.499 1.00 20.86 363 ALA C O 1
ATOM 11431 N N . PRO C 1 364 ? 9.543 -39.061 97.317 1.00 21.47 364 PRO C N 1
ATOM 11432 C CA . PRO C 1 364 ? 8.816 -40.340 97.247 1.00 21.02 364 PRO C CA 1
ATOM 11433 C C . PRO C 1 364 ? 8.758 -40.883 95.802 1.00 21.44 364 PRO C C 1
ATOM 11434 O O . PRO C 1 364 ? 8.683 -40.086 94.857 1.00 19.17 364 PRO C O 1
ATOM 11438 N N . PRO C 1 365 ? 8.843 -42.224 95.613 1.00 21.55 365 PRO C N 1
ATOM 11439 C CA . PRO C 1 365 ? 8.811 -42.877 94.296 1.00 22.05 365 PRO C CA 1
ATOM 11440 C C . PRO C 1 365 ? 7.850 -42.366 93.218 1.00 21.99 365 PRO C C 1
ATOM 11441 O O . PRO C 1 365 ? 8.265 -42.130 92.075 1.00 21.67 365 PRO C O 1
ATOM 11445 N N . GLU C 1 366 ? 6.599 -42.125 93.604 1.00 22.12 366 GLU C N 1
ATOM 11446 C CA . GLU C 1 366 ? 5.559 -41.649 92.689 1.00 22.63 366 GLU C CA 1
ATOM 11447 C C . GLU C 1 366 ? 5.688 -40.181 92.249 1.00 21.39 366 GLU C C 1
ATOM 11448 O O . GLU C 1 366 ? 4.994 -39.747 91.323 1.00 21.73 366 GLU C O 1
ATOM 11454 N N . GLN C 1 367 ? 6.562 -39.431 92.925 1.00 20.60 367 GLN C N 1
ATOM 11455 C CA . GLN C 1 367 ? 6.816 -38.014 92.625 1.00 19.31 367 GLN C CA 1
ATOM 11456 C C . GLN C 1 367 ? 8.312 -37.745 92.380 1.00 17.33 367 GLN C C 1
ATOM 11457 O O . GLN C 1 367 ? 8.771 -36.603 92.468 1.00 16.76 367 GLN C O 1
ATOM 11463 N N . ASN C 1 368 ? 9.055 -38.804 92.055 1.00 16.03 368 ASN C N 1
ATOM 11464 C CA . ASN C 1 368 ? 10.500 -38.734 91.810 1.00 14.75 368 ASN C CA 1
ATOM 11465 C C . ASN C 1 368 ? 10.732 -38.715 90.289 1.00 14.44 368 ASN C C 1
ATOM 11466 O O . ASN C 1 368 ? 10.589 -39.737 89.605 1.00 15.67 368 ASN C O 1
ATOM 11471 N N . VAL C 1 369 ? 11.092 -37.539 89.796 1.00 14.21 369 VAL C N 1
ATOM 11472 C CA . VAL C 1 369 ? 11.261 -37.292 88.349 1.00 14.96 369 VAL C CA 1
ATOM 11473 C C . VAL C 1 369 ? 12.282 -38.259 87.694 1.00 13.85 369 VAL C C 1
ATOM 11474 O O . VAL C 1 369 ? 11.940 -39.039 86.796 1.00 14.99 369 VAL C O 1
ATOM 11478 N N . PRO C 1 370 ? 13.592 -38.310 88.033 1.00 13.40 370 PRO C N 1
ATOM 11479 C CA . PRO C 1 370 ? 14.507 -39.234 87.353 1.00 13.69 370 PRO C CA 1
ATOM 11480 C C . PRO C 1 370 ? 14.072 -40.709 87.435 1.00 13.20 370 PRO C C 1
ATOM 11481 O O . PRO C 1 370 ? 14.366 -41.499 86.487 1.00 12.65 370 PRO C O 1
ATOM 11485 N N . LEU C 1 371 ? 13.399 -41.119 88.512 1.00 14.29 371 LEU C N 1
ATOM 11486 C CA . LEU C 1 371 ? 12.928 -42.540 88.664 1.00 14.47 371 LEU C CA 1
ATOM 11487 C C . LEU C 1 371 ? 11.794 -42.803 87.672 1.00 14.14 371 LEU C C 1
ATOM 11488 O O . LEU C 1 371 ? 11.810 -43.814 86.975 1.00 14.43 371 LEU C O 1
ATOM 11493 N N . LEU C 1 372 ? 10.858 -41.857 87.571 1.00 14.07 372 LEU C N 1
ATOM 11494 C CA . LEU C 1 372 ? 9.719 -41.973 86.658 1.00 14.32 372 LEU C CA 1
ATOM 11495 C C . LEU C 1 372 ? 10.147 -41.956 85.191 1.00 13.27 372 LEU C C 1
ATOM 11496 O O . LEU C 1 372 ? 9.672 -42.767 84.395 1.00 13.19 372 LEU C O 1
ATOM 11501 N N . LEU C 1 373 ? 11.120 -41.100 84.871 1.00 14.48 373 LEU C N 1
ATOM 11502 C CA . LEU C 1 373 ? 11.657 -40.983 83.512 1.00 14.18 373 LEU C CA 1
ATOM 11503 C C . LEU C 1 373 ? 12.320 -42.306 83.106 1.00 13.90 373 LEU C C 1
ATOM 11504 O O . LEU C 1 373 ? 12.123 -42.802 81.992 1.00 14.69 373 LEU C O 1
ATOM 11509 N N . ALA C 1 374 ? 13.005 -42.922 84.067 1.00 13.93 374 ALA C N 1
ATOM 11510 C CA . ALA C 1 374 ? 13.684 -44.197 83.861 1.00 13.28 374 ALA C CA 1
ATOM 11511 C C . ALA C 1 374 ? 12.731 -45.372 83.671 1.00 12.66 374 ALA C C 1
ATOM 11512 O O . ALA C 1 374 ? 12.952 -46.218 82.801 1.00 12.66 374 ALA C O 1
ATOM 11514 N N . LEU C 1 375 ? 11.649 -45.379 84.448 1.00 14.06 375 LEU C N 1
ATOM 11515 C CA . LEU C 1 375 ? 10.635 -46.428 84.384 1.00 13.99 375 LEU C CA 1
ATOM 11516 C C . LEU C 1 375 ? 9.811 -46.386 83.099 1.00 13.68 375 LEU C C 1
ATOM 11517 O O . LEU C 1 375 ? 9.463 -47.434 82.551 1.00 13.38 375 LEU C O 1
ATOM 11522 N N . VAL C 1 376 ? 9.546 -45.173 82.601 1.00 12.93 376 VAL C N 1
ATOM 11523 C CA . VAL C 1 376 ? 8.817 -44.971 81.341 1.00 12.64 376 VAL C CA 1
ATOM 11524 C C . VAL C 1 376 ? 9.706 -45.542 80.227 1.00 12.05 376 VAL C C 1
ATOM 11525 O O . VAL C 1 376 ? 9.216 -46.229 79.329 1.00 11.49 376 VAL C O 1
ATOM 11529 N N . GLY C 1 377 ? 11.018 -45.323 80.364 1.00 11.60 377 GLY C N 1
ATOM 11530 C CA . GLY C 1 377 ? 11.994 -45.828 79.407 1.00 13.10 377 GLY C CA 1
ATOM 11531 C C . GLY C 1 377 ? 12.077 -47.350 79.402 1.00 12.06 377 GLY C C 1
ATOM 11532 O O . GLY C 1 377 ? 12.077 -47.956 78.333 1.00 13.16 377 GLY C O 1
ATOM 11533 N N . VAL C 1 378 ? 12.079 -47.961 80.591 1.00 13.01 378 VAL C N 1
ATOM 11534 C CA . VAL C 1 378 ? 12.134 -49.427 80.749 1.00 13.40 378 VAL C CA 1
ATOM 11535 C C . VAL C 1 378 ? 10.878 -50.063 80.139 1.00 13.79 378 VAL C C 1
ATOM 11536 O O . VAL C 1 378 ? 10.962 -51.096 79.462 1.00 12.92 378 VAL C O 1
ATOM 11540 N N . TRP C 1 379 ? 9.741 -49.395 80.326 1.00 13.11 379 TRP C N 1
ATOM 11541 C CA . TRP C 1 379 ? 8.463 -49.851 79.790 1.00 13.17 379 TRP C CA 1
ATOM 11542 C C . TRP C 1 379 ? 8.521 -49.931 78.259 1.00 12.81 379 TRP C C 1
ATOM 11543 O O . TRP C 1 379 ? 8.141 -50.937 77.672 1.00 12.69 379 TRP C O 1
ATOM 11554 N N . TYR C 1 380 ? 9.106 -48.914 77.632 1.00 12.36 380 TYR C N 1
ATOM 11555 C CA . TYR C 1 380 ? 9.221 -48.898 76.180 1.00 11.63 380 TYR C CA 1
ATOM 11556 C C . TYR C 1 380 ? 10.303 -49.785 75.585 1.00 12.34 380 TYR C C 1
ATOM 11557 O O . TYR C 1 380 ? 10.069 -50.443 74.567 1.00 14.24 380 TYR C O 1
ATOM 11566 N N . ILE C 1 381 ? 11.453 -49.861 76.253 1.00 12.70 381 ILE C N 1
ATOM 11567 C CA . ILE C 1 381 ? 12.575 -50.678 75.785 1.00 13.49 381 ILE C CA 1
ATOM 11568 C C . ILE C 1 381 ? 12.325 -52.180 75.943 1.00 13.40 381 ILE C C 1
ATOM 11569 O O . ILE C 1 381 ? 12.404 -52.935 74.973 1.00 12.78 381 ILE C O 1
ATOM 11574 N N . ASN C 1 382 ? 11.980 -52.585 77.159 1.00 14.46 382 ASN C N 1
ATOM 11575 C CA . ASN C 1 382 ? 11.791 -53.996 77.479 1.00 14.73 382 ASN C CA 1
ATOM 11576 C C . ASN C 1 382 ? 10.424 -54.619 77.200 1.00 15.96 382 ASN C C 1
ATOM 11577 O O . ASN C 1 382 ? 10.299 -55.843 77.141 1.00 16.33 382 ASN C O 1
ATOM 11582 N N . PHE C 1 383 ? 9.389 -53.808 77.039 1.00 15.65 383 PHE C N 1
ATOM 11583 C CA . PHE C 1 383 ? 8.081 -54.394 76.797 1.00 15.71 383 PHE C CA 1
ATOM 11584 C C . PHE C 1 383 ? 7.559 -54.105 75.408 1.00 16.48 383 PHE C C 1
ATOM 11585 O O . PHE C 1 383 ? 7.045 -55.003 74.740 1.00 17.85 383 PHE C O 1
ATOM 11593 N N . PHE C 1 384 ? 7.768 -52.876 74.941 1.00 15.66 384 PHE C N 1
ATOM 11594 C CA . PHE C 1 384 ? 7.368 -52.496 73.587 1.00 14.91 384 PHE C CA 1
ATOM 11595 C C . PHE C 1 384 ? 8.458 -52.848 72.574 1.00 15.32 384 PHE C C 1
ATOM 11596 O O . PHE C 1 384 ? 8.189 -52.954 71.377 1.00 16.43 384 PHE C O 1
ATOM 11604 N N . GLY C 1 385 ? 9.687 -53.020 73.066 1.00 14.25 385 GLY C N 1
ATOM 11605 C CA . GLY C 1 385 ? 10.807 -53.362 72.203 1.00 15.36 385 GLY C CA 1
ATOM 11606 C C . GLY C 1 385 ? 11.363 -52.190 71.413 1.00 15.46 385 GLY C C 1
ATOM 11607 O O . GLY C 1 385 ? 11.977 -52.390 70.365 1.00 16.81 385 GLY C O 1
ATOM 11608 N N . ALA C 1 386 ? 11.113 -50.974 71.905 1.00 15.26 386 ALA C N 1
ATOM 11609 C CA . ALA C 1 386 ? 11.585 -49.738 71.272 1.00 14.54 386 ALA C CA 1
ATOM 11610 C C . ALA C 1 386 ? 13.047 -49.508 71.659 1.00 13.79 386 ALA C C 1
ATOM 11611 O O . ALA C 1 386 ? 13.353 -49.143 72.797 1.00 15.64 386 ALA C O 1
ATOM 11613 N N . VAL C 1 387 ? 13.937 -49.724 70.692 1.00 14.20 387 VAL C N 1
ATOM 11614 C CA . VAL C 1 387 ? 15.377 -49.609 70.906 1.00 13.47 387 VAL C CA 1
ATOM 11615 C C . VAL C 1 387 ? 16.011 -48.243 70.628 1.00 12.59 387 VAL C C 1
ATOM 11616 O O . VAL C 1 387 ? 17.233 -48.106 70.704 1.00 13.12 387 VAL C O 1
ATOM 11620 N N . THR C 1 388 ? 15.197 -47.266 70.235 1.00 12.32 388 THR C N 1
ATOM 11621 C CA . THR C 1 388 ? 15.689 -45.912 69.981 1.00 12.85 388 THR C CA 1
ATOM 11622 C C . THR C 1 388 ? 14.971 -44.935 70.900 1.00 12.87 388 THR C C 1
ATOM 11623 O O . THR C 1 388 ? 13.885 -45.232 71.402 1.00 13.05 388 THR C O 1
ATOM 11627 N N . HIS C 1 389 ? 15.599 -43.784 71.128 1.00 12.30 389 HIS C N 1
ATOM 11628 C CA . HIS C 1 389 ? 15.058 -42.734 71.988 1.00 11.53 389 HIS C CA 1
ATOM 11629 C C . HIS C 1 389 ? 15.566 -41.389 71.466 1.00 10.13 389 HIS C C 1
ATOM 11630 O O . HIS C 1 389 ? 16.774 -41.184 71.324 1.00 10.09 389 HIS C O 1
ATOM 11637 N N . ALA C 1 390 ? 14.633 -40.488 71.173 1.00 9.56 390 ALA C N 1
ATOM 11638 C CA . ALA C 1 390 ? 14.975 -39.160 70.666 1.00 10.46 390 ALA C CA 1
ATOM 11639 C C . ALA C 1 390 ? 15.021 -38.068 71.735 1.00 9.41 390 ALA C C 1
ATOM 11640 O O . ALA C 1 390 ? 14.153 -38.001 72.604 1.00 12.48 390 ALA C O 1
ATOM 11642 N N . ILE C 1 391 ? 16.094 -37.273 71.702 1.00 8.72 391 ILE C N 1
ATOM 11643 C CA . ILE C 1 391 ? 16.278 -36.134 72.611 1.00 8.92 391 ILE C CA 1
ATOM 11644 C C . ILE C 1 391 ? 16.089 -34.932 71.691 1.00 8.50 391 ILE C C 1
ATOM 11645 O O . ILE C 1 391 ? 16.908 -34.677 70.801 1.00 8.81 391 ILE C O 1
ATOM 11650 N N . LEU C 1 392 ? 14.977 -34.224 71.883 1.00 9.32 392 LEU C N 1
ATOM 11651 C CA . LEU C 1 392 ? 14.622 -33.083 71.037 1.00 8.47 392 LEU C CA 1
ATOM 11652 C C . LEU C 1 392 ? 14.498 -31.778 71.829 1.00 8.87 392 LEU C C 1
ATOM 11653 O O . LEU C 1 392 ? 13.402 -31.407 72.268 1.00 9.44 392 LEU C O 1
ATOM 11658 N N . PRO C 1 393 ? 15.629 -31.065 72.031 1.00 8.39 393 PRO C N 1
ATOM 11659 C CA . PRO C 1 393 ? 15.559 -29.813 72.781 1.00 9.30 393 PRO C CA 1
ATOM 11660 C C . PRO C 1 393 ? 15.129 -28.606 71.956 1.00 9.27 393 PRO C C 1
ATOM 11661 O O . PRO C 1 393 ? 15.732 -28.287 70.935 1.00 10.27 393 PRO C O 1
ATOM 11665 N N . TYR C 1 394 ? 14.040 -27.978 72.377 1.00 8.84 394 TYR C N 1
ATOM 11666 C CA . TYR C 1 394 ? 13.560 -26.792 71.697 1.00 8.34 394 TYR C CA 1
ATOM 11667 C C . TYR C 1 394 ? 14.217 -25.566 72.319 1.00 9.85 394 TYR C C 1
ATOM 11668 O O . TYR C 1 394 ? 13.600 -24.795 73.054 1.00 10.56 394 TYR C O 1
ATOM 11677 N N . ASP C 1 395 ? 15.498 -25.421 71.993 1.00 10.55 395 ASP C N 1
ATOM 11678 C CA . ASP C 1 395 ? 16.346 -24.324 72.430 1.00 10.46 395 ASP C CA 1
ATOM 11679 C C . ASP C 1 395 ? 17.604 -24.510 71.594 1.00 10.56 395 ASP C C 1
ATOM 11680 O O . ASP C 1 395 ? 18.286 -25.534 71.705 1.00 9.81 395 ASP C O 1
ATOM 11685 N N . GLN C 1 396 ? 17.895 -23.520 70.750 1.00 9.55 396 GLN C N 1
ATOM 11686 C CA . GLN C 1 396 ? 19.059 -23.558 69.869 1.00 10.55 396 GLN C CA 1
ATOM 11687 C C . GLN C 1 396 ? 20.389 -23.637 70.619 1.00 10.31 396 GLN C C 1
ATOM 11688 O O . GLN C 1 396 ? 21.341 -24.239 70.123 1.00 10.29 396 GLN C O 1
ATOM 11694 N N . TYR C 1 397 ? 20.435 -23.079 71.830 1.00 9.86 397 TYR C N 1
ATOM 11695 C CA . TYR C 1 397 ? 21.650 -23.129 72.646 1.00 10.11 397 TYR C CA 1
ATOM 11696 C C . TYR C 1 397 ? 21.957 -24.565 73.085 1.00 10.28 397 TYR C C 1
ATOM 11697 O O . TYR C 1 397 ? 23.110 -24.912 73.306 1.00 10.90 397 TYR C O 1
ATOM 11706 N N . LEU C 1 398 ? 20.915 -25.396 73.153 1.00 9.48 398 LEU C N 1
ATOM 11707 C CA . LEU C 1 398 ? 21.044 -26.803 73.529 1.00 10.23 398 LEU C CA 1
ATOM 11708 C C . LEU C 1 398 ? 21.273 -27.732 72.331 1.00 10.35 398 LEU C C 1
ATOM 11709 O O . LEU C 1 398 ? 21.046 -28.942 72.433 1.00 10.39 398 LEU C O 1
ATOM 11714 N N . TRP C 1 399 ? 21.786 -27.192 71.225 1.00 9.82 399 TRP C N 1
ATOM 11715 C CA . TRP C 1 399 ? 22.019 -27.992 70.018 1.00 9.44 399 TRP C CA 1
ATOM 11716 C C . TRP C 1 399 ? 23.026 -29.140 70.185 1.00 11.28 399 TRP C C 1
ATOM 11717 O O . TRP C 1 399 ? 23.002 -30.101 69.414 1.00 10.91 399 TRP C O 1
ATOM 11728 N N . ARG C 1 400 ? 23.902 -29.029 71.189 1.00 9.47 400 ARG C N 1
ATOM 11729 C CA . ARG C 1 400 ? 24.879 -30.084 71.457 1.00 11.20 400 ARG C CA 1
ATOM 11730 C C . ARG C 1 400 ? 24.465 -31.004 72.603 1.00 12.12 400 ARG C C 1
ATOM 11731 O O . ARG C 1 400 ? 25.233 -31.882 73.011 1.00 12.45 400 ARG C O 1
ATOM 11739 N N . LEU C 1 401 ? 23.235 -30.825 73.097 1.00 10.78 401 LEU C N 1
ATOM 11740 C CA . LEU C 1 401 ? 22.704 -31.680 74.164 1.00 10.50 401 LEU C CA 1
ATOM 11741 C C . LEU C 1 401 ? 22.460 -33.134 73.702 1.00 10.66 401 LEU C C 1
ATOM 11742 O O . LEU C 1 401 ? 22.790 -34.057 74.451 1.00 11.27 401 LEU C O 1
ATOM 11747 N N . PRO C 1 402 ? 21.910 -33.365 72.472 1.00 10.48 402 PRO C N 1
ATOM 11748 C CA . PRO C 1 402 ? 21.702 -34.765 72.061 1.00 9.78 402 PRO C CA 1
ATOM 11749 C C . PRO C 1 402 ? 22.999 -35.571 71.973 1.00 10.52 402 PRO C C 1
ATOM 11750 O O . PRO C 1 402 ? 23.033 -36.723 72.395 1.00 11.28 402 PRO C O 1
ATOM 11754 N N . ALA C 1 403 ? 24.076 -34.914 71.533 1.00 10.18 403 ALA C N 1
ATOM 11755 C CA . ALA C 1 403 ? 25.397 -35.540 71.419 1.00 10.25 403 ALA C CA 1
ATOM 11756 C C . ALA C 1 403 ? 25.965 -35.878 72.799 1.00 10.67 403 ALA C C 1
ATOM 11757 O O . ALA C 1 403 ? 26.582 -36.934 72.977 1.00 11.45 403 ALA C O 1
ATOM 11759 N N . TYR C 1 404 ? 25.703 -35.002 73.774 1.00 9.60 404 TYR C N 1
ATOM 11760 C CA . TYR C 1 404 ? 26.154 -35.191 75.153 1.00 9.78 404 TYR C CA 1
ATOM 11761 C C . TYR C 1 404 ? 25.429 -36.377 75.798 1.00 10.83 404 TYR C C 1
ATOM 11762 O O . TYR C 1 404 ? 26.062 -37.245 76.415 1.00 11.29 404 TYR C O 1
ATOM 11771 N N . LEU C 1 405 ? 24.102 -36.392 75.664 1.00 11.58 405 LEU C N 1
ATOM 11772 C CA . LEU C 1 405 ? 23.278 -37.460 76.228 1.00 11.93 405 LEU C CA 1
ATOM 11773 C C . LEU C 1 405 ? 23.486 -38.792 75.537 1.00 13.43 405 LEU C C 1
ATOM 11774 O O . LEU C 1 405 ? 23.222 -39.847 76.118 1.00 13.79 405 LEU C O 1
ATOM 11779 N N . GLN C 1 406 ? 24.038 -38.726 74.325 1.00 13.99 406 GLN C N 1
ATOM 11780 C CA . GLN C 1 406 ? 24.359 -39.904 73.531 1.00 14.54 406 GLN C CA 1
ATOM 11781 C C . GLN C 1 406 ? 25.487 -40.634 74.248 1.00 14.35 406 GLN C C 1
ATOM 11782 O O . GLN C 1 406 ? 25.407 -41.840 74.434 1.00 14.48 406 GLN C O 1
ATOM 11788 N N . GLN C 1 407 ? 26.487 -39.887 74.727 1.00 13.44 407 GLN C N 1
ATOM 11789 C CA . GLN C 1 407 ? 27.592 -40.495 75.467 1.00 13.45 407 GLN C CA 1
ATOM 11790 C C . GLN C 1 407 ? 27.120 -40.959 76.836 1.00 12.57 407 GLN C C 1
ATOM 11791 O O . GLN C 1 407 ? 27.349 -42.107 77.212 1.00 12.47 407 GLN C O 1
ATOM 11797 N N . LEU C 1 408 ? 26.424 -40.070 77.545 1.00 11.81 408 LEU C N 1
ATOM 11798 C CA . LEU C 1 408 ? 25.924 -40.360 78.886 1.00 11.42 408 LEU C CA 1
ATOM 11799 C C . LEU C 1 408 ? 25.108 -41.648 78.968 1.00 12.10 408 LEU C C 1
ATOM 11800 O O . LEU C 1 408 ? 25.400 -42.498 79.796 1.00 13.39 408 LEU C O 1
ATOM 11805 N N . ASP C 1 409 ? 24.146 -41.804 78.066 1.00 11.40 409 ASP C N 1
ATOM 11806 C CA . ASP C 1 409 ? 23.284 -42.979 78.062 1.00 11.49 409 ASP C CA 1
ATOM 11807 C C . ASP C 1 409 ? 23.928 -44.208 77.415 1.00 11.90 409 ASP C C 1
ATOM 11808 O O . ASP C 1 409 ? 24.035 -45.261 78.057 1.00 12.25 409 ASP C O 1
ATOM 11813 N N . MET C 1 410 ? 24.380 -44.061 76.171 1.00 10.14 410 MET C N 1
ATOM 11814 C CA . MET C 1 410 ? 24.964 -45.175 75.420 1.00 9.25 410 MET C CA 1
ATOM 11815 C C . MET C 1 410 ? 26.259 -45.780 75.943 1.00 10.39 410 MET C C 1
ATOM 11816 O O . MET C 1 410 ? 26.409 -47.005 75.922 1.00 10.81 410 MET C O 1
ATOM 11821 N N . GLU C 1 411 ? 27.168 -44.947 76.448 1.00 9.92 411 GLU C N 1
ATOM 11822 C CA . GLU C 1 411 ? 28.429 -45.468 76.984 1.00 11.32 411 GLU C CA 1
ATOM 11823 C C . GLU C 1 411 ? 28.226 -46.056 78.377 1.00 12.36 411 GLU C C 1
ATOM 11824 O O . GLU C 1 411 ? 28.970 -46.939 78.803 1.00 12.57 411 GLU C O 1
ATOM 11830 N N . SER C 1 412 ? 27.190 -45.587 79.062 1.00 12.21 412 SER C N 1
ATOM 11831 C CA . SER C 1 412 ? 26.874 -46.095 80.390 1.00 11.84 412 SER C CA 1
ATOM 11832 C C . SER C 1 412 ? 26.105 -47.400 80.336 1.00 12.10 412 SER C C 1
ATOM 11833 O O . SER C 1 412 ? 26.519 -48.397 80.925 1.00 11.79 412 SER C O 1
ATOM 11836 N N . ASN C 1 413 ? 24.999 -47.390 79.598 1.00 11.41 413 ASN C N 1
ATOM 11837 C CA . ASN C 1 413 ? 24.122 -48.545 79.530 1.00 10.80 413 ASN C CA 1
ATOM 11838 C C . ASN C 1 413 ? 24.168 -49.492 78.342 1.00 10.52 413 ASN C C 1
ATOM 11839 O O . ASN C 1 413 ? 23.368 -50.427 78.261 1.00 11.70 413 ASN C O 1
ATOM 11844 N N . GLY C 1 414 ? 25.144 -49.295 77.457 1.00 11.62 414 GLY C N 1
ATOM 11845 C CA . GLY C 1 414 ? 25.295 -50.184 76.317 1.00 11.79 414 GLY C CA 1
ATOM 11846 C C . GLY C 1 414 ? 26.173 -51.345 76.729 1.00 11.87 414 GLY C C 1
ATOM 11847 O O . GLY C 1 414 ? 27.333 -51.443 76.320 1.00 12.51 414 GLY C O 1
ATOM 11848 N N . LYS C 1 415 ? 25.611 -52.179 77.606 1.00 12.37 415 LYS C N 1
ATOM 11849 C CA . LYS C 1 415 ? 26.287 -53.341 78.191 1.00 11.73 415 LYS C CA 1
ATOM 11850 C C . LYS C 1 415 ? 25.456 -54.608 78.011 1.00 12.68 415 LYS C C 1
ATOM 11851 O O . LYS C 1 415 ? 24.233 -54.537 77.882 1.00 12.38 415 LYS C O 1
ATOM 11857 N N . TYR C 1 416 ? 26.122 -55.762 78.002 1.00 14.57 416 TYR C N 1
ATOM 11858 C CA . TYR C 1 416 ? 25.414 -57.034 77.884 1.00 15.64 416 TYR C CA 1
ATOM 11859 C C . TYR C 1 416 ? 25.736 -58.057 78.981 1.00 16.66 416 TYR C C 1
ATOM 11860 O O . TYR C 1 416 ? 25.273 -59.197 78.934 1.00 17.15 416 TYR C O 1
ATOM 11869 N N . VAL C 1 417 ? 26.539 -57.629 79.955 1.00 16.52 417 VAL C N 1
ATOM 11870 C CA . VAL C 1 417 ? 26.930 -58.458 81.096 1.00 18.83 417 VAL C CA 1
ATOM 11871 C C . VAL C 1 417 ? 26.537 -57.736 82.389 1.00 19.19 417 VAL C C 1
ATOM 11872 O O . VAL C 1 417 ? 26.718 -56.521 82.512 1.00 20.08 417 VAL C O 1
ATOM 11876 N N . THR C 1 418 ? 25.999 -58.498 83.344 1.00 18.88 418 THR C N 1
ATOM 11877 C CA . THR C 1 418 ? 25.586 -57.974 84.648 1.00 19.32 418 THR C CA 1
ATOM 11878 C C . THR C 1 418 ? 26.787 -57.840 85.591 1.00 19.92 418 THR C C 1
ATOM 11879 O O . THR C 1 418 ? 27.857 -58.379 85.303 1.00 19.89 418 THR C O 1
ATOM 11883 N N . ARG C 1 419 ? 26.599 -57.152 86.722 1.00 21.00 419 ARG C N 1
ATOM 11884 C CA . ARG C 1 419 ? 27.661 -56.980 87.730 1.00 23.17 419 ARG C CA 1
ATOM 11885 C C . ARG C 1 419 ? 28.020 -58.311 88.392 1.00 24.90 419 ARG C C 1
ATOM 11886 O O . ARG C 1 419 ? 29.128 -58.480 88.909 1.00 25.48 419 ARG C O 1
ATOM 11894 N N . SER C 1 420 ? 27.079 -59.256 88.325 1.00 26.52 420 SER C N 1
ATOM 11895 C CA . SER C 1 420 ? 27.246 -60.602 88.876 1.00 28.55 420 SER C CA 1
ATOM 11896 C C . SER C 1 420 ? 28.058 -61.510 87.940 1.00 28.94 420 SER C C 1
ATOM 11897 O O . SER C 1 420 ? 28.406 -62.639 88.305 1.00 29.64 420 SER C O 1
ATOM 11900 N N . GLY C 1 421 ? 28.363 -61.001 86.740 1.00 28.73 421 GLY C N 1
ATOM 11901 C CA . GLY C 1 421 ? 29.149 -61.735 85.758 1.00 28.37 421 GLY C CA 1
ATOM 11902 C C . GLY C 1 421 ? 28.385 -62.647 84.812 1.00 28.24 421 GLY C C 1
ATOM 11903 O O . GLY C 1 421 ? 28.977 -63.544 84.201 1.00 29.02 421 GLY C O 1
ATOM 11904 N N . LYS C 1 422 ? 27.077 -62.421 84.693 1.00 26.59 422 LYS C N 1
ATOM 11905 C CA . LYS C 1 422 ? 26.214 -63.225 83.822 1.00 25.95 422 LYS C CA 1
ATOM 11906 C C . LYS C 1 422 ? 25.689 -62.379 82.664 1.00 24.70 422 LYS C C 1
ATOM 11907 O O . LYS C 1 422 ? 25.694 -61.150 82.747 1.00 24.04 422 LYS C O 1
ATOM 11913 N N . THR C 1 423 ? 25.260 -63.028 81.580 1.00 22.61 423 THR C N 1
ATOM 11914 C CA . THR C 1 423 ? 24.738 -62.309 80.409 1.00 22.34 423 THR C CA 1
ATOM 11915 C C . THR C 1 423 ? 23.302 -61.839 80.652 1.00 20.77 423 THR C C 1
ATOM 11916 O O . THR C 1 423 ? 22.512 -62.556 81.267 1.00 20.56 423 THR C O 1
ATOM 11920 N N . VAL C 1 424 ? 22.972 -60.632 80.188 1.00 19.07 424 VAL C N 1
ATOM 11921 C CA . VAL C 1 424 ? 21.619 -60.086 80.361 1.00 18.26 424 VAL C CA 1
ATOM 11922 C C . VAL C 1 424 ? 20.581 -60.879 79.559 1.00 17.65 424 VAL C C 1
ATOM 11923 O O . VAL C 1 424 ? 20.903 -61.445 78.509 1.00 18.95 424 VAL C O 1
ATOM 11927 N N . SER C 1 425 ? 19.365 -60.967 80.092 1.00 18.26 425 SER C N 1
ATOM 11928 C CA . SER C 1 425 ? 18.277 -61.675 79.424 1.00 19.16 425 SER C CA 1
ATOM 11929 C C . SER C 1 425 ? 17.250 -60.689 78.882 1.00 18.56 425 SER C C 1
ATOM 11930 O O . SER C 1 425 ? 16.190 -61.082 78.386 1.00 20.51 425 SER C O 1
ATOM 11933 N N . THR C 1 426 ? 17.563 -59.399 79.025 1.00 18.41 426 THR C N 1
ATOM 11934 C CA . THR C 1 426 ? 16.707 -58.311 78.548 1.00 17.32 426 THR C CA 1
ATOM 11935 C C . THR C 1 426 ? 17.556 -57.345 77.728 1.00 16.14 426 THR C C 1
ATOM 11936 O O . THR C 1 426 ? 18.789 -57.386 77.773 1.00 15.58 426 THR C O 1
ATOM 11940 N N . LEU C 1 427 ? 16.880 -56.456 77.005 1.00 15.42 427 LEU C N 1
ATOM 11941 C CA . LEU C 1 427 ? 17.547 -55.426 76.222 1.00 14.12 427 LEU C CA 1
ATOM 11942 C C . LEU C 1 427 ? 18.035 -54.379 77.217 1.00 13.85 427 LEU C C 1
ATOM 11943 O O . LEU C 1 427 ? 17.468 -54.238 78.310 1.00 13.89 427 LEU C O 1
ATOM 11948 N N . THR C 1 428 ? 19.146 -53.728 76.889 1.00 11.82 428 THR C N 1
ATOM 11949 C CA . THR C 1 428 ? 19.679 -52.698 77.761 1.00 12.63 428 THR C CA 1
ATOM 11950 C C . THR C 1 428 ? 19.563 -51.315 77.119 1.00 13.34 428 THR C C 1
ATOM 11951 O O . THR C 1 428 ? 18.495 -50.972 76.602 1.00 12.12 428 THR C O 1
ATOM 11955 N N . GLY C 1 429 ? 20.635 -50.523 77.184 1.00 12.59 429 GLY C N 1
ATOM 11956 C CA . GLY C 1 429 ? 20.642 -49.170 76.642 1.00 12.62 429 GLY C CA 1
ATOM 11957 C C . GLY C 1 429 ? 20.177 -48.970 75.209 1.00 11.74 429 GLY C C 1
ATOM 11958 O O . GLY C 1 429 ? 20.563 -49.736 74.320 1.00 12.83 429 GLY C O 1
ATOM 11959 N N . PRO C 1 430 ? 19.320 -47.956 74.963 1.00 12.41 430 PRO C N 1
ATOM 11960 C CA . PRO C 1 430 ? 18.822 -47.690 73.613 1.00 12.28 430 PRO C CA 1
ATOM 11961 C C . PRO C 1 430 ? 19.770 -46.792 72.810 1.00 11.83 430 PRO C C 1
ATOM 11962 O O . PRO C 1 430 ? 20.762 -46.285 73.343 1.00 12.07 430 PRO C O 1
ATOM 11966 N N . ILE C 1 431 ? 19.476 -46.636 71.521 1.00 12.20 431 ILE C N 1
ATOM 11967 C CA . ILE C 1 431 ? 20.252 -45.755 70.660 1.00 11.79 431 ILE C CA 1
ATOM 11968 C C . ILE C 1 431 ? 19.640 -44.365 70.848 1.00 11.02 431 ILE C C 1
ATOM 11969 O O . ILE C 1 431 ? 18.432 -44.185 70.694 1.00 12.04 431 ILE C O 1
ATOM 11974 N N . ILE C 1 432 ? 20.483 -43.403 71.210 1.00 9.31 432 ILE C N 1
ATOM 11975 C CA . ILE C 1 432 ? 20.057 -42.021 71.419 1.00 10.83 432 ILE C CA 1
ATOM 11976 C C . ILE C 1 432 ? 20.419 -41.199 70.178 1.00 10.77 432 ILE C C 1
ATOM 11977 O O . ILE C 1 432 ? 21.518 -41.327 69.631 1.00 11.17 432 ILE C O 1
ATOM 11982 N N . PHE C 1 433 ? 19.472 -40.369 69.747 1.00 10.20 433 PHE C N 1
ATOM 11983 C CA . PHE C 1 433 ? 19.654 -39.483 68.595 1.00 9.61 433 PHE C CA 1
ATOM 11984 C C . PHE C 1 433 ? 18.736 -38.271 68.736 1.00 11.01 433 PHE C C 1
ATOM 11985 O O . PHE C 1 433 ? 17.845 -38.248 69.587 1.00 10.59 433 PHE C O 1
ATOM 11993 N N . GLY C 1 434 ? 18.956 -37.289 67.866 1.00 11.19 434 GLY C N 1
ATOM 11994 C CA . GLY C 1 434 ? 18.142 -36.093 67.851 1.00 12.05 434 GLY C CA 1
ATOM 11995 C C . GLY C 1 434 ? 18.936 -34.850 67.542 1.00 10.88 434 GLY C C 1
ATOM 11996 O O . GLY C 1 434 ? 20.179 -34.848 67.532 1.00 12.22 434 GLY C O 1
ATOM 11997 N N . GLU C 1 435 ? 18.169 -33.794 67.277 1.00 10.84 435 GLU C N 1
ATOM 11998 C CA . GLU C 1 435 ? 18.641 -32.454 66.964 1.00 11.43 435 GLU C CA 1
ATOM 11999 C C . GLU C 1 435 ? 17.677 -31.463 67.602 1.00 10.08 435 GLU C C 1
ATOM 12000 O O . GLU C 1 435 ? 16.568 -31.820 68.011 1.00 10.58 435 GLU C O 1
ATOM 12006 N N . ALA C 1 436 ? 18.116 -30.212 67.678 1.00 9.94 436 ALA C N 1
ATOM 12007 C CA . ALA C 1 436 ? 17.319 -29.144 68.255 1.00 9.78 436 ALA C CA 1
ATOM 12008 C C . ALA C 1 436 ? 16.120 -28.805 67.393 1.00 9.75 436 ALA C C 1
ATOM 12009 O O . ALA C 1 436 ? 16.239 -28.655 66.171 1.00 11.98 436 ALA C O 1
ATOM 12011 N N . GLY C 1 437 ? 14.967 -28.701 68.057 1.00 9.98 437 GLY C N 1
ATOM 12012 C CA . GLY C 1 437 ? 13.717 -28.309 67.409 1.00 9.21 437 GLY C CA 1
ATOM 12013 C C . GLY C 1 437 ? 13.832 -26.803 67.151 1.00 9.17 437 GLY C C 1
ATOM 12014 O O . GLY C 1 437 ? 14.606 -26.170 67.838 1.00 9.67 437 GLY C O 1
ATOM 12015 N N . THR C 1 438 ? 13.171 -26.236 66.135 1.00 10.62 438 THR C N 1
ATOM 12016 C CA . THR C 1 438 ? 12.286 -26.944 65.202 1.00 11.24 438 THR C CA 1
ATOM 12017 C C . THR C 1 438 ? 12.907 -27.543 63.941 1.00 13.61 438 THR C C 1
ATOM 12018 O O . THR C 1 438 ? 12.186 -27.947 63.023 1.00 15.19 438 THR C O 1
ATOM 12022 N N . ASN C 1 439 ? 14.229 -27.607 63.871 1.00 12.37 439 ASN C N 1
ATOM 12023 C CA . ASN C 1 439 ? 14.891 -28.123 62.665 1.00 14.65 439 ASN C CA 1
ATOM 12024 C C . ASN C 1 439 ? 14.553 -29.583 62.340 1.00 13.65 439 ASN C C 1
ATOM 12025 O O . ASN C 1 439 ? 14.401 -29.962 61.172 1.00 14.65 439 ASN C O 1
ATOM 12030 N N . GLY C 1 440 ? 14.414 -30.380 63.398 1.00 14.25 440 GLY C N 1
ATOM 12031 C CA . GLY C 1 440 ? 14.115 -31.804 63.264 1.00 13.70 440 GLY C CA 1
ATOM 12032 C C . GLY C 1 440 ? 12.817 -32.092 62.534 1.00 14.42 440 GLY C C 1
ATOM 12033 O O . GLY C 1 440 ? 12.659 -33.128 61.870 1.00 13.99 440 GLY C O 1
ATOM 12034 N N . GLN C 1 441 ? 11.879 -31.152 62.661 1.00 13.33 441 GLN C N 1
ATOM 12035 C CA . GLN C 1 441 ? 10.557 -31.231 62.038 1.00 13.10 441 GLN C CA 1
ATOM 12036 C C . GLN C 1 441 ? 10.625 -31.290 60.524 1.00 14.17 441 GLN C C 1
ATOM 12037 O O . GLN C 1 441 ? 9.752 -31.848 59.855 1.00 15.73 441 GLN C O 1
ATOM 12043 N N . HIS C 1 442 ? 11.691 -30.693 60.002 1.00 14.51 442 HIS C N 1
ATOM 12044 C CA . HIS C 1 442 ? 11.932 -30.618 58.566 1.00 16.40 442 HIS C CA 1
ATOM 12045 C C . HIS C 1 442 ? 13.062 -31.560 58.159 1.00 18.34 442 HIS C C 1
ATOM 12046 O O . HIS C 1 442 ? 13.589 -31.472 57.041 1.00 20.00 442 HIS C O 1
ATOM 12053 N N . ALA C 1 443 ? 13.421 -32.464 59.066 1.00 18.35 443 ALA C N 1
ATOM 12054 C CA . ALA C 1 443 ? 14.510 -33.408 58.840 1.00 16.74 443 ALA C CA 1
ATOM 12055 C C . ALA C 1 443 ? 14.125 -34.881 58.969 1.00 16.35 443 ALA C C 1
ATOM 12056 O O . ALA C 1 443 ? 14.177 -35.637 57.997 1.00 17.50 443 ALA C O 1
ATOM 12058 N N . PHE C 1 444 ? 13.743 -35.297 60.172 1.00 13.16 444 PHE C N 1
ATOM 12059 C CA . PHE C 1 444 ? 13.433 -36.714 60.429 1.00 11.37 444 PHE C CA 1
ATOM 12060 C C . PHE C 1 444 ? 12.120 -37.010 61.166 1.00 10.58 444 PHE C C 1
ATOM 12061 O O . PHE C 1 444 ? 11.841 -38.162 61.508 1.00 10.68 444 PHE C O 1
ATOM 12069 N N . TYR C 1 445 ? 11.322 -35.980 61.442 1.00 9.72 445 TYR C N 1
ATOM 12070 C CA . TYR C 1 445 ? 10.043 -36.171 62.149 1.00 9.28 445 TYR C CA 1
ATOM 12071 C C . TYR C 1 445 ? 9.053 -36.938 61.298 1.00 11.26 445 TYR C C 1
ATOM 12072 O O . TYR C 1 445 ? 8.096 -37.524 61.807 1.00 11.08 445 TYR C O 1
ATOM 12081 N N . GLN C 1 446 ? 9.306 -36.930 59.989 1.00 10.31 446 GLN C N 1
ATOM 12082 C CA . GLN C 1 446 ? 8.490 -37.650 59.018 1.00 9.41 446 GLN C CA 1
ATOM 12083 C C . GLN C 1 446 ? 8.460 -39.125 59.430 1.00 9.30 446 GLN C C 1
ATOM 12084 O O . GLN C 1 446 ? 7.395 -39.739 59.451 1.00 10.16 446 GLN C O 1
ATOM 12090 N N . LEU C 1 447 ? 9.624 -39.648 59.815 1.00 8.49 447 LEU C N 1
ATOM 12091 C CA . LEU C 1 447 ? 9.751 -41.039 60.249 1.00 10.15 447 LEU C CA 1
ATOM 12092 C C . LEU C 1 447 ? 9.130 -41.267 61.631 1.00 10.13 447 LEU C C 1
ATOM 12093 O O . LEU C 1 447 ? 8.531 -42.316 61.871 1.00 11.05 447 LEU C O 1
ATOM 12098 N N . ILE C 1 448 ? 9.274 -40.296 62.536 1.00 10.26 448 ILE C N 1
ATOM 12099 C CA . ILE C 1 448 ? 8.716 -40.423 63.887 1.00 9.27 448 ILE C CA 1
ATOM 12100 C C . ILE C 1 448 ? 7.182 -40.480 63.819 1.00 10.24 448 ILE C C 1
ATOM 12101 O O . ILE C 1 448 ? 6.570 -41.290 64.504 1.00 11.60 448 ILE C O 1
ATOM 12106 N N . HIS C 1 449 ? 6.601 -39.698 62.908 1.00 10.90 449 HIS C N 1
ATOM 12107 C CA . HIS C 1 449 ? 5.154 -39.644 62.706 1.00 11.20 449 HIS C CA 1
ATOM 12108 C C . HIS C 1 449 ? 4.568 -40.742 61.810 1.00 11.60 449 HIS C C 1
ATOM 12109 O O . HIS C 1 449 ? 3.483 -41.262 62.095 1.00 12.99 449 HIS C O 1
ATOM 12116 N N . GLN C 1 450 ? 5.256 -41.053 60.708 1.00 11.20 450 GLN C N 1
ATOM 12117 C CA . GLN C 1 450 ? 4.754 -42.024 59.731 1.00 11.31 450 GLN C CA 1
ATOM 12118 C C . GLN C 1 450 ? 5.637 -43.221 59.373 1.00 12.26 450 GLN C C 1
ATOM 12119 O O . GLN C 1 450 ? 5.388 -43.895 58.367 1.00 12.85 450 GLN C O 1
ATOM 12125 N N . GLY C 1 451 ? 6.634 -43.506 60.206 1.00 10.69 451 GLY C N 1
ATOM 12126 C CA . GLY C 1 451 ? 7.521 -44.631 59.953 1.00 11.50 451 GLY C CA 1
ATOM 12127 C C . GLY C 1 451 ? 7.021 -45.914 60.587 1.00 12.39 451 GLY C C 1
ATOM 12128 O O . GLY C 1 451 ? 5.950 -45.940 61.198 1.00 13.85 451 GLY C O 1
ATOM 12129 N N . THR C 1 452 ? 7.811 -46.975 60.446 1.00 12.73 452 THR C N 1
ATOM 12130 C CA . THR C 1 452 ? 7.463 -48.291 60.984 1.00 13.46 452 THR C CA 1
ATOM 12131 C C . THR C 1 452 ? 8.102 -48.601 62.343 1.00 15.18 452 THR C C 1
ATOM 12132 O O . THR C 1 452 ? 8.046 -49.741 62.823 1.00 17.68 452 THR C O 1
ATOM 12136 N N . ASN C 1 453 ? 8.690 -47.579 62.964 1.00 16.13 453 ASN C N 1
ATOM 12137 C CA . ASN C 1 453 ? 9.358 -47.729 64.259 1.00 18.15 453 ASN C CA 1
ATOM 12138 C C . ASN C 1 453 ? 8.696 -46.876 65.335 1.00 18.22 453 ASN C C 1
ATOM 12139 O O . ASN C 1 453 ? 8.313 -45.730 65.081 1.00 17.51 453 ASN C O 1
ATOM 12144 N N . LEU C 1 454 ? 8.589 -47.432 66.543 1.00 16.49 454 LEU C N 1
ATOM 12145 C CA . LEU C 1 454 ? 8.021 -46.717 67.685 1.00 17.25 454 LEU C CA 1
ATOM 12146 C C . LEU C 1 454 ? 9.219 -46.020 68.337 1.00 15.83 454 LEU C C 1
ATOM 12147 O O . LEU C 1 454 ? 10.164 -46.680 68.781 1.00 15.95 454 LEU C O 1
ATOM 12152 N N . ILE C 1 455 ? 9.198 -44.685 68.339 1.00 13.85 455 ILE C N 1
ATOM 12153 C CA . ILE C 1 455 ? 10.306 -43.904 68.890 1.00 13.02 455 ILE C CA 1
ATOM 12154 C C . ILE C 1 455 ? 9.913 -42.958 70.028 1.00 12.68 455 ILE C C 1
ATOM 12155 O O . ILE C 1 455 ? 9.337 -41.891 69.778 1.00 13.56 455 ILE C O 1
ATOM 12160 N N . PRO C 1 456 ? 10.223 -43.330 71.291 1.00 11.46 456 PRO C N 1
ATOM 12161 C CA . PRO C 1 456 ? 9.904 -42.475 72.444 1.00 12.02 456 PRO C CA 1
ATOM 12162 C C . PRO C 1 456 ? 10.725 -41.189 72.318 1.00 11.17 456 PRO C C 1
ATOM 12163 O O . PRO C 1 456 ? 11.897 -41.234 71.928 1.00 11.53 456 PRO C O 1
ATOM 12167 N N . CYS C 1 457 ? 10.084 -40.056 72.582 1.00 11.96 457 CYS C N 1
ATOM 12168 C CA . CYS C 1 457 ? 10.731 -38.754 72.465 1.00 11.85 457 CYS C CA 1
ATOM 12169 C C . CYS C 1 457 ? 10.706 -37.916 73.732 1.00 12.15 457 CYS C C 1
ATOM 12170 O O . CYS C 1 457 ? 9.730 -37.940 74.477 1.00 13.78 457 CYS C O 1
ATOM 12173 N N . ASP C 1 458 ? 11.797 -37.194 73.977 1.00 10.67 458 ASP C N 1
ATOM 12174 C CA . ASP C 1 458 ? 11.886 -36.267 75.103 1.00 10.54 458 ASP C CA 1
ATOM 12175 C C . ASP C 1 458 ? 11.958 -34.873 74.496 1.00 11.48 458 ASP C C 1
ATOM 12176 O O . ASP C 1 458 ? 12.911 -34.549 73.785 1.00 10.96 458 ASP C O 1
ATOM 12181 N N . PHE C 1 459 ? 10.915 -34.085 74.731 1.00 10.34 459 PHE C N 1
ATOM 12182 C CA . PHE C 1 459 ? 10.829 -32.712 74.245 1.00 10.69 459 PHE C CA 1
ATOM 12183 C C . PHE C 1 459 ? 11.191 -31.793 75.411 1.00 9.78 459 PHE C C 1
ATOM 12184 O O . PHE C 1 459 ? 10.529 -31.818 76.444 1.00 11.81 459 PHE C O 1
ATOM 12192 N N . ILE C 1 460 ? 12.261 -31.012 75.246 1.00 8.88 460 ILE C N 1
ATOM 12193 C CA . ILE C 1 460 ? 12.749 -30.103 76.294 1.00 9.48 460 ILE C CA 1
ATOM 12194 C C . ILE C 1 460 ? 12.607 -28.648 75.840 1.00 9.36 460 ILE C C 1
ATOM 12195 O O . ILE C 1 460 ? 13.049 -28.298 74.753 1.00 11.59 460 ILE C O 1
ATOM 12200 N N . GLY C 1 461 ? 11.992 -27.811 76.675 1.00 10.24 461 GLY C N 1
ATOM 12201 C CA . GLY C 1 461 ? 11.814 -26.416 76.306 1.00 9.61 461 GLY C CA 1
ATOM 12202 C C . GLY C 1 461 ? 11.763 -25.450 77.467 1.00 10.38 461 GLY C C 1
ATOM 12203 O O . GLY C 1 461 ? 11.606 -25.860 78.619 1.00 11.46 461 GLY C O 1
ATOM 12204 N N . ALA C 1 462 ? 11.884 -24.164 77.140 1.00 9.72 462 ALA C N 1
ATOM 12205 C CA . ALA C 1 462 ? 11.862 -23.087 78.126 1.00 10.02 462 ALA C CA 1
ATOM 12206 C C . ALA C 1 462 ? 10.713 -22.133 77.865 1.00 10.72 462 ALA C C 1
ATOM 12207 O O . ALA C 1 462 ? 10.414 -21.817 76.715 1.00 10.42 462 ALA C O 1
ATOM 12209 N N . ILE C 1 463 ? 10.084 -21.667 78.943 1.00 10.55 463 ILE C N 1
ATOM 12210 C CA . ILE C 1 463 ? 8.971 -20.728 78.846 1.00 10.86 463 ILE C CA 1
ATOM 12211 C C . ILE C 1 463 ? 9.465 -19.352 78.396 1.00 12.09 463 ILE C C 1
ATOM 12212 O O . ILE C 1 463 ? 8.821 -18.694 77.576 1.00 12.64 463 ILE C O 1
ATOM 12217 N N . GLN C 1 464 ? 10.624 -18.952 78.915 1.00 12.65 464 GLN C N 1
ATOM 12218 C CA . GLN C 1 464 ? 11.225 -17.658 78.595 1.00 12.72 464 GLN C CA 1
ATOM 12219 C C . GLN C 1 464 ? 12.535 -17.807 77.832 1.00 13.01 464 GLN C C 1
ATOM 12220 O O . GLN C 1 464 ? 13.383 -18.630 78.185 1.00 13.55 464 GLN C O 1
ATOM 12226 N N . SER C 1 465 ? 12.679 -16.999 76.785 1.00 12.38 465 SER C N 1
ATOM 12227 C CA . SER C 1 465 ? 13.878 -16.974 75.951 1.00 11.71 465 SER C CA 1
ATOM 12228 C C . SER C 1 465 ? 14.848 -15.940 76.511 1.00 12.57 465 SER C C 1
ATOM 12229 O O . SER C 1 465 ? 14.438 -14.996 77.181 1.00 13.91 465 SER C O 1
ATOM 12232 N N . GLN C 1 466 ? 16.133 -16.116 76.217 1.00 12.80 466 GLN C N 1
ATOM 12233 C CA . GLN C 1 466 ? 17.149 -15.158 76.643 1.00 13.88 466 GLN C CA 1
ATOM 12234 C C . GLN C 1 466 ? 17.265 -14.056 75.588 1.00 14.51 466 GLN C C 1
ATOM 12235 O O . GLN C 1 466 ? 17.889 -13.016 75.818 1.00 16.02 466 GLN C O 1
ATOM 12241 N N . ASN C 1 467 ? 16.624 -14.293 74.441 1.00 13.92 467 ASN C N 1
ATOM 12242 C CA . ASN C 1 467 ? 16.627 -13.367 73.310 1.00 14.43 467 ASN C CA 1
ATOM 12243 C C . ASN C 1 467 ? 15.202 -12.973 72.926 1.00 16.43 467 ASN C C 1
ATOM 12244 O O . ASN C 1 467 ? 14.480 -13.748 72.293 1.00 18.48 467 ASN C O 1
ATOM 12249 N N . LYS C 1 468 ? 14.816 -11.752 73.296 1.00 17.96 468 LYS C N 1
ATOM 12250 C CA . LYS C 1 468 ? 13.476 -11.212 73.028 1.00 19.74 468 LYS C CA 1
ATOM 12251 C C . LYS C 1 468 ? 13.369 -10.601 71.624 1.00 19.55 468 LYS C C 1
ATOM 12252 O O . LYS C 1 468 ? 13.338 -9.374 71.459 1.00 21.37 468 LYS C O 1
ATOM 12258 N N . ILE C 1 469 ? 13.335 -11.467 70.610 1.00 16.86 469 ILE C N 1
ATOM 12259 C CA . ILE C 1 469 ? 13.246 -11.036 69.213 1.00 15.10 469 ILE C CA 1
ATOM 12260 C C . ILE C 1 469 ? 11.808 -11.181 68.724 1.00 15.60 469 ILE C C 1
ATOM 12261 O O . ILE C 1 469 ? 11.321 -12.299 68.549 1.00 13.67 469 ILE C O 1
ATOM 12266 N N . GLY C 1 470 ? 11.133 -10.043 68.548 1.00 14.89 470 GLY C N 1
ATOM 12267 C CA . GLY C 1 470 ? 9.753 -10.003 68.075 1.00 15.95 470 GLY C CA 1
ATOM 12268 C C . GLY C 1 470 ? 8.806 -11.031 68.672 1.00 15.39 470 GLY C C 1
ATOM 12269 O O . GLY C 1 470 ? 8.727 -11.182 69.894 1.00 17.14 470 GLY C O 1
ATOM 12270 N N . ASP C 1 471 ? 8.175 -11.804 67.789 1.00 14.86 471 ASP C N 1
ATOM 12271 C CA . ASP C 1 471 ? 7.238 -12.850 68.181 1.00 15.09 471 ASP C CA 1
ATOM 12272 C C . ASP C 1 471 ? 7.834 -14.246 67.999 1.00 12.80 471 ASP C C 1
ATOM 12273 O O . ASP C 1 471 ? 7.105 -15.241 68.035 1.00 12.98 471 ASP C O 1
ATOM 12278 N N . HIS C 1 472 ? 9.159 -14.313 67.860 1.00 11.49 472 HIS C N 1
ATOM 12279 C CA . HIS C 1 472 ? 9.873 -15.577 67.651 1.00 10.10 472 HIS C CA 1
ATOM 12280 C C . HIS C 1 472 ? 9.613 -16.678 68.661 1.00 10.16 472 HIS C C 1
ATOM 12281 O O . HIS C 1 472 ? 9.350 -17.807 68.260 1.00 10.26 472 HIS C O 1
ATOM 12288 N N . HIS C 1 473 ? 9.633 -16.344 69.955 1.00 9.52 473 HIS C N 1
ATOM 12289 C CA . HIS C 1 473 ? 9.424 -17.362 70.987 1.00 10.10 473 HIS C CA 1
ATOM 12290 C C . HIS C 1 473 ? 8.044 -18.012 71.006 1.00 10.18 473 HIS C C 1
ATOM 12291 O O . HIS C 1 473 ? 7.959 -19.226 71.198 1.00 11.06 473 HIS C O 1
ATOM 12298 N N . LYS C 1 474 ? 6.978 -17.240 70.780 1.00 11.12 474 LYS C N 1
ATOM 12299 C CA . LYS C 1 474 ? 5.643 -17.845 70.762 1.00 12.03 474 LYS C CA 1
ATOM 12300 C C . LYS C 1 474 ? 5.418 -18.698 69.510 1.00 10.82 474 LYS C C 1
ATOM 12301 O O . LYS C 1 474 ? 4.815 -19.768 69.597 1.00 11.04 474 LYS C O 1
ATOM 12307 N N . ILE C 1 475 ? 5.996 -18.272 68.380 1.00 9.83 475 ILE C N 1
ATOM 12308 C CA . ILE C 1 475 ? 5.909 -19.017 67.110 1.00 10.16 475 ILE C CA 1
ATOM 12309 C C . ILE C 1 475 ? 6.652 -20.342 67.303 1.00 9.27 475 ILE C C 1
ATOM 12310 O O . ILE C 1 475 ? 6.139 -21.414 66.977 1.00 9.79 475 ILE C O 1
ATOM 12315 N N . PHE C 1 476 ? 7.811 -20.243 67.947 1.00 9.04 476 PHE C N 1
ATOM 12316 C CA . PHE C 1 476 ? 8.682 -21.374 68.260 1.00 9.63 476 PHE C CA 1
ATOM 12317 C C . PHE C 1 476 ? 7.996 -22.382 69.176 1.00 10.23 476 PHE C C 1
ATOM 12318 O O . PHE C 1 476 ? 7.916 -23.571 68.856 1.00 9.81 476 PHE C O 1
ATOM 12326 N N . MET C 1 477 ? 7.458 -21.885 70.286 1.00 9.97 477 MET C N 1
ATOM 12327 C CA . MET C 1 477 ? 6.805 -22.746 71.254 1.00 8.75 477 MET C CA 1
ATOM 12328 C C . MET C 1 477 ? 5.469 -23.337 70.824 1.00 9.14 477 MET C C 1
ATOM 12329 O O . MET C 1 477 ? 5.039 -24.342 71.386 1.00 9.89 477 MET C O 1
ATOM 12334 N N . SER C 1 478 ? 4.868 -22.775 69.771 1.00 9.76 478 SER C N 1
ATOM 12335 C CA . SER C 1 478 ? 3.607 -23.309 69.248 1.00 9.92 478 SER C CA 1
ATOM 12336 C C . SER C 1 478 ? 3.886 -24.692 68.651 1.00 10.30 478 SER C C 1
ATOM 12337 O O . SER C 1 478 ? 3.047 -25.582 68.730 1.00 10.24 478 SER C O 1
ATOM 12340 N N . ASN C 1 479 ? 5.108 -24.864 68.140 1.00 9.92 479 ASN C N 1
ATOM 12341 C CA . ASN C 1 479 ? 5.571 -26.126 67.560 1.00 10.62 479 ASN C CA 1
ATOM 12342 C C . ASN C 1 479 ? 5.865 -27.151 68.660 1.00 10.43 479 ASN C C 1
ATOM 12343 O O . ASN C 1 479 ? 5.555 -28.333 68.512 1.00 11.53 479 ASN C O 1
ATOM 12348 N N . PHE C 1 480 ? 6.447 -26.673 69.763 1.00 10.66 480 PHE C N 1
ATOM 12349 C CA . PHE C 1 480 ? 6.808 -27.499 70.922 1.00 9.98 480 PHE C CA 1
ATOM 12350 C C . PHE C 1 480 ? 5.610 -28.269 71.495 1.00 10.71 480 PHE C C 1
ATOM 12351 O O . PHE C 1 480 ? 5.689 -29.483 71.710 1.00 11.11 480 PHE C O 1
ATOM 12359 N N . PHE C 1 481 ? 4.503 -27.560 71.697 1.00 10.89 481 PHE C N 1
ATOM 12360 C CA . PHE C 1 481 ? 3.284 -28.153 72.242 1.00 12.10 481 PHE C CA 1
ATOM 12361 C C . PHE C 1 481 ? 2.515 -28.972 71.214 1.00 12.11 481 PHE C C 1
ATOM 12362 O O . PHE C 1 481 ? 1.973 -30.030 71.538 1.00 12.16 481 PHE C O 1
ATOM 12370 N N . ALA C 1 482 ? 2.544 -28.505 69.967 1.00 10.44 482 ALA C N 1
ATOM 12371 C CA . ALA C 1 482 ? 1.852 -29.149 68.854 1.00 10.84 482 ALA C CA 1
ATOM 12372 C C . ALA C 1 482 ? 2.389 -30.493 68.438 1.00 11.03 482 ALA C C 1
ATOM 12373 O O . ALA C 1 482 ? 1.617 -31.379 68.086 1.00 12.12 482 ALA C O 1
ATOM 12375 N N . GLN C 1 483 ? 3.713 -30.629 68.438 1.00 11.29 483 GLN C N 1
ATOM 12376 C CA . GLN C 1 483 ? 4.342 -31.875 68.026 1.00 10.31 483 GLN C CA 1
ATOM 12377 C C . GLN C 1 483 ? 4.022 -33.062 68.920 1.00 10.44 483 GLN C C 1
ATOM 12378 O O . GLN C 1 483 ? 3.733 -34.146 68.416 1.00 10.39 483 GLN C O 1
ATOM 12384 N N . THR C 1 484 ? 4.010 -32.838 70.235 1.00 10.83 484 THR C N 1
ATOM 12385 C CA . THR C 1 484 ? 3.689 -33.901 71.191 1.00 10.73 484 THR C CA 1
ATOM 12386 C C . THR C 1 484 ? 2.205 -34.251 71.098 1.00 11.18 484 THR C C 1
ATOM 12387 O O . THR C 1 484 ? 1.835 -35.421 71.209 1.00 11.22 484 THR C O 1
ATOM 12391 N N . GLU C 1 485 ? 1.374 -33.234 70.852 1.00 10.85 485 GLU C N 1
ATOM 12392 C CA . GLU C 1 485 ? -0.074 -33.421 70.694 1.00 11.09 485 GLU C CA 1
ATOM 12393 C C . GLU C 1 485 ? -0.314 -34.251 69.428 1.00 12.08 485 GLU C C 1
ATOM 12394 O O . GLU C 1 485 ? -1.054 -35.232 69.458 1.00 12.26 485 GLU C O 1
ATOM 12400 N N . ALA C 1 486 ? 0.405 -33.895 68.360 1.00 10.96 486 ALA C N 1
ATOM 12401 C CA . ALA C 1 486 ? 0.326 -34.567 67.060 1.00 11.08 486 ALA C CA 1
ATOM 12402 C C . ALA C 1 486 ? 0.703 -36.042 67.116 1.00 11.85 486 ALA C C 1
ATOM 12403 O O . ALA C 1 486 ? -0.008 -36.888 66.568 1.00 11.44 486 ALA C O 1
ATOM 12405 N N . LEU C 1 487 ? 1.792 -36.335 67.829 1.00 10.98 487 LEU C N 1
ATOM 12406 C CA . LEU C 1 487 ? 2.288 -37.700 68.002 1.00 10.97 487 LEU C CA 1
ATOM 12407 C C . LEU C 1 487 ? 1.266 -38.583 68.709 1.00 11.46 487 LEU C C 1
ATOM 12408 O O . LEU C 1 487 ? 1.054 -39.726 68.315 1.00 12.49 487 LEU C O 1
ATOM 12413 N N . MET C 1 488 ? 0.563 -37.999 69.674 1.00 12.91 488 MET C N 1
ATOM 12414 C CA . MET C 1 488 ? -0.443 -38.716 70.441 1.00 14.01 488 MET C CA 1
ATOM 12415 C C . MET C 1 488 ? -1.802 -38.904 69.749 1.00 13.14 488 MET C C 1
ATOM 12416 O O . MET C 1 488 ? -2.274 -40.038 69.619 1.00 13.80 488 MET C O 1
ATOM 12421 N N . ILE C 1 489 ? -2.427 -37.802 69.322 1.00 13.80 489 ILE C N 1
ATOM 12422 C CA . ILE C 1 489 ? -3.759 -37.872 68.709 1.00 14.49 489 ILE C CA 1
ATOM 12423 C C . ILE C 1 489 ? -3.867 -38.385 67.277 1.00 15.47 489 ILE C C 1
ATOM 12424 O O . ILE C 1 489 ? -4.850 -39.045 66.923 1.00 15.75 489 ILE C O 1
ATOM 12429 N N . GLY C 1 490 ? -2.857 -38.088 66.461 1.00 14.91 490 GLY C N 1
ATOM 12430 C CA . GLY C 1 490 ? -2.871 -38.508 65.070 1.00 15.01 490 GLY C CA 1
ATOM 12431 C C . GLY C 1 490 ? -3.954 -37.808 64.261 1.00 14.85 490 GLY C C 1
ATOM 12432 O O . GLY C 1 490 ? -4.411 -36.726 64.635 1.00 15.61 490 GLY C O 1
ATOM 12433 N N . LYS C 1 491 ? -4.345 -38.435 63.155 1.00 15.04 491 LYS C N 1
ATOM 12434 C CA . LYS C 1 491 ? -5.384 -37.927 62.257 1.00 17.34 491 LYS C CA 1
ATOM 12435 C C . LYS C 1 491 ? -5.957 -39.150 61.538 1.00 17.85 491 LYS C C 1
ATOM 12436 O O . LYS C 1 491 ? -5.272 -39.800 60.747 1.00 17.43 491 LYS C O 1
ATOM 12442 N N . SER C 1 492 ? -7.218 -39.453 61.848 1.00 19.64 492 SER C N 1
ATOM 12443 C CA . SER C 1 492 ? -7.954 -40.607 61.317 1.00 21.54 492 SER C CA 1
ATOM 12444 C C . SER C 1 492 ? -8.318 -40.504 59.824 1.00 22.18 492 SER C C 1
ATOM 12445 O O . SER C 1 492 ? -8.328 -39.397 59.273 1.00 20.80 492 SER C O 1
ATOM 12448 N N . PRO C 1 493 ? -8.601 -41.654 59.147 1.00 23.30 493 PRO C N 1
ATOM 12449 C CA . PRO C 1 493 ? -8.970 -41.615 57.727 1.00 24.29 493 PRO C CA 1
ATOM 12450 C C . PRO C 1 493 ? -10.199 -40.736 57.431 1.00 25.68 493 PRO C C 1
ATOM 12451 O O . PRO C 1 493 ? -10.279 -40.102 56.372 1.00 25.25 493 PRO C O 1
ATOM 12455 N N . SER C 1 494 ? -11.103 -40.653 58.409 1.00 26.18 494 SER C N 1
ATOM 12456 C CA . SER C 1 494 ? -12.327 -39.851 58.316 1.00 27.92 494 SER C CA 1
ATOM 12457 C C . SER C 1 494 ? -12.027 -38.350 58.338 1.00 27.14 494 SER C C 1
ATOM 12458 O O . SER C 1 494 ? -12.599 -37.596 57.556 1.00 26.18 494 SER C O 1
ATOM 12461 N N . GLU C 1 495 ? -11.083 -37.945 59.189 1.00 26.82 495 GLU C N 1
ATOM 12462 C CA . GLU C 1 495 ? -10.669 -36.543 59.333 1.00 27.22 495 GLU C CA 1
ATOM 12463 C C . GLU C 1 495 ? -9.909 -36.042 58.094 1.00 26.35 495 GLU C C 1
ATOM 12464 O O . GLU C 1 495 ? -10.010 -34.867 57.731 1.00 25.53 495 GLU C O 1
ATOM 12470 N N . VAL C 1 496 ? -9.183 -36.956 57.446 1.00 24.53 496 VAL C N 1
ATOM 12471 C CA . VAL C 1 496 ? -8.424 -36.672 56.227 1.00 24.49 496 VAL C CA 1
ATOM 12472 C C . VAL C 1 496 ? -9.411 -36.449 55.072 1.00 25.00 496 VAL C C 1
ATOM 12473 O O . VAL C 1 496 ? -9.239 -35.519 54.271 1.00 23.88 496 VAL C O 1
ATOM 12477 N N . ARG C 1 497 ? -10.463 -37.272 55.043 1.00 26.37 497 ARG C N 1
ATOM 12478 C CA . ARG C 1 497 ? -11.511 -37.209 54.017 1.00 29.16 497 ARG C CA 1
ATOM 12479 C C . ARG C 1 497 ? -12.246 -35.868 54.034 1.00 29.98 497 ARG C C 1
ATOM 12480 O O . ARG C 1 497 ? -12.408 -35.249 52.981 1.00 30.17 497 ARG C O 1
ATOM 12488 N N . ARG C 1 498 ? -12.597 -35.388 55.231 1.00 31.49 498 ARG C N 1
ATOM 12489 C CA . ARG C 1 498 ? -13.289 -34.106 55.415 1.00 33.93 498 ARG C CA 1
ATOM 12490 C C . ARG C 1 498 ? -12.438 -32.907 54.991 1.00 34.53 498 ARG C C 1
ATOM 12491 O O . ARG C 1 498 ? -12.970 -31.896 54.530 1.00 35.90 498 ARG C O 1
ATOM 12499 N N . GLU C 1 499 ? -11.117 -33.040 55.127 1.00 34.78 499 GLU C N 1
ATOM 12500 C CA . GLU C 1 499 ? -10.171 -31.990 54.748 1.00 34.92 499 GLU C CA 1
ATOM 12501 C C . GLU C 1 499 ? -9.899 -31.959 53.241 1.00 34.83 499 GLU C C 1
ATOM 12502 O O . GLU C 1 499 ? -9.670 -30.886 52.673 1.00 34.58 499 GLU C O 1
ATOM 12508 N N . LEU C 1 500 ? -9.938 -33.132 52.605 1.00 34.96 500 LEU C N 1
ATOM 12509 C CA . LEU C 1 500 ? -9.719 -33.258 51.158 1.00 35.27 500 LEU C CA 1
ATOM 12510 C C . LEU C 1 500 ? -10.979 -32.923 50.356 1.00 36.40 500 LEU C C 1
ATOM 12511 O O . LEU C 1 500 ? -10.887 -32.466 49.209 1.00 37.31 500 LEU C O 1
ATOM 12516 N N . GLU C 1 501 ? -12.145 -33.153 50.965 1.00 37.30 501 GLU C N 1
ATOM 12517 C CA . GLU C 1 501 ? -13.446 -32.858 50.351 1.00 38.71 501 GLU C CA 1
ATOM 12518 C C . GLU C 1 501 ? -13.784 -31.375 50.487 1.00 39.29 501 GLU C C 1
ATOM 12519 O O . GLU C 1 501 ? -14.603 -30.850 49.724 1.00 39.83 501 GLU C O 1
ATOM 12525 N N . ALA C 1 502 ? -13.129 -30.708 51.445 1.00 40.04 502 ALA C N 1
ATOM 12526 C CA . ALA C 1 502 ? -13.323 -29.278 51.719 1.00 40.94 502 ALA C CA 1
ATOM 12527 C C . ALA C 1 502 ? -12.578 -28.390 50.712 1.00 41.58 502 ALA C C 1
ATOM 12528 O O . ALA C 1 502 ? -11.651 -27.642 51.062 1.00 42.38 502 ALA C O 1
ATOM 12530 N N . ALA C 1 503 ? -12.992 -28.521 49.452 1.00 41.79 503 ALA C N 1
ATOM 12531 C CA . ALA C 1 503 ? -12.456 -27.787 48.303 1.00 42.12 503 ALA C CA 1
ATOM 12532 C C . ALA C 1 503 ? -13.403 -28.051 47.137 1.00 42.05 503 ALA C C 1
ATOM 12533 O O . ALA C 1 503 ? -13.807 -27.121 46.427 1.00 42.79 503 ALA C O 1
ATOM 12535 N N . GLY C 1 504 ? -13.749 -29.328 46.960 1.00 42.09 504 GLY C N 1
ATOM 12536 C CA . GLY C 1 504 ? -14.642 -29.758 45.897 1.00 42.05 504 GLY C CA 1
ATOM 12537 C C . GLY C 1 504 ? -14.007 -29.759 44.518 1.00 42.09 504 GLY C C 1
ATOM 12538 O O . GLY C 1 504 ? -14.717 -29.731 43.507 1.00 42.01 504 GLY C O 1
ATOM 12539 N N . GLU C 1 505 ? -12.674 -29.783 44.490 1.00 41.79 505 GLU C N 1
ATOM 12540 C CA . GLU C 1 505 ? -11.905 -29.764 43.243 1.00 42.17 505 GLU C CA 1
ATOM 12541 C C . GLU C 1 505 ? -11.286 -31.120 42.910 1.00 41.70 505 GLU C C 1
ATOM 12542 O O . GLU C 1 505 ? -11.127 -31.458 41.732 1.00 41.38 505 GLU C O 1
ATOM 12548 N N . ARG C 1 506 ? -10.921 -31.880 43.944 1.00 41.26 506 ARG C N 1
ATOM 12549 C CA . ARG C 1 506 ? -10.335 -33.212 43.770 1.00 40.36 506 ARG C CA 1
ATOM 12550 C C . ARG C 1 506 ? -11.455 -34.247 43.626 1.00 39.76 506 ARG C C 1
ATOM 12551 O O . ARG C 1 506 ? -12.482 -34.157 44.307 1.00 39.50 506 ARG C O 1
ATOM 12559 N N . SER C 1 507 ? -11.257 -35.215 42.726 1.00 39.03 507 SER C N 1
ATOM 12560 C CA . SER C 1 507 ? -12.228 -36.293 42.472 1.00 37.54 507 SER C CA 1
ATOM 12561 C C . SER C 1 507 ? -12.249 -37.368 43.581 1.00 37.15 507 SER C C 1
ATOM 12562 O O . SER C 1 507 ? -11.383 -37.382 44.470 1.00 36.91 507 SER C O 1
ATOM 12565 N N . ALA C 1 508 ? -13.227 -38.282 43.497 1.00 36.18 508 ALA C N 1
ATOM 12566 C CA . ALA C 1 508 ? -13.418 -39.403 44.457 1.00 35.29 508 ALA C CA 1
ATOM 12567 C C . ALA C 1 508 ? -12.238 -40.303 44.422 1.00 34.32 508 ALA C C 1
ATOM 12568 O O . ALA C 1 508 ? -11.765 -40.854 45.419 1.00 34.57 508 ALA C O 1
ATOM 12570 N N . GLU C 1 509 ? -11.772 -40.418 43.191 1.00 32.36 509 GLU C N 1
ATOM 12571 C CA . GLU C 1 509 ? -10.652 -41.221 42.872 1.00 30.64 509 GLU C CA 1
ATOM 12572 C C . GLU C 1 509 ? -9.376 -40.619 43.461 1.00 28.59 509 GLU C C 1
ATOM 12573 O O . GLU C 1 509 ? -8.575 -41.344 44.054 1.00 26.40 509 GLU C O 1
ATOM 12579 N N . LYS C 1 510 ? -9.209 -39.301 43.303 1.00 26.66 510 LYS C N 1
ATOM 12580 C CA . LYS C 1 510 ? -8.037 -38.565 43.807 1.00 27.04 510 LYS C CA 1
ATOM 12581 C C . LYS C 1 510 ? -8.004 -38.534 45.335 1.00 26.13 510 LYS C C 1
ATOM 12582 O O . LYS C 1 510 ? -6.933 -38.651 45.936 1.00 24.33 510 LYS C O 1
ATOM 12588 N N . ILE C 1 511 ? -9.189 -38.402 45.943 1.00 24.95 511 ILE C N 1
ATOM 12589 C CA . ILE C 1 511 ? -9.349 -38.364 47.403 1.00 24.73 511 ILE C CA 1
ATOM 12590 C C . ILE C 1 511 ? -8.991 -39.718 48.014 1.00 24.63 511 ILE C C 1
ATOM 12591 O O . ILE C 1 511 ? -8.209 -39.770 48.964 1.00 22.63 511 ILE C O 1
ATOM 12596 N N . ASN C 1 512 ? -9.508 -40.798 47.420 1.00 23.88 512 ASN C N 1
ATOM 12597 C CA . ASN C 1 512 ? -9.253 -42.165 47.886 1.00 25.20 512 ASN C CA 1
ATOM 12598 C C . ASN C 1 512 ? -7.792 -42.587 47.717 1.00 23.66 512 ASN C C 1
ATOM 12599 O O . ASN C 1 512 ? -7.273 -43.368 48.517 1.00 24.30 512 ASN C O 1
ATOM 12604 N N . ALA C 1 513 ? -7.137 -42.035 46.695 1.00 22.53 513 ALA C N 1
ATOM 12605 C CA . ALA C 1 513 ? -5.732 -42.325 46.404 1.00 21.92 513 ALA C CA 1
ATOM 12606 C C . ALA C 1 513 ? -4.799 -41.643 47.408 1.00 22.26 513 ALA C C 1
ATOM 12607 O O . ALA C 1 513 ? -3.843 -42.257 47.879 1.00 22.31 513 ALA C O 1
ATOM 12609 N N . LEU C 1 514 ? -5.116 -40.394 47.756 1.00 22.05 514 LEU C N 1
ATOM 12610 C CA . LEU C 1 514 ? -4.327 -39.588 48.704 1.00 23.23 514 LEU C CA 1
ATOM 12611 C C . LEU C 1 514 ? -4.639 -39.797 50.169 1.00 23.05 514 LEU C C 1
ATOM 12612 O O . LEU C 1 514 ? -3.913 -39.311 51.046 1.00 25.22 514 LEU C O 1
ATOM 12617 N N . LEU C 1 515 ? -5.725 -40.502 50.445 1.00 21.49 515 LEU C N 1
ATOM 12618 C CA . LEU C 1 515 ? -6.160 -40.709 51.822 1.00 20.84 515 LEU C CA 1
ATOM 12619 C C . LEU C 1 515 ? -5.189 -41.403 52.785 1.00 18.96 515 LEU C C 1
ATOM 12620 O O . LEU C 1 515 ? -4.806 -40.820 53.797 1.00 17.33 515 LEU C O 1
ATOM 12625 N N . PRO C 1 516 ? -4.761 -42.639 52.477 1.00 17.48 516 PRO C N 1
ATOM 12626 C CA . PRO C 1 516 ? -3.839 -43.317 53.403 1.00 16.18 516 PRO C CA 1
ATOM 12627 C C . PRO C 1 516 ? -2.513 -42.623 53.655 1.00 15.71 516 PRO C C 1
ATOM 12628 O O . PRO C 1 516 ? -1.947 -42.728 54.748 1.00 14.72 516 PRO C O 1
ATOM 12632 N N . HIS C 1 517 ? -2.051 -41.890 52.644 1.00 13.83 517 HIS C N 1
ATOM 12633 C CA . HIS C 1 517 ? -0.771 -41.182 52.708 1.00 12.00 517 HIS C CA 1
ATOM 12634 C C . HIS C 1 517 ? -0.761 -40.011 53.688 1.00 12.05 517 HIS C C 1
ATOM 12635 O O . HIS C 1 517 ? 0.289 -39.638 54.217 1.00 11.13 517 HIS C O 1
ATOM 12642 N N . LYS C 1 518 ? -1.942 -39.449 53.929 1.00 11.58 518 LYS C N 1
ATOM 12643 C CA . LYS C 1 518 ? -2.102 -38.302 54.819 1.00 11.53 518 LYS C CA 1
ATOM 12644 C C . LYS C 1 518 ? -2.662 -38.692 56.183 1.00 12.06 518 LYS C C 1
ATOM 12645 O O . LYS C 1 518 ? -2.963 -37.831 57.010 1.00 13.64 518 LYS C O 1
ATOM 12651 N N . THR C 1 519 ? -2.802 -39.997 56.409 1.00 13.17 519 THR C N 1
ATOM 12652 C CA . THR C 1 519 ? -3.322 -40.520 57.670 1.00 13.96 519 THR C CA 1
ATOM 12653 C C . THR C 1 519 ? -2.182 -40.703 58.673 1.00 13.45 519 THR C C 1
ATOM 12654 O O . THR C 1 519 ? -1.098 -41.169 58.318 1.00 13.41 519 THR C O 1
ATOM 12658 N N . PHE C 1 520 ? -2.441 -40.274 59.907 1.00 13.79 520 PHE C N 1
ATOM 12659 C CA . PHE C 1 520 ? -1.488 -40.379 61.010 1.00 13.44 520 PHE C CA 1
ATOM 12660 C C . PHE C 1 520 ? -2.091 -41.314 62.048 1.00 13.76 520 PHE C C 1
ATOM 12661 O O . PHE C 1 520 ? -3.131 -41.001 62.636 1.00 14.26 520 PHE C O 1
ATOM 12669 N N . ILE C 1 521 ? -1.437 -42.455 62.274 1.00 14.35 521 ILE C N 1
ATOM 12670 C CA . ILE C 1 521 ? -1.927 -43.441 63.244 1.00 14.99 521 ILE C CA 1
ATOM 12671 C C . ILE C 1 521 ? -1.949 -42.920 64.682 1.00 15.44 521 ILE C C 1
ATOM 12672 O O . ILE C 1 521 ? -2.840 -43.266 65.459 1.00 15.62 521 ILE C O 1
ATOM 12677 N N . GLY C 1 522 ? -0.991 -42.044 65.000 1.00 13.65 522 GLY C N 1
ATOM 12678 C CA . GLY C 1 522 ? -0.884 -41.490 66.338 1.00 12.94 522 GLY C CA 1
ATOM 12679 C C . GLY C 1 522 ? -0.483 -42.550 67.344 1.00 13.67 522 GLY C C 1
ATOM 12680 O O . GLY C 1 522 ? 0.132 -43.556 66.969 1.00 14.80 522 GLY C O 1
ATOM 12681 N N . GLY C 1 523 ? -0.840 -42.329 68.609 1.00 14.03 523 GLY C N 1
ATOM 12682 C CA . GLY C 1 523 ? -0.512 -43.265 69.676 1.00 15.39 523 GLY C CA 1
ATOM 12683 C C . GLY C 1 523 ? 0.983 -43.401 69.892 1.00 15.58 523 GLY C C 1
ATOM 12684 O O . GLY C 1 523 ? 1.468 -44.446 70.322 1.00 17.32 523 GLY C O 1
ATOM 12685 N N . ARG C 1 524 ? 1.712 -42.345 69.538 1.00 15.17 524 ARG C N 1
ATOM 12686 C CA . ARG C 1 524 ? 3.161 -42.298 69.661 1.00 15.28 524 ARG C CA 1
ATOM 12687 C C . ARG C 1 524 ? 3.502 -41.468 70.895 1.00 14.79 524 ARG C C 1
ATOM 12688 O O . ARG C 1 524 ? 3.015 -40.344 71.059 1.00 14.65 524 ARG C O 1
ATOM 12696 N N . PRO C 1 525 ? 4.308 -42.041 71.809 1.00 13.43 525 PRO C N 1
ATOM 12697 C CA . PRO C 1 525 ? 4.714 -41.396 73.056 1.00 13.29 525 PRO C CA 1
ATOM 12698 C C . PRO C 1 525 ? 5.741 -40.287 73.054 1.00 11.81 525 PRO C C 1
ATOM 12699 O O . PRO C 1 525 ? 6.571 -40.175 72.153 1.00 13.23 525 PRO C O 1
ATOM 12703 N N . SER C 1 526 ? 5.676 -39.502 74.125 1.00 11.43 526 SER C N 1
ATOM 12704 C CA . SER C 1 526 ? 6.587 -38.400 74.363 1.00 10.99 526 SER C CA 1
ATOM 12705 C C . SER C 1 526 ? 6.524 -37.955 75.810 1.00 11.35 526 SER C C 1
ATOM 12706 O O . SER C 1 526 ? 5.515 -38.151 76.498 1.00 11.70 526 SER C O 1
ATOM 12709 N N . ASN C 1 527 ? 7.641 -37.398 76.263 1.00 10.28 527 ASN C N 1
ATOM 12710 C CA . ASN C 1 527 ? 7.770 -36.821 77.588 1.00 10.52 527 ASN C CA 1
ATOM 12711 C C . ASN C 1 527 ? 8.060 -35.357 77.299 1.00 11.53 527 ASN C C 1
ATOM 12712 O O . ASN C 1 527 ? 8.788 -35.041 76.350 1.00 12.17 527 ASN C O 1
ATOM 12717 N N . THR C 1 528 ? 7.423 -34.467 78.050 1.00 10.64 528 THR C N 1
ATOM 12718 C CA . THR C 1 528 ? 7.667 -33.041 77.888 1.00 11.19 528 THR C CA 1
ATOM 12719 C C . THR C 1 528 ? 8.334 -32.517 79.157 1.00 11.88 528 THR C C 1
ATOM 12720 O O . THR C 1 528 ? 7.851 -32.738 80.267 1.00 11.47 528 THR C O 1
ATOM 12724 N N . LEU C 1 529 ? 9.501 -31.905 78.967 1.00 10.79 529 LEU C N 1
ATOM 12725 C CA . LEU C 1 529 ? 10.272 -31.308 80.046 1.00 12.24 529 LEU C CA 1
ATOM 12726 C C . LEU C 1 529 ? 10.242 -29.800 79.833 1.00 12.78 529 LEU C C 1
ATOM 12727 O O . LEU C 1 529 ? 10.717 -29.297 78.812 1.00 13.42 529 LEU C O 1
ATOM 12732 N N . LEU C 1 530 ? 9.628 -29.093 80.776 1.00 11.99 530 LEU C N 1
ATOM 12733 C CA . LEU C 1 530 ? 9.503 -27.644 80.691 1.00 13.17 530 LEU C CA 1
ATOM 12734 C C . LEU C 1 530 ? 10.164 -26.937 81.869 1.00 13.49 530 LEU C C 1
ATOM 12735 O O . LEU C 1 530 ? 9.997 -27.336 83.023 1.00 14.19 530 LEU C O 1
ATOM 12740 N N . ILE C 1 531 ? 10.976 -25.931 81.555 1.00 12.75 531 ILE C N 1
ATOM 12741 C CA . ILE C 1 531 ? 11.661 -25.117 82.561 1.00 12.21 531 ILE C CA 1
ATOM 12742 C C . ILE C 1 531 ? 11.211 -23.670 82.363 1.00 11.93 531 ILE C C 1
ATOM 12743 O O . ILE C 1 531 ? 10.662 -23.343 81.307 1.00 11.66 531 ILE C O 1
ATOM 12748 N N . LYS C 1 532 ? 11.403 -22.813 83.371 1.00 11.10 532 LYS C N 1
ATOM 12749 C CA . LYS C 1 532 ? 11.013 -21.404 83.236 1.00 12.13 532 LYS C CA 1
ATOM 12750 C C . LYS C 1 532 ? 11.965 -20.694 82.270 1.00 11.68 532 LYS C C 1
ATOM 12751 O O . LYS C 1 532 ? 11.519 -19.957 81.395 1.00 12.40 532 LYS C O 1
ATOM 12757 N N . SER C 1 533 ? 13.265 -20.951 82.425 1.00 11.53 533 SER C N 1
ATOM 12758 C CA . SER C 1 533 ? 14.297 -20.377 81.558 1.00 11.33 533 SER C CA 1
ATOM 12759 C C . SER C 1 533 ? 15.571 -21.194 81.670 1.00 10.75 533 SER C C 1
ATOM 12760 O O . SER C 1 533 ? 15.812 -21.836 82.700 1.00 11.11 533 SER C O 1
ATOM 12763 N N . LEU C 1 534 ? 16.378 -21.175 80.607 1.00 10.32 534 LEU C N 1
ATOM 12764 C CA . LEU C 1 534 ? 17.642 -21.909 80.598 1.00 10.19 534 LEU C CA 1
ATOM 12765 C C . LEU C 1 534 ? 18.800 -21.106 81.194 1.00 10.65 534 LEU C C 1
ATOM 12766 O O . LEU C 1 534 ? 19.618 -20.502 80.490 1.00 11.86 534 LEU C O 1
ATOM 12771 N N . THR C 1 535 ? 18.830 -21.120 82.521 1.00 11.44 535 THR C N 1
ATOM 12772 C CA . THR C 1 535 ? 19.844 -20.463 83.333 1.00 11.10 535 THR C CA 1
ATOM 12773 C C . THR C 1 535 ? 20.892 -21.534 83.679 1.00 11.37 535 THR C C 1
ATOM 12774 O O . THR C 1 535 ? 20.654 -22.719 83.408 1.00 10.37 535 THR C O 1
ATOM 12778 N N . PRO C 1 536 ? 22.080 -21.142 84.222 1.00 11.90 536 PRO C N 1
ATOM 12779 C CA . PRO C 1 536 ? 23.065 -22.176 84.570 1.00 12.05 536 PRO C CA 1
ATOM 12780 C C . PRO C 1 536 ? 22.504 -23.221 85.539 1.00 11.65 536 PRO C C 1
ATOM 12781 O O . PRO C 1 536 ? 22.763 -24.417 85.381 1.00 11.07 536 PRO C O 1
ATOM 12785 N N . ARG C 1 537 ? 21.641 -22.770 86.453 1.00 11.52 537 ARG C N 1
ATOM 12786 C CA . ARG C 1 537 ? 20.995 -23.647 87.432 1.00 11.77 537 ARG C CA 1
ATOM 12787 C C . ARG C 1 537 ? 20.076 -24.665 86.748 1.00 11.85 537 ARG C C 1
ATOM 12788 O O . ARG C 1 537 ? 20.102 -25.852 87.090 1.00 11.29 537 ARG C O 1
ATOM 12796 N N . ALA C 1 538 ? 19.333 -24.208 85.736 1.00 11.49 538 ALA C N 1
ATOM 12797 C CA . ALA C 1 538 ? 18.419 -25.066 84.977 1.00 11.12 538 ALA C CA 1
ATOM 12798 C C . ALA C 1 538 ? 19.154 -26.146 84.198 1.00 11.59 538 ALA C C 1
ATOM 12799 O O . ALA C 1 538 ? 18.708 -27.296 84.184 1.00 11.92 538 ALA C O 1
ATOM 12801 N N . LEU C 1 539 ? 20.299 -25.794 83.601 1.00 10.72 539 LEU C N 1
ATOM 12802 C CA . LEU C 1 539 ? 21.102 -26.766 82.849 1.00 10.54 539 LEU C CA 1
ATOM 12803 C C . LEU C 1 539 ? 21.639 -27.847 83.790 1.00 11.63 539 LEU C C 1
ATOM 12804 O O . LEU C 1 539 ? 21.572 -29.034 83.470 1.00 11.86 539 LEU C O 1
ATOM 12809 N N . GLY C 1 540 ? 22.096 -27.421 84.971 1.00 11.38 540 GLY C N 1
ATOM 12810 C CA . GLY C 1 540 ? 22.616 -28.344 85.971 1.00 11.36 540 GLY C CA 1
ATOM 12811 C C . GLY C 1 540 ? 21.569 -29.356 86.382 1.00 12.01 540 GLY C C 1
ATOM 12812 O O . GLY C 1 540 ? 21.852 -30.549 86.499 1.00 12.39 540 GLY C O 1
ATOM 12813 N N . ALA C 1 541 ? 20.336 -28.866 86.497 1.00 10.66 541 ALA C N 1
ATOM 12814 C CA . ALA C 1 541 ? 19.181 -29.674 86.858 1.00 11.82 541 ALA C CA 1
ATOM 12815 C C . ALA C 1 541 ? 18.841 -30.733 85.810 1.00 12.18 541 ALA C C 1
ATOM 12816 O O . ALA C 1 541 ? 18.644 -31.907 86.142 1.00 11.74 541 ALA C O 1
ATOM 12818 N N . ILE C 1 542 ? 18.841 -30.313 84.544 1.00 11.69 542 ILE C N 1
ATOM 12819 C CA . ILE C 1 542 ? 18.542 -31.183 83.403 1.00 10.41 542 ILE C CA 1
ATOM 12820 C C . ILE C 1 542 ? 19.557 -32.318 83.253 1.00 9.96 542 ILE C C 1
ATOM 12821 O O . ILE C 1 542 ? 19.167 -33.471 83.049 1.00 11.11 542 ILE C O 1
ATOM 12826 N N . ILE C 1 543 ? 20.846 -31.990 83.362 1.00 10.70 543 ILE C N 1
ATOM 12827 C CA . ILE C 1 543 ? 21.901 -32.995 83.229 1.00 10.39 543 ILE C CA 1
ATOM 12828 C C . ILE C 1 543 ? 21.877 -33.997 84.382 1.00 10.38 543 ILE C C 1
ATOM 12829 O O . ILE C 1 543 ? 21.944 -35.202 84.141 1.00 11.60 543 ILE C O 1
ATOM 12834 N N . ALA C 1 544 ? 21.711 -33.499 85.610 1.00 10.98 544 ALA C N 1
ATOM 12835 C CA . ALA C 1 544 ? 21.646 -34.361 86.797 1.00 11.17 544 ALA C CA 1
ATOM 12836 C C . ALA C 1 544 ? 20.457 -35.316 86.712 1.00 11.18 544 ALA C C 1
ATOM 12837 O O . ALA C 1 544 ? 20.577 -36.484 87.071 1.00 12.11 544 ALA C O 1
ATOM 12839 N N . MET C 1 545 ? 19.346 -34.831 86.156 1.00 11.02 545 MET C N 1
ATOM 12840 C CA . MET C 1 545 ? 18.137 -35.636 85.973 1.00 10.63 545 MET C CA 1
ATOM 12841 C C . MET C 1 545 ? 18.427 -36.821 85.051 1.00 10.92 545 MET C C 1
ATOM 12842 O O . MET C 1 545 ? 18.055 -37.955 85.363 1.00 10.77 545 MET C O 1
ATOM 12847 N N . TYR C 1 546 ? 19.140 -36.558 83.956 1.00 10.51 546 TYR C N 1
ATOM 12848 C CA . TYR C 1 546 ? 19.497 -37.611 83.009 1.00 9.92 546 TYR C CA 1
ATOM 12849 C C . TYR C 1 546 ? 20.544 -38.569 83.558 1.00 10.63 546 TYR C C 1
ATOM 12850 O O . TYR C 1 546 ? 20.487 -39.762 83.273 1.00 11.28 546 TYR C O 1
ATOM 12859 N N . GLU C 1 547 ? 21.462 -38.056 84.382 1.00 10.66 547 GLU C N 1
ATOM 12860 C CA . GLU C 1 547 ? 22.500 -38.885 85.012 1.00 10.89 547 GLU C CA 1
ATOM 12861 C C . GLU C 1 547 ? 21.836 -39.899 85.942 1.00 12.13 547 GLU C C 1
ATOM 12862 O O . GLU C 1 547 ? 22.169 -41.086 85.932 1.00 11.23 547 GLU C O 1
ATOM 12868 N N . HIS C 1 548 ? 20.812 -39.432 86.652 1.00 11.70 548 HIS C N 1
ATOM 12869 C CA . HIS C 1 548 ? 20.077 -40.271 87.584 1.00 11.73 548 HIS C CA 1
ATOM 12870 C C . HIS C 1 548 ? 19.095 -41.230 86.906 1.00 13.22 548 HIS C C 1
ATOM 12871 O O . HIS C 1 548 ? 18.854 -42.329 87.412 1.00 12.29 548 HIS C O 1
ATOM 12878 N N . LYS C 1 549 ? 18.601 -40.844 85.725 1.00 11.38 549 LYS C N 1
ATOM 12879 C CA . LYS C 1 549 ? 17.704 -41.684 84.918 1.00 11.78 549 LYS C CA 1
ATOM 12880 C C . LYS C 1 549 ? 18.517 -42.903 84.462 1.00 12.19 549 LYS C C 1
ATOM 12881 O O . LYS C 1 549 ? 18.061 -44.046 84.559 1.00 11.94 549 LYS C O 1
ATOM 12887 N N . VAL C 1 550 ? 19.747 -42.626 84.021 1.00 12.02 550 VAL C N 1
ATOM 12888 C CA . VAL C 1 550 ? 20.693 -43.639 83.551 1.00 12.14 550 VAL C CA 1
ATOM 12889 C C . VAL C 1 550 ? 21.077 -44.590 84.694 1.00 12.31 550 VAL C C 1
ATOM 12890 O O . VAL C 1 550 ? 21.166 -45.803 84.480 1.00 11.66 550 VAL C O 1
ATOM 12894 N N . LEU C 1 551 ? 21.210 -44.037 85.905 1.00 11.95 551 LEU C N 1
ATOM 12895 C CA . LEU C 1 551 ? 21.547 -44.810 87.114 1.00 12.86 551 LEU C CA 1
ATOM 12896 C C . LEU C 1 551 ? 20.462 -45.850 87.392 1.00 13.31 551 LEU C C 1
ATOM 12897 O O . LEU C 1 551 ? 20.769 -47.028 87.594 1.00 13.53 551 LEU C O 1
ATOM 12902 N N . VAL C 1 552 ? 19.205 -45.399 87.418 1.00 12.05 552 VAL C N 1
ATOM 12903 C CA . VAL C 1 552 ? 18.057 -46.275 87.686 1.00 12.74 552 VAL C CA 1
ATOM 12904 C C . VAL C 1 552 ? 17.914 -47.390 86.652 1.00 13.34 552 VAL C C 1
ATOM 12905 O O . VAL C 1 552 ? 17.759 -48.555 87.028 1.00 14.30 552 VAL C O 1
ATOM 12909 N N . GLN C 1 553 ? 18.012 -47.040 85.367 1.00 12.46 553 GLN C N 1
ATOM 12910 C CA . GLN C 1 553 ? 17.893 -48.021 84.287 1.00 12.42 553 GLN C CA 1
ATOM 12911 C C . GLN C 1 553 ? 18.981 -49.083 84.366 1.00 13.56 553 GLN C C 1
ATOM 12912 O O . GLN C 1 553 ? 18.688 -50.276 84.263 1.00 13.98 553 GLN C O 1
ATOM 12918 N N . GLY C 1 554 ? 20.205 -48.640 84.662 1.00 13.40 554 GLY C N 1
ATOM 12919 C CA . GLY C 1 554 ? 21.338 -49.544 84.795 1.00 12.86 554 GLY C CA 1
ATOM 12920 C C . GLY C 1 554 ? 21.184 -50.490 85.975 1.00 14.02 554 GLY C C 1
ATOM 12921 O O . GLY C 1 554 ? 21.488 -51.681 85.870 1.00 13.87 554 GLY C O 1
ATOM 12922 N N . ALA C 1 555 ? 20.629 -49.965 87.069 1.00 14.32 555 ALA C N 1
ATOM 12923 C CA . ALA C 1 555 ? 20.395 -50.738 88.290 1.00 14.91 555 ALA C CA 1
ATOM 12924 C C . ALA C 1 555 ? 19.260 -51.753 88.123 1.00 15.36 555 ALA C C 1
ATOM 12925 O O . ALA C 1 555 ? 19.328 -52.853 88.677 1.00 16.47 555 ALA C O 1
ATOM 12927 N N . ILE C 1 556 ? 18.246 -51.397 87.327 1.00 15.25 556 ILE C N 1
ATOM 12928 C CA . ILE C 1 556 ? 17.116 -52.292 87.043 1.00 15.52 556 ILE C CA 1
ATOM 12929 C C . ILE C 1 556 ? 17.632 -53.467 86.206 1.00 16.13 556 ILE C C 1
ATOM 12930 O O . ILE C 1 556 ? 17.325 -54.624 86.503 1.00 17.61 556 ILE C O 1
ATOM 12935 N N . TRP C 1 557 ? 18.470 -53.160 85.215 1.00 15.40 557 TRP C N 1
ATOM 12936 C CA . TRP C 1 557 ? 19.044 -54.178 84.332 1.00 13.91 557 TRP C CA 1
ATOM 12937 C C . TRP C 1 557 ? 20.156 -55.015 84.972 1.00 15.21 557 TRP C C 1
ATOM 12938 O O . TRP C 1 557 ? 20.506 -56.079 84.455 1.00 16.23 557 TRP C O 1
ATOM 12949 N N . GLY C 1 558 ? 20.686 -54.524 86.097 1.00 15.45 558 GLY C N 1
ATOM 12950 C CA . GLY C 1 558 ? 21.739 -55.209 86.836 1.00 16.41 558 GLY C CA 1
ATOM 12951 C C . GLY C 1 558 ? 23.142 -55.051 86.285 1.00 15.35 558 GLY C C 1
ATOM 12952 O O . GLY C 1 558 ? 24.051 -55.789 86.671 1.00 15.99 558 GLY C O 1
ATOM 12953 N N . ILE C 1 559 ? 23.321 -54.067 85.404 1.00 14.64 559 ILE C N 1
ATOM 12954 C CA . ILE C 1 559 ? 24.609 -53.799 84.764 1.00 13.54 559 ILE C CA 1
ATOM 12955 C C . ILE C 1 559 ? 25.432 -52.725 85.491 1.00 12.85 559 ILE C C 1
ATOM 12956 O O . ILE C 1 559 ? 24.954 -52.107 86.445 1.00 14.71 559 ILE C O 1
ATOM 12961 N N . ASP C 1 560 ? 26.677 -52.548 85.040 1.00 13.29 560 ASP C N 1
ATOM 12962 C CA . ASP C 1 560 ? 27.605 -51.553 85.582 1.00 13.24 560 ASP C CA 1
ATOM 12963 C C . ASP C 1 560 ? 27.580 -50.373 84.610 1.00 12.89 560 ASP C C 1
ATOM 12964 O O . ASP C 1 560 ? 28.222 -50.403 83.557 1.00 13.00 560 ASP C O 1
ATOM 12969 N N . SER C 1 561 ? 26.855 -49.330 85.001 1.00 12.80 561 SER C N 1
ATOM 12970 C CA . SER C 1 561 ? 26.701 -48.118 84.191 1.00 12.70 561 SER C CA 1
ATOM 12971 C C . SER C 1 561 ? 27.893 -47.175 84.257 1.00 12.92 561 SER C C 1
ATOM 12972 O O . SER C 1 561 ? 27.858 -46.083 83.694 1.00 13.79 561 SER C O 1
ATOM 12975 N N . TYR C 1 562 ? 28.953 -47.586 84.943 1.00 12.35 562 TYR C N 1
ATOM 12976 C CA . TYR C 1 562 ? 30.086 -46.699 85.162 1.00 12.81 562 TYR C CA 1
ATOM 12977 C C . TYR C 1 562 ? 31.430 -47.137 84.601 1.00 13.13 562 TYR C C 1
ATOM 12978 O O . TYR C 1 562 ? 32.444 -46.460 84.788 1.00 14.13 562 TYR C O 1
ATOM 12987 N N . ASP C 1 563 ? 31.440 -48.274 83.911 1.00 13.00 563 ASP C N 1
ATOM 12988 C CA . ASP C 1 563 ? 32.667 -48.746 83.277 1.00 13.45 563 ASP C CA 1
ATOM 12989 C C . ASP C 1 563 ? 32.523 -48.565 81.759 1.00 13.82 563 ASP C C 1
ATOM 12990 O O . ASP C 1 563 ? 31.485 -48.089 81.287 1.00 13.19 563 ASP C O 1
ATOM 12995 N N . GLN C 1 564 ? 33.586 -48.874 81.015 1.00 14.01 564 GLN C N 1
ATOM 12996 C CA . GLN C 1 564 ? 33.587 -48.758 79.557 1.00 15.07 564 GLN C CA 1
ATOM 12997 C C . GLN C 1 564 ? 34.623 -49.680 78.910 1.00 14.09 564 GLN C C 1
ATOM 12998 O O . GLN C 1 564 ? 35.506 -49.238 78.173 1.00 16.11 564 GLN C O 1
ATOM 13004 N N . TRP C 1 565 ? 34.466 -50.981 79.147 1.00 13.29 565 TRP C N 1
ATOM 13005 C CA . TRP C 1 565 ? 35.386 -51.986 78.604 1.00 14.22 565 TRP C CA 1
ATOM 13006 C C . TRP C 1 565 ? 35.287 -52.189 77.096 1.00 15.21 565 TRP C C 1
ATOM 13007 O O . TRP C 1 565 ? 36.235 -52.660 76.469 1.00 15.69 565 TRP C O 1
ATOM 13018 N N . GLY C 1 566 ? 34.166 -51.746 76.524 1.00 14.76 566 GLY C N 1
ATOM 13019 C CA . GLY C 1 566 ? 33.910 -51.879 75.098 1.00 16.64 566 GLY C CA 1
ATOM 13020 C C . GLY C 1 566 ? 34.738 -51.060 74.134 1.00 16.55 566 GLY C C 1
ATOM 13021 O O . GLY C 1 566 ? 34.666 -51.285 72.924 1.00 18.46 566 GLY C O 1
ATOM 13022 N N . VAL C 1 567 ? 35.540 -50.141 74.663 1.00 16.99 567 VAL C N 1
ATOM 13023 C CA . VAL C 1 567 ? 36.388 -49.288 73.837 1.00 17.56 567 VAL C CA 1
ATOM 13024 C C . VAL C 1 567 ? 37.807 -49.852 73.679 1.00 17.23 567 VAL C C 1
ATOM 13025 O O . VAL C 1 567 ? 38.562 -49.403 72.815 1.00 16.73 567 VAL C O 1
ATOM 13029 N N . GLU C 1 568 ? 38.133 -50.867 74.482 1.00 17.42 568 GLU C N 1
ATOM 13030 C CA . GLU C 1 568 ? 39.463 -51.482 74.488 1.00 18.09 568 GLU C CA 1
ATOM 13031 C C . GLU C 1 568 ? 39.941 -52.197 73.222 1.00 17.41 568 GLU C C 1
ATOM 13032 O O . GLU C 1 568 ? 41.077 -51.974 72.800 1.00 16.71 568 GLU C O 1
ATOM 13038 N N . LEU C 1 569 ? 39.096 -53.036 72.619 1.00 15.88 569 LEU C N 1
ATOM 13039 C CA . LEU C 1 569 ? 39.485 -53.782 71.413 1.00 15.96 569 LEU C CA 1
ATOM 13040 C C . LEU C 1 569 ? 39.879 -52.891 70.238 1.00 16.00 569 LEU C C 1
ATOM 13041 O O . LEU C 1 569 ? 40.896 -53.143 69.583 1.00 16.47 569 LEU C O 1
ATOM 13046 N N . GLY C 1 570 ? 39.114 -51.815 70.037 1.00 15.72 570 GLY C N 1
ATOM 13047 C CA . GLY C 1 570 ? 39.393 -50.866 68.966 1.00 15.88 570 GLY C CA 1
ATOM 13048 C C . GLY C 1 570 ? 40.741 -50.183 69.141 1.00 14.81 570 GLY C C 1
ATOM 13049 O O . GLY C 1 570 ? 41.471 -49.997 68.166 1.00 15.59 570 GLY C O 1
ATOM 13050 N N . LYS C 1 571 ? 41.082 -49.868 70.394 1.00 15.52 571 LYS C N 1
ATOM 13051 C CA . LYS C 1 571 ? 42.353 -49.225 70.747 1.00 16.53 571 LYS C CA 1
ATOM 13052 C C . LYS C 1 571 ? 43.552 -50.148 70.522 1.00 17.07 571 LYS C C 1
ATOM 13053 O O . LYS C 1 571 ? 44.555 -49.725 69.946 1.00 17.70 571 LYS C O 1
ATOM 13059 N N . VAL C 1 572 ? 43.423 -51.408 70.952 1.00 18.18 572 VAL C N 1
ATOM 13060 C CA . VAL C 1 572 ? 44.487 -52.420 70.819 1.00 19.16 572 VAL C CA 1
ATOM 13061 C C . VAL C 1 572 ? 44.756 -52.766 69.353 1.00 18.20 572 VAL C C 1
ATOM 13062 O O . VAL C 1 572 ? 45.914 -52.847 68.938 1.00 18.30 572 VAL C O 1
ATOM 13066 N N . LEU C 1 573 ? 43.689 -52.929 68.569 1.00 17.45 573 LEU C N 1
ATOM 13067 C CA . LEU C 1 573 ? 43.836 -53.245 67.151 1.00 17.05 573 LEU C CA 1
ATOM 13068 C C . LEU C 1 573 ? 44.390 -52.075 66.337 1.00 16.24 573 LEU C C 1
ATOM 13069 O O . LEU C 1 573 ? 45.077 -52.291 65.335 1.00 16.28 573 LEU C O 1
ATOM 13074 N N . ALA C 1 574 ? 44.141 -50.847 66.809 1.00 16.59 574 ALA C N 1
ATOM 13075 C CA . ALA C 1 574 ? 44.652 -49.623 66.173 1.00 16.39 574 ALA C CA 1
ATOM 13076 C C . ALA C 1 574 ? 46.151 -49.503 66.410 1.00 17.24 574 ALA C C 1
ATOM 13077 O O . ALA C 1 574 ? 46.896 -49.115 65.508 1.00 17.72 574 ALA C O 1
ATOM 13079 N N . LYS C 1 575 ? 46.583 -49.891 67.613 1.00 18.50 575 LYS C N 1
ATOM 13080 C CA . LYS C 1 575 ? 47.997 -49.875 67.999 1.00 20.14 575 LYS C CA 1
ATOM 13081 C C . LYS C 1 575 ? 48.791 -50.897 67.180 1.00 20.47 575 LYS C C 1
ATOM 13082 O O . LYS C 1 575 ? 49.963 -50.675 66.879 1.00 20.98 575 LYS C O 1
ATOM 13088 N N . SER C 1 576 ? 48.122 -51.988 66.789 1.00 19.65 576 SER C N 1
ATOM 13089 C CA . SER C 1 576 ? 48.727 -53.055 65.984 1.00 20.13 576 SER C CA 1
ATOM 13090 C C . SER C 1 576 ? 48.822 -52.675 64.505 1.00 19.64 576 SER C C 1
ATOM 13091 O O . SER C 1 576 ? 49.769 -53.073 63.819 1.00 19.32 576 SER C O 1
ATOM 13094 N N . ILE C 1 577 ? 47.856 -51.882 64.033 1.00 17.81 577 ILE C N 1
ATOM 13095 C CA . ILE C 1 577 ? 47.807 -51.429 62.636 1.00 16.59 577 ILE C CA 1
ATOM 13096 C C . ILE C 1 577 ? 48.704 -50.217 62.348 1.00 16.54 577 ILE C C 1
ATOM 13097 O O . ILE C 1 577 ? 49.265 -50.124 61.255 1.00 16.54 577 ILE C O 1
ATOM 13102 N N . LEU C 1 578 ? 48.884 -49.332 63.333 1.00 17.19 578 LEU C N 1
ATOM 13103 C CA . LEU C 1 578 ? 49.714 -48.128 63.167 1.00 16.62 578 LEU C CA 1
ATOM 13104 C C . LEU C 1 578 ? 51.137 -48.328 62.588 1.00 16.81 578 LEU C C 1
ATOM 13105 O O . LEU C 1 578 ? 51.494 -47.606 61.652 1.00 17.02 578 LEU C O 1
ATOM 13110 N N . PRO C 1 579 ? 51.939 -49.321 63.084 1.00 18.40 579 PRO C N 1
ATOM 13111 C CA . PRO C 1 579 ? 53.286 -49.493 62.504 1.00 18.45 579 PRO C CA 1
ATOM 13112 C C . PRO C 1 579 ? 53.270 -50.036 61.067 1.00 18.96 579 PRO C C 1
ATOM 13113 O O . PRO C 1 579 ? 54.281 -49.965 60.356 1.00 19.55 579 PRO C O 1
ATOM 13117 N N . GLN C 1 580 ? 52.112 -50.553 60.647 1.00 18.58 580 GLN C N 1
ATOM 13118 C CA . GLN C 1 580 ? 51.924 -51.113 59.305 1.00 18.98 580 GLN C CA 1
ATOM 13119 C C . GLN C 1 580 ? 51.556 -50.060 58.257 1.00 18.79 580 GLN C C 1
ATOM 13120 O O . GLN C 1 580 ? 51.558 -50.349 57.054 1.00 19.55 580 GLN C O 1
ATOM 13126 N N . LEU C 1 581 ? 51.222 -48.851 58.712 1.00 18.76 581 LEU C N 1
ATOM 13127 C CA . LEU C 1 581 ? 50.862 -47.763 57.802 1.00 19.53 581 LEU C CA 1
ATOM 13128 C C . LEU C 1 581 ? 52.098 -47.000 57.322 1.00 20.89 581 LEU C C 1
ATOM 13129 O O . LEU C 1 581 ? 52.443 -45.932 57.837 1.00 22.46 581 LEU C O 1
ATOM 13134 N N . ARG C 1 582 ? 52.795 -47.628 56.376 1.00 22.79 582 ARG C N 1
ATOM 13135 C CA . ARG C 1 582 ? 54.019 -47.105 55.763 1.00 24.38 582 ARG C CA 1
ATOM 13136 C C . ARG C 1 582 ? 53.829 -47.108 54.241 1.00 24.07 582 ARG C C 1
ATOM 13137 O O . ARG C 1 582 ? 53.270 -48.065 53.701 1.00 22.96 582 ARG C O 1
ATOM 13145 N N . PRO C 1 583 ? 54.302 -46.053 53.527 1.00 24.23 583 PRO C N 1
ATOM 13146 C CA . PRO C 1 583 ? 54.163 -45.970 52.062 1.00 25.06 583 PRO C CA 1
ATOM 13147 C C . PRO C 1 583 ? 54.719 -47.178 51.296 1.00 25.90 583 PRO C C 1
ATOM 13148 O O . PRO C 1 583 ? 55.872 -47.571 51.499 1.00 26.88 583 PRO C O 1
ATOM 13152 N N . GLY C 1 584 ? 53.854 -47.799 50.493 1.00 26.84 584 GLY C N 1
ATOM 13153 C CA . GLY C 1 584 ? 54.235 -48.953 49.689 1.00 28.77 584 GLY C CA 1
ATOM 13154 C C . GLY C 1 584 ? 54.195 -50.320 50.351 1.00 29.32 584 GLY C C 1
ATOM 13155 O O . GLY C 1 584 ? 54.388 -51.328 49.666 1.00 31.49 584 GLY C O 1
ATOM 13156 N N . MET C 1 585 ? 53.936 -50.364 51.661 1.00 29.56 585 MET C N 1
ATOM 13157 C CA . MET C 1 585 ? 53.876 -51.615 52.428 1.00 29.35 585 MET C CA 1
ATOM 13158 C C . MET C 1 585 ? 52.594 -52.420 52.196 1.00 29.14 585 MET C C 1
ATOM 13159 O O . MET C 1 585 ? 51.499 -51.861 52.141 1.00 27.67 585 MET C O 1
ATOM 13164 N N . ARG C 1 586 ? 52.761 -53.735 52.060 1.00 27.78 586 ARG C N 1
ATOM 13165 C CA . ARG C 1 586 ? 51.662 -54.679 51.858 1.00 27.96 586 ARG C CA 1
ATOM 13166 C C . ARG C 1 586 ? 51.601 -55.621 53.063 1.00 27.03 586 ARG C C 1
ATOM 13167 O O . ARG C 1 586 ? 52.639 -56.123 53.512 1.00 28.05 586 ARG C O 1
ATOM 13175 N N . VAL C 1 587 ? 50.399 -55.814 53.617 1.00 24.98 587 VAL C N 1
ATOM 13176 C CA . VAL C 1 587 ? 50.196 -56.695 54.776 1.00 24.18 587 VAL C CA 1
ATOM 13177 C C . VAL C 1 587 ? 49.316 -57.903 54.436 1.00 24.01 587 VAL C C 1
ATOM 13178 O O . VAL C 1 587 ? 48.565 -57.874 53.455 1.00 22.92 587 VAL C O 1
ATOM 13182 N N . ASN C 1 588 ? 49.391 -58.937 55.278 1.00 23.53 588 ASN C N 1
ATOM 13183 C CA . ASN C 1 588 ? 48.626 -60.176 55.089 1.00 23.98 588 ASN C CA 1
ATOM 13184 C C . ASN C 1 588 ? 48.220 -60.890 56.389 1.00 22.87 588 ASN C C 1
ATOM 13185 O O . ASN C 1 588 ? 47.656 -61.990 56.341 1.00 22.89 588 ASN C O 1
ATOM 13190 N N . ASN C 1 589 ? 48.479 -60.255 57.534 1.00 21.36 589 ASN C N 1
ATOM 13191 C CA . ASN C 1 589 ? 48.179 -60.834 58.851 1.00 21.70 589 ASN C CA 1
ATOM 13192 C C . ASN C 1 589 ? 46.730 -60.745 59.347 1.00 20.57 589 ASN C C 1
ATOM 13193 O O . ASN C 1 589 ? 46.346 -61.446 60.289 1.00 22.49 589 ASN C O 1
ATOM 13198 N N . HIS C 1 590 ? 45.932 -59.893 58.710 1.00 19.56 590 HIS C N 1
ATOM 13199 C CA . HIS C 1 590 ? 44.524 -59.718 59.082 1.00 17.90 590 HIS C CA 1
ATOM 13200 C C . HIS C 1 590 ? 43.644 -60.454 58.071 1.00 18.08 590 HIS C C 1
ATOM 13201 O O . HIS C 1 590 ? 44.143 -61.197 57.217 1.00 17.81 590 HIS C O 1
ATOM 13208 N N . ASP C 1 591 ? 42.334 -60.206 58.155 1.00 17.42 591 ASP C N 1
ATOM 13209 C CA . ASP C 1 591 ? 41.345 -60.767 57.232 1.00 16.10 591 ASP C CA 1
ATOM 13210 C C . ASP C 1 591 ? 41.547 -60.041 55.888 1.00 15.77 591 ASP C C 1
ATOM 13211 O O . ASP C 1 591 ? 42.094 -58.930 55.874 1.00 15.78 591 ASP C O 1
ATOM 13216 N N . SER C 1 592 ? 41.058 -60.623 54.790 1.00 15.03 592 SER C N 1
ATOM 13217 C CA . SER C 1 592 ? 41.233 -60.035 53.455 1.00 15.16 592 SER C CA 1
ATOM 13218 C C . SER C 1 592 ? 40.670 -58.629 53.223 1.00 14.53 592 SER C C 1
ATOM 13219 O O . SER C 1 592 ? 41.176 -57.900 52.371 1.00 16.26 592 SER C O 1
ATOM 13222 N N . SER C 1 593 ? 39.652 -58.244 53.999 1.00 13.61 593 SER C N 1
ATOM 13223 C CA . SER C 1 593 ? 39.059 -56.904 53.890 1.00 13.90 593 SER C CA 1
ATOM 13224 C C . SER C 1 593 ? 40.018 -55.877 54.476 1.00 13.41 593 SER C C 1
ATOM 13225 O O . SER C 1 593 ? 40.415 -54.941 53.786 1.00 13.92 593 SER C O 1
ATOM 13228 N N . THR C 1 594 ? 40.437 -56.112 55.724 1.00 13.55 594 THR C N 1
ATOM 13229 C CA . THR C 1 594 ? 41.366 -55.231 56.439 1.00 14.60 594 THR C CA 1
ATOM 13230 C C . THR C 1 594 ? 42.712 -55.153 55.706 1.00 15.23 594 THR C C 1
ATOM 13231 O O . THR C 1 594 ? 43.263 -54.065 55.563 1.00 14.15 594 THR C O 1
ATOM 13235 N N . ASN C 1 595 ? 43.174 -56.286 55.162 1.00 14.75 595 ASN C N 1
ATOM 13236 C CA . ASN C 1 595 ? 44.429 -56.333 54.397 1.00 15.97 595 ASN C CA 1
ATOM 13237 C C . ASN C 1 595 ? 44.325 -55.464 53.151 1.00 15.47 595 ASN C C 1
ATOM 13238 O O . ASN C 1 595 ? 45.173 -54.611 52.931 1.00 15.81 595 ASN C O 1
ATOM 13243 N N . GLY C 1 596 ? 43.232 -55.639 52.400 1.00 16.80 596 GLY C N 1
ATOM 13244 C CA . GLY C 1 596 ? 42.993 -54.887 51.176 1.00 15.32 596 GLY C CA 1
ATOM 13245 C C . GLY C 1 596 ? 42.876 -53.387 51.385 1.00 15.89 596 GLY C C 1
ATOM 13246 O O . GLY C 1 596 ? 43.398 -52.608 50.592 1.00 16.32 596 GLY C O 1
ATOM 13247 N N . LEU C 1 597 ? 42.245 -52.998 52.492 1.00 15.86 597 LEU C N 1
ATOM 13248 C CA . LEU C 1 597 ? 42.054 -51.591 52.847 1.00 15.04 597 LEU C CA 1
ATOM 13249 C C . LEU C 1 597 ? 43.363 -50.916 53.255 1.00 14.76 597 LEU C C 1
ATOM 13250 O O . LEU C 1 597 ? 43.641 -49.795 52.820 1.00 15.31 597 LEU C O 1
ATOM 13255 N N . ILE C 1 598 ? 44.173 -51.623 54.050 1.00 14.92 598 ILE C N 1
ATOM 13256 C CA . ILE C 1 598 ? 45.485 -51.127 54.495 1.00 14.85 598 ILE C CA 1
ATOM 13257 C C . ILE C 1 598 ? 46.431 -51.044 53.291 1.00 15.07 598 ILE C C 1
ATOM 13258 O O . ILE C 1 598 ? 47.169 -50.063 53.149 1.00 16.11 598 ILE C O 1
ATOM 13263 N N . ASN C 1 599 ? 46.357 -52.043 52.405 1.00 16.55 599 ASN C N 1
ATOM 13264 C CA . ASN C 1 599 ? 47.188 -52.098 51.200 1.00 17.04 599 ASN C CA 1
ATOM 13265 C C . ASN C 1 599 ? 46.894 -50.955 50.234 1.00 16.97 599 ASN C C 1
ATOM 13266 O O . ASN C 1 599 ? 47.820 -50.372 49.670 1.00 18.49 599 ASN C O 1
ATOM 13271 N N . MET C 1 600 ? 45.610 -50.605 50.101 1.00 16.61 600 MET C N 1
ATOM 13272 C CA . MET C 1 600 ? 45.165 -49.513 49.232 1.00 17.04 600 MET C CA 1
ATOM 13273 C C . MET C 1 600 ? 45.613 -48.170 49.807 1.00 15.91 600 MET C C 1
ATOM 13274 O O . MET C 1 600 ? 46.048 -47.289 49.063 1.00 17.12 600 MET C O 1
ATOM 13279 N N . PHE C 1 601 ? 45.537 -48.050 51.135 1.00 15.85 601 PHE C N 1
ATOM 13280 C CA . PHE C 1 601 ? 45.946 -46.841 51.854 1.00 15.39 601 PHE C CA 1
ATOM 13281 C C . PHE C 1 601 ? 47.437 -46.590 51.641 1.00 16.65 601 PHE C C 1
ATOM 13282 O O . PHE C 1 601 ? 47.828 -45.491 51.277 1.00 16.71 601 PHE C O 1
ATOM 13290 N N . ASN C 1 602 ? 48.242 -47.633 51.846 1.00 17.66 602 ASN C N 1
ATOM 13291 C CA . ASN C 1 602 ? 49.699 -47.557 51.705 1.00 18.81 602 ASN C CA 1
ATOM 13292 C C . ASN C 1 602 ? 50.188 -47.306 50.282 1.00 19.86 602 ASN C C 1
ATOM 13293 O O . ASN C 1 602 ? 51.258 -46.735 50.083 1.00 20.53 602 ASN C O 1
ATOM 13298 N N . GLU C 1 603 ? 49.373 -47.705 49.308 1.00 21.26 603 GLU C N 1
ATOM 13299 C CA . GLU C 1 603 ? 49.677 -47.544 47.887 1.00 24.21 603 GLU C CA 1
ATOM 13300 C C . GLU C 1 603 ? 49.613 -46.074 47.464 1.00 24.72 603 GLU C C 1
ATOM 13301 O O . GLU C 1 603 ? 50.437 -45.618 46.666 1.00 25.32 603 GLU C O 1
ATOM 13307 N N . LEU C 1 604 ? 48.652 -45.336 48.034 1.00 25.87 604 LEU C N 1
ATOM 13308 C CA . LEU C 1 604 ? 48.422 -43.931 47.683 1.00 26.41 604 LEU C CA 1
ATOM 13309 C C . LEU C 1 604 ? 48.527 -42.868 48.790 1.00 26.84 604 LEU C C 1
ATOM 13310 O O . LEU C 1 604 ? 48.164 -41.707 48.552 1.00 26.46 604 LEU C O 1
ATOM 13315 N N . SER C 1 605 ? 49.050 -43.230 49.965 1.00 28.22 605 SER C N 1
ATOM 13316 C CA . SER C 1 605 ? 49.169 -42.295 51.102 1.00 30.53 605 SER C CA 1
ATOM 13317 C C . SER C 1 605 ? 50.036 -41.051 50.904 1.00 33.12 605 SER C C 1
ATOM 13318 O O . SER C 1 605 ? 49.614 -39.941 51.245 1.00 33.08 605 SER C O 1
ATOM 13321 N N . HIS C 1 606 ? 51.243 -41.247 50.374 1.00 35.57 606 HIS C N 1
ATOM 13322 C CA . HIS C 1 606 ? 52.177 -40.146 50.132 1.00 38.97 606 HIS C CA 1
ATOM 13323 C C . HIS C 1 606 ? 52.484 -39.992 48.636 1.00 40.24 606 HIS C C 1
ATOM 13324 O O . HIS C 1 606 ? 52.608 -38.833 48.175 1.00 41.90 606 HIS C O 1
#

CATH classification: 3.40.50.10490 (+2 more: 3.40.50.10490, 1.10.1390.10)

Foldseek 3Di:
DFAEDCLQVVDPLNVVLLVVCVVQVPPALVVQCVVDVCLQVLQKFWFFLPDPVRKIKIKGQSLASDHPSNLVSLLVLLVSLVVLVVLVCQCQWAQLLLVVSGHAPLLLLLQPVLPFRDDPRDGCNVVSVVLLVLLQVVLVCLQVQVQFAPVGGRAQEEEEQEEDLLFLLLLQLCLLAVVLFDVSYHYAYQYALPPVRLVVVLVVDDLRRYAYEQEDAALPPPSSVSSVVVNVVSSVVVCVVVVHDCPPRCQSRYAYEYQDPPSCVVSPYDPSRYRHDDPSQFSLSPCSGSSVSSVCSTNNSVLSSLLSSLLNSLSCLQNDPDQSNNQLSSVLSSVCSCCFNVVAQEEEEEEQAQSSFSVQVSLQSLQCQQWVDQAFSVGHGFPTDITHGYDYGYPPVVVVPCVCCCFDNPHQYEYEYEYAQDEPDDDPCVVVVSVVCSVVSQVCLRPWAALVNLLCVCVVVPDPDPPVSVVCRVVRGTPHSRGYMYIYIHYSGSSNNSNVVSSSNSSSVSRCSSRRHSSRDRPPVPVVVVVVVVCVVQQAAQHADDPDPPVVRVVSNVNNPPVD/DFAEDCLLVVDPLNVVLLVVCVVQVVPALVVQCVVDVCLQVLQKFWFFLPDPVRKIKIKGFSLASDHPSNLVSLLVLLVSLVVLVVLVCLDQFAQLLLVVSGHAPLLLLLQPVLDFRDDPRDGCNVVSVVLLVLLQVVLCCLQVQVQFAPVGGRAQEEEEQEEDLLFLLLLQLCLLAVLLFDVSHHYAYQYALPPVRLVVVLVVDDQRRYAYEQEDAALPPPSSVSSVVVNVVSSVVVCVVVVHDCPPRCQRRYAYEYQDQPSCVVSPYDPSRYRHDDPSQFSLSPCSGSSVSSVCSTRNSVQSSLLSSLLNSLSCLQNDPDQSRNQLSSLLSSVCSCCFNVVAQEEEEEEQAQSSFSVQVSLQSLQCQLWVDQAFSVGHGFPTDITHGYDYGYPPVVVVPPVCCCFPNPGQYEYEYEYAQDEPDDDPCVVVVSVVCSVVSQVCQRPWAALVNLLVVCVVPDDDDPVVSVVCSVVRTTPHSHHYMYIYIHYSGSSNNSNVVSSSNSSSVSRCSSRRHSSRDRPPVPVVVVVVVVCVVQQAAQGFDDPDDPVVRVVSNVCNPPVD/DDCLQVVDPLNVQLLVVCVVQVVPFLVVLCVVDVCLQVLQKFWFFLPDPVRKIKIKGFSLASDHPSNLVSLLVLLVSLPVLVLLVCLDQFAQLLLVVSGHAPLLLLLQPVLDFRDDPRDGCNVVSVVLLVLLQVVLVCLQVQVQFAPVGGRAQEEEEQEEDLLFLLLLQLCLLAVVLWDPSHHYAYQYALPPVRLVVVLVVDDQRRYAYEQEDAALPDPSSVSSVVVNVVSSVVVCVVVPHDCPPRCQRRYAYEYQDPPSCVVSPYDPSRYRHDDPSQFSLSPCSGSSVSSVCSTRNSVLSSLLSSLLNSLSCLQNDPDSSNNQLSSLLSSVCSCCFNVVAQEEEEEEQAQSSFSVQVSLQCLQCQQWVDQAFSVGHGFPTDITGGTDYGYPPVVVVPPVCCCFDNPGQYEYEYEYAQDEPDDDPCVVVVSVVCSVVSQVCQRPWAALVNQLVVVPVPVPADPVRSVVCRVVRTTPHSHHYMYIYIHYSGSSVNSNVVSSSNSSSVSRCSSRRHGSRDRPPCPVVVVVVVVCVVQQAAQGADDPDPPVVRVVSNVCNPPVD

Sequence (1689 aa):
GADADTTLTSCASWTQLQKLYEQYGDEPIKKHFETDSERGQRYSVKVSLGSKDENFLFLDYSKSHINDEIKCALLRLAEERGIRQFVQSVFRGERVNTTENRPVLHIALRNRSNRPIYVDGKDVMPAVNKVLDQMRSFSEKVRTGEWKGHTGKAIRHVVNIGIGGSDLGPVMATEALKPFSQRDLSLHFVSNVDGTHIAEVLKSIDIEATLFIVASKTFTTQETITNALSARRALLDYLRSRGIDEKGSVAKHFVALSTNNQKVKEFGIDEENMFQFWDWVGGRYSMWSAIGLPIMISIGYENFVELLTGAHVIDEHFANAPPEQNVPLLLALVGVWYINFFGAVTHAILPYDQYLWRLPAYLQQLDMESNGKYVTRSGKTVSTLTGPIIFGEAGTNGQHAFYQLIHQGTNLIPCDFIGAIQSQNKIGDHHKIFMSNFFAQTEALMIGKSPSEVRRELEAAGERSAEKINALLPHKTFIGGRPSNTLLIKSLTPRALGAIIAMYEHKVLVQGAIWGIDSYDQWGVELGKVLAKSILPQLRPGMRVNNHDSSTNGLINMFNELSHGADADTTLTSCASWTQLQKLYEQYGDEPIKKHFETDSERGQRYSVKVSLGSKDENFLFLDYSKSHINDEIKCALLRLAEERGIRQFVQSVFRGERVNTTENRPVLHIALRNRSNRPIYVDGKDVMPAVNKVLDQMRSFSEKVRTGEWKGHTGKAIRHVVNIGIGGSDLGPVMATEALKPFSQRDLSLHFVSNVDGTHIAEVLKSIDIEATLFIVASKTFTTQETITNALSARRALLDYLRSRGIDEKGSVAKHFVALSTNNQKVKEFGIDEENMFQFWDWVGGRYSMWSAIGLPIMISIGYENFVELLTGAHVIDEHFANAPPEQNVPLLLALVGVWYINFFGAVTHAILPYDQYLWRLPAYLQQLDMESNGKYVTRSGKTVSTLTGPIIFGEAGTNGQHAFYQLIHQGTNLIPCDFIGAIQSQNKIGDHHKIFMSNFFAQTEALMIGKSPSEVRRELEAAGERSAEKINALLPHKTFIGGRPSNTLLIKSLTPRALGAIIAMYEHKVLVQGAIWGIDSYDQWGVELGKVLAKSILPQLRPGMRVNNHDSSTNGLINMFNELSHADTTLTSCASWTQLQKLYEQYGDEPIKKHFETDSERGQRYSVKVSLGSKDENFLFLDYSKSHINDEIKCALLRLAEERGIRQFVQSVFRGERVNTTENRPVLHIALRNRSNRPIYVDGKDVMPAVNKVLDQMRSFSEKVRTGEWKGHTGKAIRHVVNIGIGGSDLGPVMATEALKPFSQRDLSLHFVSNVDGTHIAEVLKSIDIEATLFIVASKTFTTQETITNALSARRALLDYLRSRGIDEKGSVAKHFVALSTNNQKVKEFGIDEENMFQFWDWVGGRYSMWSAIGLPIMISIGYENFVELLTGAHVIDEHFANAPPEQNVPLLLALVGVWYINFFGAVTHAILPYDQYLWRLPAYLQQLDMESNGKYVTRSGKTVSTLTGPIIFGEAGTNGQHAFYQLIHQGTNLIPCDFIGAIQSQNKIGDHHKIFMSNFFAQTEALMIGKSPSEVRRELEAAGERSAEKINALLPHKTFIGGRPSNTLLIKSLTPRALGAIIAMYEHKVLVQGAIWGIDSYDQWGVELGKVLAKSILPQLRPGMRVNNHDSSTNGLINMFNELSH

Radius of gyration: 41.88 Å; Cα contacts (8 Å, |Δi|>4): 3344; chains: 3; bounding box: 92×108×129 Å

InterPro domains:
  IPR001672 Phosphoglucose isomerase (PGI) [MF_00473] (96-581)
  IPR001672 Phosphoglucose isomerase (PGI) [PF00342] (102-598)
  IPR001672 Phosphoglucose isomerase (PGI) [PR00662] (200-219)
  IPR001672 Phosphoglucose isomerase (PGI) [PR00662] (317-335)
  IPR001672 Phosphoglucose isomerase (PGI) [PR00662] (394-415)
  IPR001672 Phosphoglucose isomerase (PGI) [PR00662] (522-540)
  IPR001672 Phosphoglucose isomerase (PGI) [PR00662] (540-554)
  IPR001672 Phosphoglucose isomerase (PGI) [PR00662] (554-567)
  IPR001672 Phosphoglucose isomerase (PGI) [PS51463] (53-604)
  IPR001672 Phosphoglucose isomerase (PGI) [PTHR11469] (32-603)
  IPR018189 Phosphoglucose isomerase, conserved site [PS00174] (554-571)
  IPR018189 Phosphoglucose isomerase, conserved site [PS00765] (321-334)
  IPR023096 Phosphoglucose isomerase, C-terminal [G3DSA:1.10.1390.10] (564-607)
  IPR035476 Phosphoglucose isomerase, SIS domain 1 [cd05015] (171-339)
  IPR035482 Phosphoglucose isomerase, SIS domain 2 [cd05016] (388-577)
  IPR046348 SIS domain superfamily [SSF53697] (50-604)

Organism: Trypanosoma brucei brucei (NCBI:txid5702)

Nearest PDB structures (foldseek):
  2o2d-assembly2_B  TM=1.000E+00  e=2.391E-100  Trypanosoma brucei brucei
  4qfh-assembly1_B  TM=9.966E-01  e=4.608E-87  Trypanosoma cruzi
  4em6-assembly2_C  TM=9.750E-01  e=1.153E-61  Brucella melitensis bv. 1 str. 16M
  3qki-assembly1_A  TM=9.238E-01  e=1.880E-51  Plasmodium falciparum 3D7
  3pr3-assembly1_B  TM=9.188E-01  e=1.385E-51  Plasmodium falciparum 3D7

Secondary structure (DSSP, 8-state):
--PBP-TTTTSHHHHHHHHHHHHHTTS-HHHHHHH-TTHHHHTEEEEE---TT--EEEEEEEESS--HHHHHHHHHHHHHTTHHHHHHHHHTT---BTTTTB---HHHHT-TT----EETTEESHHHHHHHHHHHHHHHHHHHHT-SB-TTSPBP-EEEEE--GGGTHHHHHHHHHTGGGS-TTSEEEEE--SSHHHHHHHHHH--GGGEEEEEE-SSS--HHHHHHHHHHHHHHHHHHHHTT---TT-HHHHEEEEES-HHHHHHHT--GGGEEE--TTS-GGG-TTSGGGHHHHHHH-HHHHHHHHHHHHHHHHHHHHS-GGG-HHHHHHHHHHHHHHTS---EEEEEEE-GGGTTHHHHHHIIIIIHH--SB-TTSPBPSS--PPEEE---TTGGGGTTHHHHHHSSS---EEEEEEEE-SS--TTHHHHHHHHHHHHHHHHHH-B-HHHHHHHHHHTT---HHHHHHHTTTT-B-----EEEEEEEE--HHHHHHHHHHHHHHHHHHHHHHT--TT--GGGHHHHHHHHHHGGG-STT----SS-HHHHHHHHHHHHH--/-PPBP-TTTTSHHHHHHHHHHHHHTTS-HHHHHHH-TTHHHHTEEEEE---TT--EEEEE--SSS--HHHHHHHHHHHHHTTHHHHHHHHHTT---BTTTTB---HHHHT-TT----EETTEESHHHHHHHHHHHHHHHHHHHTT-SB-TTSPBP-EEEEE--GGGTHHHHHHHHHTGGGS-TTSEEEEE--SSHHHHHHHHHH--GGGEEEEEE-SSS--HHHHHHHHHHHHHHHHHHHHTT---TT-HHHHEEEEES-HHHHHHHT--GGGEEE--TTS-GGG-TTSGGGHHHHHHH-HHHHHHHHHHHHHHHHHHHHS-GGG-HHHHHHHHHHIIIIIS---EEEEEEE-GGGTTHHHHHHHHHHHHH---BBTTS-B-SS--PPEEE---TTGGGGTTHHHHHHSSS---EEEEEEEE-SS--TTHHHHHHHHHHHHHHHHHH-B-HHHHHHHHHTTT---HHHHHHHTGGG-B-----EEEEEEEE--HHHHHHHHHHHHHHHHHHHHHHTB-TT--GGGHHHHHHHHHHGGG-STT----SS-HHHHHHHHHHHHH--/---TTTTSHHHHHHHHHHHHHTTS-THHHHHH-TTHHHHTEEEEE---TT--EEEEE--SSS--HHHHHHHHHHHHHTTHHHHHHHHHHT---BTTTTB---HHHHT-TT----EETTEESHHHHHHHHHHHHHHHHHHHHT-SB-TTSPBP-EEEEE--GGGTHHHHHHHHHTGGGS-TTSEEEEE--SSHHHHHHHHHH--GGGEEEEEE-SSS--HHHHHHHHHHHHHHHHHHHHTT---TT-HHHHEEEEES-HHHHHHHT--GGGEEE--TTS-GGG-TTTGGGHHHHHHH-HHHHHHHHHHHHHHHHHHHHS-GGG-HHHHHHHHHHIIIIIS---EEEEEEE-GGGTTHHHHHHHHHHHHH---BBTTS-B-SS--PPEEE---TTGGGGTTHHHHHHSSS---EEEEEEEE-SS--TTHHHHHHHHHHHHHHHHHH-B-HHHHHHHHHSSS-S-HHHHHHHTGGG-B-----EEEEEEEE--HHHHHHHHHHHHHHHHHHHHHHTB-TT--GGGHHHHHHHHHHGGG--TT----SS-HHHHHHHHHHHHH--

B-factor: mean 18.44, std 8.14, range [6.95, 55.95]

Solvent-accessible surface area: 62950 Å² total; per-residue (Å²): 132,60,108,63,12,86,84,4,54,86,14,76,2,18,87,55,0,69,108,7,63,129,92,46,10,145,39,65,0,66,78,7,56,132,102,32,115,107,4,33,152,109,2,15,10,117,13,69,0,63,25,206,62,134,1,25,0,54,0,25,3,2,37,1,14,2,24,70,89,0,31,63,0,5,26,97,0,6,110,88,51,19,8,151,106,36,7,48,36,0,13,121,10,45,58,13,6,67,61,46,72,65,5,8,0,2,3,0,4,0,3,83,71,74,91,70,4,75,20,57,36,143,47,13,5,87,41,4,54,158,12,12,73,51,1,86,39,10,0,69,71,0,52,102,15,113,45,99,3,34,53,45,90,27,0,90,28,0,0,0,0,0,60,25,13,12,13,35,2,0,22,1,0,7,35,1,0,75,44,52,24,45,160,81,10,49,41,29,34,0,16,75,71,77,46,82,62,16,41,96,14,58,164,65,25,55,17,16,2,0,0,0,0,0,0,4,41,66,5,78,36,94,52,2,40,60,4,0,79,46,0,64,170,18,1,38,53,72,2,148,94,133,70,52,101,70,168,47,0,26,26,77,0,0,0,0,0,0,38,49,61,130,87,1,119,120,18,40,3,51,80,127,14,6,2,47,2,50,70,10,0,23,28,10,3,1,2,1,5,1,0,0,0,0,0,0,0,6,3,4,52,128,42,0,24,57,0,0,23,0,0,20,34,1,3,57,27,10,26,108,24,73,52,80,83,7,0,0,10,5,1,0,3,8,8,0,0,2,9,24,13,40,41,5,71,36,12,0,2,0,0,2,23,114,49,2,102,75,0,6,16,9,4,71,29,1,8,71,55,0,0,50,34,178,66,12,75,79,39,83,46,32,59,24,91,19,24,6,87,2,56,11,88,6,3,34,100,0,37,159,71,45,6,121,85,3,21,66,20,145,72,49,7,12,1,0,0,1,1,4,83,89,35,73,72,123,104,70,88,123,23,145,113,46,14,67,38,2,108,44,30,3,93,39,2,17,69,11,52,46,76,71,58,1,92,153,98,32,93,91,92,56,40,216,42,67,145,112,5,84,61,71,17,86,136,79,25,69,137,8,15,15,3,5,9,15,0,25,3,57,10,4,23,5,32,0,0,0,0,1,0,0,0,7,1,0,6,2,2,0,1,0,7,0,2,6,2,7,3,19,4,64,137,77,59,93,126,51,116,93,90,50,134,55,39,103,82,25,66,155,89,57,74,185,12,138,98,42,88,102,72,37,22,38,120,10,15,118,113,1,107,146,60,184,114,43,102,63,9,86,83,4,46,87,15,74,2,25,80,68,0,73,102,2,63,122,85,58,8,138,55,63,0,83,65,12,22,126,118,29,96,95,4,6,135,113,1,13,12,104,12,75,0,64,26,210,62,131,1,8,0,19,0,4,2,0,3,0,14,2,29,62,91,0,29,64,3,5,27,132,0,7,138,81,50,16,8,168,92,28,6,63,18,0,27,132,9,77,96,9,5,63,19,44,90,71,4,6,0,2,11,0,4,0,8,84,62,70,123,73,8,119,20,127,73,125,32,13,6,78,39,3,51,159,14,12,70,54,1,39,31,12,0,35,57,1,50,29,14,58,47,100,3,34,55,45,86,28,0,85,28,0,0,0,0,0,12,2,12,12,6,21,2,0,23,1,0,10,42,1,0,65,42,52,25,45,116,84,11,47,43,30,34,0,4,0,0,4,2,6,31,0,5,26,15,54,137,70,22,58,16,13,2,0,0,0,0,0,0,4,41,68,4,80,27,76,9,2,40,21,0,0,78,21,0,66,161,18,1,31,59,75,2,147,93,138,72,53,107,73,180,41,1,26,28,77,1,0,0,0,0,0,40,42,71,91,85,2,132,105,16,42,6,55,144,122,16,14,2,50,2,51,68,12,0,20,28,8,3,1,1,1,5,1,0,0,0,0,0,0,0,6,3,5,42,112,38,0,29,56,0,0,22,0,0,22,33,0,3,54,26,9,26,108,24,80,67,76,81,6,0,0,13,5,2,0,3,9,8,0,0,2,10,28,15,47,44,5,29,4,11,0,2,0,0,2,17,27,14,2,62,33,0,7,9,9,4,11,7,1,7,0,9,0,0,0,13,27,11,4,93,81,14,76,50,23,60,19,57,1,1,3,0,2,3,10,35,4,0,0,30,0,12,25,6,0,5,0,0,3,6,6,3,37,16,53,2,12,1,0,0,0,2,5,2,56,17,66,19,150,47,61,90,4,34,70,22,2,0,0,8,1,1,0,6,0,8,1,3,3,55,3,32,46,74,59,66,0,96,151,63,17,98,96,84,66,61,231,51,74,130,129,6,91,50,34,14,34,14,14,22,9,115,10,16,10,3,4,8,3,0,0,2,31,9,5,23,5,31,0,0,0,0,1,0,0,0,8,1,0,5,2,2,0,0,0,16,0,2,15,4,4,3,17,3,58,33,0,22,60,3,1,98,74,30,4,149,48,0,37,77,25,6,138,83,59,70,183,8,132,97,26,26,27,1,0,22,30,2,0,19,27,7,3,128,48,16,170,87,8,84,85,5,50,86,16,58,0,24,67,58,0,73,136,15,58,143,116,51,9,152,53,66,0,75,85,12,21,108,110,36,102,108,5,6,139,110,2,12,13,108,13,76,0,61,24,204,64,130,2,6,0,18,0,4,2,0,3,1,12,2,26,67,92,0,27,64,0,5,29,107,0,7,108,84,52,19,9,164,91,27,6,76,16,1,26,132,11,74,93,9,5,64,21,43,96,69,4,6,0,2,10,0,4,0,10,80,52,78,123,77,16,123,23,129,72,153,37,13,6,88,40,6,52,160,13,10,89,54,0,110,55,12,0,72,93,1,50,93,13,123,47,98,4,34,52,46,92,26,0,86,28,2,0,1,0,1,12,2,12,11,9,21,2,0,24,0,0,4,42,1,0,64,43,53,25,45,115,84,11,48,50,29,38,0,4,0,0,4,2,6,30,2,5,23,15,58,133,68,23,60,20,20,2,0,0,1,0,0,0,4,38,69,5,78,28,64,10,1,40,21,0,0,78,21,0,64,152,17,1,36,58,68,3,158,92,131,71,54,100,92,174,40,0,28,30,72,1,0,1,0,0,0,38,44,82,98,87,2,128,112,18,41,4,65,126,158,14,14,2,49,1,52,64,10,0,21,27,9,3,2,2,1,6,1,0,0,0,1,0,0,0,2,4,6,37,118,40,0,21,54,0,0,24,0,0,22,34,0,2,57,25,9,23,107,24,68,71,77,76,7,0,0,10,6,2,0,3,10,9,0,0,2,10,26,14,45,43,6,22,4,11,0,2,0,0,2,17,28,14,2,62,28,0,6,7,10,3,10,8,0,7,0,10,0,0,0,13,28,12,4,89,88,29,111,76,25,61,21,59,1,0,3,0,2,2,10,33,5,0,0,24,0,9,24,7,0,4,0,0,3,4,5,2,38,13,52,2,13,1,0,0,1,1,4,1,46,14,70,16,152,48,66,85,2,36,69,21,2,0,0,8,1,1,0,4,1,8,1,3,1,52,3,22,42,47,66,61,3,95,152,93,12,93,80,73,64,157,116,58,73,146,119,12,75,61,9,16,20,14,39,17,9,117,8,14,9,4,4,8,3,1,0,2,31,9,6,23,5,29,0,0,0,0,1,0,0,0,6,1,0,6,1,1,0,1,0,16,0,2,16,4,4,4,17,2,59,49,0,24,53,2,0,98,60,27,2,141,61,0,35,91,26,7,152,86,59,74,146,10,130,107,27,26,29,1,0,20,31,1,0,27,25,6,3,105,45,20,188